Protein 7EBF (pdb70)

Secondary structure (DSSP, 8-state):
-HHHHHHHHHHHHHHHHHTTSGGGTT---SS-HHHHHHHS-SS----HHHHHHHHHHHHHHHHHHHT--EE-----STTTTS-S-EEE---HHHHHHHHHHHHHHHHHHHHHHHHT---HHHHS--------EEEE--S--STTHHHHHHHHHHHHTT-SEEEEESBPTT-------EEEPPHHHHHHHHHHHHHHHHHHT--PEEEEEE-TTTEEEES----HHHHTTB-EE--TT---HHHHHHHT---HHHHHHHHHHHHHHS-EE-HHHHHHHHHTSS---HHHHHHHHHHS-TTS---HHHHHHHHHHHTSS----BSSTT--TT-PEEB--HHHHHHHHHHHHGGG-SEEEEEESS--HHHHHHHHHHHHHHSTT-EEEEEE----THHHHHHHHHHHTEEEE-/-HHHHHHHHHHHHHHHHHTTSGGGTT---SS-HHHHHHHS-SS----HHHHHHHHHHHHHHHHHHHT--EE-----STTTTS-S-EEE---HHHHHHHHHHHHHHHHHHHHHHHHT---HHHHS--------EEEE--S--STTHHHHHHHHHHHHTT-SEEEEESBPTT-------EEEPPHHHHHHHHHHHHHHHHHHT--PEEEEEE-TTTEEEES----HHHHTTB-EE--TT---HHHHHHHT---HHHHHHHHHHHHHHS-EE-HHHHHHHHHTSS---HHHHHHHHHHS-TTS---HHHHHHHHHHHTSS----BSSTT--TT-PEEB--HHHHHHHHHHHHGGG-SEEEEEESS--HHHHHHHHHHHHHHSTT-EEEEEE----THHHHHHHHHHHTEEEE-/-HHHHHHHHHHHHHHHHHTTSGGGTT---SS-HHHHHHHS-SS----HHHHHHHHHHHHHHHHHHHT--EE-----STTTTS-S-EEE---HHHHHHHHHHHHHHHHHHHHHHHHT---HHHHS--------EEEE--S--STTHHHHHHHHHHHHTT-SEEEEESBPTT-------EEEPPHHHHHHHHHHHHHHHHHHT--PEEEEEE-TTTEEEES----HHHHTTB-EE--TT---HHHHHHHT---HHHHHHHHHHHHHHS-EE-HHHHHHHHHTSS---HHHHHHHHHHS-TTS---HHHHHHHHHHHTSS----BSSTT--TT-PEEB--HHHHHHHHHHHHGGG-SEEEEEESS--HHHHHHHHHHHHHHSTT-EEEEEE----THHHHHHHHHHHTEEEE-/-HHHHHHHHHHHHHHHHHTTSGGGTT---SS-HHHHHHHS-SS----HHHHHHHHHHHHHHHHHHHT--EE-----STTTTS-S-EEE---HHHHHHHHHHHHHHHHHHHHHHHHT---HHHHS--------EEEE--S--STTHHHHHHHHHHHHTT-SEEEEESBPTT-------EEEPPHHHHHHHHHHHHHHHHHHT--PEEEEEE-TTTEEEES----HHHHTTB-EE--TT---HHHHHHHT---HHHHHHHHHHHHHHS-EE-HHHHHHHHHTSS---HHHHHHHHHHS-TTS---HHHHHHHHHHHTSS----BSSTT--TT-PEEB--HHHHHHHHHHHHGGG-SEEEEEESS--HHHHHHHHHHHHHHSTT-EEEEEE----THHHHHHHHHHHTEEEE-

Foldseek 3Di:
DVVVVVVLVVQLVVLVVVCPPCLNVQADAPDHSSVLSVLADPDQDDFCLQVLLVVVSVLLVVLLVVLHAFEEDCPLVVRQVPGQAYEHDDVQLVVLLVLQVVLVVVQVVQCVVLVVDDVVNVVPDDTNSSHAYETELLPQLDDLVSLLVVLVSCRRSNHQEYEYEQFHRPFDDVDDFTEGEDLVVVLSSLNSSVSSCSSSVGSRFYEYEYPLARHWWYQDLPFLLQLQFFWWFQAPPQAALLVVCVVVVPDVVVVVVVVVVSCVRTPTDGPLRQLQVVCVPDDVHCPLNVVLCVCRDSQNSGGPVRSQVSSCVRVVDRRDTGQQSQADNVGITTGHGRLSNLLNSLLSCQNRGQEYEYEDQDDDLVSLLVSLCSNCVSPVLHAYAYEYPPDDCVVVSSSVSSNSRHHYYD/DVVVVVVLVVQLVVLVVVCPPCLNVQADAPDHSSVLSVLADPDQDDFCLQVLLVVVSVLLVVLLVVLHAFEEDCPLVVRQVPGQAYEHDDVQLVVLLVLQVVLVVVQVVQCVVLVVDDVVNVVPDDTNSSHAYETELLPQLDDLVSLLVVLVSCRRSNHQEYEYEQFHRPFDDVDDFTEGEDLVVVLSSLNSSVSSCSSSVGSRFYEYEYPLARHWWYQDLPFLLQLQFFWWFQDPPQAALLVVCVVVVPDVVVVVVVVVVSCVRTPTDGPLRQLQVVCVPDDVHCPLNVVLCVCRDSQNSGGPVRSQVSSCVRVVDRRDTGQQSQADNVGITTGHGRLSNLLNSLLSCQNRGQEYEYEDQDDDLVSLLVSLCSNCVSPVLHAYAYEYPPDDCVVVSSSVSSNSRHHYYD/DVVVVVVLVVQLVVLVVVCPPCLNVQADAPDHSSVLSVLADPDQDDFCLQVLLVVVSVLLVVLLVVLHAFEEDCPLVVRQVPGQAYEHDDVQLVVLLVLQVVLVVVQVVQCVVLVVDDVVNVVPDDTNSSHAYETELLPQLDDLVSLLVVLVSCRRSNHQEYEYEQFHRPFDDVDDFTEGEDLVVVLSSLNSSVSSCSSSVGSRFYEYEYPLARHWWYQDLPFLLQLQFFWWFQAPPQAALLVVCVVVVPDVVVVVVVVVVSCVRTPTDGPLRQLQVVCVPDDVHCPLNVVLCVCRDSQNSGGPVRSQVSSCVRVVDRRDTGQQSQADNVGITTGHGRLSNLLNSLLSCQNRGQEYEYEDQDDDLVSLLVSLCSNCVSPVLHAYAYEYPPDDCVVVSSSVSSNSRHHYYD/DVVVVVVLVVQLVVLVVVCPPCLNVQADAPDHSSVLSVLADPDQDDFCLQVLLVVVSVLLVVLLVVLHAFEEDCPLVVRQVPGQAYEHDDVQLVVLLVLQVVLVVVQVVQCVVLVVDDVVNVVPDDTNSSHAYETELLPQLDDLVSLLVVLVSCRRSNHQEYEYEQFHRPFDDVDDFTEGEDLVVVLSSLNSSVSSCSSSVGSRFYEYEYPLARHWWYQDLPFLLQLQFFWWFQAPPQAALLVVCVVVVPDVVVVVVVVVVSCVRTPTDGPLRQLQVVCVPDDVHCPLNVVLCVCRDSQNSGGPVRSQVSSCVRVVDRRDTGQQSQADNVGITTGHGRLSNLLNSLLSCQNRGQEYEYEDQDDDLVSLLVSLCSNCVSPVLHAYAYEYPPDDCVVVSSSVSSNSRHHYYD

InterPro domains:
  IPR006254 Isocitrate lyase [PF00463] (18-543)
  IPR006254 Isocitrate lyase [PIRSF001362] (17-545)
  IPR006254 Isocitrate lyase [PTHR21631] (9-546)
  IPR006254 Isocitrate lyase [TIGR01346] (19-543)
  IPR015813 Pyruvate/Phosphoenolpyruvate kinase-like domain superfamily [SSF51621] (9-527)
  IPR018523 Isocitrate lyase/phosphorylmutase, conserved site [PS00161] (208-213)
  IPR039556 ICL/PEPM domain [cd00377] (63-481)
  IPR040442 Pyruvate kinase-like domain superfamily [G3DSA:3.20.20.60] (14-527)

Organism: Candida albicans (NCBI:txid5476)

Structure (mmCIF, N/CA/C/O backbone):
data_7EBF
#
_entry.id   7EBF
#
_cell.length_a   1.00
_cell.length_b   1.00
_cell.length_c   1.00
_cell.angle_alpha   90.00
_cell.angle_beta   90.00
_cell.angle_gamma   90.00
#
_symmetry.space_group_name_H-M   'P 1'
#
loop_
_atom_site.group_PDB
_atom_site.id
_atom_site.type_symbol
_atom_site.label_atom_id
_atom_site.label_alt_id
_atom_site.label_comp_id
_atom_site.label_asym_id
_atom_site.label_entity_id
_atom_site.label_seq_id
_atom_site.pdbx_PDB_ins_code
_atom_site.Cartn_x
_atom_site.Cartn_y
_atom_site.Cartn_z
_atom_site.occupancy
_atom_site.B_iso_or_equiv
_atom_site.auth_seq_id
_atom_site.auth_comp_id
_atom_site.auth_asym_id
_atom_site.auth_atom_id
_atom_site.pdbx_PDB_model_num
ATOM 1 N N . ILE A 1 14 ? 107.797 138.811 163.942 1.00 78.03 8 ILE A N 1
ATOM 2 C CA . ILE A 1 14 ? 107.863 140.261 164.073 1.00 78.03 8 ILE A CA 1
ATOM 3 C C . ILE A 1 14 ? 108.847 140.653 165.168 1.00 78.03 8 ILE A C 1
ATOM 4 O O . ILE A 1 14 ? 109.817 141.367 164.915 1.00 78.03 8 ILE A O 1
ATOM 9 N N . GLN A 1 15 ? 108.584 140.185 166.391 1.00 78.41 9 GLN A N 1
ATOM 10 C CA . GLN A 1 15 ? 109.458 140.514 167.512 1.00 78.41 9 GLN A CA 1
ATOM 11 C C . GLN A 1 15 ? 110.858 139.952 167.307 1.00 78.41 9 GLN A C 1
ATOM 12 O O . GLN A 1 15 ? 111.855 140.635 167.574 1.00 78.41 9 GLN A O 1
ATOM 18 N N . LYS A 1 16 ? 110.955 138.709 166.830 1.00 75.13 10 LYS A N 1
ATOM 19 C CA . LYS A 1 16 ? 112.265 138.127 166.560 1.00 75.13 10 LYS A CA 1
ATOM 20 C C . LYS A 1 16 ? 112.978 138.874 165.441 1.00 75.13 10 LYS A C 1
ATOM 21 O O . LYS A 1 16 ? 114.205 139.019 165.469 1.00 75.13 10 LYS A O 1
ATOM 27 N N . GLU A 1 17 ? 112.226 139.354 164.446 1.00 69.94 11 GLU A N 1
ATOM 28 C CA . GLU A 1 17 ? 112.834 140.099 163.347 1.00 69.94 11 GLU A CA 1
ATOM 29 C C . GLU A 1 17 ? 113.473 141.388 163.850 1.00 69.94 11 GLU A C 1
ATOM 30 O O . GLU A 1 17 ? 114.626 141.692 163.522 1.00 69.94 11 GLU A O 1
ATOM 36 N N . GLU A 1 18 ? 112.741 142.149 164.667 1.00 71.48 12 GLU A N 1
ATOM 37 C CA . GLU A 1 18 ? 113.304 143.368 165.240 1.00 71.48 12 GLU A CA 1
ATOM 38 C C . GLU A 1 18 ? 114.464 143.053 166.174 1.00 71.48 12 GLU A C 1
ATOM 39 O O . GLU A 1 18 ? 115.453 143.794 166.218 1.00 71.48 12 GLU A O 1
ATOM 45 N N . ALA A 1 19 ? 114.364 141.957 166.929 1.00 67.21 13 ALA A N 1
ATOM 46 C CA . ALA A 1 19 ? 115.445 141.581 167.833 1.00 67.21 13 ALA A CA 1
ATOM 47 C C . ALA A 1 19 ? 116.730 141.291 167.064 1.00 67.21 13 ALA A C 1
ATOM 48 O O . ALA A 1 19 ? 117.806 141.782 167.425 1.00 67.21 13 ALA A O 1
ATOM 50 N N . ASP A 1 20 ? 116.635 140.505 165.988 1.00 63.62 14 ASP A N 1
ATOM 51 C CA . ASP A 1 20 ? 117.835 140.190 165.221 1.00 63.62 14 ASP A CA 1
ATOM 52 C C . ASP A 1 20 ? 118.346 141.404 164.458 1.00 63.62 14 ASP A C 1
ATOM 53 O O . ASP A 1 20 ? 119.559 141.556 164.290 1.00 63.62 14 ASP A O 1
ATOM 58 N N . PHE A 1 21 ? 117.450 142.284 164.000 1.00 56.49 15 PHE A N 1
ATOM 59 C CA . PHE A 1 21 ? 117.901 143.516 163.363 1.00 56.49 15 PHE A CA 1
ATOM 60 C C . PHE A 1 21 ? 118.683 144.387 164.339 1.00 56.49 15 PHE A C 1
ATOM 61 O O . PHE A 1 21 ? 119.739 144.931 163.990 1.00 56.49 15 PHE A O 1
ATOM 69 N N . GLN A 1 22 ? 118.183 144.531 165.567 1.00 57.48 16 GLN A N 1
ATOM 70 C CA . GLN A 1 22 ? 118.898 145.321 166.565 1.00 57.48 16 GLN A CA 1
ATOM 71 C C . GLN A 1 22 ? 120.224 144.669 166.935 1.00 57.48 16 GLN A C 1
ATOM 72 O O . GLN A 1 22 ? 121.230 145.364 167.131 1.00 57.48 16 GLN A O 1
ATOM 78 N N . LYS A 1 23 ? 120.248 143.338 167.037 1.00 54.56 17 LYS A N 1
ATOM 79 C CA . LYS A 1 23 ? 121.503 142.646 167.314 1.00 54.56 17 LYS A CA 1
ATOM 80 C C . LYS A 1 23 ? 122.505 142.853 166.184 1.00 54.56 17 LYS A C 1
ATOM 81 O O . LYS A 1 23 ? 123.706 143.017 166.430 1.00 54.56 17 LYS A O 1
ATOM 87 N N . GLU A 1 24 ? 122.030 142.843 164.937 1.00 48.87 18 GLU A N 1
ATOM 88 C CA . GLU A 1 24 ? 122.910 143.091 163.800 1.00 48.87 18 GLU A CA 1
ATOM 89 C C . GLU A 1 24 ? 123.450 144.515 163.823 1.00 48.87 18 GLU A C 1
ATOM 90 O O . GLU A 1 24 ? 124.629 144.743 163.529 1.00 48.87 18 GLU A O 1
ATOM 96 N N . VAL A 1 25 ? 122.603 145.487 164.167 1.00 44.76 19 VAL A N 1
ATOM 97 C CA . VAL A 1 25 ? 123.071 146.867 164.287 1.00 44.76 19 VAL A CA 1
ATOM 98 C C . VAL A 1 25 ? 124.136 146.972 165.374 1.00 44.76 19 VAL A C 1
ATOM 99 O O . VAL A 1 25 ? 125.165 147.638 165.198 1.00 44.76 19 VAL A O 1
ATOM 103 N N . ALA A 1 26 ? 123.905 146.313 166.512 1.00 44.31 20 ALA A N 1
ATOM 104 C CA . ALA A 1 26 ? 124.877 146.347 167.600 1.00 44.31 20 ALA A CA 1
ATOM 105 C C . ALA A 1 26 ? 126.195 145.702 167.190 1.00 44.31 20 ALA A C 1
ATOM 106 O O . ALA A 1 26 ? 127.272 146.216 167.513 1.00 44.31 20 ALA A O 1
ATOM 108 N N . GLU A 1 27 ? 126.132 144.573 166.478 1.00 43.06 21 GLU A N 1
ATOM 109 C CA . GLU A 1 27 ? 127.362 143.903 166.069 1.00 43.06 21 GLU A CA 1
ATOM 110 C C . GLU A 1 27 ? 128.098 144.697 164.996 1.00 43.06 21 GLU A C 1
ATOM 111 O O . GLU A 1 27 ? 129.331 144.653 164.938 1.00 43.06 21 GLU A O 1
ATOM 117 N N . ILE A 1 28 ? 127.371 145.428 164.149 1.00 38.44 22 ILE A N 1
ATOM 118 C CA . ILE A 1 28 ? 128.023 146.309 163.185 1.00 38.44 22 ILE A CA 1
ATOM 119 C C . ILE A 1 28 ? 128.713 147.464 163.903 1.00 38.44 22 ILE A C 1
ATOM 120 O O . ILE A 1 28 ? 129.848 147.827 163.573 1.00 38.44 22 ILE A O 1
ATOM 125 N N . LYS A 1 29 ? 128.042 148.055 164.895 1.00 38.42 23 LYS A N 1
ATOM 126 C CA . LYS A 1 29 ? 128.651 149.147 165.650 1.00 38.42 23 LYS A CA 1
ATOM 127 C C . LYS A 1 29 ? 129.890 148.676 166.402 1.00 38.42 23 LYS A C 1
ATOM 128 O O . LYS A 1 29 ? 130.896 149.393 166.462 1.00 38.42 23 LYS A O 1
ATOM 134 N N . LYS A 1 30 ? 129.834 147.480 166.989 1.00 36.15 24 LYS A N 1
ATOM 135 C CA . LYS A 1 30 ? 131.020 146.917 167.627 1.00 36.15 24 LYS A CA 1
ATOM 136 C C . LYS A 1 30 ? 132.114 146.640 166.603 1.00 36.15 24 LYS A C 1
ATOM 137 O O . LYS A 1 30 ? 133.300 146.853 166.878 1.00 36.15 24 LYS A O 1
ATOM 143 N N . TRP A 1 31 ? 131.729 146.163 165.417 1.00 29.36 25 TRP A N 1
ATOM 144 C CA . TRP A 1 31 ? 132.695 145.891 164.358 1.00 29.36 25 TRP A CA 1
ATOM 145 C C . TRP A 1 31 ? 133.430 147.155 163.931 1.00 29.36 25 TRP A C 1
ATOM 146 O O . TRP A 1 31 ? 134.575 147.083 163.476 1.00 29.36 25 TRP A O 1
ATOM 157 N N . TRP A 1 32 ? 132.799 148.315 164.080 1.00 30.54 26 TRP A N 1
ATOM 158 C CA . TRP A 1 32 ? 133.402 149.584 163.700 1.00 30.54 26 TRP A CA 1
ATOM 159 C C . TRP A 1 32 ? 134.219 150.209 164.824 1.00 30.54 26 TRP A C 1
ATOM 160 O O . TRP A 1 32 ? 134.678 151.346 164.682 1.00 30.54 26 TRP A O 1
ATOM 171 N N . SER A 1 33 ? 134.412 149.494 165.934 1.00 33.75 27 SER A N 1
ATOM 172 C CA . SER A 1 33 ? 135.140 150.028 167.077 1.00 33.75 27 SER A CA 1
ATOM 173 C C . SER A 1 33 ? 136.566 149.508 167.194 1.00 33.75 27 SER A C 1
ATOM 174 O O . SER A 1 33 ? 137.367 150.111 167.916 1.00 33.75 27 SER A O 1
ATOM 177 N N . GLU A 1 34 ? 136.902 148.413 166.513 1.00 30.66 28 GLU A N 1
ATOM 178 C CA . GLU A 1 34 ? 138.247 147.871 166.592 1.00 30.66 28 GLU A CA 1
ATOM 179 C C . GLU A 1 34 ? 139.233 148.772 165.850 1.00 30.66 28 GLU A C 1
ATOM 180 O O . GLU A 1 34 ? 138.836 149.584 165.012 1.00 30.66 28 GLU A O 1
ATOM 186 N N . PRO A 1 35 ? 140.540 148.652 166.152 1.00 30.67 29 PRO A N 1
ATOM 187 C CA . PRO A 1 35 ? 141.536 149.525 165.509 1.00 30.67 29 PRO A CA 1
ATOM 188 C C . PRO A 1 35 ? 141.601 149.407 163.992 1.00 30.67 29 PRO A C 1
ATOM 189 O O . PRO A 1 35 ? 142.336 150.160 163.347 1.00 30.67 29 PRO A O 1
ATOM 193 N N . ARG A 1 36 ? 140.851 148.467 163.411 1.00 25.19 30 ARG A N 1
ATOM 194 C CA . ARG A 1 36 ? 140.794 148.364 161.956 1.00 25.19 30 ARG A CA 1
ATOM 195 C C . ARG A 1 36 ? 140.227 149.633 161.336 1.00 25.19 30 ARG A C 1
ATOM 196 O O . ARG A 1 36 ? 140.742 150.123 160.323 1.00 25.19 30 ARG A O 1
ATOM 204 N N . TRP A 1 37 ? 139.174 150.188 161.931 1.00 25.80 31 TRP A N 1
ATOM 205 C CA . TRP A 1 37 ? 138.522 151.394 161.426 1.00 25.80 31 TRP A CA 1
ATOM 206 C C . TRP A 1 37 ? 138.886 152.621 162.250 1.00 25.80 31 TRP A C 1
ATOM 207 O O . TRP A 1 37 ? 138.045 153.492 162.489 1.00 25.80 31 TRP A O 1
ATOM 218 N N . ARG A 1 38 ? 140.140 152.707 162.700 1.00 27.82 32 ARG A N 1
ATOM 219 C CA . ARG A 1 38 ? 140.563 153.837 163.519 1.00 27.82 32 ARG A CA 1
ATOM 220 C C . ARG A 1 38 ? 140.530 155.148 162.742 1.00 27.82 32 ARG A C 1
ATOM 221 O O . ARG A 1 38 ? 140.322 156.211 163.337 1.00 27.82 32 ARG A O 1
ATOM 229 N N . LYS A 1 39 ? 140.732 155.099 161.423 1.00 24.50 33 LYS A N 1
ATOM 230 C CA . LYS A 1 39 ? 140.781 156.301 160.598 1.00 24.50 33 LYS A CA 1
ATOM 231 C C . LYS A 1 39 ? 139.867 156.181 159.384 1.00 24.50 33 LYS A C 1
ATOM 232 O O . LYS A 1 39 ? 140.134 156.776 158.338 1.00 24.50 33 LYS A O 1
ATOM 238 N N . THR A 1 40 ? 138.782 155.424 159.509 1.00 21.64 34 THR A N 1
ATOM 239 C CA . THR A 1 40 ? 137.836 155.223 158.420 1.00 21.64 34 THR A CA 1
ATOM 240 C C . THR A 1 40 ? 136.639 156.144 158.623 1.00 21.64 34 THR A C 1
ATOM 241 O O . THR A 1 40 ? 136.004 156.119 159.681 1.00 21.64 34 THR A O 1
ATOM 245 N N . LYS A 1 41 ? 136.339 156.953 157.612 1.00 20.72 35 LYS A N 1
ATOM 246 C CA . LYS A 1 41 ? 135.210 157.873 157.647 1.00 20.72 35 LYS A CA 1
ATOM 247 C C . LYS A 1 41 ? 134.044 157.256 156.885 1.00 20.72 35 LYS A C 1
ATOM 248 O O . LYS A 1 41 ? 134.167 156.958 155.692 1.00 20.72 35 LYS A O 1
ATOM 254 N N . ARG A 1 42 ? 132.922 157.070 157.572 1.00 26.45 36 ARG A N 1
ATOM 255 C CA . ARG A 1 42 ? 131.723 156.485 156.990 1.00 26.45 36 ARG A CA 1
ATOM 256 C C . ARG A 1 42 ? 130.607 157.520 156.983 1.00 26.45 36 ARG A C 1
ATOM 257 O O . ARG A 1 42 ? 130.324 158.138 158.014 1.00 26.45 36 ARG A O 1
ATOM 265 N N . ILE A 1 43 ? 129.975 157.705 155.820 1.00 30.06 37 ILE A N 1
ATOM 266 C CA . ILE A 1 43 ? 128.829 158.603 155.725 1.00 30.06 37 ILE A CA 1
ATOM 267 C C . ILE A 1 43 ? 127.510 157.893 155.986 1.00 30.06 37 ILE A C 1
ATOM 268 O O . ILE A 1 43 ? 126.484 158.564 156.176 1.00 30.06 37 ILE A O 1
ATOM 273 N N . TYR A 1 44 ? 127.499 156.564 156.004 1.00 34.10 38 TYR A N 1
ATOM 274 C CA . TYR A 1 44 ? 126.295 155.790 156.254 1.00 34.10 38 TYR A CA 1
ATOM 275 C C . TYR A 1 44 ? 126.248 155.341 157.710 1.00 34.10 38 TYR A C 1
ATOM 276 O O . TYR A 1 44 ? 127.281 155.093 158.337 1.00 34.10 38 TYR A O 1
ATOM 285 N N . SER A 1 45 ? 125.036 155.244 158.241 1.00 37.61 39 SER A N 1
ATOM 286 C CA . SER A 1 45 ? 124.836 154.768 159.598 1.00 37.61 39 SER A CA 1
ATOM 287 C C . SER A 1 45 ? 124.848 153.243 159.634 1.00 37.61 39 SER A C 1
ATOM 288 O O . SER A 1 45 ? 124.699 152.566 158.615 1.00 37.61 39 SER A O 1
ATOM 291 N N . ALA A 1 46 ? 125.036 152.700 160.840 1.00 38.38 40 ALA A N 1
ATOM 292 C CA . ALA A 1 46 ? 124.992 151.252 161.009 1.00 38.38 40 ALA A CA 1
ATOM 293 C C . ALA A 1 46 ? 123.609 150.703 160.680 1.00 38.38 40 ALA A C 1
ATOM 294 O O . ALA A 1 46 ? 123.478 149.556 160.238 1.00 38.38 40 ALA A O 1
ATOM 296 N N . GLU A 1 47 ? 122.566 151.509 160.890 1.00 43.65 41 GLU A N 1
ATOM 297 C CA . GLU A 1 47 ? 121.215 151.077 160.547 1.00 43.65 41 GLU A CA 1
ATOM 298 C C . GLU A 1 47 ? 121.074 150.839 159.048 1.00 43.65 41 GLU A C 1
ATOM 299 O O . GLU A 1 47 ? 120.455 149.857 158.626 1.00 43.65 41 GLU A O 1
ATOM 305 N N . ASP A 1 48 ? 121.636 151.732 158.228 1.00 42.14 42 ASP A N 1
ATOM 306 C CA . ASP A 1 48 ? 121.568 151.548 156.780 1.00 42.14 42 ASP A CA 1
ATOM 307 C C . ASP A 1 48 ? 122.305 150.287 156.348 1.00 42.14 42 ASP A C 1
ATOM 308 O O . ASP A 1 48 ? 121.812 149.527 155.505 1.00 42.14 42 ASP A O 1
ATOM 313 N N . ILE A 1 49 ? 123.486 150.046 156.919 1.00 35.19 43 ILE A N 1
ATOM 314 C CA . ILE A 1 49 ? 124.255 148.855 156.573 1.00 35.19 43 ILE A CA 1
ATOM 315 C C . ILE A 1 49 ? 123.504 147.596 156.987 1.00 35.19 43 ILE A C 1
ATOM 316 O O . ILE A 1 49 ? 123.465 146.608 156.243 1.00 35.19 43 ILE A O 1
ATOM 321 N N . ALA A 1 50 ? 122.899 147.608 158.176 1.00 38.85 44 ALA A N 1
ATOM 322 C CA . ALA A 1 50 ? 122.126 146.456 158.628 1.00 38.85 44 ALA A CA 1
ATOM 323 C C . ALA A 1 50 ? 120.904 146.216 157.752 1.00 38.85 44 ALA A C 1
ATOM 324 O O . ALA A 1 50 ? 120.581 145.063 157.446 1.00 38.85 44 ALA A O 1
ATOM 326 N N . LYS A 1 51 ? 120.206 147.278 157.348 1.00 41.67 45 LYS A N 1
ATOM 327 C CA . LYS A 1 51 ? 119.069 147.134 156.451 1.00 41.67 45 LYS A CA 1
ATOM 328 C C . LYS A 1 51 ? 119.473 146.638 155.071 1.00 41.67 45 LYS A C 1
ATOM 329 O O . LYS A 1 51 ? 118.693 145.919 154.438 1.00 41.67 45 LYS A O 1
ATOM 335 N N . LYS A 1 52 ? 120.663 146.995 154.595 1.00 35.89 46 LYS A N 1
ATOM 336 C CA . LYS A 1 52 ? 121.140 146.502 153.312 1.00 35.89 46 LYS A CA 1
ATOM 337 C C . LYS A 1 52 ? 121.493 145.022 153.336 1.00 35.89 46 LYS A C 1
ATOM 338 O O . LYS A 1 52 ? 121.530 144.393 152.274 1.00 35.89 46 LYS A O 1
ATOM 344 N N . ARG A 1 53 ? 121.752 144.455 154.511 1.00 31.46 47 ARG A N 1
ATOM 345 C CA . ARG A 1 53 ? 122.097 143.047 154.620 1.00 31.46 47 ARG A CA 1
ATOM 346 C C . ARG A 1 53 ? 120.850 142.174 154.526 1.00 31.46 47 ARG A C 1
ATOM 347 O O . ARG A 1 53 ? 119.720 142.630 154.715 1.00 31.46 47 ARG A O 1
ATOM 355 N N . GLY A 1 54 ? 121.074 140.896 154.223 1.00 31.55 48 GLY A N 1
ATOM 356 C CA . GLY A 1 54 ? 120.005 139.926 154.123 1.00 31.55 48 GLY A CA 1
ATOM 357 C C . GLY A 1 54 ? 119.776 139.183 155.424 1.00 31.55 48 GLY A C 1
ATOM 358 O O . GLY A 1 54 ? 120.375 139.473 156.462 1.00 31.55 48 GLY A O 1
ATOM 359 N N . THR A 1 55 ? 118.881 138.197 155.358 1.00 30.51 49 THR A N 1
ATOM 360 C CA . THR A 1 55 ? 118.563 137.381 156.523 1.00 30.51 49 THR A CA 1
ATOM 361 C C . THR A 1 55 ? 119.551 136.244 156.739 1.00 30.51 49 THR A C 1
ATOM 362 O O . THR A 1 55 ? 119.492 135.588 157.785 1.00 30.51 49 THR A O 1
ATOM 366 N N . LEU A 1 56 ? 120.447 135.991 155.788 1.00 25.38 50 LEU A N 1
ATOM 367 C CA . LEU A 1 56 ? 121.448 134.936 155.901 1.00 25.38 50 LEU A CA 1
ATOM 368 C C . LEU A 1 56 ? 122.819 135.596 155.982 1.00 25.38 50 LEU A C 1
ATOM 369 O O . LEU A 1 56 ? 123.291 136.183 155.003 1.00 25.38 50 LEU A O 1
ATOM 374 N N . LYS A 1 57 ? 123.454 135.497 157.147 1.00 24.95 51 LYS A N 1
ATOM 375 C CA . LYS A 1 57 ? 124.787 136.056 157.328 1.00 24.95 51 LYS A CA 1
ATOM 376 C C . LYS A 1 57 ? 125.809 135.187 156.608 1.00 24.95 51 LYS A C 1
ATOM 377 O O . LYS A 1 57 ? 125.961 134.004 156.924 1.00 24.95 51 LYS A O 1
ATOM 383 N N . ILE A 1 58 ? 126.510 135.775 155.642 1.00 19.89 52 ILE A N 1
ATOM 384 C CA . ILE A 1 58 ? 127.501 135.070 154.837 1.00 19.89 52 ILE A CA 1
ATOM 385 C C . ILE A 1 58 ? 128.875 135.632 155.165 1.00 19.89 52 ILE A C 1
ATOM 386 O O . ILE A 1 58 ? 129.090 136.848 155.095 1.00 19.89 52 ILE A O 1
ATOM 391 N N . ASN A 1 59 ? 129.800 134.748 155.521 1.00 21.26 53 ASN A N 1
ATOM 392 C CA . ASN A 1 59 ? 131.174 135.121 155.820 1.00 21.26 53 ASN A CA 1
ATOM 393 C C . ASN A 1 59 ? 132.070 134.752 154.646 1.00 21.26 53 ASN A C 1
ATOM 394 O O . ASN A 1 59 ? 131.892 133.702 154.022 1.00 21.26 53 ASN A O 1
ATOM 399 N N . HIS A 1 60 ? 133.033 135.620 154.349 1.00 18.00 54 HIS A N 1
ATOM 400 C CA . HIS A 1 60 ? 133.933 135.381 153.240 1.00 18.00 54 HIS A CA 1
ATOM 401 C C . HIS A 1 60 ? 135.365 135.226 153.738 1.00 18.00 54 HIS A C 1
ATOM 402 O O . HIS A 1 60 ? 135.802 135.983 154.611 1.00 18.00 54 HIS A O 1
ATOM 409 N N . PRO A 1 61 ? 136.114 134.254 153.214 1.00 17.62 55 PRO A N 1
ATOM 410 C CA . PRO A 1 61 ? 137.545 1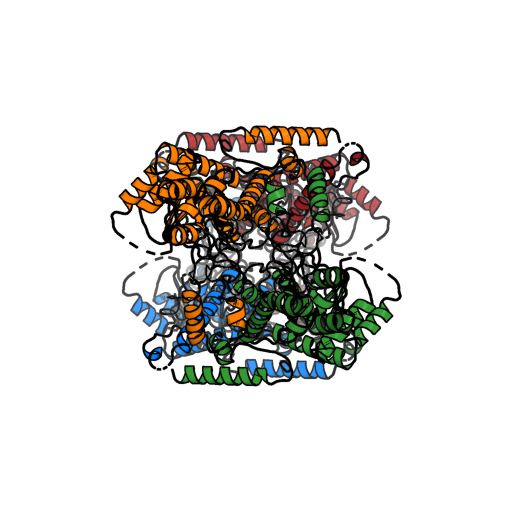34.170 153.552 1.00 17.62 55 PRO A CA 1
ATOM 411 C C . PRO A 1 61 ? 138.336 135.378 153.087 1.00 17.62 55 PRO A C 1
ATOM 412 O O . PRO A 1 61 ? 139.435 135.628 153.607 1.00 17.62 55 PRO A O 1
ATOM 416 N N . SER A 1 62 ? 137.814 136.135 152.118 1.00 16.86 56 SER A N 1
ATOM 417 C CA . SER A 1 62 ? 138.460 137.378 151.719 1.00 16.86 56 SER A CA 1
ATOM 418 C C . SER A 1 62 ? 138.530 138.365 152.875 1.00 16.86 56 SER A C 1
ATOM 419 O O . SER A 1 62 ? 139.451 139.181 152.931 1.00 16.86 56 SER A O 1
ATOM 422 N N . SER A 1 63 ? 137.578 138.305 153.807 1.00 17.53 57 SER A N 1
ATOM 423 C CA . SER A 1 63 ? 137.665 139.147 154.996 1.00 17.53 57 SER A CA 1
ATOM 424 C C . SER A 1 63 ? 138.870 138.771 155.851 1.00 17.53 57 SER A C 1
ATOM 425 O O . SER A 1 63 ? 139.575 139.648 156.365 1.00 17.53 57 SER A O 1
ATOM 428 N N . GLN A 1 64 ? 139.125 137.470 156.013 1.00 19.11 58 GLN A N 1
ATOM 429 C CA . GLN A 1 64 ? 140.314 137.037 156.742 1.00 19.11 58 GLN A CA 1
ATOM 430 C C . GLN A 1 64 ? 141.585 137.444 156.011 1.00 19.11 58 GLN A C 1
ATOM 431 O O . GLN A 1 64 ? 142.572 137.848 156.640 1.00 19.11 58 GLN A O 1
ATOM 437 N N . GLN A 1 65 ? 141.585 137.341 154.680 1.00 17.52 59 GLN A N 1
ATOM 438 C CA . GLN A 1 65 ? 142.744 137.786 153.911 1.00 17.52 59 GLN A CA 1
ATOM 439 C C . GLN A 1 65 ? 142.967 139.285 154.067 1.00 17.52 59 GLN A C 1
ATOM 440 O O . GLN A 1 65 ? 144.111 139.747 154.148 1.00 17.52 59 GLN A O 1
ATOM 446 N N . ALA A 1 66 ? 141.885 140.063 154.102 1.00 17.93 60 ALA A N 1
ATOM 447 C CA . ALA A 1 66 ? 141.999 141.500 154.319 1.00 17.93 60 ALA A CA 1
ATOM 448 C C . ALA A 1 66 ? 142.537 141.807 155.710 1.00 17.93 60 ALA A C 1
ATOM 449 O O . ALA A 1 66 ? 143.331 142.737 155.879 1.00 17.93 60 ALA A O 1
ATOM 451 N N . ASP A 1 67 ? 142.107 141.045 156.718 1.00 20.95 61 ASP A N 1
ATOM 452 C CA . ASP A 1 67 ? 142.668 141.205 158.056 1.00 20.95 61 ASP A CA 1
ATOM 453 C C . ASP A 1 67 ? 144.162 140.907 158.064 1.00 20.95 61 ASP A C 1
ATOM 454 O O . ASP A 1 67 ? 144.947 141.630 158.692 1.00 20.95 61 ASP A O 1
ATOM 459 N N . LYS A 1 68 ? 144.568 139.841 157.374 1.00 22.83 62 LYS A N 1
ATOM 460 C CA . LYS A 1 68 ? 145.985 139.504 157.283 1.00 22.83 62 LYS A CA 1
ATOM 461 C C . LYS A 1 68 ? 146.772 140.618 156.601 1.00 22.83 62 LYS A C 1
ATOM 462 O O . LYS A 1 68 ? 147.860 140.992 157.056 1.00 22.83 62 LYS A O 1
ATOM 468 N N . LEU A 1 69 ? 146.231 141.164 155.511 1.00 22.26 63 LEU A N 1
ATOM 469 C CA . LEU A 1 69 ? 146.898 142.253 154.805 1.00 22.26 63 LEU A CA 1
ATOM 470 C C . LEU A 1 69 ? 146.996 143.500 155.674 1.00 22.26 63 LEU A C 1
ATOM 471 O O . LEU A 1 69 ? 148.020 144.192 155.668 1.00 22.26 63 LEU A O 1
ATOM 476 N N . PHE A 1 70 ? 145.934 143.810 156.420 1.00 25.16 64 PHE A N 1
ATOM 477 C CA . PHE A 1 70 ? 145.956 144.975 157.296 1.00 25.16 64 PHE A CA 1
ATOM 478 C C . PHE A 1 70 ? 146.991 144.811 158.402 1.00 25.16 64 PHE A C 1
ATOM 479 O O . PHE A 1 70 ? 147.718 145.757 158.724 1.00 25.16 64 PHE A O 1
ATOM 487 N N . LYS A 1 71 ? 147.073 143.617 158.994 1.00 27.97 65 LYS A N 1
ATOM 488 C CA . LYS A 1 71 ? 148.087 143.371 160.016 1.00 27.97 65 LYS A CA 1
ATOM 489 C C . LYS A 1 71 ? 149.491 143.465 159.434 1.00 27.97 65 LYS A C 1
ATOM 490 O O . LYS A 1 71 ? 150.399 144.020 160.068 1.00 27.97 65 LYS A O 1
ATOM 496 N N . LEU A 1 72 ? 149.689 142.928 158.229 1.00 29.10 66 LEU A N 1
ATOM 497 C CA . LEU A 1 72 ? 150.990 143.022 157.574 1.00 29.10 66 LEU A CA 1
ATOM 498 C C . LEU A 1 72 ? 151.378 144.473 157.321 1.00 29.10 66 LEU A C 1
ATOM 499 O O . LEU A 1 72 ? 152.526 144.869 157.562 1.00 29.10 66 LEU A O 1
ATOM 504 N N . LEU A 1 73 ? 150.436 145.279 156.831 1.00 29.28 67 LEU A N 1
ATOM 505 C CA . LEU A 1 73 ? 150.724 146.687 156.579 1.00 29.28 67 LEU A CA 1
ATOM 506 C C . LEU A 1 73 ? 150.985 147.439 157.878 1.00 29.28 67 LEU A C 1
ATOM 507 O O . LEU A 1 73 ? 151.837 148.331 157.918 1.00 29.28 67 LEU A O 1
ATOM 512 N N . GLU A 1 74 ? 150.265 147.096 158.950 1.00 31.78 68 GLU A N 1
ATOM 513 C CA . GLU A 1 74 ? 150.546 147.694 160.251 1.00 31.78 68 GLU A CA 1
ATOM 514 C C . GLU A 1 74 ? 151.964 147.376 160.704 1.00 31.78 68 GLU A C 1
ATOM 515 O O . GLU A 1 74 ? 152.685 148.259 161.184 1.00 31.78 68 GLU A O 1
ATOM 521 N N . LYS A 1 75 ? 152.380 146.116 160.561 1.00 35.09 69 LYS A N 1
ATOM 522 C CA . LYS A 1 75 ? 153.730 145.736 160.959 1.00 35.09 69 LYS A CA 1
ATOM 523 C C . LYS A 1 75 ? 154.775 146.470 160.129 1.00 35.09 69 LYS A C 1
ATOM 524 O O . LYS A 1 75 ? 155.775 146.958 160.667 1.00 35.09 69 LYS A O 1
ATOM 530 N N . HIS A 1 76 ? 154.556 146.567 158.816 1.00 37.22 70 HIS A N 1
ATOM 531 C CA . HIS A 1 76 ? 155.520 147.252 157.960 1.00 37.22 70 HIS A CA 1
ATOM 532 C C . HIS A 1 76 ? 155.582 148.745 158.268 1.00 37.22 70 HIS A C 1
ATOM 533 O O . HIS A 1 76 ? 156.661 149.345 158.237 1.00 37.22 70 HIS A O 1
ATOM 540 N N . ASP A 1 77 ? 154.433 149.361 158.557 1.00 39.11 71 ASP A N 1
ATOM 541 C CA . ASP A 1 77 ? 154.416 150.776 158.909 1.00 39.11 71 ASP A CA 1
ATOM 542 C C . ASP A 1 77 ? 155.124 151.022 160.235 1.00 39.11 71 ASP A C 1
ATOM 543 O O . ASP A 1 77 ? 155.850 152.012 160.382 1.00 39.11 71 ASP A O 1
ATOM 548 N N . ALA A 1 78 ? 154.919 150.137 161.213 1.00 40.30 72 ALA A N 1
ATOM 549 C CA . ALA A 1 78 ? 155.625 150.269 162.483 1.00 40.30 72 ALA A CA 1
ATOM 550 C C . ALA A 1 78 ? 157.125 150.082 162.299 1.00 40.30 72 ALA A C 1
ATOM 551 O O . ALA A 1 78 ? 157.928 150.786 162.922 1.00 40.30 72 ALA A O 1
ATOM 553 N N . ASP A 1 79 ? 157.521 149.141 161.447 1.00 41.70 73 ASP A N 1
ATOM 554 C CA . ASP A 1 79 ? 158.925 148.851 161.198 1.00 41.70 73 ASP A CA 1
ATOM 555 C C . ASP A 1 79 ? 159.531 149.721 160.103 1.00 41.70 73 ASP A C 1
ATOM 556 O O . ASP A 1 79 ? 160.732 149.603 159.838 1.00 41.70 73 ASP A O 1
ATOM 561 N N . LYS A 1 80 ? 158.734 150.586 159.471 1.00 41.83 74 LYS A N 1
ATOM 562 C CA . LYS A 1 80 ? 159.199 151.445 158.379 1.00 41.83 74 LYS A CA 1
ATOM 563 C C . LYS A 1 80 ? 159.834 150.622 157.260 1.00 41.83 74 LYS A C 1
ATOM 564 O O . LYS A 1 80 ? 160.875 150.983 156.709 1.00 41.83 74 LYS A O 1
ATOM 570 N N . THR A 1 81 ? 159.196 149.505 156.920 1.00 41.57 75 THR A N 1
ATOM 571 C CA . THR A 1 81 ? 159.695 148.582 155.913 1.00 41.57 75 THR A CA 1
ATOM 572 C C . THR A 1 81 ? 158.692 148.479 154.772 1.00 41.57 75 THR A C 1
ATOM 573 O O . THR A 1 81 ? 157.489 148.678 154.961 1.00 41.57 75 THR A O 1
ATOM 577 N N . VAL A 1 82 ? 159.200 148.171 153.585 1.00 37.77 76 VAL A N 1
ATOM 578 C CA . VAL A 1 82 ? 158.390 148.088 152.376 1.00 37.77 76 VAL A CA 1
ATOM 579 C C . VAL A 1 82 ? 157.819 146.684 152.244 1.00 37.77 76 VAL A C 1
ATOM 580 O O . VAL A 1 82 ? 158.485 145.692 152.565 1.00 37.77 76 VAL A O 1
ATOM 584 N N . SER A 1 83 ? 156.576 146.597 151.774 1.00 35.41 77 SER A N 1
ATOM 585 C CA . SER A 1 83 ? 155.944 145.326 151.429 1.00 35.41 77 SER A CA 1
ATOM 586 C C . SER A 1 83 ? 156.067 145.152 149.920 1.00 35.41 77 SER A C 1
ATOM 587 O O . SER A 1 83 ? 155.361 145.806 149.149 1.00 35.41 77 SER A O 1
ATOM 590 N N . PHE A 1 84 ? 156.971 144.273 149.498 1.00 39.72 78 PHE A N 1
ATOM 591 C CA . PHE A 1 84 ? 157.193 144.065 148.076 1.00 39.72 78 PHE A CA 1
ATOM 592 C C . PHE A 1 84 ? 156.001 143.353 147.445 1.00 39.72 78 PHE A C 1
ATOM 593 O O . PHE A 1 84 ? 155.356 142.501 148.063 1.00 39.72 78 PHE A O 1
ATOM 601 N N . THR A 1 85 ? 155.710 143.718 146.200 1.00 38.96 79 THR A N 1
ATOM 602 C CA . THR A 1 85 ? 154.564 143.196 145.472 1.00 38.96 79 THR A CA 1
ATOM 603 C C . THR A 1 85 ? 154.963 143.023 144.013 1.00 38.96 79 THR A C 1
ATOM 604 O O . THR A 1 85 ? 156.042 143.444 143.589 1.00 38.96 79 THR A O 1
ATOM 608 N N . PHE A 1 86 ? 154.090 142.378 143.242 1.00 45.39 80 PHE A N 1
ATOM 609 C CA . PHE A 1 86 ? 154.304 142.231 141.810 1.00 45.39 80 PHE A CA 1
ATOM 610 C C . PHE A 1 86 ? 152.958 142.000 141.142 1.00 45.39 80 PHE A C 1
ATOM 611 O O . PHE A 1 86 ? 152.007 141.524 141.769 1.00 45.39 80 PHE A O 1
ATOM 619 N N . GLY A 1 87 ? 152.889 142.345 139.861 1.00 46.92 81 GLY A N 1
ATOM 620 C CA . GLY A 1 87 ? 151.667 142.201 139.093 1.00 46.92 81 GLY A CA 1
ATOM 621 C C . GLY A 1 87 ? 151.247 140.761 138.878 1.00 46.92 81 GLY A C 1
ATOM 622 O O . GLY A 1 87 ? 152.085 139.863 138.808 1.00 46.92 81 GLY A O 1
ATOM 623 N N . HIS A 1 93 ? 151.949 131.364 138.218 1.00 73.44 87 HIS A N 1
ATOM 624 C CA . HIS A 1 93 ? 152.990 130.838 139.094 1.00 73.44 87 HIS A CA 1
ATOM 625 C C . HIS A 1 93 ? 152.772 131.265 140.540 1.00 73.44 87 HIS A C 1
ATOM 626 O O . HIS A 1 93 ? 153.201 132.343 140.949 1.00 73.44 87 HIS A O 1
ATOM 633 N N . VAL A 1 94 ? 152.100 130.410 141.310 1.00 56.80 88 VAL A N 1
ATOM 634 C CA . VAL A 1 94 ? 151.876 130.685 142.725 1.00 56.80 88 VAL A CA 1
ATOM 635 C C . VAL A 1 94 ? 153.011 130.161 143.600 1.00 56.80 88 VAL A C 1
ATOM 636 O O . VAL A 1 94 ? 153.162 130.618 144.743 1.00 56.80 88 VAL A O 1
ATOM 640 N N . ALA A 1 95 ? 153.819 129.230 143.094 1.00 64.11 89 ALA A N 1
ATOM 641 C CA . ALA A 1 95 ? 154.905 128.637 143.865 1.00 64.11 89 ALA A CA 1
ATOM 642 C C . ALA A 1 95 ? 155.914 129.684 144.319 1.00 64.11 89 ALA A C 1
ATOM 643 O O . ALA A 1 95 ? 156.265 129.742 145.501 1.00 64.11 89 ALA A O 1
ATOM 645 N N . GLN A 1 96 ? 156.384 130.516 143.392 1.00 66.35 90 GLN A N 1
ATOM 646 C CA . GLN A 1 96 ? 157.353 131.558 143.702 1.00 66.35 90 GLN A CA 1
ATOM 647 C C . GLN A 1 96 ? 156.704 132.905 143.990 1.00 66.35 90 GLN A C 1
ATOM 648 O O . GLN A 1 96 ? 157.416 133.880 144.247 1.00 66.35 90 GLN A O 1
ATOM 654 N N . MET A 1 97 ? 155.375 132.983 143.955 1.00 60.08 91 MET A N 1
ATOM 655 C CA . MET A 1 97 ? 154.656 134.200 144.302 1.00 60.08 91 MET A CA 1
ATOM 656 C C . MET A 1 97 ? 154.441 134.332 145.803 1.00 60.08 91 MET A C 1
ATOM 657 O O . MET A 1 97 ? 153.912 135.349 146.260 1.00 60.08 91 MET A O 1
ATOM 662 N N . ALA A 1 98 ? 154.840 133.322 146.576 1.00 56.11 92 ALA A N 1
ATOM 663 C CA . ALA A 1 98 ? 154.759 133.379 148.028 1.00 56.11 92 ALA A CA 1
ATOM 664 C C . ALA A 1 98 ? 156.111 133.297 148.715 1.00 56.11 92 ALA A C 1
ATOM 665 O O . ALA A 1 98 ? 156.187 133.590 149.912 1.00 56.11 92 ALA A O 1
ATOM 667 N N . LYS A 1 99 ? 157.175 132.905 148.012 1.00 60.08 93 LYS A N 1
ATOM 668 C CA . LYS A 1 99 ? 158.508 132.885 148.602 1.00 60.08 93 LYS A CA 1
ATOM 669 C C . LYS A 1 99 ? 159.095 134.290 148.695 1.00 60.08 93 LYS A C 1
ATOM 670 O O . LYS A 1 99 ? 159.830 134.602 149.638 1.00 60.08 93 LYS A O 1
ATOM 676 N N . TYR A 1 100 ? 158.777 135.149 147.726 1.00 59.31 94 TYR A N 1
ATOM 677 C CA . TYR A 1 100 ? 159.410 136.455 147.605 1.00 59.31 94 TYR A CA 1
ATOM 678 C C . TYR A 1 100 ? 158.447 137.625 147.750 1.00 59.31 94 TYR A C 1
ATOM 679 O O . TYR A 1 100 ? 158.893 138.778 147.720 1.00 59.31 94 TYR A O 1
ATOM 688 N N . LEU A 1 101 ? 157.149 137.375 147.903 1.00 45.59 95 LEU A N 1
ATOM 689 C CA . LEU A 1 101 ? 156.153 138.436 147.934 1.00 45.59 95 LEU A CA 1
ATOM 690 C C . LEU A 1 101 ? 155.299 138.324 149.188 1.00 45.59 95 LEU A C 1
ATOM 691 O O . LEU A 1 101 ? 155.168 137.250 149.778 1.00 45.59 95 LEU A O 1
ATOM 696 N N . ASP A 1 102 ? 154.728 139.458 149.592 1.00 34.90 96 ASP A N 1
ATOM 697 C CA . ASP A 1 102 ? 153.749 139.492 150.670 1.00 34.90 96 ASP A CA 1
ATOM 698 C C . ASP A 1 102 ? 152.324 139.661 150.165 1.00 34.90 96 ASP A C 1
ATOM 699 O O . ASP A 1 102 ? 151.379 139.355 150.901 1.00 34.90 96 ASP A O 1
ATOM 704 N N . SER A 1 103 ? 152.151 140.144 148.938 1.00 31.43 97 SER A N 1
ATOM 705 C CA . SER A 1 103 ? 150.833 140.354 148.357 1.00 31.43 97 SER A CA 1
ATOM 706 C C . SER A 1 103 ? 150.970 140.288 146.843 1.00 31.43 97 SER A C 1
ATOM 707 O O . SER A 1 103 ? 152.074 140.344 146.298 1.00 31.43 97 SER A O 1
ATOM 710 N N . ILE A 1 104 ? 149.831 140.150 146.171 1.00 29.06 98 ILE A N 1
ATOM 711 C CA . ILE A 1 104 ? 149.776 140.128 144.714 1.00 29.06 98 ILE A CA 1
ATOM 712 C C . ILE A 1 104 ? 148.754 141.155 144.254 1.00 29.06 98 ILE A C 1
ATOM 713 O O . ILE A 1 104 ? 147.612 141.157 144.726 1.00 29.06 98 ILE A O 1
ATOM 718 N N . TYR A 1 105 ? 149.163 142.023 143.334 1.00 26.10 99 TYR A N 1
ATOM 719 C CA . TYR A 1 105 ? 148.273 142.996 142.719 1.00 26.10 99 TYR A CA 1
ATOM 720 C C . TYR A 1 105 ? 147.837 142.480 141.355 1.00 26.10 99 TYR A C 1
ATOM 721 O O . TYR A 1 105 ? 148.677 142.082 140.540 1.00 26.10 99 TYR A O 1
ATOM 730 N N . VAL A 1 106 ? 146.529 142.481 141.111 1.00 22.98 100 VAL A N 1
ATOM 731 C CA . VAL A 1 106 ? 145.948 141.935 139.892 1.00 22.98 100 VAL A CA 1
ATOM 732 C C . VAL A 1 106 ? 145.304 143.069 139.109 1.00 22.98 100 VAL A C 1
ATOM 733 O O . VAL A 1 106 ? 144.456 143.797 139.640 1.00 22.98 100 VAL A O 1
ATOM 737 N N . SER A 1 107 ? 145.703 143.215 137.847 1.00 26.97 101 SER A N 1
ATOM 738 C CA . SER A 1 107 ? 145.165 144.257 136.985 1.00 26.97 101 SER A CA 1
ATOM 739 C C . SER A 1 107 ? 145.209 143.780 135.543 1.00 26.97 101 SER A C 1
ATOM 740 O O . SER A 1 107 ? 145.942 142.850 135.196 1.00 26.97 101 SER A O 1
ATOM 743 N N . GLY A 1 108 ? 144.412 144.431 134.704 1.00 29.35 102 GLY A N 1
ATOM 744 C CA . GLY A 1 108 ? 144.362 144.103 133.292 1.00 29.35 102 GLY A CA 1
ATOM 745 C C . GLY A 1 108 ? 145.257 144.987 132.447 1.00 29.35 102 GLY A C 1
ATOM 746 O O . GLY A 1 108 ? 145.589 146.105 132.840 1.00 29.35 102 GLY A O 1
ATOM 747 N N . THR A 1 132 ? 136.707 139.888 133.819 1.00 24.26 126 THR A N 1
ATOM 748 C CA . THR A 1 132 ? 138.114 139.796 133.451 1.00 24.26 126 THR A CA 1
ATOM 749 C C . THR A 1 132 ? 138.996 139.793 134.694 1.00 24.26 126 THR A C 1
ATOM 750 O O . THR A 1 132 ? 139.497 138.747 135.106 1.00 24.26 126 THR A O 1
ATOM 754 N N . VAL A 1 133 ? 139.191 140.975 135.281 1.00 20.91 127 VAL A N 1
ATOM 755 C CA . VAL A 1 133 ? 139.946 141.063 136.532 1.00 20.91 127 VAL A CA 1
ATOM 756 C C . VAL A 1 133 ? 139.297 140.256 137.650 1.00 20.91 127 VAL A C 1
ATOM 757 O O . VAL A 1 133 ? 140.023 139.571 138.389 1.00 20.91 127 VAL A O 1
ATOM 761 N N . PRO A 1 134 ? 137.970 140.295 137.852 1.00 19.84 128 PRO A N 1
ATOM 762 C CA . PRO A 1 134 ? 137.378 139.373 138.837 1.00 19.84 128 PRO A CA 1
ATOM 763 C C . PRO A 1 134 ? 137.653 137.914 138.524 1.00 19.84 128 PRO A C 1
ATOM 764 O O . PRO A 1 134 ? 137.868 137.116 139.445 1.00 19.84 128 PRO A O 1
ATOM 768 N N . ASN A 1 135 ? 137.656 137.541 137.242 1.00 21.73 129 ASN A N 1
ATOM 769 C CA . ASN A 1 135 ? 137.981 136.167 136.874 1.00 21.73 129 ASN A CA 1
ATOM 770 C C . ASN A 1 135 ? 139.423 135.828 137.230 1.00 21.73 129 ASN A C 1
ATOM 771 O O . ASN A 1 135 ? 139.703 134.733 137.731 1.00 21.73 129 ASN A O 1
ATOM 776 N N . LYS A 1 136 ? 140.352 136.754 136.976 1.00 20.17 130 LYS A N 1
ATOM 777 C CA . LYS A 1 136 ? 141.741 136.528 137.361 1.00 20.17 130 LYS A CA 1
ATOM 778 C C . LYS A 1 136 ? 141.874 136.371 138.869 1.00 20.17 130 LYS A C 1
ATOM 779 O O . LYS A 1 136 ? 142.605 135.497 139.349 1.00 20.17 130 LYS A O 1
ATOM 785 N N . VAL A 1 137 ? 141.173 137.214 139.632 1.00 18.09 131 VAL A N 1
ATOM 786 C CA . VAL A 1 137 ? 141.233 137.130 141.087 1.00 18.09 131 VAL A CA 1
ATOM 787 C C . VAL A 1 137 ? 140.689 135.792 141.568 1.00 18.09 131 VAL A C 1
ATOM 788 O O . VAL A 1 137 ? 141.278 135.146 142.440 1.00 18.09 131 VAL A O 1
ATOM 792 N N . GLU A 1 138 ? 139.557 135.355 141.010 1.00 18.96 132 GLU A N 1
ATOM 793 C CA . GLU A 1 138 ? 138.976 134.083 141.427 1.00 18.96 132 GLU A CA 1
ATOM 794 C C . GLU A 1 138 ? 139.885 132.915 141.067 1.00 18.96 132 GLU A C 1
ATOM 795 O O . GLU A 1 138 ? 140.060 131.986 141.866 1.00 18.96 132 GLU A O 1
ATOM 801 N N . HIS A 1 139 ? 140.476 132.942 139.870 1.00 19.93 133 HIS A N 1
ATOM 802 C CA . HIS A 1 139 ? 141.381 131.872 139.466 1.00 19.93 133 HIS A CA 1
ATOM 803 C C . HIS A 1 139 ? 142.607 131.817 140.368 1.00 19.93 133 HIS A C 1
ATOM 804 O O . HIS A 1 139 ? 143.026 130.734 140.796 1.00 19.93 133 HIS A O 1
ATOM 811 N N . LEU A 1 140 ? 143.191 132.977 140.677 1.00 17.09 134 LEU A N 1
ATOM 812 C CA . LEU A 1 140 ? 144.350 133.012 141.562 1.00 17.09 134 LEU A CA 1
ATOM 813 C C . LEU A 1 140 ? 143.987 132.557 142.970 1.00 17.09 134 LEU A C 1
ATOM 814 O O . LEU A 1 140 ? 144.769 131.860 143.622 1.00 17.09 134 LEU A O 1
ATOM 819 N N . TRP A 1 141 ? 142.808 132.950 143.457 1.00 14.77 135 TRP A N 1
ATOM 820 C CA . TRP A 1 141 ? 142.363 132.525 144.779 1.00 14.77 135 TRP A CA 1
ATOM 821 C C . TRP A 1 141 ? 142.177 131.015 144.838 1.00 14.77 135 TRP A C 1
ATOM 822 O O . TRP A 1 141 ? 142.580 130.367 145.813 1.00 14.77 135 TRP A O 1
ATOM 833 N N . PHE A 1 142 ? 141.575 130.436 143.796 1.00 16.51 136 PHE A N 1
ATOM 834 C CA . PHE A 1 142 ? 141.414 128.987 143.745 1.00 16.51 136 PHE A CA 1
ATOM 835 C C . PHE A 1 142 ? 142.762 128.284 143.672 1.00 16.51 136 PHE A C 1
ATOM 836 O O . PHE A 1 142 ? 142.961 127.246 144.313 1.00 16.51 136 PHE A O 1
ATOM 844 N N . ALA A 1 143 ? 143.701 128.829 142.894 1.00 18.28 137 ALA A N 1
ATOM 845 C CA . ALA A 1 143 ? 145.032 128.235 142.821 1.00 18.28 137 ALA A CA 1
ATOM 846 C C . ALA A 1 143 ? 145.736 128.283 144.171 1.00 18.28 137 ALA A C 1
ATOM 847 O O . ALA A 1 143 ? 146.379 127.309 144.582 1.00 18.28 137 ALA A O 1
ATOM 849 N N . GLN A 1 144 ? 145.628 129.412 144.876 1.00 20.13 138 GLN A N 1
ATOM 850 C CA . GLN A 1 144 ? 146.239 129.524 146.197 1.00 20.13 138 GLN A CA 1
ATOM 851 C C . GLN A 1 144 ? 145.620 128.538 147.176 1.00 20.13 138 GLN A C 1
ATOM 852 O O . GLN A 1 144 ? 146.336 127.886 147.946 1.00 20.13 138 GLN A O 1
ATOM 858 N N . LEU A 1 145 ? 144.290 128.413 147.162 1.00 19.98 139 LEU A N 1
ATOM 859 C CA . LEU A 1 145 ? 143.632 127.459 148.048 1.00 19.98 139 LEU A CA 1
ATOM 860 C C . LEU A 1 145 ? 144.047 126.030 147.724 1.00 19.98 139 LEU A C 1
ATOM 861 O O . LEU A 1 145 ? 144.294 125.228 148.631 1.00 19.98 139 LEU A O 1
ATOM 866 N N . PHE A 1 146 ? 144.134 125.697 146.435 1.00 23.82 140 PHE A N 1
ATOM 867 C CA . PHE A 1 146 ? 144.536 124.353 146.033 1.00 23.82 140 PHE A CA 1
ATOM 868 C C . PHE A 1 146 ? 145.960 124.045 146.476 1.00 23.82 140 PHE A C 1
ATOM 869 O O . PHE A 1 146 ? 146.236 122.953 146.988 1.00 23.82 140 PHE A O 1
ATOM 877 N N . HIS A 1 147 ? 146.880 124.994 146.289 1.00 27.24 141 HIS A N 1
ATOM 878 C CA . HIS A 1 147 ? 148.263 124.762 146.692 1.00 27.24 141 HIS A CA 1
ATOM 879 C C . HIS A 1 147 ? 148.395 124.665 148.206 1.00 27.24 141 HIS A C 1
ATOM 880 O O . HIS A 1 147 ? 149.166 123.844 148.713 1.00 27.24 141 HIS A O 1
ATOM 887 N N . ASP A 1 148 ? 147.652 125.492 148.947 1.00 30.01 142 ASP A N 1
ATOM 888 C CA . ASP A 1 148 ? 147.661 125.383 150.403 1.00 30.01 142 ASP A CA 1
ATOM 889 C C . ASP A 1 148 ? 147.124 124.030 150.854 1.00 30.01 142 ASP A C 1
ATOM 890 O O . ASP A 1 148 ? 147.681 123.400 151.763 1.00 30.01 142 ASP A O 1
ATOM 895 N N . ARG A 1 149 ? 146.042 123.568 150.222 1.00 34.72 143 ARG A N 1
ATOM 896 C CA . ARG A 1 149 ? 145.473 122.266 150.549 1.00 34.72 143 ARG A CA 1
ATOM 897 C C . ARG A 1 149 ? 146.476 121.152 150.280 1.00 34.72 143 ARG A C 1
ATOM 898 O O . ARG A 1 149 ? 146.660 120.251 151.106 1.00 34.72 143 ARG A O 1
ATOM 906 N N . LYS A 1 150 ? 147.141 121.205 149.123 1.00 36.26 144 LYS A N 1
ATOM 907 C CA . LYS A 1 150 ? 148.129 120.188 148.779 1.00 36.26 144 LYS A CA 1
ATOM 908 C C . LYS A 1 150 ? 149.299 120.199 149.755 1.00 36.26 144 LYS A C 1
ATOM 909 O O . LYS A 1 150 ? 149.771 119.139 150.184 1.00 36.26 144 LYS A O 1
ATOM 915 N N . GLN A 1 151 ? 149.781 121.391 150.117 1.00 41.72 145 GLN A N 1
ATOM 916 C CA . GLN A 1 151 ? 150.888 121.483 151.061 1.00 41.72 145 GLN A CA 1
ATOM 917 C C . GLN A 1 151 ? 150.502 120.913 152.418 1.00 41.72 145 GLN A C 1
ATOM 918 O O . GLN A 1 151 ? 151.289 120.190 153.039 1.00 41.72 145 GLN A O 1
ATOM 924 N N . ARG A 1 152 ? 149.295 121.224 152.896 1.00 42.20 146 ARG A N 1
ATOM 925 C CA . ARG A 1 152 ? 148.883 120.697 154.192 1.00 42.20 146 ARG A CA 1
ATOM 926 C C . ARG A 1 152 ? 148.686 119.188 154.139 1.00 42.20 146 ARG A C 1
ATOM 927 O O . ARG A 1 152 ? 148.997 118.489 155.109 1.00 42.20 146 ARG A O 1
ATOM 935 N N . GLU A 1 153 ? 148.169 118.668 153.022 1.00 44.69 147 GLU A N 1
ATOM 936 C CA . GLU A 1 153 ? 148.056 117.221 152.870 1.00 44.69 147 GLU A CA 1
ATOM 937 C C . GLU A 1 153 ? 149.425 116.557 152.911 1.00 44.69 147 GLU A C 1
ATOM 938 O O . GLU A 1 153 ? 149.605 115.525 153.566 1.00 44.69 147 GLU A O 1
ATOM 944 N N . GLU A 1 154 ? 150.406 117.137 152.215 1.00 46.60 148 GLU A N 1
ATOM 945 C CA . GLU A 1 154 ? 151.749 116.565 152.216 1.00 46.60 148 GLU A CA 1
ATOM 946 C C . GLU A 1 154 ? 152.386 116.631 153.598 1.00 46.60 148 GLU A C 1
ATOM 947 O O . GLU A 1 154 ? 153.065 115.688 154.021 1.00 46.60 148 GLU A O 1
ATOM 953 N N . ARG A 1 155 ? 152.184 117.737 154.319 1.00 55.57 149 ARG A N 1
ATOM 954 C CA . ARG A 1 155 ? 152.837 117.899 155.614 1.00 55.57 149 ARG A CA 1
ATOM 955 C C . ARG A 1 155 ? 152.193 117.025 156.685 1.00 55.57 149 ARG A C 1
ATOM 956 O O . ARG A 1 155 ? 152.898 116.405 157.490 1.00 55.57 149 ARG A O 1
ATOM 964 N N . LEU A 1 156 ? 150.860 116.961 156.713 1.00 51.64 150 LEU A N 1
ATOM 965 C CA . LEU A 1 156 ? 150.180 116.229 157.777 1.00 51.64 150 LEU A CA 1
ATOM 966 C C . LEU A 1 156 ? 150.413 114.727 157.676 1.00 51.64 150 LEU A C 1
ATOM 967 O O . LEU A 1 156 ? 150.436 114.038 158.703 1.00 51.64 150 LEU A O 1
ATOM 972 N N . THR A 1 157 ? 150.584 114.201 156.463 1.00 56.91 151 THR A N 1
ATOM 973 C CA . THR A 1 157 ? 150.905 112.787 156.305 1.00 56.91 151 THR A CA 1
ATOM 974 C C . THR A 1 157 ? 152.306 112.446 156.791 1.00 56.91 151 THR A C 1
ATOM 975 O O . THR A 1 157 ? 152.622 111.260 156.930 1.00 56.91 151 THR A O 1
ATOM 979 N N . LEU A 1 158 ? 153.144 113.446 157.050 1.00 63.98 152 LEU A N 1
ATOM 980 C CA . LEU A 1 158 ? 154.506 113.246 157.526 1.00 63.98 152 LEU A CA 1
ATOM 981 C C . LEU A 1 158 ? 154.558 113.587 159.009 1.00 63.98 152 LEU A C 1
ATOM 982 O O . LEU A 1 158 ? 154.130 114.672 159.414 1.00 63.98 152 LEU A O 1
ATOM 987 N N . SER A 1 159 ? 155.079 112.664 159.811 1.00 76.03 153 SER A N 1
ATOM 988 C CA . SER A 1 159 ? 155.167 112.869 161.253 1.00 76.03 153 SER A CA 1
ATOM 989 C C . SER A 1 159 ? 156.605 112.748 161.741 1.00 76.03 153 SER A C 1
ATOM 990 O O . SER A 1 159 ? 157.114 113.635 162.427 1.00 76.03 153 SER A O 1
ATOM 993 N N . GLU A 1 161 ? 159.087 114.888 162.642 1.00 82.55 155 GLU A N 1
ATOM 994 C CA . GLU A 1 161 ? 160.527 115.080 162.522 1.00 82.55 155 GLU A CA 1
ATOM 995 C C . GLU A 1 161 ? 160.901 115.578 161.131 1.00 82.55 155 GLU A C 1
ATOM 996 O O . GLU A 1 161 ? 161.603 116.579 160.988 1.00 82.55 155 GLU A O 1
ATOM 1002 N N . GLU A 1 162 ? 160.427 114.870 160.103 1.00 79.59 156 GLU A N 1
ATOM 1003 C CA . GLU A 1 162 ? 160.735 115.253 158.730 1.00 79.59 156 GLU A CA 1
ATOM 1004 C C . GLU A 1 162 ? 160.006 116.521 158.302 1.00 79.59 156 GLU A C 1
ATOM 1005 O O . GLU A 1 162 ? 160.350 117.096 157.264 1.00 79.59 156 GLU A O 1
ATOM 1011 N N . ARG A 1 163 ? 159.009 116.964 159.072 1.00 76.60 157 ARG A N 1
ATOM 1012 C CA . ARG A 1 163 ? 158.336 118.221 158.759 1.00 76.60 157 ARG A CA 1
ATOM 1013 C C . ARG A 1 163 ? 159.247 119.421 158.984 1.00 76.60 157 ARG A C 1
ATOM 1014 O O . ARG A 1 163 ? 159.139 120.419 158.264 1.00 76.60 157 ARG A O 1
ATOM 1022 N N . ALA A 1 164 ? 160.137 119.347 159.977 1.00 81.14 158 ALA A N 1
ATOM 1023 C CA . ALA A 1 164 ? 161.043 120.461 160.245 1.00 81.14 158 ALA A CA 1
ATOM 1024 C C . ALA A 1 164 ? 161.974 120.713 159.067 1.00 81.14 158 ALA A C 1
ATOM 1025 O O . ALA A 1 164 ? 162.245 121.867 158.716 1.00 81.14 158 ALA A O 1
ATOM 1027 N N . LYS A 1 165 ? 162.482 119.644 158.448 1.00 81.35 159 LYS A N 1
ATOM 1028 C CA . LYS A 1 165 ? 163.325 119.808 157.269 1.00 81.35 159 LYS A CA 1
ATOM 1029 C C . LYS A 1 165 ? 162.536 120.349 156.084 1.00 81.35 159 LYS A C 1
ATOM 1030 O O . LYS A 1 165 ? 163.073 121.129 155.287 1.00 81.35 159 LYS A O 1
ATOM 1036 N N . THR A 1 166 ? 161.276 119.956 155.949 1.00 75.67 160 THR A N 1
ATOM 1037 C CA . THR A 1 166 ? 160.460 120.394 154.821 1.00 75.67 160 THR A CA 1
ATOM 1038 C C . THR A 1 166 ? 160.082 121.862 154.976 1.00 75.67 160 THR A C 1
ATOM 1039 O O . THR A 1 166 ? 159.516 122.239 156.012 1.00 75.67 160 THR A O 1
ATOM 1043 N N . PRO A 1 167 ? 160.370 122.714 153.998 1.00 67.22 161 PRO A N 1
ATOM 1044 C CA . PRO A 1 167 ? 160.002 124.129 154.116 1.00 67.22 161 PRO A CA 1
ATOM 1045 C C . PRO A 1 167 ? 158.498 124.333 154.015 1.00 67.22 161 PRO A C 1
ATOM 1046 O O . PRO A 1 167 ? 157.767 123.536 153.425 1.00 67.22 161 PRO A O 1
ATOM 1050 N N . TYR A 1 168 ? 158.043 125.433 154.610 1.00 49.83 162 TYR A N 1
ATOM 1051 C CA . TYR A 1 168 ? 156.637 125.816 154.602 1.00 49.83 162 TYR A CA 1
ATOM 1052 C C . TYR A 1 168 ? 156.452 127.034 153.708 1.00 49.83 162 TYR A C 1
ATOM 1053 O O . TYR A 1 168 ? 157.190 128.017 153.828 1.00 49.83 162 TYR A O 1
ATOM 1062 N N . ILE A 1 169 ? 155.466 126.967 152.817 1.00 40.69 163 ILE A N 1
ATOM 1063 C CA . ILE A 1 169 ? 155.158 128.054 151.894 1.00 40.69 163 ILE A CA 1
ATOM 1064 C C . ILE A 1 169 ? 153.742 128.529 152.180 1.00 40.69 163 ILE A C 1
ATOM 1065 O O . ILE A 1 169 ? 152.792 127.737 152.126 1.00 40.69 163 ILE A O 1
ATOM 1070 N N . ASP A 1 170 ? 153.599 129.819 152.479 1.00 37.71 164 ASP A N 1
ATOM 1071 C CA . ASP A 1 170 ? 152.294 130.416 152.761 1.00 37.71 164 ASP A CA 1
ATOM 1072 C C . ASP A 1 170 ? 151.714 130.909 151.442 1.00 37.71 164 ASP A C 1
ATOM 1073 O O . ASP A 1 170 ? 151.911 132.056 151.040 1.00 37.71 164 ASP A O 1
ATOM 1078 N N . PHE A 1 171 ? 150.981 130.025 150.759 1.00 32.67 165 PHE A N 1
ATOM 1079 C CA . PHE A 1 171 ? 150.370 130.383 149.485 1.00 32.67 165 PHE A CA 1
ATOM 1080 C C . PHE A 1 171 ? 149.262 131.416 149.635 1.00 32.67 165 PHE A C 1
ATOM 1081 O O . PHE A 1 171 ? 148.912 132.077 148.652 1.00 32.67 165 PHE A O 1
ATOM 1089 N N . LEU A 1 172 ? 148.704 131.573 150.837 1.00 27.97 166 LEU A N 1
ATOM 1090 C CA . LEU A 1 172 ? 147.579 132.483 151.059 1.00 27.97 166 LEU A CA 1
ATOM 1091 C C . LEU A 1 172 ? 148.092 133.921 151.152 1.00 27.97 166 LEU A C 1
ATOM 1092 O O . LEU A 1 172 ? 148.115 134.553 152.209 1.00 27.97 166 LEU A O 1
ATOM 1097 N N . ARG A 1 173 ? 148.512 134.433 150.004 1.00 29.41 167 ARG A N 1
ATOM 1098 C CA . ARG A 1 173 ? 148.962 135.815 149.901 1.00 29.41 167 ARG A CA 1
ATOM 1099 C C . ARG A 1 173 ? 147.775 136.727 149.613 1.00 29.41 167 ARG A C 1
ATOM 1100 O O . ARG A 1 173 ? 146.995 136.444 148.699 1.00 29.41 167 ARG A O 1
ATOM 1108 N N . PRO A 1 174 ? 147.598 137.809 150.370 1.00 21.75 168 PRO A N 1
ATOM 1109 C CA . PRO A 1 174 ? 146.484 138.726 150.096 1.00 21.75 168 PRO A CA 1
ATOM 1110 C C . PRO A 1 174 ? 146.563 139.296 148.688 1.00 21.75 168 PRO A C 1
ATOM 1111 O O . PRO A 1 174 ? 147.646 139.577 148.170 1.00 21.75 168 PRO A O 1
ATOM 1115 N N . ILE A 1 175 ? 145.398 139.466 148.070 1.00 18.13 169 ILE A N 1
ATOM 1116 C CA . ILE A 1 175 ? 145.287 139.855 146.668 1.00 18.13 169 ILE A CA 1
ATOM 1117 C C . ILE A 1 175 ? 144.692 141.253 146.591 1.00 18.13 169 ILE A C 1
ATOM 1118 O O . ILE A 1 175 ? 143.654 141.529 147.205 1.00 18.13 169 ILE A O 1
ATOM 1123 N N . ILE A 1 176 ? 145.347 142.130 145.836 1.00 19.46 170 ILE A N 1
ATOM 1124 C CA . ILE A 1 176 ? 144.840 143.467 145.554 1.00 19.46 170 ILE A CA 1
ATOM 1125 C C . ILE A 1 176 ? 144.221 143.444 144.164 1.00 19.46 170 ILE A C 1
ATOM 1126 O O . ILE A 1 176 ? 144.893 143.104 143.182 1.00 19.46 170 ILE A O 1
ATOM 1131 N N . ALA A 1 177 ? 142.945 143.804 144.075 1.00 19.73 171 ALA A N 1
ATOM 1132 C CA . ALA A 1 177 ? 142.197 143.755 142.828 1.00 19.73 171 ALA A CA 1
ATOM 1133 C C . ALA A 1 177 ? 142.014 145.160 142.272 1.00 19.73 171 ALA A C 1
ATOM 1134 O O . ALA A 1 177 ? 141.651 146.085 143.005 1.00 19.73 171 ALA A O 1
ATOM 1136 N N . ASP A 1 178 ? 142.267 145.313 140.975 1.00 23.77 172 ASP A N 1
ATOM 1137 C CA . ASP A 1 178 ? 142.095 146.588 140.288 1.00 23.77 172 ASP A CA 1
ATOM 1138 C C . ASP A 1 178 ? 140.657 146.681 139.790 1.00 23.77 172 ASP A C 1
ATOM 1139 O O . ASP A 1 178 ? 140.250 145.924 138.903 1.00 23.77 172 ASP A O 1
ATOM 1144 N N . ALA A 1 179 ? 139.891 147.610 140.356 1.00 23.28 173 ALA A N 1
ATOM 1145 C CA . ALA A 1 179 ? 138.483 147.775 139.996 1.00 23.28 173 ALA A CA 1
ATOM 1146 C C . ALA A 1 179 ? 138.349 148.855 138.921 1.00 23.28 173 ALA A C 1
ATOM 1147 O O . ALA A 1 179 ? 137.886 149.972 139.156 1.00 23.28 173 ALA A O 1
ATOM 1149 N N . ASP A 1 180 ? 138.774 148.492 137.709 1.00 31.44 174 ASP A N 1
ATOM 1150 C CA . ASP A 1 180 ? 138.704 149.385 136.558 1.00 31.44 174 ASP A CA 1
ATOM 1151 C C . ASP A 1 180 ? 137.763 148.861 135.478 1.00 31.44 174 ASP A C 1
ATOM 1152 O O . ASP A 1 180 ? 137.809 149.335 134.339 1.00 31.44 174 ASP A O 1
ATOM 1157 N N . THR A 1 181 ? 136.913 147.891 135.809 1.00 40.52 175 THR A N 1
ATOM 1158 C CA . THR A 1 181 ? 135.974 147.322 134.851 1.00 40.52 175 THR A CA 1
ATOM 1159 C C . THR A 1 181 ? 134.551 147.838 135.030 1.00 40.52 175 THR A C 1
ATOM 1160 O O . THR A 1 181 ? 133.644 147.359 134.341 1.00 40.52 175 THR A O 1
ATOM 1164 N N . GLY A 1 182 ? 134.329 148.790 135.933 1.00 44.12 176 GLY A N 1
ATOM 1165 C CA . GLY A 1 182 ? 133.008 149.364 136.109 1.00 44.12 176 GLY A CA 1
ATOM 1166 C C . GLY A 1 182 ? 132.642 150.338 135.008 1.00 44.12 176 GLY A C 1
ATOM 1167 O O . GLY A 1 182 ? 131.697 150.104 134.249 1.00 44.12 176 GLY A O 1
ATOM 1168 N N . HIS A 1 183 ? 133.380 151.445 134.933 1.00 43.67 177 HIS A N 1
ATOM 1169 C CA . HIS A 1 183 ? 133.306 152.473 133.897 1.00 43.67 177 HIS A CA 1
ATOM 1170 C C . HIS A 1 183 ? 132.023 153.294 133.935 1.00 43.67 177 HIS A C 1
ATOM 1171 O O . HIS A 1 183 ? 131.902 154.252 133.162 1.00 43.67 177 HIS A O 1
ATOM 1178 N N . GLY A 1 184 ? 131.065 152.967 134.797 1.00 36.85 178 GLY A N 1
ATOM 1179 C CA . GLY A 1 184 ? 129.845 153.748 134.854 1.00 36.85 178 GLY A CA 1
ATOM 1180 C C . GLY A 1 184 ? 129.190 153.823 136.216 1.00 36.85 178 GLY A C 1
ATOM 1181 O O . GLY A 1 184 ? 128.859 152.795 136.811 1.00 36.85 178 GLY A O 1
ATOM 1182 N N . GLY A 1 185 ? 128.987 155.040 136.712 1.00 30.97 179 GLY A N 1
ATOM 1183 C CA . GLY A 1 185 ? 128.182 155.286 137.890 1.00 30.97 179 GLY A CA 1
ATOM 1184 C C . GLY A 1 185 ? 128.714 154.657 139.171 1.00 30.97 179 GLY A C 1
ATOM 1185 O O . GLY A 1 185 ? 129.896 154.337 139.316 1.00 30.97 179 GLY A O 1
ATOM 1186 N N . ILE A 1 186 ? 127.787 154.480 140.113 1.00 21.45 180 ILE A N 1
ATOM 1187 C CA . ILE A 1 186 ? 128.105 153.944 141.423 1.00 21.45 180 ILE A CA 1
ATOM 1188 C C . ILE A 1 186 ? 127.642 152.499 141.593 1.00 21.45 180 ILE A C 1
ATOM 1189 O O . ILE A 1 186 ? 128.300 151.732 142.304 1.00 21.45 180 ILE A O 1
ATOM 1194 N N . THR A 1 187 ? 126.544 152.097 140.952 1.00 23.00 181 THR A N 1
ATOM 1195 C CA . THR A 1 187 ? 126.088 150.716 141.072 1.00 23.00 181 THR A CA 1
ATOM 1196 C C . THR A 1 187 ? 127.132 149.741 140.540 1.00 23.00 181 THR A C 1
ATOM 1197 O O . THR A 1 187 ? 127.305 148.643 141.087 1.00 23.00 181 THR A O 1
ATOM 1201 N N . ALA A 1 188 ? 127.840 150.124 139.474 1.00 19.13 182 ALA A N 1
ATOM 1202 C CA . ALA A 1 188 ? 128.852 149.242 138.905 1.00 19.13 182 ALA A CA 1
ATOM 1203 C C . ALA A 1 188 ? 129.981 148.979 139.893 1.00 19.13 182 ALA A C 1
ATOM 1204 O O . ALA A 1 188 ? 130.429 147.837 140.037 1.00 19.13 182 ALA A O 1
ATOM 1206 N N . ILE A 1 189 ? 130.454 150.018 140.588 1.00 15.90 183 ILE A N 1
ATOM 1207 C CA . ILE A 1 189 ? 131.534 149.803 141.547 1.00 15.90 183 ILE A CA 1
ATOM 1208 C C . ILE A 1 189 ? 131.029 149.025 142.757 1.00 15.90 183 ILE A C 1
ATOM 1209 O O . ILE A 1 189 ? 131.779 148.246 143.353 1.00 15.90 183 ILE A O 1
ATOM 1214 N N . ILE A 1 190 ? 129.755 149.189 143.121 1.00 14.84 184 ILE A N 1
ATOM 1215 C CA . ILE A 1 190 ? 129.178 148.395 144.205 1.00 14.84 184 ILE A CA 1
ATOM 1216 C C . ILE A 1 190 ? 129.192 146.914 143.843 1.00 14.84 184 ILE A C 1
ATOM 1217 O O . ILE A 1 190 ? 129.649 146.064 144.621 1.00 14.84 184 ILE A O 1
ATOM 1222 N N . LYS A 1 191 ? 128.693 146.584 142.648 1.00 16.35 185 LYS A N 1
ATOM 1223 C CA . LYS A 1 191 ? 128.671 145.191 142.218 1.00 16.35 185 LYS A CA 1
ATOM 1224 C C . LYS A 1 191 ? 130.081 144.643 142.045 1.00 16.35 185 LYS A C 1
ATOM 1225 O O . LYS A 1 191 ? 130.338 143.472 142.347 1.00 16.35 185 LYS A O 1
ATOM 1231 N N . LEU A 1 192 ? 131.006 145.472 141.559 1.00 13.53 186 LEU A N 1
ATOM 1232 C CA . LEU A 1 192 ? 132.389 145.037 141.408 1.00 13.53 186 LEU A CA 1
ATOM 1233 C C . LEU A 1 192 ? 133.021 144.734 142.760 1.00 13.53 186 LEU A C 1
ATOM 1234 O O . LEU A 1 192 ? 133.769 143.761 142.898 1.00 13.53 186 LEU A O 1
ATOM 1239 N N . THR A 1 193 ? 132.737 145.562 143.768 1.00 13.01 187 THR A N 1
ATOM 1240 C CA . THR A 1 193 ? 133.227 145.289 145.113 1.00 13.01 187 THR A CA 1
ATOM 1241 C C . THR A 1 193 ? 132.635 143.996 145.659 1.00 13.01 187 THR A C 1
ATOM 1242 O O . THR A 1 193 ? 133.342 143.196 146.282 1.00 13.01 187 THR A O 1
ATOM 1246 N N . LYS A 1 194 ? 131.337 143.775 145.434 1.00 15.83 188 LYS A N 1
ATOM 1247 C CA . LYS A 1 194 ? 130.719 142.521 145.856 1.00 15.83 188 LYS A CA 1
ATOM 1248 C C . LYS A 1 194 ? 131.413 141.328 145.206 1.00 15.83 188 LYS A C 1
ATOM 1249 O O . LYS A 1 194 ? 131.742 140.341 145.876 1.00 15.83 188 LYS A O 1
ATOM 1255 N N . MET A 1 195 ? 131.653 141.413 143.896 1.00 15.35 189 MET A N 1
ATOM 1256 C CA . MET A 1 195 ? 132.299 140.321 143.177 1.00 15.35 189 MET A CA 1
ATOM 1257 C C . MET A 1 195 ? 133.714 140.078 143.685 1.00 15.35 189 MET A C 1
ATOM 1258 O O . MET A 1 195 ? 134.128 138.928 143.861 1.00 15.35 189 MET A O 1
ATOM 1263 N N . PHE A 1 196 ? 134.474 141.151 143.920 1.00 14.25 190 PHE A N 1
ATOM 1264 C CA . PHE A 1 196 ? 135.838 140.997 144.413 1.00 14.25 190 PHE A CA 1
ATOM 1265 C C . PHE A 1 196 ? 135.858 140.372 145.801 1.00 14.25 190 PHE A C 1
ATOM 1266 O O . PHE A 1 196 ? 136.702 139.515 146.090 1.00 14.25 190 PHE A O 1
ATOM 1274 N N . ILE A 1 197 ? 134.941 140.787 146.677 1.00 14.11 191 ILE A N 1
ATOM 1275 C CA . ILE A 1 197 ? 134.875 140.197 148.010 1.00 14.11 191 ILE A CA 1
ATOM 1276 C C . ILE A 1 197 ? 134.523 138.717 147.920 1.00 14.11 191 ILE A C 1
ATOM 1277 O O . ILE A 1 197 ? 135.113 137.880 148.614 1.00 14.11 191 ILE A O 1
ATOM 1282 N N . GLU A 1 198 ? 133.563 138.370 147.060 1.00 16.41 192 GLU A N 1
ATOM 1283 C CA . GLU A 1 198 ? 133.161 136.973 146.933 1.00 16.41 192 GLU A CA 1
ATOM 1284 C C . GLU A 1 198 ? 134.265 136.108 146.337 1.00 16.41 192 GLU A C 1
ATOM 1285 O O . GLU A 1 198 ? 134.312 134.902 146.603 1.00 16.41 192 GLU A O 1
ATOM 1291 N N . ARG A 1 199 ? 135.161 136.692 145.543 1.00 15.56 193 ARG A N 1
ATOM 1292 C CA . ARG A 1 199 ? 136.183 135.933 144.836 1.00 15.56 193 ARG A CA 1
ATOM 1293 C C . ARG A 1 199 ? 137.546 135.993 145.520 1.00 15.56 193 ARG A C 1
ATOM 1294 O O . ARG A 1 199 ? 138.557 135.650 144.901 1.00 15.56 193 ARG A O 1
ATOM 1302 N N . GLY A 1 200 ? 137.594 136.424 146.776 1.00 12.75 194 GLY A N 1
ATOM 1303 C CA . GLY A 1 200 ? 138.798 136.306 147.570 1.00 12.75 194 GLY A CA 1
ATOM 1304 C C . GLY A 1 200 ? 139.733 137.494 147.556 1.00 12.75 194 GLY A C 1
ATOM 1305 O O . GLY A 1 200 ? 140.864 137.368 148.037 1.00 12.75 194 GLY A O 1
ATOM 1306 N N . ALA A 1 201 ? 139.309 138.638 147.026 1.00 13.00 195 ALA A N 1
ATOM 1307 C CA . ALA A 1 201 ? 140.169 139.814 147.026 1.00 13.00 195 ALA A CA 1
ATOM 1308 C C . ALA A 1 201 ? 140.266 140.396 148.430 1.00 13.00 195 ALA A C 1
ATOM 1309 O O . ALA A 1 201 ? 139.251 140.597 149.103 1.00 13.00 195 ALA A O 1
ATOM 1311 N N . ALA A 1 202 ? 141.493 140.662 148.873 1.00 13.78 196 ALA A N 1
ATOM 1312 C CA . ALA A 1 202 ? 141.732 141.293 150.162 1.00 13.78 196 ALA A CA 1
ATOM 1313 C C . ALA A 1 202 ? 141.800 142.811 150.075 1.00 13.78 196 ALA A C 1
ATOM 1314 O O . ALA A 1 202 ? 141.732 143.479 151.111 1.00 13.78 196 ALA A O 1
ATOM 1316 N N . GLY A 1 203 ? 141.931 143.363 148.879 1.00 15.11 197 GLY A N 1
ATOM 1317 C CA . GLY A 1 203 ? 141.979 144.804 148.706 1.00 15.11 197 GLY A CA 1
ATOM 1318 C C . GLY A 1 203 ? 141.525 145.180 147.317 1.00 15.11 197 GLY A C 1
ATOM 1319 O O . GLY A 1 203 ? 141.685 144.412 146.362 1.00 15.11 197 GLY A O 1
ATOM 1320 N N . ILE A 1 204 ? 140.952 146.374 147.201 1.00 16.02 198 ILE A N 1
ATOM 1321 C CA . ILE A 1 204 ? 140.433 146.886 145.939 1.00 16.02 198 ILE A CA 1
ATOM 1322 C C . ILE A 1 204 ? 141.120 148.208 145.637 1.00 16.02 198 ILE A C 1
ATOM 1323 O O . ILE A 1 204 ? 141.203 149.085 146.504 1.00 16.02 198 ILE A O 1
ATOM 1328 N N . HIS A 1 205 ? 141.616 148.345 144.411 1.00 20.04 199 HIS A N 1
ATOM 1329 C CA . HIS A 1 205 ? 142.289 149.554 143.958 1.00 20.04 199 HIS A CA 1
ATOM 1330 C C . HIS A 1 205 ? 141.461 150.234 142.878 1.00 20.04 199 HIS A C 1
ATOM 1331 O O . HIS A 1 205 ? 141.001 149.578 141.937 1.00 20.04 199 HIS A O 1
ATOM 1338 N N . ILE A 1 206 ? 141.273 151.546 143.016 1.00 17.09 200 ILE A N 1
ATOM 1339 C CA . ILE A 1 206 ? 140.618 152.359 142.000 1.00 17.09 200 ILE A CA 1
ATOM 1340 C C . ILE A 1 206 ? 141.452 153.610 141.765 1.00 17.09 200 ILE A C 1
ATOM 1341 O O . ILE A 1 206 ? 142.240 154.034 142.612 1.00 17.09 200 ILE A O 1
ATOM 1346 N N . GLU A 1 207 ? 141.261 154.204 140.591 1.00 21.57 201 GLU A N 1
ATOM 1347 C CA . GLU A 1 207 ? 141.971 155.403 140.184 1.00 21.57 201 GLU A CA 1
ATOM 1348 C C . GLU A 1 207 ? 140.985 156.545 139.985 1.00 21.57 201 GLU A C 1
ATOM 1349 O O . GLU A 1 207 ? 139.792 156.332 139.754 1.00 21.57 201 GLU A O 1
ATOM 1355 N N . ASP A 1 208 ? 141.499 157.767 140.076 1.00 20.17 202 ASP A N 1
ATOM 1356 C CA . ASP A 1 208 ? 140.717 158.955 139.763 1.00 20.17 202 ASP A CA 1
ATOM 1357 C C . ASP A 1 208 ? 140.769 159.308 138.284 1.00 20.17 202 ASP A C 1
ATOM 1358 O O . ASP A 1 208 ? 140.237 160.350 137.889 1.00 20.17 202 ASP A O 1
ATOM 1363 N N . GLN A 1 209 ? 141.405 158.475 137.467 1.00 25.23 203 GLN A N 1
ATOM 1364 C CA . GLN A 1 209 ? 141.395 158.667 136.026 1.00 25.23 203 GLN A CA 1
ATOM 1365 C C . GLN A 1 209 ? 139.987 158.465 135.474 1.00 25.23 203 GLN A C 1
ATOM 1366 O O . GLN A 1 209 ? 139.204 157.661 135.986 1.00 25.23 203 GLN A O 1
ATOM 1372 N N . ALA A 1 210 ? 139.666 159.215 134.426 1.00 27.55 204 ALA A N 1
ATOM 1373 C CA . ALA A 1 210 ? 138.331 159.162 133.849 1.00 27.55 204 ALA A CA 1
ATOM 1374 C C . ALA A 1 210 ? 138.068 157.785 133.247 1.00 27.55 204 ALA A C 1
ATOM 1375 O O . ALA A 1 210 ? 138.927 157.253 132.530 1.00 27.55 204 ALA A O 1
ATOM 1377 N N . PRO A 1 211 ? 136.915 157.176 133.516 1.00 34.17 205 PRO A N 1
ATOM 1378 C CA . PRO A 1 211 ? 136.627 155.858 132.938 1.00 34.17 205 PRO A CA 1
ATOM 1379 C C . PRO A 1 211 ? 136.519 155.925 131.422 1.00 34.17 205 PRO A C 1
ATOM 1380 O O . PRO A 1 211 ? 136.005 156.892 130.859 1.00 34.17 205 PRO A O 1
ATOM 1384 N N . GLY A 1 212 ? 137.006 154.875 130.767 1.00 35.61 206 GLY A N 1
ATOM 1385 C CA . GLY A 1 212 ? 136.962 154.812 129.314 1.00 35.61 206 GLY A CA 1
ATOM 1386 C C . GLY A 1 212 ? 137.756 155.900 128.627 1.00 35.61 206 GLY A C 1
ATOM 1387 O O . GLY A 1 212 ? 137.303 156.453 127.617 1.00 35.61 206 GLY A O 1
ATOM 1388 N N . THR A 1 213 ? 138.938 156.226 129.153 1.00 38.56 207 THR A N 1
ATOM 1389 C CA . THR A 1 213 ? 139.783 157.254 128.565 1.00 38.56 207 THR A CA 1
ATOM 1390 C C . THR A 1 213 ? 141.242 156.841 128.434 1.00 38.56 207 THR A C 1
ATOM 1391 O O . THR A 1 213 ? 142.052 157.647 127.963 1.00 38.56 207 THR A O 1
ATOM 1395 N N . LYS A 1 214 ? 141.603 155.624 128.835 1.00 49.74 208 LYS A N 1
ATOM 1396 C CA . LYS A 1 214 ? 142.985 155.179 128.718 1.00 49.74 208 LYS A CA 1
ATOM 1397 C C . LYS A 1 214 ? 143.375 155.040 127.251 1.00 49.74 208 LYS A C 1
ATOM 1398 O O . LYS A 1 214 ? 142.611 154.520 126.434 1.00 49.74 208 LYS A O 1
ATOM 1404 N N . LYS A 1 215 ? 144.577 155.507 126.921 1.00 64.55 209 LYS A N 1
ATOM 1405 C CA . LYS A 1 215 ? 145.064 155.510 125.552 1.00 64.55 209 LYS A CA 1
ATOM 1406 C C . LYS A 1 215 ? 146.426 154.836 125.486 1.00 64.55 209 LYS A C 1
ATOM 1407 O O . LYS A 1 215 ? 147.196 154.855 126.449 1.00 64.55 209 LYS A O 1
ATOM 1413 N N . CYS A 1 216 ? 146.714 154.237 124.334 1.00 73.48 210 CYS A N 1
ATOM 1414 C CA . CYS A 1 216 ? 147.993 153.573 124.110 1.00 73.48 210 CYS A CA 1
ATOM 1415 C C . CYS A 1 216 ? 149.088 154.587 123.799 1.00 73.48 210 CYS A C 1
ATOM 1416 O O . CYS A 1 216 ? 149.436 155.416 124.639 1.00 73.48 210 CYS A O 1
ATOM 1419 N N . MET A 1 219 ? 150.662 158.259 124.687 1.00 69.49 213 MET A N 1
ATOM 1420 C CA . MET A 1 219 ? 149.455 158.718 125.365 1.00 69.49 213 MET A CA 1
ATOM 1421 C C . MET A 1 219 ? 149.519 160.220 125.619 1.00 69.49 213 MET A C 1
ATOM 1422 O O . MET A 1 219 ? 150.473 160.718 126.215 1.00 69.49 213 MET A O 1
ATOM 1427 N N . ALA A 1 220 ? 148.493 160.937 125.164 1.00 62.14 214 ALA A N 1
ATOM 1428 C CA . ALA A 1 220 ? 148.461 162.396 125.261 1.00 62.14 214 ALA A CA 1
ATOM 1429 C C . ALA A 1 220 ? 147.839 162.839 126.588 1.00 62.14 214 ALA A C 1
ATOM 1430 O O . ALA A 1 220 ? 146.875 163.603 126.640 1.00 62.14 214 ALA A O 1
ATOM 1432 N N . GLY A 1 221 ? 148.419 162.339 127.676 1.00 47.79 215 GLY A N 1
ATOM 1433 C CA . GLY A 1 221 ? 147.989 162.724 129.005 1.00 47.79 215 GLY A CA 1
ATOM 1434 C C . GLY A 1 221 ? 146.732 162.024 129.478 1.00 47.79 215 GLY A C 1
ATOM 1435 O O . GLY A 1 221 ? 145.880 161.642 128.671 1.00 47.79 215 GLY A O 1
ATOM 1436 N N . LYS A 1 222 ? 146.607 161.858 130.789 1.00 34.54 216 LYS A N 1
ATOM 1437 C CA . LYS A 1 222 ? 145.454 161.207 131.389 1.00 34.54 216 LYS A CA 1
ATOM 1438 C C . LYS A 1 222 ? 144.355 162.225 131.681 1.00 34.54 216 LYS A C 1
ATOM 1439 O O . LYS A 1 222 ? 144.608 163.421 131.844 1.00 34.54 216 LYS A O 1
ATOM 1445 N N . VAL A 1 223 ? 143.124 161.726 131.752 1.00 23.84 217 VAL A N 1
ATOM 1446 C CA . VAL A 1 223 ? 141.947 162.535 132.049 1.00 23.84 217 VAL A CA 1
ATOM 1447 C C . VAL A 1 223 ? 141.463 162.172 133.444 1.00 23.84 217 VAL A C 1
ATOM 1448 O O . VAL A 1 223 ? 141.234 160.994 133.741 1.00 23.84 217 VAL A O 1
ATOM 1452 N N . LEU A 1 224 ? 141.303 163.179 134.296 1.00 18.33 218 LEU A N 1
ATOM 1453 C CA . LEU A 1 224 ? 140.884 162.973 135.673 1.00 18.33 218 LEU A CA 1
ATOM 1454 C C . LEU A 1 224 ? 139.386 163.192 135.834 1.00 18.33 218 LEU A C 1
ATOM 1455 O O . LEU A 1 224 ? 138.727 163.822 135.004 1.00 18.33 218 LEU A O 1
ATOM 1460 N N . VAL A 1 225 ? 138.859 162.657 136.929 1.00 15.64 219 VAL A N 1
ATOM 1461 C CA . VAL A 1 225 ? 137.507 162.962 137.381 1.00 15.64 219 VAL A CA 1
ATOM 1462 C C . VAL A 1 225 ? 137.637 163.970 138.517 1.00 15.64 219 VAL A C 1
ATOM 1463 O O . VAL A 1 225 ? 138.726 164.107 139.091 1.00 15.64 219 VAL A O 1
ATOM 1467 N N . PRO A 1 226 ? 136.581 164.705 138.863 1.00 14.92 220 PRO A N 1
ATOM 1468 C CA . PRO A 1 226 ? 136.657 165.578 140.037 1.00 14.92 220 PRO A CA 1
ATOM 1469 C C . PRO A 1 226 ? 136.952 164.774 141.294 1.00 14.92 220 PRO A C 1
ATOM 1470 O O . PRO A 1 226 ? 136.674 163.576 141.371 1.00 14.92 220 PRO A O 1
ATOM 1474 N N . VAL A 1 227 ? 137.541 165.453 142.281 1.00 15.25 221 VAL A N 1
ATOM 1475 C CA . VAL A 1 227 ? 137.926 164.790 143.525 1.00 15.25 221 VAL A CA 1
ATOM 1476 C C . VAL A 1 227 ? 136.716 164.136 144.180 1.00 15.25 221 VAL A C 1
ATOM 1477 O O . VAL A 1 227 ? 136.802 163.016 144.703 1.00 15.25 221 VAL A O 1
ATOM 1481 N N . GLN A 1 228 ? 135.570 164.819 144.156 1.00 13.53 222 GLN A N 1
ATOM 1482 C CA . GLN A 1 228 ? 134.380 164.282 144.801 1.00 13.53 222 GLN A CA 1
ATOM 1483 C C . GLN A 1 228 ? 133.897 163.003 144.129 1.00 13.53 222 GLN A C 1
ATOM 1484 O O . GLN A 1 228 ? 133.332 162.135 144.799 1.00 13.53 222 GLN A O 1
ATOM 1490 N N . GLU A 1 229 ? 134.108 162.859 142.820 1.00 14.73 223 GLU A N 1
ATOM 1491 C CA . GLU A 1 229 ? 133.704 161.628 142.144 1.00 14.73 223 GLU A CA 1
ATOM 1492 C C . GLU A 1 229 ? 134.501 160.431 142.655 1.00 14.73 223 GLU A C 1
ATOM 1493 O O . GLU A 1 229 ? 133.934 159.368 142.946 1.00 14.73 223 GLU A O 1
ATOM 1499 N N . HIS A 1 230 ? 135.817 160.591 142.790 1.00 12.99 224 HIS A N 1
ATOM 1500 C CA . HIS A 1 230 ? 136.638 159.512 143.329 1.00 12.99 224 HIS A CA 1
ATOM 1501 C C . HIS A 1 230 ? 136.314 159.255 144.795 1.00 12.99 224 HIS A C 1
ATOM 1502 O O . HIS A 1 230 ? 136.328 158.104 145.248 1.00 12.99 224 HIS A O 1
ATOM 1509 N N . ILE A 1 231 ? 136.026 160.315 145.555 1.00 12.32 225 ILE A N 1
ATOM 1510 C CA . ILE A 1 231 ? 135.615 160.135 146.943 1.00 12.32 225 ILE A CA 1
ATOM 1511 C C . ILE A 1 231 ? 134.323 159.332 147.016 1.00 12.32 225 ILE A C 1
ATOM 1512 O O . ILE A 1 231 ? 134.167 158.456 147.873 1.00 12.32 225 ILE A O 1
ATOM 1517 N N . ASN A 1 232 ? 133.378 159.620 146.120 1.00 13.26 226 ASN A N 1
ATOM 1518 C CA . ASN A 1 232 ? 132.127 158.870 146.087 1.00 13.26 226 ASN A CA 1
ATOM 1519 C C . ASN A 1 232 ? 132.369 157.411 145.731 1.00 13.26 226 ASN A C 1
ATOM 1520 O O . ASN A 1 232 ? 131.727 156.516 146.290 1.00 13.26 226 ASN A O 1
ATOM 1525 N N . ARG A 1 233 ? 133.285 157.149 144.795 1.00 14.04 227 ARG A N 1
ATOM 1526 C CA . ARG A 1 233 ? 133.613 155.763 144.471 1.00 14.04 227 ARG A CA 1
ATOM 1527 C C . ARG A 1 233 ? 134.218 155.040 145.673 1.00 14.04 227 ARG A C 1
ATOM 1528 O O . ARG A 1 233 ? 133.877 153.882 145.948 1.00 14.04 227 ARG A O 1
ATOM 1536 N N . LEU A 1 234 ? 135.112 155.709 146.404 1.00 11.70 228 LEU A N 1
ATOM 1537 C CA . LEU A 1 234 ? 135.692 155.107 147.604 1.00 11.70 228 LEU A CA 1
ATOM 1538 C C . LEU A 1 234 ? 134.629 154.843 148.664 1.00 11.70 228 LEU A C 1
ATOM 1539 O O . LEU A 1 234 ? 134.646 153.799 149.330 1.00 11.70 228 LEU A O 1
ATOM 1544 N N . VAL A 1 235 ? 133.702 155.785 148.842 1.00 12.68 229 VAL A N 1
ATOM 1545 C CA . VAL A 1 235 ? 132.625 155.606 149.811 1.00 12.68 229 VAL A CA 1
ATOM 1546 C C . VAL A 1 235 ? 131.733 154.442 149.403 1.00 12.68 229 VAL A C 1
ATOM 1547 O O . VAL A 1 235 ? 131.275 153.667 150.248 1.00 12.68 229 VAL A O 1
ATOM 1551 N N . ALA A 1 236 ? 131.467 154.306 148.104 1.00 13.17 230 ALA A N 1
ATOM 1552 C CA . ALA A 1 236 ? 130.684 153.174 147.622 1.00 13.17 230 ALA A CA 1
ATOM 1553 C C . ALA A 1 236 ? 131.397 151.857 147.894 1.00 13.17 230 ALA A C 1
ATOM 1554 O O . ALA A 1 236 ? 130.765 150.873 148.293 1.00 13.17 230 ALA A O 1
ATOM 1556 N N . ILE A 1 237 ? 132.714 151.820 147.686 1.00 12.08 231 ILE A N 1
ATOM 1557 C CA . ILE A 1 237 ? 133.475 150.608 147.980 1.00 12.08 231 ILE A CA 1
ATOM 1558 C C . ILE A 1 237 ? 133.377 150.262 149.461 1.00 12.08 231 ILE A C 1
ATOM 1559 O O . ILE A 1 237 ? 133.146 149.103 149.831 1.00 12.08 231 ILE A O 1
ATOM 1564 N N . ARG A 1 238 ? 133.546 151.260 150.330 1.00 12.43 232 ARG A N 1
ATOM 1565 C CA . ARG A 1 238 ? 133.473 151.004 151.766 1.00 12.43 232 ARG A CA 1
ATOM 1566 C C . ARG A 1 238 ? 132.076 150.552 152.178 1.00 12.43 232 ARG A C 1
ATOM 1567 O O . ARG A 1 238 ? 131.927 149.656 153.016 1.00 12.43 232 ARG A O 1
ATOM 1575 N N . ALA A 1 239 ? 131.039 151.165 151.604 1.00 15.00 233 ALA A N 1
ATOM 1576 C CA . ALA A 1 239 ? 129.672 150.772 151.923 1.00 15.00 233 ALA A CA 1
ATOM 1577 C C . ALA A 1 239 ? 129.387 149.347 151.469 1.00 15.00 233 ALA A C 1
ATOM 1578 O O . ALA A 1 239 ? 128.727 148.584 152.181 1.00 15.00 233 ALA A O 1
ATOM 1580 N N . SER A 1 240 ? 129.872 148.973 150.284 1.00 14.92 234 SER A N 1
ATOM 1581 C CA . SER A 1 240 ? 129.701 147.604 149.812 1.00 14.92 234 SER A CA 1
ATOM 1582 C C . SER A 1 240 ? 130.422 146.616 150.720 1.00 14.92 234 SER A C 1
ATOM 1583 O O . SER A 1 240 ? 129.888 145.544 151.035 1.00 14.92 234 SER A O 1
ATOM 1586 N N . ALA A 1 241 ? 131.637 146.960 151.154 1.00 14.62 235 ALA A N 1
ATOM 1587 C CA . ALA A 1 241 ? 132.363 146.088 152.073 1.00 14.62 235 ALA A CA 1
ATOM 1588 C C . ALA A 1 241 ? 131.622 145.942 153.396 1.00 14.62 235 ALA A C 1
ATOM 1589 O O . ALA A 1 241 ? 131.569 144.847 153.969 1.00 14.62 235 ALA A O 1
ATOM 1591 N N . ASP A 1 242 ? 131.051 147.037 153.903 1.00 20.51 236 ASP A N 1
ATOM 1592 C CA . ASP A 1 242 ? 130.273 146.965 155.137 1.00 20.51 236 ASP A CA 1
ATOM 1593 C C . ASP A 1 242 ? 129.024 146.112 154.957 1.00 20.51 236 ASP A C 1
ATOM 1594 O O . ASP A 1 242 ? 128.649 145.353 155.860 1.00 20.51 236 ASP A O 1
ATOM 1599 N N . ILE A 1 243 ? 128.360 146.230 153.805 1.00 20.58 237 ILE A N 1
ATOM 1600 C CA . ILE A 1 243 ? 127.182 145.411 153.533 1.00 20.58 237 ILE A CA 1
ATOM 1601 C C . ILE A 1 243 ? 127.556 143.936 153.515 1.00 20.58 237 ILE A C 1
ATOM 1602 O O . ILE A 1 243 ? 126.871 143.097 154.114 1.00 20.58 237 ILE A O 1
ATOM 1607 N N . PHE A 1 244 ? 128.652 143.595 152.838 1.00 19.27 238 PHE A N 1
ATOM 1608 C CA . PHE A 1 244 ? 129.119 142.217 152.826 1.00 19.27 238 PHE A CA 1
ATOM 1609 C C . PHE A 1 244 ? 129.809 141.811 154.121 1.00 19.27 238 PHE A C 1
ATOM 1610 O O . PHE A 1 244 ? 130.143 140.633 154.280 1.00 19.27 238 PHE A O 1
ATOM 1618 N N . GLY A 1 245 ? 130.025 142.746 155.040 1.00 18.53 239 GLY A N 1
ATOM 1619 C CA . GLY A 1 245 ? 130.671 142.428 156.301 1.00 18.53 239 GLY A CA 1
ATOM 1620 C C . GLY A 1 245 ? 132.119 142.015 156.165 1.00 18.53 239 GLY A C 1
ATOM 1621 O O . GLY A 1 245 ? 132.558 141.077 156.842 1.00 18.53 239 GLY A O 1
ATOM 1622 N N . SER A 1 246 ? 132.875 142.699 155.313 1.00 17.25 240 SER A N 1
ATOM 1623 C CA . SER A 1 246 ? 134.269 142.372 155.061 1.00 17.25 240 SER A CA 1
ATOM 1624 C C . SER A 1 246 ? 135.168 143.519 155.497 1.00 17.25 240 SER A C 1
ATOM 1625 O O . SER A 1 246 ? 134.778 144.689 155.455 1.00 17.25 240 SER A O 1
ATOM 1628 N N . ASN A 1 247 ? 136.384 143.166 155.917 1.00 18.88 241 ASN A N 1
ATOM 1629 C CA . ASN A 1 247 ? 137.410 144.137 156.274 1.00 18.88 241 ASN A CA 1
ATOM 1630 C C . ASN A 1 247 ? 138.266 144.535 155.080 1.00 18.88 241 ASN A C 1
ATOM 1631 O O . ASN A 1 247 ? 139.438 144.899 155.248 1.00 18.88 241 ASN A O 1
ATOM 1636 N N . LEU A 1 248 ? 137.698 144.467 153.878 1.00 15.27 242 LEU A N 1
ATOM 1637 C CA . LEU A 1 248 ? 138.430 144.726 152.647 1.00 15.27 242 LEU A CA 1
ATOM 1638 C C . LEU A 1 248 ? 139.067 146.110 152.660 1.00 15.27 242 LEU A C 1
ATOM 1639 O O . LEU A 1 248 ? 138.421 147.103 153.005 1.00 15.27 242 LEU A O 1
ATOM 1644 N N . LEU A 1 249 ? 140.339 146.169 152.282 1.00 14.85 243 LEU A N 1
ATOM 1645 C CA . LEU A 1 249 ? 141.060 147.431 152.229 1.00 14.85 243 LEU A CA 1
ATOM 1646 C C . LEU A 1 249 ? 140.743 148.177 150.940 1.00 14.85 243 LEU A C 1
ATOM 1647 O O . LEU A 1 249 ? 140.631 147.577 149.868 1.00 14.85 243 LEU A O 1
ATOM 1652 N N . ALA A 1 250 ? 140.601 149.492 151.052 1.00 16.31 244 ALA A N 1
ATOM 1653 C CA . ALA A 1 250 ? 140.402 150.359 149.901 1.00 16.31 244 ALA A CA 1
ATOM 1654 C C . ALA A 1 250 ? 141.716 151.046 149.560 1.00 16.31 244 ALA A C 1
ATOM 1655 O O . ALA A 1 250 ? 142.324 151.694 150.418 1.00 16.31 244 ALA A O 1
ATOM 1657 N N . VAL A 1 251 ? 142.154 150.894 148.315 1.00 17.33 245 VAL A N 1
ATOM 1658 C CA . VAL A 1 251 ? 143.386 151.498 147.825 1.00 17.33 245 VAL A CA 1
ATOM 1659 C C . VAL A 1 251 ? 143.018 152.507 146.749 1.00 17.33 245 VAL A C 1
ATOM 1660 O O . VAL A 1 251 ? 142.356 152.159 145.766 1.00 17.33 245 VAL A O 1
ATOM 1664 N N . ALA A 1 252 ? 143.441 153.753 146.937 1.00 17.33 246 ALA A N 1
ATOM 1665 C CA . ALA A 1 252 ? 143.137 154.834 146.012 1.00 17.33 246 ALA A CA 1
ATOM 1666 C C . ALA A 1 252 ? 144.425 155.328 145.375 1.00 17.33 246 ALA A C 1
ATOM 1667 O O . ALA A 1 252 ? 145.370 155.695 146.080 1.00 17.33 246 ALA A O 1
ATOM 1669 N N . ARG A 1 253 ? 144.460 155.339 144.046 1.00 22.33 247 ARG A N 1
ATOM 1670 C CA . ARG A 1 253 ? 145.596 155.847 143.292 1.00 22.33 247 ARG A CA 1
ATOM 1671 C C . ARG A 1 253 ? 145.203 157.136 142.588 1.00 22.33 247 ARG A C 1
ATOM 1672 O O . ARG A 1 253 ? 144.158 157.199 141.935 1.00 22.33 247 ARG A O 1
ATOM 1680 N N . THR A 1 254 ? 146.040 158.160 142.727 1.00 22.83 248 THR A N 1
ATOM 1681 C CA . THR A 1 254 ? 145.847 159.435 142.054 1.00 22.83 248 THR A CA 1
ATOM 1682 C C . THR A 1 254 ? 146.803 159.527 140.872 1.00 22.83 248 THR A C 1
ATOM 1683 O O . THR A 1 254 ? 148.007 159.295 141.021 1.00 22.83 248 THR A O 1
ATOM 1687 N N . ASP A 1 255 ? 146.259 159.848 139.699 1.00 26.98 249 ASP A N 1
ATOM 1688 C CA . ASP A 1 255 ? 147.039 159.972 138.473 1.00 26.98 249 ASP A CA 1
ATOM 1689 C C . ASP A 1 255 ? 147.206 161.426 138.047 1.00 26.98 249 ASP A C 1
ATOM 1690 O O . ASP A 1 255 ? 147.425 161.702 136.864 1.00 26.98 249 ASP A O 1
ATOM 1695 N N . SER A 1 256 ? 147.112 162.360 138.994 1.00 26.96 250 SER A N 1
ATOM 1696 C CA . SER A 1 256 ? 147.099 163.777 138.660 1.00 26.96 250 SER A CA 1
ATOM 1697 C C . SER A 1 256 ? 148.461 164.304 138.228 1.00 26.96 250 SER A C 1
ATOM 1698 O O . SER A 1 256 ? 148.519 165.326 137.537 1.00 26.96 250 SER A O 1
ATOM 1701 N N . GLU A 1 257 ? 149.553 163.643 138.621 1.00 34.28 251 GLU A N 1
ATOM 1702 C CA . GLU A 1 257 ? 150.880 164.155 138.290 1.00 34.28 251 GLU A CA 1
ATOM 1703 C C . GLU A 1 257 ? 151.113 164.179 136.785 1.00 34.28 251 GLU A C 1
ATOM 1704 O O . GLU A 1 257 ? 151.653 165.153 136.249 1.00 34.28 251 GLU A O 1
ATOM 1710 N N . ALA A 1 258 ? 150.713 163.121 136.084 1.00 32.99 252 ALA A N 1
ATOM 1711 C CA . ALA A 1 258 ? 150.883 163.036 134.641 1.00 32.99 252 ALA A CA 1
ATOM 1712 C C . ALA A 1 258 ? 149.623 163.401 133.870 1.00 32.99 252 ALA A C 1
ATOM 1713 O O . ALA A 1 258 ? 149.639 163.374 132.635 1.00 32.99 252 ALA A O 1
ATOM 1715 N N . ALA A 1 259 ? 148.538 163.740 134.558 1.00 30.56 253 ALA A N 1
ATOM 1716 C CA . ALA A 1 259 ? 147.277 164.029 133.893 1.00 30.56 253 ALA A CA 1
ATOM 1717 C C . ALA A 1 259 ? 147.293 165.415 133.263 1.00 30.56 253 ALA A C 1
ATOM 1718 O O . ALA A 1 259 ? 147.916 166.351 133.775 1.00 30.56 253 ALA A O 1
ATOM 1720 N N . THR A 1 260 ? 146.589 165.540 132.138 1.00 29.27 254 THR A N 1
ATOM 1721 C CA . THR A 1 260 ? 146.486 166.806 131.428 1.00 29.27 254 THR A CA 1
ATOM 1722 C C . THR A 1 260 ? 145.055 167.263 131.194 1.00 29.27 254 THR A C 1
ATOM 1723 O O . THR A 1 260 ? 144.858 168.386 130.719 1.00 29.27 254 THR A O 1
ATOM 1727 N N . LEU A 1 261 ? 144.057 166.439 131.506 1.00 22.14 255 LEU A N 1
ATOM 1728 C CA . LEU A 1 261 ? 142.663 166.778 131.273 1.00 22.14 255 LEU A CA 1
ATOM 1729 C C . LEU A 1 261 ? 141.843 166.409 132.499 1.00 22.14 255 LEU A C 1
ATOM 1730 O O . LEU A 1 261 ? 142.223 165.543 133.289 1.00 22.14 255 LEU A O 1
ATOM 1735 N N . ILE A 1 262 ? 140.710 167.089 132.655 1.00 16.79 256 ILE A N 1
ATOM 1736 C CA . ILE A 1 262 ? 139.763 166.801 133.723 1.00 16.79 256 ILE A CA 1
ATOM 1737 C C . ILE A 1 262 ? 138.359 166.841 133.134 1.00 16.79 256 ILE A C 1
ATOM 1738 O O . ILE A 1 262 ? 138.059 167.674 132.272 1.00 16.79 256 ILE A O 1
ATOM 1743 N N . THR A 1 263 ? 137.507 165.915 133.577 1.00 17.37 257 THR A N 1
ATOM 1744 C CA . THR A 1 263 ? 136.177 165.796 132.989 1.00 17.37 257 THR A CA 1
ATOM 1745 C C . THR A 1 263 ? 135.301 166.997 133.325 1.00 17.37 257 THR A C 1
ATOM 1746 O O . THR A 1 263 ? 134.538 167.468 132.475 1.00 17.37 257 THR A O 1
ATOM 1750 N N . SER A 1 264 ? 135.391 167.505 134.551 1.00 18.80 258 SER A N 1
ATOM 1751 C CA . SER A 1 264 ? 134.489 168.560 134.990 1.00 18.80 258 SER A CA 1
ATOM 1752 C C . SER A 1 264 ? 135.222 169.515 135.918 1.00 18.80 258 SER A C 1
ATOM 1753 O O . SER A 1 264 ? 136.246 169.173 136.516 1.00 18.80 258 SER A O 1
ATOM 1756 N N . THR A 1 265 ? 134.676 170.727 136.028 1.00 20.79 259 THR A N 1
ATOM 1757 C CA . THR A 1 265 ? 135.181 171.754 136.930 1.00 20.79 259 THR A CA 1
ATOM 1758 C C . THR A 1 265 ? 134.284 171.928 138.150 1.00 20.79 259 THR A C 1
ATOM 1759 O O . THR A 1 265 ? 134.350 172.961 138.824 1.00 20.79 259 THR A O 1
ATOM 1763 N N . ILE A 1 266 ? 133.443 170.935 138.447 1.00 21.24 260 ILE A N 1
ATOM 1764 C CA . ILE A 1 266 ? 132.425 171.087 139.478 1.00 21.24 260 ILE A CA 1
ATOM 1765 C C . ILE A 1 266 ? 133.021 171.142 140.879 1.00 21.24 260 ILE A C 1
ATOM 1766 O O . ILE A 1 266 ? 132.395 171.691 141.792 1.00 21.24 260 ILE A O 1
ATOM 1771 N N . ASP A 1 267 ? 134.219 170.601 141.076 1.00 20.67 261 ASP A N 1
ATOM 1772 C CA . ASP A 1 267 ? 134.839 170.536 142.391 1.00 20.67 261 ASP A CA 1
ATOM 1773 C C . ASP A 1 267 ? 135.770 171.727 142.576 1.00 20.67 261 ASP A C 1
ATOM 1774 O O . ASP A 1 267 ? 136.645 171.970 141.739 1.00 20.67 261 ASP A O 1
ATOM 1779 N N . HIS A 1 268 ? 135.576 172.463 143.674 1.00 23.57 262 HIS A N 1
ATOM 1780 C CA . HIS A 1 268 ? 136.408 173.632 143.944 1.00 23.57 262 HIS A CA 1
ATOM 1781 C C . HIS A 1 268 ? 137.869 173.251 144.134 1.00 23.57 262 HIS A C 1
ATOM 1782 O O . HIS A 1 268 ? 138.765 174.016 143.757 1.00 23.57 262 HIS A O 1
ATOM 1789 N N . ARG A 1 269 ? 138.127 172.075 144.708 1.00 19.18 263 ARG A N 1
ATOM 1790 C CA . ARG A 1 269 ? 139.496 171.659 144.986 1.00 19.18 263 ARG A CA 1
ATOM 1791 C C . ARG A 1 269 ? 140.315 171.507 143.709 1.00 19.18 263 ARG A C 1
ATOM 1792 O O . ARG A 1 269 ? 141.546 171.601 143.752 1.00 19.18 263 ARG A O 1
ATOM 1800 N N . ASP A 1 270 ? 139.659 171.277 142.575 1.00 19.57 264 ASP A N 1
ATOM 1801 C CA . ASP A 1 270 ? 140.339 171.192 141.291 1.00 19.57 264 ASP A CA 1
ATOM 1802 C C . ASP A 1 270 ? 140.505 172.544 140.610 1.00 19.57 264 ASP A C 1
ATOM 1803 O O . ASP A 1 270 ? 141.317 172.655 139.683 1.00 19.57 264 ASP A O 1
ATOM 1808 N N . HIS A 1 271 ? 139.776 173.573 141.058 1.00 20.84 265 HIS A N 1
ATOM 1809 C CA . HIS A 1 271 ? 139.755 174.844 140.339 1.00 20.84 265 HIS A CA 1
ATOM 1810 C C . HIS A 1 271 ? 141.134 175.477 140.252 1.00 20.84 265 HIS A C 1
ATOM 1811 O O . HIS A 1 271 ? 141.411 176.233 139.314 1.00 20.84 265 HIS A O 1
ATOM 1818 N N . TYR A 1 272 ? 142.013 175.185 141.211 1.00 23.97 266 TYR A N 1
ATOM 1819 C CA . TYR A 1 272 ? 143.353 175.757 141.178 1.00 23.97 266 TYR A CA 1
ATOM 1820 C C . TYR A 1 272 ? 144.166 175.226 140.003 1.00 23.97 266 TYR A C 1
ATOM 1821 O O . TYR A 1 272 ? 145.019 175.942 139.470 1.00 23.97 266 TYR A O 1
ATOM 1830 N N . PHE A 1 273 ? 143.917 173.987 139.582 1.00 22.40 267 PHE A N 1
ATOM 1831 C CA . PHE A 1 273 ? 144.767 173.314 138.609 1.00 22.40 267 PHE A CA 1
ATOM 1832 C C . PHE A 1 273 ? 144.167 173.278 137.210 1.00 22.40 267 PHE A C 1
ATOM 1833 O O . PHE A 1 273 ? 144.667 172.543 136.354 1.00 22.40 267 PHE A O 1
ATOM 1841 N N . ILE A 1 274 ? 143.115 174.048 136.956 1.00 23.13 268 ILE A N 1
ATOM 1842 C CA . ILE A 1 274 ? 142.451 174.051 135.658 1.00 23.13 268 ILE A CA 1
ATOM 1843 C C . ILE A 1 274 ? 143.086 175.121 134.780 1.00 23.13 268 ILE A C 1
ATOM 1844 O O . ILE A 1 274 ? 143.221 176.279 135.191 1.00 23.13 268 ILE A O 1
ATOM 1849 N N . ILE A 1 275 ? 143.475 174.733 133.570 1.00 27.82 269 ILE A N 1
ATOM 1850 C CA . ILE A 1 275 ? 144.156 175.625 132.641 1.00 27.82 269 ILE A CA 1
ATOM 1851 C C . ILE A 1 275 ? 143.118 176.390 131.832 1.00 27.82 269 ILE A C 1
ATOM 1852 O O . ILE A 1 275 ? 142.179 175.798 131.288 1.00 27.82 269 ILE A O 1
ATOM 1857 N N . GLY A 1 276 ? 143.286 177.713 131.755 1.00 37.62 270 GLY A N 1
ATOM 1858 C CA . GLY A 1 276 ? 142.412 178.548 130.964 1.00 37.62 270 GLY A CA 1
ATOM 1859 C C . GLY A 1 276 ? 143.214 179.476 130.068 1.00 37.62 270 GLY A C 1
ATOM 1860 O O . GLY A 1 276 ? 144.436 179.592 130.188 1.00 37.62 270 GLY A O 1
ATOM 1861 N N . ALA A 1 277 ? 142.498 180.140 129.167 1.00 44.32 271 ALA A N 1
ATOM 1862 C CA . ALA A 1 277 ? 143.099 181.058 128.209 1.00 44.32 271 ALA A CA 1
ATOM 1863 C C . ALA A 1 277 ? 142.977 182.486 128.719 1.00 44.32 271 ALA A C 1
ATOM 1864 O O . ALA A 1 277 ? 141.900 182.906 129.154 1.00 44.32 271 ALA A O 1
ATOM 1866 N N . THR A 1 278 ? 144.083 183.224 128.669 1.00 51.35 272 THR A N 1
ATOM 1867 C CA . THR A 1 278 ? 144.121 184.616 129.094 1.00 51.35 272 THR A CA 1
ATOM 1868 C C . THR A 1 278 ? 143.929 185.594 127.943 1.00 51.35 272 THR A C 1
ATOM 1869 O O . THR A 1 278 ? 144.027 186.806 128.156 1.00 51.35 272 THR A O 1
ATOM 1873 N N . ASN A 1 279 ? 143.661 185.101 126.734 1.00 57.74 273 ASN A N 1
ATOM 1874 C CA . ASN A 1 279 ? 143.462 185.964 125.580 1.00 57.74 273 ASN A CA 1
ATOM 1875 C C . ASN A 1 279 ? 141.974 186.059 125.283 1.00 57.74 273 ASN A C 1
ATOM 1876 O O . ASN A 1 279 ? 141.375 185.062 124.851 1.00 57.74 273 ASN A O 1
ATOM 1881 N N . PRO A 1 280 ? 141.338 187.214 125.495 1.00 57.59 274 PRO A N 1
ATOM 1882 C CA . PRO A 1 280 ? 139.893 187.318 125.229 1.00 57.59 274 PRO A CA 1
ATOM 1883 C C . PRO A 1 280 ? 139.518 187.126 123.771 1.00 57.59 274 PRO A C 1
ATOM 1884 O O . PRO A 1 280 ? 138.351 186.832 123.482 1.00 57.59 274 PRO A O 1
ATOM 1888 N N . GLU A 1 281 ? 140.461 187.277 122.844 1.00 63.86 275 GLU A N 1
ATOM 1889 C CA . GLU A 1 281 ? 140.167 187.210 121.419 1.00 63.86 275 GLU A CA 1
ATOM 1890 C C . GLU A 1 281 ? 140.305 185.806 120.842 1.00 63.86 275 GLU A C 1
ATOM 1891 O O . GLU A 1 281 ? 140.186 185.640 119.624 1.00 63.86 275 GLU A O 1
ATOM 1897 N N . ALA A 1 282 ? 140.554 184.801 121.675 1.00 59.98 276 ALA A N 1
ATOM 1898 C CA . ALA A 1 282 ? 140.738 183.432 121.217 1.00 59.98 276 ALA A CA 1
ATOM 1899 C C . ALA A 1 282 ? 139.419 182.674 121.305 1.00 59.98 276 ALA A C 1
ATOM 1900 O O . ALA A 1 282 ? 138.767 182.671 122.354 1.00 59.98 276 ALA A O 1
ATOM 1902 N N . GLY A 1 283 ? 139.032 182.037 120.202 1.00 56.85 277 GLY A N 1
ATOM 1903 C CA . GLY A 1 283 ? 137.826 181.242 120.166 1.00 56.85 277 GLY A CA 1
ATOM 1904 C C . GLY A 1 283 ? 138.044 179.839 120.697 1.00 56.85 277 GLY A C 1
ATOM 1905 O O . GLY A 1 283 ? 139.142 179.445 121.091 1.00 56.85 277 GLY A O 1
ATOM 1906 N N . ASP A 1 284 ? 136.960 179.069 120.703 1.00 52.58 278 ASP A N 1
ATOM 1907 C CA . ASP A 1 284 ? 137.010 177.708 121.216 1.00 52.58 278 ASP A CA 1
ATOM 1908 C C . ASP A 1 284 ? 137.831 176.819 120.290 1.00 52.58 278 ASP A C 1
ATOM 1909 O O . ASP A 1 284 ? 137.708 176.898 119.065 1.00 52.58 278 ASP A O 1
ATOM 1914 N N . LEU A 1 285 ? 138.678 175.973 120.882 1.00 53.85 279 LEU A N 1
ATOM 1915 C CA . LEU A 1 285 ? 139.481 175.048 120.088 1.00 53.85 279 LEU A CA 1
ATOM 1916 C C . LEU A 1 285 ? 138.604 174.032 119.368 1.00 53.85 279 LEU A C 1
ATOM 1917 O O . LEU A 1 285 ? 138.811 173.745 118.182 1.00 53.85 279 LEU A O 1
ATOM 1922 N N . ALA A 1 286 ? 137.624 173.469 120.077 1.00 53.96 280 ALA A N 1
ATOM 1923 C CA . ALA A 1 286 ? 136.769 172.443 119.490 1.00 53.96 280 ALA A CA 1
ATOM 1924 C C . ALA A 1 286 ? 135.971 173.001 118.317 1.00 53.96 280 ALA A C 1
ATOM 1925 O O . ALA A 1 286 ? 135.861 172.366 117.263 1.00 53.96 280 ALA A O 1
ATOM 1927 N N . ALA A 1 287 ? 135.409 174.200 118.486 1.00 56.67 281 ALA A N 1
ATOM 1928 C CA . ALA A 1 287 ? 134.675 174.833 117.396 1.00 56.67 281 ALA A CA 1
ATOM 1929 C C . ALA A 1 287 ? 135.591 175.138 116.219 1.00 56.67 281 ALA A C 1
ATOM 1930 O O . ALA A 1 287 ? 135.210 174.948 115.056 1.00 56.67 281 ALA A O 1
ATOM 1932 N N . LEU A 1 288 ? 136.807 175.611 116.502 1.00 61.87 282 LEU A N 1
ATOM 1933 C CA . LEU A 1 288 ? 137.759 175.922 115.442 1.00 61.87 282 LEU A CA 1
ATOM 1934 C C . LEU A 1 288 ? 138.111 174.678 114.638 1.00 61.87 282 LEU A C 1
ATOM 1935 O O . LEU A 1 288 ? 138.205 174.724 113.407 1.00 61.87 282 LEU A O 1
ATOM 1940 N N . MET A 1 289 ? 138.309 173.550 115.323 1.00 63.95 283 MET A N 1
ATOM 1941 C CA . MET A 1 289 ? 138.637 172.314 114.618 1.00 63.95 283 MET A CA 1
ATOM 1942 C C . MET A 1 289 ? 137.421 171.724 113.916 1.00 63.95 283 MET A C 1
ATOM 1943 O O . MET A 1 289 ? 137.571 171.018 112.913 1.00 63.95 283 MET A O 1
ATOM 1948 N N . ALA A 1 290 ? 136.217 171.990 114.425 1.00 65.93 284 ALA A N 1
ATOM 1949 C CA . ALA A 1 290 ? 135.011 171.505 113.763 1.00 65.93 284 ALA A CA 1
ATOM 1950 C C . ALA A 1 290 ? 134.754 172.265 112.468 1.00 65.93 284 ALA A C 1
ATOM 1951 O O . ALA A 1 290 ? 134.411 171.667 111.442 1.00 65.93 284 ALA A O 1
ATOM 1953 N N . GLU A 1 291 ? 134.915 173.586 112.495 1.00 70.02 285 GLU A N 1
ATOM 1954 C CA . GLU A 1 291 ? 134.688 174.411 111.316 1.00 70.02 285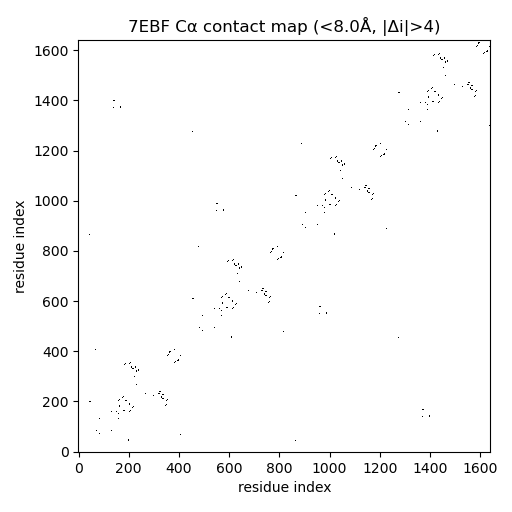 GLU A CA 1
ATOM 1955 C C . GLU A 1 291 ? 135.853 174.376 110.337 1.00 70.02 285 GLU A C 1
ATOM 1956 O O . GLU A 1 291 ? 135.697 174.822 109.196 1.00 70.02 285 GLU A O 1
ATOM 1962 N N . ALA A 1 292 ? 137.009 173.860 110.753 1.00 72.45 286 ALA A N 1
ATOM 1963 C CA . ALA A 1 292 ? 138.166 173.717 109.884 1.00 72.45 286 ALA A CA 1
ATOM 1964 C C . ALA A 1 292 ? 138.583 172.261 109.711 1.00 72.45 286 ALA A C 1
ATOM 1965 O O . ALA A 1 292 ? 139.781 171.970 109.644 1.00 72.45 286 ALA A O 1
ATOM 1967 N N . GLU A 1 293 ? 137.621 171.343 109.640 1.00 74.46 287 GLU A N 1
ATOM 1968 C CA . GLU A 1 293 ? 137.939 169.926 109.526 1.00 74.46 287 GLU A CA 1
ATOM 1969 C C . GLU A 1 293 ? 137.987 169.510 108.061 1.00 74.46 287 GLU A C 1
ATOM 1970 O O . GLU A 1 293 ? 137.850 168.326 107.735 1.00 74.46 287 GLU A O 1
ATOM 1976 N N . ILE A 1 297 ? 140.700 170.158 106.550 1.00 78.92 291 ILE A N 1
ATOM 1977 C CA . ILE A 1 297 ? 142.149 170.119 106.414 1.00 78.92 291 ILE A CA 1
ATOM 1978 C C . ILE A 1 297 ? 142.678 168.854 107.077 1.00 78.92 291 ILE A C 1
ATOM 1979 O O . ILE A 1 297 ? 142.051 168.302 107.992 1.00 78.92 291 ILE A O 1
ATOM 1984 N N . TYR A 1 298 ? 143.831 168.383 106.611 1.00 80.42 292 TYR A N 1
ATOM 1985 C CA . TYR A 1 298 ? 144.410 167.154 107.127 1.00 80.42 292 TYR A CA 1
ATOM 1986 C C . TYR A 1 298 ? 144.837 167.320 108.584 1.00 80.42 292 TYR A C 1
ATOM 1987 O O . TYR A 1 298 ? 145.154 168.420 109.048 1.00 80.42 292 TYR A O 1
ATOM 1989 N N . GLY A 1 299 ? 144.836 166.199 109.309 1.00 81.66 293 GLY A N 1
ATOM 1990 C CA . GLY A 1 299 ? 145.230 166.230 110.708 1.00 81.66 293 GLY A CA 1
ATOM 1991 C C . GLY A 1 299 ? 146.668 166.668 110.902 1.00 81.66 293 GLY A C 1
ATOM 1992 O O . GLY A 1 299 ? 146.991 167.367 111.866 1.00 81.66 293 GLY A O 1
ATOM 1993 N N . ASN A 1 300 ? 147.554 166.260 109.989 1.00 81.02 294 ASN A N 1
ATOM 1994 C CA . ASN A 1 300 ? 148.935 166.723 110.032 1.00 81.02 294 ASN A CA 1
ATOM 1995 C C . ASN A 1 300 ? 149.028 168.234 109.877 1.00 81.02 294 ASN A C 1
ATOM 1996 O O . ASN A 1 300 ? 149.978 168.848 110.375 1.00 81.02 294 ASN A O 1
ATOM 1998 N N . GLU A 1 301 ? 148.060 168.846 109.196 1.00 80.30 295 GLU A N 1
ATOM 1999 C CA . GLU A 1 301 ? 147.981 170.298 109.104 1.00 80.30 295 GLU A CA 1
ATOM 2000 C C . GLU A 1 301 ? 147.107 170.891 110.204 1.00 80.30 295 GLU A C 1
ATOM 2001 O O . GLU A 1 301 ? 147.266 172.065 110.554 1.00 80.30 295 GLU A O 1
ATOM 2003 N N . LEU A 1 302 ? 146.175 170.102 110.749 1.00 78.53 296 LEU A N 1
ATOM 2004 C CA . LEU A 1 302 ? 145.401 170.556 111.901 1.00 78.53 296 LEU A CA 1
ATOM 2005 C C . LEU A 1 302 ? 146.287 170.698 113.133 1.00 78.53 296 LEU A C 1
ATOM 2006 O O . LEU A 1 302 ? 145.985 171.484 114.040 1.00 78.53 296 LEU A O 1
ATOM 2011 N N . ALA A 1 303 ? 147.377 169.932 113.188 1.00 79.02 297 ALA A N 1
ATOM 2012 C CA . ALA A 1 303 ? 148.339 170.047 114.276 1.00 79.02 297 ALA A CA 1
ATOM 2013 C C . ALA A 1 303 ? 148.968 171.434 114.275 1.00 79.02 297 ALA A C 1
ATOM 2014 O O . ALA A 1 303 ? 149.382 171.937 115.324 1.00 79.02 297 ALA A O 1
ATOM 2016 N N . ALA A 1 304 ? 149.047 172.056 113.100 1.00 76.05 298 ALA A N 1
ATOM 2017 C CA . ALA A 1 304 ? 149.520 173.428 112.968 1.00 76.05 298 ALA A CA 1
ATOM 2018 C C . ALA A 1 304 ? 148.501 174.451 113.447 1.00 76.05 298 ALA A C 1
ATOM 2019 O O . ALA A 1 304 ? 148.876 175.430 114.100 1.00 76.05 298 ALA A O 1
ATOM 2021 N N . ILE A 1 305 ? 147.219 174.247 113.135 1.00 76.08 299 ILE A N 1
ATOM 2022 C CA . ILE A 1 305 ? 146.177 175.153 113.618 1.00 76.08 299 ILE A CA 1
ATOM 2023 C C . ILE A 1 305 ? 146.094 175.092 115.138 1.00 76.08 299 ILE A C 1
ATOM 2024 O O . ILE A 1 305 ? 145.924 176.115 115.814 1.00 76.08 299 ILE A O 1
ATOM 2029 N N . GLU A 1 306 ? 146.207 173.884 115.695 1.00 73.14 300 GLU A N 1
ATOM 2030 C CA . GLU A 1 306 ? 146.219 173.742 117.148 1.00 73.14 300 GLU A CA 1
ATOM 2031 C C . GLU A 1 306 ? 147.398 174.483 117.762 1.00 73.14 300 GLU A C 1
ATOM 2032 O O . GLU A 1 306 ? 147.248 175.162 118.784 1.00 73.14 300 GLU A O 1
ATOM 2038 N N . SER A 1 307 ? 148.581 174.365 117.154 1.00 72.91 301 SER A N 1
ATOM 2039 C CA . SER A 1 307 ? 149.754 175.065 117.670 1.00 72.91 301 SER A CA 1
ATOM 2040 C C . SER A 1 307 ? 149.575 176.576 117.595 1.00 72.91 301 SER A C 1
ATOM 2041 O O . SER A 1 307 ? 149.937 177.299 118.532 1.00 72.91 301 SER A O 1
ATOM 2044 N N . GLU A 1 308 ? 149.027 177.070 116.485 1.00 73.01 302 GLU A N 1
ATOM 2045 C CA . GLU A 1 308 ? 148.792 178.499 116.322 1.00 73.01 302 GLU A CA 1
ATOM 2046 C C . GLU A 1 308 ? 147.814 179.015 117.369 1.00 73.01 302 GLU A C 1
ATOM 2047 O O . GLU A 1 308 ? 148.042 180.068 117.972 1.00 73.01 302 GLU A O 1
ATOM 2053 N N . TRP A 1 309 ? 146.724 178.278 117.598 1.00 62.58 303 TRP A N 1
ATOM 2054 C CA . TRP A 1 309 ? 145.770 178.681 118.628 1.00 62.58 303 TRP A CA 1
ATOM 2055 C C . TRP A 1 309 ? 146.408 178.653 120.011 1.00 62.58 303 TRP A C 1
ATOM 2056 O O . TRP A 1 309 ? 146.184 179.557 120.824 1.00 62.58 303 TRP A O 1
ATOM 2067 N N . THR A 1 310 ? 147.199 177.615 120.297 1.00 64.92 304 THR A N 1
ATOM 2068 C CA . THR A 1 310 ? 147.831 177.500 121.607 1.00 64.92 304 THR A CA 1
ATOM 2069 C C . THR A 1 310 ? 148.799 178.650 121.853 1.00 64.92 304 THR A C 1
ATOM 2070 O O . THR A 1 310 ? 148.890 179.166 122.973 1.00 64.92 304 THR A O 1
ATOM 2074 N N . LYS A 1 311 ? 149.537 179.061 120.822 1.00 67.90 305 LYS A N 1
ATOM 2075 C CA . LYS A 1 311 ? 150.420 180.212 120.971 1.00 67.90 305 LYS A CA 1
ATOM 2076 C C . LYS A 1 311 ? 149.635 181.512 121.088 1.00 67.90 305 LYS A C 1
ATOM 2077 O O . LYS A 1 311 ? 150.052 182.422 121.814 1.00 67.90 305 LYS A O 1
ATOM 2083 N N . LYS A 1 312 ? 148.502 181.620 120.386 1.00 64.30 306 LYS A N 1
ATOM 2084 C CA . LYS A 1 312 ? 147.713 182.848 120.428 1.00 64.30 306 LYS A CA 1
ATOM 2085 C C . LYS A 1 312 ? 147.154 183.111 121.822 1.00 64.30 306 LYS A C 1
ATOM 2086 O O . LYS A 1 312 ? 147.188 184.249 122.304 1.00 64.30 306 LYS A O 1
ATOM 2092 N N . ALA A 1 313 ? 146.639 182.078 122.484 1.00 60.08 307 ALA A N 1
ATOM 2093 C CA . ALA A 1 313 ? 146.044 182.212 123.807 1.00 60.08 307 ALA A CA 1
ATOM 2094 C C . ALA A 1 313 ? 146.993 181.629 124.846 1.00 60.08 307 ALA A C 1
ATOM 2095 O O . ALA A 1 313 ? 147.300 180.432 124.809 1.00 60.08 307 ALA A O 1
ATOM 2097 N N . GLY A 1 314 ? 147.446 182.467 125.775 1.00 51.67 308 GLY A N 1
ATOM 2098 C CA . GLY A 1 314 ? 148.353 181.998 126.801 1.00 51.67 308 GLY A CA 1
ATOM 2099 C C . GLY A 1 314 ? 147.682 181.055 127.775 1.00 51.67 308 GLY A C 1
ATOM 2100 O O . GLY A 1 314 ? 146.880 181.480 128.611 1.00 51.67 308 GLY A O 1
ATOM 2101 N N . LEU A 1 315 ? 148.012 179.771 127.683 1.00 45.79 309 LEU A N 1
ATOM 2102 C CA . LEU A 1 315 ? 147.402 178.750 128.529 1.00 45.79 309 LEU A CA 1
ATOM 2103 C C . LEU A 1 315 ? 148.128 178.745 129.866 1.00 45.79 309 LEU A C 1
ATOM 2104 O O . LEU A 1 315 ? 149.234 178.214 129.987 1.00 45.79 309 LEU A O 1
ATOM 2109 N N . LYS A 1 316 ? 147.503 179.348 130.874 1.00 43.96 310 LYS A N 1
ATOM 2110 C CA . LYS A 1 316 ? 148.106 179.503 132.187 1.00 43.96 310 LYS A CA 1
ATOM 2111 C C . LYS A 1 316 ? 147.068 179.192 133.253 1.00 43.96 310 LYS A C 1
ATOM 2112 O O . LYS A 1 316 ? 145.862 179.283 133.018 1.00 43.96 310 LYS A O 1
ATOM 2118 N N . LEU A 1 317 ? 147.552 178.817 134.432 1.00 37.22 311 LEU A N 1
ATOM 2119 C CA . LEU A 1 317 ? 146.677 178.728 135.588 1.00 37.22 311 LEU A CA 1
ATOM 2120 C C . LEU A 1 317 ? 146.313 180.131 136.067 1.00 37.22 311 LEU A C 1
ATOM 2121 O O . LEU A 1 317 ? 147.022 181.107 135.807 1.00 37.22 311 LEU A O 1
ATOM 2126 N N . PHE A 1 318 ? 145.182 180.228 136.769 1.00 39.61 312 PHE A N 1
ATOM 2127 C CA . PHE A 1 318 ? 144.688 181.541 137.175 1.00 39.61 312 PHE A CA 1
ATOM 2128 C C . PHE A 1 318 ? 145.664 182.238 138.114 1.00 39.61 312 PHE A C 1
ATOM 2129 O O . PHE A 1 318 ? 145.889 183.448 137.996 1.00 39.61 312 PHE A O 1
ATOM 2137 N N . HIS A 1 319 ? 146.245 181.498 139.059 1.00 40.33 313 HIS A N 1
ATOM 2138 C CA . HIS A 1 319 ? 147.262 182.094 139.918 1.00 40.33 313 HIS A CA 1
ATOM 2139 C C . HIS A 1 319 ? 148.480 182.512 139.103 1.00 40.33 313 HIS A C 1
ATOM 2140 O O . HIS A 1 319 ? 149.057 183.577 139.338 1.00 40.33 313 HIS A O 1
ATOM 2147 N N . GLU A 1 320 ? 148.869 181.696 138.119 1.00 45.09 314 GLU A N 1
ATOM 2148 C CA . GLU A 1 320 ? 149.949 182.090 137.220 1.00 45.09 314 GLU A CA 1
ATOM 2149 C C . GLU A 1 320 ? 149.574 183.333 136.424 1.00 45.09 314 GLU A C 1
ATOM 2150 O O . GLU A 1 320 ? 150.413 184.216 136.206 1.00 45.09 314 GLU A O 1
ATOM 2156 N N . ALA A 1 321 ? 148.319 183.417 135.979 1.00 47.17 315 ALA A N 1
ATOM 2157 C CA . ALA A 1 321 ? 147.875 184.581 135.218 1.00 47.17 315 ALA A CA 1
ATOM 2158 C C . ALA A 1 321 ? 147.952 185.849 136.059 1.00 47.17 315 ALA A C 1
ATOM 2159 O O . ALA A 1 321 ? 148.465 186.879 135.605 1.00 47.17 315 ALA A O 1
ATOM 2161 N N . VAL A 1 322 ? 147.458 185.791 137.298 1.00 49.94 316 VAL A N 1
ATOM 2162 C CA . VAL A 1 322 ? 147.483 186.982 138.141 1.00 49.94 316 VAL A CA 1
ATOM 2163 C C . VAL A 1 322 ? 148.907 187.313 138.571 1.00 49.94 316 VAL A C 1
ATOM 2164 O O . VAL A 1 322 ? 149.232 188.484 138.795 1.00 49.94 316 VAL A O 1
ATOM 2168 N N . ILE A 1 323 ? 149.781 186.310 138.688 1.00 53.41 317 ILE A N 1
ATOM 2169 C CA . ILE A 1 323 ? 151.177 186.586 139.013 1.00 53.41 317 ILE A CA 1
ATOM 2170 C C . ILE A 1 323 ? 151.864 187.300 137.855 1.00 53.41 317 ILE A C 1
ATOM 2171 O O . ILE A 1 323 ? 152.559 188.303 138.047 1.00 53.41 317 ILE A O 1
ATOM 2176 N N . ASP A 1 324 ? 151.672 186.802 136.631 1.00 57.37 318 ASP A N 1
ATOM 2177 C CA . ASP A 1 324 ? 152.314 187.424 135.479 1.00 57.37 318 ASP A CA 1
ATOM 2178 C C . ASP A 1 324 ? 151.675 188.754 135.105 1.00 57.37 318 ASP A C 1
ATOM 2179 O O . ASP A 1 324 ? 152.308 189.556 134.410 1.00 57.37 318 ASP A O 1
ATOM 2184 N N . GLU A 1 325 ? 150.443 189.008 135.542 1.00 61.10 319 GLU A N 1
ATOM 2185 C CA . GLU A 1 325 ? 149.823 190.309 135.325 1.00 61.10 319 GLU A CA 1
ATOM 2186 C C . GLU A 1 325 ? 150.195 191.318 136.403 1.00 61.10 319 GLU A C 1
ATOM 2187 O O . GLU A 1 325 ? 150.341 192.509 136.103 1.00 61.10 319 GLU A O 1
ATOM 2193 N N . ILE A 1 326 ? 150.355 190.870 137.649 1.00 63.31 320 ILE A N 1
ATOM 2194 C CA . ILE A 1 326 ? 150.698 191.776 138.738 1.00 63.31 320 ILE A CA 1
ATOM 2195 C C . ILE A 1 326 ? 152.143 192.250 138.651 1.00 63.31 320 ILE A C 1
ATOM 2196 O O . ILE A 1 326 ? 152.490 193.273 139.253 1.00 63.31 320 ILE A O 1
ATOM 2201 N N . LYS A 1 327 ? 152.997 191.536 137.914 1.00 66.24 321 LYS A N 1
ATOM 2202 C CA . LYS A 1 327 ? 154.351 192.010 137.660 1.00 66.24 321 LYS A CA 1
ATOM 2203 C C . LYS A 1 327 ? 154.379 193.230 136.752 1.00 66.24 321 LYS A C 1
ATOM 2204 O O . LYS A 1 327 ? 155.411 193.907 136.684 1.00 66.24 321 LYS A O 1
ATOM 2210 N N . ASN A 1 328 ? 153.282 193.526 136.060 1.00 69.11 322 ASN A N 1
ATOM 2211 C CA . ASN A 1 328 ? 153.189 194.679 135.167 1.00 69.11 322 ASN A CA 1
ATOM 2212 C C . ASN A 1 328 ? 152.432 195.778 135.904 1.00 69.11 322 ASN A C 1
ATOM 2213 O O . ASN A 1 328 ? 151.214 195.911 135.783 1.00 69.11 322 ASN A O 1
ATOM 2218 N N . GLY A 1 329 ? 153.167 196.575 136.675 1.00 76.39 323 GLY A N 1
ATOM 2219 C CA . GLY A 1 329 ? 152.570 197.664 137.423 1.00 76.39 323 GLY A CA 1
ATOM 2220 C C . GLY A 1 329 ? 152.671 197.488 138.924 1.00 76.39 323 GLY A C 1
ATOM 2221 O O . GLY A 1 329 ? 151.990 196.635 139.503 1.00 76.39 323 GLY A O 1
ATOM 2222 N N . ASN A 1 330 ? 153.520 198.288 139.563 1.00 80.32 324 ASN A N 1
ATOM 2223 C CA . ASN A 1 330 ? 153.684 198.209 141.006 1.00 80.32 324 ASN A CA 1
ATOM 2224 C C . ASN A 1 330 ? 152.435 198.722 141.716 1.00 80.32 324 ASN A C 1
ATOM 2225 O O . ASN A 1 330 ? 151.747 199.629 141.240 1.00 80.32 324 ASN A O 1
ATOM 2230 N N . TYR A 1 331 ? 152.149 198.127 142.870 1.00 78.33 325 TYR A N 1
ATOM 2231 C CA . TYR A 1 331 ? 150.988 198.508 143.666 1.00 78.33 325 TYR A CA 1
ATOM 2232 C C . TYR A 1 331 ? 151.400 198.940 145.069 1.00 78.33 325 TYR A C 1
ATOM 2233 O O . TYR A 1 331 ? 152.294 199.770 145.237 1.00 78.33 325 TYR A O 1
ATOM 2242 N N . LYS A 1 334 ? 154.667 195.244 146.231 1.00 75.93 328 LYS A N 1
ATOM 2243 C CA . LYS A 1 334 ? 154.815 194.091 145.351 1.00 75.93 328 LYS A CA 1
ATOM 2244 C C . LYS A 1 334 ? 154.825 192.785 146.137 1.00 75.93 328 LYS A C 1
ATOM 2245 O O . LYS A 1 334 ? 154.001 191.903 145.903 1.00 75.93 328 LYS A O 1
ATOM 2251 N N . ASP A 1 335 ? 155.771 192.673 147.071 1.00 77.47 329 ASP A N 1
ATOM 2252 C CA . ASP A 1 335 ? 155.951 191.423 147.802 1.00 77.47 329 ASP A CA 1
ATOM 2253 C C . ASP A 1 335 ? 154.746 191.097 148.676 1.00 77.47 329 ASP A C 1
ATOM 2254 O O . ASP A 1 335 ? 154.323 189.936 148.745 1.00 77.47 329 ASP A O 1
ATOM 2259 N N . ALA A 1 336 ? 154.177 192.102 149.345 1.00 73.33 330 ALA A N 1
ATOM 2260 C CA . ALA A 1 336 ? 153.158 191.841 150.359 1.00 73.33 330 ALA A CA 1
ATOM 2261 C C . ALA A 1 336 ? 151.893 191.243 149.750 1.00 73.33 330 ALA A C 1
ATOM 2262 O O . ALA A 1 336 ? 151.396 190.211 150.218 1.00 73.33 330 ALA A O 1
ATOM 2264 N N . LEU A 1 337 ? 151.358 191.876 148.704 1.00 70.15 331 LEU A N 1
ATOM 2265 C CA . LEU A 1 337 ? 150.088 191.415 148.150 1.00 70.15 331 LEU A CA 1
ATOM 2266 C C . LEU A 1 337 ? 150.255 190.100 147.395 1.00 70.15 331 LEU A C 1
ATOM 2267 O O . LEU A 1 337 ? 149.380 189.229 147.460 1.00 70.15 331 LEU A O 1
ATOM 2272 N N . ILE A 1 338 ? 151.376 189.927 146.691 1.00 66.88 332 ILE A N 1
ATOM 2273 C CA . ILE A 1 338 ? 151.640 188.648 146.034 1.00 66.88 332 ILE A CA 1
ATOM 2274 C C . ILE A 1 338 ? 151.754 187.536 147.068 1.00 66.88 332 ILE A C 1
ATOM 2275 O O . ILE A 1 338 ? 151.203 186.442 146.891 1.00 66.88 332 ILE A O 1
ATOM 2280 N N . LYS A 1 339 ? 152.467 187.799 148.166 1.00 64.40 333 LYS A N 1
ATOM 2281 C CA . LYS A 1 339 ? 152.630 186.792 149.208 1.00 64.40 333 LYS A CA 1
ATOM 2282 C C . LYS A 1 339 ? 151.294 186.437 149.847 1.00 64.40 333 LYS A C 1
ATOM 2283 O O . LYS A 1 339 ? 151.010 185.258 150.088 1.00 64.40 333 LYS A O 1
ATOM 2289 N N . LYS A 1 340 ? 150.457 187.439 150.130 1.00 63.19 334 LYS A N 1
ATOM 2290 C CA . LYS A 1 340 ? 149.176 187.144 150.766 1.00 63.19 334 LYS A CA 1
ATOM 2291 C C . LYS A 1 340 ? 148.237 186.417 149.807 1.00 63.19 334 LYS A C 1
ATOM 2292 O O . LYS A 1 340 ? 147.476 185.537 150.228 1.00 63.19 334 LYS A O 1
ATOM 2298 N N . PHE A 1 341 ? 148.287 186.751 148.513 1.00 54.94 335 PHE A N 1
ATOM 2299 C CA . PHE A 1 341 ? 147.489 186.012 147.540 1.00 54.94 335 PHE A CA 1
ATOM 2300 C C . PHE A 1 341 ? 147.944 184.562 147.448 1.00 54.94 335 PHE A C 1
ATOM 2301 O O . PHE A 1 341 ? 147.114 183.646 147.402 1.00 54.94 335 PHE A O 1
ATOM 2309 N N . THR A 1 342 ? 149.259 184.332 147.421 1.00 55.08 336 THR A N 1
ATOM 2310 C CA . THR A 1 342 ? 149.767 182.966 147.355 1.00 55.08 336 THR A CA 1
ATOM 2311 C C . THR A 1 342 ? 149.400 182.185 148.611 1.00 55.08 336 THR A C 1
ATOM 2312 O O . THR A 1 342 ? 149.064 180.998 148.536 1.00 55.08 336 THR A O 1
ATOM 2316 N N . ASP A 1 343 ? 149.459 182.836 149.775 1.00 56.27 337 ASP A N 1
ATOM 2317 C CA . ASP A 1 343 ? 149.056 182.177 151.011 1.00 56.27 337 ASP A CA 1
ATOM 2318 C C . ASP A 1 343 ? 147.573 181.833 151.011 1.00 56.27 337 ASP A C 1
ATOM 2319 O O . ASP A 1 343 ? 147.189 180.757 151.482 1.00 56.27 337 ASP A O 1
ATOM 2324 N N . LYS A 1 344 ? 146.726 182.723 150.492 1.00 49.99 338 LYS A N 1
ATOM 2325 C CA . LYS A 1 344 ? 145.294 182.461 150.458 1.00 49.99 338 LYS A CA 1
ATOM 2326 C C . LYS A 1 344 ? 144.854 181.666 149.236 1.00 49.99 338 LYS A C 1
ATOM 2327 O O . LYS A 1 344 ? 143.788 181.041 149.273 1.00 49.99 338 LYS A O 1
ATOM 2333 N N . VAL A 1 345 ? 145.635 181.673 148.162 1.00 41.00 339 VAL A N 1
ATOM 2334 C CA . VAL A 1 345 ? 145.325 180.910 146.952 1.00 41.00 339 VAL A CA 1
ATOM 2335 C C . VAL A 1 345 ? 146.541 180.038 146.664 1.00 41.00 339 VAL A C 1
ATOM 2336 O O . VAL A 1 345 ? 147.504 180.463 146.018 1.00 41.00 339 VAL A O 1
ATOM 2340 N N . ASN A 1 346 ? 146.504 178.806 147.148 1.00 33.18 340 ASN A N 1
ATOM 2341 C CA . ASN A 1 346 ? 147.575 177.834 146.999 1.00 33.18 340 ASN A CA 1
ATOM 2342 C C . ASN A 1 346 ? 146.970 176.497 146.605 1.00 33.18 340 ASN A C 1
ATOM 2343 O O . ASN A 1 346 ? 145.760 176.289 146.750 1.00 33.18 340 ASN A O 1
ATOM 2348 N N . PRO A 1 347 ? 147.779 175.571 146.075 1.00 28.28 341 PRO A N 1
ATOM 2349 C CA . PRO A 1 347 ? 147.223 174.275 145.653 1.00 28.28 341 PRO A CA 1
ATOM 2350 C C . PRO A 1 347 ? 146.509 173.520 146.761 1.00 28.28 341 PRO A C 1
ATOM 2351 O O . PRO A 1 347 ? 145.580 172.754 146.474 1.00 28.28 341 PRO A O 1
ATOM 2355 N N . LEU A 1 348 ? 146.912 173.708 148.018 1.00 27.55 342 LEU A N 1
ATOM 2356 C CA . LEU A 1 348 ? 146.320 173.006 149.149 1.00 27.55 342 LEU A CA 1
ATOM 2357 C C . LEU A 1 348 ? 145.327 173.872 149.917 1.00 27.55 342 LEU A C 1
ATOM 2358 O O . LEU A 1 348 ? 145.148 173.685 151.125 1.00 27.55 342 LEU A O 1
ATOM 2363 N N . SER A 1 349 ? 144.677 174.820 149.239 1.00 29.12 343 SER A N 1
ATOM 2364 C CA . SER A 1 349 ? 143.724 175.714 149.882 1.00 29.12 343 SER A CA 1
ATOM 2365 C C . SER A 1 349 ? 142.272 175.419 149.538 1.00 29.12 343 SER A C 1
ATOM 2366 O O . SER A 1 349 ? 141.382 175.944 150.214 1.00 29.12 343 SER A O 1
ATOM 2369 N N . HIS A 1 350 ? 142.014 174.599 148.517 1.00 26.54 344 HIS A N 1
ATOM 2370 C CA . HIS A 1 350 ? 140.655 174.237 148.109 1.00 26.54 344 HIS A CA 1
ATOM 2371 C C . HIS A 1 350 ? 139.814 175.478 147.816 1.00 26.54 344 HIS A C 1
ATOM 2372 O O . HIS A 1 350 ? 138.636 175.553 148.173 1.00 26.54 344 HIS A O 1
ATOM 2379 N N . THR A 1 351 ? 140.423 176.460 147.158 1.00 28.41 345 THR A N 1
ATOM 2380 C CA . THR A 1 351 ? 139.768 177.729 146.876 1.00 28.41 345 THR A CA 1
ATOM 2381 C C . THR A 1 351 ? 139.078 177.671 145.520 1.00 28.41 345 THR A C 1
ATOM 2382 O O . THR A 1 351 ? 139.700 177.316 144.514 1.00 28.41 345 THR A O 1
ATOM 2386 N N . SER A 1 352 ? 137.796 178.022 145.500 1.00 30.47 346 SER A N 1
ATOM 2387 C CA . SER A 1 352 ? 137.053 178.078 144.253 1.00 30.47 346 SER A CA 1
ATOM 2388 C C . SER A 1 352 ? 137.583 179.202 143.369 1.00 30.47 346 SER A C 1
ATOM 2389 O O . SER A 1 352 ? 138.173 180.177 143.843 1.00 30.47 346 SER A O 1
ATOM 2392 N N . HIS A 1 353 ? 137.369 179.053 142.060 1.00 35.12 347 HIS A N 1
ATOM 2393 C CA . HIS A 1 353 ? 137.869 180.051 141.123 1.00 35.12 347 HIS A CA 1
ATOM 2394 C C . HIS A 1 353 ? 137.191 181.401 141.318 1.00 35.12 347 HIS A C 1
ATOM 2395 O O . HIS A 1 353 ? 137.825 182.442 141.116 1.00 35.12 347 HIS A O 1
ATOM 2402 N N . LYS A 1 354 ? 135.912 181.409 141.698 1.00 40.90 348 LYS A N 1
ATOM 2403 C CA . LYS A 1 354 ? 135.236 182.673 141.974 1.00 40.90 348 LYS A CA 1
ATOM 2404 C C . LYS A 1 354 ? 135.870 183.388 143.160 1.00 40.90 348 LYS A C 1
ATOM 2405 O O . LYS A 1 354 ? 136.066 184.610 143.126 1.00 40.90 348 LYS A O 1
ATOM 2411 N N . GLU A 1 355 ? 136.202 182.646 144.219 1.00 41.63 349 GLU A N 1
ATOM 2412 C CA . GLU A 1 355 ? 136.864 183.253 145.369 1.00 41.63 349 GLU A CA 1
ATOM 2413 C C . GLU A 1 355 ? 138.245 183.779 144.994 1.00 41.63 349 GLU A C 1
ATOM 2414 O O . GLU A 1 355 ? 138.660 184.845 145.462 1.00 41.63 349 GLU A O 1
ATOM 2420 N N . ALA A 1 356 ? 138.971 183.040 144.152 1.00 42.80 350 ALA A N 1
ATOM 2421 C CA . ALA A 1 356 ? 140.277 183.507 143.697 1.00 42.80 350 ALA A CA 1
ATOM 2422 C C . ALA A 1 356 ? 140.152 184.788 142.883 1.00 42.80 350 ALA A C 1
ATOM 2423 O O . ALA A 1 356 ? 140.952 185.718 143.046 1.00 42.80 350 ALA A O 1
ATOM 2425 N N . LYS A 1 357 ? 139.154 184.856 141.997 1.00 44.23 351 LYS A N 1
ATOM 2426 C CA . LYS A 1 357 ? 138.930 186.077 141.228 1.00 44.23 351 LYS A CA 1
ATOM 2427 C C . LYS A 1 357 ? 138.556 187.237 142.139 1.00 44.23 351 LYS A C 1
ATOM 2428 O O . LYS A 1 357 ? 138.993 188.372 141.921 1.00 44.23 351 LYS A O 1
ATOM 2434 N N . LYS A 1 358 ? 137.739 186.973 143.160 1.00 47.76 352 LYS A N 1
ATOM 2435 C CA . LYS A 1 358 ? 137.371 188.020 144.108 1.00 47.76 352 LYS A CA 1
ATOM 2436 C C . LYS A 1 358 ? 138.593 188.542 144.853 1.00 47.76 352 LYS A C 1
ATOM 2437 O O . LYS A 1 358 ? 138.758 189.756 145.022 1.00 47.76 352 LYS A O 1
ATOM 2443 N N . LEU A 1 359 ? 139.467 187.637 145.298 1.00 50.95 353 LEU A N 1
ATOM 2444 C CA . LEU A 1 359 ? 140.680 188.061 145.992 1.00 50.95 353 LEU A CA 1
ATOM 2445 C C . LEU A 1 359 ? 141.598 188.850 145.067 1.00 50.95 353 LEU A C 1
ATOM 2446 O O . LEU A 1 359 ? 142.198 189.849 145.479 1.00 50.95 353 LEU A O 1
ATOM 2451 N N . ALA A 1 360 ? 141.727 188.412 143.812 1.00 52.96 354 ALA A N 1
ATOM 2452 C CA . ALA A 1 360 ? 142.551 189.143 142.854 1.00 52.96 354 ALA A CA 1
ATOM 2453 C C . ALA A 1 360 ? 141.990 190.536 142.594 1.00 52.96 354 ALA A C 1
ATOM 2454 O O . ALA A 1 360 ? 142.745 191.509 142.496 1.00 52.96 354 ALA A O 1
ATOM 2456 N N . LYS A 1 361 ? 140.665 190.648 142.477 1.00 57.31 355 LYS A N 1
ATOM 2457 C CA . LYS A 1 361 ? 140.040 191.953 142.289 1.00 57.31 355 LYS A CA 1
ATOM 2458 C C . LYS A 1 361 ? 140.260 192.847 143.502 1.00 57.31 355 LYS A C 1
ATOM 2459 O O . LYS A 1 361 ? 140.487 194.054 143.361 1.00 57.31 355 LYS A O 1
ATOM 2465 N N . GLU A 1 362 ? 140.188 192.274 144.705 1.00 58.97 356 GLU A N 1
ATOM 2466 C CA . GLU A 1 362 ? 140.453 193.055 145.909 1.00 58.97 356 GLU A CA 1
ATOM 2467 C C . GLU A 1 362 ? 141.906 193.512 145.964 1.00 58.97 356 GLU A C 1
ATOM 2468 O O . GLU A 1 362 ? 142.199 194.611 146.448 1.00 58.97 356 GLU A O 1
ATOM 2474 N N . LEU A 1 363 ? 142.831 192.684 145.476 1.00 59.41 357 LEU A N 1
ATOM 2475 C CA . LEU A 1 363 ? 144.255 192.999 145.555 1.00 59.41 357 LEU A CA 1
ATOM 2476 C C . LEU A 1 363 ? 144.742 193.760 144.323 1.00 59.41 357 LEU A C 1
ATOM 2477 O O . LEU A 1 363 ? 145.234 194.887 144.437 1.00 59.41 357 LEU A O 1
ATOM 2482 N N . THR A 1 364 ? 144.615 193.154 143.141 1.00 63.62 358 THR A N 1
ATOM 2483 C CA . THR A 1 364 ? 145.094 193.804 141.925 1.00 63.62 358 THR A CA 1
ATOM 2484 C C . THR A 1 364 ? 144.235 195.010 141.562 1.00 63.62 358 THR A C 1
ATOM 2485 O O . THR A 1 364 ? 144.759 196.054 141.159 1.00 63.62 358 THR A O 1
ATOM 2489 N N . GLY A 1 365 ? 142.917 194.889 141.704 1.00 62.65 359 GLY A N 1
ATOM 2490 C CA . GLY A 1 365 ? 142.005 195.961 141.371 1.00 62.65 359 GLY A CA 1
ATOM 2491 C C . GLY A 1 365 ? 141.310 195.826 140.036 1.00 62.65 359 GLY A C 1
ATOM 2492 O O . GLY A 1 365 ? 140.528 196.714 139.673 1.00 62.65 359 GLY A O 1
ATOM 2493 N N . LYS A 1 366 ? 141.564 194.750 139.293 1.00 62.62 360 LYS A N 1
ATOM 2494 C CA . LYS A 1 366 ? 140.946 194.543 137.993 1.00 62.62 360 LYS A CA 1
ATOM 2495 C C . LYS A 1 366 ? 140.466 193.105 137.884 1.00 62.62 360 LYS A C 1
ATOM 2496 O O . LYS A 1 366 ? 140.950 192.210 138.580 1.00 62.62 360 LYS A O 1
ATOM 2502 N N . ASP A 1 367 ? 139.494 192.895 136.999 1.00 57.51 361 ASP A N 1
ATOM 2503 C CA . ASP A 1 367 ? 138.968 191.561 136.719 1.00 57.51 361 ASP A CA 1
ATOM 2504 C C . ASP A 1 367 ? 139.892 190.892 135.711 1.00 57.51 361 ASP A C 1
ATOM 2505 O O . ASP A 1 367 ? 139.886 191.226 134.524 1.00 57.51 361 ASP A O 1
ATOM 2510 N N . ILE A 1 368 ? 140.697 189.940 136.183 1.00 51.77 362 ILE A N 1
ATOM 2511 C CA . ILE A 1 368 ? 141.613 189.232 135.299 1.00 51.77 362 ILE A CA 1
ATOM 2512 C C . ILE A 1 368 ? 140.823 188.269 134.425 1.00 51.77 362 ILE A C 1
ATOM 2513 O O . ILE A 1 368 ? 140.071 187.423 134.929 1.00 51.77 362 ILE A O 1
ATOM 2518 N N . TYR A 1 369 ? 140.984 188.396 133.111 1.00 48.50 363 TYR A N 1
ATOM 2519 C CA . TYR A 1 369 ? 140.280 187.516 132.190 1.00 48.50 363 TYR A CA 1
ATOM 2520 C C . TYR A 1 369 ? 140.825 186.099 132.300 1.00 48.50 363 TYR A C 1
ATOM 2521 O O . TYR A 1 369 ? 142.041 185.885 132.293 1.00 48.50 363 TYR A O 1
ATOM 2530 N N . PHE A 1 370 ? 139.919 185.128 132.400 1.00 40.28 364 PHE A N 1
ATOM 2531 C CA . PHE A 1 370 ? 140.318 183.727 132.500 1.00 40.28 364 PHE A CA 1
ATOM 2532 C C . PHE A 1 370 ? 139.151 182.877 132.020 1.00 40.28 364 PHE A C 1
ATOM 2533 O O . PHE A 1 370 ? 138.136 182.771 132.717 1.00 40.28 364 PHE A O 1
ATOM 2541 N N . ASN A 1 371 ? 139.294 182.277 130.842 1.00 38.95 365 ASN A N 1
ATOM 2542 C CA . ASN A 1 371 ? 138.254 181.446 130.246 1.00 38.95 365 ASN A CA 1
ATOM 2543 C C . ASN A 1 371 ? 138.832 180.062 129.986 1.00 38.95 365 ASN A C 1
ATOM 2544 O O . ASN A 1 371 ? 139.669 179.891 129.094 1.00 38.95 365 ASN A O 1
ATOM 2549 N N . TRP A 1 372 ? 138.388 179.079 130.763 1.00 35.10 366 TRP A N 1
ATOM 2550 C CA . TRP A 1 372 ? 138.825 177.702 130.598 1.00 35.10 366 TRP A CA 1
ATOM 2551 C C . TRP A 1 372 ? 137.905 176.893 129.694 1.00 35.10 366 TRP A C 1
ATOM 2552 O O . TRP A 1 372 ? 138.202 175.727 129.415 1.00 35.10 366 TRP A O 1
ATOM 2563 N N . ASP A 1 373 ? 136.801 177.481 129.228 1.00 36.10 367 ASP A N 1
ATOM 2564 C CA . ASP A 1 373 ? 135.903 176.781 128.317 1.00 36.10 367 ASP A CA 1
ATOM 2565 C C . ASP A 1 373 ? 136.450 176.724 126.897 1.00 36.10 367 ASP A C 1
ATOM 2566 O O . ASP A 1 373 ? 136.237 175.728 126.197 1.00 36.10 367 ASP A O 1
ATOM 2571 N N . VAL A 1 374 ? 137.147 177.771 126.452 1.00 40.48 368 VAL A N 1
ATOM 2572 C CA . VAL A 1 374 ? 137.696 177.778 125.102 1.00 40.48 368 VAL A CA 1
ATOM 2573 C C . VAL A 1 374 ? 138.866 176.815 124.959 1.00 40.48 368 VAL A C 1
ATOM 2574 O O . VAL A 1 374 ? 139.245 176.470 123.834 1.00 40.48 368 VAL A O 1
ATOM 2578 N N . ALA A 1 375 ? 139.451 176.371 126.069 1.00 32.05 369 ALA A N 1
ATOM 2579 C CA . ALA A 1 375 ? 140.574 175.445 126.043 1.00 32.05 369 ALA A CA 1
ATOM 2580 C C . ALA A 1 375 ? 140.147 173.986 126.125 1.00 32.05 369 ALA A C 1
ATOM 2581 O O . ALA A 1 375 ? 141.012 173.106 126.179 1.00 32.05 369 ALA A O 1
ATOM 2583 N N . ARG A 1 376 ? 138.846 173.710 126.138 1.00 25.07 370 ARG A N 1
ATOM 2584 C CA . ARG A 1 376 ? 138.366 172.341 126.247 1.00 25.07 370 ARG A CA 1
ATOM 2585 C C . ARG A 1 376 ? 138.743 171.528 125.013 1.00 25.07 370 ARG A C 1
ATOM 2586 O O . ARG A 1 376 ? 138.938 172.063 123.919 1.00 25.07 370 ARG A O 1
ATOM 2594 N N . ALA A 1 377 ? 138.844 170.215 125.205 1.00 26.85 371 ALA A N 1
ATOM 2595 C CA . ALA A 1 377 ? 139.146 169.305 124.114 1.00 26.85 371 ALA A CA 1
ATOM 2596 C C . ALA A 1 377 ? 137.915 169.119 123.228 1.00 26.85 371 ALA A C 1
ATOM 2597 O O . ALA A 1 377 ? 136.865 169.733 123.435 1.00 26.85 371 ALA A O 1
ATOM 2599 N N . ARG A 1 378 ? 138.049 168.254 122.221 1.00 31.44 372 ARG A N 1
ATOM 2600 C CA . ARG A 1 378 ? 136.942 168.014 121.301 1.00 31.44 372 ARG A CA 1
ATOM 2601 C C . ARG A 1 378 ? 135.756 167.378 122.016 1.00 31.44 372 ARG A C 1
ATOM 2602 O O . ARG A 1 378 ? 134.599 167.694 121.718 1.00 31.44 372 ARG A O 1
ATOM 2610 N N . GLU A 1 379 ? 136.023 166.483 122.962 1.00 28.38 373 GLU A N 1
ATOM 2611 C CA . GLU A 1 379 ? 134.976 165.801 123.710 1.00 28.38 373 GLU A CA 1
ATOM 2612 C C . GLU A 1 379 ? 134.527 166.570 124.946 1.00 28.38 373 GLU A C 1
ATOM 2613 O O . GLU A 1 379 ? 133.649 166.090 125.669 1.00 28.38 373 GLU A O 1
ATOM 2619 N N . GLY A 1 380 ? 135.098 167.742 125.205 1.00 23.96 374 GLY A N 1
ATOM 2620 C CA . GLY A 1 380 ? 134.674 168.574 126.310 1.00 23.96 374 GLY A CA 1
ATOM 2621 C C . GLY A 1 380 ? 135.518 168.502 127.563 1.00 23.96 374 GLY A C 1
ATOM 2622 O O . GLY A 1 380 ? 135.123 169.077 128.583 1.00 23.96 374 GLY A O 1
ATOM 2623 N N . TYR A 1 381 ? 136.659 167.820 127.525 1.00 23.83 375 TYR A N 1
ATOM 2624 C CA . TYR A 1 381 ? 137.514 167.719 128.699 1.00 23.83 375 TYR A CA 1
ATOM 2625 C C . TYR A 1 381 ? 138.289 169.015 128.894 1.00 23.83 375 TYR A C 1
ATOM 2626 O O . TYR A 1 381 ? 138.918 169.519 127.960 1.00 23.83 375 TYR A O 1
ATOM 2635 N N . TYR A 1 382 ? 138.237 169.552 130.110 1.00 20.37 376 TYR A N 1
ATOM 2636 C CA . TYR A 1 382 ? 138.954 170.780 130.421 1.00 20.37 376 TYR A CA 1
ATOM 2637 C C . TYR A 1 382 ? 140.445 170.507 130.565 1.00 20.37 376 TYR A C 1
ATOM 2638 O O . TYR A 1 382 ? 140.856 169.450 131.049 1.00 20.37 376 TYR A O 1
ATOM 2647 N N . ARG A 1 383 ? 141.259 171.470 130.137 1.00 26.63 377 ARG A N 1
ATOM 2648 C CA . ARG A 1 383 ? 142.700 171.360 130.318 1.00 26.63 377 ARG A CA 1
ATOM 2649 C C . ARG A 1 383 ? 143.048 171.424 131.800 1.00 26.63 377 ARG A C 1
ATOM 2650 O O . ARG A 1 383 ? 142.550 172.284 132.531 1.00 26.63 377 ARG A O 1
ATOM 2658 N N . TYR A 1 384 ? 143.906 170.510 132.240 1.00 23.64 378 TYR A N 1
ATOM 2659 C CA . TYR A 1 384 ? 144.245 170.365 133.647 1.00 23.64 378 TYR A CA 1
ATOM 2660 C C . TYR A 1 384 ? 145.757 170.386 133.809 1.00 23.64 378 TYR A C 1
ATOM 2661 O O . TYR A 1 384 ? 146.481 169.780 133.016 1.00 23.64 378 TYR A O 1
ATOM 2670 N N . GLN A 1 385 ? 146.227 171.089 134.841 1.00 29.63 379 GLN A N 1
ATOM 2671 C CA . GLN A 1 385 ? 147.664 171.181 135.077 1.00 29.63 379 GLN A CA 1
ATOM 2672 C C . GLN A 1 385 ? 148.185 169.942 135.795 1.00 29.63 379 GLN A C 1
ATOM 2673 O O . GLN A 1 385 ? 149.030 169.213 135.265 1.00 29.63 379 GLN A O 1
ATOM 2679 N N . GLY A 1 386 ? 147.687 169.686 136.997 1.00 29.23 380 GLY A N 1
ATOM 2680 C CA . GLY A 1 386 ? 148.138 168.525 137.747 1.00 29.23 380 GLY A CA 1
ATOM 2681 C C . GLY A 1 386 ? 149.365 168.852 138.563 1.00 29.23 380 GLY A C 1
ATOM 2682 O O . GLY A 1 386 ? 149.392 169.841 139.298 1.00 29.23 380 GLY A O 1
ATOM 2683 N N . GLY A 1 387 ? 150.393 168.020 138.437 1.00 30.58 381 GLY A N 1
ATOM 2684 C CA . GLY A 1 387 ? 151.625 168.202 139.178 1.00 30.58 381 GLY A CA 1
ATOM 2685 C C . GLY A 1 387 ? 151.621 167.435 140.486 1.00 30.58 381 GLY A C 1
ATOM 2686 O O . GLY A 1 387 ? 150.701 166.677 140.809 1.00 30.58 381 GLY A O 1
ATOM 2687 N N . THR A 1 388 ? 152.692 167.649 141.254 1.00 28.79 382 THR A N 1
ATOM 2688 C CA . THR A 1 388 ? 152.845 166.939 142.518 1.00 28.79 382 THR A CA 1
ATOM 2689 C C . THR A 1 388 ? 151.942 167.521 143.599 1.00 28.79 382 THR A C 1
ATOM 2690 O O . THR A 1 388 ? 151.435 166.785 144.451 1.00 28.79 382 THR A O 1
ATOM 2694 N N . GLN A 1 389 ? 151.732 168.839 143.587 1.00 24.16 383 GLN A N 1
ATOM 2695 C CA . GLN A 1 389 ? 150.876 169.453 144.598 1.00 24.16 383 GLN A CA 1
ATOM 2696 C C . GLN A 1 389 ? 149.418 169.050 144.409 1.00 24.16 383 GLN A C 1
ATOM 2697 O O . GLN A 1 389 ? 148.684 168.876 145.389 1.00 24.16 383 GLN A O 1
ATOM 2703 N N . CYS A 1 390 ? 148.980 168.899 143.159 1.00 22.05 384 CYS A N 1
ATOM 2704 C CA . CYS A 1 390 ? 147.643 168.369 142.914 1.00 22.05 384 CYS A CA 1
ATOM 2705 C C . CYS A 1 390 ? 147.522 166.945 143.435 1.00 22.05 384 CYS A C 1
ATOM 2706 O O . CYS A 1 390 ? 146.486 166.564 143.992 1.00 22.05 384 CYS A O 1
ATOM 2709 N N . ALA A 1 391 ? 148.577 166.144 143.262 1.00 21.16 385 ALA A N 1
ATOM 2710 C CA . ALA A 1 391 ? 148.581 164.795 143.814 1.00 21.16 385 ALA A CA 1
ATOM 2711 C C . ALA A 1 391 ? 148.505 164.823 145.333 1.00 21.16 385 ALA A C 1
ATOM 2712 O O . ALA A 1 391 ? 147.817 163.996 145.939 1.00 21.16 385 ALA A O 1
ATOM 2714 N N . VAL A 1 392 ? 149.208 165.764 145.967 1.00 19.66 386 VAL A N 1
ATOM 2715 C CA . VAL A 1 392 ? 149.154 165.880 147.422 1.00 19.66 386 VAL A CA 1
ATOM 2716 C C . VAL A 1 392 ? 147.746 166.244 147.873 1.00 19.66 386 VAL A C 1
ATOM 2717 O O . VAL A 1 392 ? 147.215 165.674 148.831 1.00 19.66 386 VAL A O 1
ATOM 2721 N N . MET A 1 393 ? 147.121 167.203 147.187 1.00 18.80 387 MET A N 1
ATOM 2722 C CA . MET A 1 393 ? 145.756 167.592 147.530 1.00 18.80 387 MET A CA 1
ATOM 2723 C C . MET A 1 393 ? 144.795 166.420 147.376 1.00 18.80 387 MET A C 1
ATOM 2724 O O . MET A 1 393 ? 143.960 166.166 148.253 1.00 18.80 387 MET A O 1
ATOM 2729 N N . ARG A 1 394 ? 144.905 165.689 146.265 1.00 14.50 388 ARG A N 1
ATOM 2730 C CA . ARG A 1 394 ? 144.021 164.553 146.036 1.00 14.50 388 ARG A CA 1
ATOM 2731 C C . ARG A 1 394 ? 144.250 163.454 147.064 1.00 14.50 388 ARG A C 1
ATOM 2732 O O . ARG A 1 394 ? 143.293 162.846 147.551 1.00 14.50 388 ARG A O 1
ATOM 2740 N N . GLY A 1 395 ? 145.510 163.188 147.413 1.00 17.29 389 GLY A N 1
ATOM 2741 C CA . GLY A 1 395 ? 145.790 162.188 148.430 1.00 17.29 389 GLY A CA 1
ATOM 2742 C C . GLY A 1 395 ? 145.258 162.581 149.795 1.00 17.29 389 GLY A C 1
ATOM 2743 O O . GLY A 1 395 ? 144.737 161.744 150.533 1.00 17.29 389 GLY A O 1
ATOM 2744 N N . ARG A 1 396 ? 145.380 163.861 150.145 1.00 18.81 390 ARG A N 1
ATOM 2745 C CA . ARG A 1 396 ? 144.813 164.337 151.402 1.00 18.81 390 ARG A CA 1
ATOM 2746 C C . ARG A 1 396 ? 143.298 164.185 151.412 1.00 18.81 390 ARG A C 1
ATOM 2747 O O . ARG A 1 396 ? 142.710 163.809 152.432 1.00 18.81 390 ARG A O 1
ATOM 2755 N N . ALA A 1 397 ? 142.649 164.477 150.283 1.00 16.73 391 ALA A N 1
ATOM 2756 C CA . ALA A 1 397 ? 141.198 164.333 150.214 1.00 16.73 391 ALA A CA 1
ATOM 2757 C C . ALA A 1 397 ? 140.775 162.868 150.267 1.00 16.73 391 ALA A C 1
ATOM 2758 O O . ALA A 1 397 ? 139.727 162.542 150.835 1.00 16.73 391 ALA A O 1
ATOM 2760 N N . PHE A 1 398 ? 141.566 161.975 149.670 1.00 13.47 392 PHE A N 1
ATOM 2761 C CA . PHE A 1 398 ? 141.227 160.557 149.627 1.00 13.47 392 PHE A CA 1
ATOM 2762 C C . PHE A 1 398 ? 141.626 159.806 150.890 1.00 13.47 392 PHE A C 1
ATOM 2763 O O . PHE A 1 398 ? 141.157 158.681 151.090 1.00 13.47 392 PHE A O 1
ATOM 2771 N N . ALA A 1 399 ? 142.481 160.389 151.731 1.00 16.70 393 ALA A N 1
ATOM 2772 C CA . ALA A 1 399 ? 142.942 159.689 152.927 1.00 16.70 393 ALA A CA 1
ATOM 2773 C C . ALA A 1 399 ? 141.826 159.225 153.860 1.00 16.70 393 ALA A C 1
ATOM 2774 O O . ALA A 1 399 ? 141.913 158.085 154.348 1.00 16.70 393 ALA A O 1
ATOM 2776 N N . PRO A 1 400 ? 140.789 160.015 154.165 1.00 15.47 394 PRO A N 1
ATOM 2777 C CA . PRO A 1 400 ? 139.750 159.515 155.084 1.00 15.47 394 PRO A CA 1
ATOM 2778 C C . PRO A 1 400 ? 138.994 158.309 154.561 1.00 15.47 394 PRO A C 1
ATOM 2779 O O . PRO A 1 400 ? 138.370 157.597 155.358 1.00 15.47 394 PRO A O 1
ATOM 2783 N N . TYR A 1 401 ? 139.024 158.052 153.256 1.00 14.57 395 TYR A N 1
ATOM 2784 C CA . TYR A 1 401 ? 138.206 157.011 152.651 1.00 14.57 395 TYR A CA 1
ATOM 2785 C C . TYR A 1 401 ? 139.013 155.841 152.109 1.00 14.57 395 TYR A C 1
ATOM 2786 O O . TYR A 1 401 ? 138.420 154.873 151.623 1.00 14.57 395 TYR A O 1
ATOM 2795 N N . ALA A 1 402 ? 140.340 155.897 152.175 1.00 15.39 396 ALA A N 1
ATOM 2796 C CA . ALA A 1 402 ? 141.189 154.844 151.639 1.00 15.39 396 ALA A CA 1
ATOM 2797 C C . ALA A 1 402 ? 142.256 154.466 152.654 1.00 15.39 396 ALA A C 1
ATOM 2798 O O . ALA A 1 402 ? 142.861 155.337 153.285 1.00 15.39 396 ALA A O 1
ATOM 2800 N N . ASP A 1 403 ? 142.482 153.160 152.806 1.00 20.06 397 ASP A N 1
ATOM 2801 C CA . ASP A 1 403 ? 143.538 152.691 153.696 1.00 20.06 397 ASP A CA 1
ATOM 2802 C C . ASP A 1 403 ? 144.916 152.988 153.120 1.00 20.06 397 ASP A C 1
ATOM 2803 O O . ASP A 1 403 ? 145.837 153.362 153.856 1.00 20.06 397 ASP A O 1
ATOM 2808 N N . LEU A 1 404 ? 145.077 152.828 151.809 1.00 20.72 398 LEU A N 1
ATOM 2809 C CA . LEU A 1 404 ? 146.336 153.083 151.123 1.00 20.72 398 LEU A CA 1
ATOM 2810 C C . LEU A 1 404 ? 146.147 154.213 150.125 1.00 20.72 398 LEU A C 1
ATOM 2811 O O . LEU A 1 404 ? 145.178 154.215 149.360 1.00 20.72 398 LEU A O 1
ATOM 2816 N N . ILE A 1 405 ? 147.073 155.168 150.133 1.00 21.87 399 ILE A N 1
ATOM 2817 C CA . ILE A 1 405 ? 147.107 156.250 149.158 1.00 21.87 399 ILE A CA 1
ATOM 2818 C C . ILE A 1 405 ? 148.257 155.969 148.205 1.00 21.87 399 ILE A C 1
ATOM 2819 O O . ILE A 1 405 ? 149.412 155.844 148.631 1.00 21.87 399 ILE A O 1
ATOM 2824 N N . TRP A 1 406 ? 147.943 155.872 146.919 1.00 27.40 400 TRP A N 1
ATOM 2825 C CA . TRP A 1 406 ? 148.886 155.433 145.901 1.00 27.40 400 TRP A CA 1
ATOM 2826 C C . TRP A 1 406 ? 149.192 156.592 144.962 1.00 27.40 400 TRP A C 1
ATOM 2827 O O . TRP A 1 406 ? 148.274 157.230 144.435 1.00 27.40 400 TRP A O 1
ATOM 2838 N N . MET A 1 407 ? 150.477 156.860 144.764 1.00 39.10 401 MET A N 1
ATOM 2839 C CA . MET A 1 407 ? 150.948 157.910 143.873 1.00 39.10 401 MET A CA 1
ATOM 2840 C C . MET A 1 407 ? 151.710 157.282 142.715 1.00 39.10 401 MET A C 1
ATOM 2841 O O . MET A 1 407 ? 152.606 156.460 142.931 1.00 39.10 401 MET A O 1
ATOM 2846 N N . GLU A 1 408 ? 151.348 157.662 141.496 1.00 40.67 402 GLU A N 1
ATOM 2847 C CA . GLU A 1 408 ? 152.032 157.200 140.299 1.00 40.67 402 GLU A CA 1
ATOM 2848 C C . GLU A 1 408 ? 153.127 158.186 139.911 1.00 40.67 402 GLU A C 1
ATOM 2849 O O . GLU A 1 408 ? 153.030 159.386 140.176 1.00 40.67 402 GLU A O 1
ATOM 2855 N N . SER A 1 409 ? 154.177 157.665 139.279 1.00 49.58 403 SER A N 1
ATOM 2856 C CA . SER A 1 409 ? 155.298 158.486 138.843 1.00 49.58 403 SER A CA 1
ATOM 2857 C C . SER A 1 409 ? 155.710 158.071 137.440 1.00 49.58 403 SER A C 1
ATOM 2858 O O . SER A 1 409 ? 155.879 156.879 137.167 1.00 49.58 403 SER A O 1
ATOM 2861 N N . ALA A 1 410 ? 155.863 159.057 136.554 1.00 55.57 404 ALA A N 1
ATOM 2862 C CA . ALA A 1 410 ? 156.371 158.771 135.217 1.00 55.57 404 ALA A CA 1
ATOM 2863 C C . ALA A 1 410 ? 157.824 158.316 135.267 1.00 55.57 404 ALA A C 1
ATOM 2864 O O . ALA A 1 410 ? 158.214 157.382 134.556 1.00 55.57 404 ALA A O 1
ATOM 2866 N N . LEU A 1 411 ? 158.636 158.960 136.099 1.00 56.20 405 LEU A N 1
ATOM 2867 C CA . LEU A 1 411 ? 160.038 158.618 136.266 1.00 56.20 405 LEU A CA 1
ATOM 2868 C C . LEU A 1 411 ? 160.387 158.598 137.747 1.00 56.20 405 LEU A C 1
ATOM 2869 O O . LEU A 1 411 ? 159.752 159.290 138.549 1.00 56.20 405 LEU A O 1
ATOM 2874 N N . PRO A 1 412 ? 161.392 157.809 138.140 1.00 56.30 406 PRO A N 1
ATOM 2875 C CA . PRO A 1 412 ? 161.788 157.777 139.556 1.00 56.30 406 PRO A CA 1
ATOM 2876 C C . PRO A 1 412 ? 162.481 159.056 139.998 1.00 56.30 406 PRO A C 1
ATOM 2877 O O . PRO A 1 412 ? 163.591 159.359 139.551 1.00 56.30 406 PRO A O 1
ATOM 2881 N N . ASP A 1 413 ? 161.830 159.812 140.879 1.00 53.38 407 ASP A N 1
ATOM 2882 C CA . ASP A 1 413 ? 162.391 161.035 141.440 1.00 53.38 407 ASP A CA 1
ATOM 2883 C C . ASP A 1 413 ? 162.191 161.000 142.946 1.00 53.38 407 ASP A C 1
ATOM 2884 O O . ASP A 1 413 ? 161.053 160.936 143.420 1.00 53.38 407 ASP A O 1
ATOM 2889 N N . TYR A 1 414 ? 163.295 161.040 143.695 1.00 48.31 408 TYR A N 1
ATOM 2890 C CA . TYR A 1 414 ? 163.194 160.959 145.148 1.00 48.31 408 TYR A CA 1
ATOM 2891 C C . TYR A 1 414 ? 162.554 162.211 145.735 1.00 48.31 408 TYR A C 1
ATOM 2892 O O . TYR A 1 414 ? 161.829 162.131 146.732 1.00 48.31 408 TYR A O 1
ATOM 2901 N N . ALA A 1 415 ? 162.821 163.376 145.142 1.00 44.96 409 ALA A N 1
ATOM 2902 C CA . ALA A 1 415 ? 162.264 164.618 145.674 1.00 44.96 409 ALA A CA 1
ATOM 2903 C C . ALA A 1 415 ? 160.744 164.641 145.565 1.00 44.96 409 ALA A C 1
ATOM 2904 O O . ALA A 1 415 ? 160.056 165.089 146.491 1.00 44.96 409 ALA A O 1
ATOM 2906 N N . GLN A 1 416 ? 160.202 164.171 144.440 1.00 43.85 410 GLN A N 1
ATOM 2907 C CA . GLN A 1 416 ? 158.754 164.170 144.251 1.00 43.85 410 GLN A CA 1
ATOM 2908 C C . GLN A 1 416 ? 158.072 163.250 145.257 1.00 43.85 410 GLN A C 1
ATOM 2909 O O . GLN A 1 416 ? 157.061 163.617 145.872 1.00 43.85 410 GLN A O 1
ATOM 2915 N N . ALA A 1 417 ? 158.619 162.047 145.440 1.00 39.47 411 ALA A N 1
ATOM 2916 C CA . ALA A 1 417 ? 158.069 161.129 146.431 1.00 39.47 411 ALA A CA 1
ATOM 2917 C C . ALA A 1 417 ? 158.189 161.706 147.834 1.00 39.47 411 ALA A C 1
ATOM 2918 O O . ALA A 1 417 ? 157.265 161.582 148.647 1.00 39.47 411 ALA A O 1
ATOM 2920 N N . LYS A 1 418 ? 159.321 162.348 148.133 1.00 41.79 412 LYS A N 1
ATOM 2921 C CA . LYS A 1 418 ? 159.519 162.950 149.446 1.00 41.79 412 LYS A CA 1
ATOM 2922 C C . LYS A 1 418 ? 158.475 164.023 149.723 1.00 41.79 412 LYS A C 1
ATOM 2923 O O . LYS A 1 418 ? 157.877 164.056 150.803 1.00 41.79 412 LYS A O 1
ATOM 2929 N N . GLU A 1 419 ? 158.236 164.909 148.753 1.00 41.96 413 GLU A N 1
ATOM 2930 C CA . GLU A 1 419 ? 157.290 165.997 148.991 1.00 41.96 413 GLU A CA 1
ATOM 2931 C C . GLU A 1 419 ? 155.856 165.484 149.057 1.00 41.96 413 GLU A C 1
ATOM 2932 O O . GLU A 1 419 ? 155.061 165.968 149.872 1.00 41.96 413 GLU A O 1
ATOM 2938 N N . PHE A 1 420 ? 155.508 164.494 148.227 1.00 34.76 414 PHE A N 1
ATOM 2939 C CA . PHE A 1 420 ? 154.177 163.903 148.319 1.00 34.76 414 PHE A CA 1
ATOM 2940 C C . PHE A 1 420 ? 153.959 163.257 149.683 1.00 34.76 414 PHE A C 1
ATOM 2941 O O . PHE A 1 420 ? 152.920 163.463 150.325 1.00 34.76 414 PHE A O 1
ATOM 2949 N N . ALA A 1 421 ? 154.939 162.474 150.144 1.00 36.64 415 ALA A N 1
ATOM 2950 C CA . ALA A 1 421 ? 154.818 161.829 151.446 1.00 36.64 415 ALA A CA 1
ATOM 2951 C C . ALA A 1 421 ? 154.732 162.858 152.561 1.00 36.64 415 ALA A C 1
ATOM 2952 O O . ALA A 1 421 ? 153.928 162.711 153.487 1.00 36.64 415 ALA A O 1
ATOM 2954 N N . ASP A 1 422 ? 155.549 163.912 152.487 1.00 39.95 416 ASP A N 1
ATOM 2955 C CA . ASP A 1 422 ? 155.521 164.940 153.519 1.00 39.95 416 ASP A CA 1
ATOM 2956 C C . ASP A 1 422 ? 154.168 165.635 153.571 1.00 39.95 416 ASP A C 1
ATOM 2957 O O . ASP A 1 422 ? 153.615 165.838 154.654 1.00 39.95 416 ASP A O 1
ATOM 2962 N N . GLY A 1 423 ? 153.606 165.987 152.413 1.00 36.94 417 GLY A N 1
ATOM 2963 C CA . GLY A 1 423 ? 152.300 166.629 152.414 1.00 36.94 417 GLY A CA 1
ATOM 2964 C C . GLY A 1 423 ? 151.208 165.730 152.963 1.00 36.94 417 GLY A C 1
ATOM 2965 O O . GLY A 1 423 ? 150.415 166.139 153.822 1.00 36.94 417 GLY A O 1
ATOM 2966 N N . VAL A 1 424 ? 151.168 164.479 152.494 1.00 35.19 418 VAL A N 1
ATOM 2967 C CA . VAL A 1 424 ? 150.101 163.575 152.916 1.00 35.19 418 VAL A CA 1
ATOM 2968 C C . VAL A 1 424 ? 150.208 163.274 154.407 1.00 35.19 418 VAL A C 1
ATOM 2969 O O . VAL A 1 424 ? 149.199 163.268 155.124 1.00 35.19 418 VAL A O 1
ATOM 2973 N N . LYS A 1 425 ? 151.422 163.030 154.903 1.00 38.89 419 LYS A N 1
ATOM 2974 C CA . LYS A 1 425 ? 151.605 162.729 156.316 1.00 38.89 419 LYS A CA 1
ATOM 2975 C C . LYS A 1 425 ? 151.613 163.973 157.194 1.00 38.89 419 LYS A C 1
ATOM 2976 O O . LYS A 1 425 ? 151.596 163.843 158.422 1.00 38.89 419 LYS A O 1
ATOM 2982 N N . ALA A 1 426 ? 151.655 165.168 156.604 1.00 38.79 420 ALA A N 1
ATOM 2983 C CA . ALA A 1 426 ? 151.418 166.379 157.375 1.00 38.79 420 ALA A CA 1
ATOM 2984 C C . ALA A 1 426 ? 149.931 166.646 157.534 1.00 38.79 420 ALA A C 1
ATOM 2985 O O . ALA A 1 426 ? 149.506 167.151 158.580 1.00 38.79 420 ALA A O 1
ATOM 2987 N N . ALA A 1 427 ? 149.131 166.318 156.519 1.00 37.83 421 ALA A N 1
ATOM 2988 C CA . ALA A 1 427 ? 147.684 166.404 156.685 1.00 37.83 421 ALA A CA 1
ATOM 2989 C C . ALA A 1 427 ? 147.166 165.271 157.565 1.00 37.83 421 ALA A C 1
ATOM 2990 O O . ALA A 1 427 ? 146.599 165.510 158.636 1.00 37.83 421 ALA A O 1
ATOM 2992 N N . VAL A 1 428 ? 147.353 164.030 157.126 1.00 37.15 422 VAL A N 1
ATOM 2993 C CA . VAL A 1 428 ? 146.953 162.844 157.872 1.00 37.15 422 VAL A CA 1
ATOM 2994 C C . VAL A 1 428 ? 148.226 162.097 158.265 1.00 37.15 422 VAL A C 1
ATOM 2995 O O . VAL A 1 428 ? 148.851 161.448 157.412 1.00 37.15 422 VAL A O 1
ATOM 2999 N N . PRO A 1 429 ? 148.650 162.157 159.533 1.00 37.91 423 PRO A N 1
ATOM 3000 C CA . PRO A 1 429 ? 149.937 161.560 159.921 1.00 37.91 423 PRO A CA 1
ATOM 3001 C C . PRO A 1 429 ? 150.021 160.057 159.696 1.00 37.91 423 PRO A C 1
ATOM 3002 O O . PRO A 1 429 ? 150.976 159.570 159.086 1.00 37.91 423 PRO A O 1
ATOM 3006 N N . ASP A 1 430 ? 149.033 159.315 160.185 1.00 36.57 424 ASP A N 1
ATOM 3007 C CA . ASP A 1 430 ? 149.060 157.853 160.116 1.00 36.57 424 ASP A CA 1
ATOM 3008 C C . ASP A 1 430 ? 148.378 157.330 158.854 1.00 36.57 424 ASP A C 1
ATOM 3009 O O . ASP A 1 430 ? 147.493 156.479 158.909 1.00 36.57 424 ASP A O 1
ATOM 3014 N N . GLN A 1 431 ? 148.799 157.831 157.697 1.00 28.17 425 GLN A N 1
ATOM 3015 C CA . GLN A 1 431 ? 148.251 157.411 156.414 1.00 28.17 425 GLN A CA 1
ATOM 3016 C C . GLN A 1 431 ? 149.284 156.562 155.688 1.00 28.17 425 GLN A C 1
ATOM 3017 O O . GLN A 1 431 ? 150.398 157.025 155.421 1.00 28.17 425 GLN A O 1
ATOM 3023 N N . TRP A 1 432 ? 148.913 155.324 155.373 1.00 28.69 426 TRP A N 1
ATOM 3024 C CA . TRP A 1 432 ? 149.788 154.452 154.608 1.00 28.69 426 TRP A CA 1
ATOM 3025 C C . TRP A 1 432 ? 149.869 154.917 153.160 1.00 28.69 426 TRP A C 1
ATOM 3026 O O . TRP A 1 432 ? 148.894 155.409 152.585 1.00 28.69 426 TRP A O 1
ATOM 3037 N N . LEU A 1 433 ? 151.046 154.752 152.566 1.00 28.49 427 LEU A N 1
ATOM 3038 C CA . LEU A 1 433 ? 151.306 155.227 151.218 1.00 28.49 427 LEU A CA 1
ATOM 3039 C C . LEU A 1 433 ? 151.817 154.087 150.352 1.00 28.49 427 LEU A C 1
ATOM 3040 O O . LEU A 1 433 ? 152.455 153.150 150.839 1.00 28.49 427 LEU A O 1
ATOM 3045 N N . ALA A 1 434 ? 151.525 154.180 149.057 1.00 29.87 428 ALA A N 1
ATOM 3046 C CA . ALA A 1 434 ? 151.966 153.205 148.074 1.00 29.87 428 ALA A CA 1
ATOM 3047 C C . ALA A 1 434 ? 152.633 153.928 146.914 1.00 29.87 428 ALA A C 1
ATOM 3048 O O . ALA A 1 434 ? 152.248 155.044 146.556 1.00 29.87 428 ALA A O 1
ATOM 3050 N N . TYR A 1 435 ? 153.638 153.282 146.328 1.00 39.19 429 TYR A N 1
ATOM 3051 C CA . TYR A 1 435 ? 154.432 153.890 145.272 1.00 39.19 429 TYR A CA 1
ATOM 3052 C C . TYR A 1 435 ? 154.663 152.885 144.155 1.00 39.19 429 TYR A C 1
ATOM 3053 O O . TYR A 1 435 ? 154.840 151.692 144.409 1.00 39.19 429 TYR A O 1
ATOM 3062 N N . ASN A 1 436 ? 154.662 153.379 142.918 1.00 41.20 430 ASN A N 1
ATOM 3063 C CA . ASN A 1 436 ? 154.968 152.554 141.760 1.00 41.20 430 ASN A CA 1
ATOM 3064 C C . ASN A 1 436 ? 155.436 153.461 140.632 1.00 41.20 430 ASN A C 1
ATOM 3065 O O . ASN A 1 436 ? 155.218 154.675 140.655 1.00 41.20 430 ASN A O 1
ATOM 3070 N N . LEU A 1 437 ? 156.079 152.852 139.639 1.00 52.32 431 LEU A N 1
ATOM 3071 C CA . LEU A 1 437 ? 156.609 153.565 138.488 1.00 52.32 431 LEU A CA 1
ATOM 3072 C C . LEU A 1 437 ? 155.921 153.084 137.217 1.00 52.32 431 LEU A C 1
ATOM 3073 O O . LEU A 1 437 ? 155.539 151.915 137.102 1.00 52.32 431 LEU A O 1
ATOM 3078 N N . SER A 1 438 ? 155.763 154.000 136.267 1.00 59.25 432 SER A N 1
ATOM 3079 C CA . SER A 1 438 ? 155.099 153.665 135.016 1.00 59.25 432 SER A CA 1
ATOM 3080 C C . SER A 1 438 ? 155.945 152.674 134.218 1.00 59.25 432 SER A C 1
ATOM 3081 O O . SER A 1 438 ? 157.178 152.739 134.251 1.00 59.25 432 SER A O 1
ATOM 3084 N N . PRO A 1 439 ? 155.312 151.741 133.492 1.00 64.66 433 PRO A N 1
ATOM 3085 C CA . PRO A 1 439 ? 156.020 150.758 132.671 1.00 64.66 433 PRO A CA 1
ATOM 3086 C C . PRO A 1 439 ? 156.166 151.203 131.218 1.00 64.66 433 PRO A C 1
ATOM 3087 O O . PRO A 1 439 ? 156.225 152.406 130.965 1.00 64.66 433 PRO A O 1
ATOM 3091 N N . ALA A 1 449 ? 169.108 149.348 137.281 1.00 83.13 443 ALA A N 1
ATOM 3092 C CA . ALA A 1 449 ? 170.310 149.644 138.051 1.00 83.13 443 ALA A CA 1
ATOM 3093 C C . ALA A 1 449 ? 170.401 148.756 139.287 1.00 83.13 443 ALA A C 1
ATOM 3094 O O . ALA A 1 449 ? 169.598 147.841 139.466 1.00 83.13 443 ALA A O 1
ATOM 3096 N N . ASP A 1 450 ? 171.390 149.033 140.138 1.00 85.12 444 ASP A N 1
ATOM 3097 C CA . ASP A 1 450 ? 171.602 148.266 141.357 1.00 85.12 444 ASP A CA 1
ATOM 3098 C C . ASP A 1 450 ? 171.289 149.043 142.626 1.00 85.12 444 ASP A C 1
ATOM 3099 O O . ASP A 1 450 ? 171.121 148.425 143.681 1.00 85.12 444 ASP A O 1
ATOM 3104 N N . GLU A 1 451 ? 171.196 150.370 142.552 1.00 77.17 445 GLU A N 1
ATOM 3105 C CA . GLU A 1 451 ? 170.868 151.200 143.704 1.00 77.17 445 GLU A CA 1
ATOM 3106 C C . GLU A 1 451 ? 169.371 151.263 143.980 1.00 77.17 445 GLU A C 1
ATOM 3107 O O . GLU A 1 451 ? 168.920 152.162 144.700 1.00 77.17 445 GLU A O 1
ATOM 3113 N N . GLN A 1 452 ? 168.589 150.338 143.420 1.00 71.10 446 GLN A N 1
ATOM 3114 C CA . GLN A 1 452 ? 167.153 150.335 143.676 1.00 71.10 446 GLN A CA 1
ATOM 3115 C C . GLN A 1 452 ? 166.836 149.903 145.101 1.00 71.10 446 GLN A C 1
ATOM 3116 O O . GLN A 1 452 ? 165.803 150.301 145.650 1.00 71.10 446 GLN A O 1
ATOM 3122 N N . GLU A 1 453 ? 167.707 149.100 145.715 1.00 66.05 447 GLU A N 1
ATOM 3123 C CA . GLU A 1 453 ? 167.454 148.627 147.073 1.00 66.05 447 GLU A CA 1
ATOM 3124 C C . GLU A 1 453 ? 167.450 149.779 148.071 1.00 66.05 447 GLU A C 1
ATOM 3125 O O . GLU A 1 453 ? 166.531 149.908 148.889 1.00 66.05 447 GLU A O 1
ATOM 3131 N N . THR A 1 454 ? 168.476 150.634 148.019 1.00 60.22 448 THR A N 1
ATOM 3132 C CA . THR A 1 454 ? 168.531 151.759 148.945 1.00 60.22 448 THR A CA 1
ATOM 3133 C C . THR A 1 454 ? 167.443 152.783 148.650 1.00 60.22 448 THR A C 1
ATOM 3134 O O . THR A 1 454 ? 166.924 153.414 149.575 1.00 60.22 448 THR A O 1
ATOM 3138 N N . TYR A 1 455 ? 167.078 152.956 147.377 1.00 56.24 449 TYR A N 1
ATOM 3139 C CA . TYR A 1 455 ? 165.966 153.840 147.041 1.00 56.24 449 TYR A CA 1
ATOM 3140 C C . TYR A 1 455 ? 164.658 153.322 147.627 1.00 56.24 449 TYR A C 1
ATOM 3141 O O . TYR A 1 455 ? 163.859 154.096 148.170 1.00 56.24 449 TYR A O 1
ATOM 3150 N N . ILE A 1 456 ? 164.428 152.011 147.534 1.00 53.34 450 ILE A N 1
ATOM 3151 C CA . ILE A 1 456 ? 163.230 151.416 148.118 1.00 53.34 450 ILE A CA 1
ATOM 3152 C C . ILE A 1 456 ? 163.245 151.568 149.633 1.00 53.34 450 ILE A C 1
ATOM 3153 O O . ILE A 1 456 ? 162.214 151.859 150.252 1.00 53.34 450 ILE A O 1
ATOM 3158 N N . LYS A 1 457 ? 164.410 151.373 150.256 1.00 52.20 451 LYS A N 1
ATOM 3159 C CA . LYS A 1 457 ? 164.510 151.542 151.702 1.00 52.20 451 LYS A CA 1
ATOM 3160 C C . LYS A 1 457 ? 164.210 152.981 152.113 1.00 52.20 451 LYS A C 1
ATOM 3161 O O . LYS A 1 457 ? 163.506 153.222 153.102 1.00 52.20 451 LYS A O 1
ATOM 3167 N N . ARG A 1 458 ? 164.737 153.954 151.363 1.00 51.56 452 ARG A N 1
ATOM 3168 C CA . ARG A 1 458 ? 164.455 155.354 151.660 1.00 51.56 452 ARG A CA 1
ATOM 3169 C C . ARG A 1 458 ? 162.973 155.665 151.499 1.00 51.56 452 ARG A C 1
ATOM 3170 O O . ARG A 1 458 ? 162.386 156.370 152.329 1.00 51.56 452 ARG A O 1
ATOM 3178 N N . LEU A 1 459 ? 162.350 155.152 150.435 1.00 44.91 453 LEU A N 1
ATOM 3179 C CA . LEU A 1 459 ? 160.922 155.379 150.240 1.00 44.91 453 LEU A CA 1
ATOM 3180 C C . LEU A 1 459 ? 160.106 154.751 151.364 1.00 44.91 453 LEU A C 1
ATOM 3181 O O . LEU A 1 459 ? 159.101 155.322 151.805 1.00 44.91 453 LEU A O 1
ATOM 3186 N N . GLY A 1 460 ? 160.520 153.576 151.837 1.00 44.27 454 GLY A N 1
ATOM 3187 C CA . GLY A 1 460 ? 159.856 152.976 152.982 1.00 44.27 454 GLY A CA 1
ATOM 3188 C C . GLY A 1 460 ? 160.001 153.810 154.238 1.00 44.27 454 GLY A C 1
ATOM 3189 O O . GLY A 1 460 ? 159.060 153.937 155.024 1.00 44.27 454 GLY A O 1
ATOM 3190 N N . LYS A 1 461 ? 161.186 154.387 154.445 1.00 46.84 455 LYS A N 1
ATOM 3191 C CA . LYS A 1 461 ? 161.377 155.286 155.579 1.00 46.84 455 LYS A CA 1
ATOM 3192 C C . LYS A 1 461 ? 160.544 156.552 155.436 1.00 46.84 455 LYS A C 1
ATOM 3193 O O . LYS A 1 461 ? 160.172 157.164 156.443 1.00 46.84 455 LYS A O 1
ATOM 3199 N N . LEU A 1 462 ? 160.249 156.962 154.200 1.00 43.56 456 LEU A N 1
ATOM 3200 C CA . LEU A 1 462 ? 159.379 158.117 153.987 1.00 43.56 456 LEU A CA 1
ATOM 3201 C C . LEU A 1 462 ? 157.966 157.847 154.487 1.00 43.56 456 LEU A C 1
ATOM 3202 O O . LEU A 1 462 ? 157.322 158.736 155.055 1.00 43.56 456 LEU A O 1
ATOM 3207 N N . GLY A 1 463 ? 157.467 156.630 154.284 1.00 38.24 457 GLY A N 1
ATOM 3208 C CA . GLY A 1 463 ? 156.113 156.292 154.674 1.00 38.24 457 GLY A CA 1
ATOM 3209 C C . GLY A 1 463 ? 155.422 155.378 153.684 1.00 38.24 457 GLY A C 1
ATOM 3210 O O . GLY A 1 463 ? 154.275 154.975 153.896 1.00 38.24 457 GLY A O 1
ATOM 3211 N N . TYR A 1 464 ? 156.111 155.045 152.595 1.00 35.91 458 TYR A N 1
ATOM 3212 C CA . TYR A 1 464 ? 155.573 154.137 151.588 1.00 35.91 458 TYR A CA 1
ATOM 3213 C C . TYR A 1 464 ? 155.763 152.705 152.072 1.00 35.91 458 TYR A C 1
ATOM 3214 O O . TYR A 1 464 ? 156.895 152.221 152.176 1.00 35.91 458 TYR A O 1
ATOM 3223 N N . VAL A 1 465 ? 154.659 152.021 152.359 1.00 31.79 459 VAL A N 1
ATOM 3224 C CA . VAL A 1 465 ? 154.696 150.677 152.923 1.00 31.79 459 VAL A CA 1
ATOM 3225 C C . VAL A 1 465 ? 154.253 149.626 151.915 1.00 31.79 459 VAL A C 1
ATOM 3226 O O . VAL A 1 465 ? 154.043 148.469 152.288 1.00 31.79 459 VAL A O 1
ATOM 3230 N N . TRP A 1 466 ? 154.110 149.995 150.645 1.00 30.63 460 TRP A N 1
ATOM 3231 C CA . TRP A 1 466 ? 153.605 149.061 149.641 1.00 30.63 460 TRP A CA 1
ATOM 3232 C C . TRP A 1 466 ? 154.103 149.525 148.279 1.00 30.63 460 TRP A C 1
ATOM 3233 O O . TRP A 1 466 ? 153.612 150.527 147.754 1.00 30.63 460 TRP A O 1
ATOM 3244 N N . GLN A 1 467 ? 155.067 148.803 147.714 1.00 36.84 461 GLN A N 1
ATOM 3245 C CA . GLN A 1 467 ? 155.684 149.186 146.453 1.00 36.84 461 GLN A CA 1
ATOM 3246 C C . GLN A 1 467 ? 155.800 147.977 145.538 1.00 36.84 461 GLN A C 1
ATOM 3247 O O . GLN A 1 467 ? 155.894 146.836 145.999 1.00 36.84 461 GLN A O 1
ATOM 3253 N N . PHE A 1 468 ? 155.801 148.243 144.235 1.00 38.26 462 PHE A N 1
ATOM 3254 C CA . PHE A 1 468 ? 156.038 147.210 143.233 1.00 38.26 462 PHE A CA 1
ATOM 3255 C C . PHE A 1 468 ? 156.360 147.832 141.880 1.00 38.26 462 PHE A C 1
ATOM 3256 O O . PHE A 1 468 ? 156.574 147.123 140.896 1.00 38.26 462 PHE A O 1
ATOM 3264 N N . ILE B 1 14 ? 107.799 124.412 99.329 1.00 80.28 8 ILE B N 1
ATOM 3265 C CA . ILE B 1 14 ? 107.870 122.963 99.199 1.00 80.28 8 ILE B CA 1
ATOM 3266 C C . ILE B 1 14 ? 108.857 122.574 98.105 1.00 80.28 8 ILE B C 1
ATOM 3267 O O . ILE B 1 14 ? 109.829 121.863 98.360 1.00 80.28 8 ILE B O 1
ATOM 3272 N N . GLN B 1 15 ? 108.594 123.041 96.881 1.00 79.89 9 GLN B N 1
ATOM 3273 C CA . GLN B 1 15 ? 109.469 122.714 95.761 1.00 79.89 9 GLN B CA 1
ATOM 3274 C C . GLN B 1 15 ? 110.867 123.281 95.968 1.00 79.89 9 GLN B C 1
ATOM 3275 O O . GLN B 1 15 ? 111.866 122.602 95.703 1.00 79.89 9 GLN B O 1
ATOM 3281 N N . LYS B 1 16 ? 110.960 124.525 96.446 1.00 76.44 10 LYS B N 1
ATOM 3282 C CA . LYS B 1 16 ? 112.268 125.111 96.718 1.00 76.44 10 LYS B CA 1
ATOM 3283 C C . LYS B 1 16 ? 112.982 124.366 97.838 1.00 76.44 10 LYS B C 1
ATOM 3284 O O . LYS B 1 16 ? 114.210 124.224 97.810 1.00 76.44 10 LYS B O 1
ATOM 3290 N N . GLU B 1 17 ? 112.230 123.883 98.832 1.00 72.04 11 GLU B N 1
ATOM 3291 C CA . GLU B 1 17 ? 112.839 123.141 99.931 1.00 72.04 11 GLU B CA 1
ATOM 3292 C C . GLU B 1 17 ? 113.483 121.854 99.430 1.00 72.04 11 GLU B C 1
ATOM 3293 O O . GLU B 1 17 ? 114.637 121.552 99.758 1.00 72.04 11 GLU B O 1
ATOM 3299 N N . GLU B 1 18 ? 112.755 121.091 98.612 1.00 73.14 12 GLU B N 1
ATOM 3300 C CA . GLU B 1 18 ? 113.320 119.873 98.039 1.00 73.14 12 GLU B CA 1
ATOM 3301 C C . GLU B 1 18 ? 114.482 120.191 97.106 1.00 73.14 12 GLU B C 1
ATOM 3302 O O . GLU B 1 18 ? 115.473 119.453 97.064 1.00 73.14 12 GLU B O 1
ATOM 3308 N N . ALA B 1 19 ? 114.379 121.288 96.352 1.00 68.91 13 ALA B N 1
ATOM 3309 C CA . ALA B 1 19 ? 115.461 121.667 95.449 1.00 68.91 13 ALA B CA 1
ATOM 3310 C C . ALA B 1 19 ? 116.743 121.960 96.219 1.00 68.91 13 ALA B C 1
ATOM 3311 O O . ALA B 1 19 ? 117.823 121.472 95.861 1.00 68.91 13 ALA B O 1
ATOM 3313 N N . ASP B 1 20 ? 116.644 122.746 97.296 1.00 64.65 14 ASP B N 1
ATOM 3314 C CA . ASP B 1 20 ? 117.843 123.065 98.064 1.00 64.65 14 ASP B CA 1
ATOM 3315 C C . ASP B 1 20 ? 118.356 121.852 98.828 1.00 64.65 14 ASP B C 1
ATOM 3316 O O . ASP B 1 20 ? 119.569 121.705 98.998 1.00 64.65 14 ASP B O 1
ATOM 3321 N N . PHE B 1 21 ? 117.462 120.970 99.284 1.00 57.29 15 PHE B N 1
ATOM 3322 C CA . PHE B 1 21 ? 117.916 119.738 99.922 1.00 57.29 15 PHE B CA 1
ATOM 3323 C C . PHE B 1 21 ? 118.703 118.870 98.948 1.00 57.29 15 PHE B C 1
ATOM 3324 O O . PHE B 1 21 ? 119.760 118.329 99.298 1.00 57.29 15 PHE B O 1
ATOM 3332 N N . GLN B 1 22 ? 118.205 118.725 97.718 1.00 58.50 16 GLN B N 1
ATOM 3333 C CA . GLN B 1 22 ? 118.924 117.938 96.722 1.00 58.50 16 GLN B CA 1
ATOM 3334 C C . GLN B 1 22 ? 120.249 118.593 96.353 1.00 58.50 16 GLN B C 1
ATOM 3335 O O . GLN B 1 22 ? 121.256 117.902 96.159 1.00 58.50 16 GLN B O 1
ATOM 3341 N N . LYS B 1 23 ? 120.269 119.925 96.251 1.00 55.61 17 LYS B N 1
ATOM 3342 C CA . LYS B 1 23 ? 121.522 120.621 95.977 1.00 55.61 17 LYS B CA 1
ATOM 3343 C C . LYS B 1 23 ? 122.523 120.416 97.107 1.00 55.61 17 LYS B C 1
ATOM 3344 O O . LYS B 1 23 ? 123.723 120.257 96.864 1.00 55.61 17 LYS B O 1
ATOM 3350 N N . GLU B 1 24 ? 122.046 120.426 98.354 1.00 49.03 18 GLU B N 1
ATOM 3351 C CA . GLU B 1 24 ? 122.924 120.179 99.491 1.00 49.03 18 GLU B CA 1
ATOM 3352 C C . GLU B 1 24 ? 123.470 118.757 99.470 1.00 49.03 18 GLU B C 1
ATOM 3353 O O . GLU B 1 24 ? 124.648 118.533 99.765 1.00 49.03 18 GLU B O 1
ATOM 3359 N N . VAL B 1 25 ? 122.625 117.782 99.125 1.00 44.87 19 VAL B N 1
ATOM 3360 C CA . VAL B 1 25 ? 123.099 116.404 99.005 1.00 44.87 19 VAL B CA 1
ATOM 3361 C C . VAL B 1 25 ? 124.164 116.303 97.920 1.00 44.87 19 VAL B C 1
ATOM 3362 O O . VAL B 1 25 ? 125.195 115.640 98.098 1.00 44.87 19 VAL B O 1
ATOM 3366 N N . ALA B 1 26 ? 123.934 116.961 96.782 1.00 44.81 20 ALA B N 1
ATOM 3367 C CA . ALA B 1 26 ? 124.906 116.929 95.695 1.00 44.81 20 ALA B CA 1
ATOM 3368 C C . ALA B 1 26 ? 126.222 117.579 96.107 1.00 44.81 20 ALA B C 1
ATOM 3369 O O . ALA B 1 26 ? 127.302 117.069 95.786 1.00 44.81 20 ALA B O 1
ATOM 3371 N N . GLU B 1 27 ? 126.155 118.707 96.818 1.00 43.58 21 GLU B N 1
ATOM 3372 C CA . GLU B 1 27 ? 127.382 119.381 97.229 1.00 43.58 21 GLU B CA 1
ATOM 3373 C C . GLU B 1 27 ? 128.119 118.591 98.303 1.00 43.58 21 GLU B C 1
ATOM 3374 O O . GLU B 1 27 ? 129.351 118.638 98.363 1.00 43.58 21 GLU B O 1
ATOM 3380 N N . ILE B 1 28 ? 127.393 117.858 99.150 1.00 38.71 22 ILE B N 1
ATOM 3381 C CA . ILE B 1 28 ? 128.048 116.978 100.114 1.00 38.71 22 ILE B CA 1
ATOM 3382 C C . ILE B 1 28 ? 128.740 115.826 99.398 1.00 38.71 22 ILE B C 1
ATOM 3383 O O . ILE B 1 28 ? 129.877 115.466 99.729 1.00 38.71 22 ILE B O 1
ATOM 3388 N N . LYS B 1 29 ? 128.073 115.232 98.404 1.00 38.31 23 LYS B N 1
ATOM 3389 C CA . LYS B 1 29 ? 128.687 114.142 97.650 1.00 38.31 23 LYS B CA 1
ATOM 3390 C C . LYS B 1 29 ? 129.925 114.616 96.901 1.00 38.31 23 LYS B C 1
ATOM 3391 O O . LYS B 1 29 ? 130.934 113.903 96.841 1.00 38.31 23 LYS B O 1
ATOM 3397 N N . LYS B 1 30 ? 129.866 115.813 96.313 1.00 35.89 24 LYS B N 1
ATOM 3398 C CA . LYS B 1 30 ? 131.052 116.380 95.677 1.00 35.89 24 LYS B CA 1
ATOM 3399 C C . LYS B 1 30 ? 132.143 116.659 96.702 1.00 35.89 24 LYS B C 1
ATOM 3400 O O . LYS B 1 30 ? 133.331 116.451 96.429 1.00 35.89 24 LYS B O 1
ATOM 3406 N N . TRP B 1 31 ? 131.756 117.136 97.888 1.00 29.21 25 TRP B N 1
ATOM 3407 C CA . TRP B 1 31 ? 132.719 117.410 98.948 1.00 29.21 25 TRP B CA 1
ATOM 3408 C C . TRP B 1 31 ? 133.457 116.149 99.376 1.00 29.21 25 TRP B C 1
ATOM 3409 O O . TRP B 1 31 ? 134.602 116.224 99.833 1.00 29.21 25 TRP B O 1
ATOM 3420 N N . TRP B 1 32 ? 132.831 114.987 99.226 1.00 30.77 26 TRP B N 1
ATOM 3421 C CA . TRP B 1 32 ? 133.438 113.720 99.607 1.00 30.77 26 TRP B CA 1
ATOM 3422 C C . TRP B 1 32 ? 134.257 113.098 98.483 1.00 30.77 26 TRP B C 1
ATOM 3423 O O . TRP B 1 32 ? 134.720 111.962 98.627 1.00 30.77 26 TRP B O 1
ATOM 3434 N N . SER B 1 33 ? 134.449 113.812 97.373 1.00 33.78 27 SER B N 1
ATOM 3435 C CA . SER B 1 33 ? 135.180 113.280 96.232 1.00 33.78 27 SER B CA 1
ATOM 3436 C C . SER B 1 33 ? 136.605 113.806 96.118 1.00 33.78 27 SER B C 1
ATOM 3437 O O . SER B 1 33 ? 137.409 113.205 95.397 1.00 33.78 27 SER B O 1
ATOM 3440 N N . GLU B 1 34 ? 136.937 114.901 96.798 1.00 30.96 28 GLU B N 1
ATOM 3441 C CA . GLU B 1 34 ? 138.281 115.448 96.722 1.00 30.96 28 GLU B CA 1
ATOM 3442 C C . GLU B 1 34 ? 139.269 114.549 97.466 1.00 30.96 28 GLU B C 1
ATOM 3443 O O . GLU B 1 34 ? 138.872 113.736 98.303 1.00 30.96 28 GLU B O 1
ATOM 3449 N N . PRO B 1 35 ? 140.574 114.675 97.166 1.00 31.61 29 PRO B N 1
ATOM 3450 C CA . PRO B 1 35 ? 141.573 113.805 97.809 1.00 31.61 29 PRO B CA 1
ATOM 3451 C C . PRO B 1 35 ? 141.636 113.922 99.326 1.00 31.61 29 PRO B C 1
ATOM 3452 O O . PRO B 1 35 ? 142.372 113.172 99.973 1.00 31.61 29 PRO B O 1
ATOM 3456 N N . ARG B 1 36 ? 140.881 114.859 99.906 1.00 25.26 30 ARG B N 1
ATOM 3457 C CA . ARG B 1 36 ? 140.822 114.963 101.360 1.00 25.26 30 ARG B CA 1
ATOM 3458 C C . ARG B 1 36 ? 140.259 113.691 101.981 1.00 25.26 30 ARG B C 1
ATOM 3459 O O . ARG B 1 36 ? 140.773 113.204 102.994 1.00 25.26 30 ARG B O 1
ATOM 3467 N N . TRP B 1 37 ? 139.208 113.134 101.384 1.00 25.72 31 TRP B N 1
ATOM 3468 C CA . TRP B 1 37 ? 138.560 111.926 101.888 1.00 25.72 31 TRP B CA 1
ATOM 3469 C C . TRP B 1 37 ? 138.928 110.700 101.064 1.00 25.72 31 TRP B C 1
ATOM 3470 O O . TRP B 1 37 ? 138.090 109.827 100.824 1.00 25.72 31 TRP B O 1
ATOM 3481 N N . ARG B 1 38 ? 140.183 110.618 100.616 1.00 27.90 32 ARG B N 1
ATOM 3482 C CA . ARG B 1 38 ? 140.611 109.489 99.798 1.00 27.90 32 ARG B CA 1
ATOM 3483 C C . ARG B 1 38 ? 140.581 108.178 100.575 1.00 27.90 32 ARG B C 1
ATOM 3484 O O . ARG B 1 38 ? 140.377 107.114 99.981 1.00 27.90 32 ARG B O 1
ATOM 3492 N N . LYS B 1 39 ? 140.781 108.228 101.895 1.00 24.24 33 LYS B N 1
ATOM 3493 C CA . LYS B 1 39 ? 140.833 107.027 102.719 1.00 24.24 33 LYS B CA 1
ATOM 3494 C C . LYS B 1 39 ? 139.916 107.143 103.932 1.00 24.24 33 LYS B C 1
ATOM 3495 O O . LYS B 1 39 ? 140.184 106.550 104.978 1.00 24.24 33 LYS B O 1
ATOM 3501 N N . THR B 1 40 ? 138.829 107.897 103.805 1.00 22.14 34 THR B N 1
ATOM 3502 C CA . THR B 1 40 ? 137.881 108.094 104.894 1.00 22.14 34 THR B CA 1
ATOM 3503 C C . THR B 1 40 ? 136.687 107.169 104.689 1.00 22.14 34 THR B C 1
ATOM 3504 O O . THR B 1 40 ? 136.053 107.194 103.629 1.00 22.14 34 THR B O 1
ATOM 3508 N N . LYS B 1 41 ? 136.388 106.360 105.699 1.00 21.28 35 LYS B N 1
ATOM 3509 C CA . LYS B 1 41 ? 135.262 105.437 105.662 1.00 21.28 35 LYS B CA 1
ATOM 3510 C C . LYS B 1 41 ? 134.095 106.050 106.423 1.00 21.28 35 LYS B C 1
ATOM 3511 O O . LYS B 1 41 ? 134.214 106.349 107.616 1.00 21.28 35 LYS B O 1
ATOM 3517 N N . ARG B 1 42 ? 132.971 106.233 105.734 1.00 26.88 36 ARG B N 1
ATOM 3518 C CA . ARG B 1 42 ? 131.769 106.813 106.315 1.00 26.88 36 ARG B CA 1
ATOM 3519 C C . ARG B 1 42 ? 130.658 105.776 106.320 1.00 26.88 36 ARG B C 1
ATOM 3520 O O . ARG B 1 42 ? 130.377 105.156 105.289 1.00 26.88 36 ARG B O 1
ATOM 3528 N N . ILE B 1 43 ? 130.025 105.589 107.482 1.00 30.87 37 ILE B N 1
ATOM 3529 C CA . ILE B 1 43 ? 128.881 104.686 107.576 1.00 30.87 37 ILE B CA 1
ATOM 3530 C C . ILE B 1 43 ? 127.560 105.392 107.313 1.00 30.87 37 ILE B C 1
ATOM 3531 O O . ILE B 1 43 ? 126.536 104.718 107.122 1.00 30.87 37 ILE B O 1
ATOM 3536 N N . TYR B 1 44 ? 127.546 106.721 107.295 1.00 34.40 38 TYR B N 1
ATOM 3537 C CA . TYR B 1 44 ? 126.339 107.492 107.043 1.00 34.40 38 TYR B CA 1
ATOM 3538 C C . TYR B 1 44 ? 126.294 107.940 105.588 1.00 34.40 38 TYR B C 1
ATOM 3539 O O . TYR B 1 44 ? 127.326 108.191 104.962 1.00 34.40 38 TYR B O 1
ATOM 3548 N N . SER B 1 45 ? 125.081 108.035 105.055 1.00 37.02 39 SER B N 1
ATOM 3549 C CA . SER B 1 45 ? 124.882 108.509 103.698 1.00 37.02 39 SER B CA 1
ATOM 3550 C C . SER B 1 45 ? 124.889 110.034 103.660 1.00 37.02 39 SER B C 1
ATOM 3551 O O . SER B 1 45 ? 124.737 110.710 104.680 1.00 37.02 39 SER B O 1
ATOM 3554 N N . ALA B 1 46 ? 125.076 110.578 102.455 1.00 37.96 40 ALA B N 1
ATOM 3555 C CA . ALA B 1 46 ? 125.028 112.025 102.286 1.00 37.96 40 ALA B CA 1
ATOM 3556 C C . ALA B 1 46 ? 123.644 112.570 102.614 1.00 37.96 40 ALA B C 1
ATOM 3557 O O . ALA B 1 46 ? 123.508 113.717 103.055 1.00 37.96 40 ALA B O 1
ATOM 3559 N N . GLU B 1 47 ? 122.603 111.761 102.402 1.00 42.92 41 GLU B N 1
ATOM 3560 C CA . GLU B 1 47 ? 121.251 112.189 102.744 1.00 42.92 41 GLU B CA 1
ATOM 3561 C C . GLU B 1 47 ? 121.107 112.426 104.242 1.00 42.92 41 GLU B C 1
ATOM 3562 O O . GLU B 1 47 ? 120.484 113.406 104.663 1.00 42.92 41 GLU B O 1
ATOM 3568 N N . ASP B 1 48 ? 121.669 111.536 105.063 1.00 41.09 42 ASP B N 1
ATOM 3569 C CA . ASP B 1 48 ? 121.599 111.719 106.509 1.00 41.09 42 ASP B CA 1
ATOM 3570 C C . ASP B 1 48 ? 122.332 112.983 106.944 1.00 41.09 42 ASP B C 1
ATOM 3571 O O . ASP B 1 48 ? 121.835 113.741 107.787 1.00 41.09 42 ASP B O 1
ATOM 3576 N N . ILE B 1 49 ? 123.513 113.227 106.375 1.00 34.62 43 ILE B N 1
ATOM 3577 C CA . ILE B 1 49 ? 124.278 114.420 106.722 1.00 34.62 43 ILE B CA 1
ATOM 3578 C C . ILE B 1 49 ? 123.524 115.677 106.307 1.00 34.62 43 ILE B C 1
ATOM 3579 O O . ILE B 1 49 ? 123.480 116.665 107.050 1.00 34.62 43 ILE B O 1
ATOM 3584 N N . ALA B 1 50 ? 122.921 115.663 105.116 1.00 38.16 44 ALA B N 1
ATOM 3585 C CA . ALA B 1 50 ? 122.144 116.812 104.664 1.00 38.16 44 ALA B CA 1
ATOM 3586 C C . ALA B 1 50 ? 120.919 117.049 105.538 1.00 38.16 44 ALA B C 1
ATOM 3587 O O . ALA B 1 50 ? 120.594 118.201 105.843 1.00 38.16 44 ALA B O 1
ATOM 3589 N N . LYS B 1 51 ? 120.225 115.985 105.940 1.00 41.66 45 LYS B N 1
ATOM 3590 C CA . LYS B 1 51 ? 119.086 116.124 106.836 1.00 41.66 45 LYS B CA 1
ATOM 3591 C C . LYS B 1 51 ? 119.486 116.622 108.216 1.00 41.66 45 LYS B C 1
ATOM 3592 O O . LYS B 1 51 ? 118.704 117.339 108.848 1.00 41.66 45 LYS B O 1
ATOM 3598 N N . LYS B 1 52 ? 120.677 116.269 108.695 1.00 35.62 46 LYS B N 1
ATOM 3599 C CA . LYS B 1 52 ? 121.150 116.764 109.978 1.00 35.62 46 LYS B CA 1
ATOM 3600 C C . LYS B 1 52 ? 121.500 118.245 109.954 1.00 35.62 46 LYS B C 1
ATOM 3601 O O . LYS B 1 52 ? 121.533 118.874 111.016 1.00 35.62 46 LYS B O 1
ATOM 3607 N N . ARG B 1 53 ? 121.758 118.812 108.780 1.00 30.76 47 ARG B N 1
ATOM 3608 C CA . ARG B 1 53 ? 122.099 120.221 108.672 1.00 30.76 47 ARG B CA 1
ATOM 3609 C C . ARG B 1 53 ? 120.849 121.091 108.764 1.00 30.76 47 ARG B C 1
ATOM 3610 O O . ARG B 1 53 ? 119.720 120.631 108.572 1.00 30.76 47 ARG B O 1
ATOM 3618 N N . GLY B 1 54 ? 121.068 122.370 109.067 1.00 31.67 48 GLY B N 1
ATOM 3619 C CA . GLY B 1 54 ? 119.996 123.336 109.165 1.00 31.67 48 GLY B CA 1
ATOM 3620 C C . GLY B 1 54 ? 119.767 124.078 107.863 1.00 31.67 48 GLY B C 1
ATOM 3621 O O . GLY B 1 54 ? 120.368 123.791 106.827 1.00 31.67 48 GLY B O 1
ATOM 3622 N N . THR B 1 55 ? 118.868 125.061 107.929 1.00 31.28 49 THR B N 1
ATOM 3623 C CA . THR B 1 55 ? 118.550 125.875 106.763 1.00 31.28 49 THR B CA 1
ATOM 3624 C C . THR B 1 55 ? 119.534 127.017 106.547 1.00 31.28 49 THR B C 1
ATOM 3625 O O . THR B 1 55 ? 119.475 127.673 105.502 1.00 31.28 49 THR B O 1
ATOM 3629 N N . LEU B 1 56 ? 120.428 127.272 107.500 1.00 25.64 50 LEU B N 1
ATOM 3630 C CA . LEU B 1 56 ? 121.426 128.330 107.389 1.00 25.64 50 LEU B CA 1
ATOM 3631 C C . LEU B 1 56 ? 122.800 127.674 107.309 1.00 25.64 50 LEU B C 1
ATOM 3632 O O . LEU B 1 56 ? 123.272 127.089 108.289 1.00 25.64 50 LEU B O 1
ATOM 3637 N N . LYS B 1 57 ? 123.436 127.776 106.146 1.00 24.31 51 LYS B N 1
ATOM 3638 C CA . LYS B 1 57 ? 124.771 127.221 105.966 1.00 24.31 51 LYS B CA 1
ATOM 3639 C C . LYS B 1 57 ? 125.789 128.093 106.689 1.00 24.31 51 LYS B C 1
ATOM 3640 O O . LYS B 1 57 ? 125.939 129.277 106.371 1.00 24.31 51 LYS B O 1
ATOM 3646 N N . ILE B 1 58 ? 126.491 127.508 107.656 1.00 19.51 52 ILE B N 1
ATOM 3647 C CA . ILE B 1 58 ? 127.478 128.216 108.461 1.00 19.51 52 ILE B CA 1
ATOM 3648 C C . ILE B 1 58 ? 128.854 127.659 108.135 1.00 19.51 52 ILE B C 1
ATOM 3649 O O . ILE B 1 58 ? 129.074 126.443 108.206 1.00 19.51 52 ILE B O 1
ATOM 3654 N N . ASN B 1 59 ? 129.777 128.545 107.780 1.00 20.07 53 ASN B N 1
ATOM 3655 C CA . ASN B 1 59 ? 131.153 128.176 107.484 1.00 20.07 53 ASN B CA 1
ATOM 3656 C C . ASN B 1 59 ? 132.046 128.547 108.658 1.00 20.07 53 ASN B C 1
ATOM 3657 O O . ASN B 1 59 ? 131.864 129.598 109.282 1.00 20.07 53 ASN B O 1
ATOM 3662 N N . HIS B 1 60 ? 133.011 127.682 108.956 1.00 17.88 54 HIS B N 1
ATOM 3663 C CA . HIS B 1 60 ? 133.909 127.924 110.067 1.00 17.88 54 HIS B CA 1
ATOM 3664 C C . HIS B 1 60 ? 135.341 128.084 109.571 1.00 17.88 54 HIS B C 1
ATOM 3665 O O . HIS B 1 60 ? 135.782 127.328 108.698 1.00 17.88 54 HIS B O 1
ATOM 3672 N N . PRO B 1 61 ? 136.087 129.058 110.097 1.00 17.75 55 PRO B N 1
ATOM 3673 C CA . PRO B 1 61 ? 137.517 129.147 109.761 1.00 17.75 55 PRO B CA 1
ATOM 3674 C C . PRO B 1 61 ? 138.312 127.941 110.226 1.00 17.75 55 PRO B C 1
ATOM 3675 O O . PRO B 1 61 ? 139.412 127.696 109.707 1.00 17.75 55 PRO B O 1
ATOM 3679 N N . SER B 1 62 ? 137.790 127.182 111.194 1.00 16.91 56 SER B N 1
ATOM 3680 C CA . SER B 1 62 ? 138.440 125.942 111.594 1.00 16.91 56 SER B CA 1
ATOM 3681 C C . SER B 1 62 ? 138.515 124.955 110.438 1.00 16.91 56 SER B C 1
ATOM 3682 O O . SER B 1 62 ? 139.439 124.142 110.384 1.00 16.91 56 SER B O 1
ATOM 3685 N N . SER B 1 63 ? 137.564 125.012 109.505 1.00 17.33 57 SER B N 1
ATOM 3686 C CA . SER B 1 63 ? 137.655 124.171 108.316 1.00 17.33 57 SER B CA 1
ATOM 3687 C C . SER B 1 63 ? 138.860 124.550 107.463 1.00 17.33 57 SER B C 1
ATOM 3688 O O . SER B 1 63 ? 139.569 123.676 106.950 1.00 17.33 57 SER B O 1
ATOM 3691 N N . GLN B 1 64 ? 139.112 125.852 107.302 1.00 19.45 58 GLN B N 1
ATOM 3692 C CA . GLN B 1 64 ? 140.300 126.289 106.574 1.00 19.45 58 GLN B CA 1
ATOM 3693 C C . GLN B 1 64 ? 141.572 125.885 107.306 1.00 19.45 58 GLN B C 1
ATOM 3694 O O . GLN B 1 64 ? 142.560 125.485 106.679 1.00 19.45 58 GLN B O 1
ATOM 3700 N N . GLN B 1 65 ? 141.569 125.989 108.638 1.00 17.83 59 GLN B N 1
ATOM 3701 C CA . GLN B 1 65 ? 142.728 125.548 109.408 1.00 17.83 59 GLN B CA 1
ATOM 3702 C C . GLN B 1 65 ? 142.956 124.048 109.252 1.00 17.83 59 GLN B C 1
ATOM 3703 O O . GLN B 1 65 ? 144.101 123.591 109.173 1.00 17.83 59 GLN B O 1
ATOM 3709 N N . ALA B 1 66 ? 141.876 123.268 109.216 1.00 18.13 60 ALA B N 1
ATOM 3710 C CA . ALA B 1 66 ? 141.995 121.831 108.999 1.00 18.13 60 ALA B CA 1
ATOM 3711 C C . ALA B 1 66 ? 142.537 121.526 107.610 1.00 18.13 60 ALA B C 1
ATOM 3712 O O . ALA B 1 66 ? 143.334 120.598 107.441 1.00 18.13 60 ALA B O 1
ATOM 3714 N N . ASP B 1 67 ? 142.105 122.287 106.601 1.00 21.21 61 ASP B N 1
ATOM 3715 C CA . ASP B 1 67 ? 142.669 122.129 105.262 1.00 21.21 61 ASP B CA 1
ATOM 3716 C C . ASP B 1 67 ? 144.161 122.430 105.258 1.00 21.21 61 ASP B C 1
ATOM 3717 O O . ASP B 1 67 ? 144.950 121.710 104.631 1.00 21.21 61 ASP B O 1
ATOM 3722 N N . LYS B 1 68 ? 144.564 123.498 105.948 1.00 22.23 62 LYS B N 1
ATOM 3723 C CA . LYS B 1 68 ? 145.979 123.838 106.041 1.00 22.23 62 LYS B CA 1
ATOM 3724 C C . LYS B 1 68 ? 146.769 122.729 106.724 1.00 22.23 62 LYS B C 1
ATOM 3725 O O . LYS B 1 68 ? 147.858 122.357 106.270 1.00 22.23 62 LYS B O 1
ATOM 3731 N N . LEU B 1 69 ? 146.228 122.180 107.813 1.00 22.00 63 LEU B N 1
ATOM 3732 C CA . LEU B 1 69 ? 146.897 121.093 108.520 1.00 22.00 63 LEU B CA 1
ATOM 3733 C C . LEU B 1 69 ? 147.001 119.847 107.650 1.00 22.00 63 LEU B C 1
ATOM 3734 O O . LEU B 1 69 ? 148.026 119.158 107.659 1.00 22.00 63 LEU B O 1
ATOM 3739 N N . PHE B 1 70 ? 145.941 119.533 106.903 1.00 25.08 64 PHE B N 1
ATOM 3740 C CA . PHE B 1 70 ? 145.967 118.368 106.027 1.00 25.08 64 PHE B CA 1
ATOM 3741 C C . PHE B 1 70 ? 147.003 118.535 104.924 1.00 25.08 64 PHE B C 1
ATOM 3742 O O . PHE B 1 70 ? 147.734 117.592 104.602 1.00 25.08 64 PHE B O 1
ATOM 3750 N N . LYS B 1 71 ? 147.082 119.730 104.331 1.00 27.92 65 LYS B N 1
ATOM 3751 C CA . LYS B 1 71 ? 148.097 119.979 103.310 1.00 27.92 65 LYS B CA 1
ATOM 3752 C C . LYS B 1 71 ? 149.502 119.889 103.894 1.00 27.92 65 LYS B C 1
ATOM 3753 O O . LYS B 1 71 ? 150.412 119.338 103.263 1.00 27.92 65 LYS B O 1
ATOM 3759 N N . LEU B 1 72 ? 149.696 120.427 105.100 1.00 29.10 66 LEU B N 1
ATOM 3760 C CA . LEU B 1 72 ? 150.995 120.338 105.757 1.00 29.10 66 LEU B CA 1
ATOM 3761 C C . LEU B 1 72 ? 151.389 118.887 106.010 1.00 29.10 66 LEU B C 1
ATOM 3762 O O . LEU B 1 72 ? 152.539 118.494 105.770 1.00 29.10 66 LEU B O 1
ATOM 3767 N N . LEU B 1 73 ? 150.447 118.078 106.498 1.00 29.00 67 LEU B N 1
ATOM 3768 C CA . LEU B 1 73 ? 150.740 116.671 106.751 1.00 29.00 67 LEU B CA 1
ATOM 3769 C C . LEU B 1 73 ? 151.005 115.920 105.453 1.00 29.00 67 LEU B C 1
ATOM 3770 O O . LEU B 1 73 ? 151.860 115.030 105.414 1.00 29.00 67 LEU B O 1
ATOM 3775 N N . GLU B 1 74 ? 150.285 116.260 104.381 1.00 31.55 68 GLU B N 1
ATOM 3776 C CA . GLU B 1 74 ? 150.571 115.663 103.079 1.00 31.55 68 GLU B CA 1
ATOM 3777 C C . GLU B 1 74 ? 151.988 115.986 102.628 1.00 31.55 68 GLU B C 1
ATOM 3778 O O . GLU B 1 74 ? 152.713 115.105 102.149 1.00 31.55 68 GLU B O 1
ATOM 3784 N N . LYS B 1 75 ? 152.399 117.248 102.772 1.00 35.25 69 LYS B N 1
ATOM 3785 C CA . LYS B 1 75 ? 153.749 117.633 102.376 1.00 35.25 69 LYS B CA 1
ATOM 3786 C C . LYS B 1 75 ? 154.795 116.901 103.207 1.00 35.25 69 LYS B C 1
ATOM 3787 O O . LYS B 1 75 ? 155.798 116.417 102.670 1.00 35.25 69 LYS B O 1
ATOM 3793 N N . HIS B 1 76 ? 154.575 116.803 104.519 1.00 37.42 70 HIS B N 1
ATOM 3794 C CA . HIS B 1 76 ? 155.540 116.121 105.376 1.00 37.42 70 HIS B CA 1
ATOM 3795 C C . HIS B 1 76 ? 155.606 114.629 105.068 1.00 37.42 70 HIS B C 1
ATOM 3796 O O . HIS B 1 76 ? 156.688 114.032 105.101 1.00 37.42 70 HIS B O 1
ATOM 3803 N N . ASP B 1 77 ? 154.460 114.009 104.779 1.00 39.62 71 ASP B N 1
ATOM 3804 C CA . ASP B 1 77 ? 154.448 112.593 104.426 1.00 39.62 71 ASP B CA 1
ATOM 3805 C C . ASP B 1 77 ? 155.158 112.350 103.102 1.00 39.62 71 ASP B C 1
ATOM 3806 O O . ASP B 1 77 ? 155.888 111.362 102.955 1.00 39.62 71 ASP B O 1
ATOM 3811 N N . ALA B 1 78 ? 154.952 113.234 102.123 1.00 40.70 72 ALA B N 1
ATOM 3812 C CA . ALA B 1 78 ? 155.660 113.104 100.854 1.00 40.70 72 ALA B CA 1
ATOM 3813 C C . ALA B 1 78 ? 157.159 113.296 101.040 1.00 40.70 72 ALA B C 1
ATOM 3814 O O . ALA B 1 78 ? 157.965 112.594 100.418 1.00 40.70 72 ALA B O 1
ATOM 3816 N N . ASP B 1 79 ? 157.551 114.239 101.892 1.00 41.64 73 ASP B N 1
ATOM 3817 C CA . ASP B 1 79 ? 158.955 114.533 102.144 1.00 41.64 73 ASP B CA 1
ATOM 3818 C C . ASP B 1 79 ? 159.561 113.665 103.239 1.00 41.64 73 ASP B C 1
ATOM 3819 O O . ASP B 1 79 ? 160.761 113.786 103.507 1.00 41.64 73 ASP B O 1
ATOM 3824 N N . LYS B 1 80 ? 158.766 112.797 103.870 1.00 42.16 74 LYS B N 1
ATOM 3825 C CA . LYS B 1 80 ? 159.232 111.939 104.963 1.00 42.16 74 LYS B CA 1
ATOM 3826 C C . LYS B 1 80 ? 159.862 112.765 106.083 1.00 42.16 74 LYS B C 1
ATOM 3827 O O . LYS B 1 80 ? 160.905 112.406 106.635 1.00 42.16 74 LYS B O 1
ATOM 3833 N N . THR B 1 81 ? 159.222 113.879 106.422 1.00 41.70 75 THR B N 1
ATOM 3834 C CA . THR B 1 81 ? 159.716 114.804 107.429 1.00 41.70 75 THR B CA 1
ATOM 3835 C C . THR B 1 81 ? 158.711 114.905 108.570 1.00 41.70 75 THR B C 1
ATOM 3836 O O . THR B 1 81 ? 157.510 114.701 108.380 1.00 41.70 75 THR B O 1
ATOM 3840 N N . VAL B 1 82 ? 159.217 115.213 109.756 1.00 38.01 76 VAL B N 1
ATOM 3841 C CA . VAL B 1 82 ? 158.405 115.295 110.965 1.00 38.01 76 VAL B CA 1
ATOM 3842 C C . VAL B 1 82 ? 157.828 116.697 111.096 1.00 38.01 76 VAL B C 1
ATOM 3843 O O . VAL B 1 82 ? 158.491 117.691 110.776 1.00 38.01 76 VAL B O 1
ATOM 3847 N N . SER B 1 83 ? 156.585 116.779 111.565 1.00 35.53 77 SER B N 1
ATOM 3848 C CA . SER B 1 83 ? 155.949 118.049 111.909 1.00 35.53 77 SER B CA 1
ATOM 3849 C C . SER B 1 83 ? 156.069 118.223 113.418 1.00 35.53 77 SER B C 1
ATOM 3850 O O . SER B 1 83 ? 155.364 117.567 114.188 1.00 35.53 77 SER B O 1
ATOM 3853 N N . PHE B 1 84 ? 156.968 119.106 113.841 1.00 39.97 78 PHE B N 1
ATOM 3854 C CA . PHE B 1 84 ? 157.188 119.314 115.263 1.00 39.97 78 PHE B CA 1
ATOM 3855 C C . PHE B 1 84 ? 155.994 120.023 115.891 1.00 39.97 78 PHE B C 1
ATOM 3856 O O . PHE B 1 84 ? 155.347 120.873 115.274 1.00 39.97 78 PHE B O 1
ATOM 3864 N N . THR B 1 85 ? 155.703 119.656 117.137 1.00 39.03 79 THR B N 1
ATOM 3865 C CA . THR B 1 85 ? 154.553 120.174 117.863 1.00 39.03 79 THR B CA 1
ATOM 3866 C C . THR B 1 85 ? 154.950 120.349 119.323 1.00 39.03 79 THR B C 1
ATOM 3867 O O . THR B 1 85 ? 156.030 119.931 119.748 1.00 39.03 79 THR B O 1
ATOM 3871 N N . PHE B 1 86 ? 154.075 120.991 120.092 1.00 45.52 80 PHE B N 1
ATOM 3872 C CA . PHE B 1 86 ? 154.286 121.139 121.525 1.00 45.52 80 PHE B CA 1
ATOM 3873 C C . PHE B 1 86 ? 152.937 121.366 122.191 1.00 45.52 80 PHE B C 1
ATOM 3874 O O . PHE B 1 86 ? 151.987 121.838 121.562 1.00 45.52 80 PHE B O 1
ATOM 3882 N N . GLY B 1 87 ? 152.870 121.021 123.472 1.00 47.18 81 GLY B N 1
ATOM 3883 C CA . GLY B 1 87 ? 151.645 121.160 124.238 1.00 47.18 81 GLY B CA 1
ATOM 3884 C C . GLY B 1 87 ? 151.221 122.600 124.453 1.00 47.18 81 GLY B C 1
ATOM 3885 O O . GLY B 1 87 ? 152.055 123.500 124.524 1.00 47.18 81 GLY B O 1
ATOM 3886 N N . HIS B 1 93 ? 151.891 131.998 125.113 1.00 73.10 87 HIS B N 1
ATOM 3887 C CA . HIS B 1 93 ? 152.933 132.528 124.239 1.00 73.10 87 HIS B CA 1
ATOM 3888 C C . HIS B 1 93 ? 152.718 132.100 122.793 1.00 73.10 87 HIS B C 1
ATOM 3889 O O . HIS B 1 93 ? 153.150 131.024 122.384 1.00 73.10 87 HIS B O 1
ATOM 3896 N N . VAL B 1 94 ? 152.044 132.952 122.021 1.00 56.06 88 VAL B N 1
ATOM 3897 C CA . VAL B 1 94 ? 151.823 132.677 120.606 1.00 56.06 88 VAL B CA 1
ATOM 3898 C C . VAL B 1 94 ? 152.957 133.204 119.732 1.00 56.06 88 VAL B C 1
ATOM 3899 O O . VAL B 1 94 ? 153.112 132.747 118.590 1.00 56.06 88 VAL B O 1
ATOM 3903 N N . ALA B 1 95 ? 153.762 134.138 120.240 1.00 63.75 89 ALA B N 1
ATOM 3904 C CA . ALA B 1 95 ? 154.848 134.735 119.470 1.00 63.75 89 ALA B CA 1
ATOM 3905 C C . ALA B 1 95 ? 155.860 133.691 119.019 1.00 63.75 89 ALA B C 1
ATOM 3906 O O . ALA B 1 95 ? 156.213 133.633 117.836 1.00 63.75 89 ALA B O 1
ATOM 3908 N N . GLN B 1 96 ? 156.332 132.861 119.946 1.00 66.44 90 GLN B N 1
ATOM 3909 C CA . GLN B 1 96 ? 157.304 131.822 119.636 1.00 66.44 90 GLN B CA 1
ATOM 3910 C C . GLN B 1 96 ? 156.658 130.473 119.349 1.00 66.44 90 GLN B C 1
ATOM 3911 O O . GLN B 1 96 ? 157.376 129.500 119.092 1.00 66.44 90 GLN B O 1
ATOM 3917 N N . MET B 1 97 ? 155.330 130.390 119.381 1.00 60.29 91 MET B N 1
ATOM 3918 C CA . MET B 1 97 ? 154.616 129.171 119.033 1.00 60.29 91 MET B CA 1
ATOM 3919 C C . MET B 1 97 ? 154.404 129.038 117.532 1.00 60.29 91 MET B C 1
ATOM 3920 O O . MET B 1 97 ? 153.878 128.020 117.074 1.00 60.29 91 MET B O 1
ATOM 3925 N N . ALA B 1 98 ? 154.800 130.050 116.759 1.00 56.11 92 ALA B N 1
ATOM 3926 C CA . ALA B 1 98 ? 154.721 129.992 115.307 1.00 56.11 92 ALA B CA 1
ATOM 3927 C C . ALA B 1 98 ? 156.075 130.078 114.622 1.00 56.11 92 ALA B C 1
ATOM 3928 O O . ALA B 1 98 ? 156.152 129.785 113.426 1.00 56.11 92 ALA B O 1
ATOM 3930 N N . LYS B 1 99 ? 157.136 130.475 115.326 1.00 59.87 93 LYS B N 1
ATOM 3931 C CA . LYS B 1 99 ? 158.470 130.497 114.739 1.00 59.87 93 LYS B CA 1
ATOM 3932 C C . LYS B 1 99 ? 159.061 129.095 114.646 1.00 59.87 93 LYS B C 1
ATOM 3933 O O . LYS B 1 99 ? 159.798 128.785 113.704 1.00 59.87 93 LYS B O 1
ATOM 3939 N N . TYR B 1 100 ? 158.745 128.235 115.615 1.00 59.14 94 TYR B N 1
ATOM 3940 C CA . TYR B 1 100 ? 159.382 126.932 115.736 1.00 59.14 94 TYR B CA 1
ATOM 3941 C C . TYR B 1 100 ? 158.422 125.758 115.591 1.00 59.14 94 TYR B C 1
ATOM 3942 O O . TYR B 1 100 ? 158.873 124.607 115.621 1.00 59.14 94 TYR B O 1
ATOM 3951 N N . LEU B 1 101 ? 157.123 126.004 115.436 1.00 45.12 95 LEU B N 1
ATOM 3952 C CA . LEU B 1 101 ? 156.131 124.939 115.404 1.00 45.12 95 LEU B CA 1
ATOM 3953 C C . LEU B 1 101 ? 155.279 125.048 114.148 1.00 45.12 95 LEU B C 1
ATOM 3954 O O . LEU B 1 101 ? 155.145 126.123 113.558 1.00 45.12 95 LEU B O 1
ATOM 3959 N N . ASP B 1 102 ? 154.711 123.912 113.744 1.00 34.69 96 ASP B N 1
ATOM 3960 C CA . ASP B 1 102 ? 153.735 123.875 112.665 1.00 34.69 96 ASP B CA 1
ATOM 3961 C C . ASP B 1 102 ? 152.309 123.702 113.167 1.00 34.69 96 ASP B C 1
ATOM 3962 O O . ASP B 1 102 ? 151.364 124.006 112.430 1.00 34.69 96 ASP B O 1
ATOM 3967 N N . SER B 1 103 ? 152.136 123.219 114.393 1.00 30.72 97 SER B N 1
ATOM 3968 C CA . SER B 1 103 ? 150.819 123.004 114.973 1.00 30.72 97 SER B CA 1
ATOM 3969 C C . SER B 1 103 ? 150.952 123.071 116.487 1.00 30.72 97 SER B C 1
ATOM 3970 O O . SER B 1 103 ? 152.055 123.020 117.034 1.00 30.72 97 SER B O 1
ATOM 3973 N N . ILE B 1 104 ? 149.812 123.206 117.158 1.00 28.93 98 ILE B N 1
ATOM 3974 C CA . ILE B 1 104 ? 149.755 123.228 118.614 1.00 28.93 98 ILE B CA 1
ATOM 3975 C C . ILE B 1 104 ? 148.736 122.197 119.073 1.00 28.93 98 ILE B C 1
ATOM 3976 O O . ILE B 1 104 ? 147.595 122.192 118.600 1.00 28.93 98 ILE B O 1
ATOM 3981 N N . TYR B 1 105 ? 149.146 121.330 119.994 1.00 25.95 99 TYR B N 1
ATOM 3982 C CA . TYR B 1 105 ? 148.259 120.354 120.608 1.00 25.95 99 TYR B CA 1
ATOM 3983 C C . TYR B 1 105 ? 147.820 120.871 121.971 1.00 25.95 99 TYR B C 1
ATOM 3984 O O . TYR B 1 105 ? 148.657 121.270 122.787 1.00 25.95 99 TYR B O 1
ATOM 3993 N N . VAL B 1 106 ? 146.511 120.864 122.213 1.00 22.68 100 VAL B N 1
ATOM 3994 C CA . VAL B 1 106 ? 145.926 121.409 123.432 1.00 22.68 100 VAL B CA 1
ATOM 3995 C C . VAL B 1 106 ? 145.284 120.272 124.214 1.00 22.68 100 VAL B C 1
ATOM 3996 O O . VAL B 1 106 ? 144.440 119.542 123.681 1.00 22.68 100 VAL B O 1
ATOM 4000 N N . SER B 1 107 ? 145.681 120.128 125.476 1.00 26.05 101 SER B N 1
ATOM 4001 C CA . SER B 1 107 ? 145.147 119.085 126.337 1.00 26.05 101 SER B CA 1
ATOM 4002 C C . SER B 1 107 ? 145.187 119.562 127.780 1.00 26.05 101 SER B C 1
ATOM 4003 O O . SER B 1 107 ? 145.917 120.494 128.127 1.00 26.05 101 SER B O 1
ATOM 4006 N N . GLY B 1 108 ? 144.391 118.909 128.618 1.00 28.00 102 GLY B N 1
ATOM 4007 C CA . GLY B 1 108 ? 144.338 119.237 130.030 1.00 28.00 102 GLY B CA 1
ATOM 4008 C C . GLY B 1 108 ? 145.234 118.355 130.876 1.00 28.00 102 GLY B C 1
ATOM 4009 O O . GLY B 1 108 ? 145.571 117.238 130.483 1.00 28.00 102 GLY B O 1
ATOM 4010 N N . THR B 1 132 ? 136.670 123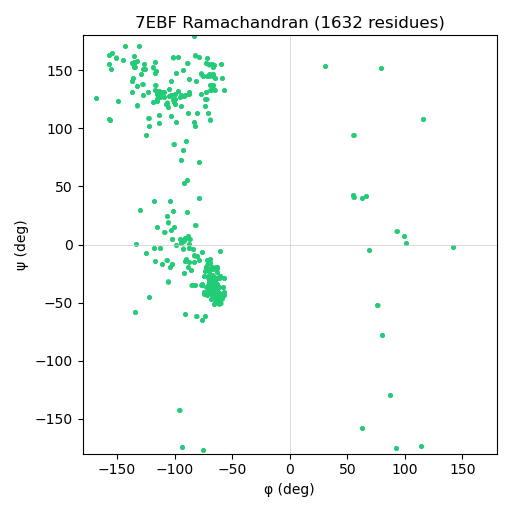.427 129.492 1.00 24.00 126 THR B N 1
ATOM 4011 C CA . THR B 1 132 ? 138.077 123.523 129.862 1.00 24.00 126 THR B CA 1
ATOM 4012 C C . THR B 1 132 ? 138.961 123.530 128.621 1.00 24.00 126 THR B C 1
ATOM 4013 O O . THR B 1 132 ? 139.459 124.577 128.209 1.00 24.00 126 THR B O 1
ATOM 4017 N N . VAL B 1 133 ? 139.160 122.347 128.033 1.00 20.60 127 VAL B N 1
ATOM 4018 C CA . VAL B 1 133 ? 139.917 122.262 126.783 1.00 20.60 127 VAL B CA 1
ATOM 4019 C C . VAL B 1 133 ? 139.266 123.067 125.664 1.00 20.60 127 VAL B C 1
ATOM 4020 O O . VAL B 1 133 ? 139.992 123.754 124.927 1.00 20.60 127 VAL B O 1
ATOM 4024 N N . PRO B 1 134 ? 137.941 123.024 125.460 1.00 20.05 128 PRO B N 1
ATOM 4025 C CA . PRO B 1 134 ? 137.347 123.944 124.474 1.00 20.05 128 PRO B CA 1
ATOM 4026 C C . PRO B 1 134 ? 137.616 125.404 124.788 1.00 20.05 128 PRO B C 1
ATOM 4027 O O . PRO B 1 134 ? 137.830 126.202 123.867 1.00 20.05 128 PRO B O 1
ATOM 4031 N N . ASN B 1 135 ? 137.617 125.776 126.071 1.00 21.87 129 ASN B N 1
ATOM 4032 C CA . ASN B 1 135 ? 137.937 127.151 126.439 1.00 21.87 129 ASN B CA 1
ATOM 4033 C C . ASN B 1 135 ? 139.379 127.496 126.085 1.00 21.87 129 ASN B C 1
ATOM 4034 O O . ASN B 1 135 ? 139.656 128.590 125.584 1.00 21.87 129 ASN B O 1
ATOM 4039 N N . LYS B 1 136 ? 140.310 126.573 126.339 1.00 19.99 130 LYS B N 1
ATOM 4040 C CA . LYS B 1 136 ? 141.699 126.803 125.957 1.00 19.99 130 LYS B CA 1
ATOM 4041 C C . LYS B 1 136 ? 141.833 126.960 124.449 1.00 19.99 130 LYS B C 1
ATOM 4042 O O . LYS B 1 136 ? 142.562 127.836 123.970 1.00 19.99 130 LYS B O 1
ATOM 4048 N N . VAL B 1 137 ? 141.135 126.115 123.685 1.00 18.24 131 VAL B N 1
ATOM 4049 C CA . VAL B 1 137 ? 141.197 126.199 122.230 1.00 18.24 131 VAL B CA 1
ATOM 4050 C C . VAL B 1 137 ? 140.650 127.536 121.749 1.00 18.24 131 VAL B C 1
ATOM 4051 O O . VAL B 1 137 ? 141.239 128.183 120.877 1.00 18.24 131 VAL B O 1
ATOM 4055 N N . GLU B 1 138 ? 139.517 127.969 122.305 1.00 19.47 132 GLU B N 1
ATOM 4056 C CA . GLU B 1 138 ? 138.932 129.239 121.887 1.00 19.47 132 GLU B CA 1
ATOM 4057 C C . GLU B 1 138 ? 139.837 130.411 122.248 1.00 19.47 132 GLU B C 1
ATOM 4058 O O . GLU B 1 138 ? 140.009 131.339 121.449 1.00 19.47 132 GLU B O 1
ATOM 4064 N N . HIS B 1 139 ? 140.426 130.385 123.446 1.00 19.95 133 HIS B N 1
ATOM 4065 C CA . HIS B 1 139 ? 141.327 131.458 123.851 1.00 19.95 133 HIS B CA 1
ATOM 4066 C C . HIS B 1 139 ? 142.554 131.516 122.950 1.00 19.95 133 HIS B C 1
ATOM 4067 O O . HIS B 1 139 ? 142.970 132.600 122.524 1.00 19.95 133 HIS B O 1
ATOM 4074 N N . LEU B 1 140 ? 143.142 130.358 122.642 1.00 18.01 134 LEU B N 1
ATOM 4075 C CA . LEU B 1 140 ? 144.303 130.327 121.759 1.00 18.01 134 LEU B CA 1
ATOM 4076 C C . LEU B 1 140 ? 143.940 130.780 120.350 1.00 18.01 134 LEU B C 1
ATOM 4077 O O . LEU B 1 140 ? 144.721 131.480 119.699 1.00 18.01 134 LEU B O 1
ATOM 4082 N N . TRP B 1 141 ? 142.763 130.384 119.862 1.00 12.06 135 TRP B N 1
ATOM 4083 C CA . TRP B 1 141 ? 142.319 130.807 118.539 1.00 12.06 135 TRP B CA 1
ATOM 4084 C C . TRP B 1 141 ? 142.127 132.317 118.480 1.00 12.06 135 TRP B C 1
ATOM 4085 O O . TRP B 1 141 ? 142.529 132.966 117.506 1.00 12.06 135 TRP B O 1
ATOM 4096 N N . PHE B 1 142 ? 141.523 132.895 119.520 1.00 17.92 136 PHE B N 1
ATOM 4097 C CA . PHE B 1 142 ? 141.357 134.342 119.571 1.00 17.92 136 PHE B CA 1
ATOM 4098 C C . PHE B 1 142 ? 142.702 135.051 119.646 1.00 17.92 136 PHE B C 1
ATOM 4099 O O . PHE B 1 142 ? 142.900 136.087 119.005 1.00 17.92 136 PHE B O 1
ATOM 4107 N N . ALA B 1 143 ? 143.642 134.508 120.426 1.00 18.42 137 ALA B N 1
ATOM 4108 C CA . ALA B 1 143 ? 144.972 135.106 120.501 1.00 18.42 137 ALA B CA 1
ATOM 4109 C C . ALA B 1 143 ? 145.678 135.060 119.151 1.00 18.42 137 ALA B C 1
ATOM 4110 O O . ALA B 1 143 ? 146.318 136.036 118.741 1.00 18.42 137 ALA B O 1
ATOM 4112 N N . GLN B 1 144 ? 145.574 133.931 118.446 1.00 20.53 138 GLN B N 1
ATOM 4113 C CA . GLN B 1 144 ? 146.186 133.820 117.126 1.00 20.53 138 GLN B CA 1
ATOM 4114 C C . GLN B 1 144 ? 145.567 134.805 116.146 1.00 20.53 138 GLN B C 1
ATOM 4115 O O . GLN B 1 144 ? 146.281 135.459 115.378 1.00 20.53 138 GLN B O 1
ATOM 4121 N N . LEU B 1 145 ? 144.237 134.925 116.158 1.00 20.90 139 LEU B N 1
ATOM 4122 C CA . LEU B 1 145 ? 143.576 135.877 115.271 1.00 20.90 139 LEU B CA 1
ATOM 4123 C C . LEU B 1 145 ? 143.986 137.308 115.596 1.00 20.90 139 LEU B C 1
ATOM 4124 O O . LEU B 1 145 ? 144.232 138.110 114.690 1.00 20.90 139 LEU B O 1
ATOM 4129 N N . PHE B 1 146 ? 144.071 137.641 116.886 1.00 24.01 140 PHE B N 1
ATOM 4130 C CA . PHE B 1 146 ? 144.468 138.986 117.288 1.00 24.01 140 PHE B CA 1
ATOM 4131 C C . PHE B 1 146 ? 145.891 139.299 116.846 1.00 24.01 140 PHE B C 1
ATOM 4132 O O . PHE B 1 146 ? 146.165 140.391 116.336 1.00 24.01 140 PHE B O 1
ATOM 4140 N N . HIS B 1 147 ? 146.813 138.353 117.035 1.00 27.27 141 HIS B N 1
ATOM 4141 C CA . HIS B 1 147 ? 148.197 138.588 116.635 1.00 27.27 141 HIS B CA 1
ATOM 4142 C C . HIS B 1 147 ? 148.331 138.685 115.120 1.00 27.27 141 HIS B C 1
ATOM 4143 O O . HIS B 1 147 ? 149.100 139.509 114.615 1.00 27.27 141 HIS B O 1
ATOM 4150 N N . ASP B 1 148 ? 147.591 137.857 114.379 1.00 29.75 142 ASP B N 1
ATOM 4151 C CA . ASP B 1 148 ? 147.602 137.966 112.923 1.00 29.75 142 ASP B CA 1
ATOM 4152 C C . ASP B 1 148 ? 147.061 139.316 112.470 1.00 29.75 142 ASP B C 1
ATOM 4153 O O . ASP B 1 148 ? 147.617 139.948 111.562 1.00 29.75 142 ASP B O 1
ATOM 4158 N N . ARG B 1 149 ? 145.978 139.775 113.101 1.00 33.68 143 ARG B N 1
ATOM 4159 C CA . ARG B 1 149 ? 145.405 141.076 112.774 1.00 33.68 143 ARG B CA 1
ATOM 4160 C C . ARG B 1 149 ? 146.403 142.194 113.043 1.00 33.68 143 ARG B C 1
ATOM 4161 O O . ARG B 1 149 ? 146.586 143.095 112.217 1.00 33.68 143 ARG B O 1
ATOM 4169 N N . LYS B 1 150 ? 147.067 142.142 114.202 1.00 35.51 144 LYS B N 1
ATOM 4170 C CA . LYS B 1 150 ? 148.052 143.162 114.547 1.00 35.51 144 LYS B CA 1
ATOM 4171 C C . LYS B 1 150 ? 149.222 143.155 113.572 1.00 35.51 144 LYS B C 1
ATOM 4172 O O . LYS B 1 150 ? 149.691 144.217 113.144 1.00 35.51 144 LYS B O 1
ATOM 4178 N N . GLN B 1 151 ? 149.708 141.965 113.211 1.00 40.77 145 GLN B N 1
ATOM 4179 C CA . GLN B 1 151 ? 150.817 141.875 112.269 1.00 40.77 145 GLN B CA 1
ATOM 4180 C C . GLN B 1 151 ? 150.432 142.445 110.911 1.00 40.77 145 GLN B C 1
ATOM 4181 O O . GLN B 1 151 ? 151.218 143.171 110.291 1.00 40.77 145 GLN B O 1
ATOM 4187 N N . ARG B 1 152 ? 149.226 142.129 110.431 1.00 41.02 146 ARG B N 1
ATOM 4188 C CA . ARG B 1 152 ? 148.814 142.655 109.135 1.00 41.02 146 ARG B CA 1
ATOM 4189 C C . ARG B 1 152 ? 148.613 144.164 109.187 1.00 41.02 146 ARG B C 1
ATOM 4190 O O . ARG B 1 152 ? 148.923 144.864 108.217 1.00 41.02 146 ARG B O 1
ATOM 4198 N N . GLU B 1 153 ? 148.092 144.682 110.303 1.00 43.65 147 GLU B N 1
ATOM 4199 C CA . GLU B 1 153 ? 147.974 146.129 110.455 1.00 43.65 147 GLU B CA 1
ATOM 4200 C C . GLU B 1 153 ? 149.342 146.798 110.416 1.00 43.65 147 GLU B C 1
ATOM 4201 O O . GLU B 1 153 ? 149.518 147.830 109.760 1.00 43.65 147 GLU B O 1
ATOM 4207 N N . GLU B 1 154 ? 150.323 146.221 111.113 1.00 45.28 148 GLU B N 1
ATOM 4208 C CA . GLU B 1 154 ? 151.665 146.797 111.114 1.00 45.28 148 GLU B CA 1
ATOM 4209 C C . GLU B 1 154 ? 152.304 146.732 109.733 1.00 45.28 148 GLU B C 1
ATOM 4210 O O . GLU B 1 154 ? 152.980 147.678 109.311 1.00 45.28 148 GLU B O 1
ATOM 4216 N N . ARG B 1 155 ? 152.106 145.625 109.012 1.00 54.49 149 ARG B N 1
ATOM 4217 C CA . ARG B 1 155 ? 152.761 145.466 107.718 1.00 54.49 149 ARG B CA 1
ATOM 4218 C C . ARG B 1 155 ? 152.117 146.338 106.646 1.00 54.49 149 ARG B C 1
ATOM 4219 O O . ARG B 1 155 ? 152.820 146.960 105.842 1.00 54.49 149 ARG B O 1
ATOM 4227 N N . LEU B 1 156 ? 150.783 146.398 106.616 1.00 51.22 150 LEU B N 1
ATOM 4228 C CA . LEU B 1 156 ? 150.102 147.127 105.551 1.00 51.22 150 LEU B CA 1
ATOM 4229 C C . LEU B 1 156 ? 150.330 148.630 105.652 1.00 51.22 150 LEU B C 1
ATOM 4230 O O . LEU B 1 156 ? 150.354 149.319 104.626 1.00 51.22 150 LEU B O 1
ATOM 4235 N N . THR B 1 157 ? 150.498 149.157 106.866 1.00 56.25 151 THR B N 1
ATOM 4236 C CA . THR B 1 157 ? 150.814 150.571 107.025 1.00 56.25 151 THR B CA 1
ATOM 4237 C C . THR B 1 157 ? 152.215 150.917 106.540 1.00 56.25 151 THR B C 1
ATOM 4238 O O . THR B 1 157 ? 152.528 152.104 106.401 1.00 56.25 151 THR B O 1
ATOM 4242 N N . LEU B 1 158 ? 153.056 149.920 106.282 1.00 62.47 152 LEU B N 1
ATOM 4243 C CA . LEU B 1 158 ? 154.420 150.124 105.807 1.00 62.47 152 LEU B CA 1
ATOM 4244 C C . LEU B 1 158 ? 154.475 149.783 104.325 1.00 62.47 152 LEU B C 1
ATOM 4245 O O . LEU B 1 158 ? 154.049 148.697 103.919 1.00 62.47 152 LEU B O 1
ATOM 4250 N N . SER B 1 159 ? 154.992 150.707 103.524 1.00 74.76 153 SER B N 1
ATOM 4251 C CA . SER B 1 159 ? 155.083 150.502 102.082 1.00 74.76 153 SER B CA 1
ATOM 4252 C C . SER B 1 159 ? 156.522 150.628 101.595 1.00 74.76 153 SER B C 1
ATOM 4253 O O . SER B 1 159 ? 157.034 149.743 100.911 1.00 74.76 153 SER B O 1
ATOM 4256 N N . GLU B 1 161 ? 159.011 148.496 100.698 1.00 81.59 155 GLU B N 1
ATOM 4257 C CA . GLU B 1 161 ? 160.452 148.309 100.821 1.00 81.59 155 GLU B CA 1
ATOM 4258 C C . GLU B 1 161 ? 160.825 147.812 102.213 1.00 81.59 155 GLU B C 1
ATOM 4259 O O . GLU B 1 161 ? 161.531 146.813 102.356 1.00 81.59 155 GLU B O 1
ATOM 4265 N N . GLU B 1 162 ? 160.348 148.518 103.239 1.00 78.26 156 GLU B N 1
ATOM 4266 C CA . GLU B 1 162 ? 160.656 148.136 104.612 1.00 78.26 156 GLU B CA 1
ATOM 4267 C C . GLU B 1 162 ? 159.930 146.866 105.039 1.00 78.26 156 GLU B C 1
ATOM 4268 O O . GLU B 1 162 ? 160.273 146.292 106.078 1.00 78.26 156 GLU B O 1
ATOM 4274 N N . ARG B 1 163 ? 158.935 146.419 104.269 1.00 76.00 157 ARG B N 1
ATOM 4275 C CA . ARG B 1 163 ? 158.266 145.162 104.581 1.00 76.00 157 ARG B CA 1
ATOM 4276 C C . ARG B 1 163 ? 159.181 143.964 104.357 1.00 76.00 157 ARG B C 1
ATOM 4277 O O . ARG B 1 163 ? 159.074 142.964 105.076 1.00 76.00 157 ARG B O 1
ATOM 4285 N N . ALA B 1 164 ? 160.072 144.040 103.365 1.00 80.56 158 ALA B N 1
ATOM 4286 C CA . ALA B 1 164 ? 160.982 142.930 103.098 1.00 80.56 158 ALA B CA 1
ATOM 4287 C C . ALA B 1 164 ? 161.912 142.681 104.278 1.00 80.56 158 ALA B C 1
ATOM 4288 O O . ALA B 1 164 ? 162.187 141.527 104.629 1.00 80.56 158 ALA B O 1
ATOM 4290 N N . LYS B 1 165 ? 162.415 143.750 104.897 1.00 81.26 159 LYS B N 1
ATOM 4291 C CA . LYS B 1 165 ? 163.258 143.590 106.078 1.00 81.26 159 LYS B CA 1
ATOM 4292 C C . LYS B 1 165 ? 162.468 143.045 107.262 1.00 81.26 159 LYS B C 1
ATOM 4293 O O . LYS B 1 165 ? 163.007 142.268 108.059 1.00 81.26 159 LYS B O 1
ATOM 4299 N N . THR B 1 166 ? 161.208 143.435 107.394 1.00 75.33 160 THR B N 1
ATOM 4300 C CA . THR B 1 166 ? 160.390 142.995 108.521 1.00 75.33 160 THR B CA 1
ATOM 4301 C C . THR B 1 166 ? 160.018 141.526 108.365 1.00 75.33 160 THR B C 1
ATOM 4302 O O . THR B 1 166 ? 159.455 141.146 107.329 1.00 75.33 160 THR B O 1
ATOM 4306 N N . PRO B 1 167 ? 160.307 140.674 109.345 1.00 66.93 161 PRO B N 1
ATOM 4307 C CA . PRO B 1 167 ? 159.944 139.259 109.226 1.00 66.93 161 PRO B CA 1
ATOM 4308 C C . PRO B 1 167 ? 158.440 139.050 109.325 1.00 66.93 161 PRO B C 1
ATOM 4309 O O . PRO B 1 167 ? 157.706 139.845 109.915 1.00 66.93 161 PRO B O 1
ATOM 4313 N N . TYR B 1 168 ? 157.989 137.948 108.730 1.00 48.93 162 TYR B N 1
ATOM 4314 C CA . TYR B 1 168 ? 156.585 137.560 108.735 1.00 48.93 162 TYR B CA 1
ATOM 4315 C C . TYR B 1 168 ? 156.402 136.343 109.629 1.00 48.93 162 TYR B C 1
ATOM 4316 O O . TYR B 1 168 ? 157.144 135.362 109.510 1.00 48.93 162 TYR B O 1
ATOM 4325 N N . ILE B 1 169 ? 155.415 136.406 110.519 1.00 40.79 163 ILE B N 1
ATOM 4326 C CA . ILE B 1 169 ? 155.110 135.318 111.441 1.00 40.79 163 ILE B CA 1
ATOM 4327 C C . ILE B 1 169 ? 153.694 134.838 111.154 1.00 40.79 163 ILE B C 1
ATOM 4328 O O . ILE B 1 169 ? 152.743 135.628 111.206 1.00 40.79 163 ILE B O 1
ATOM 4333 N N . ASP B 1 170 ? 153.556 133.548 110.855 1.00 37.70 164 ASP B N 1
ATOM 4334 C CA . ASP B 1 170 ? 152.254 132.947 110.571 1.00 37.70 164 ASP B CA 1
ATOM 4335 C C . ASP B 1 170 ? 151.673 132.452 111.889 1.00 37.70 164 ASP B C 1
ATOM 4336 O O . ASP B 1 170 ? 151.873 131.307 112.291 1.00 37.70 164 ASP B O 1
ATOM 4341 N N . PHE B 1 171 ? 150.937 133.334 112.571 1.00 32.53 165 PHE B N 1
ATOM 4342 C CA . PHE B 1 171 ? 150.325 132.974 113.844 1.00 32.53 165 PHE B CA 1
ATOM 4343 C C . PHE B 1 171 ? 149.220 131.937 113.692 1.00 32.53 165 PHE B C 1
ATOM 4344 O O . PHE B 1 171 ? 148.871 131.276 114.675 1.00 32.53 165 PHE B O 1
ATOM 4352 N N . LEU B 1 172 ? 148.664 131.779 112.491 1.00 27.71 166 LEU B N 1
ATOM 4353 C CA . LEU B 1 172 ? 147.543 130.866 112.267 1.00 27.71 166 LEU B CA 1
ATOM 4354 C C . LEU B 1 172 ? 148.060 129.429 112.174 1.00 27.71 166 LEU B C 1
ATOM 4355 O O . LEU B 1 172 ? 148.087 128.796 111.116 1.00 27.71 166 LEU B O 1
ATOM 4360 N N . ARG B 1 173 ? 148.480 128.919 113.323 1.00 29.25 167 ARG B N 1
ATOM 4361 C CA . ARG B 1 173 ? 148.935 127.538 113.426 1.00 29.25 167 ARG B CA 1
ATOM 4362 C C . ARG B 1 173 ? 147.750 126.622 113.713 1.00 29.25 167 ARG B C 1
ATOM 4363 O O . ARG B 1 173 ? 146.968 126.903 114.626 1.00 29.25 167 ARG B O 1
ATOM 4371 N N . PRO B 1 174 ? 147.577 125.540 112.955 1.00 21.10 168 PRO B N 1
ATOM 4372 C CA . PRO B 1 174 ? 146.466 124.619 113.228 1.00 21.10 168 PRO B CA 1
ATOM 4373 C C . PRO B 1 174 ? 146.546 124.050 114.636 1.00 21.10 168 PRO B C 1
ATOM 4374 O O . PRO B 1 174 ? 147.627 123.772 115.156 1.00 21.10 168 PRO B O 1
ATOM 4378 N N . ILE B 1 175 ? 145.379 123.876 115.253 1.00 17.92 169 ILE B N 1
ATOM 4379 C CA . ILE B 1 175 ? 145.268 123.486 116.654 1.00 17.92 169 ILE B CA 1
ATOM 4380 C C . ILE B 1 175 ? 144.678 122.087 116.731 1.00 17.92 169 ILE B C 1
ATOM 4381 O O . ILE B 1 175 ? 143.641 121.807 116.116 1.00 17.92 169 ILE B O 1
ATOM 4386 N N . ILE B 1 176 ? 145.333 121.211 117.487 1.00 19.32 170 ILE B N 1
ATOM 4387 C CA . ILE B 1 176 ? 144.831 119.872 117.769 1.00 19.32 170 ILE B CA 1
ATOM 4388 C C . ILE B 1 176 ? 144.210 119.895 119.158 1.00 19.32 170 ILE B C 1
ATOM 4389 O O . ILE B 1 176 ? 144.879 120.236 120.139 1.00 19.32 170 ILE B O 1
ATOM 4394 N N . ALA B 1 177 ? 142.936 119.530 119.244 1.00 19.73 171 ALA B N 1
ATOM 4395 C CA . ALA B 1 177 ? 142.185 119.576 120.490 1.00 19.73 171 ALA B CA 1
ATOM 4396 C C . ALA B 1 177 ? 142.006 118.172 121.046 1.00 19.73 171 ALA B C 1
ATOM 4397 O O . ALA B 1 177 ? 141.646 117.246 120.314 1.00 19.73 171 ALA B O 1
ATOM 4399 N N . ASP B 1 178 ? 142.257 118.019 122.344 1.00 23.81 172 ASP B N 1
ATOM 4400 C CA . ASP B 1 178 ? 142.089 116.744 123.030 1.00 23.81 172 ASP B CA 1
ATOM 4401 C C . ASP B 1 178 ? 140.650 116.647 123.526 1.00 23.81 172 ASP B C 1
ATOM 4402 O O . ASP B 1 178 ? 140.240 117.402 124.413 1.00 23.81 172 ASP B O 1
ATOM 4407 N N . ALA B 1 179 ? 139.887 115.715 122.959 1.00 23.55 173 ALA B N 1
ATOM 4408 C CA . ALA B 1 179 ? 138.480 115.545 123.318 1.00 23.55 173 ALA B CA 1
ATOM 4409 C C . ALA B 1 179 ? 138.348 114.465 124.393 1.00 23.55 173 ALA B C 1
ATOM 4410 O O . ALA B 1 179 ? 137.889 113.347 124.157 1.00 23.55 173 ALA B O 1
ATOM 4412 N N . ASP B 1 180 ? 138.770 114.829 125.605 1.00 32.28 174 ASP B N 1
ATOM 4413 C CA . ASP B 1 180 ? 138.702 113.937 126.756 1.00 32.28 174 ASP B CA 1
ATOM 4414 C C . ASP B 1 180 ? 137.757 114.457 127.834 1.00 32.28 174 ASP B C 1
ATOM 4415 O O . ASP B 1 180 ? 137.802 113.984 128.974 1.00 32.28 174 ASP B O 1
ATOM 4420 N N . THR B 1 181 ? 136.904 115.425 127.503 1.00 41.84 175 THR B N 1
ATOM 4421 C CA . THR B 1 181 ? 135.962 115.990 128.458 1.00 41.84 175 THR B CA 1
ATOM 4422 C C . THR B 1 181 ? 134.540 115.471 128.279 1.00 41.84 175 THR B C 1
ATOM 4423 O O . THR B 1 181 ? 133.632 115.947 128.966 1.00 41.84 175 THR B O 1
ATOM 4427 N N . GLY B 1 182 ? 134.323 114.517 127.375 1.00 45.50 176 GLY B N 1
ATOM 4428 C CA . GLY B 1 182 ? 133.005 113.939 127.197 1.00 45.50 176 GLY B CA 1
ATOM 4429 C C . GLY B 1 182 ? 132.640 112.965 128.297 1.00 45.50 176 GLY B C 1
ATOM 4430 O O . GLY B 1 182 ? 131.693 113.196 129.056 1.00 45.50 176 GLY B O 1
ATOM 4431 N N . HIS B 1 183 ? 133.381 111.860 128.374 1.00 44.91 177 HIS B N 1
ATOM 4432 C CA . HIS B 1 183 ? 133.310 110.831 129.410 1.00 44.91 177 HIS B CA 1
ATOM 4433 C C . HIS B 1 183 ? 132.029 110.006 129.370 1.00 44.91 177 HIS B C 1
ATOM 4434 O O . HIS B 1 183 ? 131.910 109.048 130.144 1.00 44.91 177 HIS B O 1
ATOM 4441 N N . GLY B 1 184 ? 131.070 110.331 128.506 1.00 38.39 178 GLY B N 1
ATOM 4442 C CA . GLY B 1 184 ? 129.854 109.546 128.449 1.00 38.39 178 GLY B CA 1
ATOM 4443 C C . GLY B 1 184 ? 129.200 109.469 127.086 1.00 38.39 178 GLY B C 1
ATOM 4444 O O . GLY B 1 184 ? 128.868 110.495 126.490 1.00 38.39 178 GLY B O 1
ATOM 4445 N N . GLY B 1 185 ? 129.001 108.251 126.589 1.00 32.45 179 GLY B N 1
ATOM 4446 C CA . GLY B 1 185 ? 128.200 108.003 125.409 1.00 32.45 179 GLY B CA 1
ATOM 4447 C C . GLY B 1 185 ? 128.730 108.633 124.129 1.00 32.45 179 GLY B C 1
ATOM 4448 O O . GLY B 1 185 ? 129.912 108.956 123.985 1.00 32.45 179 GLY B O 1
ATOM 4449 N N . ILE B 1 186 ? 127.805 108.807 123.187 1.00 22.24 180 ILE B N 1
ATOM 4450 C CA . ILE B 1 186 ? 128.123 109.345 121.877 1.00 22.24 180 ILE B CA 1
ATOM 4451 C C . ILE B 1 186 ? 127.657 110.788 121.706 1.00 22.24 180 ILE B C 1
ATOM 4452 O O . ILE B 1 186 ? 128.313 111.557 120.995 1.00 22.24 180 ILE B O 1
ATOM 4457 N N . THR B 1 187 ? 126.555 111.186 122.346 1.00 23.44 181 THR B N 1
ATOM 4458 C CA . THR B 1 187 ? 126.096 112.566 122.225 1.00 23.44 181 THR B CA 1
ATOM 4459 C C . THR B 1 187 ? 127.136 113.545 122.758 1.00 23.44 181 THR B C 1
ATOM 4460 O O . THR B 1 187 ? 127.306 114.642 122.212 1.00 23.44 181 THR B O 1
ATOM 4464 N N . ALA B 1 188 ? 127.843 113.163 123.825 1.00 20.08 182 ALA B N 1
ATOM 4465 C CA . ALA B 1 188 ? 128.852 114.049 124.395 1.00 20.08 182 ALA B CA 1
ATOM 4466 C C . ALA B 1 188 ? 129.981 114.314 123.409 1.00 20.08 182 ALA B C 1
ATOM 4467 O O . ALA B 1 188 ? 130.426 115.458 123.266 1.00 20.08 182 ALA B O 1
ATOM 4469 N N . ILE B 1 189 ? 130.459 113.277 122.715 1.00 16.69 183 ILE B N 1
ATOM 4470 C CA . ILE B 1 189 ? 131.539 113.496 121.758 1.00 16.69 183 ILE B CA 1
ATOM 4471 C C . ILE B 1 189 ? 131.034 114.272 120.547 1.00 16.69 183 ILE B C 1
ATOM 4472 O O . ILE B 1 189 ? 131.782 115.053 119.951 1.00 16.69 183 ILE B O 1
ATOM 4477 N N . ILE B 1 190 ? 129.760 114.103 120.181 1.00 15.30 184 ILE B N 1
ATOM 4478 C CA . ILE B 1 190 ? 129.183 114.897 119.095 1.00 15.30 184 ILE B CA 1
ATOM 4479 C C . ILE B 1 190 ? 129.192 116.377 119.458 1.00 15.30 184 ILE B C 1
ATOM 4480 O O . ILE B 1 190 ? 129.646 117.228 118.681 1.00 15.30 184 ILE B O 1
ATOM 4485 N N . LYS B 1 191 ? 128.690 116.706 120.651 1.00 17.28 185 LYS B N 1
ATOM 4486 C CA . LYS B 1 191 ? 128.663 118.099 121.082 1.00 17.28 185 LYS B CA 1
ATOM 4487 C C . LYS B 1 191 ? 130.070 118.651 121.257 1.00 17.28 185 LYS B C 1
ATOM 4488 O O . LYS B 1 191 ? 130.325 119.823 120.956 1.00 17.28 185 LYS B O 1
ATOM 4494 N N . LEU B 1 192 ? 130.997 117.826 121.744 1.00 14.50 186 LEU B N 1
ATOM 4495 C CA . LEU B 1 192 ? 132.378 118.264 121.897 1.00 14.50 186 LEU B CA 1
ATOM 4496 C C . LEU B 1 192 ? 133.011 118.569 120.547 1.00 14.50 186 LEU B C 1
ATOM 4497 O O . LEU B 1 192 ? 133.757 119.545 120.408 1.00 14.50 186 LEU B O 1
ATOM 4502 N N . THR B 1 193 ? 132.732 117.740 119.538 1.00 13.06 187 THR B N 1
ATOM 4503 C CA . THR B 1 193 ? 133.223 118.016 118.193 1.00 13.06 187 THR B CA 1
ATOM 4504 C C . THR B 1 193 ? 132.627 119.306 117.646 1.00 13.06 187 THR B C 1
ATOM 4505 O O . THR B 1 193 ? 133.333 120.108 117.025 1.00 13.06 187 THR B O 1
ATOM 4509 N N . LYS B 1 194 ? 131.328 119.523 117.870 1.00 16.15 188 LYS B N 1
ATOM 4510 C CA . LYS B 1 194 ? 130.708 120.775 117.447 1.00 16.15 188 LYS B CA 1
ATOM 4511 C C . LYS B 1 194 ? 131.396 121.970 118.098 1.00 16.15 188 LYS B C 1
ATOM 4512 O O . LYS B 1 194 ? 131.724 122.958 117.428 1.00 16.15 188 LYS B O 1
ATOM 4518 N N . MET B 1 195 ? 131.635 121.886 119.409 1.00 15.73 189 MET B N 1
ATOM 4519 C CA . MET B 1 195 ? 132.277 122.981 120.128 1.00 15.73 189 MET B CA 1
ATOM 4520 C C . MET B 1 195 ? 133.692 123.227 119.621 1.00 15.73 189 MET B C 1
ATOM 4521 O O . MET B 1 195 ? 134.103 124.379 119.447 1.00 15.73 189 MET B O 1
ATOM 4526 N N . PHE B 1 196 ? 134.455 122.157 119.387 1.00 14.32 190 PHE B N 1
ATOM 4527 C CA . PHE B 1 196 ? 135.819 122.315 118.897 1.00 14.32 190 PHE B CA 1
ATOM 4528 C C . PHE B 1 196 ? 135.840 122.940 117.509 1.00 14.32 190 PHE B C 1
ATOM 4529 O O . PHE B 1 196 ? 136.681 123.800 117.221 1.00 14.32 190 PHE B O 1
ATOM 4537 N N . ILE B 1 197 ? 134.925 122.522 116.632 1.00 14.39 191 ILE B N 1
ATOM 4538 C CA . ILE B 1 197 ? 134.859 123.113 115.299 1.00 14.39 191 ILE B CA 1
ATOM 4539 C C . ILE B 1 197 ? 134.502 124.590 115.387 1.00 14.39 191 ILE B C 1
ATOM 4540 O O . ILE B 1 197 ? 135.089 125.429 114.694 1.00 14.39 191 ILE B O 1
ATOM 4545 N N . GLU B 1 198 ? 133.540 124.935 116.247 1.00 16.61 192 GLU B N 1
ATOM 4546 C CA . GLU B 1 198 ? 133.134 126.331 116.372 1.00 16.61 192 GLU B CA 1
ATOM 4547 C C . GLU B 1 198 ? 134.235 127.199 116.970 1.00 16.61 192 GLU B C 1
ATOM 4548 O O . GLU B 1 198 ? 134.278 128.405 116.705 1.00 16.61 192 GLU B O 1
ATOM 4554 N N . ARG B 1 199 ? 135.130 126.618 117.766 1.00 16.15 193 ARG B N 1
ATOM 4555 C CA . ARG B 1 199 ? 136.150 127.380 118.474 1.00 16.15 193 ARG B CA 1
ATOM 4556 C C . ARG B 1 199 ? 137.513 127.324 117.792 1.00 16.15 193 ARG B C 1
ATOM 4557 O O . ARG B 1 199 ? 138.523 127.670 118.412 1.00 16.15 193 ARG B O 1
ATOM 4565 N N . GLY B 1 200 ? 137.564 126.893 116.536 1.00 13.40 194 GLY B N 1
ATOM 4566 C CA . GLY B 1 200 ? 138.769 127.015 115.744 1.00 13.40 194 GLY B CA 1
ATOM 4567 C C . GLY B 1 200 ? 139.708 125.830 115.758 1.00 13.40 194 GLY B C 1
ATOM 4568 O O . GLY B 1 200 ? 140.840 125.960 115.279 1.00 13.40 194 GLY B O 1
ATOM 4569 N N . ALA B 1 201 ? 139.287 124.685 116.288 1.00 13.33 195 ALA B N 1
ATOM 4570 C CA . ALA B 1 201 ? 140.150 123.511 116.290 1.00 13.33 195 ALA B CA 1
ATOM 4571 C C . ALA B 1 201 ? 140.251 122.929 114.886 1.00 13.33 195 ALA B C 1
ATOM 4572 O O . ALA B 1 201 ? 139.237 122.726 114.211 1.00 13.33 195 ALA B O 1
ATOM 4574 N N . ALA B 1 202 ? 141.479 122.667 114.445 1.00 13.97 196 ALA B N 1
ATOM 4575 C CA . ALA B 1 202 ? 141.722 122.037 113.156 1.00 13.97 196 ALA B CA 1
ATOM 4576 C C . ALA B 1 202 ? 141.795 120.520 113.243 1.00 13.97 196 ALA B C 1
ATOM 4577 O O . ALA B 1 202 ? 141.731 119.851 112.206 1.00 13.97 196 ALA B O 1
ATOM 4579 N N . GLY B 1 203 ? 141.927 119.967 114.439 1.00 15.32 197 GLY B N 1
ATOM 4580 C CA . GLY B 1 203 ? 141.978 118.527 114.612 1.00 15.32 197 GLY B CA 1
ATOM 4581 C C . GLY B 1 203 ? 141.523 118.150 116.002 1.00 15.32 197 GLY B C 1
ATOM 4582 O O . GLY B 1 203 ? 141.679 118.919 116.955 1.00 15.32 197 GLY B O 1
ATOM 4583 N N . ILE B 1 204 ? 140.954 116.954 116.117 1.00 16.19 198 ILE B N 1
ATOM 4584 C CA . ILE B 1 204 ? 140.434 116.440 117.377 1.00 16.19 198 ILE B CA 1
ATOM 4585 C C . ILE B 1 204 ? 141.126 115.121 117.682 1.00 16.19 198 ILE B C 1
ATOM 4586 O O . ILE B 1 204 ? 141.212 114.244 116.814 1.00 16.19 198 ILE B O 1
ATOM 4591 N N . HIS B 1 205 ? 141.621 114.985 118.907 1.00 19.94 199 HIS B N 1
ATOM 4592 C CA . HIS B 1 205 ? 142.297 113.779 119.361 1.00 19.94 199 HIS B CA 1
ATOM 4593 C C . HIS B 1 205 ? 141.469 113.096 120.440 1.00 19.94 199 HIS B C 1
ATOM 4594 O O . HIS B 1 205 ? 141.006 113.751 121.380 1.00 19.94 199 HIS B O 1
ATOM 4601 N N . ILE B 1 206 ? 141.285 111.783 120.301 1.00 17.32 200 ILE B N 1
ATOM 4602 C CA . ILE B 1 206 ? 140.632 110.969 121.316 1.00 17.32 200 ILE B CA 1
ATOM 4603 C C . ILE B 1 206 ? 141.469 109.720 121.553 1.00 17.32 200 ILE B C 1
ATOM 4604 O O . ILE B 1 206 ? 142.260 109.299 120.707 1.00 17.32 200 ILE B O 1
ATOM 4609 N N . GLU B 1 207 ? 141.278 109.125 122.726 1.00 21.99 201 GLU B N 1
ATOM 4610 C CA . GLU B 1 207 ? 141.991 107.928 123.135 1.00 21.99 201 GLU B CA 1
ATOM 4611 C C . GLU B 1 207 ? 141.008 106.784 123.332 1.00 21.99 201 GLU B C 1
ATOM 4612 O O . GLU B 1 207 ? 139.814 106.993 123.562 1.00 21.99 201 GLU B O 1
ATOM 4618 N N . ASP B 1 208 ? 141.527 105.563 123.243 1.00 20.43 202 ASP B N 1
ATOM 4619 C CA . ASP B 1 208 ? 140.749 104.373 123.554 1.00 20.43 202 ASP B CA 1
ATOM 4620 C C . ASP B 1 208 ? 140.800 104.019 125.033 1.00 20.43 202 ASP B C 1
ATOM 4621 O O . ASP B 1 208 ? 140.271 102.976 125.428 1.00 20.43 202 ASP B O 1
ATOM 4626 N N . GLN B 1 209 ? 141.432 104.854 125.852 1.00 25.16 203 GLN B N 1
ATOM 4627 C CA . GLN B 1 209 ? 141.420 104.662 127.292 1.00 25.16 203 GLN B CA 1
ATOM 4628 C C . GLN B 1 209 ? 140.011 104.860 127.842 1.00 25.16 203 GLN B C 1
ATOM 4629 O O . GLN B 1 209 ? 139.227 105.662 127.329 1.00 25.16 203 GLN B O 1
ATOM 4635 N N . ALA B 1 210 ? 139.691 104.108 128.890 1.00 27.51 204 ALA B N 1
ATOM 4636 C CA . ALA B 1 210 ? 138.355 104.158 129.464 1.00 27.51 204 ALA B CA 1
ATOM 4637 C C . ALA B 1 210 ? 138.087 105.535 130.066 1.00 27.51 204 ALA B C 1
ATOM 4638 O O . ALA B 1 210 ? 138.944 106.069 130.786 1.00 27.51 204 ALA B O 1
ATOM 4640 N N . PRO B 1 211 ? 136.932 106.141 129.796 1.00 33.72 205 PRO B N 1
ATOM 4641 C CA . PRO B 1 211 ? 136.640 107.457 130.373 1.00 33.72 205 PRO B CA 1
ATOM 4642 C C . PRO B 1 211 ? 136.530 107.390 131.889 1.00 33.72 205 PRO B C 1
ATOM 4643 O O . PRO B 1 211 ? 136.017 106.421 132.452 1.00 33.72 205 PRO B O 1
ATOM 4647 N N . GLY B 1 212 ? 137.012 108.441 132.545 1.00 35.75 206 GLY B N 1
ATOM 4648 C CA . GLY B 1 212 ? 136.967 108.504 133.997 1.00 35.75 206 GLY B CA 1
ATOM 4649 C C . GLY B 1 212 ? 137.763 107.420 134.687 1.00 35.75 206 GLY B C 1
ATOM 4650 O O . GLY B 1 212 ? 137.310 106.865 135.695 1.00 35.75 206 GLY B O 1
ATOM 4651 N N . THR B 1 213 ? 138.946 107.096 134.161 1.00 38.87 207 THR B N 1
ATOM 4652 C CA . THR B 1 213 ? 139.794 106.071 134.751 1.00 38.87 207 THR B CA 1
ATOM 4653 C C . THR B 1 213 ? 141.252 106.489 134.884 1.00 38.87 207 THR B C 1
ATOM 4654 O O . THR B 1 213 ? 142.063 105.686 135.356 1.00 38.87 207 THR B O 1
ATOM 4658 N N . LYS B 1 214 ? 141.609 107.707 134.483 1.00 50.21 208 LYS B N 1
ATOM 4659 C CA . LYS B 1 214 ? 142.989 108.156 134.603 1.00 50.21 208 LYS B CA 1
ATOM 4660 C C . LYS B 1 214 ? 143.377 108.297 136.069 1.00 50.21 208 LYS B C 1
ATOM 4661 O O . LYS B 1 214 ? 142.610 108.815 136.887 1.00 50.21 208 LYS B O 1
ATOM 4667 N N . LYS B 1 215 ? 144.580 107.834 136.401 1.00 64.60 209 LYS B N 1
ATOM 4668 C CA . LYS B 1 215 ? 145.065 107.832 137.772 1.00 64.60 209 LYS B CA 1
ATOM 4669 C C . LYS B 1 215 ? 146.426 108.510 137.840 1.00 64.60 209 LYS B C 1
ATOM 4670 O O . LYS B 1 215 ? 147.196 108.493 136.876 1.00 64.60 209 LYS B O 1
ATOM 4676 N N . CYS B 1 216 ? 146.710 109.110 138.992 1.00 73.32 210 CYS B N 1
ATOM 4677 C CA . CYS B 1 216 ? 147.985 109.778 139.217 1.00 73.32 210 CYS B CA 1
ATOM 4678 C C . CYS B 1 216 ? 149.083 108.768 139.530 1.00 73.32 210 CYS B C 1
ATOM 4679 O O . CYS B 1 216 ? 149.435 107.940 138.690 1.00 73.32 210 CYS B O 1
ATOM 4682 N N . MET B 1 219 ? 150.671 105.099 138.644 1.00 70.58 213 MET B N 1
ATOM 4683 C CA . MET B 1 219 ? 149.466 104.639 137.964 1.00 70.58 213 MET B CA 1
ATOM 4684 C C . MET B 1 219 ? 149.535 103.136 137.711 1.00 70.58 213 MET B C 1
ATOM 4685 O O . MET B 1 219 ? 150.492 102.641 137.116 1.00 70.58 213 MET B O 1
ATOM 4690 N N . ALA B 1 220 ? 148.510 102.415 138.163 1.00 62.88 214 ALA B N 1
ATOM 4691 C CA . ALA B 1 220 ? 148.484 100.956 138.066 1.00 62.88 214 ALA B CA 1
ATOM 4692 C C . ALA B 1 220 ? 147.865 100.511 136.739 1.00 62.88 214 ALA B C 1
ATOM 4693 O O . ALA B 1 220 ? 146.903 99.745 136.686 1.00 62.88 214 ALA B O 1
ATOM 4695 N N . GLY B 1 221 ? 148.443 101.013 135.652 1.00 48.44 215 GLY B N 1
ATOM 4696 C CA . GLY B 1 221 ? 148.017 100.627 134.322 1.00 48.44 215 GLY B CA 1
ATOM 4697 C C . GLY B 1 221 ? 146.759 101.322 133.848 1.00 48.44 215 GLY B C 1
ATOM 4698 O O . GLY B 1 221 ? 145.904 101.702 134.653 1.00 48.44 215 GLY B O 1
ATOM 4699 N N . LYS B 1 222 ? 146.635 101.489 132.536 1.00 34.88 216 LYS B N 1
ATOM 4700 C CA . LYS B 1 222 ? 145.481 102.136 131.935 1.00 34.88 216 LYS B CA 1
ATOM 4701 C C . LYS B 1 222 ? 144.386 101.115 131.641 1.00 34.88 216 LYS B C 1
ATOM 4702 O O . LYS B 1 222 ? 144.642 99.919 131.479 1.00 34.88 216 LYS B O 1
ATOM 4708 N N . VAL B 1 223 ? 143.153 101.610 131.569 1.00 24.11 217 VAL B N 1
ATOM 4709 C CA . VAL B 1 223 ? 141.979 100.797 131.270 1.00 24.11 217 VAL B CA 1
ATOM 4710 C C . VAL B 1 223 ? 141.495 101.157 129.874 1.00 24.11 217 VAL B C 1
ATOM 4711 O O . VAL B 1 223 ? 141.263 102.336 129.577 1.00 24.11 217 VAL B O 1
ATOM 4715 N N . LEU B 1 224 ? 141.341 100.151 129.023 1.00 18.74 218 LEU B N 1
ATOM 4716 C CA . LEU B 1 224 ? 140.923 100.355 127.645 1.00 18.74 218 LEU B CA 1
ATOM 4717 C C . LEU B 1 224 ? 139.426 100.132 127.481 1.00 18.74 218 LEU B C 1
ATOM 4718 O O . LEU B 1 224 ? 138.766 99.501 128.310 1.00 18.74 218 LEU B O 1
ATOM 4723 N N . VAL B 1 225 ? 138.898 100.666 126.386 1.00 15.32 219 VAL B N 1
ATOM 4724 C CA . VAL B 1 225 ? 137.548 100.356 125.932 1.00 15.32 219 VAL B CA 1
ATOM 4725 C C . VAL B 1 225 ? 137.682 99.349 124.796 1.00 15.32 219 VAL B C 1
ATOM 4726 O O . VAL B 1 225 ? 138.773 99.214 124.224 1.00 15.32 219 VAL B O 1
ATOM 4730 N N . PRO B 1 226 ? 136.630 98.610 124.449 1.00 15.00 220 PRO B N 1
ATOM 4731 C CA . PRO B 1 226 ? 136.710 97.737 123.275 1.00 15.00 220 PRO B CA 1
ATOM 4732 C C . PRO B 1 226 ? 137.004 98.541 122.018 1.00 15.00 220 PRO B C 1
ATOM 4733 O O . PRO B 1 226 ? 136.722 99.740 121.941 1.00 15.00 220 PRO B O 1
ATOM 4737 N N . VAL B 1 227 ? 137.596 97.865 121.032 1.00 14.88 221 VAL B N 1
ATOM 4738 C CA . VAL B 1 227 ? 137.980 98.528 119.789 1.00 14.88 221 VAL B CA 1
ATOM 4739 C C . VAL B 1 227 ? 136.771 99.179 119.133 1.00 14.88 221 VAL B C 1
ATOM 4740 O O . VAL B 1 227 ? 136.853 100.299 118.610 1.00 14.88 221 VAL B O 1
ATOM 4744 N N . GLN B 1 228 ? 135.627 98.492 119.155 1.00 13.32 222 GLN B N 1
ATOM 4745 C CA . GLN B 1 228 ? 134.435 99.026 118.509 1.00 13.32 222 GLN B CA 1
ATOM 4746 C C . GLN B 1 228 ? 133.947 100.303 119.179 1.00 13.32 222 GLN B C 1
ATOM 4747 O O . GLN B 1 228 ? 133.381 101.169 118.509 1.00 13.32 222 GLN B O 1
ATOM 4753 N N . GLU B 1 229 ? 134.155 100.449 120.488 1.00 14.88 223 GLU B N 1
ATOM 4754 C CA . GLU B 1 229 ? 133.747 101.677 121.165 1.00 14.88 223 GLU B CA 1
ATOM 4755 C C . GLU B 1 229 ? 134.540 102.878 120.654 1.00 14.88 223 GLU B C 1
ATOM 4756 O O . GLU B 1 229 ? 133.971 103.939 120.362 1.00 14.88 223 GLU B O 1
ATOM 4762 N N . HIS B 1 230 ? 135.858 102.721 120.520 1.00 11.05 224 HIS B N 1
ATOM 4763 C CA . HIS B 1 230 ? 136.676 103.803 119.982 1.00 11.05 224 HIS B CA 1
ATOM 4764 C C . HIS B 1 230 ? 136.353 104.059 118.516 1.00 11.05 224 HIS B C 1
ATOM 4765 O O . HIS B 1 230 ? 136.364 105.210 118.064 1.00 11.05 224 HIS B O 1
ATOM 4772 N N . ILE B 1 231 ? 136.070 102.998 117.757 1.00 12.67 225 ILE B N 1
ATOM 4773 C CA . ILE B 1 231 ? 135.661 103.176 116.367 1.00 12.67 225 ILE B CA 1
ATOM 4774 C C . ILE B 1 231 ? 134.365 103.975 116.293 1.00 12.67 225 ILE B C 1
ATOM 4775 O O . ILE B 1 231 ? 134.208 104.850 115.435 1.00 12.67 225 ILE B O 1
ATOM 4780 N N . ASN B 1 232 ? 133.420 103.685 117.187 1.00 13.24 226 ASN B N 1
ATOM 4781 C CA . ASN B 1 232 ? 132.167 104.431 117.218 1.00 13.24 226 ASN B CA 1
ATOM 4782 C C . ASN B 1 232 ? 132.403 105.890 117.574 1.00 13.24 226 ASN B C 1
ATOM 4783 O O . ASN B 1 232 ? 131.759 106.783 117.015 1.00 13.24 226 ASN B O 1
ATOM 4788 N N . ARG B 1 233 ? 133.317 106.154 118.511 1.00 13.69 227 ARG B N 1
ATOM 4789 C CA . ARG B 1 233 ? 133.641 107.542 118.836 1.00 13.69 227 ARG B CA 1
ATOM 4790 C C . ARG B 1 233 ? 134.245 108.268 117.635 1.00 13.69 227 ARG B C 1
ATOM 4791 O O . ARG B 1 233 ? 133.901 109.424 117.361 1.00 13.69 227 ARG B O 1
ATOM 4799 N N . LEU B 1 234 ? 135.142 107.601 116.905 1.00 12.51 228 LEU B N 1
ATOM 4800 C CA . LEU B 1 234 ? 135.722 108.204 115.706 1.00 12.51 228 LEU B CA 1
ATOM 4801 C C . LEU B 1 234 ? 134.660 108.465 114.644 1.00 12.51 228 LEU B C 1
ATOM 4802 O O . LEU B 1 234 ? 134.674 109.509 113.978 1.00 12.51 228 LEU B O 1
ATOM 4807 N N . VAL B 1 235 ? 133.736 107.520 114.465 1.00 12.78 229 VAL B N 1
ATOM 4808 C CA . VAL B 1 235 ? 132.660 107.696 113.495 1.00 12.78 229 VAL B CA 1
ATOM 4809 C C . VAL B 1 235 ? 131.763 108.857 113.901 1.00 12.78 229 VAL B C 1
ATOM 4810 O O . VAL B 1 235 ? 131.305 109.631 113.056 1.00 12.78 229 VAL B O 1
ATOM 4814 N N . ALA B 1 236 ? 131.495 108.993 115.201 1.00 13.11 230 ALA B N 1
ATOM 4815 C CA . ALA B 1 236 ? 130.708 110.121 115.681 1.00 13.11 230 ALA B CA 1
ATOM 4816 C C . ALA B 1 236 ? 131.417 111.441 115.411 1.00 13.11 230 ALA B C 1
ATOM 4817 O O . ALA B 1 236 ? 130.783 112.423 115.010 1.00 13.11 230 ALA B O 1
ATOM 4819 N N . ILE B 1 237 ? 132.733 111.482 115.620 1.00 12.20 231 ILE B N 1
ATOM 4820 C CA . ILE B 1 237 ? 133.492 112.696 115.326 1.00 12.20 231 ILE B CA 1
ATOM 4821 C C . ILE B 1 237 ? 133.394 113.042 113.846 1.00 12.20 231 ILE B C 1
ATOM 4822 O O . ILE B 1 237 ? 133.160 114.201 113.475 1.00 12.20 231 ILE B O 1
ATOM 4827 N N . ARG B 1 238 ? 133.568 112.044 112.977 1.00 12.18 232 ARG B N 1
ATOM 4828 C CA . ARG B 1 238 ? 133.496 112.300 111.541 1.00 12.18 232 ARG B CA 1
ATOM 4829 C C . ARG B 1 238 ? 132.098 112.748 111.127 1.00 12.18 232 ARG B C 1
ATOM 4830 O O . ARG B 1 238 ? 131.949 113.644 110.288 1.00 12.18 232 ARG B O 1
ATOM 4838 N N . ALA B 1 239 ? 131.063 112.132 111.699 1.00 14.82 233 ALA B N 1
ATOM 4839 C CA . ALA B 1 239 ? 129.694 112.521 111.378 1.00 14.82 233 ALA B CA 1
ATOM 4840 C C . ALA B 1 239 ? 129.405 113.944 111.831 1.00 14.82 233 ALA B C 1
ATOM 4841 O O . ALA B 1 239 ? 128.743 114.706 111.120 1.00 14.82 233 ALA B O 1
ATOM 4843 N N . SER B 1 240 ? 129.887 114.320 113.018 1.00 14.66 234 SER B N 1
ATOM 4844 C CA . SER B 1 240 ? 129.711 115.688 113.489 1.00 14.66 234 SER B CA 1
ATOM 4845 C C . SER B 1 240 ? 130.430 116.679 112.582 1.00 14.66 234 SER B C 1
ATOM 4846 O O . SER B 1 240 ? 129.892 117.748 112.266 1.00 14.66 234 SER B O 1
ATOM 4849 N N . ALA B 1 241 ? 131.646 116.339 112.150 1.00 14.55 235 ALA B N 1
ATOM 4850 C CA . ALA B 1 241 ? 132.370 117.213 111.232 1.00 14.55 235 ALA B CA 1
ATOM 4851 C C . ALA B 1 241 ? 131.631 117.357 109.908 1.00 14.55 235 ALA B C 1
ATOM 4852 O O . ALA B 1 241 ? 131.575 118.451 109.335 1.00 14.55 235 ALA B O 1
ATOM 4854 N N . ASP B 1 242 ? 131.065 116.259 109.400 1.00 20.36 236 ASP B N 1
ATOM 4855 C CA . ASP B 1 242 ? 130.288 116.330 108.166 1.00 20.36 236 ASP B CA 1
ATOM 4856 C C . ASP B 1 242 ? 129.036 117.179 108.343 1.00 20.36 236 ASP B C 1
ATOM 4857 O O . ASP B 1 242 ? 128.661 117.935 107.441 1.00 20.36 236 ASP B O 1
ATOM 4862 N N . ILE B 1 243 ? 128.370 117.059 109.495 1.00 20.44 237 ILE B N 1
ATOM 4863 C CA . ILE B 1 243 ? 127.190 117.874 109.765 1.00 20.44 237 ILE B CA 1
ATOM 4864 C C . ILE B 1 243 ? 127.559 119.350 109.784 1.00 20.44 237 ILE B C 1
ATOM 4865 O O . ILE B 1 243 ? 126.873 120.187 109.184 1.00 20.44 237 ILE B O 1
ATOM 4870 N N . PHE B 1 244 ? 128.653 119.695 110.462 1.00 19.37 238 PHE B N 1
ATOM 4871 C CA . PHE B 1 244 ? 129.117 121.075 110.474 1.00 19.37 238 PHE B CA 1
ATOM 4872 C C . PHE B 1 244 ? 129.806 121.481 109.180 1.00 19.37 238 PHE B C 1
ATOM 4873 O O . PHE B 1 244 ? 130.137 122.661 109.022 1.00 19.37 238 PHE B O 1
ATOM 4881 N N . GLY B 1 245 ? 130.027 120.548 108.262 1.00 18.70 239 GLY B N 1
ATOM 4882 C CA . GLY B 1 245 ? 130.673 120.867 107.002 1.00 18.70 239 GLY B CA 1
ATOM 4883 C C . GLY B 1 245 ? 132.119 121.284 107.139 1.00 18.70 239 GLY B C 1
ATOM 4884 O O . GLY B 1 245 ? 132.556 122.224 106.464 1.00 18.70 239 GLY B O 1
ATOM 4885 N N . SER B 1 246 ? 132.878 120.603 107.992 1.00 17.29 240 SER B N 1
ATOM 4886 C CA . SER B 1 246 ? 134.269 120.935 108.247 1.00 17.29 240 SER B CA 1
ATOM 4887 C C . SER B 1 246 ? 135.172 119.791 107.812 1.00 17.29 240 SER B C 1
ATOM 4888 O O . SER B 1 246 ? 134.786 118.619 107.854 1.00 17.29 240 SER B O 1
ATOM 4891 N N . ASN B 1 247 ? 136.388 120.147 107.395 1.00 18.82 241 ASN B N 1
ATOM 4892 C CA . ASN B 1 247 ? 137.419 119.180 107.037 1.00 18.82 241 ASN B CA 1
ATOM 4893 C C . ASN B 1 247 ? 138.273 118.784 108.233 1.00 18.82 241 ASN B C 1
ATOM 4894 O O . ASN B 1 247 ? 139.446 118.424 108.066 1.00 18.82 241 ASN B O 1
ATOM 4899 N N . LEU B 1 248 ? 137.703 118.851 109.434 1.00 15.39 242 LEU B N 1
ATOM 4900 C CA . LEU B 1 248 ? 138.435 118.594 110.667 1.00 15.39 242 LEU B CA 1
ATOM 4901 C C . LEU B 1 248 ? 139.076 117.212 110.654 1.00 15.39 242 LEU B C 1
ATOM 4902 O O . LEU B 1 248 ? 138.433 116.217 110.308 1.00 15.39 242 LEU B O 1
ATOM 4907 N N . LEU B 1 249 ? 140.347 117.157 111.035 1.00 14.55 243 LEU B N 1
ATOM 4908 C CA . LEU B 1 249 ? 141.072 115.896 111.088 1.00 14.55 243 LEU B CA 1
ATOM 4909 C C . LEU B 1 249 ? 140.756 115.150 112.376 1.00 14.55 243 LEU B C 1
ATOM 4910 O O . LEU B 1 249 ? 140.641 115.750 113.449 1.00 14.55 243 LEU B O 1
ATOM 4915 N N . ALA B 1 250 ? 140.618 113.835 112.265 1.00 16.40 244 ALA B N 1
ATOM 4916 C CA . ALA B 1 250 ? 140.420 112.967 113.415 1.00 16.40 244 ALA B CA 1
ATOM 4917 C C . ALA B 1 250 ? 141.736 112.285 113.757 1.00 16.40 244 ALA B C 1
ATOM 4918 O O . ALA B 1 250 ? 142.346 111.638 112.901 1.00 16.40 244 ALA B O 1
ATOM 4920 N N . VAL B 1 251 ? 142.172 112.438 115.004 1.00 17.37 245 VAL B N 1
ATOM 4921 C CA . VAL B 1 251 ? 143.405 111.838 115.495 1.00 17.37 245 VAL B CA 1
ATOM 4922 C C . VAL B 1 251 ? 143.039 110.828 116.571 1.00 17.37 245 VAL B C 1
ATOM 4923 O O . VAL B 1 251 ? 142.374 111.174 117.553 1.00 17.37 245 VAL B O 1
ATOM 4927 N N . ALA B 1 252 ? 143.465 109.583 116.383 1.00 17.31 246 ALA B N 1
ATOM 4928 C CA . ALA B 1 252 ? 143.164 108.502 117.308 1.00 17.31 246 ALA B CA 1
ATOM 4929 C C . ALA B 1 252 ? 144.453 108.011 117.948 1.00 17.31 246 ALA B C 1
ATOM 4930 O O . ALA B 1 252 ? 145.400 107.648 117.244 1.00 17.31 246 ALA B O 1
ATOM 4932 N N . ARG B 1 253 ? 144.486 108.000 119.277 1.00 22.25 247 ARG B N 1
ATOM 4933 C CA . ARG B 1 253 ? 145.622 107.496 120.032 1.00 22.25 247 ARG B CA 1
ATOM 4934 C C . ARG B 1 253 ? 145.233 106.205 120.735 1.00 22.25 247 ARG B C 1
ATOM 4935 O O . ARG B 1 253 ? 144.187 106.140 121.387 1.00 22.25 247 ARG B O 1
ATOM 4943 N N . THR B 1 254 ? 146.072 105.185 120.597 1.00 22.91 248 THR B N 1
ATOM 4944 C CA . THR B 1 254 ? 145.883 103.908 121.270 1.00 22.91 248 THR B CA 1
ATOM 4945 C C . THR B 1 254 ? 146.837 103.820 122.453 1.00 22.91 248 THR B C 1
ATOM 4946 O O . THR B 1 254 ? 148.042 104.055 122.307 1.00 22.91 248 THR B O 1
ATOM 4950 N N . ASP B 1 255 ? 146.294 103.497 123.626 1.00 26.56 249 ASP B N 1
ATOM 4951 C CA . ASP B 1 255 ? 147.071 103.375 124.853 1.00 26.56 249 ASP B CA 1
ATOM 4952 C C . ASP B 1 255 ? 147.243 101.922 125.279 1.00 26.56 249 ASP B C 1
ATOM 4953 O O . ASP B 1 255 ? 147.460 101.647 126.463 1.00 26.56 249 ASP B O 1
ATOM 4958 N N . SER B 1 256 ? 147.153 100.988 124.333 1.00 26.33 250 SER B N 1
ATOM 4959 C CA . SER B 1 256 ? 147.144 99.570 124.666 1.00 26.33 250 SER B CA 1
ATOM 4960 C C . SER B 1 256 ? 148.508 99.048 125.099 1.00 26.33 250 SER B C 1
ATOM 4961 O O . SER B 1 256 ? 148.567 98.026 125.791 1.00 26.33 250 SER B O 1
ATOM 4964 N N . GLU B 1 257 ? 149.598 99.712 124.709 1.00 33.69 251 GLU B N 1
ATOM 4965 C CA . GLU B 1 257 ? 150.926 99.204 125.041 1.00 33.69 251 GLU B CA 1
ATOM 4966 C C . GLU B 1 257 ? 151.157 99.181 126.547 1.00 33.69 251 GLU B C 1
ATOM 4967 O O . GLU B 1 257 ? 151.699 98.209 127.084 1.00 33.69 251 GLU B O 1
ATOM 4973 N N . ALA B 1 258 ? 150.753 100.238 127.247 1.00 33.11 252 ALA B N 1
ATOM 4974 C CA . ALA B 1 258 ? 150.920 100.324 128.690 1.00 33.11 252 ALA B CA 1
ATOM 4975 C C . ALA B 1 258 ? 149.660 99.955 129.460 1.00 33.11 252 ALA B C 1
ATOM 4976 O O . ALA B 1 258 ? 149.675 99.982 130.694 1.00 33.11 252 ALA B O 1
ATOM 4978 N N . ALA B 1 259 ? 148.577 99.612 128.770 1.00 30.37 253 ALA B N 1
ATOM 4979 C CA . ALA B 1 259 ? 147.317 99.319 129.434 1.00 30.37 253 ALA B CA 1
ATOM 4980 C C . ALA B 1 259 ? 147.337 97.932 130.064 1.00 30.37 253 ALA B C 1
ATOM 4981 O O . ALA B 1 259 ? 147.962 97.000 129.552 1.00 30.37 253 ALA B O 1
ATOM 4983 N N . THR B 1 260 ? 146.631 97.806 131.188 1.00 29.53 254 THR B N 1
ATOM 4984 C CA . THR B 1 260 ? 146.531 96.540 131.898 1.00 29.53 254 THR B CA 1
ATOM 4985 C C . THR B 1 260 ? 145.100 96.079 132.130 1.00 29.53 254 THR B C 1
ATOM 4986 O O . THR B 1 260 ? 144.906 94.955 132.605 1.00 29.53 254 THR B O 1
ATOM 4990 N N . LEU B 1 261 ? 144.101 96.899 131.816 1.00 22.43 255 LEU B N 1
ATOM 4991 C CA . LEU B 1 261 ? 142.708 96.556 132.047 1.00 22.43 255 LEU B CA 1
ATOM 4992 C C . LEU B 1 261 ? 141.887 96.922 130.820 1.00 22.43 255 LEU B C 1
ATOM 4993 O O . LEU B 1 261 ? 142.267 97.790 130.029 1.00 22.43 255 LEU B O 1
ATOM 4998 N N . ILE B 1 262 ? 140.758 96.239 130.662 1.00 16.91 256 ILE B N 1
ATOM 4999 C CA . ILE B 1 262 ? 139.810 96.524 129.593 1.00 16.91 256 ILE B CA 1
ATOM 5000 C C . ILE B 1 262 ? 138.406 96.479 130.180 1.00 16.91 256 ILE B C 1
ATOM 5001 O O . ILE B 1 262 ? 138.107 95.646 131.042 1.00 16.91 256 ILE B O 1
ATOM 5006 N N . THR B 1 263 ? 137.552 97.403 129.736 1.00 17.46 257 THR B N 1
ATOM 5007 C CA . THR B 1 263 ? 136.221 97.518 130.323 1.00 17.46 257 THR B CA 1
ATOM 5008 C C . THR B 1 263 ? 135.349 96.314 129.986 1.00 17.46 257 THR B C 1
ATOM 5009 O O . THR B 1 263 ? 134.585 95.840 130.835 1.00 17.46 257 THR B O 1
ATOM 5013 N N . SER B 1 264 ? 135.442 95.806 128.759 1.00 18.72 258 SER B N 1
ATOM 5014 C CA . SER B 1 264 ? 134.544 94.749 128.319 1.00 18.72 258 SER B CA 1
ATOM 5015 C C . SER B 1 264 ? 135.282 93.796 127.392 1.00 18.72 258 SER B C 1
ATOM 5016 O O . SER B 1 264 ? 136.304 94.140 126.796 1.00 18.72 258 SER B O 1
ATOM 5019 N N . THR B 1 265 ? 134.739 92.582 127.281 1.00 20.76 259 THR B N 1
ATOM 5020 C CA . THR B 1 265 ? 135.248 91.557 126.380 1.00 20.76 259 THR B CA 1
ATOM 5021 C C . THR B 1 265 ? 134.353 91.379 125.158 1.00 20.76 259 THR B C 1
ATOM 5022 O O . THR B 1 265 ? 134.424 90.347 124.486 1.00 20.76 259 THR B O 1
ATOM 5026 N N . ILE B 1 266 ? 133.510 92.370 124.861 1.00 21.20 260 ILE B N 1
ATOM 5027 C CA . ILE B 1 266 ? 132.494 92.214 123.829 1.00 21.20 260 ILE B CA 1
ATOM 5028 C C . ILE B 1 266 ? 133.093 92.161 122.428 1.00 21.20 260 ILE B C 1
ATOM 5029 O O . ILE B 1 266 ? 132.469 91.610 121.514 1.00 21.20 260 ILE B O 1
ATOM 5034 N N . ASP B 1 267 ? 134.289 92.706 122.233 1.00 20.53 261 ASP B N 1
ATOM 5035 C CA . ASP B 1 267 ? 134.911 92.773 120.918 1.00 20.53 261 ASP B CA 1
ATOM 5036 C C . ASP B 1 267 ? 135.845 91.585 120.735 1.00 20.53 261 ASP B C 1
ATOM 5037 O O . ASP B 1 267 ? 136.720 91.345 121.573 1.00 20.53 261 ASP B O 1
ATOM 5042 N N . HIS B 1 268 ? 135.655 90.848 119.637 1.00 23.14 262 HIS B N 1
ATOM 5043 C CA . HIS B 1 268 ? 136.491 89.682 119.369 1.00 23.14 262 HIS B CA 1
ATOM 5044 C C . HIS B 1 268 ? 137.951 90.067 119.180 1.00 23.14 262 HIS B C 1
ATOM 5045 O O . HIS B 1 268 ? 138.849 89.306 119.558 1.00 23.14 262 HIS B O 1
ATOM 5052 N N . ARG B 1 269 ? 138.205 91.245 118.605 1.00 18.94 263 ARG B N 1
ATOM 5053 C CA . ARG B 1 269 ? 139.574 91.665 118.331 1.00 18.94 263 ARG B CA 1
ATOM 5054 C C . ARG B 1 269 ? 140.391 91.819 119.608 1.00 18.94 263 ARG B C 1
ATOM 5055 O O . ARG B 1 269 ? 141.623 91.729 119.567 1.00 18.94 263 ARG B O 1
ATOM 5063 N N . ASP B 1 270 ? 139.733 92.048 120.741 1.00 19.48 264 ASP B N 1
ATOM 5064 C CA . ASP B 1 270 ? 140.410 92.134 122.027 1.00 19.48 264 ASP B CA 1
ATOM 5065 C C . ASP B 1 270 ? 140.580 90.783 122.707 1.00 19.48 264 ASP B C 1
ATOM 5066 O O . ASP B 1 270 ? 141.390 90.675 123.635 1.00 19.48 264 ASP B O 1
ATOM 5071 N N . HIS B 1 271 ? 139.855 89.752 122.259 1.00 20.82 265 HIS B N 1
ATOM 5072 C CA . HIS B 1 271 ? 139.836 88.481 122.978 1.00 20.82 265 HIS B CA 1
ATOM 5073 C C . HIS B 1 271 ? 141.218 87.851 123.066 1.00 20.82 265 HIS B C 1
ATOM 5074 O O . HIS B 1 271 ? 141.496 87.096 124.004 1.00 20.82 265 HIS B O 1
ATOM 5081 N N . TYR B 1 272 ? 142.097 88.146 122.108 1.00 24.53 266 TYR B N 1
ATOM 5082 C CA . TYR B 1 272 ? 143.439 87.580 122.144 1.00 24.53 266 TYR B CA 1
ATOM 5083 C C . TYR B 1 272 ? 144.248 88.113 123.319 1.00 24.53 266 TYR B C 1
ATOM 5084 O O . TYR B 1 272 ? 145.103 87.399 123.854 1.00 24.53 266 TYR B O 1
ATOM 5093 N N . PHE B 1 273 ? 143.996 89.351 123.741 1.00 22.64 267 PHE B N 1
ATOM 5094 C CA . PHE B 1 273 ? 144.843 90.027 124.714 1.00 22.64 267 PHE B CA 1
ATOM 5095 C C . PHE B 1 273 ? 144.240 90.061 126.113 1.00 22.64 267 PHE B C 1
ATOM 5096 O O . PHE B 1 273 ? 144.736 90.798 126.970 1.00 22.64 267 PHE B O 1
ATOM 5104 N N . ILE B 1 274 ? 143.191 89.288 126.365 1.00 23.30 268 ILE B N 1
ATOM 5105 C CA . ILE B 1 274 ? 142.525 89.282 127.662 1.00 23.30 268 ILE B CA 1
ATOM 5106 C C . ILE B 1 274 ? 143.160 88.214 128.541 1.00 23.30 268 ILE B C 1
ATOM 5107 O O . ILE B 1 274 ? 143.300 87.057 128.129 1.00 23.30 268 ILE B O 1
ATOM 5112 N N . ILE B 1 275 ? 143.547 88.604 129.752 1.00 28.49 269 ILE B N 1
ATOM 5113 C CA . ILE B 1 275 ? 144.230 87.714 130.682 1.00 28.49 269 ILE B CA 1
ATOM 5114 C C . ILE B 1 275 ? 143.193 86.946 131.489 1.00 28.49 269 ILE B C 1
ATOM 5115 O O . ILE B 1 275 ? 142.251 87.535 132.032 1.00 28.49 269 ILE B O 1
ATOM 5120 N N . GLY B 1 276 ? 143.365 85.623 131.567 1.00 38.28 270 GLY B N 1
ATOM 5121 C CA . GLY B 1 276 ? 142.493 84.785 132.356 1.00 38.28 270 GLY B CA 1
ATOM 5122 C C . GLY B 1 276 ? 143.296 83.859 133.252 1.00 38.28 270 GLY B C 1
ATOM 5123 O O . GLY B 1 276 ? 144.518 83.748 133.135 1.00 38.28 270 GLY B O 1
ATOM 5124 N N . ALA B 1 277 ? 142.581 83.193 134.153 1.00 45.49 271 ALA B N 1
ATOM 5125 C CA . ALA B 1 277 ? 143.184 82.278 135.112 1.00 45.49 271 ALA B CA 1
ATOM 5126 C C . ALA B 1 277 ? 143.068 80.849 134.601 1.00 45.49 271 ALA B C 1
ATOM 5127 O O . ALA B 1 277 ? 141.992 80.425 134.165 1.00 45.49 271 ALA B O 1
ATOM 5129 N N . THR B 1 278 ? 144.176 80.114 134.654 1.00 52.17 272 THR B N 1
ATOM 5130 C CA . THR B 1 278 ? 144.217 78.722 134.229 1.00 52.17 272 THR B CA 1
ATOM 5131 C C . THR B 1 278 ? 144.028 77.744 135.380 1.00 52.17 272 THR B C 1
ATOM 5132 O O . THR B 1 278 ? 144.129 76.532 135.168 1.00 52.17 272 THR B O 1
ATOM 5136 N N . ASN B 1 279 ? 143.757 78.236 136.589 1.00 58.04 273 ASN B N 1
ATOM 5137 C CA . ASN B 1 279 ? 143.558 77.373 137.742 1.00 58.04 273 ASN B CA 1
ATOM 5138 C C . ASN B 1 279 ? 142.070 77.273 138.037 1.00 58.04 273 ASN B C 1
ATOM 5139 O O . ASN B 1 279 ? 141.468 78.268 138.468 1.00 58.04 273 ASN B O 1
ATOM 5144 N N . PRO B 1 280 ? 141.438 76.116 137.824 1.00 58.14 274 PRO B N 1
ATOM 5145 C CA . PRO B 1 280 ? 139.993 76.008 138.088 1.00 58.14 274 PRO B CA 1
ATOM 5146 C C . PRO B 1 280 ? 139.616 76.199 139.546 1.00 58.14 274 PRO B C 1
ATOM 5147 O O . PRO B 1 280 ? 138.448 76.489 139.833 1.00 58.14 274 PRO B O 1
ATOM 5151 N N . GLU B 1 281 ? 140.557 76.050 140.475 1.00 64.44 275 GLU B N 1
ATOM 5152 C CA . GLU B 1 281 ? 140.261 76.117 141.899 1.00 64.44 275 GLU B CA 1
ATOM 5153 C C . GLU B 1 281 ? 140.394 77.521 142.476 1.00 64.44 275 GLU B C 1
ATOM 5154 O O . GLU B 1 281 ? 140.272 77.687 143.693 1.00 64.44 275 GLU B O 1
ATOM 5160 N N . ALA B 1 282 ? 140.642 78.527 141.643 1.00 61.27 276 ALA B N 1
ATOM 5161 C CA . ALA B 1 282 ? 140.820 79.898 142.102 1.00 61.27 276 ALA B CA 1
ATOM 5162 C C . ALA B 1 282 ? 139.500 80.651 142.012 1.00 61.27 276 ALA B C 1
ATOM 5163 O O . ALA B 1 282 ? 138.850 80.652 140.961 1.00 61.27 276 ALA B O 1
ATOM 5165 N N . GLY B 1 283 ? 139.109 81.285 143.114 1.00 57.79 277 GLY B N 1
ATOM 5166 C CA . GLY B 1 283 ? 137.901 82.078 143.149 1.00 57.79 277 GLY B CA 1
ATOM 5167 C C . GLY B 1 283 ? 138.115 83.482 142.618 1.00 57.79 277 GLY B C 1
ATOM 5168 O O . GLY B 1 283 ? 139.212 83.878 142.225 1.00 57.79 277 GLY B O 1
ATOM 5169 N N . ASP B 1 284 ? 137.028 84.247 142.610 1.00 52.99 278 ASP B N 1
ATOM 5170 C CA . ASP B 1 284 ? 137.075 85.610 142.097 1.00 52.99 278 ASP B CA 1
ATOM 5171 C C . ASP B 1 284 ? 137.892 86.501 143.024 1.00 52.99 278 ASP B C 1
ATOM 5172 O O . ASP B 1 284 ? 137.767 86.420 144.250 1.00 52.99 278 ASP B O 1
ATOM 5177 N N . LEU B 1 285 ? 138.737 87.349 142.434 1.00 54.69 279 LEU B N 1
ATOM 5178 C CA . LEU B 1 285 ? 139.536 88.276 143.229 1.00 54.69 279 LEU B CA 1
ATOM 5179 C C . LEU B 1 285 ? 138.655 89.289 143.947 1.00 54.69 279 LEU B C 1
ATOM 5180 O O . LEU B 1 285 ? 138.858 89.577 145.133 1.00 54.69 279 LEU B O 1
ATOM 5185 N N . ALA B 1 286 ? 137.675 89.851 143.237 1.00 54.50 280 ALA B N 1
ATOM 5186 C CA . ALA B 1 286 ? 136.815 90.873 143.823 1.00 54.50 280 ALA B CA 1
ATOM 5187 C C . ALA B 1 286 ? 136.017 90.313 144.995 1.00 54.50 280 ALA B C 1
ATOM 5188 O O . ALA B 1 286 ? 135.903 90.948 146.048 1.00 54.50 280 ALA B O 1
ATOM 5190 N N . ALA B 1 287 ? 135.459 89.112 144.825 1.00 57.31 281 ALA B N 1
ATOM 5191 C CA . ALA B 1 287 ? 134.726 88.476 145.914 1.00 57.31 281 ALA B CA 1
ATOM 5192 C C . ALA B 1 287 ? 135.641 88.175 147.093 1.00 57.31 281 ALA B C 1
ATOM 5193 O O . ALA B 1 287 ? 135.257 88.363 148.254 1.00 57.31 281 ALA B O 1
ATOM 5195 N N . LEU B 1 288 ? 136.859 87.705 146.810 1.00 62.22 282 LEU B N 1
ATOM 5196 C CA . LEU B 1 288 ? 137.811 87.397 147.871 1.00 62.22 282 LEU B CA 1
ATOM 5197 C C . LEU B 1 288 ? 138.157 88.643 148.676 1.00 62.22 282 LEU B C 1
ATOM 5198 O O . LEU B 1 288 ? 138.250 88.597 149.907 1.00 62.22 282 LEU B O 1
ATOM 5203 N N . MET B 1 289 ? 138.353 89.772 147.992 1.00 64.87 283 MET B N 1
ATOM 5204 C CA . MET B 1 289 ? 138.676 91.008 148.696 1.00 64.87 283 MET B CA 1
ATOM 5205 C C . MET B 1 289 ? 137.457 91.595 149.397 1.00 64.87 283 MET B C 1
ATOM 5206 O O . MET B 1 289 ? 137.603 92.301 150.400 1.00 64.87 283 MET B O 1
ATOM 5211 N N . ALA B 1 290 ? 136.255 91.324 148.886 1.00 66.33 284 ALA B N 1
ATOM 5212 C CA . ALA B 1 290 ? 135.046 91.805 149.546 1.00 66.33 284 ALA B CA 1
ATOM 5213 C C . ALA B 1 290 ? 134.789 91.046 150.842 1.00 66.33 284 ALA B C 1
ATOM 5214 O O . ALA B 1 290 ? 134.443 91.642 151.867 1.00 66.33 284 ALA B O 1
ATOM 5216 N N . GLU B 1 291 ? 134.956 89.725 150.814 1.00 69.48 285 GLU B N 1
ATOM 5217 C CA . GLU B 1 291 ? 134.729 88.899 151.993 1.00 69.48 285 GLU B CA 1
ATOM 5218 C C . GLU B 1 291 ? 135.892 88.938 152.974 1.00 69.48 285 GLU B C 1
ATOM 5219 O O . GLU B 1 291 ? 135.737 88.492 154.115 1.00 69.48 285 GLU B O 1
ATOM 5225 N N . ALA B 1 292 ? 137.046 89.457 152.560 1.00 72.52 286 ALA B N 1
ATOM 5226 C CA . ALA B 1 292 ? 138.203 89.604 153.431 1.00 72.52 286 ALA B CA 1
ATOM 5227 C C . ALA B 1 292 ? 138.615 91.061 153.603 1.00 72.52 286 ALA B C 1
ATOM 5228 O O . ALA B 1 292 ? 139.812 91.356 153.673 1.00 72.52 286 ALA B O 1
ATOM 5230 N N . GLU B 1 293 ? 137.650 91.976 153.674 1.00 74.71 287 GLU B N 1
ATOM 5231 C CA . GLU B 1 293 ? 137.964 93.394 153.788 1.00 74.71 287 GLU B CA 1
ATOM 5232 C C . GLU B 1 293 ? 138.008 93.811 155.254 1.00 74.71 287 GLU B C 1
ATOM 5233 O O . GLU B 1 293 ? 137.867 94.993 155.579 1.00 74.71 287 GLU B O 1
ATOM 5239 N N . ILE B 1 297 ? 140.721 93.170 156.768 1.00 79.42 291 ILE B N 1
ATOM 5240 C CA . ILE B 1 297 ? 142.170 93.214 156.906 1.00 79.42 291 ILE B CA 1
ATOM 5241 C C . ILE B 1 297 ? 142.695 94.481 156.243 1.00 79.42 291 ILE B C 1
ATOM 5242 O O . ILE B 1 297 ? 142.069 95.032 155.328 1.00 79.42 291 ILE B O 1
ATOM 5247 N N . TYR B 1 298 ? 143.847 94.955 156.711 1.00 80.76 292 TYR B N 1
ATOM 5248 C CA . TYR B 1 298 ? 144.422 96.188 156.196 1.00 80.76 292 TYR B CA 1
ATOM 5249 C C . TYR B 1 298 ? 144.852 96.022 154.740 1.00 80.76 292 TYR B C 1
ATOM 5250 O O . TYR B 1 298 ? 145.173 94.923 154.276 1.00 80.76 292 TYR B O 1
ATOM 5252 N N . GLY B 1 299 ? 144.848 97.143 154.014 1.00 82.75 293 GLY B N 1
ATOM 5253 C CA . GLY B 1 299 ? 145.244 97.112 152.615 1.00 82.75 293 GLY B CA 1
ATOM 5254 C C . GLY B 1 299 ? 146.684 96.680 152.424 1.00 82.75 293 GLY B C 1
ATOM 5255 O O . GLY B 1 299 ? 147.011 95.981 151.459 1.00 82.75 293 GLY B O 1
ATOM 5256 N N . ASN B 1 300 ? 147.568 97.091 153.338 1.00 82.03 294 ASN B N 1
ATOM 5257 C CA . ASN B 1 300 ? 148.951 96.631 153.296 1.00 82.03 294 ASN B CA 1
ATOM 5258 C C . ASN B 1 300 ? 149.048 95.120 153.452 1.00 82.03 294 ASN B C 1
ATOM 5259 O O . ASN B 1 300 ? 150.000 94.510 152.955 1.00 82.03 294 ASN B O 1
ATOM 5261 N N . GLU B 1 301 ? 148.080 94.506 154.132 1.00 81.42 295 GLU B N 1
ATOM 5262 C CA . GLU B 1 301 ? 148.006 93.054 154.223 1.00 81.42 295 GLU B CA 1
ATOM 5263 C C . GLU B 1 301 ? 147.135 92.458 153.123 1.00 81.42 295 GLU B C 1
ATOM 5264 O O . GLU B 1 301 ? 147.299 91.285 152.772 1.00 81.42 295 GLU B O 1
ATOM 5266 N N . LEU B 1 302 ? 146.202 93.244 152.576 1.00 79.63 296 LEU B N 1
ATOM 5267 C CA . LEU B 1 302 ? 145.431 92.788 151.423 1.00 79.63 296 LEU B CA 1
ATOM 5268 C C . LEU B 1 302 ? 146.318 92.649 150.193 1.00 79.63 296 LEU B C 1
ATOM 5269 O O . LEU B 1 302 ? 146.020 91.861 149.285 1.00 79.63 296 LEU B O 1
ATOM 5274 N N . ALA B 1 303 ? 147.405 93.418 150.138 1.00 79.68 297 ALA B N 1
ATOM 5275 C CA . ALA B 1 303 ? 148.370 93.305 149.052 1.00 79.68 297 ALA B CA 1
ATOM 5276 C C . ALA B 1 303 ? 149.003 91.921 149.054 1.00 79.68 297 ALA B C 1
ATOM 5277 O O . ALA B 1 303 ? 149.420 91.418 148.006 1.00 79.68 297 ALA B O 1
ATOM 5279 N N . ALA B 1 304 ? 149.083 91.299 150.230 1.00 76.40 298 ALA B N 1
ATOM 5280 C CA . ALA B 1 304 ? 149.560 89.928 150.362 1.00 76.40 298 ALA B CA 1
ATOM 5281 C C . ALA B 1 304 ? 148.545 88.901 149.882 1.00 76.40 298 ALA B C 1
ATOM 5282 O O . ALA B 1 304 ? 148.924 87.924 149.228 1.00 76.40 298 ALA B O 1
ATOM 5284 N N . ILE B 1 305 ? 147.261 89.102 150.191 1.00 76.90 299 ILE B N 1
ATOM 5285 C CA . ILE B 1 305 ? 146.224 88.193 149.707 1.00 76.90 299 ILE B CA 1
ATOM 5286 C C . ILE B 1 305 ? 146.142 88.253 148.188 1.00 76.90 299 ILE B C 1
ATOM 5287 O O . ILE B 1 305 ? 145.976 87.230 147.511 1.00 76.90 299 ILE B O 1
ATOM 5292 N N . GLU B 1 306 ? 146.252 89.462 147.630 1.00 74.12 300 GLU B N 1
ATOM 5293 C CA . GLU B 1 306 ? 146.266 89.604 146.178 1.00 74.12 300 GLU B CA 1
ATOM 5294 C C . GLU B 1 306 ? 147.448 88.866 145.564 1.00 74.12 300 GLU B C 1
ATOM 5295 O O . GLU B 1 306 ? 147.301 88.187 144.543 1.00 74.12 300 GLU B O 1
ATOM 5301 N N . SER B 1 307 ? 148.630 88.988 146.174 1.00 73.59 301 SER B N 1
ATOM 5302 C CA . SER B 1 307 ? 149.805 88.293 145.660 1.00 73.59 301 SER B CA 1
ATOM 5303 C C . SER B 1 307 ? 149.631 86.781 145.735 1.00 73.59 301 SER B C 1
ATOM 5304 O O . SER B 1 307 ? 149.996 86.059 144.799 1.00 73.59 301 SER B O 1
ATOM 5307 N N . GLU B 1 308 ? 149.084 86.284 146.844 1.00 73.60 302 GLU B N 1
ATOM 5308 C CA . GLU B 1 308 ? 148.852 84.854 147.007 1.00 73.60 302 GLU B CA 1
ATOM 5309 C C . GLU B 1 308 ? 147.878 84.336 145.958 1.00 73.60 302 GLU B C 1
ATOM 5310 O O . GLU B 1 308 ? 148.110 83.283 145.357 1.00 73.60 302 GLU B O 1
ATOM 5316 N N . TRP B 1 309 ? 146.785 85.070 145.728 1.00 63.41 303 TRP B N 1
ATOM 5317 C CA . TRP B 1 309 ? 145.835 84.664 144.697 1.00 63.41 303 TRP B CA 1
ATOM 5318 C C . TRP B 1 309 ? 146.474 84.693 143.316 1.00 63.41 303 TRP B C 1
ATOM 5319 O O . TRP B 1 309 ? 146.255 83.788 142.501 1.00 63.41 303 TRP B O 1
ATOM 5330 N N . THR B 1 310 ? 147.262 85.733 143.029 1.00 65.97 304 THR B N 1
ATOM 5331 C CA . THR B 1 310 ? 147.896 85.851 141.721 1.00 65.97 304 THR B CA 1
ATOM 5332 C C . THR B 1 310 ? 148.868 84.704 141.475 1.00 65.97 304 THR B C 1
ATOM 5333 O O . THR B 1 310 ? 148.961 84.188 140.357 1.00 65.97 304 THR B O 1
ATOM 5337 N N . LYS B 1 311 ? 149.606 84.296 142.508 1.00 68.94 305 LYS B N 1
ATOM 5338 C CA . LYS B 1 311 ? 150.492 83.147 142.360 1.00 68.94 305 LYS B CA 1
ATOM 5339 C C . LYS B 1 311 ? 149.711 81.844 142.242 1.00 68.94 305 LYS B C 1
ATOM 5340 O O . LYS B 1 311 ? 150.132 80.935 141.517 1.00 68.94 305 LYS B O 1
ATOM 5346 N N . LYS B 1 312 ? 148.577 81.733 142.942 1.00 65.69 306 LYS B N 1
ATOM 5347 C CA . LYS B 1 312 ? 147.792 80.502 142.900 1.00 65.69 306 LYS B CA 1
ATOM 5348 C C . LYS B 1 312 ? 147.236 80.238 141.505 1.00 65.69 306 LYS B C 1
ATOM 5349 O O . LYS B 1 312 ? 147.274 79.099 141.023 1.00 65.69 306 LYS B O 1
ATOM 5355 N N . ALA B 1 313 ? 146.720 81.268 140.842 1.00 61.19 307 ALA B N 1
ATOM 5356 C CA . ALA B 1 313 ? 146.127 81.133 139.518 1.00 61.19 307 ALA B CA 1
ATOM 5357 C C . ALA B 1 313 ? 147.075 81.720 138.480 1.00 61.19 307 ALA B C 1
ATOM 5358 O O . ALA B 1 313 ? 147.378 82.918 138.519 1.00 61.19 307 ALA B O 1
ATOM 5360 N N . GLY B 1 314 ? 147.532 80.883 137.552 1.00 52.93 308 GLY B N 1
ATOM 5361 C CA . GLY B 1 314 ? 148.439 81.355 136.528 1.00 52.93 308 GLY B CA 1
ATOM 5362 C C . GLY B 1 314 ? 147.765 82.294 135.552 1.00 52.93 308 GLY B C 1
ATOM 5363 O O . GLY B 1 314 ? 146.967 81.867 134.715 1.00 52.93 308 GLY B O 1
ATOM 5364 N N . LEU B 1 315 ? 148.092 83.579 135.645 1.00 47.00 309 LEU B N 1
ATOM 5365 C CA . LEU B 1 315 ? 147.479 84.598 134.798 1.00 47.00 309 LEU B CA 1
ATOM 5366 C C . LEU B 1 315 ? 148.207 84.606 133.463 1.00 47.00 309 LEU B C 1
ATOM 5367 O O . LEU B 1 315 ? 149.312 85.140 133.342 1.00 47.00 309 LEU B O 1
ATOM 5372 N N . LYS B 1 316 ? 147.586 84.001 132.453 1.00 44.68 310 LYS B N 1
ATOM 5373 C CA . LYS B 1 316 ? 148.192 83.848 131.142 1.00 44.68 310 LYS B CA 1
ATOM 5374 C C . LYS B 1 316 ? 147.154 84.156 130.074 1.00 44.68 310 LYS B C 1
ATOM 5375 O O . LYS B 1 316 ? 145.947 84.061 130.307 1.00 44.68 310 LYS B O 1
ATOM 5381 N N . LEU B 1 317 ? 147.639 84.533 128.895 1.00 37.91 311 LEU B N 1
ATOM 5382 C CA . LEU B 1 317 ? 146.765 84.618 127.739 1.00 37.91 311 LEU B CA 1
ATOM 5383 C C . LEU B 1 317 ? 146.406 83.215 127.259 1.00 37.91 311 LEU B C 1
ATOM 5384 O O . LEU B 1 317 ? 147.118 82.241 127.520 1.00 37.91 311 LEU B O 1
ATOM 5389 N N . PHE B 1 318 ? 145.276 83.114 126.555 1.00 40.08 312 PHE B N 1
ATOM 5390 C CA . PHE B 1 318 ? 144.787 81.799 126.150 1.00 40.08 312 PHE B CA 1
ATOM 5391 C C . PHE B 1 318 ? 145.766 81.105 125.212 1.00 40.08 312 PHE B C 1
ATOM 5392 O O . PHE B 1 318 ? 145.995 79.895 125.329 1.00 40.08 312 PHE B O 1
ATOM 5400 N N . HIS B 1 319 ? 146.346 81.846 124.267 1.00 40.95 313 HIS B N 1
ATOM 5401 C CA . HIS B 1 319 ? 147.366 81.254 123.410 1.00 40.95 313 HIS B CA 1
ATOM 5402 C C . HIS B 1 319 ? 148.585 80.841 124.226 1.00 40.95 313 HIS B C 1
ATOM 5403 O O . HIS B 1 319 ? 149.165 79.776 123.992 1.00 40.95 313 HIS B O 1
ATOM 5410 N N . GLU B 1 320 ? 148.969 81.657 125.210 1.00 45.16 314 GLU B N 1
ATOM 5411 C CA . GLU B 1 320 ? 150.049 81.267 126.111 1.00 45.16 314 GLU B CA 1
ATOM 5412 C C . GLU B 1 320 ? 149.678 80.023 126.907 1.00 45.16 314 GLU B C 1
ATOM 5413 O O . GLU B 1 320 ? 150.518 79.143 127.126 1.00 45.16 314 GLU B O 1
ATOM 5419 N N . ALA B 1 321 ? 148.422 79.935 127.350 1.00 47.61 315 ALA B N 1
ATOM 5420 C CA . ALA B 1 321 ? 147.980 78.769 128.109 1.00 47.61 315 ALA B CA 1
ATOM 5421 C C . ALA B 1 321 ? 148.062 77.502 127.269 1.00 47.61 315 ALA B C 1
ATOM 5422 O O . ALA B 1 321 ? 148.578 76.473 127.724 1.00 47.61 315 ALA B O 1
ATOM 5424 N N . VAL B 1 322 ? 147.570 77.557 126.030 1.00 50.05 316 VAL B N 1
ATOM 5425 C CA . VAL B 1 322 ? 147.600 76.367 125.187 1.00 50.05 316 VAL B CA 1
ATOM 5426 C C . VAL B 1 322 ? 149.025 76.040 124.759 1.00 50.05 316 VAL B C 1
ATOM 5427 O O . VAL B 1 322 ? 149.355 74.871 124.535 1.00 50.05 316 VAL B O 1
ATOM 5431 N N . ILE B 1 323 ? 149.896 77.046 124.643 1.00 54.12 317 ILE B N 1
ATOM 5432 C CA . ILE B 1 323 ? 151.294 76.775 124.320 1.00 54.12 317 ILE B CA 1
ATOM 5433 C C . ILE B 1 323 ? 151.981 76.063 125.479 1.00 54.12 317 ILE B C 1
ATOM 5434 O O . ILE B 1 323 ? 152.679 75.061 125.287 1.00 54.12 317 ILE B O 1
ATOM 5439 N N . ASP B 1 324 ? 151.787 76.561 126.703 1.00 57.85 318 ASP B N 1
ATOM 5440 C CA . ASP B 1 324 ? 152.428 75.940 127.855 1.00 57.85 318 ASP B CA 1
ATOM 5441 C C . ASP B 1 324 ? 151.793 74.608 128.228 1.00 57.85 318 ASP B C 1
ATOM 5442 O O . ASP B 1 324 ? 152.429 73.809 128.925 1.00 57.85 318 ASP B O 1
ATOM 5447 N N . GLU B 1 325 ? 150.563 74.350 127.790 1.00 61.59 319 GLU B N 1
ATOM 5448 C CA . GLU B 1 325 ? 149.947 73.047 128.005 1.00 61.59 319 GLU B CA 1
ATOM 5449 C C . GLU B 1 325 ? 150.324 72.039 126.929 1.00 61.59 319 GLU B C 1
ATOM 5450 O O . GLU B 1 325 ? 150.473 70.848 127.229 1.00 61.59 319 GLU B O 1
ATOM 5456 N N . ILE B 1 326 ? 150.484 72.488 125.683 1.00 63.24 320 ILE B N 1
ATOM 5457 C CA . ILE B 1 326 ? 150.831 71.582 124.595 1.00 63.24 320 ILE B CA 1
ATOM 5458 C C . ILE B 1 326 ? 152.277 71.114 124.683 1.00 63.24 320 ILE B C 1
ATOM 5459 O O . ILE B 1 326 ? 152.628 70.092 124.081 1.00 63.24 320 ILE B O 1
ATOM 5464 N N . LYS B 1 327 ? 153.128 71.830 125.422 1.00 66.32 321 LYS B N 1
ATOM 5465 C CA . LYS B 1 327 ? 154.483 71.360 125.677 1.00 66.32 321 LYS B CA 1
ATOM 5466 C C . LYS B 1 327 ? 154.514 70.140 126.584 1.00 66.32 321 LYS B C 1
ATOM 5467 O O . LYS B 1 327 ? 155.548 69.467 126.654 1.00 66.32 321 LYS B O 1
ATOM 5473 N N . ASN B 1 328 ? 153.416 69.842 127.275 1.00 69.07 322 ASN B N 1
ATOM 5474 C CA . ASN B 1 328 ? 153.326 68.689 128.170 1.00 69.07 322 ASN B CA 1
ATOM 5475 C C . ASN B 1 328 ? 152.573 67.587 127.431 1.00 69.07 322 ASN B C 1
ATOM 5476 O O . ASN B 1 328 ? 151.355 67.450 127.550 1.00 69.07 322 ASN B O 1
ATOM 5481 N N . GLY B 1 329 ? 153.312 66.792 126.660 1.00 75.47 323 GLY B N 1
ATOM 5482 C CA . GLY B 1 329 ? 152.718 65.702 125.913 1.00 75.47 323 GLY B CA 1
ATOM 5483 C C . GLY B 1 329 ? 152.821 65.877 124.412 1.00 75.47 323 GLY B C 1
ATOM 5484 O O . GLY B 1 329 ? 152.140 66.728 123.831 1.00 75.47 323 GLY B O 1
ATOM 5485 N N . ASN B 1 330 ? 153.674 65.080 123.773 1.00 78.71 324 ASN B N 1
ATOM 5486 C CA . ASN B 1 330 ? 153.840 65.159 122.331 1.00 78.71 324 ASN B CA 1
ATOM 5487 C C . ASN B 1 330 ? 152.593 64.642 121.619 1.00 78.71 324 ASN B C 1
ATOM 5488 O O . ASN B 1 330 ? 151.908 63.733 122.094 1.00 78.71 324 ASN B O 1
ATOM 5493 N N . TYR B 1 331 ? 152.307 65.236 120.465 1.00 77.21 325 TYR B N 1
ATOM 5494 C CA . TYR B 1 331 ? 151.149 64.851 119.667 1.00 77.21 325 TYR B CA 1
ATOM 5495 C C . TYR B 1 331 ? 151.564 64.421 118.264 1.00 77.21 325 TYR B C 1
ATOM 5496 O O . TYR B 1 331 ? 152.461 63.594 118.098 1.00 77.21 325 TYR B O 1
ATOM 5505 N N . LYS B 1 334 ? 154.821 68.127 117.107 1.00 74.97 328 LYS B N 1
ATOM 5506 C CA . LYS B 1 334 ? 154.964 69.280 117.988 1.00 74.97 328 LYS B CA 1
ATOM 5507 C C . LYS B 1 334 ? 154.971 70.587 117.201 1.00 74.97 328 LYS B C 1
ATOM 5508 O O . LYS B 1 334 ? 154.144 71.467 117.434 1.00 74.97 328 LYS B O 1
ATOM 5514 N N . ASP B 1 335 ? 155.918 70.701 116.268 1.00 76.67 329 ASP B N 1
ATOM 5515 C CA . ASP B 1 335 ? 156.096 71.952 115.538 1.00 76.67 329 ASP B CA 1
ATOM 5516 C C . ASP B 1 335 ? 154.890 72.275 114.662 1.00 76.67 329 ASP B C 1
ATOM 5517 O O . ASP B 1 335 ? 154.463 73.433 114.593 1.00 76.67 329 ASP B O 1
ATOM 5522 N N . ALA B 1 336 ? 154.325 71.268 113.992 1.00 73.09 330 ALA B N 1
ATOM 5523 C CA . ALA B 1 336 ? 153.307 71.526 112.977 1.00 73.09 330 ALA B CA 1
ATOM 5524 C C . ALA B 1 336 ? 152.039 72.119 113.583 1.00 73.09 330 ALA B C 1
ATOM 5525 O O . ALA B 1 336 ? 151.539 73.150 113.115 1.00 73.09 330 ALA B O 1
ATOM 5527 N N . LEU B 1 337 ? 151.505 71.485 114.629 1.00 69.67 331 LEU B N 1
ATOM 5528 C CA . LEU B 1 337 ? 150.233 71.942 115.182 1.00 69.67 331 LEU B CA 1
ATOM 5529 C C . LEU B 1 337 ? 150.394 73.257 115.937 1.00 69.67 331 LEU B C 1
ATOM 5530 O O . LEU B 1 337 ? 149.517 74.126 115.870 1.00 69.67 331 LEU B O 1
ATOM 5535 N N . ILE B 1 338 ? 151.514 73.434 116.642 1.00 66.09 332 ILE B N 1
ATOM 5536 C CA . ILE B 1 338 ? 151.773 74.713 117.299 1.00 66.09 332 ILE B CA 1
ATOM 5537 C C . ILE B 1 338 ? 151.885 75.826 116.266 1.00 66.09 332 ILE B C 1
ATOM 5538 O O . ILE B 1 338 ? 151.330 76.918 116.442 1.00 66.09 332 ILE B O 1
ATOM 5543 N N . LYS B 1 339 ? 152.600 75.564 115.169 1.00 64.29 333 LYS B N 1
ATOM 5544 C CA . LYS B 1 339 ? 152.761 76.572 114.127 1.00 64.29 333 LYS B CA 1
ATOM 5545 C C . LYS B 1 339 ? 151.425 76.923 113.486 1.00 64.29 333 LYS B C 1
ATOM 5546 O O . LYS B 1 339 ? 151.137 78.101 113.244 1.00 64.29 333 LYS B O 1
ATOM 5552 N N . LYS B 1 340 ? 150.592 75.919 113.202 1.00 62.42 334 LYS B N 1
ATOM 5553 C CA . LYS B 1 340 ? 149.311 76.210 112.565 1.00 62.42 334 LYS B CA 1
ATOM 5554 C C . LYS B 1 340 ? 148.368 76.934 113.522 1.00 62.42 334 LYS B C 1
ATOM 5555 O O . LYS B 1 340 ? 147.604 77.812 113.100 1.00 62.42 334 LYS B O 1
ATOM 5561 N N . PHE B 1 341 ? 148.418 76.601 114.817 1.00 54.26 335 PHE B N 1
ATOM 5562 C CA . PHE B 1 341 ? 147.616 77.336 115.788 1.00 54.26 335 PHE B CA 1
ATOM 5563 C C . PHE B 1 341 ? 148.065 78.788 115.880 1.00 54.26 335 PHE B C 1
ATOM 5564 O O . PHE B 1 341 ? 147.233 79.701 115.926 1.00 54.26 335 PHE B O 1
ATOM 5572 N N . THR B 1 342 ? 149.380 79.022 115.910 1.00 54.58 336 THR B N 1
ATOM 5573 C CA . THR B 1 342 ? 149.884 80.390 115.975 1.00 54.58 336 THR B CA 1
ATOM 5574 C C . THR B 1 342 ? 149.517 81.169 114.719 1.00 54.58 336 THR B C 1
ATOM 5575 O O . THR B 1 342 ? 149.176 82.356 114.792 1.00 54.58 336 THR B O 1
ATOM 5579 N N . ASP B 1 343 ? 149.580 80.519 113.555 1.00 56.15 337 ASP B N 1
ATOM 5580 C CA . ASP B 1 343 ? 149.175 81.176 112.318 1.00 56.15 337 ASP B CA 1
ATOM 5581 C C . ASP B 1 343 ? 147.691 81.516 112.317 1.00 56.15 337 ASP B C 1
ATOM 5582 O O . ASP B 1 343 ? 147.305 82.591 111.844 1.00 56.15 337 ASP B O 1
ATOM 5587 N N . LYS B 1 344 ? 146.846 80.623 112.835 1.00 49.26 338 LYS B N 1
ATOM 5588 C CA . LYS B 1 344 ? 145.413 80.882 112.866 1.00 49.26 338 LYS B CA 1
ATOM 5589 C C . LYS B 1 344 ? 144.969 81.674 114.089 1.00 49.26 338 LYS B C 1
ATOM 5590 O O . LYS B 1 344 ? 143.902 82.295 114.049 1.00 49.26 338 LYS B O 1
ATOM 5596 N N . VAL B 1 345 ? 145.749 81.671 115.163 1.00 40.52 339 VAL B N 1
ATOM 5597 C CA . VAL B 1 345 ? 145.435 82.431 116.373 1.00 40.52 339 VAL B CA 1
ATOM 5598 C C . VAL B 1 345 ? 146.648 83.308 116.662 1.00 40.52 339 VAL B C 1
ATOM 5599 O O . VAL B 1 345 ? 147.611 82.885 117.309 1.00 40.52 339 VAL B O 1
ATOM 5603 N N . ASN B 1 346 ? 146.608 84.540 116.178 1.00 32.75 340 ASN B N 1
ATOM 5604 C CA . ASN B 1 346 ? 147.675 85.515 116.328 1.00 32.75 340 ASN B CA 1
ATOM 5605 C C . ASN B 1 346 ? 147.065 86.851 116.722 1.00 32.75 340 ASN B C 1
ATOM 5606 O O . ASN B 1 346 ? 145.855 87.053 116.574 1.00 32.75 340 ASN B O 1
ATOM 5611 N N . PRO B 1 347 ? 147.871 87.779 117.252 1.00 27.79 341 PRO B N 1
ATOM 5612 C CA . PRO B 1 347 ? 147.309 89.074 117.674 1.00 27.79 341 PRO B CA 1
ATOM 5613 C C . PRO B 1 347 ? 146.596 89.825 116.565 1.00 27.79 341 PRO B C 1
ATOM 5614 O O . PRO B 1 347 ? 145.665 90.589 116.849 1.00 27.79 341 PRO B O 1
ATOM 5618 N N . LEU B 1 348 ? 147.001 89.639 115.309 1.00 26.75 342 LEU B N 1
ATOM 5619 C CA . LEU B 1 348 ? 146.408 90.339 114.177 1.00 26.75 342 LEU B CA 1
ATOM 5620 C C . LEU B 1 348 ? 145.419 89.470 113.407 1.00 26.75 342 LEU B C 1
ATOM 5621 O O . LEU B 1 348 ? 145.240 89.655 112.199 1.00 26.75 342 LEU B O 1
ATOM 5626 N N . SER B 1 349 ? 144.771 88.519 114.084 1.00 28.70 343 SER B N 1
ATOM 5627 C CA . SER B 1 349 ? 143.822 87.623 113.439 1.00 28.70 343 SER B CA 1
ATOM 5628 C C . SER B 1 349 ? 142.368 87.913 113.782 1.00 28.70 343 SER B C 1
ATOM 5629 O O . SER B 1 349 ? 141.481 87.385 113.105 1.00 28.70 343 SER B O 1
ATOM 5632 N N . HIS B 1 350 ? 142.106 88.733 114.803 1.00 26.09 344 HIS B N 1
ATOM 5633 C CA . HIS B 1 350 ? 140.745 89.090 115.208 1.00 26.09 344 HIS B CA 1
ATOM 5634 C C . HIS B 1 350 ? 139.908 87.846 115.500 1.00 26.09 344 HIS B C 1
ATOM 5635 O O . HIS B 1 350 ? 138.731 87.768 115.142 1.00 26.09 344 HIS B O 1
ATOM 5642 N N . THR B 1 351 ? 140.520 86.867 116.159 1.00 28.14 345 THR B N 1
ATOM 5643 C CA . THR B 1 351 ? 139.868 85.595 116.440 1.00 28.14 345 THR B CA 1
ATOM 5644 C C . THR B 1 351 ? 139.176 85.650 117.796 1.00 28.14 345 THR B C 1
ATOM 5645 O O . THR B 1 351 ? 139.795 86.009 118.803 1.00 28.14 345 THR B O 1
ATOM 5649 N N . SER B 1 352 ? 137.894 85.296 117.815 1.00 29.68 346 SER B N 1
ATOM 5650 C CA . SER B 1 352 ? 137.150 85.238 119.061 1.00 29.68 346 SER B CA 1
ATOM 5651 C C . SER B 1 352 ? 137.683 84.115 119.945 1.00 29.68 346 SER B C 1
ATOM 5652 O O . SER B 1 352 ? 138.276 83.143 119.472 1.00 29.68 346 SER B O 1
ATOM 5655 N N . HIS B 1 353 ? 137.466 84.265 121.253 1.00 34.93 347 HIS B N 1
ATOM 5656 C CA . HIS B 1 353 ? 137.968 83.267 122.191 1.00 34.93 347 HIS B CA 1
ATOM 5657 C C . HIS B 1 353 ? 137.295 81.916 121.996 1.00 34.93 347 HIS B C 1
ATOM 5658 O O . HIS B 1 353 ? 137.932 80.876 122.198 1.00 34.93 347 HIS B O 1
ATOM 5665 N N . LYS B 1 354 ? 136.015 81.904 121.614 1.00 40.57 348 LYS B N 1
ATOM 5666 C CA . LYS B 1 354 ? 135.345 80.637 121.336 1.00 40.57 348 LYS B CA 1
ATOM 5667 C C . LYS B 1 354 ? 135.983 79.924 120.151 1.00 40.57 348 LYS B C 1
ATOM 5668 O O . LYS B 1 354 ? 136.182 78.704 120.185 1.00 40.57 348 LYS B O 1
ATOM 5674 N N . GLU B 1 355 ? 136.313 80.668 119.093 1.00 40.78 349 GLU B N 1
ATOM 5675 C CA . GLU B 1 355 ? 136.980 80.063 117.944 1.00 40.78 349 GLU B CA 1
ATOM 5676 C C . GLU B 1 355 ? 138.361 79.541 118.322 1.00 40.78 349 GLU B C 1
ATOM 5677 O O . GLU B 1 355 ? 138.780 78.475 117.854 1.00 40.78 349 GLU B O 1
ATOM 5683 N N . ALA B 1 356 ? 139.084 80.281 119.164 1.00 42.46 350 ALA B N 1
ATOM 5684 C CA . ALA B 1 356 ? 140.390 79.819 119.620 1.00 42.46 350 ALA B CA 1
ATOM 5685 C C . ALA B 1 356 ? 140.268 78.537 120.435 1.00 42.46 350 ALA B C 1
ATOM 5686 O O . ALA B 1 356 ? 141.072 77.611 120.273 1.00 42.46 350 ALA B O 1
ATOM 5688 N N . LYS B 1 357 ? 139.270 78.466 121.319 1.00 44.05 351 LYS B N 1
ATOM 5689 C CA . LYS B 1 357 ? 139.048 77.246 122.087 1.00 44.05 351 LYS B CA 1
ATOM 5690 C C . LYS B 1 357 ? 138.680 76.084 121.177 1.00 44.05 351 LYS B C 1
ATOM 5691 O O . LYS B 1 357 ? 139.120 74.951 121.394 1.00 44.05 351 LYS B O 1
ATOM 5697 N N . LYS B 1 358 ? 137.863 76.345 120.154 1.00 47.13 352 LYS B N 1
ATOM 5698 C CA . LYS B 1 358 ? 137.500 75.297 119.207 1.00 47.13 352 LYS B CA 1
ATOM 5699 C C . LYS B 1 358 ? 138.725 74.779 118.463 1.00 47.13 352 LYS B C 1
ATOM 5700 O O . LYS B 1 358 ? 138.893 73.566 118.294 1.00 47.13 352 LYS B O 1
ATOM 5706 N N . LEU B 1 359 ? 139.597 75.687 118.019 1.00 50.31 353 LEU B N 1
ATOM 5707 C CA . LEU B 1 359 ? 140.810 75.266 117.327 1.00 50.31 353 LEU B CA 1
ATOM 5708 C C . LEU B 1 359 ? 141.731 74.480 118.254 1.00 50.31 353 LEU B C 1
ATOM 5709 O O . LEU B 1 359 ? 142.334 73.483 117.842 1.00 50.31 353 LEU B O 1
ATOM 5714 N N . ALA B 1 360 ? 141.856 74.920 119.508 1.00 52.43 354 ALA B N 1
ATOM 5715 C CA . ALA B 1 360 ? 142.680 74.190 120.467 1.00 52.43 354 ALA B CA 1
ATOM 5716 C C . ALA B 1 360 ? 142.123 72.796 120.726 1.00 52.43 354 ALA B C 1
ATOM 5717 O O . ALA B 1 360 ? 142.882 71.825 120.825 1.00 52.43 354 ALA B O 1
ATOM 5719 N N . LYS B 1 361 ? 140.798 72.680 120.841 1.00 56.72 355 LYS B N 1
ATOM 5720 C CA . LYS B 1 361 ? 140.178 71.372 121.029 1.00 56.72 355 LYS B CA 1
ATOM 5721 C C . LYS B 1 361 ? 140.403 70.479 119.816 1.00 56.72 355 LYS B C 1
ATOM 5722 O O . LYS B 1 361 ? 140.634 69.273 119.957 1.00 56.72 355 LYS B O 1
ATOM 5728 N N . GLU B 1 362 ? 140.330 71.051 118.613 1.00 57.77 356 GLU B N 1
ATOM 5729 C CA . GLU B 1 362 ? 140.600 70.272 117.409 1.00 57.77 356 GLU B CA 1
ATOM 5730 C C . GLU B 1 362 ? 142.054 69.820 117.356 1.00 57.77 356 GLU B C 1
ATOM 5731 O O . GLU B 1 362 ? 142.351 68.721 116.873 1.00 57.77 356 GLU B O 1
ATOM 5737 N N . LEU B 1 363 ? 142.975 70.650 117.845 1.00 58.70 357 LEU B N 1
ATOM 5738 C CA . LEU B 1 363 ? 144.400 70.339 117.769 1.00 58.70 357 LEU B CA 1
ATOM 5739 C C . LEU B 1 363 ? 144.888 69.580 119.001 1.00 58.70 357 LEU B C 1
ATOM 5740 O O . LEU B 1 363 ? 145.384 68.455 118.888 1.00 58.70 357 LEU B O 1
ATOM 5745 N N . THR B 1 364 ? 144.757 70.186 120.183 1.00 63.22 358 THR B N 1
ATOM 5746 C CA . THR B 1 364 ? 145.238 69.538 121.401 1.00 63.22 358 THR B CA 1
ATOM 5747 C C . THR B 1 364 ? 144.382 68.329 121.761 1.00 63.22 358 THR B C 1
ATOM 5748 O O . THR B 1 364 ? 144.910 67.286 122.165 1.00 63.22 358 THR B O 1
ATOM 5752 N N . GLY B 1 365 ? 143.064 68.446 121.618 1.00 63.02 359 GLY B N 1
ATOM 5753 C CA . GLY B 1 365 ? 142.155 67.371 121.950 1.00 63.02 359 GLY B CA 1
ATOM 5754 C C . GLY B 1 365 ? 141.457 67.504 123.285 1.00 63.02 359 GLY B C 1
ATOM 5755 O O . GLY B 1 365 ? 140.678 66.614 123.646 1.00 63.02 359 GLY B O 1
ATOM 5756 N N . LYS B 1 366 ? 141.707 68.580 124.027 1.00 63.30 360 LYS B N 1
ATOM 5757 C CA . LYS B 1 366 ? 141.086 68.785 125.327 1.00 63.30 360 LYS B CA 1
ATOM 5758 C C . LYS B 1 366 ? 140.601 70.223 125.434 1.00 63.30 360 LYS B C 1
ATOM 5759 O O . LYS B 1 366 ? 141.084 71.119 124.740 1.00 63.30 360 LYS B O 1
ATOM 5765 N N . ASP B 1 367 ? 139.628 70.430 126.318 1.00 58.13 361 ASP B N 1
ATOM 5766 C CA . ASP B 1 367 ? 139.097 71.761 126.597 1.00 58.13 361 ASP B CA 1
ATOM 5767 C C . ASP B 1 367 ? 140.018 72.434 127.607 1.00 58.13 361 ASP B C 1
ATOM 5768 O O . ASP B 1 367 ? 140.010 72.099 128.793 1.00 58.13 361 ASP B O 1
ATOM 5773 N N . ILE B 1 368 ? 140.820 73.388 127.136 1.00 52.11 362 ILE B N 1
ATOM 5774 C CA . ILE B 1 368 ? 141.733 74.099 128.021 1.00 52.11 362 ILE B CA 1
ATOM 5775 C C . ILE B 1 368 ? 140.938 75.060 128.893 1.00 52.11 362 ILE B C 1
ATOM 5776 O O . ILE B 1 368 ? 140.186 75.903 128.389 1.00 52.11 362 ILE B O 1
ATOM 5781 N N . TYR B 1 369 ? 141.099 74.934 130.208 1.00 48.87 363 TYR B N 1
ATOM 5782 C CA . TYR B 1 369 ? 140.390 75.812 131.128 1.00 48.87 363 TYR B CA 1
ATOM 5783 C C . TYR B 1 369 ? 140.931 77.230 131.018 1.00 48.87 363 TYR B C 1
ATOM 5784 O O . TYR B 1 369 ? 142.146 77.447 131.028 1.00 48.87 363 TYR B O 1
ATOM 5793 N N . PHE B 1 370 ? 140.023 78.198 130.918 1.00 40.82 364 PHE B N 1
ATOM 5794 C CA . PHE B 1 370 ? 140.417 79.600 130.818 1.00 40.82 364 PHE B CA 1
ATOM 5795 C C . PHE B 1 370 ? 139.246 80.446 131.295 1.00 40.82 364 PHE B C 1
ATOM 5796 O O . PHE B 1 370 ? 138.234 80.548 130.597 1.00 40.82 364 PHE B O 1
ATOM 5804 N N . ASN B 1 371 ? 139.386 81.047 132.474 1.00 39.77 365 ASN B N 1
ATOM 5805 C CA . ASN B 1 371 ? 138.342 81.875 133.069 1.00 39.77 365 ASN B CA 1
ATOM 5806 C C . ASN B 1 371 ? 138.916 83.261 133.330 1.00 39.77 365 ASN B C 1
ATOM 5807 O O . ASN B 1 371 ? 139.752 83.435 134.223 1.00 39.77 365 ASN B O 1
ATOM 5812 N N . TRP B 1 372 ? 138.470 84.241 132.552 1.00 36.03 366 TRP B N 1
ATOM 5813 C CA . TRP B 1 372 ? 138.903 85.620 132.718 1.00 36.03 366 TRP B CA 1
ATOM 5814 C C . TRP B 1 372 ? 137.978 86.426 133.620 1.00 36.03 366 TRP B C 1
ATOM 5815 O O . TRP B 1 372 ? 138.272 87.593 133.900 1.00 36.03 366 TRP B O 1
ATOM 5826 N N . ASP B 1 373 ? 136.876 85.834 134.085 1.00 36.46 367 ASP B N 1
ATOM 5827 C CA . ASP B 1 373 ? 135.975 86.533 134.994 1.00 36.46 367 ASP B CA 1
ATOM 5828 C C . ASP B 1 373 ? 136.520 86.591 136.415 1.00 36.46 367 ASP B C 1
ATOM 5829 O O . ASP B 1 373 ? 136.303 87.586 137.115 1.00 36.46 367 ASP B O 1
ATOM 5834 N N . VAL B 1 374 ? 137.219 85.546 136.861 1.00 41.19 368 VAL B N 1
ATOM 5835 C CA . VAL B 1 374 ? 137.767 85.540 138.212 1.00 41.19 368 VAL B CA 1
ATOM 5836 C C . VAL B 1 374 ? 138.933 86.507 138.356 1.00 41.19 368 VAL B C 1
ATOM 5837 O O . VAL B 1 374 ? 139.310 86.855 139.482 1.00 41.19 368 VAL B O 1
ATOM 5841 N N . ALA B 1 375 ? 139.518 86.954 137.248 1.00 32.95 369 ALA B N 1
ATOM 5842 C CA . ALA B 1 375 ? 140.639 87.883 137.275 1.00 32.95 369 ALA B CA 1
ATOM 5843 C C . ALA B 1 375 ? 140.207 89.341 137.192 1.00 32.95 369 ALA B C 1
ATOM 5844 O O . ALA B 1 375 ? 141.069 90.223 137.139 1.00 32.95 369 ALA B O 1
ATOM 5846 N N . ARG B 1 376 ? 138.905 89.614 137.178 1.00 25.38 370 ARG B N 1
ATOM 5847 C CA . ARG B 1 376 ? 138.420 90.981 137.068 1.00 25.38 370 ARG B CA 1
ATOM 5848 C C . ARG B 1 376 ? 138.794 91.794 138.302 1.00 25.38 370 ARG B C 1
ATOM 5849 O O . ARG B 1 376 ? 138.989 91.261 139.397 1.00 25.38 370 ARG B O 1
ATOM 5857 N N . ALA B 1 377 ? 138.891 93.107 138.111 1.00 27.49 371 ALA B N 1
ATOM 5858 C CA . ALA B 1 377 ? 139.188 94.018 139.203 1.00 27.49 371 ALA B CA 1
ATOM 5859 C C . ALA B 1 377 ? 137.956 94.201 140.086 1.00 27.49 371 ALA B C 1
ATOM 5860 O O . ALA B 1 377 ? 136.908 93.584 139.878 1.00 27.49 371 ALA B O 1
ATOM 5862 N N . ARG B 1 378 ? 138.085 95.067 141.093 1.00 32.21 372 ARG B N 1
ATOM 5863 C CA . ARG B 1 378 ? 136.976 95.302 142.012 1.00 32.21 372 ARG B CA 1
ATOM 5864 C C . ARG B 1 378 ? 135.790 95.935 141.295 1.00 32.21 372 ARG B C 1
ATOM 5865 O O . ARG B 1 378 ? 134.632 95.615 141.592 1.00 32.21 372 ARG B O 1
ATOM 5873 N N . GLU B 1 379 ? 136.055 96.831 140.349 1.00 28.59 373 GLU B N 1
ATOM 5874 C CA . GLU B 1 379 ? 135.006 97.509 139.600 1.00 28.59 373 GLU B CA 1
ATOM 5875 C C . GLU B 1 379 ? 134.561 96.738 138.363 1.00 28.59 373 GLU B C 1
ATOM 5876 O O . GLU B 1 379 ? 133.684 97.217 137.638 1.00 28.59 373 GLU B O 1
ATOM 5882 N N . GLY B 1 380 ? 135.138 95.569 138.105 1.00 24.23 374 GLY B N 1
ATOM 5883 C CA . GLY B 1 380 ? 134.717 94.735 137.000 1.00 24.23 374 GLY B CA 1
ATOM 5884 C C . GLY B 1 380 ? 135.562 94.810 135.748 1.00 24.23 374 GLY B C 1
ATOM 5885 O O . GLY B 1 380 ? 135.171 94.233 134.727 1.00 24.23 374 GLY B O 1
ATOM 5886 N N . TYR B 1 381 ? 136.701 95.495 135.787 1.00 24.15 375 TYR B N 1
ATOM 5887 C CA . TYR B 1 381 ? 137.558 95.600 134.614 1.00 24.15 375 TYR B CA 1
ATOM 5888 C C . TYR B 1 381 ? 138.336 94.305 134.420 1.00 24.15 375 TYR B C 1
ATOM 5889 O O . TYR B 1 381 ? 138.967 93.803 135.355 1.00 24.15 375 TYR B O 1
ATOM 5898 N N . TYR B 1 382 ? 138.288 93.768 133.205 1.00 20.50 376 TYR B N 1
ATOM 5899 C CA . TYR B 1 382 ? 139.011 92.542 132.895 1.00 20.50 376 TYR B CA 1
ATOM 5900 C C . TYR B 1 382 ? 140.501 92.820 132.753 1.00 20.50 376 TYR B C 1
ATOM 5901 O O . TYR B 1 382 ? 140.908 93.878 132.270 1.00 20.50 376 TYR B O 1
ATOM 5910 N N . ARG B 1 383 ? 141.317 91.859 133.181 1.00 27.07 377 ARG B N 1
ATOM 5911 C CA . ARG B 1 383 ? 142.758 91.974 133.002 1.00 27.07 377 ARG B CA 1
ATOM 5912 C C . ARG B 1 383 ? 143.108 91.912 131.521 1.00 27.07 377 ARG B C 1
ATOM 5913 O O . ARG B 1 383 ? 142.613 91.049 130.789 1.00 27.07 377 ARG B O 1
ATOM 5921 N N . TYR B 1 384 ? 143.964 92.828 131.082 1.00 23.78 378 TYR B N 1
ATOM 5922 C CA . TYR B 1 384 ? 144.304 92.974 129.676 1.00 23.78 378 TYR B CA 1
ATOM 5923 C C . TYR B 1 384 ? 145.815 92.957 129.516 1.00 23.78 378 TYR B C 1
ATOM 5924 O O . TYR B 1 384 ? 146.538 93.566 130.310 1.00 23.78 378 TYR B O 1
ATOM 5933 N N . GLN B 1 385 ? 146.290 92.257 128.484 1.00 29.38 379 GLN B N 1
ATOM 5934 C CA . GLN B 1 385 ? 147.727 92.169 128.250 1.00 29.38 379 GLN B CA 1
ATOM 5935 C C . GLN B 1 385 ? 148.246 93.410 127.533 1.00 29.38 379 GLN B C 1
ATOM 5936 O O . GLN B 1 385 ? 149.088 94.141 128.063 1.00 29.38 379 GLN B O 1
ATOM 5942 N N . GLY B 1 386 ? 147.749 93.663 126.330 1.00 28.58 380 GLY B N 1
ATOM 5943 C CA . GLY B 1 386 ? 148.196 94.826 125.580 1.00 28.58 380 GLY B CA 1
ATOM 5944 C C . GLY B 1 386 ? 149.426 94.503 124.766 1.00 28.58 380 GLY B C 1
ATOM 5945 O O . GLY B 1 386 ? 149.456 93.513 124.032 1.00 28.58 380 GLY B O 1
ATOM 5946 N N . GLY B 1 387 ? 150.450 95.338 124.894 1.00 30.19 381 GLY B N 1
ATOM 5947 C CA . GLY B 1 387 ? 151.684 95.161 124.154 1.00 30.19 381 GLY B CA 1
ATOM 5948 C C . GLY B 1 387 ? 151.681 95.927 122.846 1.00 30.19 381 GLY B C 1
ATOM 5949 O O . GLY B 1 387 ? 150.759 96.681 122.523 1.00 30.19 381 GLY B O 1
ATOM 5950 N N . THR B 1 388 ? 152.752 95.716 122.081 1.00 27.98 382 THR B N 1
ATOM 5951 C CA . THR B 1 388 ? 152.905 96.427 120.816 1.00 27.98 382 THR B CA 1
ATOM 5952 C C . THR B 1 388 ? 152.006 95.841 119.734 1.00 27.98 382 THR B C 1
ATOM 5953 O O . THR B 1 388 ? 151.497 96.576 118.881 1.00 27.98 382 THR B O 1
ATOM 5957 N N . GLN B 1 389 ? 151.800 94.522 119.745 1.00 23.42 383 GLN B N 1
ATOM 5958 C CA . GLN B 1 389 ? 150.947 93.907 118.733 1.00 23.42 383 GLN B CA 1
ATOM 5959 C C . GLN B 1 389 ? 149.488 94.304 118.921 1.00 23.42 383 GLN B C 1
ATOM 5960 O O . GLN B 1 389 ? 148.754 94.476 117.939 1.00 23.42 383 GLN B O 1
ATOM 5966 N N . CYS B 1 390 ? 149.047 94.455 120.171 1.00 21.26 384 CYS B N 1
ATOM 5967 C CA . CYS B 1 390 ? 147.708 94.980 120.413 1.00 21.26 384 CYS B CA 1
ATOM 5968 C C . CYS B 1 390 ? 147.584 96.403 119.892 1.00 21.26 384 CYS B C 1
ATOM 5969 O O . CYS B 1 390 ? 146.547 96.782 119.334 1.00 21.26 384 CYS B O 1
ATOM 5972 N N . ALA B 1 391 ? 148.635 97.208 120.066 1.00 20.44 385 ALA B N 1
ATOM 5973 C CA . ALA B 1 391 ? 148.637 98.557 119.514 1.00 20.44 385 ALA B CA 1
ATOM 5974 C C . ALA B 1 391 ? 148.562 98.529 117.995 1.00 20.44 385 ALA B C 1
ATOM 5975 O O . ALA B 1 391 ? 147.873 99.353 117.388 1.00 20.44 385 ALA B O 1
ATOM 5977 N N . VAL B 1 392 ? 149.268 97.591 117.363 1.00 19.29 386 VAL B N 1
ATOM 5978 C CA . VAL B 1 392 ? 149.218 97.474 115.906 1.00 19.29 386 VAL B CA 1
ATOM 5979 C C . VAL B 1 392 ? 147.811 97.105 115.454 1.00 19.29 386 VAL B C 1
ATOM 5980 O O . VAL B 1 392 ? 147.280 97.674 114.494 1.00 19.29 386 VAL B O 1
ATOM 5984 N N . MET B 1 393 ? 147.188 96.144 116.140 1.00 17.90 387 MET B N 1
ATOM 5985 C CA . MET B 1 393 ? 145.824 95.751 115.794 1.00 17.90 387 MET B CA 1
ATOM 5986 C C . MET B 1 393 ? 144.860 96.920 115.948 1.00 17.90 387 MET B C 1
ATOM 5987 O O . MET B 1 393 ? 144.026 97.172 115.069 1.00 17.90 387 MET B O 1
ATOM 5992 N N . ARG B 1 394 ? 144.967 97.652 117.058 1.00 15.27 388 ARG B N 1
ATOM 5993 C CA . ARG B 1 394 ? 144.078 98.784 117.287 1.00 15.27 388 ARG B CA 1
ATOM 5994 C C . ARG B 1 394 ? 144.306 99.884 116.258 1.00 15.27 388 ARG B C 1
ATOM 5995 O O . ARG B 1 394 ? 143.347 100.490 115.769 1.00 15.27 388 ARG B O 1
ATOM 6003 N N . GLY B 1 395 ? 145.565 100.155 115.910 1.00 17.24 389 GLY B N 1
ATOM 6004 C CA . GLY B 1 395 ? 145.843 101.155 114.894 1.00 17.24 389 GLY B CA 1
ATOM 6005 C C . GLY B 1 395 ? 145.315 100.761 113.530 1.00 17.24 389 GLY B C 1
ATOM 6006 O O . GLY B 1 395 ? 144.792 101.597 112.791 1.00 17.24 389 GLY B O 1
ATOM 6007 N N . ARG B 1 396 ? 145.440 99.480 113.179 1.00 18.74 390 ARG B N 1
ATOM 6008 C CA . ARG B 1 396 ? 144.876 99.003 111.922 1.00 18.74 390 ARG B CA 1
ATOM 6009 C C . ARG B 1 396 ? 143.361 99.150 111.910 1.00 18.74 390 ARG B C 1
ATOM 6010 O O . ARG B 1 396 ? 142.774 99.525 110.888 1.00 18.74 390 ARG B O 1
ATOM 6018 N N . ALA B 1 397 ? 142.712 98.856 113.037 1.00 17.09 391 ALA B N 1
ATOM 6019 C CA . ALA B 1 397 ? 141.259 98.996 113.104 1.00 17.09 391 ALA B CA 1
ATOM 6020 C C . ALA B 1 397 ? 140.832 100.459 113.051 1.00 17.09 391 ALA B C 1
ATOM 6021 O O . ALA B 1 397 ? 139.785 100.783 112.481 1.00 17.09 391 ALA B O 1
ATOM 6023 N N . PHE B 1 398 ? 141.621 101.355 113.648 1.00 12.28 392 PHE B N 1
ATOM 6024 C CA . PHE B 1 398 ? 141.277 102.772 113.691 1.00 12.28 392 PHE B CA 1
ATOM 6025 C C . PHE B 1 398 ? 141.675 103.524 112.428 1.00 12.28 392 PHE B C 1
ATOM 6026 O O . PHE B 1 398 ? 141.203 104.648 112.227 1.00 12.28 392 PHE B O 1
ATOM 6034 N N . ALA B 1 399 ? 142.533 102.944 111.589 1.00 17.14 393 ALA B N 1
ATOM 6035 C CA . ALA B 1 399 ? 142.993 103.645 110.393 1.00 17.14 393 ALA B CA 1
ATOM 6036 C C . ALA B 1 399 ? 141.878 104.105 109.459 1.00 17.14 393 ALA B C 1
ATOM 6037 O O . ALA B 1 399 ? 141.962 105.246 108.971 1.00 17.14 393 ALA B O 1
ATOM 6039 N N . PRO B 1 400 ? 140.843 103.311 109.151 1.00 15.86 394 PRO B N 1
ATOM 6040 C CA . PRO B 1 400 ? 139.805 103.808 108.232 1.00 15.86 394 PRO B CA 1
ATOM 6041 C C . PRO B 1 400 ? 139.043 105.013 108.754 1.00 15.86 394 PRO B C 1
ATOM 6042 O O . PRO B 1 400 ? 138.419 105.722 107.956 1.00 15.86 394 PRO B O 1
ATOM 6046 N N . TYR B 1 401 ? 139.070 105.270 110.060 1.00 14.94 395 TYR B N 1
ATOM 6047 C CA . TYR B 1 401 ? 138.249 106.308 110.662 1.00 14.94 395 TYR B CA 1
ATOM 6048 C C . TYR B 1 401 ? 139.052 107.481 111.205 1.00 14.94 395 TYR B C 1
ATOM 6049 O O . TYR B 1 401 ? 138.455 108.447 111.690 1.00 14.94 395 TYR B O 1
ATOM 6058 N N . ALA B 1 402 ? 140.379 107.430 111.141 1.00 15.37 396 ALA B N 1
ATOM 6059 C CA . ALA B 1 402 ? 141.224 108.485 111.679 1.00 15.37 396 ALA B CA 1
ATOM 6060 C C . ALA B 1 402 ? 142.291 108.866 110.665 1.00 15.37 396 ALA B C 1
ATOM 6061 O O . ALA B 1 402 ? 142.900 107.997 110.035 1.00 15.37 396 ALA B O 1
ATOM 6063 N N . ASP B 1 403 ? 142.513 110.173 110.513 1.00 20.05 397 ASP B N 1
ATOM 6064 C CA . ASP B 1 403 ? 143.570 110.644 109.624 1.00 20.05 397 ASP B CA 1
ATOM 6065 C C . ASP B 1 403 ? 144.947 110.352 110.203 1.00 20.05 397 ASP B C 1
ATOM 6066 O O . ASP B 1 403 ? 145.870 109.981 109.468 1.00 20.05 397 ASP B O 1
ATOM 6071 N N . LEU B 1 404 ? 145.106 110.513 111.513 1.00 20.80 398 LEU B N 1
ATOM 6072 C CA . LEU B 1 404 ? 146.365 110.263 112.202 1.00 20.80 398 LEU B CA 1
ATOM 6073 C C . LEU B 1 404 ? 146.179 109.131 113.200 1.00 20.80 398 LEU B C 1
ATOM 6074 O O . LEU B 1 404 ? 145.207 109.127 113.964 1.00 20.80 398 LEU B O 1
ATOM 6079 N N . ILE B 1 405 ? 147.107 108.180 113.193 1.00 21.80 399 ILE B N 1
ATOM 6080 C CA . ILE B 1 405 ? 147.142 107.097 114.168 1.00 21.80 399 ILE B CA 1
ATOM 6081 C C . ILE B 1 405 ? 148.292 107.381 115.123 1.00 21.80 399 ILE B C 1
ATOM 6082 O O . ILE B 1 405 ? 149.446 107.510 114.698 1.00 21.80 399 ILE B O 1
ATOM 6087 N N . TRP B 1 406 ? 147.976 107.478 116.408 1.00 27.41 400 TRP B N 1
ATOM 6088 C CA . TRP B 1 406 ? 148.915 107.920 117.427 1.00 27.41 400 TRP B CA 1
ATOM 6089 C C . TRP B 1 406 ? 149.223 106.762 118.366 1.00 27.41 400 TRP B C 1
ATOM 6090 O O . TRP B 1 406 ? 148.306 106.122 118.893 1.00 27.41 400 TRP B O 1
ATOM 6101 N N . MET B 1 407 ? 150.509 106.497 118.567 1.00 38.84 401 MET B N 1
ATOM 6102 C CA . MET B 1 407 ? 150.982 105.449 119.458 1.00 38.84 401 MET B CA 1
ATOM 6103 C C . MET B 1 407 ? 151.740 106.080 120.617 1.00 38.84 401 MET B C 1
ATOM 6104 O O . MET B 1 407 ? 152.634 106.904 120.403 1.00 38.84 401 MET B O 1
ATOM 6109 N N . GLU B 1 408 ? 151.378 105.698 121.836 1.00 40.09 402 GLU B N 1
ATOM 6110 C CA . GLU B 1 408 ? 152.059 106.163 123.033 1.00 40.09 402 GLU B CA 1
ATOM 6111 C C . GLU B 1 408 ? 153.156 105.181 123.424 1.00 40.09 402 GLU B C 1
ATOM 6112 O O . GLU B 1 408 ? 153.063 103.980 123.158 1.00 40.09 402 GLU B O 1
ATOM 6118 N N . SER B 1 409 ? 154.203 105.705 124.056 1.00 48.74 403 SER B N 1
ATOM 6119 C CA . SER B 1 409 ? 155.327 104.888 124.495 1.00 48.74 403 SER B CA 1
ATOM 6120 C C . SER B 1 409 ? 155.735 105.303 125.898 1.00 48.74 403 SER B C 1
ATOM 6121 O O . SER B 1 409 ? 155.900 106.496 126.170 1.00 48.74 403 SER B O 1
ATOM 6124 N N . ALA B 1 410 ? 155.890 104.318 126.785 1.00 54.54 404 ALA B N 1
ATOM 6125 C CA . ALA B 1 410 ? 156.395 104.606 128.122 1.00 54.54 404 ALA B CA 1
ATOM 6126 C C . ALA B 1 410 ? 157.847 105.066 128.074 1.00 54.54 404 ALA B C 1
ATOM 6127 O O . ALA B 1 410 ? 158.233 106.000 128.785 1.00 54.54 404 ALA B O 1
ATOM 6129 N N . LEU B 1 411 ? 158.662 104.424 127.243 1.00 55.83 405 LEU B N 1
ATOM 6130 C CA . LEU B 1 411 ? 160.063 104.769 127.077 1.00 55.83 405 LEU B CA 1
ATOM 6131 C C . LEU B 1 411 ? 160.414 104.791 125.597 1.00 55.83 405 LEU B C 1
ATOM 6132 O O . LEU B 1 411 ? 159.783 104.096 124.795 1.00 55.83 405 LEU B O 1
ATOM 6137 N N . PRO B 1 412 ? 161.417 105.584 125.205 1.00 56.38 406 PRO B N 1
ATOM 6138 C CA . PRO B 1 412 ? 161.814 105.616 123.791 1.00 56.38 406 PRO B CA 1
ATOM 6139 C C . PRO B 1 412 ? 162.513 104.341 123.349 1.00 56.38 406 PRO B C 1
ATOM 6140 O O . PRO B 1 412 ? 163.624 104.040 123.797 1.00 56.38 406 PRO B O 1
ATOM 6144 N N . ASP B 1 413 ? 161.866 103.582 122.467 1.00 53.27 407 ASP B N 1
ATOM 6145 C CA . ASP B 1 413 ? 162.431 102.360 121.907 1.00 53.27 407 ASP B CA 1
ATOM 6146 C C . ASP B 1 413 ? 162.234 102.394 120.401 1.00 53.27 407 ASP B C 1
ATOM 6147 O O . ASP B 1 413 ? 161.095 102.455 119.926 1.00 53.27 407 ASP B O 1
ATOM 6152 N N . TYR B 1 414 ? 163.339 102.357 119.653 1.00 48.42 408 TYR B N 1
ATOM 6153 C CA . TYR B 1 414 ? 163.240 102.438 118.200 1.00 48.42 408 TYR B CA 1
ATOM 6154 C C . TYR B 1 414 ? 162.604 101.185 117.613 1.00 48.42 408 TYR B C 1
ATOM 6155 O O . TYR B 1 414 ? 161.880 101.263 116.615 1.00 48.42 408 TYR B O 1
ATOM 6164 N N . ALA B 1 415 ? 162.873 100.020 118.206 1.00 44.69 409 ALA B N 1
ATOM 6165 C CA . ALA B 1 415 ? 162.321 98.778 117.673 1.00 44.69 409 ALA B CA 1
ATOM 6166 C C . ALA B 1 415 ? 160.800 98.749 117.780 1.00 44.69 409 ALA B C 1
ATOM 6167 O O . ALA B 1 415 ? 160.116 98.298 116.854 1.00 44.69 409 ALA B O 1
ATOM 6169 N N . GLN B 1 416 ? 160.256 99.217 118.905 1.00 43.56 410 GLN B N 1
ATOM 6170 C CA . GLN B 1 416 ? 158.808 99.213 119.090 1.00 43.56 410 GLN B CA 1
ATOM 6171 C C . GLN B 1 416 ? 158.124 100.131 118.085 1.00 43.56 410 GLN B C 1
ATOM 6172 O O . GLN B 1 416 ? 157.115 99.762 117.469 1.00 43.56 410 GLN B O 1
ATOM 6178 N N . ALA B 1 417 ? 158.668 101.337 117.902 1.00 39.12 411 ALA B N 1
ATOM 6179 C CA . ALA B 1 417 ? 158.116 102.252 116.910 1.00 39.12 411 ALA B CA 1
ATOM 6180 C C . ALA B 1 417 ? 158.240 101.676 115.508 1.00 39.12 411 ALA B C 1
ATOM 6181 O O . ALA B 1 417 ? 157.317 101.798 114.694 1.00 39.12 411 ALA B O 1
ATOM 6183 N N . LYS B 1 418 ? 159.375 101.037 115.211 1.00 41.03 412 LYS B N 1
ATOM 6184 C CA . LYS B 1 418 ? 159.576 100.436 113.897 1.00 41.03 412 LYS B CA 1
ATOM 6185 C C . LYS B 1 418 ? 158.536 99.359 113.619 1.00 41.03 412 LYS B C 1
ATOM 6186 O O . LYS B 1 418 ? 157.940 99.324 112.539 1.00 41.03 412 LYS B O 1
ATOM 6192 N N . GLU B 1 419 ? 158.298 98.472 114.588 1.00 41.62 413 GLU B N 1
ATOM 6193 C CA . GLU B 1 419 ? 157.357 97.381 114.350 1.00 41.62 413 GLU B CA 1
ATOM 6194 C C . GLU B 1 419 ? 155.921 97.891 114.281 1.00 41.62 413 GLU B C 1
ATOM 6195 O O . GLU B 1 419 ? 155.128 97.405 113.465 1.00 41.62 413 GLU B O 1
ATOM 6201 N N . PHE B 1 420 ? 155.569 98.879 115.110 1.00 34.12 414 PHE B N 1
ATOM 6202 C CA . PHE B 1 420 ? 154.235 99.467 115.016 1.00 34.12 414 PHE B CA 1
ATOM 6203 C C . PHE B 1 420 ? 154.018 100.111 113.653 1.00 34.12 414 PHE B C 1
ATOM 6204 O O . PHE B 1 420 ? 152.979 99.903 113.009 1.00 34.12 414 PHE B O 1
ATOM 6212 N N . ALA B 1 421 ? 154.996 100.897 113.193 1.00 36.36 415 ALA B N 1
ATOM 6213 C CA . ALA B 1 421 ? 154.875 101.543 111.891 1.00 36.36 415 ALA B CA 1
ATOM 6214 C C . ALA B 1 421 ? 154.793 100.513 110.776 1.00 36.36 415 ALA B C 1
ATOM 6215 O O . ALA B 1 421 ? 153.989 100.658 109.849 1.00 36.36 415 ALA B O 1
ATOM 6217 N N . ASP B 1 422 ? 155.613 99.461 110.850 1.00 39.71 416 ASP B N 1
ATOM 6218 C CA . ASP B 1 422 ? 155.590 98.432 109.818 1.00 39.71 416 ASP B CA 1
ATOM 6219 C C . ASP B 1 422 ? 154.239 97.734 109.765 1.00 39.71 416 ASP B C 1
ATOM 6220 O O . ASP B 1 422 ? 153.688 97.530 108.680 1.00 39.71 416 ASP B O 1
ATOM 6225 N N . GLY B 1 423 ? 153.676 97.381 110.922 1.00 36.75 417 GLY B N 1
ATOM 6226 C CA . GLY B 1 423 ? 152.372 96.734 110.920 1.00 36.75 417 GLY B CA 1
ATOM 6227 C C . GLY B 1 423 ? 151.279 97.630 110.369 1.00 36.75 417 GLY B C 1
ATOM 6228 O O . GLY B 1 423 ? 150.488 97.218 109.509 1.00 36.75 417 GLY B O 1
ATOM 6229 N N . VAL B 1 424 ? 151.234 98.881 110.838 1.00 35.36 418 VAL B N 1
ATOM 6230 C CA . VAL B 1 424 ? 150.165 99.782 110.414 1.00 35.36 418 VAL B CA 1
ATOM 6231 C C . VAL B 1 424 ? 150.272 100.084 108.923 1.00 35.36 418 VAL B C 1
ATOM 6232 O O . VAL B 1 424 ? 149.265 100.085 108.205 1.00 35.36 418 VAL B O 1
ATOM 6236 N N . LYS B 1 425 ? 151.487 100.330 108.429 1.00 38.41 419 LYS B N 1
ATOM 6237 C CA . LYS B 1 425 ? 151.671 100.632 107.016 1.00 38.41 419 LYS B CA 1
ATOM 6238 C C . LYS B 1 425 ? 151.685 99.388 106.138 1.00 38.41 419 LYS B C 1
ATOM 6239 O O . LYS B 1 425 ? 151.668 99.519 104.910 1.00 38.41 419 LYS B O 1
ATOM 6245 N N . ALA B 1 426 ? 151.729 98.194 106.728 1.00 38.89 420 ALA B N 1
ATOM 6246 C CA . ALA B 1 426 ? 151.497 96.982 105.957 1.00 38.89 420 ALA B CA 1
ATOM 6247 C C . ALA B 1 426 ? 150.012 96.708 105.795 1.00 38.89 420 ALA B C 1
ATOM 6248 O O . ALA B 1 426 ? 149.588 96.203 104.750 1.00 38.89 420 ALA B O 1
ATOM 6250 N N . ALA B 1 427 ? 149.209 97.035 106.810 1.00 38.12 421 ALA B N 1
ATOM 6251 C CA . ALA B 1 427 ? 147.762 96.945 106.642 1.00 38.12 421 ALA B CA 1
ATOM 6252 C C . ALA B 1 427 ? 147.241 98.076 105.762 1.00 38.12 421 ALA B C 1
ATOM 6253 O O . ALA B 1 427 ? 146.677 97.835 104.689 1.00 38.12 421 ALA B O 1
ATOM 6255 N N . VAL B 1 428 ? 147.425 99.317 106.201 1.00 37.63 422 VAL B N 1
ATOM 6256 C CA . VAL B 1 428 ? 147.022 100.503 105.455 1.00 37.63 422 VAL B CA 1
ATOM 6257 C C . VAL B 1 428 ? 148.292 101.254 105.062 1.00 37.63 422 VAL B C 1
ATOM 6258 O O . VAL B 1 428 ? 148.914 101.904 105.916 1.00 37.63 422 VAL B O 1
ATOM 6262 N N . PRO B 1 429 ? 148.718 101.195 103.796 1.00 38.00 423 PRO B N 1
ATOM 6263 C CA . PRO B 1 429 ? 150.003 101.796 103.409 1.00 38.00 423 PRO B CA 1
ATOM 6264 C C . PRO B 1 429 ? 150.082 103.298 103.633 1.00 38.00 423 PRO B C 1
ATOM 6265 O O . PRO B 1 429 ? 151.036 103.789 104.246 1.00 38.00 423 PRO B O 1
ATOM 6269 N N . ASP B 1 430 ? 149.093 104.039 103.143 1.00 36.46 424 ASP B N 1
ATOM 6270 C CA . ASP B 1 430 ? 149.116 105.500 103.213 1.00 36.46 424 ASP B CA 1
ATOM 6271 C C . ASP B 1 430 ? 148.431 106.021 104.474 1.00 36.46 424 ASP B C 1
ATOM 6272 O O . ASP B 1 430 ? 147.543 106.870 104.417 1.00 36.46 424 ASP B O 1
ATOM 6277 N N . GLN B 1 431 ? 148.851 105.521 105.631 1.00 28.30 425 GLN B N 1
ATOM 6278 C CA . GLN B 1 431 ? 148.300 105.940 106.914 1.00 28.30 425 GLN B CA 1
ATOM 6279 C C . GLN B 1 431 ? 149.330 106.792 107.641 1.00 28.30 425 GLN B C 1
ATOM 6280 O O . GLN B 1 431 ? 150.444 106.332 107.909 1.00 28.30 425 GLN B O 1
ATOM 6286 N N . TRP B 1 432 ? 148.954 108.029 107.955 1.00 28.47 426 TRP B N 1
ATOM 6287 C CA . TRP B 1 432 ? 149.825 108.904 108.721 1.00 28.47 426 TRP B CA 1
ATOM 6288 C C . TRP B 1 432 ? 149.906 108.438 110.170 1.00 28.47 426 TRP B C 1
ATOM 6289 O O . TRP B 1 432 ? 148.931 107.944 110.744 1.00 28.47 426 TRP B O 1
ATOM 6300 N N . LEU B 1 433 ? 151.082 108.607 110.765 1.00 28.24 427 LEU B N 1
ATOM 6301 C CA . LEU B 1 433 ? 151.341 108.133 112.113 1.00 28.24 427 LEU B CA 1
ATOM 6302 C C . LEU B 1 433 ? 151.848 109.275 112.980 1.00 28.24 427 LEU B C 1
ATOM 6303 O O . LEU B 1 433 ? 152.484 110.214 112.494 1.00 28.24 427 LEU B O 1
ATOM 6308 N N . ALA B 1 434 ? 151.555 109.181 114.275 1.00 29.96 428 ALA B N 1
ATOM 6309 C CA . ALA B 1 434 ? 151.991 110.157 115.258 1.00 29.96 428 ALA B CA 1
ATOM 6310 C C . ALA B 1 434 ? 152.657 109.437 116.419 1.00 29.96 428 ALA B C 1
ATOM 6311 O O . ALA B 1 434 ? 152.276 108.319 116.777 1.00 29.96 428 ALA B O 1
ATOM 6313 N N . TYR B 1 435 ? 153.660 110.086 117.006 1.00 39.06 429 TYR B N 1
ATOM 6314 C CA . TYR B 1 435 ? 154.455 109.481 118.064 1.00 39.06 429 TYR B CA 1
ATOM 6315 C C . TYR B 1 435 ? 154.681 110.485 119.182 1.00 39.06 429 TYR B C 1
ATOM 6316 O O . TYR B 1 435 ? 154.855 111.680 118.928 1.00 39.06 429 TYR B O 1
ATOM 6325 N N . ASN B 1 436 ? 154.680 109.992 120.418 1.00 40.70 430 ASN B N 1
ATOM 6326 C CA . ASN B 1 436 ? 154.983 110.817 121.577 1.00 40.70 430 ASN B CA 1
ATOM 6327 C C . ASN B 1 436 ? 155.451 109.913 122.705 1.00 40.70 430 ASN B C 1
ATOM 6328 O O . ASN B 1 436 ? 155.237 108.698 122.682 1.00 40.70 430 ASN B O 1
ATOM 6333 N N . LEU B 1 437 ? 156.090 110.524 123.699 1.00 51.56 431 LEU B N 1
ATOM 6334 C CA . LEU B 1 437 ? 156.621 109.813 124.851 1.00 51.56 431 LEU B CA 1
ATOM 6335 C C . LEU B 1 437 ? 155.930 110.291 126.120 1.00 51.56 431 LEU B C 1
ATOM 6336 O O . LEU B 1 437 ? 155.545 111.459 126.235 1.00 51.56 431 LEU B O 1
ATOM 6341 N N . SER B 1 438 ? 155.774 109.375 127.071 1.00 57.73 432 SER B N 1
ATOM 6342 C CA . SER B 1 438 ? 155.108 109.708 128.320 1.00 57.73 432 SER B CA 1
ATOM 6343 C C . SER B 1 438 ? 155.949 110.701 129.120 1.00 57.73 432 SER B C 1
ATOM 6344 O O . SER B 1 438 ? 157.182 110.640 129.088 1.00 57.73 432 SER B O 1
ATOM 6347 N N . PRO B 1 439 ? 155.312 111.633 129.845 1.00 62.65 433 PRO B N 1
ATOM 6348 C CA . PRO B 1 439 ? 156.016 112.618 130.667 1.00 62.65 433 PRO B CA 1
ATOM 6349 C C . PRO B 1 439 ? 156.162 112.174 132.120 1.00 62.65 433 PRO B C 1
ATOM 6350 O O . PRO B 1 439 ? 156.223 110.971 132.373 1.00 62.65 433 PRO B O 1
ATOM 6354 N N . ALA B 1 449 ? 169.105 114.068 126.075 1.00 83.87 443 ALA B N 1
ATOM 6355 C CA . ALA B 1 449 ? 170.310 113.777 125.307 1.00 83.87 443 ALA B CA 1
ATOM 6356 C C . ALA B 1 449 ? 170.400 114.665 124.071 1.00 83.87 443 ALA B C 1
ATOM 6357 O O . ALA B 1 449 ? 169.594 115.577 123.891 1.00 83.87 443 ALA B O 1
ATOM 6359 N N . ASP B 1 450 ? 171.392 114.390 123.220 1.00 85.88 444 ASP B N 1
ATOM 6360 C CA . ASP B 1 450 ? 171.602 115.158 122.003 1.00 85.88 444 ASP B CA 1
ATOM 6361 C C . ASP B 1 450 ? 171.293 114.381 120.732 1.00 85.88 444 ASP B C 1
ATOM 6362 O O . ASP B 1 450 ? 171.124 114.998 119.677 1.00 85.88 444 ASP B O 1
ATOM 6367 N N . GLU B 1 451 ? 171.204 113.053 120.808 1.00 77.39 445 GLU B N 1
ATOM 6368 C CA . GLU B 1 451 ? 170.881 112.222 119.655 1.00 77.39 445 GLU B CA 1
ATOM 6369 C C . GLU B 1 451 ? 169.383 112.155 119.375 1.00 77.39 445 GLU B C 1
ATOM 6370 O O . GLU B 1 451 ? 168.938 111.254 118.656 1.00 77.39 445 GLU B O 1
ATOM 6376 N N . GLN B 1 452 ? 168.597 113.076 119.935 1.00 71.46 446 GLN B N 1
ATOM 6377 C CA . GLN B 1 452 ? 167.163 113.074 119.678 1.00 71.46 446 GLN B CA 1
ATOM 6378 C C . GLN B 1 452 ? 166.846 113.506 118.251 1.00 71.46 446 GLN B C 1
ATOM 6379 O O . GLN B 1 452 ? 165.815 113.105 117.702 1.00 71.46 446 GLN B O 1
ATOM 6385 N N . GLU B 1 453 ? 167.716 114.312 117.638 1.00 65.95 447 GLU B N 1
ATOM 6386 C CA . GLU B 1 453 ? 167.463 114.785 116.280 1.00 65.95 447 GLU B CA 1
ATOM 6387 C C . GLU B 1 453 ? 167.464 113.632 115.283 1.00 65.95 447 GLU B C 1
ATOM 6388 O O . GLU B 1 453 ? 166.546 113.501 114.464 1.00 65.95 447 GLU B O 1
ATOM 6394 N N . THR B 1 454 ? 168.492 112.780 115.335 1.00 60.43 448 THR B N 1
ATOM 6395 C CA . THR B 1 454 ? 168.552 111.655 114.410 1.00 60.43 448 THR B CA 1
ATOM 6396 C C . THR B 1 454 ? 167.467 110.628 114.704 1.00 60.43 448 THR B C 1
ATOM 6397 O O . THR B 1 454 ? 166.951 109.995 113.778 1.00 60.43 448 THR B O 1
ATOM 6401 N N . TYR B 1 455 ? 167.100 110.454 115.977 1.00 56.08 449 TYR B N 1
ATOM 6402 C CA . TYR B 1 455 ? 165.991 109.566 116.310 1.00 56.08 449 TYR B CA 1
ATOM 6403 C C . TYR B 1 455 ? 164.683 110.080 115.723 1.00 56.08 449 TYR B C 1
ATOM 6404 O O . TYR B 1 455 ? 163.887 109.303 115.179 1.00 56.08 449 TYR B O 1
ATOM 6413 N N . ILE B 1 456 ? 164.447 111.391 115.815 1.00 52.98 450 ILE B N 1
ATOM 6414 C CA . ILE B 1 456 ? 163.249 111.982 115.230 1.00 52.98 450 ILE B CA 1
ATOM 6415 C C . ILE B 1 456 ? 163.266 111.830 113.714 1.00 52.98 450 ILE B C 1
ATOM 6416 O O . ILE B 1 456 ? 162.237 111.536 113.094 1.00 52.98 450 ILE B O 1
ATOM 6421 N N . LYS B 1 457 ? 164.431 112.028 113.094 1.00 52.41 451 LYS B N 1
ATOM 6422 C CA . LYS B 1 457 ? 164.534 111.860 111.647 1.00 52.41 451 LYS B CA 1
ATOM 6423 C C . LYS B 1 457 ? 164.241 110.419 111.237 1.00 52.41 451 LYS B C 1
ATOM 6424 O O . LYS B 1 457 ? 163.538 110.177 110.246 1.00 52.41 451 LYS B O 1
ATOM 6430 N N . ARG B 1 458 ? 164.768 109.449 111.987 1.00 52.12 452 ARG B N 1
ATOM 6431 C CA . ARG B 1 458 ? 164.491 108.048 111.690 1.00 52.12 452 ARG B CA 1
ATOM 6432 C C . ARG B 1 458 ? 163.010 107.731 111.848 1.00 52.12 452 ARG B C 1
ATOM 6433 O O . ARG B 1 458 ? 162.427 107.024 111.018 1.00 52.12 452 ARG B O 1
ATOM 6441 N N . LEU B 1 459 ? 162.384 108.243 112.911 1.00 45.48 453 LEU B N 1
ATOM 6442 C CA . LEU B 1 459 ? 160.956 108.012 113.104 1.00 45.48 453 LEU B CA 1
ATOM 6443 C C . LEU B 1 459 ? 160.140 108.637 111.980 1.00 45.48 453 LEU B C 1
ATOM 6444 O O . LEU B 1 459 ? 159.138 108.063 111.537 1.00 45.48 453 LEU B O 1
ATOM 6449 N N . GLY B 1 460 ? 160.552 109.813 111.508 1.00 44.54 454 GLY B N 1
ATOM 6450 C CA . GLY B 1 460 ? 159.886 110.412 110.362 1.00 44.54 454 GLY B CA 1
ATOM 6451 C C . GLY B 1 460 ? 160.036 109.577 109.106 1.00 44.54 454 GLY B C 1
ATOM 6452 O O . GLY B 1 460 ? 159.096 109.447 108.318 1.00 44.54 454 GLY B O 1
ATOM 6453 N N . LYS B 1 461 ? 161.223 109.004 108.900 1.00 47.14 455 LYS B N 1
ATOM 6454 C CA . LYS B 1 461 ? 161.418 108.106 107.767 1.00 47.14 455 LYS B CA 1
ATOM 6455 C C . LYS B 1 461 ? 160.589 106.837 107.908 1.00 47.14 455 LYS B C 1
ATOM 6456 O O . LYS B 1 461 ? 160.220 106.223 106.901 1.00 47.14 455 LYS B O 1
ATOM 6462 N N . LEU B 1 462 ? 160.293 106.426 109.144 1.00 43.86 456 LEU B N 1
ATOM 6463 C CA . LEU B 1 462 ? 159.428 105.269 109.356 1.00 43.86 456 LEU B CA 1
ATOM 6464 C C . LEU B 1 462 ? 158.014 105.534 108.854 1.00 43.86 456 LEU B C 1
ATOM 6465 O O . LEU B 1 462 ? 157.375 104.643 108.284 1.00 43.86 456 LEU B O 1
ATOM 6470 N N . GLY B 1 463 ? 157.511 106.749 109.056 1.00 38.57 457 GLY B N 1
ATOM 6471 C CA . GLY B 1 463 ? 156.156 107.083 108.664 1.00 38.57 457 GLY B CA 1
ATOM 6472 C C . GLY B 1 463 ? 155.461 107.995 109.654 1.00 38.57 457 GLY B C 1
ATOM 6473 O O . GLY B 1 463 ? 154.313 108.395 109.440 1.00 38.57 457 GLY B O 1
ATOM 6474 N N . TYR B 1 464 ? 156.147 108.329 110.743 1.00 35.75 458 TYR B N 1
ATOM 6475 C CA . TYR B 1 464 ? 155.605 109.237 111.750 1.00 35.75 458 TYR B CA 1
ATOM 6476 C C . TYR B 1 464 ? 155.792 110.670 111.266 1.00 35.75 458 TYR B C 1
ATOM 6477 O O . TYR B 1 464 ? 156.922 111.156 111.163 1.00 35.75 458 TYR B O 1
ATOM 6486 N N . VAL B 1 465 ? 154.686 111.350 110.977 1.00 31.81 459 VAL B N 1
ATOM 6487 C CA . VAL B 1 465 ? 154.720 112.694 110.413 1.00 31.81 459 VAL B CA 1
ATOM 6488 C C . VAL B 1 465 ? 154.272 113.743 111.419 1.00 31.81 459 VAL B C 1
ATOM 6489 O O . VAL B 1 465 ? 154.059 114.901 111.047 1.00 31.81 459 VAL B O 1
ATOM 6493 N N . TRP B 1 466 ? 154.128 113.374 112.690 1.00 31.15 460 TRP B N 1
ATOM 6494 C CA . TRP B 1 466 ? 153.619 114.306 113.693 1.00 31.15 460 TRP B CA 1
ATOM 6495 C C . TRP B 1 466 ? 154.116 113.845 115.055 1.00 31.15 460 TRP B C 1
ATOM 6496 O O . TRP B 1 466 ? 153.628 112.841 115.581 1.00 31.15 460 TRP B O 1
ATOM 6507 N N . GLN B 1 467 ? 155.077 114.570 115.623 1.00 37.50 461 GLN B N 1
ATOM 6508 C CA . GLN B 1 467 ? 155.693 114.189 116.884 1.00 37.50 461 GLN B CA 1
ATOM 6509 C C . GLN B 1 467 ? 155.805 115.397 117.799 1.00 37.50 461 GLN B C 1
ATOM 6510 O O . GLN B 1 467 ? 155.895 116.539 117.338 1.00 37.50 461 GLN B O 1
ATOM 6516 N N . PHE B 1 468 ? 155.804 115.132 119.102 1.00 38.82 462 PHE B N 1
ATOM 6517 C CA . PHE B 1 468 ? 156.037 116.166 120.105 1.00 38.82 462 PHE B CA 1
ATOM 6518 C C . PHE B 1 468 ? 156.360 115.545 121.458 1.00 38.82 462 PHE B C 1
ATOM 6519 O O . PHE B 1 468 ? 156.570 116.255 122.442 1.00 38.82 462 PHE B O 1
ATOM 6527 N N . ILE C 1 14 ? 155.552 124.560 163.883 1.00 79.29 8 ILE C N 1
ATOM 6528 C CA . ILE C 1 14 ? 155.485 123.110 164.016 1.00 79.29 8 ILE C CA 1
ATOM 6529 C C . ILE C 1 14 ? 154.501 122.721 165.111 1.00 79.29 8 ILE C C 1
ATOM 6530 O O . ILE C 1 14 ? 153.530 122.006 164.859 1.00 79.29 8 ILE C O 1
ATOM 6535 N N . GLN C 1 15 ? 154.766 123.189 166.334 1.00 79.17 9 GLN C N 1
ATOM 6536 C CA . GLN C 1 15 ? 153.892 122.861 167.457 1.00 79.17 9 GLN C CA 1
ATOM 6537 C C . GLN C 1 15 ? 152.492 123.424 167.252 1.00 79.17 9 GLN C C 1
ATOM 6538 O O . GLN C 1 15 ? 151.496 122.742 167.520 1.00 79.17 9 GLN C O 1
ATOM 6544 N N . LYS C 1 16 ? 152.396 124.667 166.774 1.00 75.54 10 LYS C N 1
ATOM 6545 C CA . LYS C 1 16 ? 151.086 125.250 166.503 1.00 75.54 10 LYS C CA 1
ATOM 6546 C C . LYS C 1 16 ? 150.372 124.502 165.385 1.00 75.54 10 LYS C C 1
ATOM 6547 O O . LYS C 1 16 ? 149.145 124.356 165.416 1.00 75.54 10 LYS C O 1
ATOM 6553 N N . GLU C 1 17 ? 151.122 124.020 164.391 1.00 70.38 11 GLU C N 1
ATOM 6554 C CA . GLU C 1 17 ? 150.513 123.275 163.294 1.00 70.38 11 GLU C CA 1
ATOM 6555 C C . GLU C 1 17 ? 149.873 121.987 163.797 1.00 70.38 11 GLU C C 1
ATOM 6556 O O . GLU C 1 17 ? 148.720 121.683 163.471 1.00 70.38 11 GLU C O 1
ATOM 6562 N N . GLU C 1 18 ? 150.606 121.226 164.615 1.00 71.88 12 GLU C N 1
ATOM 6563 C CA . GLU C 1 18 ? 150.044 120.007 165.189 1.00 71.88 12 GLU C CA 1
ATOM 6564 C C . GLU C 1 18 ? 148.884 120.324 166.123 1.00 71.88 12 GLU C C 1
ATOM 6565 O O . GLU C 1 18 ? 147.895 119.583 166.168 1.00 71.88 12 GLU C O 1
ATOM 6571 N N . ALA C 1 19 ? 148.985 121.421 166.877 1.00 67.73 13 ALA C N 1
ATOM 6572 C CA . ALA C 1 19 ? 147.904 121.798 167.782 1.00 67.73 13 ALA C CA 1
ATOM 6573 C C . ALA C 1 19 ? 146.620 122.087 167.014 1.00 67.73 13 ALA C C 1
ATOM 6574 O O . ALA C 1 19 ? 145.543 121.597 167.375 1.00 67.73 13 ALA C O 1
ATOM 6576 N N . ASP C 1 20 ? 146.715 122.872 165.937 1.00 63.78 14 ASP C N 1
ATOM 6577 C CA . ASP C 1 20 ? 145.514 123.188 165.171 1.00 63.78 14 ASP C CA 1
ATOM 6578 C C . ASP C 1 20 ? 145.002 121.973 164.409 1.00 63.78 14 ASP C C 1
ATOM 6579 O O . ASP C 1 20 ? 143.789 121.823 164.242 1.00 63.78 14 ASP C O 1
ATOM 6584 N N . PHE C 1 21 ? 145.897 121.093 163.951 1.00 56.42 15 PHE C N 1
ATOM 6585 C CA . PHE C 1 21 ? 145.444 119.860 163.316 1.00 56.42 15 PHE C CA 1
ATOM 6586 C C . PHE C 1 21 ? 144.663 118.990 164.292 1.00 56.42 15 PHE C C 1
ATOM 6587 O O . PHE C 1 21 ? 143.606 118.447 163.945 1.00 56.42 15 PHE C O 1
ATOM 6595 N N . GLN C 1 22 ? 145.164 118.846 165.522 1.00 57.25 16 GLN C N 1
ATOM 6596 C CA . GLN C 1 22 ? 144.449 118.059 166.520 1.00 57.25 16 GLN C CA 1
ATOM 6597 C C . GLN C 1 22 ? 143.123 118.711 166.890 1.00 57.25 16 GLN C C 1
ATOM 6598 O O . GLN C 1 22 ? 142.118 118.018 167.087 1.00 57.25 16 GLN C O 1
ATOM 6604 N N . LYS C 1 23 ? 143.100 120.042 166.992 1.00 54.59 17 LYS C N 1
ATOM 6605 C CA . LYS C 1 23 ? 141.846 120.735 167.268 1.00 54.59 17 LYS C CA 1
ATOM 6606 C C . LYS C 1 23 ? 140.843 120.528 166.140 1.00 54.59 17 LYS C C 1
ATOM 6607 O O . LYS C 1 23 ? 139.643 120.365 166.386 1.00 54.59 17 LYS C O 1
ATOM 6613 N N . GLU C 1 24 ? 141.317 120.537 164.892 1.00 48.71 18 GLU C N 1
ATOM 6614 C CA . GLU C 1 24 ? 140.436 120.288 163.757 1.00 48.71 18 GLU C CA 1
ATOM 6615 C C . GLU C 1 24 ? 139.895 118.864 163.781 1.00 48.71 18 GLU C C 1
ATOM 6616 O O . GLU C 1 24 ? 138.716 118.637 163.488 1.00 48.71 18 GLU C O 1
ATOM 6622 N N . VAL C 1 25 ? 140.742 117.892 164.124 1.00 44.44 19 VAL C N 1
ATOM 6623 C CA . VAL C 1 25 ? 140.272 116.513 164.246 1.00 44.44 19 VAL C CA 1
ATOM 6624 C C . VAL C 1 25 ? 139.210 116.410 165.333 1.00 44.44 19 VAL C C 1
ATOM 6625 O O . VAL C 1 25 ? 138.181 115.743 165.159 1.00 44.44 19 VAL C O 1
ATOM 6629 N N . ALA C 1 26 ? 139.442 117.069 166.471 1.00 44.28 20 ALA C N 1
ATOM 6630 C CA . ALA C 1 26 ? 138.470 117.037 167.559 1.00 44.28 20 ALA C CA 1
ATOM 6631 C C . ALA C 1 26 ? 137.152 117.682 167.151 1.00 44.28 20 ALA C C 1
ATOM 6632 O O . ALA C 1 26 ? 136.075 117.169 167.474 1.00 44.28 20 ALA C O 1
ATOM 6634 N N . GLU C 1 27 ? 137.214 118.810 166.438 1.00 42.98 21 GLU C N 1
ATOM 6635 C CA . GLU C 1 27 ? 135.985 119.481 166.029 1.00 42.98 21 GLU C CA 1
ATOM 6636 C C . GLU C 1 27 ? 135.248 118.687 164.957 1.00 42.98 21 GLU C C 1
ATOM 6637 O O . GLU C 1 27 ? 134.015 118.731 164.899 1.00 42.98 21 GLU C O 1
ATOM 6643 N N . ILE C 1 28 ? 135.974 117.955 164.109 1.00 38.55 22 ILE C N 1
ATOM 6644 C CA . ILE C 1 28 ? 135.320 117.073 163.148 1.00 38.55 22 ILE C CA 1
ATOM 6645 C C . ILE C 1 28 ? 134.632 115.919 163.865 1.00 38.55 22 ILE C C 1
ATOM 6646 O O . ILE C 1 28 ? 133.495 115.557 163.538 1.00 38.55 22 ILE C O 1
ATOM 6651 N N . LYS C 1 29 ? 135.303 115.328 164.858 1.00 38.07 23 LYS C N 1
ATOM 6652 C CA . LYS C 1 29 ? 134.694 114.237 165.614 1.00 38.07 23 LYS C CA 1
ATOM 6653 C C . LYS C 1 29 ? 133.455 114.709 166.366 1.00 38.07 23 LYS C C 1
ATOM 6654 O O . LYS C 1 29 ? 132.448 113.994 166.428 1.00 38.07 23 LYS C O 1
ATOM 6660 N N . LYS C 1 30 ? 133.513 115.907 166.952 1.00 36.31 24 LYS C N 1
ATOM 6661 C CA . LYS C 1 30 ? 132.327 116.471 167.591 1.00 36.31 24 LYS C CA 1
ATOM 6662 C C . LYS C 1 30 ? 131.233 116.747 166.569 1.00 36.31 24 LYS C C 1
ATOM 6663 O O . LYS C 1 30 ? 130.045 116.535 166.844 1.00 36.31 24 LYS C O 1
ATOM 6669 N N . TRP C 1 31 ? 131.616 117.223 165.381 1.00 29.33 25 TRP C N 1
ATOM 6670 C CA . TRP C 1 31 ? 130.650 117.494 164.323 1.00 29.33 25 TRP C CA 1
ATOM 6671 C C . TRP C 1 31 ? 129.915 116.231 163.897 1.00 29.33 25 TRP C C 1
ATOM 6672 O O . TRP C 1 31 ? 128.768 116.303 163.443 1.00 29.33 25 TRP C O 1
ATOM 6683 N N . TRP C 1 32 ? 130.544 115.070 164.047 1.00 30.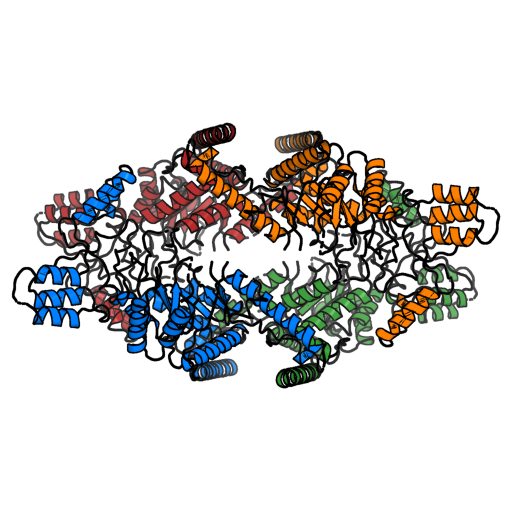90 26 TRP C N 1
ATOM 6684 C CA . TRP C 1 32 ? 129.940 113.802 163.669 1.00 30.90 26 TRP C CA 1
ATOM 6685 C C . TRP C 1 32 ? 129.124 113.178 164.794 1.00 30.90 26 TRP C C 1
ATOM 6686 O O . TRP C 1 32 ? 128.664 112.040 164.652 1.00 30.90 26 TRP C O 1
ATOM 6697 N N . SER C 1 33 ? 128.933 113.894 165.903 1.00 34.15 27 SER C N 1
ATOM 6698 C CA . SER C 1 33 ? 128.205 113.360 167.047 1.00 34.15 27 SER C CA 1
ATOM 6699 C C . SER C 1 33 ? 126.779 113.882 167.164 1.00 34.15 27 SER C C 1
ATOM 6700 O O . SER C 1 33 ? 125.979 113.281 167.887 1.00 34.15 27 SER C O 1
ATOM 6703 N N . GLU C 1 34 ? 126.443 114.975 166.484 1.00 30.82 28 GLU C N 1
ATOM 6704 C CA . GLU C 1 34 ? 125.098 115.519 166.562 1.00 30.82 28 GLU C CA 1
ATOM 6705 C C . GLU C 1 34 ? 124.112 114.617 165.821 1.00 30.82 28 GLU C C 1
ATOM 6706 O O . GLU C 1 34 ? 124.508 113.805 164.983 1.00 30.82 28 GLU C O 1
ATOM 6712 N N . PRO C 1 35 ? 122.805 114.739 166.124 1.00 30.94 29 PRO C N 1
ATOM 6713 C CA . PRO C 1 35 ? 121.808 113.866 165.483 1.00 30.94 29 PRO C CA 1
ATOM 6714 C C . PRO C 1 35 ? 121.742 113.983 163.966 1.00 30.94 29 PRO C C 1
ATOM 6715 O O . PRO C 1 35 ? 121.005 113.230 163.322 1.00 30.94 29 PRO C O 1
ATOM 6719 N N . ARG C 1 36 ? 122.493 114.922 163.384 1.00 24.99 30 ARG C N 1
ATOM 6720 C CA . ARG C 1 36 ? 122.548 115.024 161.929 1.00 24.99 30 ARG C CA 1
ATOM 6721 C C . ARG C 1 36 ? 123.113 113.753 161.308 1.00 24.99 30 ARG C C 1
ATOM 6722 O O . ARG C 1 36 ? 122.598 113.264 160.296 1.00 24.99 30 ARG C O 1
ATOM 6730 N N . TRP C 1 37 ? 124.167 113.200 161.904 1.00 25.90 31 TRP C N 1
ATOM 6731 C CA . TRP C 1 37 ? 124.817 111.992 161.399 1.00 25.90 31 TRP C CA 1
ATOM 6732 C C . TRP C 1 37 ? 124.455 110.766 162.224 1.00 25.90 31 TRP C C 1
ATOM 6733 O O . TRP C 1 37 ? 125.295 109.894 162.465 1.00 25.90 31 TRP C O 1
ATOM 6744 N N . ARG C 1 38 ? 123.200 110.682 162.675 1.00 27.55 32 ARG C N 1
ATOM 6745 C CA . ARG C 1 38 ? 122.777 109.552 163.495 1.00 27.55 32 ARG C CA 1
ATOM 6746 C C . ARG C 1 38 ? 122.809 108.240 162.719 1.00 27.55 32 ARG C C 1
ATOM 6747 O O . ARG C 1 38 ? 123.017 107.178 163.314 1.00 27.55 32 ARG C O 1
ATOM 6755 N N . LYS C 1 39 ? 122.606 108.289 161.401 1.00 23.72 33 LYS C N 1
ATOM 6756 C CA . LYS C 1 39 ? 122.556 107.086 160.577 1.00 23.72 33 LYS C CA 1
ATOM 6757 C C . LYS C 1 39 ? 123.470 107.204 159.363 1.00 23.72 33 LYS C C 1
ATOM 6758 O O . LYS C 1 39 ? 123.200 106.609 158.317 1.00 23.72 33 LYS C O 1
ATOM 6764 N N . THR C 1 40 ? 124.555 107.961 159.486 1.00 21.75 34 THR C N 1
ATOM 6765 C CA . THR C 1 40 ? 125.500 108.160 158.395 1.00 21.75 34 THR C CA 1
ATOM 6766 C C . THR C 1 40 ? 126.696 107.238 158.598 1.00 21.75 34 THR C C 1
ATOM 6767 O O . THR C 1 40 ? 127.332 107.264 159.657 1.00 21.75 34 THR C O 1
ATOM 6771 N N . LYS C 1 41 ? 126.995 106.429 157.588 1.00 20.75 35 LYS C N 1
ATOM 6772 C CA . LYS C 1 41 ? 128.123 105.509 157.624 1.00 20.75 35 LYS C CA 1
ATOM 6773 C C . LYS C 1 41 ? 129.289 106.124 156.860 1.00 20.75 35 LYS C C 1
ATOM 6774 O O . LYS C 1 41 ? 129.166 106.422 155.667 1.00 20.75 35 LYS C O 1
ATOM 6780 N N . ARG C 1 42 ? 130.412 106.310 157.547 1.00 26.60 36 ARG C N 1
ATOM 6781 C CA . ARG C 1 42 ? 131.612 106.894 156.962 1.00 26.60 36 ARG C CA 1
ATOM 6782 C C . ARG C 1 42 ? 132.726 105.859 156.956 1.00 26.60 36 ARG C C 1
ATOM 6783 O O . ARG C 1 42 ? 133.010 105.241 157.988 1.00 26.60 36 ARG C O 1
ATOM 6791 N N . ILE C 1 43 ? 133.357 105.672 155.793 1.00 30.69 37 ILE C N 1
ATOM 6792 C CA . ILE C 1 43 ? 134.503 104.773 155.696 1.00 30.69 37 ILE C CA 1
ATOM 6793 C C . ILE C 1 43 ? 135.823 105.482 155.957 1.00 30.69 37 ILE C C 1
ATOM 6794 O O . ILE C 1 43 ? 136.849 104.812 156.147 1.00 30.69 37 ILE C O 1
ATOM 6799 N N . TYR C 1 44 ? 135.833 106.811 155.974 1.00 34.69 38 TYR C N 1
ATOM 6800 C CA . TYR C 1 44 ? 137.039 107.586 156.223 1.00 34.69 38 TYR C CA 1
ATOM 6801 C C . TYR C 1 44 ? 137.087 108.035 157.677 1.00 34.69 38 TYR C C 1
ATOM 6802 O O . TYR C 1 44 ? 136.054 108.284 158.305 1.00 34.69 38 TYR C O 1
ATOM 6811 N N . SER C 1 45 ? 138.299 108.133 158.207 1.00 37.77 39 SER C N 1
ATOM 6812 C CA . SER C 1 45 ? 138.500 108.609 159.564 1.00 37.77 39 SER C CA 1
ATOM 6813 C C . SER C 1 45 ? 138.490 110.135 159.600 1.00 37.77 39 SER C C 1
ATOM 6814 O O . SER C 1 45 ? 138.638 110.810 158.579 1.00 37.77 39 SER C O 1
ATOM 6817 N N . ALA C 1 46 ? 138.304 110.678 160.805 1.00 38.39 40 ALA C N 1
ATOM 6818 C CA . ALA C 1 46 ? 138.348 112.126 160.973 1.00 38.39 40 ALA C CA 1
ATOM 6819 C C . ALA C 1 46 ? 139.730 112.675 160.642 1.00 38.39 40 ALA C C 1
ATOM 6820 O O . ALA C 1 46 ? 139.862 113.821 160.199 1.00 38.39 40 ALA C O 1
ATOM 6822 N N . GLU C 1 47 ? 140.773 111.868 160.852 1.00 43.58 41 GLU C N 1
ATOM 6823 C CA . GLU C 1 47 ? 142.124 112.299 160.507 1.00 43.58 41 GLU C CA 1
ATOM 6824 C C . GLU C 1 47 ? 142.265 112.535 159.009 1.00 43.58 41 GLU C C 1
ATOM 6825 O O . GLU C 1 47 ? 142.884 113.517 158.586 1.00 43.58 41 GLU C O 1
ATOM 6831 N N . ASP C 1 48 ? 141.701 111.643 158.190 1.00 41.71 42 ASP C N 1
ATOM 6832 C CA . ASP C 1 48 ? 141.768 111.825 156.743 1.00 41.71 42 ASP C CA 1
ATOM 6833 C C . ASP C 1 48 ? 141.032 113.087 156.309 1.00 41.71 42 ASP C C 1
ATOM 6834 O O . ASP C 1 48 ? 141.525 113.845 155.464 1.00 41.71 42 ASP C O 1
ATOM 6839 N N . ILE C 1 49 ? 139.851 113.328 156.881 1.00 35.11 43 ILE C N 1
ATOM 6840 C CA . ILE C 1 49 ? 139.083 114.520 156.534 1.00 35.11 43 ILE C CA 1
ATOM 6841 C C . ILE C 1 49 ? 139.835 115.778 156.946 1.00 35.11 43 ILE C C 1
ATOM 6842 O O . ILE C 1 49 ? 139.875 116.766 156.203 1.00 35.11 43 ILE C O 1
ATOM 6847 N N . ALA C 1 50 ? 140.440 115.767 158.136 1.00 38.71 44 ALA C N 1
ATOM 6848 C CA . ALA C 1 50 ? 141.215 116.918 158.585 1.00 38.71 44 ALA C CA 1
ATOM 6849 C C . ALA C 1 50 ? 142.437 117.158 157.708 1.00 38.71 44 ALA C C 1
ATOM 6850 O O . ALA C 1 50 ? 142.759 118.310 157.401 1.00 38.71 44 ALA C O 1
ATOM 6852 N N . LYS C 1 51 ? 143.133 116.094 157.306 1.00 42.13 45 LYS C N 1
ATOM 6853 C CA . LYS C 1 51 ? 144.270 116.237 156.406 1.00 42.13 45 LYS C CA 1
ATOM 6854 C C . LYS C 1 51 ? 143.865 116.732 155.028 1.00 42.13 45 LYS C C 1
ATOM 6855 O O . LYS C 1 51 ? 144.645 117.450 154.394 1.00 42.13 45 LYS C O 1
ATOM 6861 N N . LYS C 1 52 ? 142.675 116.376 154.552 1.00 36.00 46 LYS C N 1
ATOM 6862 C CA . LYS C 1 52 ? 142.197 116.868 153.269 1.00 36.00 46 LYS C CA 1
ATOM 6863 C C . LYS C 1 52 ? 141.844 118.348 153.293 1.00 36.00 46 LYS C C 1
ATOM 6864 O O . LYS C 1 52 ? 141.807 118.976 152.230 1.00 36.00 46 LYS C O 1
ATOM 6870 N N . ARG C 1 53 ? 141.587 118.916 154.467 1.00 31.48 47 ARG C N 1
ATOM 6871 C CA . ARG C 1 53 ? 141.243 120.324 154.574 1.00 31.48 47 ARG C CA 1
ATOM 6872 C C . ARG C 1 53 ? 142.490 121.198 154.478 1.00 31.48 47 ARG C C 1
ATOM 6873 O O . ARG C 1 53 ? 143.621 120.741 154.668 1.00 31.48 47 ARG C O 1
ATOM 6881 N N . GLY C 1 54 ? 142.268 122.475 154.176 1.00 32.25 48 GLY C N 1
ATOM 6882 C CA . GLY C 1 54 ? 143.336 123.443 154.074 1.00 32.25 48 GLY C CA 1
ATOM 6883 C C . GLY C 1 54 ? 143.566 124.189 155.376 1.00 32.25 48 GLY C C 1
ATOM 6884 O O . GLY C 1 54 ? 142.968 123.900 156.413 1.00 32.25 48 GLY C O 1
ATOM 6885 N N . THR C 1 55 ? 144.463 125.173 155.307 1.00 31.23 49 THR C N 1
ATOM 6886 C CA . THR C 1 55 ? 144.781 125.990 156.471 1.00 31.23 49 THR C CA 1
ATOM 6887 C C . THR C 1 55 ? 143.793 127.128 156.687 1.00 31.23 49 THR C C 1
ATOM 6888 O O . THR C 1 55 ? 143.854 127.785 157.731 1.00 31.23 49 THR C O 1
ATOM 6892 N N . LEU C 1 56 ? 142.898 127.381 155.737 1.00 25.60 50 LEU C N 1
ATOM 6893 C CA . LEU C 1 56 ? 141.897 128.436 155.849 1.00 25.60 50 LEU C CA 1
ATOM 6894 C C . LEU C 1 56 ? 140.526 127.777 155.932 1.00 25.60 50 LEU C C 1
ATOM 6895 O O . LEU C 1 56 ? 140.052 127.190 154.954 1.00 25.60 50 LEU C O 1
ATOM 6900 N N . LYS C 1 57 ? 139.892 127.877 157.097 1.00 24.96 51 LYS C N 1
ATOM 6901 C CA . LYS C 1 57 ? 138.559 127.319 157.280 1.00 24.96 51 LYS C CA 1
ATOM 6902 C C . LYS C 1 57 ? 137.536 128.188 156.559 1.00 24.96 51 LYS C C 1
ATOM 6903 O O . LYS C 1 57 ? 137.385 129.372 156.875 1.00 24.96 51 LYS C O 1
ATOM 6909 N N . ILE C 1 58 ? 136.834 127.601 155.594 1.00 19.86 52 ILE C N 1
ATOM 6910 C CA . ILE C 1 58 ? 135.844 128.305 154.790 1.00 19.86 52 ILE C CA 1
ATOM 6911 C C . ILE C 1 58 ? 134.469 127.744 155.119 1.00 19.86 52 ILE C C 1
ATOM 6912 O O . ILE C 1 58 ? 134.253 126.529 155.050 1.00 19.86 52 ILE C O 1
ATOM 6917 N N . ASN C 1 59 ? 133.544 128.629 155.476 1.00 21.06 53 ASN C N 1
ATOM 6918 C CA . ASN C 1 59 ? 132.171 128.256 155.775 1.00 21.06 53 ASN C CA 1
ATOM 6919 C C . ASN C 1 59 ? 131.275 128.626 154.602 1.00 21.06 53 ASN C C 1
ATOM 6920 O O . ASN C 1 59 ? 131.452 129.674 153.977 1.00 21.06 53 ASN C O 1
ATOM 6925 N N . HIS C 1 60 ? 130.311 127.757 154.306 1.00 18.30 54 HIS C N 1
ATOM 6926 C CA . HIS C 1 60 ? 129.410 127.996 153.198 1.00 18.30 54 HIS C CA 1
ATOM 6927 C C . HIS C 1 60 ? 127.979 128.152 153.697 1.00 18.30 54 HIS C C 1
ATOM 6928 O O . HIS C 1 60 ? 127.542 127.396 154.570 1.00 18.30 54 HIS C O 1
ATOM 6935 N N . PRO C 1 61 ? 127.230 129.124 153.171 1.00 17.83 55 PRO C N 1
ATOM 6936 C CA . PRO C 1 61 ? 125.799 129.209 153.510 1.00 17.83 55 PRO C CA 1
ATOM 6937 C C . PRO C 1 61 ? 125.006 128.001 153.048 1.00 17.83 55 PRO C C 1
ATOM 6938 O O . PRO C 1 61 ? 123.909 127.753 153.568 1.00 17.83 55 PRO C O 1
ATOM 6942 N N . SER C 1 62 ? 125.528 127.243 152.080 1.00 17.07 56 SER C N 1
ATOM 6943 C CA . SER C 1 62 ? 124.881 126.000 151.682 1.00 17.07 56 SER C CA 1
ATOM 6944 C C . SER C 1 62 ? 124.810 125.014 152.837 1.00 17.07 56 SER C C 1
ATOM 6945 O O . SER C 1 62 ? 123.889 124.198 152.895 1.00 17.07 56 SER C O 1
ATOM 6948 N N . SER C 1 63 ? 125.763 125.076 153.770 1.00 17.64 57 SER C N 1
ATOM 6949 C CA . SER C 1 63 ? 125.678 124.235 154.960 1.00 17.64 57 SER C CA 1
ATOM 6950 C C . SER C 1 63 ? 124.473 124.611 155.814 1.00 17.64 57 SER C C 1
ATOM 6951 O O . SER C 1 63 ? 123.768 123.735 156.330 1.00 17.64 57 SER C O 1
ATOM 6954 N N . GLN C 1 64 ? 124.218 125.912 155.975 1.00 19.54 58 GLN C N 1
ATOM 6955 C CA . GLN C 1 64 ? 123.032 126.347 156.706 1.00 19.54 58 GLN C CA 1
ATOM 6956 C C . GLN C 1 64 ? 121.758 125.940 155.975 1.00 19.54 58 GLN C C 1
ATOM 6957 O O . GLN C 1 64 ? 120.773 125.538 156.606 1.00 19.54 58 GLN C O 1
ATOM 6963 N N . GLN C 1 65 ? 121.757 126.042 154.645 1.00 17.48 59 GLN C N 1
ATOM 6964 C CA . GLN C 1 65 ? 120.599 125.597 153.877 1.00 17.48 59 GLN C CA 1
ATOM 6965 C C . GLN C 1 65 ? 120.374 124.097 154.034 1.00 17.48 59 GLN C C 1
ATOM 6966 O O . GLN C 1 65 ? 119.230 123.637 154.116 1.00 17.48 59 GLN C O 1
ATOM 6972 N N . ALA C 1 66 ? 121.456 123.319 154.069 1.00 18.02 60 ALA C N 1
ATOM 6973 C CA . ALA C 1 66 ? 121.342 121.883 154.288 1.00 18.02 60 ALA C CA 1
ATOM 6974 C C . ALA C 1 66 ? 120.804 121.577 155.678 1.00 18.02 60 ALA C C 1
ATOM 6975 O O . ALA C 1 66 ? 120.010 120.647 155.850 1.00 18.02 60 ALA C O 1
ATOM 6977 N N . ASP C 1 67 ? 121.236 122.340 156.685 1.00 21.13 61 ASP C N 1
ATOM 6978 C CA . ASP C 1 67 ? 120.675 122.181 158.025 1.00 21.13 61 ASP C CA 1
ATOM 6979 C C . ASP C 1 67 ? 119.182 122.480 158.033 1.00 21.13 61 ASP C C 1
ATOM 6980 O O . ASP C 1 67 ? 118.396 121.758 158.661 1.00 21.13 61 ASP C O 1
ATOM 6985 N N . LYS C 1 68 ? 118.775 123.546 157.342 1.00 22.11 62 LYS C N 1
ATOM 6986 C CA . LYS C 1 68 ? 117.358 123.883 157.252 1.00 22.11 62 LYS C CA 1
ATOM 6987 C C . LYS C 1 68 ? 116.571 122.770 156.571 1.00 22.11 62 LYS C C 1
ATOM 6988 O O . LYS C 1 68 ? 115.483 122.396 157.028 1.00 22.11 62 LYS C O 1
ATOM 6994 N N . LEU C 1 69 ? 117.111 122.222 155.482 1.00 21.70 63 LEU C N 1
ATOM 6995 C CA . LEU C 1 69 ? 116.443 121.133 154.778 1.00 21.70 63 LEU C CA 1
ATOM 6996 C C . LEU C 1 69 ? 116.344 119.887 155.648 1.00 21.70 63 LEU C C 1
ATOM 6997 O O . LEU C 1 69 ? 115.320 119.195 155.642 1.00 21.70 63 LEU C O 1
ATOM 7002 N N . PHE C 1 70 ? 117.407 119.577 156.393 1.00 24.97 64 PHE C N 1
ATOM 7003 C CA . PHE C 1 70 ? 117.384 118.413 157.270 1.00 24.97 64 PHE C CA 1
ATOM 7004 C C . PHE C 1 70 ? 116.351 118.577 158.376 1.00 24.97 64 PHE C C 1
ATOM 7005 O O . PHE C 1 70 ? 115.623 117.632 158.700 1.00 24.97 64 PHE C O 1
ATOM 7013 N N . LYS C 1 71 ? 116.270 119.772 158.968 1.00 27.80 65 LYS C N 1
ATOM 7014 C CA . LYS C 1 71 ? 115.257 120.020 159.991 1.00 27.80 65 LYS C CA 1
ATOM 7015 C C . LYS C 1 71 ? 113.851 119.926 159.410 1.00 27.80 65 LYS C C 1
ATOM 7016 O O . LYS C 1 71 ? 112.944 119.372 160.043 1.00 27.80 65 LYS C O 1
ATOM 7022 N N . LEU C 1 72 ? 113.653 120.462 158.203 1.00 28.83 66 LEU C N 1
ATOM 7023 C CA . LEU C 1 72 ? 112.353 120.369 157.550 1.00 28.83 66 LEU C CA 1
ATOM 7024 C C . LEU C 1 72 ? 111.962 118.917 157.298 1.00 28.83 66 LEU C C 1
ATOM 7025 O O . LEU C 1 72 ? 110.814 118.521 157.541 1.00 28.83 66 LEU C O 1
ATOM 7030 N N . LEU C 1 73 ? 112.905 118.110 156.809 1.00 28.89 67 LEU C N 1
ATOM 7031 C CA . LEU C 1 73 ? 112.614 116.703 156.558 1.00 28.89 67 LEU C CA 1
ATOM 7032 C C . LEU C 1 73 ? 112.355 115.952 157.857 1.00 28.89 67 LEU C C 1
ATOM 7033 O O . LEU C 1 73 ? 111.503 115.060 157.897 1.00 28.89 67 LEU C O 1
ATOM 7038 N N . GLU C 1 74 ? 113.077 116.295 158.927 1.00 31.40 68 GLU C N 1
ATOM 7039 C CA . GLU C 1 74 ? 112.795 115.698 160.230 1.00 31.40 68 GLU C CA 1
ATOM 7040 C C . GLU C 1 74 ? 111.377 116.017 160.684 1.00 31.40 68 GLU C C 1
ATOM 7041 O O . GLU C 1 74 ? 110.656 115.134 161.165 1.00 31.40 68 GLU C O 1
ATOM 7047 N N . LYS C 1 75 ? 110.963 117.278 160.541 1.00 34.85 69 LYS C N 1
ATOM 7048 C CA . LYS C 1 75 ? 109.613 117.659 160.938 1.00 34.85 69 LYS C CA 1
ATOM 7049 C C . LYS C 1 75 ? 108.567 116.924 160.110 1.00 34.85 69 LYS C C 1
ATOM 7050 O O . LYS C 1 75 ? 107.566 116.438 160.649 1.00 34.85 69 LYS C O 1
ATOM 7056 N N . HIS C 1 76 ? 108.785 116.826 158.797 1.00 37.22 70 HIS C N 1
ATOM 7057 C CA . HIS C 1 76 ? 107.819 116.141 157.942 1.00 37.22 70 HIS C CA 1
ATOM 7058 C C . HIS C 1 76 ? 107.758 114.649 158.252 1.00 37.22 70 HIS C C 1
ATOM 7059 O O . HIS C 1 76 ? 106.678 114.049 158.222 1.00 37.22 70 HIS C O 1
ATOM 7066 N N . ASP C 1 77 ? 108.905 114.032 158.540 1.00 39.32 71 ASP C N 1
ATOM 7067 C CA . ASP C 1 77 ? 108.924 112.617 158.894 1.00 39.32 71 ASP C CA 1
ATOM 7068 C C . ASP C 1 77 ? 108.216 112.372 160.220 1.00 39.32 71 ASP C C 1
ATOM 7069 O O . ASP C 1 77 ? 107.489 111.383 160.369 1.00 39.32 71 ASP C O 1
ATOM 7074 N N . ALA C 1 78 ? 108.422 113.258 161.198 1.00 40.45 72 ALA C N 1
ATOM 7075 C CA . ALA C 1 78 ? 107.717 113.127 162.468 1.00 40.45 72 ALA C CA 1
ATOM 7076 C C . ALA C 1 78 ? 106.217 113.315 162.285 1.00 40.45 72 ALA C C 1
ATOM 7077 O O . ALA C 1 78 ? 105.414 112.612 162.909 1.00 40.45 72 ALA C O 1
ATOM 7079 N N . ASP C 1 79 ? 105.820 114.256 161.433 1.00 41.14 73 ASP C N 1
ATOM 7080 C CA . ASP C 1 79 ? 104.415 114.547 161.183 1.00 41.14 73 ASP C CA 1
ATOM 7081 C C . ASP C 1 79 ? 103.809 113.676 160.091 1.00 41.14 73 ASP C C 1
ATOM 7082 O O . ASP C 1 79 ? 102.608 113.794 159.826 1.00 41.14 73 ASP C O 1
ATOM 7087 N N . LYS C 1 80 ? 104.605 112.809 159.458 1.00 41.96 74 LYS C N 1
ATOM 7088 C CA . LYS C 1 80 ? 104.139 111.950 158.368 1.00 41.96 74 LYS C CA 1
ATOM 7089 C C . LYS C 1 80 ? 103.504 112.773 157.248 1.00 41.96 74 LYS C C 1
ATOM 7090 O O . LYS C 1 80 ? 102.461 112.411 156.699 1.00 41.96 74 LYS C O 1
ATOM 7096 N N . THR C 1 81 ? 104.141 113.889 156.907 1.00 41.51 75 THR C N 1
ATOM 7097 C CA . THR C 1 81 ? 103.641 114.811 155.899 1.00 41.51 75 THR C CA 1
ATOM 7098 C C . THR C 1 81 ? 104.644 114.913 154.757 1.00 41.51 75 THR C C 1
ATOM 7099 O O . THR C 1 81 ? 105.847 114.713 154.945 1.00 41.51 75 THR C O 1
ATOM 7103 N N . VAL C 1 82 ? 104.136 115.220 153.571 1.00 37.63 76 VAL C N 1
ATOM 7104 C CA . VAL C 1 82 ? 104.946 115.303 152.361 1.00 37.63 76 VAL C CA 1
ATOM 7105 C C . VAL C 1 82 ? 105.518 116.706 152.227 1.00 37.63 76 VAL C C 1
ATOM 7106 O O . VAL C 1 82 ? 104.852 117.698 152.548 1.00 37.63 76 VAL C O 1
ATOM 7110 N N . SER C 1 83 ? 106.760 116.792 151.756 1.00 35.17 77 SER C N 1
ATOM 7111 C CA . SER C 1 83 ? 107.392 118.062 151.409 1.00 35.17 77 SER C CA 1
ATOM 7112 C C . SER C 1 83 ? 107.268 118.235 149.900 1.00 35.17 77 SER C C 1
ATOM 7113 O O . SER C 1 83 ? 107.973 117.580 149.130 1.00 35.17 77 SER C O 1
ATOM 7116 N N . PHE C 1 84 ? 106.365 119.115 149.479 1.00 39.75 78 PHE C N 1
ATOM 7117 C CA . PHE C 1 84 ? 106.142 119.321 148.057 1.00 39.75 78 PHE C CA 1
ATOM 7118 C C . PHE C 1 84 ? 107.333 120.033 147.426 1.00 39.75 78 PHE C C 1
ATOM 7119 O O . PHE C 1 84 ? 107.980 120.884 148.041 1.00 39.75 78 PHE C O 1
ATOM 7127 N N . THR C 1 85 ? 107.623 119.666 146.179 1.00 38.66 79 THR C N 1
ATOM 7128 C CA . THR C 1 85 ? 108.769 120.185 145.450 1.00 38.66 79 THR C CA 1
ATOM 7129 C C . THR C 1 85 ? 108.369 120.359 143.991 1.00 38.66 79 THR C C 1
ATOM 7130 O O . THR C 1 85 ? 107.289 119.938 143.569 1.00 38.66 79 THR C O 1
ATOM 7134 N N . PHE C 1 86 ? 109.241 121.002 143.220 1.00 45.14 80 PHE C N 1
ATOM 7135 C CA . PHE C 1 86 ? 109.027 121.149 141.787 1.00 45.14 80 PHE C CA 1
ATOM 7136 C C . PHE C 1 86 ? 110.374 121.378 141.119 1.00 45.14 80 PHE C C 1
ATOM 7137 O O . PHE C 1 86 ? 111.324 121.854 141.745 1.00 45.14 80 PHE C O 1
ATOM 7145 N N . GLY C 1 87 ? 110.440 121.032 139.838 1.00 46.96 81 GLY C N 1
ATOM 7146 C CA . GLY C 1 87 ? 111.662 121.174 139.069 1.00 46.96 81 GLY C CA 1
ATOM 7147 C C . GLY C 1 87 ? 112.082 122.615 138.852 1.00 46.96 81 GLY C C 1
ATOM 7148 O O . GLY C 1 87 ? 111.245 123.513 138.781 1.00 46.96 81 GLY C O 1
ATOM 7149 N N . HIS C 1 93 ? 111.385 132.011 138.186 1.00 71.90 87 HIS C N 1
ATOM 7150 C CA . HIS C 1 93 ? 110.346 132.538 139.060 1.00 71.90 87 HIS C CA 1
ATOM 7151 C C . HIS C 1 93 ? 110.565 132.111 140.508 1.00 71.90 87 HIS C C 1
ATOM 7152 O O . HIS C 1 93 ? 110.136 131.036 140.919 1.00 71.90 87 HIS C O 1
ATOM 7159 N N . VAL C 1 94 ? 111.237 132.967 141.277 1.00 54.89 88 VAL C N 1
ATOM 7160 C CA . VAL C 1 94 ? 111.462 132.694 142.692 1.00 54.89 88 VAL C CA 1
ATOM 7161 C C . VAL C 1 94 ? 110.328 133.218 143.568 1.00 54.89 88 VAL C C 1
ATOM 7162 O O . VAL C 1 94 ? 110.178 132.762 144.711 1.00 54.89 88 VAL C O 1
ATOM 7166 N N . ALA C 1 95 ? 109.519 134.149 143.061 1.00 62.29 89 ALA C N 1
ATOM 7167 C CA . ALA C 1 95 ? 108.435 134.745 143.833 1.00 62.29 89 ALA C CA 1
ATOM 7168 C C . ALA C 1 95 ? 107.425 133.698 144.287 1.00 62.29 89 ALA C C 1
ATOM 7169 O O . ALA C 1 95 ? 107.075 133.641 145.471 1.00 62.29 89 ALA C O 1
ATOM 7171 N N . GLN C 1 96 ? 106.954 132.866 143.360 1.00 64.76 90 GLN C N 1
ATOM 7172 C CA . GLN C 1 96 ? 105.985 131.825 143.674 1.00 64.76 90 GLN C CA 1
ATOM 7173 C C . GLN C 1 96 ? 106.634 130.478 143.961 1.00 64.76 90 GLN C C 1
ATOM 7174 O O . GLN C 1 96 ? 105.920 129.504 144.220 1.00 64.76 90 GLN C O 1
ATOM 7180 N N . MET C 1 97 ? 107.963 130.399 143.925 1.00 59.12 91 MET C N 1
ATOM 7181 C CA . MET C 1 97 ? 108.681 129.181 144.273 1.00 59.12 91 MET C CA 1
ATOM 7182 C C . MET C 1 97 ? 108.896 129.051 145.774 1.00 59.12 91 MET C C 1
ATOM 7183 O O . MET C 1 97 ? 109.426 128.033 146.232 1.00 59.12 91 MET C O 1
ATOM 7188 N N . ALA C 1 98 ? 108.499 130.061 146.546 1.00 55.32 92 ALA C N 1
ATOM 7189 C CA . ALA C 1 98 ? 108.582 130.006 147.998 1.00 55.32 92 ALA C CA 1
ATOM 7190 C C . ALA C 1 98 ? 107.230 130.089 148.686 1.00 55.32 92 ALA C C 1
ATOM 7191 O O . ALA C 1 98 ? 107.155 129.797 149.883 1.00 55.32 92 ALA C O 1
ATOM 7193 N N . LYS C 1 99 ? 106.165 130.482 147.984 1.00 59.19 93 LYS C N 1
ATOM 7194 C CA . LYS C 1 99 ? 104.833 130.501 148.575 1.00 59.19 93 LYS C CA 1
ATOM 7195 C C . LYS C 1 99 ? 104.246 129.098 148.670 1.00 59.19 93 LYS C C 1
ATOM 7196 O O . LYS C 1 99 ? 103.511 128.787 149.614 1.00 59.19 93 LYS C O 1
ATOM 7202 N N . TYR C 1 100 ? 104.561 128.237 147.701 1.00 58.64 94 TYR C N 1
ATOM 7203 C CA . TYR C 1 100 ? 103.929 126.932 147.582 1.00 58.64 94 TYR C CA 1
ATOM 7204 C C . TYR C 1 100 ? 104.892 125.762 147.726 1.00 58.64 94 TYR C C 1
ATOM 7205 O O . TYR C 1 100 ? 104.443 124.608 147.698 1.00 58.64 94 TYR C O 1
ATOM 7214 N N . LEU C 1 101 ? 106.190 126.011 147.878 1.00 44.85 95 LEU C N 1
ATOM 7215 C CA . LEU C 1 101 ? 107.185 124.949 147.910 1.00 44.85 95 LEU C CA 1
ATOM 7216 C C . LEU C 1 101 ? 108.039 125.062 149.162 1.00 44.85 95 LEU C C 1
ATOM 7217 O O . LEU C 1 101 ? 108.171 126.136 149.753 1.00 44.85 95 LEU C O 1
ATOM 7222 N N . ASP C 1 102 ? 108.611 123.927 149.567 1.00 34.15 96 ASP C N 1
ATOM 7223 C CA . ASP C 1 102 ? 109.590 123.894 150.645 1.00 34.15 96 ASP C CA 1
ATOM 7224 C C . ASP C 1 102 ? 111.014 123.723 150.139 1.00 34.15 96 ASP C C 1
ATOM 7225 O O . ASP C 1 102 ? 111.960 124.030 150.873 1.00 34.15 96 ASP C O 1
ATOM 7230 N N . SER C 1 103 ? 111.186 123.240 148.913 1.00 30.96 97 SER C N 1
ATOM 7231 C CA . SER C 1 103 ? 112.503 123.028 148.331 1.00 30.96 97 SER C CA 1
ATOM 7232 C C . SER C 1 103 ? 112.366 123.094 146.818 1.00 30.96 97 SER C C 1
ATOM 7233 O O . SER C 1 103 ? 111.262 123.039 146.273 1.00 30.96 97 SER C O 1
ATOM 7236 N N . ILE C 1 104 ? 113.505 123.230 146.143 1.00 28.82 98 ILE C N 1
ATOM 7237 C CA . ILE C 1 104 ? 113.558 123.252 144.686 1.00 28.82 98 ILE C CA 1
ATOM 7238 C C . ILE C 1 104 ? 114.579 122.223 144.226 1.00 28.82 98 ILE C C 1
ATOM 7239 O O . ILE C 1 104 ? 115.721 122.222 144.698 1.00 28.82 98 ILE C O 1
ATOM 7244 N N . TYR C 1 105 ? 114.169 121.355 143.308 1.00 26.24 99 TYR C N 1
ATOM 7245 C CA . TYR C 1 105 ? 115.059 120.381 142.693 1.00 26.24 99 TYR C CA 1
ATOM 7246 C C . TYR C 1 105 ? 115.493 120.895 141.328 1.00 26.24 99 TYR C C 1
ATOM 7247 O O . TYR C 1 105 ? 114.653 121.292 140.514 1.00 26.24 99 TYR C O 1
ATOM 7256 N N . VAL C 1 106 ? 116.800 120.894 141.083 1.00 23.13 100 VAL C N 1
ATOM 7257 C CA . VAL C 1 106 ? 117.383 121.439 139.863 1.00 23.13 100 VAL C CA 1
ATOM 7258 C C . VAL C 1 106 ? 118.025 120.303 139.080 1.00 23.13 100 VAL C C 1
ATOM 7259 O O . VAL C 1 106 ? 118.873 119.576 139.612 1.00 23.13 100 VAL C O 1
ATOM 7263 N N . SER C 1 107 ? 117.626 120.157 137.819 1.00 26.85 101 SER C N 1
ATOM 7264 C CA . SER C 1 107 ? 118.161 119.114 136.958 1.00 26.85 101 SER C CA 1
ATOM 7265 C C . SER C 1 107 ? 118.117 119.590 135.515 1.00 26.85 101 SER C C 1
ATOM 7266 O O . SER C 1 107 ? 117.384 120.519 135.169 1.00 26.85 101 SER C O 1
ATOM 7269 N N . GLY C 1 108 ? 118.914 118.938 134.675 1.00 29.98 102 GLY C N 1
ATOM 7270 C CA . GLY C 1 108 ? 118.962 119.265 133.263 1.00 29.98 102 GLY C CA 1
ATOM 7271 C C . GLY C 1 108 ? 118.066 118.380 132.419 1.00 29.98 102 GLY C C 1
ATOM 7272 O O . GLY C 1 108 ? 117.733 117.263 132.814 1.00 29.98 102 GLY C O 1
ATOM 7273 N N . THR C 1 132 ? 126.620 123.474 133.781 1.00 24.41 126 THR C N 1
ATOM 7274 C CA . THR C 1 132 ? 125.212 123.568 133.415 1.00 24.41 126 THR C CA 1
ATOM 7275 C C . THR C 1 132 ? 124.331 123.573 134.658 1.00 24.41 126 THR C C 1
ATOM 7276 O O . THR C 1 132 ? 123.832 124.619 135.070 1.00 24.41 126 THR C O 1
ATOM 7280 N N . VAL C 1 133 ? 124.136 122.391 135.246 1.00 21.02 127 VAL C N 1
ATOM 7281 C CA . VAL C 1 133 ? 123.382 122.304 136.499 1.00 21.02 127 VAL C CA 1
ATOM 7282 C C . VAL C 1 133 ? 124.033 123.111 137.616 1.00 21.02 127 VAL C C 1
ATOM 7283 O O . VAL C 1 133 ? 123.306 123.798 138.353 1.00 21.02 127 VAL C O 1
ATOM 7287 N N . PRO C 1 134 ? 125.359 123.073 137.817 1.00 20.39 128 PRO C N 1
ATOM 7288 C CA . PRO C 1 134 ? 125.952 123.995 138.800 1.00 20.39 128 PRO C CA 1
ATOM 7289 C C . PRO C 1 134 ? 125.679 125.455 138.487 1.00 20.39 128 PRO C C 1
ATOM 7290 O O . PRO C 1 134 ? 125.464 126.252 139.407 1.00 20.39 128 PRO C O 1
ATOM 7294 N N . ASN C 1 135 ? 125.675 125.825 137.203 1.00 22.26 129 ASN C N 1
ATOM 7295 C CA . ASN C 1 135 ? 125.350 127.199 136.835 1.00 22.26 129 ASN C CA 1
ATOM 7296 C C . ASN C 1 135 ? 123.908 127.540 137.191 1.00 22.26 129 ASN C C 1
ATOM 7297 O O . ASN C 1 135 ? 123.630 128.634 137.692 1.00 22.26 129 ASN C O 1
ATOM 7302 N N . LYS C 1 136 ? 122.979 126.614 136.939 1.00 20.60 130 LYS C N 1
ATOM 7303 C CA . LYS C 1 136 ? 121.589 126.841 137.325 1.00 20.60 130 LYS C CA 1
ATOM 7304 C C . LYS C 1 136 ? 121.459 127.000 138.833 1.00 20.60 130 LYS C C 1
ATOM 7305 O O . LYS C 1 136 ? 120.728 127.874 139.313 1.00 20.60 130 LYS C O 1
ATOM 7311 N N . VAL C 1 137 ? 122.160 126.158 139.595 1.00 18.29 131 VAL C N 1
ATOM 7312 C CA . VAL C 1 137 ? 122.101 126.242 141.051 1.00 18.29 131 VAL C CA 1
ATOM 7313 C C . VAL C 1 137 ? 122.646 127.580 141.530 1.00 18.29 131 VAL C C 1
ATOM 7314 O O . VAL C 1 137 ? 122.057 128.226 142.402 1.00 18.29 131 VAL C O 1
ATOM 7318 N N . GLU C 1 138 ? 123.777 128.015 140.972 1.00 19.59 132 GLU C N 1
ATOM 7319 C CA . GLU C 1 138 ? 124.359 129.288 141.387 1.00 19.59 132 GLU C CA 1
ATOM 7320 C C . GLU C 1 138 ? 123.451 130.456 141.027 1.00 19.59 132 GLU C C 1
ATOM 7321 O O . GLU C 1 138 ? 123.278 131.386 141.824 1.00 19.59 132 GLU C O 1
ATOM 7327 N N . HIS C 1 139 ? 122.859 130.428 139.830 1.00 20.43 133 HIS C N 1
ATOM 7328 C CA . HIS C 1 139 ? 121.954 131.499 139.425 1.00 20.43 133 HIS C CA 1
ATOM 7329 C C . HIS C 1 139 ? 120.729 131.555 140.329 1.00 20.43 133 HIS C C 1
ATOM 7330 O O . HIS C 1 139 ? 120.311 132.638 140.756 1.00 20.43 133 HIS C O 1
ATOM 7337 N N . LEU C 1 140 ? 120.145 130.395 140.640 1.00 17.72 134 LEU C N 1
ATOM 7338 C CA . LEU C 1 140 ? 118.986 130.362 141.525 1.00 17.72 134 LEU C CA 1
ATOM 7339 C C . LEU C 1 140 ? 119.350 130.817 142.933 1.00 17.72 134 LEU C C 1
ATOM 7340 O O . LEU C 1 140 ? 118.569 131.515 143.585 1.00 17.72 134 LEU C O 1
ATOM 7345 N N . TRP C 1 141 ? 120.530 130.425 143.419 1.00 14.57 135 TRP C N 1
ATOM 7346 C CA . TRP C 1 141 ? 120.976 130.850 144.741 1.00 14.57 135 TRP C CA 1
ATOM 7347 C C . TRP C 1 141 ? 121.163 132.360 144.798 1.00 14.57 135 TRP C C 1
ATOM 7348 O O . TRP C 1 141 ? 120.761 133.010 145.772 1.00 14.57 135 TRP C O 1
ATOM 7359 N N . PHE C 1 142 ? 121.764 132.938 143.756 1.00 17.44 136 PHE C N 1
ATOM 7360 C CA . PHE C 1 142 ? 121.927 134.387 143.704 1.00 17.44 136 PHE C CA 1
ATOM 7361 C C . PHE C 1 142 ? 120.578 135.091 143.631 1.00 17.44 136 PHE C C 1
ATOM 7362 O O . PHE C 1 142 ? 120.380 136.128 144.271 1.00 17.44 136 PHE C O 1
ATOM 7370 N N . ALA C 1 143 ? 119.639 134.546 142.854 1.00 18.57 137 ALA C N 1
ATOM 7371 C CA . ALA C 1 143 ? 118.307 135.141 142.780 1.00 18.57 137 ALA C CA 1
ATOM 7372 C C . ALA C 1 143 ? 117.604 135.094 144.132 1.00 18.57 137 ALA C C 1
ATOM 7373 O O . ALA C 1 143 ? 116.962 136.069 144.542 1.00 18.57 137 ALA C O 1
ATOM 7375 N N . GLN C 1 144 ? 117.712 133.965 144.838 1.00 20.45 138 GLN C N 1
ATOM 7376 C CA . GLN C 1 144 ? 117.103 133.854 146.158 1.00 20.45 138 GLN C CA 1
ATOM 7377 C C . GLN C 1 144 ? 117.722 134.841 147.137 1.00 20.45 138 GLN C C 1
ATOM 7378 O O . GLN C 1 144 ? 117.008 135.494 147.907 1.00 20.45 138 GLN C O 1
ATOM 7384 N N . LEU C 1 145 ? 119.052 134.965 147.122 1.00 20.70 139 LEU C N 1
ATOM 7385 C CA . LEU C 1 145 ? 119.712 135.920 148.006 1.00 20.70 139 LEU C CA 1
ATOM 7386 C C . LEU C 1 145 ? 119.298 137.348 147.682 1.00 20.70 139 LEU C C 1
ATOM 7387 O O . LEU C 1 145 ? 119.051 138.152 148.588 1.00 20.70 139 LEU C O 1
ATOM 7392 N N . PHE C 1 146 ? 119.210 137.681 146.391 1.00 24.00 140 PHE C N 1
ATOM 7393 C CA . PHE C 1 146 ? 118.808 139.024 145.989 1.00 24.00 140 PHE C CA 1
ATOM 7394 C C . PHE C 1 146 ? 117.384 139.334 146.433 1.00 24.00 140 PHE C C 1
ATOM 7395 O O . PHE C 1 146 ? 117.109 140.426 146.944 1.00 24.00 140 PHE C O 1
ATOM 7403 N N . HIS C 1 147 ? 116.464 138.385 146.248 1.00 27.20 141 HIS C N 1
ATOM 7404 C CA . HIS C 1 147 ? 115.081 138.618 146.650 1.00 27.20 141 HIS C CA 1
ATOM 7405 C C . HIS C 1 147 ? 114.950 138.716 148.165 1.00 27.20 141 HIS C C 1
ATOM 7406 O O . HIS C 1 147 ? 114.179 139.538 148.672 1.00 27.20 141 HIS C O 1
ATOM 7413 N N . ASP C 1 148 ? 115.694 137.890 148.907 1.00 29.28 142 ASP C N 1
ATOM 7414 C CA . ASP C 1 148 ? 115.685 138.000 150.361 1.00 29.28 142 ASP C CA 1
ATOM 7415 C C . ASP C 1 148 ? 116.224 139.351 150.812 1.00 29.28 142 ASP C C 1
ATOM 7416 O O . ASP C 1 148 ? 115.668 139.983 151.722 1.00 29.28 142 ASP C O 1
ATOM 7421 N N . ARG C 1 149 ? 117.305 139.813 150.178 1.00 33.92 143 ARG C N 1
ATOM 7422 C CA . ARG C 1 149 ? 117.875 141.116 150.503 1.00 33.92 143 ARG C CA 1
ATOM 7423 C C . ARG C 1 149 ? 116.872 142.230 150.234 1.00 33.92 143 ARG C C 1
ATOM 7424 O O . ARG C 1 149 ? 116.690 143.132 151.060 1.00 33.92 143 ARG C O 1
ATOM 7432 N N . LYS C 1 150 ? 116.207 142.177 149.078 1.00 35.80 144 LYS C N 1
ATOM 7433 C CA . LYS C 1 150 ? 115.218 143.194 148.734 1.00 35.80 144 LYS C CA 1
ATOM 7434 C C . LYS C 1 150 ? 114.051 143.184 149.711 1.00 35.80 144 LYS C C 1
ATOM 7435 O O . LYS C 1 150 ? 113.579 144.245 150.140 1.00 35.80 144 LYS C O 1
ATOM 7441 N N . GLN C 1 151 ? 113.568 141.993 150.075 1.00 40.81 145 GLN C N 1
ATOM 7442 C CA . GLN C 1 151 ? 112.461 141.902 151.019 1.00 40.81 145 GLN C CA 1
ATOM 7443 C C . GLN C 1 151 ? 112.848 142.473 152.375 1.00 40.81 145 GLN C C 1
ATOM 7444 O O . GLN C 1 151 ? 112.062 143.197 152.998 1.00 40.81 145 GLN C O 1
ATOM 7450 N N . ARG C 1 152 ? 114.055 142.162 152.853 1.00 41.18 146 ARG C N 1
ATOM 7451 C CA . ARG C 1 152 ? 114.469 142.689 154.148 1.00 41.18 146 ARG C CA 1
ATOM 7452 C C . ARG C 1 152 ? 114.667 144.198 154.094 1.00 41.18 146 ARG C C 1
ATOM 7453 O O . ARG C 1 152 ? 114.356 144.899 155.064 1.00 41.18 146 ARG C O 1
ATOM 7461 N N . GLU C 1 153 ? 115.183 144.717 152.977 1.00 43.69 147 GLU C N 1
ATOM 7462 C CA . GLU C 1 153 ? 115.296 146.164 152.824 1.00 43.69 147 GLU C CA 1
ATOM 7463 C C . GLU C 1 153 ? 113.927 146.829 152.865 1.00 43.69 147 GLU C C 1
ATOM 7464 O O . GLU C 1 153 ? 113.749 147.862 153.520 1.00 43.69 147 GLU C O 1
ATOM 7470 N N . GLU C 1 154 ? 112.946 146.249 152.171 1.00 45.24 148 GLU C N 1
ATOM 7471 C CA . GLU C 1 154 ? 111.604 146.821 152.171 1.00 45.24 148 GLU C CA 1
ATOM 7472 C C . GLU C 1 154 ? 110.968 146.757 153.555 1.00 45.24 148 GLU C C 1
ATOM 7473 O O . GLU C 1 154 ? 110.290 147.701 153.976 1.00 45.24 148 GLU C O 1
ATOM 7479 N N . ARG C 1 155 ? 111.169 145.650 154.275 1.00 54.39 149 ARG C N 1
ATOM 7480 C CA . ARG C 1 155 ? 110.518 145.490 155.572 1.00 54.39 149 ARG C CA 1
ATOM 7481 C C . ARG C 1 155 ? 111.162 146.365 156.640 1.00 54.39 149 ARG C C 1
ATOM 7482 O O . ARG C 1 155 ? 110.459 146.986 157.445 1.00 54.39 149 ARG C O 1
ATOM 7490 N N . LEU C 1 156 ? 112.495 146.428 156.668 1.00 50.69 150 LEU C N 1
ATOM 7491 C CA . LEU C 1 156 ? 113.176 147.161 157.731 1.00 50.69 150 LEU C CA 1
ATOM 7492 C C . LEU C 1 156 ? 112.945 148.663 157.630 1.00 50.69 150 LEU C C 1
ATOM 7493 O O . LEU C 1 156 ? 112.922 149.353 158.655 1.00 50.69 150 LEU C O 1
ATOM 7498 N N . THR C 1 157 ? 112.773 149.189 156.416 1.00 55.53 151 THR C N 1
ATOM 7499 C CA . THR C 1 157 ? 112.453 150.601 156.256 1.00 55.53 151 THR C CA 1
ATOM 7500 C C . THR C 1 157 ? 111.052 150.944 156.744 1.00 55.53 151 THR C C 1
ATOM 7501 O O . THR C 1 157 ? 110.737 152.131 156.883 1.00 55.53 151 THR C O 1
ATOM 7505 N N . LEU C 1 158 ? 110.213 149.946 157.004 1.00 61.88 152 LEU C N 1
ATOM 7506 C CA . LEU C 1 158 ? 108.852 150.147 157.481 1.00 61.88 152 LEU C CA 1
ATOM 7507 C C . LEU C 1 158 ? 108.801 149.807 158.964 1.00 61.88 152 LEU C C 1
ATOM 7508 O O . LEU C 1 158 ? 109.229 148.721 159.370 1.00 61.88 152 LEU C O 1
ATOM 7513 N N . SER C 1 159 ? 108.282 150.731 159.766 1.00 73.71 153 SER C N 1
ATOM 7514 C CA . SER C 1 159 ? 108.195 150.526 161.207 1.00 73.71 153 SER C CA 1
ATOM 7515 C C . SER C 1 159 ? 106.756 150.648 161.697 1.00 73.71 153 SER C C 1
ATOM 7516 O O . SER C 1 159 ? 106.248 149.762 162.383 1.00 73.71 153 SER C O 1
ATOM 7519 N N . GLU C 1 161 ? 104.274 148.510 162.601 1.00 80.87 155 GLU C N 1
ATOM 7520 C CA . GLU C 1 161 ? 102.833 148.320 162.482 1.00 80.87 155 GLU C CA 1
ATOM 7521 C C . GLU C 1 161 ? 102.459 147.820 161.091 1.00 80.87 155 GLU C C 1
ATOM 7522 O O . GLU C 1 161 ? 101.756 146.820 160.951 1.00 80.87 155 GLU C O 1
ATOM 7528 N N . GLU C 1 162 ? 102.932 148.526 160.063 1.00 77.80 156 GLU C N 1
ATOM 7529 C CA . GLU C 1 162 ? 102.622 148.143 158.691 1.00 77.80 156 GLU C CA 1
ATOM 7530 C C . GLU C 1 162 ? 103.350 146.875 158.264 1.00 77.80 156 GLU C C 1
ATOM 7531 O O . GLU C 1 162 ? 103.007 146.300 157.225 1.00 77.80 156 GLU C O 1
ATOM 7537 N N . ARG C 1 163 ? 104.348 146.432 159.032 1.00 75.66 157 ARG C N 1
ATOM 7538 C CA . ARG C 1 163 ? 105.020 145.175 158.721 1.00 75.66 157 ARG C CA 1
ATOM 7539 C C . ARG C 1 163 ? 104.109 143.975 158.947 1.00 75.66 157 ARG C C 1
ATOM 7540 O O . ARG C 1 163 ? 104.216 142.975 158.228 1.00 75.66 157 ARG C O 1
ATOM 7548 N N . ALA C 1 164 ? 103.220 144.050 159.940 1.00 80.60 158 ALA C N 1
ATOM 7549 C CA . ALA C 1 164 ? 102.314 142.937 160.211 1.00 80.60 158 ALA C CA 1
ATOM 7550 C C . ALA C 1 164 ? 101.381 142.685 159.033 1.00 80.60 158 ALA C C 1
ATOM 7551 O O . ALA C 1 164 ? 101.108 141.531 158.683 1.00 80.60 158 ALA C O 1
ATOM 7553 N N . LYS C 1 165 ? 100.873 143.752 158.414 1.00 81.64 159 LYS C N 1
ATOM 7554 C CA . LYS C 1 165 ? 100.030 143.589 157.234 1.00 81.64 159 LYS C CA 1
ATOM 7555 C C . LYS C 1 165 ? 100.818 143.045 156.049 1.00 81.64 159 LYS C C 1
ATOM 7556 O O . LYS C 1 165 ? 100.280 142.266 155.254 1.00 81.64 159 LYS C O 1
ATOM 7562 N N . THR C 1 166 ? 102.077 143.438 155.914 1.00 75.70 160 THR C N 1
ATOM 7563 C CA . THR C 1 166 ? 102.893 143.000 154.785 1.00 75.70 160 THR C CA 1
ATOM 7564 C C . THR C 1 166 ? 103.270 141.532 154.943 1.00 75.70 160 THR C C 1
ATOM 7565 O O . THR C 1 166 ? 103.835 141.154 155.976 1.00 75.70 160 THR C O 1
ATOM 7569 N N . PRO C 1 167 ? 102.981 140.678 153.963 1.00 67.22 161 PRO C N 1
ATOM 7570 C CA . PRO C 1 167 ? 103.347 139.264 154.083 1.00 67.22 161 PRO C CA 1
ATOM 7571 C C . PRO C 1 167 ? 104.851 139.058 153.981 1.00 67.22 161 PRO C C 1
ATOM 7572 O O . PRO C 1 167 ? 105.584 139.855 153.390 1.00 67.22 161 PRO C O 1
ATOM 7576 N N . TYR C 1 168 ? 105.307 137.959 154.575 1.00 49.25 162 TYR C N 1
ATOM 7577 C CA . TYR C 1 168 ? 106.711 137.574 154.568 1.00 49.25 162 TYR C CA 1
ATOM 7578 C C . TYR C 1 168 ? 106.896 136.357 153.674 1.00 49.25 162 TYR C C 1
ATOM 7579 O O . TYR C 1 168 ? 106.158 135.374 153.797 1.00 49.25 162 TYR C O 1
ATOM 7588 N N . ILE C 1 169 ? 107.881 136.421 152.784 1.00 40.64 163 ILE C N 1
ATOM 7589 C CA . ILE C 1 169 ? 108.188 135.334 151.861 1.00 40.64 163 ILE C CA 1
ATOM 7590 C C . ILE C 1 169 ? 109.605 134.858 152.146 1.00 40.64 163 ILE C C 1
ATOM 7591 O O . ILE C 1 169 ? 110.554 135.650 152.092 1.00 40.64 163 ILE C O 1
ATOM 7596 N N . ASP C 1 170 ? 109.747 133.568 152.446 1.00 37.37 164 ASP C N 1
ATOM 7597 C CA . ASP C 1 170 ? 111.052 132.971 152.726 1.00 37.37 164 ASP C CA 1
ATOM 7598 C C . ASP C 1 170 ? 111.631 132.477 151.408 1.00 37.37 164 ASP C C 1
ATOM 7599 O O . ASP C 1 170 ? 111.433 131.329 151.007 1.00 37.37 164 ASP C O 1
ATOM 7604 N N . PHE C 1 171 ? 112.362 133.359 150.724 1.00 32.59 165 PHE C N 1
ATOM 7605 C CA . PHE C 1 171 ? 112.973 133.000 149.450 1.00 32.59 165 PHE C CA 1
ATOM 7606 C C . PHE C 1 171 ? 114.081 131.967 149.601 1.00 32.59 165 PHE C C 1
ATOM 7607 O O . PHE C 1 171 ? 114.430 131.305 148.618 1.00 32.59 165 PHE C O 1
ATOM 7615 N N . LEU C 1 172 ? 114.640 131.811 150.801 1.00 27.55 166 LEU C N 1
ATOM 7616 C CA . LEU C 1 172 ? 115.764 130.900 151.024 1.00 27.55 166 LEU C CA 1
ATOM 7617 C C . LEU C 1 172 ? 115.250 129.462 151.118 1.00 27.55 166 LEU C C 1
ATOM 7618 O O . LEU C 1 172 ? 115.227 128.831 152.176 1.00 27.55 166 LEU C O 1
ATOM 7623 N N . ARG C 1 173 ? 114.829 128.950 149.971 1.00 29.22 167 ARG C N 1
ATOM 7624 C CA . ARG C 1 173 ? 114.378 127.568 149.870 1.00 29.22 167 ARG C CA 1
ATOM 7625 C C . ARG C 1 173 ? 115.565 126.655 149.582 1.00 29.22 167 ARG C C 1
ATOM 7626 O O . ARG C 1 173 ? 116.345 126.936 148.666 1.00 29.22 167 ARG C O 1
ATOM 7634 N N . PRO C 1 174 ? 115.743 125.574 150.340 1.00 21.10 168 PRO C N 1
ATOM 7635 C CA . PRO C 1 174 ? 116.855 124.656 150.066 1.00 21.10 168 PRO C CA 1
ATOM 7636 C C . PRO C 1 174 ? 116.774 124.085 148.657 1.00 21.10 168 PRO C C 1
ATOM 7637 O O . PRO C 1 174 ? 115.692 123.804 148.140 1.00 21.10 168 PRO C O 1
ATOM 7641 N N . ILE C 1 175 ? 117.939 123.913 148.038 1.00 17.96 169 ILE C N 1
ATOM 7642 C CA . ILE C 1 175 ? 118.049 123.523 146.638 1.00 17.96 169 ILE C CA 1
ATOM 7643 C C . ILE C 1 175 ? 118.643 122.125 146.561 1.00 17.96 169 ILE C C 1
ATOM 7644 O O . ILE C 1 175 ? 119.681 121.849 147.173 1.00 17.96 169 ILE C O 1
ATOM 7649 N N . ILE C 1 176 ? 117.987 121.247 145.807 1.00 19.20 170 ILE C N 1
ATOM 7650 C CA . ILE C 1 176 ? 118.494 119.910 145.525 1.00 19.20 170 ILE C CA 1
ATOM 7651 C C . ILE C 1 176 ? 119.111 119.933 144.135 1.00 19.20 170 ILE C C 1
ATOM 7652 O O . ILE C 1 176 ? 118.439 120.271 143.154 1.00 19.20 170 ILE C O 1
ATOM 7657 N N . ALA C 1 177 ? 120.386 119.571 144.046 1.00 19.62 171 ALA C N 1
ATOM 7658 C CA . ALA C 1 177 ? 121.134 119.618 142.798 1.00 19.62 171 ALA C CA 1
ATOM 7659 C C . ALA C 1 177 ? 121.316 118.213 142.243 1.00 19.62 171 ALA C C 1
ATOM 7660 O O . ALA C 1 177 ? 121.679 117.289 142.976 1.00 19.62 171 ALA C O 1
ATOM 7662 N N . ASP C 1 178 ? 121.062 118.060 140.946 1.00 23.89 172 ASP C N 1
ATOM 7663 C CA . ASP C 1 178 ? 121.233 116.784 140.260 1.00 23.89 172 ASP C CA 1
ATOM 7664 C C . ASP C 1 178 ? 122.669 116.690 139.761 1.00 23.89 172 ASP C C 1
ATOM 7665 O O . ASP C 1 178 ? 123.077 117.445 138.873 1.00 23.89 172 ASP C O 1
ATOM 7670 N N . ALA C 1 179 ? 123.436 115.761 140.328 1.00 23.50 173 ALA C N 1
ATOM 7671 C CA . ALA C 1 179 ? 124.843 115.594 139.966 1.00 23.50 173 ALA C CA 1
ATOM 7672 C C . ALA C 1 179 ? 124.975 114.513 138.892 1.00 23.50 173 ALA C C 1
ATOM 7673 O O . ALA C 1 179 ? 125.440 113.396 139.128 1.00 23.50 173 ALA C O 1
ATOM 7675 N N . ASP C 1 180 ? 124.550 114.875 137.680 1.00 32.32 174 ASP C N 1
ATOM 7676 C CA . ASP C 1 180 ? 124.618 113.981 136.529 1.00 32.32 174 ASP C CA 1
ATOM 7677 C C . ASP C 1 180 ? 125.560 114.505 135.450 1.00 32.32 174 ASP C C 1
ATOM 7678 O O . ASP C 1 180 ? 125.513 114.030 134.310 1.00 32.32 174 ASP C O 1
ATOM 7683 N N . THR C 1 181 ? 126.411 115.474 135.778 1.00 41.80 175 THR C N 1
ATOM 7684 C CA . THR C 1 181 ? 127.349 116.042 134.821 1.00 41.80 175 THR C CA 1
ATOM 7685 C C . THR C 1 181 ? 128.772 115.526 134.998 1.00 41.80 175 THR C C 1
ATOM 7686 O O . THR C 1 181 ? 129.679 116.004 134.307 1.00 41.80 175 THR C O 1
ATOM 7690 N N . GLY C 1 182 ? 128.994 114.574 135.901 1.00 45.76 176 GLY C N 1
ATOM 7691 C CA . GLY C 1 182 ? 130.314 113.999 136.077 1.00 45.76 176 GLY C CA 1
ATOM 7692 C C . GLY C 1 182 ? 130.680 113.025 134.977 1.00 45.76 176 GLY C C 1
ATOM 7693 O O . GLY C 1 182 ? 131.624 113.257 134.215 1.00 45.76 176 GLY C O 1
ATOM 7694 N N . HIS C 1 183 ? 129.941 111.917 134.902 1.00 45.06 177 HIS C N 1
ATOM 7695 C CA . HIS C 1 183 ? 130.013 110.888 133.867 1.00 45.06 177 HIS C CA 1
ATOM 7696 C C . HIS C 1 183 ? 131.296 110.067 133.905 1.00 45.06 177 HIS C C 1
ATOM 7697 O O . HIS C 1 183 ? 131.416 109.108 133.133 1.00 45.06 177 HIS C O 1
ATOM 7704 N N . GLY C 1 184 ? 132.256 110.395 134.767 1.00 38.59 178 GLY C N 1
ATOM 7705 C CA . GLY C 1 184 ? 133.474 109.612 134.822 1.00 38.59 178 GLY C CA 1
ATOM 7706 C C . GLY C 1 184 ? 134.130 109.538 136.185 1.00 38.59 178 GLY C C 1
ATOM 7707 O O . GLY C 1 184 ? 134.462 110.566 136.779 1.00 38.59 178 GLY C O 1
ATOM 7708 N N . GLY C 1 185 ? 134.335 108.321 136.681 1.00 32.44 179 GLY C N 1
ATOM 7709 C CA . GLY C 1 185 ? 135.139 108.076 137.860 1.00 32.44 179 GLY C CA 1
ATOM 7710 C C . GLY C 1 185 ? 134.609 108.706 139.140 1.00 32.44 179 GLY C C 1
ATOM 7711 O O . GLY C 1 185 ? 133.427 109.026 139.286 1.00 32.44 179 GLY C O 1
ATOM 7712 N N . ILE C 1 186 ? 135.536 108.884 140.080 1.00 22.31 180 ILE C N 1
ATOM 7713 C CA . ILE C 1 186 ? 135.219 109.421 141.391 1.00 22.31 180 ILE C CA 1
ATOM 7714 C C . ILE C 1 186 ? 135.682 110.866 141.560 1.00 22.31 180 ILE C C 1
ATOM 7715 O O . ILE C 1 186 ? 135.026 111.634 142.272 1.00 22.31 180 ILE C O 1
ATOM 7720 N N . THR C 1 187 ? 136.782 111.267 140.917 1.00 23.57 181 THR C N 1
ATOM 7721 C CA . THR C 1 187 ? 137.237 112.648 141.035 1.00 23.57 181 THR C CA 1
ATOM 7722 C C . THR C 1 187 ? 136.193 113.623 140.505 1.00 23.57 181 THR C C 1
ATOM 7723 O O . THR C 1 187 ? 136.023 114.721 141.050 1.00 23.57 181 THR C O 1
ATOM 7727 N N . ALA C 1 188 ? 135.485 113.239 139.438 1.00 20.05 182 ALA C N 1
ATOM 7728 C CA . ALA C 1 188 ? 134.473 114.121 138.870 1.00 20.05 182 ALA C CA 1
ATOM 7729 C C . ALA C 1 188 ? 133.345 114.386 139.859 1.00 20.05 182 ALA C C 1
ATOM 7730 O O . ALA C 1 188 ? 132.897 115.527 140.001 1.00 20.05 182 ALA C O 1
ATOM 7732 N N . ILE C 1 189 ? 132.872 113.347 140.554 1.00 16.79 183 ILE C N 1
ATOM 7733 C CA . ILE C 1 189 ? 131.793 113.563 141.513 1.00 16.79 183 ILE C CA 1
ATOM 7734 C C . ILE C 1 189 ? 132.299 114.342 142.723 1.00 16.79 183 ILE C C 1
ATOM 7735 O O . ILE C 1 189 ? 131.549 115.122 143.320 1.00 16.79 183 ILE C O 1
ATOM 7740 N N . ILE C 1 190 ? 133.573 114.178 143.087 1.00 15.07 184 ILE C N 1
ATOM 7741 C CA . ILE C 1 190 ? 134.151 114.973 144.170 1.00 15.07 184 ILE C CA 1
ATOM 7742 C C . ILE C 1 190 ? 134.137 116.454 143.805 1.00 15.07 184 ILE C C 1
ATOM 7743 O O . ILE C 1 190 ? 133.682 117.303 144.583 1.00 15.07 184 ILE C O 1
ATOM 7748 N N . LYS C 1 191 ? 134.636 116.782 142.611 1.00 16.99 185 LYS C N 1
ATOM 7749 C CA . LYS C 1 191 ? 134.659 118.175 142.179 1.00 16.99 185 LYS C CA 1
ATOM 7750 C C . LYS C 1 191 ? 133.249 118.724 142.008 1.00 16.99 185 LYS C C 1
ATOM 7751 O O . LYS C 1 191 ? 132.992 119.894 142.307 1.00 16.99 185 LYS C O 1
ATOM 7757 N N . LEU C 1 192 ? 132.324 117.895 141.523 1.00 14.37 186 LEU C N 1
ATOM 7758 C CA . LEU C 1 192 ? 130.941 118.330 141.372 1.00 14.37 186 LEU C CA 1
ATOM 7759 C C . LEU C 1 192 ? 130.310 118.635 142.723 1.00 14.37 186 LEU C C 1
ATOM 7760 O O . LEU C 1 192 ? 129.562 119.609 142.862 1.00 14.37 186 LEU C O 1
ATOM 7765 N N . THR C 1 193 ? 130.594 117.807 143.732 1.00 13.32 187 THR C N 1
ATOM 7766 C CA . THR C 1 193 ? 130.106 118.083 145.078 1.00 13.32 187 THR C CA 1
ATOM 7767 C C . THR C 1 193 ? 130.698 119.374 145.622 1.00 13.32 187 THR C C 1
ATOM 7768 O O . THR C 1 193 ? 129.991 120.176 146.245 1.00 13.32 187 THR C O 1
ATOM 7772 N N . LYS C 1 194 ? 131.996 119.595 145.396 1.00 16.02 188 LYS C N 1
ATOM 7773 C CA . LYS C 1 194 ? 132.614 120.849 145.817 1.00 16.02 188 LYS C CA 1
ATOM 7774 C C . LYS C 1 194 ? 131.922 122.041 145.167 1.00 16.02 188 LYS C C 1
ATOM 7775 O O . LYS C 1 194 ? 131.593 123.029 145.835 1.00 16.02 188 LYS C O 1
ATOM 7781 N N . MET C 1 195 ? 131.680 121.955 143.856 1.00 15.71 189 MET C N 1
ATOM 7782 C CA . MET C 1 195 ? 131.034 123.048 143.137 1.00 15.71 189 MET C CA 1
ATOM 7783 C C . MET C 1 195 ? 129.620 123.291 143.647 1.00 15.71 189 MET C C 1
ATOM 7784 O O . MET C 1 195 ? 129.206 124.442 143.821 1.00 15.71 189 MET C O 1
ATOM 7789 N N . PHE C 1 196 ? 128.860 122.219 143.883 1.00 14.58 190 PHE C N 1
ATOM 7790 C CA . PHE C 1 196 ? 127.495 122.374 144.376 1.00 14.58 190 PHE C CA 1
ATOM 7791 C C . PHE C 1 196 ? 127.476 123.001 145.764 1.00 14.58 190 PHE C C 1
ATOM 7792 O O . PHE C 1 196 ? 126.634 123.858 146.053 1.00 14.58 190 PHE C O 1
ATOM 7800 N N . ILE C 1 197 ? 128.394 122.586 146.638 1.00 14.29 191 ILE C N 1
ATOM 7801 C CA . ILE C 1 197 ? 128.462 123.177 147.972 1.00 14.29 191 ILE C CA 1
ATOM 7802 C C . ILE C 1 197 ? 128.815 124.656 147.881 1.00 14.29 191 ILE C C 1
ATOM 7803 O O . ILE C 1 197 ? 128.226 125.493 148.575 1.00 14.29 191 ILE C O 1
ATOM 7808 N N . GLU C 1 198 ? 129.773 125.002 147.019 1.00 17.01 192 GLU C N 1
ATOM 7809 C CA . GLU C 1 198 ? 130.176 126.399 146.891 1.00 17.01 192 GLU C CA 1
ATOM 7810 C C . GLU C 1 198 ? 129.072 127.265 146.296 1.00 17.01 192 GLU C C 1
ATOM 7811 O O . GLU C 1 198 ? 129.026 128.470 146.560 1.00 17.01 192 GLU C O 1
ATOM 7817 N N . ARG C 1 199 ? 128.176 126.680 145.501 1.00 16.44 193 ARG C N 1
ATOM 7818 C CA . ARG C 1 199 ? 127.154 127.439 144.796 1.00 16.44 193 ARG C CA 1
ATOM 7819 C C . ARG C 1 199 ? 125.792 127.380 145.481 1.00 16.44 193 ARG C C 1
ATOM 7820 O O . ARG C 1 199 ? 124.779 127.723 144.862 1.00 16.44 193 ARG C O 1
ATOM 7828 N N . GLY C 1 200 ? 125.744 126.949 146.737 1.00 13.05 194 GLY C N 1
ATOM 7829 C CA . GLY C 1 200 ? 124.540 127.069 147.531 1.00 13.05 194 GLY C CA 1
ATOM 7830 C C . GLY C 1 200 ? 123.605 125.882 147.520 1.00 13.05 194 GLY C C 1
ATOM 7831 O O . GLY C 1 200 ? 122.473 126.008 148.002 1.00 13.05 194 GLY C O 1
ATOM 7832 N N . ALA C 1 201 ? 124.028 124.738 146.990 1.00 13.05 195 ALA C N 1
ATOM 7833 C CA . ALA C 1 201 ? 123.168 123.562 146.991 1.00 13.05 195 ALA C CA 1
ATOM 7834 C C . ALA C 1 201 ? 123.071 122.980 148.396 1.00 13.05 195 ALA C C 1
ATOM 7835 O O . ALA C 1 201 ? 124.086 122.780 149.069 1.00 13.05 195 ALA C O 1
ATOM 7837 N N . ALA C 1 202 ? 121.844 122.716 148.839 1.00 13.70 196 ALA C N 1
ATOM 7838 C CA . ALA C 1 202 ? 121.606 122.086 150.130 1.00 13.70 196 ALA C CA 1
ATOM 7839 C C . ALA C 1 202 ? 121.536 120.568 150.044 1.00 13.70 196 ALA C C 1
ATOM 7840 O O . ALA C 1 202 ? 121.605 119.901 151.082 1.00 13.70 196 ALA C O 1
ATOM 7842 N N . GLY C 1 203 ? 121.404 120.015 148.848 1.00 15.32 197 GLY C N 1
ATOM 7843 C CA . GLY C 1 203 ? 121.356 118.574 148.677 1.00 15.32 197 GLY C CA 1
ATOM 7844 C C . GLY C 1 203 ? 121.809 118.198 147.287 1.00 15.32 197 GLY C C 1
ATOM 7845 O O . GLY C 1 203 ? 121.649 118.965 146.332 1.00 15.32 197 GLY C O 1
ATOM 7846 N N . ILE C 1 204 ? 122.380 117.003 147.172 1.00 16.10 198 ILE C N 1
ATOM 7847 C CA . ILE C 1 204 ? 122.899 116.489 145.911 1.00 16.10 198 ILE C CA 1
ATOM 7848 C C . ILE C 1 204 ? 122.209 115.167 145.608 1.00 16.10 198 ILE C C 1
ATOM 7849 O O . ILE C 1 204 ? 122.129 114.291 146.477 1.00 16.10 198 ILE C O 1
ATOM 7854 N N . HIS C 1 205 ? 121.713 115.029 144.384 1.00 20.26 199 HIS C N 1
ATOM 7855 C CA . HIS C 1 205 ? 121.040 113.821 143.933 1.00 20.26 199 HIS C CA 1
ATOM 7856 C C . HIS C 1 205 ? 121.867 113.140 142.852 1.00 20.26 199 HIS C C 1
ATOM 7857 O O . HIS C 1 205 ? 122.326 113.795 141.912 1.00 20.26 199 HIS C O 1
ATOM 7864 N N . ILE C 1 206 ? 122.054 111.827 142.991 1.00 17.59 200 ILE C N 1
ATOM 7865 C CA . ILE C 1 206 ? 122.707 111.014 141.977 1.00 17.59 200 ILE C CA 1
ATOM 7866 C C . ILE C 1 206 ? 121.873 109.762 141.742 1.00 17.59 200 ILE C C 1
ATOM 7867 O O . ILE C 1 206 ? 121.085 109.340 142.591 1.00 17.59 200 ILE C O 1
ATOM 7872 N N . GLU C 1 207 ? 122.064 109.167 140.569 1.00 22.06 201 GLU C N 1
ATOM 7873 C CA . GLU C 1 207 ? 121.352 107.968 140.162 1.00 22.06 201 GLU C CA 1
ATOM 7874 C C . GLU C 1 207 ? 122.338 106.826 139.964 1.00 22.06 201 GLU C C 1
ATOM 7875 O O . GLU C 1 207 ? 123.531 107.038 139.732 1.00 22.06 201 GLU C O 1
ATOM 7881 N N . ASP C 1 208 ? 121.823 105.604 140.057 1.00 20.33 202 ASP C N 1
ATOM 7882 C CA . ASP C 1 208 ? 122.602 104.416 139.745 1.00 20.33 202 ASP C CA 1
ATOM 7883 C C . ASP C 1 208 ? 122.550 104.060 138.265 1.00 20.33 202 ASP C C 1
ATOM 7884 O O . ASP C 1 208 ? 123.081 103.018 137.870 1.00 20.33 202 ASP C O 1
ATOM 7889 N N . GLN C 1 209 ? 121.914 104.894 137.448 1.00 25.40 203 GLN C N 1
ATOM 7890 C CA . GLN C 1 209 ? 121.923 104.700 136.007 1.00 25.40 203 GLN C CA 1
ATOM 7891 C C . GLN C 1 209 ? 123.331 104.901 135.455 1.00 25.40 203 GLN C C 1
ATOM 7892 O O . GLN C 1 209 ? 124.114 105.706 135.966 1.00 25.40 203 GLN C O 1
ATOM 7898 N N . ALA C 1 210 ? 123.650 104.149 134.407 1.00 27.73 204 ALA C N 1
ATOM 7899 C CA . ALA C 1 210 ? 124.985 104.203 133.830 1.00 27.73 204 ALA C CA 1
ATOM 7900 C C . ALA C 1 210 ? 125.248 105.579 133.226 1.00 27.73 204 ALA C C 1
ATOM 7901 O O . ALA C 1 210 ? 124.389 106.110 132.507 1.00 27.73 204 ALA C O 1
ATOM 7903 N N . PRO C 1 211 ? 126.402 106.188 133.493 1.00 34.01 205 PRO C N 1
ATOM 7904 C CA . PRO C 1 211 ? 126.690 107.505 132.914 1.00 34.01 205 PRO C CA 1
ATOM 7905 C C . PRO C 1 211 ? 126.797 107.437 131.398 1.00 34.01 205 PRO C C 1
ATOM 7906 O O . PRO C 1 211 ? 127.311 106.469 130.834 1.00 34.01 205 PRO C O 1
ATOM 7910 N N . GLY C 1 212 ? 126.310 108.486 130.742 1.00 36.00 206 GLY C N 1
ATOM 7911 C CA . GLY C 1 212 ? 126.352 108.548 129.290 1.00 36.00 206 GLY C CA 1
ATOM 7912 C C . GLY C 1 212 ? 125.557 107.460 128.603 1.00 36.00 206 GLY C C 1
ATOM 7913 O O . GLY C 1 212 ? 126.010 106.907 127.594 1.00 36.00 206 GLY C O 1
ATOM 7914 N N . THR C 1 213 ? 124.376 107.135 129.131 1.00 38.86 207 THR C N 1
ATOM 7915 C CA . THR C 1 213 ? 123.531 106.107 128.544 1.00 38.86 207 THR C CA 1
ATOM 7916 C C . THR C 1 213 ? 122.072 106.520 128.414 1.00 38.86 207 THR C C 1
ATOM 7917 O O . THR C 1 213 ? 121.261 105.715 127.943 1.00 38.86 207 THR C O 1
ATOM 7921 N N . LYS C 1 214 ? 121.711 107.738 128.814 1.00 50.47 208 LYS C N 1
ATOM 7922 C CA . LYS C 1 214 ? 120.330 108.183 128.697 1.00 50.47 208 LYS C CA 1
ATOM 7923 C C . LYS C 1 214 ? 119.939 108.323 127.231 1.00 50.47 208 LYS C C 1
ATOM 7924 O O . LYS C 1 214 ? 120.703 108.841 126.412 1.00 50.47 208 LYS C O 1
ATOM 7930 N N . LYS C 1 215 ? 118.736 107.855 126.902 1.00 65.54 209 LYS C N 1
ATOM 7931 C CA . LYS C 1 215 ? 118.248 107.853 125.533 1.00 65.54 209 LYS C CA 1
ATOM 7932 C C . LYS C 1 215 ? 116.886 108.526 125.467 1.00 65.54 209 LYS C C 1
ATOM 7933 O O . LYS C 1 215 ? 116.117 108.508 126.432 1.00 65.54 209 LYS C O 1
ATOM 7939 N N . CYS C 1 216 ? 116.598 109.124 124.316 1.00 74.89 210 CYS C N 1
ATOM 7940 C CA . CYS C 1 216 ? 115.320 109.789 124.091 1.00 74.89 210 CYS C CA 1
ATOM 7941 C C . CYS C 1 216 ? 114.224 108.775 123.782 1.00 74.89 210 CYS C C 1
ATOM 7942 O O . CYS C 1 216 ? 113.876 107.947 124.624 1.00 74.89 210 CYS C O 1
ATOM 7945 N N . MET C 1 219 ? 112.648 105.104 124.674 1.00 70.34 213 MET C N 1
ATOM 7946 C CA . MET C 1 219 ? 113.855 104.646 125.352 1.00 70.34 213 MET C CA 1
ATOM 7947 C C . MET C 1 219 ? 113.791 103.145 125.607 1.00 70.34 213 MET C C 1
ATOM 7948 O O . MET C 1 219 ? 112.836 102.647 126.205 1.00 70.34 213 MET C O 1
ATOM 7953 N N . ALA C 1 220 ? 114.816 102.426 125.152 1.00 62.92 214 ALA C N 1
ATOM 7954 C CA . ALA C 1 220 ? 114.846 100.966 125.251 1.00 62.92 214 ALA C CA 1
ATOM 7955 C C . ALA C 1 220 ? 115.470 100.524 126.577 1.00 62.92 214 ALA C C 1
ATOM 7956 O O . ALA C 1 220 ? 116.433 99.760 126.629 1.00 62.92 214 ALA C O 1
ATOM 7958 N N . GLY C 1 221 ? 114.892 101.027 127.665 1.00 48.30 215 GLY C N 1
ATOM 7959 C CA . GLY C 1 221 ? 115.322 100.642 128.994 1.00 48.30 215 GLY C CA 1
ATOM 7960 C C . GLY C 1 221 ? 116.579 101.341 129.466 1.00 48.30 215 GLY C C 1
ATOM 7961 O O . GLY C 1 221 ? 117.432 101.722 128.658 1.00 48.30 215 GLY C O 1
ATOM 7962 N N . LYS C 1 222 ? 116.705 101.509 130.777 1.00 34.78 216 LYS C N 1
ATOM 7963 C CA . LYS C 1 222 ? 117.859 102.159 131.375 1.00 34.78 216 LYS C CA 1
ATOM 7964 C C . LYS C 1 222 ? 118.957 101.141 131.668 1.00 34.78 216 LYS C C 1
ATOM 7965 O O . LYS C 1 222 ? 118.705 99.945 131.832 1.00 34.78 216 LYS C O 1
ATOM 7971 N N . VAL C 1 223 ? 120.189 101.639 131.736 1.00 24.20 217 VAL C N 1
ATOM 7972 C CA . VAL C 1 223 ? 121.365 100.830 132.034 1.00 24.20 217 VAL C CA 1
ATOM 7973 C C . VAL C 1 223 ? 121.851 101.194 133.428 1.00 24.20 217 VAL C C 1
ATOM 7974 O O . VAL C 1 223 ? 122.082 102.372 133.724 1.00 24.20 217 VAL C O 1
ATOM 7978 N N . LEU C 1 224 ? 122.011 100.188 134.280 1.00 18.58 218 LEU C N 1
ATOM 7979 C CA . LEU C 1 224 ? 122.431 100.394 135.657 1.00 18.58 218 LEU C CA 1
ATOM 7980 C C . LEU C 1 224 ? 123.929 100.175 135.818 1.00 18.58 218 LEU C C 1
ATOM 7981 O O . LEU C 1 224 ? 124.587 99.544 134.988 1.00 18.58 218 LEU C O 1
ATOM 7986 N N . VAL C 1 225 ? 124.457 100.711 136.911 1.00 15.14 219 VAL C N 1
ATOM 7987 C CA . VAL C 1 225 ? 125.809 100.405 137.364 1.00 15.14 219 VAL C CA 1
ATOM 7988 C C . VAL C 1 225 ? 125.680 99.399 138.500 1.00 15.14 219 VAL C C 1
ATOM 7989 O O . VAL C 1 225 ? 124.590 99.261 139.075 1.00 15.14 219 VAL C O 1
ATOM 7993 N N . PRO C 1 226 ? 126.735 98.662 138.845 1.00 14.71 220 PRO C N 1
ATOM 7994 C CA . PRO C 1 226 ? 126.659 97.790 140.021 1.00 14.71 220 PRO C CA 1
ATOM 7995 C C . PRO C 1 226 ? 126.366 98.595 141.277 1.00 14.71 220 PRO C C 1
ATOM 7996 O O . PRO C 1 226 ? 126.645 99.793 141.353 1.00 14.71 220 PRO C O 1
ATOM 8000 N N . VAL C 1 227 ? 125.778 97.918 142.265 1.00 14.62 221 VAL C N 1
ATOM 8001 C CA . VAL C 1 227 ? 125.394 98.582 143.508 1.00 14.62 221 VAL C CA 1
ATOM 8002 C C . VAL C 1 227 ? 126.603 99.236 144.162 1.00 14.62 221 VAL C C 1
ATOM 8003 O O . VAL C 1 227 ? 126.520 100.356 144.683 1.00 14.62 221 VAL C O 1
ATOM 8007 N N . GLN C 1 228 ? 127.750 98.551 144.138 1.00 13.40 222 GLN C N 1
ATOM 8008 C CA . GLN C 1 228 ? 128.941 99.090 144.781 1.00 13.40 222 GLN C CA 1
ATOM 8009 C C . GLN C 1 228 ? 129.424 100.368 144.109 1.00 13.40 222 GLN C C 1
ATOM 8010 O O . GLN C 1 228 ? 129.990 101.234 144.776 1.00 13.40 222 GLN C O 1
ATOM 8016 N N . GLU C 1 229 ? 129.212 100.510 142.799 1.00 15.04 223 GLU C N 1
ATOM 8017 C CA . GLU C 1 229 ? 129.617 101.740 142.121 1.00 15.04 223 GLU C CA 1
ATOM 8018 C C . GLU C 1 229 ? 128.822 102.939 142.633 1.00 15.04 223 GLU C C 1
ATOM 8019 O O . GLU C 1 229 ? 129.388 104.002 142.922 1.00 15.04 223 GLU C O 1
ATOM 8025 N N . HIS C 1 230 ? 127.504 102.779 142.769 1.00 11.60 224 HIS C N 1
ATOM 8026 C CA . HIS C 1 230 ? 126.685 103.859 143.307 1.00 11.60 224 HIS C CA 1
ATOM 8027 C C . HIS C 1 230 ? 127.010 104.118 144.773 1.00 11.60 224 HIS C C 1
ATOM 8028 O O . HIS C 1 230 ? 126.997 105.269 145.225 1.00 11.60 224 HIS C O 1
ATOM 8035 N N . ILE C 1 231 ? 127.297 103.057 145.532 1.00 13.37 225 ILE C N 1
ATOM 8036 C CA . ILE C 1 231 ? 127.709 103.238 146.922 1.00 13.37 225 ILE C CA 1
ATOM 8037 C C . ILE C 1 231 ? 129.002 104.040 146.993 1.00 13.37 225 ILE C C 1
ATOM 8038 O O . ILE C 1 231 ? 129.160 104.917 147.849 1.00 13.37 225 ILE C O 1
ATOM 8043 N N . ASN C 1 232 ? 129.947 103.753 146.096 1.00 13.19 226 ASN C N 1
ATOM 8044 C CA . ASN C 1 232 ? 131.198 104.501 146.062 1.00 13.19 226 ASN C CA 1
ATOM 8045 C C . ASN C 1 232 ? 130.956 105.960 145.706 1.00 13.19 226 ASN C C 1
ATOM 8046 O O . ASN C 1 232 ? 131.600 106.854 146.262 1.00 13.19 226 ASN C O 1
ATOM 8051 N N . ARG C 1 233 ? 130.040 106.220 144.770 1.00 13.70 227 ARG C N 1
ATOM 8052 C CA . ARG C 1 233 ? 129.712 107.607 144.445 1.00 13.70 227 ARG C CA 1
ATOM 8053 C C . ARG C 1 233 ? 129.110 108.332 145.646 1.00 13.70 227 ARG C C 1
ATOM 8054 O O . ARG C 1 233 ? 129.451 109.489 145.919 1.00 13.70 227 ARG C O 1
ATOM 8062 N N . LEU C 1 234 ? 128.214 107.663 146.379 1.00 12.08 228 LEU C N 1
ATOM 8063 C CA . LEU C 1 234 ? 127.635 108.266 147.578 1.00 12.08 228 LEU C CA 1
ATOM 8064 C C . LEU C 1 234 ? 128.700 108.531 148.638 1.00 12.08 228 LEU C C 1
ATOM 8065 O O . LEU C 1 234 ? 128.684 109.575 149.304 1.00 12.08 228 LEU C O 1
ATOM 8070 N N . VAL C 1 235 ? 129.627 107.589 148.815 1.00 12.76 229 VAL C N 1
ATOM 8071 C CA . VAL C 1 235 ? 130.705 107.768 149.784 1.00 12.76 229 VAL C CA 1
ATOM 8072 C C . VAL C 1 235 ? 131.597 108.931 149.374 1.00 12.76 229 VAL C C 1
ATOM 8073 O O . VAL C 1 235 ? 132.056 109.706 150.218 1.00 12.76 229 VAL C O 1
ATOM 8077 N N . ALA C 1 236 ? 131.862 109.066 148.074 1.00 14.95 230 ALA C N 1
ATOM 8078 C CA . ALA C 1 236 ? 132.645 110.197 147.591 1.00 14.95 230 ALA C CA 1
ATOM 8079 C C . ALA C 1 236 ? 131.933 111.515 147.862 1.00 14.95 230 ALA C C 1
ATOM 8080 O O . ALA C 1 236 ? 132.566 112.499 148.260 1.00 14.95 230 ALA C O 1
ATOM 8082 N N . ILE C 1 237 ? 130.617 111.552 147.655 1.00 11.04 231 ILE C N 1
ATOM 8083 C CA . ILE C 1 237 ? 129.855 112.764 147.950 1.00 11.04 231 ILE C CA 1
ATOM 8084 C C . ILE C 1 237 ? 129.955 113.112 149.429 1.00 11.04 231 ILE C C 1
ATOM 8085 O O . ILE C 1 237 ? 130.187 114.271 149.798 1.00 11.04 231 ILE C O 1
ATOM 8090 N N . ARG C 1 238 ? 129.785 112.114 150.300 1.00 13.20 232 ARG C N 1
ATOM 8091 C CA . ARG C 1 238 ? 129.860 112.372 151.736 1.00 13.20 232 ARG C CA 1
ATOM 8092 C C . ARG C 1 238 ? 131.258 112.824 152.147 1.00 13.20 232 ARG C C 1
ATOM 8093 O O . ARG C 1 238 ? 131.407 113.720 152.984 1.00 13.20 232 ARG C O 1
ATOM 8101 N N . ALA C 1 239 ? 132.293 112.209 151.573 1.00 14.84 233 ALA C N 1
ATOM 8102 C CA . ALA C 1 239 ? 133.662 112.602 151.891 1.00 14.84 233 ALA C CA 1
ATOM 8103 C C . ALA C 1 239 ? 133.947 114.026 151.435 1.00 14.84 233 ALA C C 1
ATOM 8104 O O . ALA C 1 239 ? 134.608 114.789 152.145 1.00 14.84 233 ALA C O 1
ATOM 8106 N N . SER C 1 240 ? 133.461 114.399 150.250 1.00 15.06 234 SER C N 1
ATOM 8107 C CA . SER C 1 240 ? 133.633 115.768 149.777 1.00 15.06 234 SER C CA 1
ATOM 8108 C C . SER C 1 240 ? 132.913 116.758 150.684 1.00 15.06 234 SER C C 1
ATOM 8109 O O . SER C 1 240 ? 133.448 117.829 150.998 1.00 15.06 234 SER C O 1
ATOM 8112 N N . ALA C 1 241 ? 131.699 116.415 151.120 1.00 14.65 235 ALA C N 1
ATOM 8113 C CA . ALA C 1 241 ? 130.974 117.287 152.038 1.00 14.65 235 ALA C CA 1
ATOM 8114 C C . ALA C 1 241 ? 131.716 117.434 153.361 1.00 14.65 235 ALA C C 1
ATOM 8115 O O . ALA C 1 241 ? 131.770 118.529 153.932 1.00 14.65 235 ALA C O 1
ATOM 8117 N N . ASP C 1 242 ? 132.285 116.339 153.868 1.00 20.40 236 ASP C N 1
ATOM 8118 C CA . ASP C 1 242 ? 133.065 116.412 155.101 1.00 20.40 236 ASP C CA 1
ATOM 8119 C C . ASP C 1 242 ? 134.314 117.265 154.920 1.00 20.40 236 ASP C C 1
ATOM 8120 O O . ASP C 1 242 ? 134.690 118.023 155.821 1.00 20.40 236 ASP C O 1
ATOM 8125 N N . ILE C 1 243 ? 134.977 117.145 153.767 1.00 20.49 237 ILE C N 1
ATOM 8126 C CA . ILE C 1 243 ? 136.155 117.963 153.495 1.00 20.49 237 ILE C CA 1
ATOM 8127 C C . ILE C 1 243 ? 135.783 119.438 153.475 1.00 20.49 237 ILE C C 1
ATOM 8128 O O . ILE C 1 243 ? 136.467 120.277 154.073 1.00 20.49 237 ILE C O 1
ATOM 8133 N N . PHE C 1 244 ? 134.686 119.779 152.799 1.00 19.31 238 PHE C N 1
ATOM 8134 C CA . PHE C 1 244 ? 134.219 121.158 152.785 1.00 19.31 238 PHE C CA 1
ATOM 8135 C C . PHE C 1 244 ? 133.532 121.564 154.080 1.00 19.31 238 PHE C C 1
ATOM 8136 O O . PHE C 1 244 ? 133.199 122.743 154.239 1.00 19.31 238 PHE C O 1
ATOM 8144 N N . GLY C 1 245 ? 133.315 120.631 155.000 1.00 18.51 239 GLY C N 1
ATOM 8145 C CA . GLY C 1 245 ? 132.670 120.950 156.262 1.00 18.51 239 GLY C CA 1
ATOM 8146 C C . GLY C 1 245 ? 131.222 121.363 156.127 1.00 18.51 239 GLY C C 1
ATOM 8147 O O . GLY C 1 245 ? 130.785 122.302 156.802 1.00 18.51 239 GLY C O 1
ATOM 8148 N N . SER C 1 246 ? 130.465 120.679 155.276 1.00 17.17 240 SER C N 1
ATOM 8149 C CA . SER C 1 246 ? 129.072 121.008 155.024 1.00 17.17 240 SER C CA 1
ATOM 8150 C C . SER C 1 246 ? 128.172 119.861 155.463 1.00 17.17 240 SER C C 1
ATOM 8151 O O . SER C 1 246 ? 128.562 118.691 155.420 1.00 17.17 240 SER C O 1
ATOM 8154 N N . ASN C 1 247 ? 126.956 120.214 155.881 1.00 18.83 241 ASN C N 1
ATOM 8155 C CA . ASN C 1 247 ? 125.930 119.245 156.242 1.00 18.83 241 ASN C CA 1
ATOM 8156 C C . ASN C 1 247 ? 125.073 118.846 155.048 1.00 18.83 241 ASN C C 1
ATOM 8157 O O . ASN C 1 247 ? 123.901 118.483 155.218 1.00 18.83 241 ASN C O 1
ATOM 8162 N N . LEU C 1 248 ? 125.641 118.913 153.846 1.00 15.24 242 LEU C N 1
ATOM 8163 C CA . LEU C 1 248 ? 124.907 118.653 152.614 1.00 15.24 242 LEU C CA 1
ATOM 8164 C C . LEU C 1 248 ? 124.270 117.270 152.630 1.00 15.24 242 LEU C C 1
ATOM 8165 O O . LEU C 1 248 ? 124.915 116.277 152.975 1.00 15.24 242 LEU C O 1
ATOM 8170 N N . LEU C 1 249 ? 122.997 117.211 152.252 1.00 14.48 243 LEU C N 1
ATOM 8171 C CA . LEU C 1 249 ? 122.276 115.949 152.201 1.00 14.48 243 LEU C CA 1
ATOM 8172 C C . LEU C 1 249 ? 122.591 115.202 150.913 1.00 14.48 243 LEU C C 1
ATOM 8173 O O . LEU C 1 249 ? 122.703 115.801 149.840 1.00 14.48 243 LEU C O 1
ATOM 8178 N N . ALA C 1 250 ? 122.732 113.887 151.025 1.00 16.38 244 ALA C N 1
ATOM 8179 C CA . ALA C 1 250 ? 122.931 113.019 149.875 1.00 16.38 244 ALA C CA 1
ATOM 8180 C C . ALA C 1 250 ? 121.616 112.334 149.536 1.00 16.38 244 ALA C C 1
ATOM 8181 O O . ALA C 1 250 ? 121.008 111.686 150.395 1.00 16.38 244 ALA C O 1
ATOM 8183 N N . VAL C 1 251 ? 121.177 112.484 148.290 1.00 17.37 245 VAL C N 1
ATOM 8184 C CA . VAL C 1 251 ? 119.944 111.881 147.803 1.00 17.37 245 VAL C CA 1
ATOM 8185 C C . VAL C 1 251 ? 120.310 110.871 146.727 1.00 17.37 245 VAL C C 1
ATOM 8186 O O . VAL C 1 251 ? 120.972 111.218 145.742 1.00 17.37 245 VAL C O 1
ATOM 8190 N N . ALA C 1 252 ? 119.888 109.625 146.916 1.00 17.36 246 ALA C N 1
ATOM 8191 C CA . ALA C 1 252 ? 120.190 108.543 145.991 1.00 17.36 246 ALA C CA 1
ATOM 8192 C C . ALA C 1 252 ? 118.901 108.049 145.354 1.00 17.36 246 ALA C C 1
ATOM 8193 O O . ALA C 1 252 ? 117.957 107.683 146.062 1.00 17.36 246 ALA C O 1
ATOM 8195 N N . ARG C 1 253 ? 118.866 108.037 144.026 1.00 22.56 247 ARG C N 1
ATOM 8196 C CA . ARG C 1 253 ? 117.729 107.529 143.274 1.00 22.56 247 ARG C CA 1
ATOM 8197 C C . ARG C 1 253 ? 118.120 106.238 142.571 1.00 22.56 247 ARG C C 1
ATOM 8198 O O . ARG C 1 253 ? 119.165 106.176 141.916 1.00 22.56 247 ARG C O 1
ATOM 8206 N N . THR C 1 254 ? 117.283 105.216 142.711 1.00 23.02 248 THR C N 1
ATOM 8207 C CA . THR C 1 254 ? 117.475 103.940 142.039 1.00 23.02 248 THR C CA 1
ATOM 8208 C C . THR C 1 254 ? 116.518 103.847 140.858 1.00 23.02 248 THR C C 1
ATOM 8209 O O . THR C 1 254 ? 115.314 104.080 141.006 1.00 23.02 248 THR C O 1
ATOM 8213 N N . ASP C 1 255 ? 117.061 103.525 139.684 1.00 26.73 249 ASP C N 1
ATOM 8214 C CA . ASP C 1 255 ? 116.281 103.400 138.460 1.00 26.73 249 ASP C CA 1
ATOM 8215 C C . ASP C 1 255 ? 116.111 101.947 138.035 1.00 26.73 249 ASP C C 1
ATOM 8216 O O . ASP C 1 255 ? 115.892 101.670 136.852 1.00 26.73 249 ASP C O 1
ATOM 8221 N N . SER C 1 256 ? 116.206 101.013 138.982 1.00 26.69 250 SER C N 1
ATOM 8222 C CA . SER C 1 256 ? 116.218 99.595 138.649 1.00 26.69 250 SER C CA 1
ATOM 8223 C C . SER C 1 256 ? 114.855 99.069 138.220 1.00 26.69 250 SER C C 1
ATOM 8224 O O . SER C 1 256 ? 114.796 98.047 137.528 1.00 26.69 250 SER C O 1
ATOM 8227 N N . GLU C 1 257 ? 113.765 99.731 138.611 1.00 34.25 251 GLU C N 1
ATOM 8228 C CA . GLU C 1 257 ? 112.437 99.220 138.283 1.00 34.25 251 GLU C CA 1
ATOM 8229 C C . GLU C 1 257 ? 112.202 99.195 136.776 1.00 34.25 251 GLU C C 1
ATOM 8230 O O . GLU C 1 257 ? 111.661 98.221 136.242 1.00 34.25 251 GLU C O 1
ATOM 8236 N N . ALA C 1 258 ? 112.602 100.253 136.076 1.00 33.12 252 ALA C N 1
ATOM 8237 C CA . ALA C 1 258 ? 112.431 100.335 134.633 1.00 33.12 252 ALA C CA 1
ATOM 8238 C C . ALA C 1 258 ? 113.691 99.970 133.861 1.00 33.12 252 ALA C C 1
ATOM 8239 O O . ALA C 1 258 ? 113.673 99.996 132.626 1.00 33.12 252 ALA C O 1
ATOM 8241 N N . ALA C 1 259 ? 114.777 99.630 134.549 1.00 30.36 253 ALA C N 1
ATOM 8242 C CA . ALA C 1 259 ? 116.036 99.340 133.882 1.00 30.36 253 ALA C CA 1
ATOM 8243 C C . ALA C 1 259 ? 116.018 97.953 133.253 1.00 30.36 253 ALA C C 1
ATOM 8244 O O . ALA C 1 259 ? 115.396 97.018 133.767 1.00 30.36 253 ALA C O 1
ATOM 8246 N N . THR C 1 260 ? 116.722 97.827 132.128 1.00 29.42 254 THR C N 1
ATOM 8247 C CA . THR C 1 260 ? 116.824 96.561 131.419 1.00 29.42 254 THR C CA 1
ATOM 8248 C C . THR C 1 260 ? 118.255 96.104 131.184 1.00 29.42 254 THR C C 1
ATOM 8249 O O . THR C 1 260 ? 118.451 94.979 130.711 1.00 29.42 254 THR C O 1
ATOM 8253 N N . LEU C 1 261 ? 119.254 96.926 131.495 1.00 22.37 255 LEU C N 1
ATOM 8254 C CA . LEU C 1 261 ? 120.647 96.587 131.261 1.00 22.37 255 LEU C CA 1
ATOM 8255 C C . LEU C 1 261 ? 121.468 96.956 132.487 1.00 22.37 255 LEU C C 1
ATOM 8256 O O . LEU C 1 261 ? 121.089 97.823 133.278 1.00 22.37 255 LEU C O 1
ATOM 8261 N N . ILE C 1 262 ? 122.600 96.276 132.642 1.00 16.87 256 ILE C N 1
ATOM 8262 C CA . ILE C 1 262 ? 123.549 96.565 133.711 1.00 16.87 256 ILE C CA 1
ATOM 8263 C C . ILE C 1 262 ? 124.953 96.522 133.120 1.00 16.87 256 ILE C C 1
ATOM 8264 O O . ILE C 1 262 ? 125.251 95.690 132.258 1.00 16.87 256 ILE C O 1
ATOM 8269 N N . THR C 1 263 ? 125.805 97.449 133.561 1.00 17.53 257 THR C N 1
ATOM 8270 C CA . THR C 1 263 ? 127.135 97.566 132.972 1.00 17.53 257 THR C CA 1
ATOM 8271 C C . THR C 1 263 ? 128.010 96.365 133.308 1.00 17.53 257 THR C C 1
ATOM 8272 O O . THR C 1 263 ? 128.773 95.893 132.457 1.00 17.53 257 THR C O 1
ATOM 8276 N N . SER C 1 264 ? 127.921 95.858 134.535 1.00 18.54 258 SER C N 1
ATOM 8277 C CA . SER C 1 264 ? 128.823 94.804 134.974 1.00 18.54 258 SER C CA 1
ATOM 8278 C C . SER C 1 264 ? 128.089 93.850 135.904 1.00 18.54 258 SER C C 1
ATOM 8279 O O . SER C 1 264 ? 127.067 94.192 136.501 1.00 18.54 258 SER C O 1
ATOM 8282 N N . THR C 1 265 ? 128.634 92.638 136.014 1.00 20.28 259 THR C N 1
ATOM 8283 C CA . THR C 1 265 ? 128.131 91.611 136.918 1.00 20.28 259 THR C CA 1
ATOM 8284 C C . THR C 1 265 ? 129.028 91.437 138.137 1.00 20.28 259 THR C C 1
ATOM 8285 O O . THR C 1 265 ? 128.962 90.405 138.811 1.00 20.28 259 THR C O 1
ATOM 8289 N N . ILE C 1 266 ? 129.870 92.431 138.432 1.00 20.64 260 ILE C N 1
ATOM 8290 C CA . ILE C 1 266 ? 130.889 92.279 139.462 1.00 20.64 260 ILE C CA 1
ATOM 8291 C C . ILE C 1 266 ? 130.293 92.225 140.864 1.00 20.64 260 ILE C C 1
ATOM 8292 O O . ILE C 1 266 ? 130.919 91.676 141.778 1.00 20.64 260 ILE C O 1
ATOM 8297 N N . ASP C 1 267 ? 129.096 92.767 141.061 1.00 20.22 261 ASP C N 1
ATOM 8298 C CA . ASP C 1 267 ? 128.476 92.834 142.378 1.00 20.22 261 ASP C CA 1
ATOM 8299 C C . ASP C 1 267 ? 127.546 91.643 142.563 1.00 20.22 261 ASP C C 1
ATOM 8300 O O . ASP C 1 267 ? 126.669 91.400 141.728 1.00 20.22 261 ASP C O 1
ATOM 8305 N N . HIS C 1 268 ? 127.740 90.908 143.662 1.00 23.14 262 HIS C N 1
ATOM 8306 C CA . HIS C 1 268 ? 126.907 89.740 143.932 1.00 23.14 262 HIS C CA 1
ATOM 8307 C C . HIS C 1 268 ? 125.447 90.122 144.124 1.00 23.14 262 HIS C C 1
ATOM 8308 O O . HIS C 1 268 ? 124.550 89.357 143.749 1.00 23.14 262 HIS C O 1
ATOM 8315 N N . ARG C 1 269 ? 125.190 91.298 144.698 1.00 18.87 263 ARG C N 1
ATOM 8316 C CA . ARG C 1 269 ? 123.821 91.715 144.976 1.00 18.87 263 ARG C CA 1
ATOM 8317 C C . ARG C 1 269 ? 123.002 91.867 143.700 1.00 18.87 263 ARG C C 1
ATOM 8318 O O . ARG C 1 269 ? 121.771 91.773 143.744 1.00 18.87 263 ARG C O 1
ATOM 8326 N N . ASP C 1 270 ? 123.657 92.096 142.565 1.00 19.43 264 ASP C N 1
ATOM 8327 C CA . ASP C 1 270 ? 122.976 92.179 141.281 1.00 19.43 264 ASP C CA 1
ATOM 8328 C C . ASP C 1 270 ? 122.808 90.827 140.601 1.00 19.43 264 ASP C C 1
ATOM 8329 O O . ASP C 1 270 ? 121.996 90.717 139.676 1.00 19.43 264 ASP C O 1
ATOM 8334 N N . HIS C 1 271 ? 123.536 89.798 141.050 1.00 20.31 265 HIS C N 1
ATOM 8335 C CA . HIS C 1 271 ? 123.557 88.527 140.332 1.00 20.31 265 HIS C CA 1
ATOM 8336 C C . HIS C 1 271 ? 122.176 87.893 140.246 1.00 20.31 265 HIS C C 1
ATOM 8337 O O . HIS C 1 271 ? 121.899 87.136 139.310 1.00 20.31 265 HIS C O 1
ATOM 8344 N N . TYR C 1 272 ? 121.301 88.187 141.207 1.00 24.26 266 TYR C N 1
ATOM 8345 C CA . TYR C 1 272 ? 119.960 87.616 141.174 1.00 24.26 266 TYR C CA 1
ATOM 8346 C C . TYR C 1 272 ? 119.146 88.147 140.000 1.00 24.26 266 TYR C C 1
ATOM 8347 O O . TYR C 1 272 ? 118.292 87.429 139.467 1.00 24.26 266 TYR C O 1
ATOM 8356 N N . PHE C 1 273 ? 119.395 89.385 139.577 1.00 22.17 267 PHE C N 1
ATOM 8357 C CA . PHE C 1 273 ? 118.544 90.058 138.605 1.00 22.17 267 PHE C CA 1
ATOM 8358 C C . PHE C 1 273 ? 119.144 90.093 137.205 1.00 22.17 267 PHE C C 1
ATOM 8359 O O . PHE C 1 273 ? 118.644 90.828 136.348 1.00 22.17 267 PHE C O 1
ATOM 8367 N N . ILE C 1 274 ? 120.195 89.322 136.951 1.00 23.13 268 ILE C N 1
ATOM 8368 C CA . ILE C 1 274 ? 120.858 89.317 135.652 1.00 23.13 268 ILE C CA 1
ATOM 8369 C C . ILE C 1 274 ? 120.222 88.247 134.776 1.00 23.13 268 ILE C C 1
ATOM 8370 O O . ILE C 1 274 ? 120.086 87.089 135.188 1.00 23.13 268 ILE C O 1
ATOM 8375 N N . ILE C 1 275 ? 119.832 88.634 133.566 1.00 28.28 269 ILE C N 1
ATOM 8376 C CA . ILE C 1 275 ? 119.150 87.741 132.637 1.00 28.28 269 ILE C CA 1
ATOM 8377 C C . ILE C 1 275 ? 120.187 86.976 131.829 1.00 28.28 269 ILE C C 1
ATOM 8378 O O . ILE C 1 275 ? 121.126 87.567 131.283 1.00 28.28 269 ILE C O 1
ATOM 8383 N N . GLY C 1 276 ? 120.018 85.652 131.753 1.00 37.76 270 GLY C N 1
ATOM 8384 C CA . GLY C 1 276 ? 120.891 84.816 130.961 1.00 37.76 270 GLY C CA 1
ATOM 8385 C C . GLY C 1 276 ? 120.088 83.887 130.068 1.00 37.76 270 GLY C C 1
ATOM 8386 O O . GLY C 1 276 ? 118.866 83.773 130.189 1.00 37.76 270 GLY C O 1
ATOM 8387 N N . ALA C 1 277 ? 120.803 83.223 129.167 1.00 44.82 271 ALA C N 1
ATOM 8388 C CA . ALA C 1 277 ? 120.201 82.305 128.209 1.00 44.82 271 ALA C CA 1
ATOM 8389 C C . ALA C 1 277 ? 120.322 80.877 128.721 1.00 44.82 271 ALA C C 1
ATOM 8390 O O . ALA C 1 277 ? 121.399 80.456 129.155 1.00 44.82 271 ALA C O 1
ATOM 8392 N N . THR C 1 278 ? 119.215 80.139 128.671 1.00 51.50 272 THR C N 1
ATOM 8393 C CA . THR C 1 278 ? 119.178 78.747 129.099 1.00 51.50 272 THR C CA 1
ATOM 8394 C C . THR C 1 278 ? 119.368 77.769 127.948 1.00 51.50 272 THR C C 1
ATOM 8395 O O . THR C 1 278 ? 119.270 76.556 128.162 1.00 51.50 272 THR C O 1
ATOM 8399 N N . ASN C 1 279 ? 119.635 78.260 126.737 1.00 57.32 273 ASN C N 1
ATOM 8400 C CA . ASN C 1 279 ? 119.833 77.397 125.584 1.00 57.32 273 ASN C CA 1
ATOM 8401 C C . ASN C 1 279 ? 121.321 77.300 125.287 1.00 57.32 273 ASN C C 1
ATOM 8402 O O . ASN C 1 279 ? 121.920 78.297 124.853 1.00 57.32 273 ASN C O 1
ATOM 8407 N N . PRO C 1 280 ? 121.957 76.146 125.499 1.00 57.01 274 PRO C N 1
ATOM 8408 C CA . PRO C 1 280 ? 123.402 76.041 125.231 1.00 57.01 274 PRO C CA 1
ATOM 8409 C C . PRO C 1 280 ? 123.775 76.231 123.772 1.00 57.01 274 PRO C C 1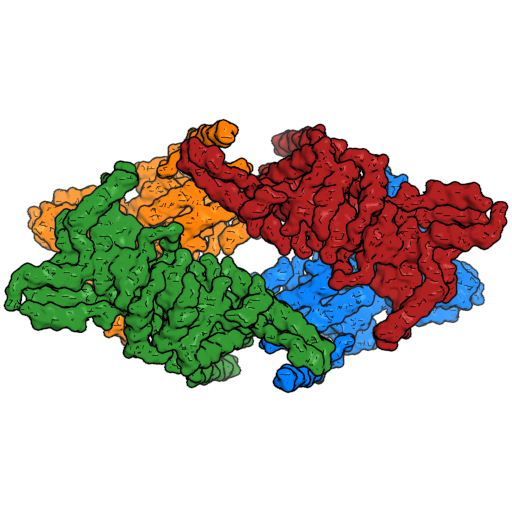
ATOM 8410 O O . PRO C 1 280 ? 124.941 76.524 123.483 1.00 57.01 274 PRO C O 1
ATOM 8414 N N . GLU C 1 281 ? 122.833 76.079 122.847 1.00 63.13 275 GLU C N 1
ATOM 8415 C CA . GLU C 1 281 ? 123.125 76.146 121.422 1.00 63.13 275 GLU C CA 1
ATOM 8416 C C . GLU C 1 281 ? 122.987 77.549 120.845 1.00 63.13 275 GLU C C 1
ATOM 8417 O O . GLU C 1 281 ? 123.106 77.713 119.627 1.00 63.13 275 GLU C O 1
ATOM 8423 N N . ALA C 1 282 ? 122.739 78.555 121.676 1.00 60.42 276 ALA C N 1
ATOM 8424 C CA . ALA C 1 282 ? 122.556 79.925 121.217 1.00 60.42 276 ALA C CA 1
ATOM 8425 C C . ALA C 1 282 ? 123.875 80.681 121.303 1.00 60.42 276 ALA C C 1
ATOM 8426 O O . ALA C 1 282 ? 124.527 80.684 122.353 1.00 60.42 276 ALA C O 1
ATOM 8428 N N . GLY C 1 283 ? 124.262 81.316 120.199 1.00 57.64 277 GLY C N 1
ATOM 8429 C CA . GLY C 1 283 ? 125.467 82.112 120.162 1.00 57.64 277 GLY C CA 1
ATOM 8430 C C . GLY C 1 283 ? 125.251 83.515 120.693 1.00 57.64 277 GLY C C 1
ATOM 8431 O O . GLY C 1 283 ? 124.154 83.909 121.088 1.00 57.64 277 GLY C O 1
ATOM 8432 N N . ASP C 1 284 ? 126.335 84.284 120.697 1.00 52.77 278 ASP C N 1
ATOM 8433 C CA . ASP C 1 284 ? 126.287 85.647 121.209 1.00 52.77 278 ASP C CA 1
ATOM 8434 C C . ASP C 1 284 ? 125.465 86.535 120.283 1.00 52.77 278 ASP C C 1
ATOM 8435 O O . ASP C 1 284 ? 125.587 86.454 119.057 1.00 52.77 278 ASP C O 1
ATOM 8440 N N . LEU C 1 285 ? 124.619 87.381 120.875 1.00 54.18 279 LEU C N 1
ATOM 8441 C CA . LEU C 1 285 ? 123.816 88.306 120.080 1.00 54.18 279 LEU C CA 1
ATOM 8442 C C . LEU C 1 285 ? 124.693 89.321 119.359 1.00 54.18 279 LEU C C 1
ATOM 8443 O O . LEU C 1 285 ? 124.486 89.606 118.174 1.00 54.18 279 LEU C O 1
ATOM 8448 N N . ALA C 1 286 ? 125.674 89.885 120.066 1.00 54.40 280 ALA C N 1
ATOM 8449 C CA . ALA C 1 286 ? 126.530 90.909 119.478 1.00 54.40 280 ALA C CA 1
ATOM 8450 C C . ALA C 1 286 ? 127.327 90.350 118.306 1.00 54.40 280 ALA C C 1
ATOM 8451 O O . ALA C 1 286 ? 127.436 90.984 117.252 1.00 54.40 280 ALA C O 1
ATOM 8453 N N . ALA C 1 287 ? 127.888 89.152 118.476 1.00 57.15 281 ALA C N 1
ATOM 8454 C CA . ALA C 1 287 ? 128.620 88.516 117.385 1.00 57.15 281 ALA C CA 1
ATOM 8455 C C . ALA C 1 287 ? 127.704 88.212 116.208 1.00 57.15 281 ALA C C 1
ATOM 8456 O O . ALA C 1 287 ? 128.085 88.400 115.047 1.00 57.15 281 ALA C O 1
ATOM 8458 N N . LEU C 1 288 ? 126.488 87.738 116.494 1.00 62.16 282 LEU C N 1
ATOM 8459 C CA . LEU C 1 288 ? 125.534 87.426 115.435 1.00 62.16 282 LEU C CA 1
ATOM 8460 C C . LEU C 1 288 ? 125.183 88.671 114.630 1.00 62.16 282 LEU C C 1
ATOM 8461 O O . LEU C 1 288 ? 125.087 88.624 113.399 1.00 62.16 282 LEU C O 1
ATOM 8466 N N . MET C 1 289 ? 124.985 89.800 115.314 1.00 64.48 283 MET C N 1
ATOM 8467 C CA . MET C 1 289 ? 124.658 91.035 114.608 1.00 64.48 283 MET C CA 1
ATOM 8468 C C . MET C 1 289 ? 125.874 91.624 113.905 1.00 64.48 283 MET C C 1
ATOM 8469 O O . MET C 1 289 ? 125.723 92.330 112.901 1.00 64.48 283 MET C O 1
ATOM 8474 N N . ALA C 1 290 ? 127.078 91.358 114.413 1.00 66.25 284 ALA C N 1
ATOM 8475 C CA . ALA C 1 290 ? 128.284 91.841 113.751 1.00 66.25 284 ALA C CA 1
ATOM 8476 C C . ALA C 1 290 ? 128.540 91.081 112.455 1.00 66.25 284 ALA C C 1
ATOM 8477 O O . ALA C 1 290 ? 128.883 91.677 111.428 1.00 66.25 284 ALA C O 1
ATOM 8479 N N . GLU C 1 291 ? 128.377 89.760 112.484 1.00 69.43 285 GLU C N 1
ATOM 8480 C CA . GLU C 1 291 ? 128.603 88.934 111.305 1.00 69.43 285 GLU C CA 1
ATOM 8481 C C . GLU C 1 291 ? 127.438 88.969 110.327 1.00 69.43 285 GLU C C 1
ATOM 8482 O O . GLU C 1 291 ? 127.592 88.521 109.186 1.00 69.43 285 GLU C O 1
ATOM 8488 N N . ALA C 1 292 ? 126.283 89.485 110.742 1.00 72.63 286 ALA C N 1
ATOM 8489 C CA . ALA C 1 292 ? 125.124 89.628 109.874 1.00 72.63 286 ALA C CA 1
ATOM 8490 C C . ALA C 1 292 ? 124.709 91.084 109.701 1.00 72.63 286 ALA C C 1
ATOM 8491 O O . ALA C 1 292 ? 123.511 91.376 109.634 1.00 72.63 286 ALA C O 1
ATOM 8493 N N . GLU C 1 293 ? 125.671 92.002 109.628 1.00 75.07 287 GLU C N 1
ATOM 8494 C CA . GLU C 1 293 ? 125.354 93.419 109.514 1.00 75.07 287 GLU C CA 1
ATOM 8495 C C . GLU C 1 293 ? 125.305 93.834 108.048 1.00 75.07 287 GLU C C 1
ATOM 8496 O O . GLU C 1 293 ? 125.442 95.017 107.721 1.00 75.07 287 GLU C O 1
ATOM 8502 N N . ILE C 1 297 ? 122.591 93.185 106.540 1.00 79.64 291 ILE C N 1
ATOM 8503 C CA . ILE C 1 297 ? 121.142 93.226 106.405 1.00 79.64 291 ILE C CA 1
ATOM 8504 C C . ILE C 1 297 ? 120.614 94.491 107.067 1.00 79.64 291 ILE C C 1
ATOM 8505 O O . ILE C 1 297 ? 121.241 95.044 107.981 1.00 79.64 291 ILE C O 1
ATOM 8510 N N . TYR C 1 298 ? 119.460 94.963 106.602 1.00 80.91 292 TYR C N 1
ATOM 8511 C CA . TYR C 1 298 ? 118.883 96.193 107.117 1.00 80.91 292 TYR C CA 1
ATOM 8512 C C . TYR C 1 298 ? 118.457 96.027 108.574 1.00 80.91 292 TYR C C 1
ATOM 8513 O O . TYR C 1 298 ? 118.140 94.929 109.040 1.00 80.91 292 TYR C O 1
ATOM 8515 N N . GLY C 1 299 ? 118.459 97.150 109.298 1.00 82.25 293 GLY C N 1
ATOM 8516 C CA . GLY C 1 299 ? 118.067 97.120 110.698 1.00 82.25 293 GLY C CA 1
ATOM 8517 C C . GLY C 1 299 ? 116.628 96.684 110.893 1.00 82.25 293 GLY C C 1
ATOM 8518 O O . GLY C 1 299 ? 116.305 95.985 111.859 1.00 82.25 293 GLY C O 1
ATOM 8519 N N . ASN C 1 300 ? 115.741 97.091 109.981 1.00 81.60 294 ASN C N 1
ATOM 8520 C CA . ASN C 1 300 ? 114.359 96.628 110.025 1.00 81.60 294 ASN C CA 1
ATOM 8521 C C . ASN C 1 300 ? 114.266 95.116 109.872 1.00 81.60 294 ASN C C 1
ATOM 8522 O O . ASN C 1 300 ? 113.316 94.504 110.371 1.00 81.60 294 ASN C O 1
ATOM 8524 N N . GLU C 1 301 ? 115.233 94.504 109.189 1.00 80.69 295 GLU C N 1
ATOM 8525 C CA . GLU C 1 301 ? 115.312 93.052 109.100 1.00 80.69 295 GLU C CA 1
ATOM 8526 C C . GLU C 1 301 ? 116.186 92.459 110.199 1.00 80.69 295 GLU C C 1
ATOM 8527 O O . GLU C 1 301 ? 116.026 91.285 110.551 1.00 80.69 295 GLU C O 1
ATOM 8529 N N . LEU C 1 302 ? 117.118 93.249 110.743 1.00 78.90 296 LEU C N 1
ATOM 8530 C CA . LEU C 1 302 ? 117.893 92.795 111.895 1.00 78.90 296 LEU C CA 1
ATOM 8531 C C . LEU C 1 302 ? 117.008 92.655 113.127 1.00 78.90 296 LEU C C 1
ATOM 8532 O O . LEU C 1 302 ? 117.310 91.869 114.034 1.00 78.90 296 LEU C O 1
ATOM 8537 N N . ALA C 1 303 ? 115.919 93.421 113.183 1.00 79.06 297 ALA C N 1
ATOM 8538 C CA . ALA C 1 303 ? 114.957 93.307 114.271 1.00 79.06 297 ALA C CA 1
ATOM 8539 C C . ALA C 1 303 ? 114.327 91.920 114.272 1.00 79.06 297 ALA C C 1
ATOM 8540 O O . ALA C 1 303 ? 113.914 91.418 115.321 1.00 79.06 297 ALA C O 1
ATOM 8542 N N . ALA C 1 304 ? 114.247 91.298 113.096 1.00 75.62 298 ALA C N 1
ATOM 8543 C CA . ALA C 1 304 ? 113.773 89.926 112.966 1.00 75.62 298 ALA C CA 1
ATOM 8544 C C . ALA C 1 304 ? 114.792 88.903 113.446 1.00 75.62 298 ALA C C 1
ATOM 8545 O O . ALA C 1 304 ? 114.417 87.925 114.100 1.00 75.62 298 ALA C O 1
ATOM 8547 N N . ILE C 1 305 ? 116.075 89.106 113.134 1.00 76.09 299 ILE C N 1
ATOM 8548 C CA . ILE C 1 305 ? 117.116 88.199 113.616 1.00 76.09 299 ILE C CA 1
ATOM 8549 C C . ILE C 1 305 ? 117.201 88.262 115.135 1.00 76.09 299 ILE C C 1
ATOM 8550 O O . ILE C 1 305 ? 117.370 87.239 115.812 1.00 76.09 299 ILE C O 1
ATOM 8555 N N . GLU C 1 306 ? 117.089 89.470 115.691 1.00 73.17 300 GLU C N 1
ATOM 8556 C CA . GLU C 1 306 ? 117.078 89.613 117.144 1.00 73.17 300 GLU C CA 1
ATOM 8557 C C . GLU C 1 306 ? 115.898 88.873 117.761 1.00 73.17 300 GLU C C 1
ATOM 8558 O O . GLU C 1 306 ? 116.049 88.195 118.782 1.00 73.17 300 GLU C O 1
ATOM 8564 N N . SER C 1 307 ? 114.715 88.992 117.153 1.00 72.93 301 SER C N 1
ATOM 8565 C CA . SER C 1 307 ? 113.542 88.293 117.670 1.00 72.93 301 SER C CA 1
ATOM 8566 C C . SER C 1 307 ? 113.720 86.782 117.597 1.00 72.93 301 SER C C 1
ATOM 8567 O O . SER C 1 307 ? 113.359 86.060 118.533 1.00 72.93 301 SER C O 1
ATOM 8570 N N . GLU C 1 308 ? 114.266 86.286 116.487 1.00 72.70 302 GLU C N 1
ATOM 8571 C CA . GLU C 1 308 ? 114.502 84.857 116.323 1.00 72.70 302 GLU C CA 1
ATOM 8572 C C . GLU C 1 308 ? 115.479 84.342 117.372 1.00 72.70 302 GLU C C 1
ATOM 8573 O O . GLU C 1 308 ? 115.251 83.288 117.974 1.00 72.70 302 GLU C O 1
ATOM 8579 N N . TRP C 1 309 ? 116.571 85.079 117.599 1.00 62.57 303 TRP C N 1
ATOM 8580 C CA . TRP C 1 309 ? 117.524 84.676 118.628 1.00 62.57 303 TRP C CA 1
ATOM 8581 C C . TRP C 1 309 ? 116.888 84.705 120.011 1.00 62.57 303 TRP C C 1
ATOM 8582 O O . TRP C 1 309 ? 117.110 83.801 120.825 1.00 62.57 303 TRP C O 1
ATOM 8593 N N . THR C 1 310 ? 116.097 85.742 120.298 1.00 65.20 304 THR C N 1
ATOM 8594 C CA . THR C 1 310 ? 115.465 85.859 121.608 1.00 65.20 304 THR C CA 1
ATOM 8595 C C . THR C 1 310 ? 114.498 84.711 121.856 1.00 65.20 304 THR C C 1
ATOM 8596 O O . THR C 1 310 ? 114.408 84.195 122.976 1.00 65.20 304 THR C O 1
ATOM 8600 N N . LYS C 1 311 ? 113.758 84.300 120.825 1.00 68.35 305 LYS C N 1
ATOM 8601 C CA . LYS C 1 311 ? 112.875 83.149 120.976 1.00 68.35 305 LYS C CA 1
ATOM 8602 C C . LYS C 1 311 ? 113.661 81.848 121.093 1.00 68.35 305 LYS C C 1
ATOM 8603 O O . LYS C 1 311 ? 113.242 80.939 121.820 1.00 68.35 305 LYS C O 1
ATOM 8609 N N . LYS C 1 312 ? 114.792 81.740 120.390 1.00 64.63 306 LYS C N 1
ATOM 8610 C CA . LYS C 1 312 ? 115.581 80.511 120.432 1.00 64.63 306 LYS C CA 1
ATOM 8611 C C . LYS C 1 312 ? 116.141 80.249 121.826 1.00 64.63 306 LYS C C 1
ATOM 8612 O O . LYS C 1 312 ? 116.106 79.111 122.310 1.00 64.63 306 LYS C O 1
ATOM 8618 N N . ALA C 1 313 ? 116.656 81.281 122.487 1.00 60.30 307 ALA C N 1
ATOM 8619 C CA . ALA C 1 313 ? 117.252 81.149 123.811 1.00 60.30 307 ALA C CA 1
ATOM 8620 C C . ALA C 1 313 ? 116.305 81.733 124.850 1.00 60.30 307 ALA C C 1
ATOM 8621 O O . ALA C 1 313 ? 115.998 82.930 124.811 1.00 60.30 307 ALA C O 1
ATOM 8623 N N . GLY C 1 314 ? 115.851 80.897 125.779 1.00 52.37 308 GLY C N 1
ATOM 8624 C CA . GLY C 1 314 ? 114.945 81.367 126.806 1.00 52.37 308 GLY C CA 1
ATOM 8625 C C . GLY C 1 314 ? 115.618 82.309 127.779 1.00 52.37 308 GLY C C 1
ATOM 8626 O O . GLY C 1 314 ? 116.421 81.885 128.615 1.00 52.37 308 GLY C O 1
ATOM 8627 N N . LEU C 1 315 ? 115.288 83.594 127.685 1.00 46.24 309 LEU C N 1
ATOM 8628 C CA . LEU C 1 315 ? 115.900 84.615 128.531 1.00 46.24 309 LEU C CA 1
ATOM 8629 C C . LEU C 1 315 ? 115.175 84.621 129.868 1.00 46.24 309 LEU C C 1
ATOM 8630 O O . LEU C 1 315 ? 114.070 85.154 129.990 1.00 46.24 309 LEU C O 1
ATOM 8635 N N . LYS C 1 316 ? 115.800 84.019 130.876 1.00 44.05 310 LYS C N 1
ATOM 8636 C CA . LYS C 1 316 ? 115.198 83.866 132.189 1.00 44.05 310 LYS C CA 1
ATOM 8637 C C . LYS C 1 316 ? 116.237 84.176 133.254 1.00 44.05 310 LYS C C 1
ATOM 8638 O O . LYS C 1 316 ? 117.443 84.085 133.018 1.00 44.05 310 LYS C O 1
ATOM 8644 N N . LEU C 1 317 ? 115.754 84.553 134.434 1.00 37.35 311 LEU C N 1
ATOM 8645 C CA . LEU C 1 317 ? 116.630 84.642 135.588 1.00 37.35 311 LEU C CA 1
ATOM 8646 C C . LEU C 1 317 ? 116.993 83.240 136.069 1.00 37.35 311 LEU C C 1
ATOM 8647 O O . LEU C 1 317 ? 116.282 82.265 135.810 1.00 37.35 311 LEU C O 1
ATOM 8652 N N . PHE C 1 318 ? 118.125 83.143 136.771 1.00 39.61 312 PHE C N 1
ATOM 8653 C CA . PHE C 1 318 ? 118.617 81.829 137.176 1.00 39.61 312 PHE C CA 1
ATOM 8654 C C . PHE C 1 318 ? 117.643 81.133 138.116 1.00 39.61 312 PHE C C 1
ATOM 8655 O O . PHE C 1 318 ? 117.416 79.923 138.000 1.00 39.61 312 PHE C O 1
ATOM 8663 N N . HIS C 1 319 ? 117.062 81.875 139.062 1.00 40.78 313 HIS C N 1
ATOM 8664 C CA . HIS C 1 319 ? 116.045 81.279 139.922 1.00 40.78 313 HIS C CA 1
ATOM 8665 C C . HIS C 1 319 ? 114.827 80.862 139.107 1.00 40.78 313 HIS C C 1
ATOM 8666 O O . HIS C 1 319 ? 114.249 79.796 139.345 1.00 40.78 313 HIS C O 1
ATOM 8673 N N . GLU C 1 320 ? 114.438 81.677 138.123 1.00 44.95 314 GLU C N 1
ATOM 8674 C CA . GLU C 1 320 ? 113.356 81.284 137.226 1.00 44.95 314 GLU C CA 1
ATOM 8675 C C . GLU C 1 320 ? 113.730 80.039 136.431 1.00 44.95 314 GLU C C 1
ATOM 8676 O O . GLU C 1 320 ? 112.891 79.157 136.213 1.00 44.95 314 GLU C O 1
ATOM 8682 N N . ALA C 1 321 ? 114.985 79.954 135.984 1.00 47.12 315 ALA C N 1
ATOM 8683 C CA . ALA C 1 321 ? 115.428 78.790 135.225 1.00 47.12 315 ALA C CA 1
ATOM 8684 C C . ALA C 1 321 ? 115.350 77.523 136.067 1.00 47.12 315 ALA C C 1
ATOM 8685 O O . ALA C 1 321 ? 114.837 76.493 135.613 1.00 47.12 315 ALA C O 1
ATOM 8687 N N . VAL C 1 322 ? 115.846 77.581 137.304 1.00 49.51 316 VAL C N 1
ATOM 8688 C CA . VAL C 1 322 ? 115.821 76.392 138.148 1.00 49.51 316 VAL C CA 1
ATOM 8689 C C . VAL C 1 322 ? 114.397 76.061 138.580 1.00 49.51 316 VAL C C 1
ATOM 8690 O O . VAL C 1 322 ? 114.072 74.891 138.805 1.00 49.51 316 VAL C O 1
ATOM 8694 N N . ILE C 1 323 ? 113.523 77.064 138.697 1.00 53.56 317 ILE C N 1
ATOM 8695 C CA . ILE C 1 323 ? 112.127 76.790 139.023 1.00 53.56 317 ILE C CA 1
ATOM 8696 C C . ILE C 1 323 ? 111.439 76.075 137.866 1.00 53.56 317 ILE C C 1
ATOM 8697 O O . ILE C 1 323 ? 110.744 75.072 138.059 1.00 53.56 317 ILE C O 1
ATOM 8702 N N . ASP C 1 324 ? 111.630 76.573 136.642 1.00 57.24 318 ASP C N 1
ATOM 8703 C CA . ASP C 1 324 ? 110.987 75.950 135.491 1.00 57.24 318 ASP C CA 1
ATOM 8704 C C . ASP C 1 324 ? 111.625 74.619 135.118 1.00 57.24 318 ASP C C 1
ATOM 8705 O O . ASP C 1 324 ? 110.991 73.817 134.423 1.00 57.24 318 ASP C O 1
ATOM 8710 N N . GLU C 1 325 ? 112.859 74.364 135.554 1.00 60.82 319 GLU C N 1
ATOM 8711 C CA . GLU C 1 325 ? 113.476 73.062 135.338 1.00 60.82 319 GLU C CA 1
ATOM 8712 C C . GLU C 1 325 ? 113.104 72.054 136.416 1.00 60.82 319 GLU C C 1
ATOM 8713 O O . GLU C 1 325 ? 112.958 70.864 136.117 1.00 60.82 319 GLU C O 1
ATOM 8719 N N . ILE C 1 326 ? 112.945 72.504 137.663 1.00 62.88 320 ILE C N 1
ATOM 8720 C CA . ILE C 1 326 ? 112.604 71.598 138.752 1.00 62.88 320 ILE C CA 1
ATOM 8721 C C . ILE C 1 326 ? 111.158 71.127 138.666 1.00 62.88 320 ILE C C 1
ATOM 8722 O O . ILE C 1 326 ? 110.811 70.103 139.270 1.00 62.88 320 ILE C O 1
ATOM 8727 N N . LYS C 1 327 ? 110.303 71.840 137.930 1.00 65.79 321 LYS C N 1
ATOM 8728 C CA . LYS C 1 327 ? 108.950 71.366 137.678 1.00 65.79 321 LYS C CA 1
ATOM 8729 C C . LYS C 1 327 ? 108.920 70.145 136.771 1.00 65.79 321 LYS C C 1
ATOM 8730 O O . LYS C 1 327 ? 107.888 69.469 136.704 1.00 65.79 321 LYS C O 1
ATOM 8736 N N . ASN C 1 328 ? 110.017 69.84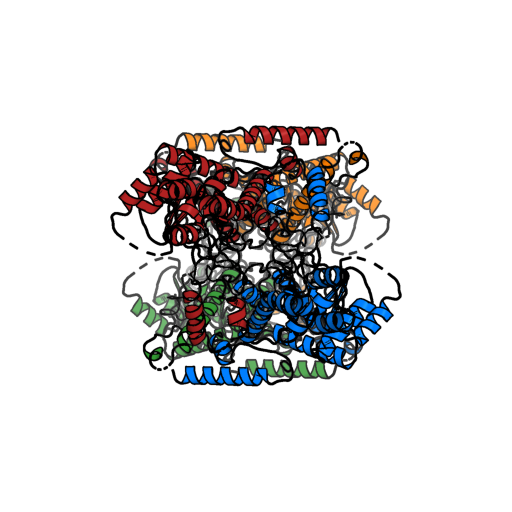8 136.078 1.00 68.28 322 ASN C N 1
ATOM 8737 C CA . ASN C 1 328 ? 110.108 68.695 135.185 1.00 68.28 322 ASN C CA 1
ATOM 8738 C C . ASN C 1 328 ? 110.865 67.595 135.922 1.00 68.28 322 ASN C C 1
ATOM 8739 O O . ASN C 1 328 ? 112.083 67.462 135.801 1.00 68.28 322 ASN C O 1
ATOM 8744 N N . GLY C 1 329 ? 110.131 66.800 136.696 1.00 75.42 323 GLY C N 1
ATOM 8745 C CA . GLY C 1 329 ? 110.728 65.712 137.443 1.00 75.42 323 GLY C CA 1
ATOM 8746 C C . GLY C 1 329 ? 110.628 65.889 138.944 1.00 75.42 323 GLY C C 1
ATOM 8747 O O . GLY C 1 329 ? 111.308 66.741 139.523 1.00 75.42 323 GLY C O 1
ATOM 8748 N N . ASN C 1 330 ? 109.779 65.089 139.584 1.00 78.69 324 ASN C N 1
ATOM 8749 C CA . ASN C 1 330 ? 109.616 65.169 141.028 1.00 78.69 324 ASN C CA 1
ATOM 8750 C C . ASN C 1 330 ? 110.864 64.657 141.737 1.00 78.69 324 ASN C C 1
ATOM 8751 O O . ASN C 1 330 ? 111.552 63.748 141.262 1.00 78.69 324 ASN C O 1
ATOM 8756 N N . TYR C 1 331 ? 111.152 65.252 142.890 1.00 76.70 325 TYR C N 1
ATOM 8757 C CA . TYR C 1 331 ? 112.313 64.871 143.685 1.00 76.70 325 TYR C CA 1
ATOM 8758 C C . TYR C 1 331 ? 111.902 64.440 145.089 1.00 76.70 325 TYR C C 1
ATOM 8759 O O . TYR C 1 331 ? 111.008 63.612 145.258 1.00 76.70 325 TYR C O 1
ATOM 8768 N N . LYS C 1 334 ? 108.638 68.139 146.250 1.00 75.14 328 LYS C N 1
ATOM 8769 C CA . LYS C 1 334 ? 108.490 69.291 145.369 1.00 75.14 328 LYS C CA 1
ATOM 8770 C C . LYS C 1 334 ? 108.481 70.598 146.155 1.00 75.14 328 LYS C C 1
ATOM 8771 O O . LYS C 1 334 ? 109.306 71.480 145.920 1.00 75.14 328 LYS C O 1
ATOM 8777 N N . ASP C 1 335 ? 107.537 70.712 147.090 1.00 76.60 329 ASP C N 1
ATOM 8778 C CA . ASP C 1 335 ? 107.357 71.962 147.820 1.00 76.60 329 ASP C CA 1
ATOM 8779 C C . ASP C 1 335 ? 108.564 72.289 148.691 1.00 76.60 329 ASP C C 1
ATOM 8780 O O . ASP C 1 335 ? 108.987 73.449 148.761 1.00 76.60 329 ASP C O 1
ATOM 8785 N N . ALA C 1 336 ? 109.132 71.284 149.362 1.00 72.95 330 ALA C N 1
ATOM 8786 C CA . ALA C 1 336 ? 110.152 71.545 150.374 1.00 72.95 330 ALA C CA 1
ATOM 8787 C C . ALA C 1 336 ? 111.416 72.141 149.765 1.00 72.95 330 ALA C C 1
ATOM 8788 O O . ALA C 1 336 ? 111.915 73.174 150.231 1.00 72.95 330 ALA C O 1
ATOM 8790 N N . LEU C 1 337 ? 111.951 71.507 148.719 1.00 69.65 331 LEU C N 1
ATOM 8791 C CA . LEU C 1 337 ? 113.220 71.967 148.163 1.00 69.65 331 LEU C CA 1
ATOM 8792 C C . LEU C 1 337 ? 113.054 73.281 147.407 1.00 69.65 331 LEU C C 1
ATOM 8793 O O . LEU C 1 337 ? 113.928 74.152 147.472 1.00 69.65 331 LEU C O 1
ATOM 8798 N N . ILE C 1 338 ? 111.932 73.455 146.704 1.00 66.45 332 ILE C N 1
ATOM 8799 C CA . ILE C 1 338 ? 111.668 74.733 146.047 1.00 66.45 332 ILE C CA 1
ATOM 8800 C C . ILE C 1 338 ? 111.555 75.846 147.079 1.00 66.45 332 ILE C C 1
ATOM 8801 O O . ILE C 1 338 ? 112.107 76.941 146.901 1.00 66.45 332 ILE C O 1
ATOM 8806 N N . LYS C 1 339 ? 110.844 75.584 148.178 1.00 64.24 333 LYS C N 1
ATOM 8807 C CA . LYS C 1 339 ? 110.682 76.591 149.219 1.00 64.24 333 LYS C 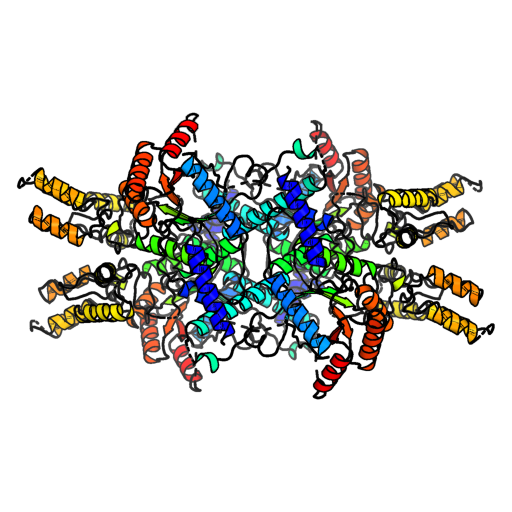CA 1
ATOM 8808 C C . LYS C 1 339 ? 112.019 76.947 149.858 1.00 64.24 333 LYS C C 1
ATOM 8809 O O . LYS C 1 339 ? 112.303 78.126 150.097 1.00 64.24 333 LYS C O 1
ATOM 8815 N N . LYS C 1 340 ? 112.855 75.945 150.140 1.00 62.67 334 LYS C N 1
ATOM 8816 C CA . LYS C 1 340 ? 114.136 76.240 150.775 1.00 62.67 334 LYS C CA 1
ATOM 8817 C C . LYS C 1 340 ? 115.075 76.965 149.815 1.00 62.67 334 LYS C C 1
ATOM 8818 O O . LYS C 1 340 ? 115.837 77.845 150.235 1.00 62.67 334 LYS C O 1
ATOM 8824 N N . PHE C 1 341 ? 115.024 76.631 148.521 1.00 54.57 335 PHE C N 1
ATOM 8825 C CA . PHE C 1 341 ? 115.822 77.368 147.547 1.00 54.57 335 PHE C CA 1
ATOM 8826 C C . PHE C 1 341 ? 115.368 78.819 147.455 1.00 54.57 335 PHE C C 1
ATOM 8827 O O . PHE C 1 341 ? 116.198 79.734 147.406 1.00 54.57 335 PHE C O 1
ATOM 8835 N N . THR C 1 342 ? 114.053 79.049 147.427 1.00 54.74 336 THR C N 1
ATOM 8836 C CA . THR C 1 342 ? 113.545 80.414 147.362 1.00 54.74 336 THR C CA 1
ATOM 8837 C C . THR C 1 342 ? 113.914 81.197 148.616 1.00 54.74 336 THR C C 1
ATOM 8838 O O . THR C 1 342 ? 114.250 82.384 148.541 1.00 54.74 336 THR C O 1
ATOM 8842 N N . ASP C 1 343 ? 113.855 80.547 149.781 1.00 56.40 337 ASP C N 1
ATOM 8843 C CA . ASP C 1 343 ? 114.259 81.207 151.017 1.00 56.40 337 ASP C CA 1
ATOM 8844 C C . ASP C 1 343 ? 115.743 81.550 151.014 1.00 56.40 337 ASP C C 1
ATOM 8845 O O . ASP C 1 343 ? 116.127 82.627 151.485 1.00 56.40 337 ASP C O 1
ATOM 8850 N N . LYS C 1 344 ? 116.588 80.659 150.496 1.00 49.78 338 LYS C N 1
ATOM 8851 C CA . LYS C 1 344 ? 118.021 80.921 150.462 1.00 49.78 338 LYS C CA 1
ATOM 8852 C C . LYS C 1 344 ? 118.460 81.713 149.237 1.00 49.78 338 LYS C C 1
ATOM 8853 O O . LYS C 1 344 ? 119.527 82.338 149.274 1.00 49.78 338 LYS C O 1
ATOM 8859 N N . VAL C 1 345 ? 117.679 81.707 148.165 1.00 40.82 339 VAL C N 1
ATOM 8860 C CA . VAL C 1 345 ? 117.988 82.468 146.953 1.00 40.82 339 VAL C CA 1
ATOM 8861 C C . VAL C 1 345 ? 116.772 83.342 146.667 1.00 40.82 339 VAL C C 1
ATOM 8862 O O . VAL C 1 345 ? 115.809 82.916 146.021 1.00 40.82 339 VAL C O 1
ATOM 8866 N N . ASN C 1 346 ? 116.810 84.574 147.148 1.00 32.73 340 ASN C N 1
ATOM 8867 C CA . ASN C 1 346 ? 115.741 85.546 147.001 1.00 32.73 340 ASN C CA 1
ATOM 8868 C C . ASN C 1 346 ? 116.346 86.884 146.605 1.00 32.73 340 ASN C C 1
ATOM 8869 O O . ASN C 1 346 ? 117.556 87.089 146.749 1.00 32.73 340 ASN C O 1
ATOM 8874 N N . PRO C 1 347 ? 115.536 87.808 146.074 1.00 27.93 341 PRO C N 1
ATOM 8875 C CA . PRO C 1 347 ? 116.094 89.105 145.652 1.00 27.93 341 PRO C CA 1
ATOM 8876 C C . PRO C 1 347 ? 116.808 89.859 146.758 1.00 27.93 341 PRO C C 1
ATOM 8877 O O . PRO C 1 347 ? 117.737 90.624 146.471 1.00 27.93 341 PRO C O 1
ATOM 8881 N N . LEU C 1 348 ? 116.406 89.672 148.014 1.00 26.76 342 LEU C N 1
ATOM 8882 C CA . LEU C 1 348 ? 116.999 90.375 149.145 1.00 26.76 342 LEU C CA 1
ATOM 8883 C C . LEU C 1 348 ? 117.992 89.509 149.914 1.00 26.76 342 LEU C C 1
ATOM 8884 O O . LEU C 1 348 ? 118.174 89.696 151.121 1.00 26.76 342 LEU C O 1
ATOM 8889 N N . SER C 1 349 ? 118.641 88.560 149.235 1.00 28.42 343 SER C N 1
ATOM 8890 C CA . SER C 1 349 ? 119.594 87.666 149.879 1.00 28.42 343 SER C CA 1
ATOM 8891 C C . SER C 1 349 ? 121.046 87.959 149.534 1.00 28.42 343 SER C C 1
ATOM 8892 O O . SER C 1 349 ? 121.937 87.434 150.209 1.00 28.42 343 SER C O 1
ATOM 8895 N N . HIS C 1 350 ? 121.304 88.780 148.512 1.00 26.02 344 HIS C N 1
ATOM 8896 C CA . HIS C 1 350 ? 122.663 89.140 148.103 1.00 26.02 344 HIS C CA 1
ATOM 8897 C C . HIS C 1 350 ? 123.504 87.897 147.810 1.00 26.02 344 HIS C C 1
ATOM 8898 O O . HIS C 1 350 ? 124.681 87.823 148.165 1.00 26.02 344 HIS C O 1
ATOM 8905 N N . THR C 1 351 ? 122.892 86.916 147.153 1.00 27.88 345 THR C N 1
ATOM 8906 C CA . THR C 1 351 ? 123.547 85.647 146.872 1.00 27.88 345 THR C CA 1
ATOM 8907 C C . THR C 1 351 ? 124.236 85.703 145.515 1.00 27.88 345 THR C C 1
ATOM 8908 O O . THR C 1 351 ? 123.614 86.058 144.508 1.00 27.88 345 THR C O 1
ATOM 8912 N N . SER C 1 352 ? 125.519 85.351 145.493 1.00 29.99 346 SER C N 1
ATOM 8913 C CA . SER C 1 352 ? 126.260 85.295 144.246 1.00 29.99 346 SER C CA 1
ATOM 8914 C C . SER C 1 352 ? 125.729 84.169 143.364 1.00 29.99 346 SER C C 1
ATOM 8915 O O . SER C 1 352 ? 125.138 83.195 143.839 1.00 29.99 346 SER C O 1
ATOM 8918 N N . HIS C 1 353 ? 125.942 84.318 142.055 1.00 35.00 347 HIS C N 1
ATOM 8919 C CA . HIS C 1 353 ? 125.441 83.319 141.119 1.00 35.00 347 HIS C CA 1
ATOM 8920 C C . HIS C 1 353 ? 126.118 81.968 141.314 1.00 35.00 347 HIS C C 1
ATOM 8921 O O . HIS C 1 353 ? 125.484 80.928 141.113 1.00 35.00 347 HIS C O 1
ATOM 8928 N N . LYS C 1 354 ? 127.398 81.960 141.693 1.00 41.01 348 LYS C N 1
ATOM 8929 C CA . LYS C 1 354 ? 128.073 80.696 141.971 1.00 41.01 348 LYS C CA 1
ATOM 8930 C C . LYS C 1 354 ? 127.439 79.981 143.158 1.00 41.01 348 LYS C C 1
ATOM 8931 O O . LYS C 1 354 ? 127.243 78.761 143.125 1.00 41.01 348 LYS C O 1
ATOM 8937 N N . GLU C 1 355 ? 127.109 80.726 144.216 1.00 41.17 349 GLU C N 1
ATOM 8938 C CA . GLU C 1 355 ? 126.446 80.120 145.366 1.00 41.17 349 GLU C CA 1
ATOM 8939 C C . GLU C 1 355 ? 125.066 79.594 144.992 1.00 41.17 349 GLU C C 1
ATOM 8940 O O . GLU C 1 355 ? 124.650 78.529 145.462 1.00 41.17 349 GLU C O 1
ATOM 8946 N N . ALA C 1 356 ? 124.338 80.332 144.151 1.00 42.84 350 ALA C N 1
ATOM 8947 C CA . ALA C 1 356 ? 123.033 79.866 143.698 1.00 42.84 350 ALA C CA 1
ATOM 8948 C C . ALA C 1 356 ? 123.157 78.584 142.884 1.00 42.84 350 ALA C C 1
ATOM 8949 O O . ALA C 1 356 ? 122.356 77.656 143.048 1.00 42.84 350 ALA C O 1
ATOM 8951 N N . LYS C 1 357 ? 124.154 78.514 141.998 1.00 44.29 351 LYS C N 1
ATOM 8952 C CA . LYS C 1 357 ? 124.376 77.294 141.230 1.00 44.29 351 LYS C CA 1
ATOM 8953 C C . LYS C 1 357 ? 124.750 76.134 142.141 1.00 44.29 351 LYS C C 1
ATOM 8954 O O . LYS C 1 357 ? 124.312 74.999 141.924 1.00 44.29 351 LYS C O 1
ATOM 8960 N N . LYS C 1 358 ? 125.568 76.399 143.162 1.00 47.47 352 LYS C N 1
ATOM 8961 C CA . LYS C 1 358 ? 125.936 75.352 144.109 1.00 47.47 352 LYS C CA 1
ATOM 8962 C C . LYS C 1 358 ? 124.714 74.831 144.855 1.00 47.47 352 LYS C C 1
ATOM 8963 O O . LYS C 1 358 ? 124.549 73.617 145.025 1.00 47.47 352 LYS C O 1
ATOM 8969 N N . LEU C 1 359 ? 123.841 75.737 145.301 1.00 50.72 353 LEU C N 1
ATOM 8970 C CA . LEU C 1 359 ? 122.629 75.314 145.995 1.00 50.72 353 LEU C CA 1
ATOM 8971 C C . LEU C 1 359 ? 121.709 74.525 145.072 1.00 50.72 353 LEU C C 1
ATOM 8972 O O . LEU C 1 359 ? 121.109 73.526 145.486 1.00 50.72 353 LEU C O 1
ATOM 8977 N N . ALA C 1 360 ? 121.580 74.962 143.817 1.00 52.33 354 ALA C N 1
ATOM 8978 C CA . ALA C 1 360 ? 120.755 74.231 142.861 1.00 52.33 354 ALA C CA 1
ATOM 8979 C C . ALA C 1 360 ? 121.316 72.838 142.602 1.00 52.33 354 ALA C C 1
ATOM 8980 O O . ALA C 1 360 ? 120.560 71.865 142.504 1.00 52.33 354 ALA C O 1
ATOM 8982 N N . LYS C 1 361 ? 122.641 72.724 142.484 1.00 56.51 355 LYS C N 1
ATOM 8983 C CA . LYS C 1 361 ? 123.264 71.418 142.296 1.00 56.51 355 LYS C CA 1
ATOM 8984 C C . LYS C 1 361 ? 123.043 70.525 143.510 1.00 56.51 355 LYS C C 1
ATOM 8985 O O . LYS C 1 361 ? 122.816 69.319 143.370 1.00 56.51 355 LYS C O 1
ATOM 8991 N N . GLU C 1 362 ? 123.118 71.100 144.712 1.00 57.97 356 GLU C N 1
ATOM 8992 C CA . GLU C 1 362 ? 122.853 70.320 145.916 1.00 57.97 356 GLU C CA 1
ATOM 8993 C C . GLU C 1 362 ? 121.399 69.864 145.974 1.00 57.97 356 GLU C C 1
ATOM 8994 O O . GLU C 1 362 ? 121.107 68.765 146.458 1.00 57.97 356 GLU C O 1
ATOM 9000 N N . LEU C 1 363 ? 120.475 70.692 145.485 1.00 58.87 357 LEU C N 1
ATOM 9001 C CA . LEU C 1 363 ? 119.051 70.377 145.565 1.00 58.87 357 LEU C CA 1
ATOM 9002 C C . LEU C 1 363 ? 118.563 69.616 144.335 1.00 58.87 357 LEU C C 1
ATOM 9003 O O . LEU C 1 363 ? 118.070 68.490 144.450 1.00 58.87 357 LEU C O 1
ATOM 9008 N N . THR C 1 364 ? 118.690 70.221 143.151 1.00 62.71 358 THR C N 1
ATOM 9009 C CA . THR C 1 364 ? 118.209 69.571 141.936 1.00 62.71 358 THR C CA 1
ATOM 9010 C C . THR C 1 364 ? 119.066 68.364 141.574 1.00 62.71 358 THR C C 1
ATOM 9011 O O . THR C 1 364 ? 118.541 67.319 141.173 1.00 62.71 358 THR C O 1
ATOM 9015 N N . GLY C 1 365 ? 120.384 68.484 141.715 1.00 62.28 359 GLY C N 1
ATOM 9016 C CA . GLY C 1 365 ? 121.296 67.411 141.383 1.00 62.28 359 GLY C CA 1
ATOM 9017 C C . GLY C 1 365 ? 121.990 67.545 140.046 1.00 62.28 359 GLY C C 1
ATOM 9018 O O . GLY C 1 365 ? 122.771 66.657 139.684 1.00 62.28 359 GLY C O 1
ATOM 9019 N N . LYS C 1 366 ? 121.736 68.620 139.303 1.00 62.12 360 LYS C N 1
ATOM 9020 C CA . LYS C 1 366 ? 122.353 68.825 138.002 1.00 62.12 360 LYS C CA 1
ATOM 9021 C C . LYS C 1 366 ? 122.835 70.264 137.891 1.00 62.12 360 LYS C C 1
ATOM 9022 O O . LYS C 1 366 ? 122.351 71.161 138.587 1.00 62.12 360 LYS C O 1
ATOM 9028 N N . ASP C 1 367 ? 123.805 70.473 137.006 1.00 56.96 361 ASP C N 1
ATOM 9029 C CA . ASP C 1 367 ? 124.332 71.806 136.725 1.00 56.96 361 ASP C CA 1
ATOM 9030 C C . ASP C 1 367 ? 123.408 72.475 135.717 1.00 56.96 361 ASP C C 1
ATOM 9031 O O . ASP C 1 367 ? 123.413 72.139 134.530 1.00 56.96 361 ASP C O 1
ATOM 9036 N N . ILE C 1 368 ? 122.603 73.428 136.189 1.00 51.26 362 ILE C N 1
ATOM 9037 C CA . ILE C 1 368 ? 121.688 74.136 135.305 1.00 51.26 362 ILE C CA 1
ATOM 9038 C C . ILE C 1 368 ? 122.478 75.097 134.430 1.00 51.26 362 ILE C C 1
ATOM 9039 O O . ILE C 1 368 ? 123.230 75.944 134.931 1.00 51.26 362 ILE C O 1
ATOM 9044 N N . TYR C 1 369 ? 122.315 74.970 133.115 1.00 47.88 363 TYR C N 1
ATOM 9045 C CA . TYR C 1 369 ? 123.019 75.849 132.193 1.00 47.88 363 TYR C CA 1
ATOM 9046 C C . TYR C 1 369 ? 122.475 77.266 132.302 1.00 47.88 363 TYR C C 1
ATOM 9047 O O . TYR C 1 369 ? 121.259 77.480 132.296 1.00 47.88 363 TYR C O 1
ATOM 9056 N N . PHE C 1 370 ? 123.381 78.236 132.400 1.00 40.20 364 PHE C N 1
ATOM 9057 C CA . PHE C 1 370 ? 122.983 79.637 132.501 1.00 40.20 364 PHE C CA 1
ATOM 9058 C C . PHE C 1 370 ? 124.151 80.486 132.020 1.00 40.20 364 PHE C C 1
ATOM 9059 O O . PHE C 1 370 ? 125.165 80.591 132.715 1.00 40.20 364 PHE C O 1
ATOM 9067 N N . ASN C 1 371 ? 124.007 81.085 130.840 1.00 39.12 365 ASN C N 1
ATOM 9068 C CA . ASN C 1 371 ? 125.048 81.916 130.243 1.00 39.12 365 ASN C CA 1
ATOM 9069 C C . ASN C 1 371 ? 124.470 83.300 129.982 1.00 39.12 365 ASN C C 1
ATOM 9070 O O . ASN C 1 371 ? 123.632 83.471 129.091 1.00 39.12 365 ASN C O 1
ATOM 9075 N N . TRP C 1 372 ? 124.916 84.283 130.759 1.00 35.59 366 TRP C N 1
ATOM 9076 C CA . TRP C 1 372 ? 124.477 85.660 130.592 1.00 35.59 366 TRP C CA 1
ATOM 9077 C C . TRP C 1 372 ? 125.399 86.468 129.687 1.00 35.59 366 TRP C C 1
ATOM 9078 O O . TRP C 1 372 ? 125.102 87.634 129.407 1.00 35.59 366 TRP C O 1
ATOM 9089 N N . ASP C 1 373 ? 126.501 85.878 129.221 1.00 36.26 367 ASP C N 1
ATOM 9090 C CA . ASP C 1 373 ? 127.399 86.578 128.310 1.00 36.26 367 ASP C CA 1
ATOM 9091 C C . ASP C 1 373 ? 126.851 86.634 126.889 1.00 36.26 367 ASP C C 1
ATOM 9092 O O . ASP C 1 373 ? 127.064 87.630 126.188 1.00 36.26 367 ASP C O 1
ATOM 9097 N N . VAL C 1 374 ? 126.153 85.587 126.446 1.00 40.75 368 VAL C N 1
ATOM 9098 C CA . VAL C 1 374 ? 125.603 85.578 125.095 1.00 40.75 368 VAL C CA 1
ATOM 9099 C C . VAL C 1 374 ? 124.433 86.543 124.953 1.00 40.75 368 VAL C C 1
ATOM 9100 O O . VAL C 1 374 ? 124.054 86.888 123.829 1.00 40.75 368 VAL C O 1
ATOM 9104 N N . ALA C 1 375 ? 123.851 86.989 126.063 1.00 32.53 369 ALA C N 1
ATOM 9105 C CA . ALA C 1 375 ? 122.727 87.914 126.037 1.00 32.53 369 ALA C CA 1
ATOM 9106 C C . ALA C 1 375 ? 123.156 89.373 126.118 1.00 32.53 369 ALA C C 1
ATOM 9107 O O . ALA C 1 375 ? 122.291 90.253 126.171 1.00 32.53 369 ALA C O 1
ATOM 9109 N N . ARG C 1 376 ? 124.457 89.650 126.130 1.00 25.24 370 ARG C N 1
ATOM 9110 C CA . ARG C 1 376 ? 124.937 91.018 126.237 1.00 25.24 370 ARG C CA 1
ATOM 9111 C C . ARG C 1 376 ? 124.560 91.830 125.003 1.00 25.24 370 ARG C C 1
ATOM 9112 O O . ARG C 1 376 ? 124.364 91.295 123.909 1.00 25.24 370 ARG C O 1
ATOM 9120 N N . ALA C 1 377 ? 124.460 93.143 125.193 1.00 27.66 371 ALA C N 1
ATOM 9121 C CA . ALA C 1 377 ? 124.157 94.052 124.101 1.00 27.66 371 ALA C CA 1
ATOM 9122 C C . ALA C 1 377 ? 125.388 94.237 123.215 1.00 27.66 371 ALA C C 1
ATOM 9123 O O . ALA C 1 377 ? 126.438 93.623 123.421 1.00 27.66 371 ALA C O 1
ATOM 9125 N N . ARG C 1 378 ? 125.254 95.101 122.207 1.00 32.82 372 ARG C N 1
ATOM 9126 C CA . ARG C 1 378 ? 126.361 95.340 121.286 1.00 32.82 372 ARG C CA 1
ATOM 9127 C C . ARG C 1 378 ? 127.547 95.975 122.000 1.00 32.82 372 ARG C C 1
ATOM 9128 O O . ARG C 1 378 ? 128.705 95.659 121.701 1.00 32.82 372 ARG C O 1
ATOM 9136 N N . GLU C 1 379 ? 127.281 96.872 122.945 1.00 29.47 373 GLU C N 1
ATOM 9137 C CA . GLU C 1 379 ? 128.330 97.554 123.692 1.00 29.47 373 GLU C CA 1
ATOM 9138 C C . GLU C 1 379 ? 128.779 96.785 124.928 1.00 29.47 373 GLU C C 1
ATOM 9139 O O . GLU C 1 379 ? 129.657 97.266 125.652 1.00 29.47 373 GLU C O 1
ATOM 9145 N N . GLY C 1 380 ? 128.207 95.614 125.189 1.00 24.40 374 GLY C N 1
ATOM 9146 C CA . GLY C 1 380 ? 128.631 94.782 126.294 1.00 24.40 374 GLY C CA 1
ATOM 9147 C C . GLY C 1 380 ? 127.788 94.856 127.547 1.00 24.40 374 GLY C C 1
ATOM 9148 O O . GLY C 1 380 ? 128.184 94.281 128.568 1.00 24.40 374 GLY C O 1
ATOM 9149 N N . TYR C 1 381 ? 126.647 95.539 127.510 1.00 24.02 375 TYR C N 1
ATOM 9150 C CA . TYR C 1 381 ? 125.793 95.641 128.685 1.00 24.02 375 TYR C CA 1
ATOM 9151 C C . TYR C 1 381 ? 125.018 94.345 128.882 1.00 24.02 375 TYR C C 1
ATOM 9152 O O . TYR C 1 381 ? 124.388 93.840 127.948 1.00 24.02 375 TYR C O 1
ATOM 9161 N N . TYR C 1 382 ? 125.071 93.809 130.097 1.00 20.49 376 TYR C N 1
ATOM 9162 C CA . TYR C 1 382 ? 124.353 92.582 130.410 1.00 20.49 376 TYR C CA 1
ATOM 9163 C C . TYR C 1 382 ? 122.862 92.855 130.554 1.00 20.49 376 TYR C C 1
ATOM 9164 O O . TYR C 1 382 ? 122.453 93.914 131.038 1.00 20.49 376 TYR C O 1
ATOM 9173 N N . ARG C 1 383 ? 122.047 91.893 130.129 1.00 26.99 377 ARG C N 1
ATOM 9174 C CA . ARG C 1 383 ? 120.606 92.003 130.310 1.00 26.99 377 ARG C CA 1
ATOM 9175 C C . ARG C 1 383 ? 120.260 91.941 131.792 1.00 26.99 377 ARG C C 1
ATOM 9176 O O . ARG C 1 383 ? 120.757 91.081 132.523 1.00 26.99 377 ARG C O 1
ATOM 9184 N N . TYR C 1 384 ? 119.402 92.857 132.233 1.00 23.79 378 TYR C N 1
ATOM 9185 C CA . TYR C 1 384 ? 119.064 93.002 133.639 1.00 23.79 378 TYR C CA 1
ATOM 9186 C C . TYR C 1 384 ? 117.554 92.982 133.802 1.00 23.79 378 TYR C C 1
ATOM 9187 O O . TYR C 1 384 ? 116.827 93.588 133.009 1.00 23.79 378 TYR C O 1
ATOM 9196 N N . GLN C 1 385 ? 117.083 92.281 134.836 1.00 29.55 379 GLN C N 1
ATOM 9197 C CA . GLN C 1 385 ? 115.646 92.190 135.073 1.00 29.55 379 GLN C CA 1
ATOM 9198 C C . GLN C 1 385 ? 115.125 93.429 135.790 1.00 29.55 379 GLN C C 1
ATOM 9199 O O . GLN C 1 385 ? 114.282 94.160 135.261 1.00 29.55 379 GLN C O 1
ATOM 9205 N N . GLY C 1 386 ? 115.625 93.685 136.991 1.00 29.15 380 GLY C N 1
ATOM 9206 C CA . GLY C 1 386 ? 115.175 94.848 137.741 1.00 29.15 380 GLY C CA 1
ATOM 9207 C C . GLY C 1 386 ? 113.949 94.522 138.558 1.00 29.15 380 GLY C C 1
ATOM 9208 O O . GLY C 1 386 ? 113.923 93.533 139.294 1.00 29.15 380 GLY C O 1
ATOM 9209 N N . GLY C 1 387 ? 112.922 95.355 138.433 1.00 30.42 381 GLY C N 1
ATOM 9210 C CA . GLY C 1 387 ? 111.690 95.174 139.175 1.00 30.42 381 GLY C CA 1
ATOM 9211 C C . GLY C 1 387 ? 111.695 95.942 140.481 1.00 30.42 381 GLY C C 1
ATOM 9212 O O . GLY C 1 387 ? 112.615 96.699 140.803 1.00 30.42 381 GLY C O 1
ATOM 9213 N N . THR C 1 388 ? 110.625 95.729 141.249 1.00 28.18 382 THR C N 1
ATOM 9214 C CA . THR C 1 388 ? 110.472 96.440 142.514 1.00 28.18 382 THR C CA 1
ATOM 9215 C C . THR C 1 388 ? 111.377 95.858 143.595 1.00 28.18 382 THR C C 1
ATOM 9216 O O . THR C 1 388 ? 111.884 96.594 144.447 1.00 28.18 382 THR C O 1
ATOM 9220 N N . GLN C 1 389 ? 111.585 94.540 143.583 1.00 23.78 383 GLN C N 1
ATOM 9221 C CA . GLN C 1 389 ? 112.442 93.928 144.595 1.00 23.78 383 GLN C CA 1
ATOM 9222 C C . GLN C 1 389 ? 113.900 94.328 144.404 1.00 23.78 383 GLN C C 1
ATOM 9223 O O . GLN C 1 389 ? 114.635 94.503 145.384 1.00 23.78 383 GLN C O 1
ATOM 9229 N N . CYS C 1 390 ? 114.337 94.479 143.153 1.00 21.58 384 CYS C N 1
ATOM 9230 C CA . CYS C 1 390 ? 115.674 95.007 142.908 1.00 21.58 384 CYS C CA 1
ATOM 9231 C C . CYS C 1 390 ? 115.797 96.431 143.427 1.00 21.58 384 CYS C C 1
ATOM 9232 O O . CYS C 1 390 ? 116.833 96.813 143.983 1.00 21.58 384 CYS C O 1
ATOM 9235 N N . ALA C 1 391 ? 114.743 97.233 143.254 1.00 20.84 385 ALA C N 1
ATOM 9236 C CA . ALA C 1 391 ? 114.738 98.583 143.805 1.00 20.84 385 ALA C CA 1
ATOM 9237 C C . ALA C 1 391 ? 114.816 98.557 145.324 1.00 20.84 385 ALA C C 1
ATOM 9238 O O . ALA C 1 391 ? 115.504 99.383 145.929 1.00 20.84 385 ALA C O 1
ATOM 9240 N N . VAL C 1 392 ? 114.113 97.616 145.959 1.00 19.46 386 VAL C N 1
ATOM 9241 C CA . VAL C 1 392 ? 114.167 97.501 147.414 1.00 19.46 386 VAL C CA 1
ATOM 9242 C C . VAL C 1 392 ? 115.576 97.136 147.865 1.00 19.46 386 VAL C C 1
ATOM 9243 O O . VAL C 1 392 ? 116.108 97.707 148.823 1.00 19.46 386 VAL C O 1
ATOM 9247 N N . MET C 1 393 ? 116.200 96.177 147.178 1.00 17.86 387 MET C N 1
ATOM 9248 C CA . MET C 1 393 ? 117.566 95.787 147.522 1.00 17.86 387 MET C CA 1
ATOM 9249 C C . MET C 1 393 ? 118.527 96.959 147.365 1.00 17.86 387 MET C C 1
ATOM 9250 O O . MET C 1 393 ? 119.363 97.213 148.243 1.00 17.86 387 MET C O 1
ATOM 9255 N N . ARG C 1 394 ? 118.415 97.690 146.255 1.00 15.38 388 ARG C N 1
ATOM 9256 C CA . ARG C 1 394 ? 119.301 98.824 146.023 1.00 15.38 388 ARG C CA 1
ATOM 9257 C C . ARG C 1 394 ? 119.073 99.925 147.051 1.00 15.38 388 ARG C C 1
ATOM 9258 O O . ARG C 1 394 ? 120.030 100.532 147.537 1.00 15.38 388 ARG C O 1
ATOM 9266 N N . GLY C 1 395 ? 117.814 100.192 147.402 1.00 17.00 389 GLY C N 1
ATOM 9267 C CA . GLY C 1 395 ? 117.536 101.192 148.417 1.00 17.00 389 GLY C CA 1
ATOM 9268 C C . GLY C 1 395 ? 118.067 100.800 149.781 1.00 17.00 389 GLY C C 1
ATOM 9269 O O . GLY C 1 395 ? 118.589 101.638 150.518 1.00 17.00 389 GLY C O 1
ATOM 9270 N N . ARG C 1 396 ? 117.946 99.519 150.134 1.00 18.46 390 ARG C N 1
ATOM 9271 C CA . ARG C 1 396 ? 118.513 99.044 151.390 1.00 18.46 390 ARG C CA 1
ATOM 9272 C C . ARG C 1 396 ? 120.028 99.196 151.398 1.00 18.46 390 ARG C C 1
ATOM 9273 O O . ARG C 1 396 ? 120.616 99.573 152.419 1.00 18.46 390 ARG C O 1
ATOM 9281 N N . ALA C 1 397 ? 120.677 98.902 150.270 1.00 16.63 391 ALA C N 1
ATOM 9282 C CA . ALA C 1 397 ? 122.128 99.045 150.199 1.00 16.63 391 ALA C CA 1
ATOM 9283 C C . ALA C 1 397 ? 122.551 100.510 150.251 1.00 16.63 391 ALA C C 1
ATOM 9284 O O . ALA C 1 397 ? 123.599 100.837 150.819 1.00 16.63 391 ALA C O 1
ATOM 9286 N N . PHE C 1 398 ? 121.760 101.404 149.654 1.00 12.41 392 PHE C N 1
ATOM 9287 C CA . PHE C 1 398 ? 122.099 102.821 149.610 1.00 12.41 392 PHE C CA 1
ATOM 9288 C C . PHE C 1 398 ? 121.702 103.574 150.873 1.00 12.41 392 PHE C C 1
ATOM 9289 O O . PHE C 1 398 ? 122.172 104.698 151.071 1.00 12.41 392 PHE C O 1
ATOM 9297 N N . ALA C 1 399 ? 120.848 102.991 151.715 1.00 16.29 393 ALA C N 1
ATOM 9298 C CA . ALA C 1 399 ? 120.388 103.693 152.911 1.00 16.29 393 ALA C CA 1
ATOM 9299 C C . ALA C 1 399 ? 121.505 104.157 153.842 1.00 16.29 393 ALA C C 1
ATOM 9300 O O . ALA C 1 399 ? 121.418 105.298 154.329 1.00 16.29 393 ALA C O 1
ATOM 9302 N N . PRO C 1 400 ? 122.541 103.366 154.148 1.00 15.64 394 PRO C N 1
ATOM 9303 C CA . PRO C 1 400 ? 123.581 103.866 155.065 1.00 15.64 394 PRO C CA 1
ATOM 9304 C C . PRO C 1 400 ? 124.337 105.073 154.540 1.00 15.64 394 PRO C C 1
ATOM 9305 O O . PRO C 1 400 ? 124.962 105.784 155.336 1.00 15.64 394 PRO C O 1
ATOM 9309 N N . TYR C 1 401 ? 124.307 105.329 153.235 1.00 14.14 395 TYR C N 1
ATOM 9310 C CA . TYR C 1 401 ? 125.124 106.368 152.629 1.00 14.14 395 TYR C CA 1
ATOM 9311 C C . TYR C 1 401 ? 124.317 107.539 152.087 1.00 14.14 395 TYR C C 1
ATOM 9312 O O . TYR C 1 401 ? 124.911 108.505 151.600 1.00 14.14 395 TYR C O 1
ATOM 9321 N N . ALA C 1 402 ? 122.990 107.483 152.153 1.00 15.40 396 ALA C N 1
ATOM 9322 C CA . ALA C 1 402 ? 122.142 108.537 151.616 1.00 15.40 396 ALA C CA 1
ATOM 9323 C C . ALA C 1 402 ? 121.076 108.915 152.632 1.00 15.40 396 ALA C C 1
ATOM 9324 O O . ALA C 1 402 ? 120.471 108.046 153.266 1.00 15.40 396 ALA C O 1
ATOM 9326 N N . ASP C 1 403 ? 120.851 110.222 152.784 1.00 20.14 397 ASP C N 1
ATOM 9327 C CA . ASP C 1 403 ? 119.795 110.692 153.674 1.00 20.14 397 ASP C CA 1
ATOM 9328 C C . ASP C 1 403 ? 118.417 110.395 153.099 1.00 20.14 397 ASP C C 1
ATOM 9329 O O . ASP C 1 403 ? 117.496 110.022 153.837 1.00 20.14 397 ASP C O 1
ATOM 9334 N N . LEU C 1 404 ? 118.255 110.555 151.789 1.00 20.70 398 LEU C N 1
ATOM 9335 C CA . LEU C 1 404 ? 116.995 110.300 151.104 1.00 20.70 398 LEU C CA 1
ATOM 9336 C C . LEU C 1 404 ? 117.182 109.169 150.106 1.00 20.70 398 LEU C C 1
ATOM 9337 O O . LEU C 1 404 ? 118.152 109.166 149.340 1.00 20.70 398 LEU C O 1
ATOM 9342 N N . ILE C 1 405 ? 116.256 108.215 150.115 1.00 21.87 399 ILE C N 1
ATOM 9343 C CA . ILE C 1 405 ? 116.222 107.131 149.141 1.00 21.87 399 ILE C CA 1
ATOM 9344 C C . ILE C 1 405 ? 115.070 107.412 148.188 1.00 21.87 399 ILE C C 1
ATOM 9345 O O . ILE C 1 405 ? 113.916 107.538 148.615 1.00 21.87 399 ILE C O 1
ATOM 9350 N N . TRP C 1 406 ? 115.383 107.508 146.902 1.00 27.43 400 TRP C N 1
ATOM 9351 C CA . TRP C 1 406 ? 114.440 107.946 145.885 1.00 27.43 400 TRP C CA 1
ATOM 9352 C C . TRP C 1 406 ? 114.134 106.787 144.947 1.00 27.43 400 TRP C C 1
ATOM 9353 O O . TRP C 1 406 ? 115.050 106.148 144.420 1.00 27.43 400 TRP C O 1
ATOM 9364 N N . MET C 1 407 ? 112.848 106.520 144.750 1.00 39.20 401 MET C N 1
ATOM 9365 C CA . MET C 1 407 ? 112.375 105.469 143.861 1.00 39.20 401 MET C CA 1
ATOM 9366 C C . MET C 1 407 ? 111.614 106.097 142.703 1.00 39.20 401 MET C C 1
ATOM 9367 O O . MET C 1 407 ? 110.717 106.920 142.918 1.00 39.20 401 MET C O 1
ATOM 9372 N N . GLU C 1 408 ? 111.975 105.716 141.483 1.00 40.57 402 GLU C N 1
ATOM 9373 C CA . GLU C 1 408 ? 111.290 106.177 140.286 1.00 40.57 402 GLU C CA 1
ATOM 9374 C C . GLU C 1 408 ? 110.194 105.192 139.899 1.00 40.57 402 GLU C C 1
ATOM 9375 O O . GLU C 1 408 ? 110.291 103.991 140.167 1.00 40.57 402 GLU C O 1
ATOM 9381 N N . SER C 1 409 ? 109.144 105.713 139.269 1.00 49.39 403 SER C N 1
ATOM 9382 C CA . SER C 1 409 ? 108.022 104.892 138.834 1.00 49.39 403 SER C CA 1
ATOM 9383 C C . SER C 1 409 ? 107.609 105.306 137.431 1.00 49.39 403 SER C C 1
ATOM 9384 O O . SER C 1 409 ? 107.441 106.498 137.157 1.00 49.39 403 SER C O 1
ATOM 9387 N N . ALA C 1 410 ? 107.456 104.319 136.545 1.00 55.52 404 ALA C N 1
ATOM 9388 C CA . ALA C 1 410 ? 106.947 104.606 135.208 1.00 55.52 404 ALA C CA 1
ATOM 9389 C C . ALA C 1 410 ? 105.494 105.060 135.260 1.00 55.52 404 ALA C C 1
ATOM 9390 O O . ALA C 1 410 ? 105.104 105.993 134.549 1.00 55.52 404 ALA C O 1
ATOM 9392 N N . LEU C 1 411 ? 104.682 104.417 136.093 1.00 56.47 405 LEU C N 1
ATOM 9393 C CA . LEU C 1 411 ? 103.281 104.760 136.261 1.00 56.47 405 LEU C CA 1
ATOM 9394 C C . LEU C 1 411 ? 102.932 104.782 137.741 1.00 56.47 405 LEU C C 1
ATOM 9395 O O . LEU C 1 411 ? 103.567 104.090 138.543 1.00 56.47 405 LEU C O 1
ATOM 9400 N N . PRO C 1 412 ? 101.928 105.572 138.136 1.00 56.63 406 PRO C N 1
ATOM 9401 C CA . PRO C 1 412 ? 101.533 105.605 139.550 1.00 56.63 406 PRO C CA 1
ATOM 9402 C C . PRO C 1 412 ? 100.839 104.327 139.995 1.00 56.63 406 PRO C C 1
ATOM 9403 O O . PRO C 1 412 ? 99.729 104.024 139.548 1.00 56.63 406 PRO C O 1
ATOM 9407 N N . ASP C 1 413 ? 101.491 103.570 140.875 1.00 53.37 407 ASP C N 1
ATOM 9408 C CA . ASP C 1 413 ? 100.929 102.349 141.438 1.00 53.37 407 ASP C CA 1
ATOM 9409 C C . ASP C 1 413 ? 101.130 102.384 142.944 1.00 53.37 407 ASP C C 1
ATOM 9410 O O . ASP C 1 413 ? 102.269 102.449 143.417 1.00 53.37 407 ASP C O 1
ATOM 9415 N N . TYR C 1 414 ? 100.027 102.346 143.693 1.00 48.34 408 TYR C N 1
ATOM 9416 C CA . TYR C 1 414 ? 100.129 102.428 145.146 1.00 48.34 408 TYR C CA 1
ATOM 9417 C C . TYR C 1 414 ? 100.769 101.177 145.734 1.00 48.34 408 TYR C C 1
ATOM 9418 O O . TYR C 1 414 ? 101.495 101.257 146.730 1.00 48.34 408 TYR C O 1
ATOM 9427 N N . ALA C 1 415 ? 100.501 100.010 145.143 1.00 44.73 409 ALA C N 1
ATOM 9428 C CA . ALA C 1 415 ? 101.057 98.770 145.674 1.00 44.73 409 ALA C CA 1
ATOM 9429 C C . ALA C 1 415 ? 102.577 98.745 145.564 1.00 44.73 409 ALA C C 1
ATOM 9430 O O . ALA C 1 415 ? 103.265 98.297 146.490 1.00 44.73 409 ALA C O 1
ATOM 9432 N N . GLN C 1 416 ? 103.119 99.214 144.438 1.00 43.53 410 GLN C N 1
ATOM 9433 C CA . GLN C 1 416 ? 104.566 99.213 144.250 1.00 43.53 410 GLN C CA 1
ATOM 9434 C C . GLN C 1 416 ? 105.250 100.134 145.253 1.00 43.53 410 GLN C C 1
ATOM 9435 O O . GLN C 1 416 ? 106.261 99.768 145.868 1.00 43.53 410 GLN C O 1
ATOM 9441 N N . ALA C 1 417 ? 104.704 101.338 145.437 1.00 39.18 411 ALA C N 1
ATOM 9442 C CA . ALA C 1 417 ? 105.255 102.256 146.426 1.00 39.18 411 ALA C CA 1
ATOM 9443 C C . ALA C 1 417 ? 105.135 101.681 147.830 1.00 39.18 411 ALA C C 1
ATOM 9444 O O . ALA C 1 417 ? 106.060 101.805 148.641 1.00 39.18 411 ALA C O 1
ATOM 9446 N N . LYS C 1 418 ? 104.004 101.039 148.129 1.00 41.24 412 LYS C N 1
ATOM 9447 C CA . LYS C 1 418 ? 103.806 100.438 149.443 1.00 41.24 412 LYS C CA 1
ATOM 9448 C C . LYS C 1 418 ? 104.850 99.364 149.721 1.00 41.24 412 LYS C C 1
ATOM 9449 O O . LYS C 1 418 ? 105.448 99.333 150.800 1.00 41.24 412 LYS C O 1
ATOM 9455 N N . GLU C 1 419 ? 105.088 98.478 148.752 1.00 41.74 413 GLU C N 1
ATOM 9456 C CA . GLU C 1 419 ? 106.032 97.389 148.988 1.00 41.74 413 GLU C CA 1
ATOM 9457 C C . GLU C 1 419 ? 107.467 97.901 149.053 1.00 41.74 413 GLU C C 1
ATOM 9458 O O . GLU C 1 419 ? 108.263 97.419 149.869 1.00 41.74 413 GLU C O 1
ATOM 9464 N N . PHE C 1 420 ? 107.814 98.891 148.223 1.00 34.20 414 PHE C N 1
ATOM 9465 C CA . PHE C 1 420 ? 109.147 99.482 148.314 1.00 34.20 414 PHE C CA 1
ATOM 9466 C C . PHE C 1 420 ? 109.365 100.129 149.676 1.00 34.20 414 PHE C C 1
ATOM 9467 O O . PHE C 1 420 ? 110.405 99.922 150.318 1.00 34.20 414 PHE C O 1
ATOM 9475 N N . ALA C 1 421 ? 108.386 100.913 150.138 1.00 36.41 415 ALA C N 1
ATOM 9476 C CA . ALA C 1 421 ? 108.508 101.558 151.438 1.00 36.41 415 ALA C CA 1
ATOM 9477 C C . ALA C 1 421 ? 108.596 100.530 152.555 1.00 36.41 415 ALA C C 1
ATOM 9478 O O . ALA C 1 421 ? 109.401 100.678 153.481 1.00 36.41 415 ALA C O 1
ATOM 9480 N N . ASP C 1 422 ? 107.778 99.477 152.483 1.00 39.54 416 ASP C N 1
ATOM 9481 C CA . ASP C 1 422 ? 107.806 98.449 153.516 1.00 39.54 416 ASP C CA 1
ATOM 9482 C C . ASP C 1 422 ? 109.159 97.754 153.566 1.00 39.54 416 ASP C C 1
ATOM 9483 O O . ASP C 1 422 ? 109.713 97.551 154.650 1.00 39.54 416 ASP C O 1
ATOM 9488 N N . GLY C 1 423 ? 109.720 97.400 152.409 1.00 36.53 417 GLY C N 1
ATOM 9489 C CA . GLY C 1 423 ? 111.025 96.757 152.410 1.00 36.53 417 GLY C CA 1
ATOM 9490 C C . GLY C 1 423 ? 112.118 97.656 152.957 1.00 36.53 417 GLY C C 1
ATOM 9491 O O . GLY C 1 423 ? 112.911 97.247 153.816 1.00 36.53 417 GLY C O 1
ATOM 9492 N N . VAL C 1 424 ? 112.159 98.908 152.488 1.00 35.04 418 VAL C N 1
ATOM 9493 C CA . VAL C 1 424 ? 113.227 99.812 152.908 1.00 35.04 418 VAL C CA 1
ATOM 9494 C C . VAL C 1 424 ? 113.121 100.114 154.398 1.00 35.04 418 VAL C C 1
ATOM 9495 O O . VAL C 1 424 ? 114.130 100.119 155.115 1.00 35.04 418 VAL C O 1
ATOM 9499 N N . LYS C 1 425 ? 111.906 100.358 154.895 1.00 38.28 419 LYS C N 1
ATOM 9500 C CA . LYS C 1 425 ? 111.725 100.660 156.308 1.00 38.28 419 LYS C CA 1
ATOM 9501 C C . LYS C 1 425 ? 111.716 99.417 157.187 1.00 38.28 419 LYS C C 1
ATOM 9502 O O . LYS C 1 425 ? 111.735 99.549 158.415 1.00 38.28 419 LYS C O 1
ATOM 9508 N N . ALA C 1 426 ? 111.674 98.221 156.598 1.00 38.56 420 ALA C N 1
ATOM 9509 C CA . ALA C 1 426 ? 111.911 97.011 157.369 1.00 38.56 420 ALA C CA 1
ATOM 9510 C C . ALA C 1 426 ? 113.397 96.743 157.529 1.00 38.56 420 ALA C C 1
ATOM 9511 O O . ALA C 1 426 ? 113.823 96.239 158.573 1.00 38.56 420 ALA C O 1
ATOM 9513 N N . ALA C 1 427 ? 114.196 97.070 156.512 1.00 37.56 421 ALA C N 1
ATOM 9514 C CA . ALA C 1 427 ? 115.643 96.984 156.677 1.00 37.56 421 ALA C CA 1
ATOM 9515 C C . ALA C 1 427 ? 116.163 98.118 157.555 1.00 37.56 421 ALA C C 1
ATOM 9516 O O . ALA C 1 427 ? 116.731 97.879 158.626 1.00 37.56 421 ALA C O 1
ATOM 9518 N N . VAL C 1 428 ? 115.976 99.357 157.115 1.00 36.74 422 VAL C N 1
ATOM 9519 C CA . VAL C 1 428 ? 116.378 100.545 157.859 1.00 36.74 422 VAL C CA 1
ATOM 9520 C C . VAL C 1 428 ? 115.105 101.293 158.255 1.00 36.74 422 VAL C C 1
ATOM 9521 O O . VAL C 1 428 ? 114.482 101.941 157.402 1.00 36.74 422 VAL C O 1
ATOM 9525 N N . PRO C 1 429 ? 114.683 101.234 159.521 1.00 37.50 423 PRO C N 1
ATOM 9526 C CA . PRO C 1 429 ? 113.397 101.832 159.910 1.00 37.50 423 PRO C CA 1
ATOM 9527 C C . PRO C 1 429 ? 113.313 103.334 159.684 1.00 37.50 423 PRO C C 1
ATOM 9528 O O . PRO C 1 429 ? 112.357 103.821 159.074 1.00 37.50 423 PRO C O 1
ATOM 9532 N N . ASP C 1 430 ? 114.302 104.077 160.173 1.00 35.91 424 ASP C N 1
ATOM 9533 C CA . ASP C 1 430 ? 114.276 105.538 160.102 1.00 35.91 424 ASP C CA 1
ATOM 9534 C C . ASP C 1 430 ? 114.956 106.059 158.839 1.00 35.91 424 ASP C C 1
ATOM 9535 O O . ASP C 1 430 ? 115.843 106.911 158.893 1.00 35.91 424 ASP C O 1
ATOM 9540 N N . GLN C 1 431 ? 114.534 105.558 157.682 1.00 27.83 425 GLN C N 1
ATOM 9541 C CA . GLN C 1 431 ? 115.082 105.976 156.399 1.00 27.83 425 GLN C CA 1
ATOM 9542 C C . GLN C 1 431 ? 114.050 106.826 155.673 1.00 27.83 425 GLN C C 1
ATOM 9543 O O . GLN C 1 431 ? 112.935 106.363 155.407 1.00 27.83 425 GLN C O 1
ATOM 9549 N N . TRP C 1 432 ? 114.420 108.063 155.357 1.00 28.43 426 TRP C N 1
ATOM 9550 C CA . TRP C 1 432 ? 113.545 108.935 154.592 1.00 28.43 426 TRP C CA 1
ATOM 9551 C C . TRP C 1 432 ? 113.463 108.469 153.144 1.00 28.43 426 TRP C C 1
ATOM 9552 O O . TRP C 1 432 ? 114.438 107.977 152.569 1.00 28.43 426 TRP C O 1
ATOM 9563 N N . LEU C 1 433 ? 112.285 108.634 152.552 1.00 28.20 427 LEU C N 1
ATOM 9564 C CA . LEU C 1 433 ? 112.025 108.158 151.204 1.00 28.20 427 LEU C CA 1
ATOM 9565 C C . LEU C 1 433 ? 111.513 109.298 150.337 1.00 28.20 427 LEU C C 1
ATOM 9566 O O . LEU C 1 433 ? 110.876 110.236 150.824 1.00 28.20 427 LEU C O 1
ATOM 9571 N N . ALA C 1 434 ? 111.804 109.204 149.042 1.00 29.91 428 ALA C N 1
ATOM 9572 C CA . ALA C 1 434 ? 111.364 110.178 148.059 1.00 29.91 428 ALA C CA 1
ATOM 9573 C C . ALA C 1 434 ? 110.696 109.454 146.900 1.00 29.91 428 ALA C C 1
ATOM 9574 O O . ALA C 1 434 ? 111.079 108.338 146.542 1.00 29.91 428 ALA C O 1
ATOM 9576 N N . TYR C 1 435 ? 109.690 110.101 146.314 1.00 39.19 429 TYR C N 1
ATOM 9577 C CA . TYR C 1 435 ? 108.895 109.492 145.258 1.00 39.19 429 TYR C CA 1
ATOM 9578 C C . TYR C 1 435 ? 108.663 110.496 144.140 1.00 39.19 429 TYR C C 1
ATOM 9579 O O . TYR C 1 435 ? 108.487 111.690 144.394 1.00 39.19 429 TYR C O 1
ATOM 9588 N N . ASN C 1 436 ? 108.664 110.001 142.905 1.00 41.10 430 ASN C N 1
ATOM 9589 C CA . ASN C 1 436 ? 108.357 110.826 141.746 1.00 41.10 430 ASN C CA 1
ATOM 9590 C C . ASN C 1 436 ? 107.888 109.918 140.618 1.00 41.10 430 ASN C C 1
ATOM 9591 O O . ASN C 1 436 ? 108.106 108.704 140.644 1.00 41.10 430 ASN C O 1
ATOM 9596 N N . LEU C 1 437 ? 107.245 110.527 139.626 1.00 52.56 431 LEU C N 1
ATOM 9597 C CA . LEU C 1 437 ? 106.714 109.814 138.475 1.00 52.56 431 LEU C CA 1
ATOM 9598 C C . LEU C 1 437 ? 107.401 110.293 137.205 1.00 52.56 431 LEU C C 1
ATOM 9599 O O . LEU C 1 437 ? 107.783 111.462 137.088 1.00 52.56 431 LEU C O 1
ATOM 9604 N N . SER C 1 438 ? 107.558 109.376 136.254 1.00 59.22 432 SER C N 1
ATOM 9605 C CA . SER C 1 438 ? 108.221 109.710 135.004 1.00 59.22 432 SER C CA 1
ATOM 9606 C C . SER C 1 438 ? 107.375 110.700 134.205 1.00 59.22 432 SER C C 1
ATOM 9607 O O . SER C 1 438 ? 106.142 110.636 134.239 1.00 59.22 432 SER C O 1
ATOM 9610 N N . PRO C 1 439 ? 108.007 111.633 133.478 1.00 63.89 433 PRO C N 1
ATOM 9611 C CA . PRO C 1 439 ? 107.300 112.615 132.656 1.00 63.89 433 PRO C CA 1
ATOM 9612 C C . PRO C 1 439 ? 107.153 112.170 131.205 1.00 63.89 433 PRO C C 1
ATOM 9613 O O . PRO C 1 439 ? 107.093 110.967 130.952 1.00 63.89 433 PRO C O 1
ATOM 9617 N N . ALA C 1 449 ? 94.217 114.036 137.274 1.00 83.51 443 ALA C N 1
ATOM 9618 C CA . ALA C 1 449 ? 93.014 113.742 138.045 1.00 83.51 443 ALA C CA 1
ATOM 9619 C C . ALA C 1 449 ? 92.924 114.631 139.280 1.00 83.51 443 ALA C C 1
ATOM 9620 O O . ALA C 1 449 ? 93.728 115.545 139.458 1.00 83.51 443 ALA C O 1
ATOM 9622 N N . ASP C 1 450 ? 91.936 114.355 140.133 1.00 85.48 444 ASP C N 1
ATOM 9623 C CA . ASP C 1 450 ? 91.725 115.123 141.351 1.00 85.48 444 ASP C CA 1
ATOM 9624 C C . ASP C 1 450 ? 92.040 114.347 142.621 1.00 85.48 444 ASP C C 1
ATOM 9625 O O . ASP C 1 450 ? 92.208 114.966 143.676 1.00 85.48 444 ASP C O 1
ATOM 9630 N N . GLU C 1 451 ? 92.131 113.019 142.547 1.00 77.06 445 GLU C N 1
ATOM 9631 C CA . GLU C 1 451 ? 92.459 112.191 143.699 1.00 77.06 445 GLU C CA 1
ATOM 9632 C C . GLU C 1 451 ? 93.957 112.127 143.976 1.00 77.06 445 GLU C C 1
ATOM 9633 O O . GLU C 1 451 ? 94.407 111.228 144.696 1.00 77.06 445 GLU C O 1
ATOM 9639 N N . GLN C 1 452 ? 94.739 113.050 143.413 1.00 71.44 446 GLN C N 1
ATOM 9640 C CA . GLN C 1 452 ? 96.175 113.053 143.668 1.00 71.44 446 GLN C CA 1
ATOM 9641 C C . GLN C 1 452 ? 96.493 113.485 145.093 1.00 71.44 446 GLN C C 1
ATOM 9642 O O . GLN C 1 452 ? 97.527 113.089 145.641 1.00 71.44 446 GLN C O 1
ATOM 9648 N N . GLU C 1 453 ? 95.622 114.289 145.708 1.00 66.09 447 GLU C N 1
ATOM 9649 C CA . GLU C 1 453 ? 95.877 114.764 147.065 1.00 66.09 447 GLU C CA 1
ATOM 9650 C C . GLU C 1 453 ? 95.881 113.613 148.064 1.00 66.09 447 GLU C C 1
ATOM 9651 O O . GLU C 1 453 ? 96.802 113.485 148.880 1.00 66.09 447 GLU C O 1
ATOM 9657 N N . THR C 1 454 ? 94.855 112.758 148.014 1.00 60.48 448 THR C N 1
ATOM 9658 C CA . THR C 1 454 ? 94.799 111.633 148.941 1.00 60.48 448 THR C CA 1
ATOM 9659 C C . THR C 1 454 ? 95.887 110.609 148.644 1.00 60.48 448 THR C C 1
ATOM 9660 O O . THR C 1 454 ? 96.406 109.978 149.569 1.00 60.48 448 THR C O 1
ATOM 9664 N N . TYR C 1 455 ? 96.251 110.435 147.372 1.00 56.21 449 TYR C N 1
ATOM 9665 C CA . TYR C 1 455 ? 97.362 109.550 147.037 1.00 56.21 449 TYR C CA 1
ATOM 9666 C C . TYR C 1 455 ? 98.671 110.067 147.621 1.00 56.21 449 TYR C C 1
ATOM 9667 O O . TYR C 1 455 ? 99.470 109.294 148.163 1.00 56.21 449 TYR C O 1
ATOM 9676 N N . ILE C 1 456 ? 98.902 111.378 147.526 1.00 53.34 450 ILE C N 1
ATOM 9677 C CA . ILE C 1 456 ? 100.100 111.974 148.109 1.00 53.34 450 ILE C CA 1
ATOM 9678 C C . ILE C 1 456 ? 100.087 111.823 149.625 1.00 53.34 450 ILE C C 1
ATOM 9679 O O . ILE C 1 456 ? 101.118 111.532 150.244 1.00 53.34 450 ILE C O 1
ATOM 9684 N N . LYS C 1 457 ? 98.922 112.018 150.247 1.00 52.46 451 LYS C N 1
ATOM 9685 C CA . LYS C 1 457 ? 98.823 111.851 151.695 1.00 52.46 451 LYS C CA 1
ATOM 9686 C C . LYS C 1 457 ? 99.121 110.412 152.106 1.00 52.46 451 LYS C C 1
ATOM 9687 O O . LYS C 1 457 ? 99.827 110.172 153.095 1.00 52.46 451 LYS C O 1
ATOM 9693 N N . ARG C 1 458 ? 98.595 109.439 151.358 1.00 51.88 452 ARG C N 1
ATOM 9694 C CA . ARG C 1 458 ? 98.876 108.039 151.655 1.00 51.88 452 ARG C CA 1
ATOM 9695 C C . ARG C 1 458 ? 100.358 107.726 151.493 1.00 51.88 452 ARG C C 1
ATOM 9696 O O . ARG C 1 458 ? 100.944 107.022 152.324 1.00 51.88 452 ARG C O 1
ATOM 9704 N N . LEU C 1 459 ? 100.980 108.239 150.429 1.00 45.54 453 LEU C N 1
ATOM 9705 C CA . LEU C 1 459 ? 102.408 108.011 150.233 1.00 45.54 453 LEU C CA 1
ATOM 9706 C C . LEU C 1 459 ? 103.224 108.638 151.356 1.00 45.54 453 LEU C C 1
ATOM 9707 O O . LEU C 1 459 ? 104.230 108.069 151.795 1.00 45.54 453 LEU C O 1
ATOM 9712 N N . GLY C 1 460 ? 102.811 109.816 151.827 1.00 44.57 454 GLY C N 1
ATOM 9713 C CA . GLY C 1 460 ? 103.477 110.416 152.971 1.00 44.57 454 GLY C CA 1
ATOM 9714 C C . GLY C 1 460 ? 103.332 109.582 154.228 1.00 44.57 454 GLY C C 1
ATOM 9715 O O . GLY C 1 460 ? 104.274 109.455 155.014 1.00 44.57 454 GLY C O 1
ATOM 9716 N N . LYS C 1 461 ? 102.147 109.006 154.437 1.00 47.45 455 LYS C N 1
ATOM 9717 C CA . LYS C 1 461 ? 101.956 108.109 155.571 1.00 47.45 455 LYS C CA 1
ATOM 9718 C C . LYS C 1 461 ? 102.789 106.841 155.429 1.00 47.45 455 LYS C C 1
ATOM 9719 O O . LYS C 1 461 ? 103.161 106.230 156.437 1.00 47.45 455 LYS C O 1
ATOM 9725 N N . LEU C 1 462 ? 103.084 106.431 154.193 1.00 44.13 456 LEU C N 1
ATOM 9726 C CA . LEU C 1 462 ? 103.951 105.276 153.981 1.00 44.13 456 LEU C CA 1
ATOM 9727 C C . LEU C 1 462 ? 105.365 105.545 154.479 1.00 44.13 456 LEU C C 1
ATOM 9728 O O . LEU C 1 462 ? 106.009 104.656 155.049 1.00 44.13 456 LEU C O 1
ATOM 9733 N N . GLY C 1 463 ? 105.865 106.761 154.275 1.00 38.71 457 GLY C N 1
ATOM 9734 C CA . GLY C 1 463 ? 107.219 107.099 154.663 1.00 38.71 457 GLY C CA 1
ATOM 9735 C C . GLY C 1 463 ? 107.911 108.011 153.672 1.00 38.71 457 GLY C C 1
ATOM 9736 O O . GLY C 1 463 ? 109.058 108.414 153.884 1.00 38.71 457 GLY C O 1
ATOM 9737 N N . TYR C 1 464 ? 107.221 108.344 152.583 1.00 35.77 458 TYR C N 1
ATOM 9738 C CA . TYR C 1 464 ? 107.758 109.251 151.576 1.00 35.77 458 TYR C CA 1
ATOM 9739 C C . TYR C 1 464 ? 107.568 110.684 152.058 1.00 35.77 458 TYR C C 1
ATOM 9740 O O . TYR C 1 464 ? 106.438 111.167 152.163 1.00 35.77 458 TYR C O 1
ATOM 9749 N N . VAL C 1 465 ? 108.674 111.367 152.346 1.00 31.66 459 VAL C N 1
ATOM 9750 C CA . VAL C 1 465 ? 108.638 112.711 152.907 1.00 31.66 459 VAL C CA 1
ATOM 9751 C C . VAL C 1 465 ? 109.081 113.761 151.899 1.00 31.66 459 VAL C C 1
ATOM 9752 O O . VAL C 1 465 ? 109.292 114.919 152.271 1.00 31.66 459 VAL C O 1
ATOM 9756 N N . TRP C 1 466 ? 109.224 113.391 150.628 1.00 30.69 460 TRP C N 1
ATOM 9757 C CA . TRP C 1 466 ? 109.728 114.324 149.624 1.00 30.69 460 TRP C CA 1
ATOM 9758 C C . TRP C 1 466 ? 109.229 113.860 148.263 1.00 30.69 460 TRP C C 1
ATOM 9759 O O . TRP C 1 466 ? 109.718 112.857 147.737 1.00 30.69 460 TRP C O 1
ATOM 9770 N N . GLN C 1 467 ? 108.266 114.582 147.696 1.00 37.41 461 GLN C N 1
ATOM 9771 C CA . GLN C 1 467 ? 107.648 114.198 146.437 1.00 37.41 461 GLN C CA 1
ATOM 9772 C C . GLN C 1 467 ? 107.530 115.406 145.521 1.00 37.41 461 GLN C C 1
ATOM 9773 O O . GLN C 1 467 ? 107.438 116.548 145.981 1.00 37.41 461 GLN C O 1
ATOM 9779 N N . PHE C 1 468 ? 107.529 115.139 144.218 1.00 38.06 462 PHE C N 1
ATOM 9780 C CA . PHE C 1 468 ? 107.292 116.172 143.216 1.00 38.06 462 PHE C CA 1
ATOM 9781 C C . PHE C 1 468 ? 106.967 115.549 141.863 1.00 38.06 462 PHE C C 1
ATOM 9782 O O . PHE C 1 468 ? 106.753 116.258 140.880 1.00 38.06 462 PHE C O 1
ATOM 9790 N N . ILE D 1 14 ? 155.463 138.824 99.246 1.00 79.29 8 ILE D N 1
ATOM 9791 C CA . ILE D 1 14 ? 155.393 140.273 99.114 1.00 79.29 8 ILE D CA 1
ATOM 9792 C C . ILE D 1 14 ? 154.403 140.663 98.024 1.00 79.29 8 ILE D C 1
ATOM 9793 O O . ILE D 1 14 ? 153.433 141.376 98.282 1.00 79.29 8 ILE D O 1
ATOM 9798 N N . GLN D 1 15 ? 154.660 140.194 96.800 1.00 79.85 9 GLN D N 1
ATOM 9799 C CA . GLN D 1 15 ? 153.780 140.521 95.683 1.00 79.85 9 GLN D CA 1
ATOM 9800 C C . GLN D 1 15 ? 152.381 139.957 95.897 1.00 79.85 9 GLN D C 1
ATOM 9801 O O . GLN D 1 15 ? 151.383 140.638 95.634 1.00 79.85 9 GLN D O 1
ATOM 9807 N N . LYS D 1 16 ? 152.289 138.714 96.375 1.00 76.59 10 LYS D N 1
ATOM 9808 C CA . LYS D 1 16 ? 150.981 138.131 96.654 1.00 76.59 10 LYS D CA 1
ATOM 9809 C C . LYS D 1 16 ? 150.273 138.878 97.776 1.00 76.59 10 LYS D C 1
ATOM 9810 O O . LYS D 1 16 ? 149.046 139.022 97.754 1.00 76.59 10 LYS D O 1
ATOM 9816 N N . GLU D 1 17 ? 151.029 139.361 98.766 1.00 71.68 11 GLU D N 1
ATOM 9817 C CA . GLU D 1 17 ? 150.427 140.105 99.867 1.00 71.68 11 GLU D CA 1
ATOM 9818 C C . GLU D 1 17 ? 149.783 141.393 99.367 1.00 71.68 11 GLU D C 1
ATOM 9819 O O . GLU D 1 17 ? 148.631 141.696 99.701 1.00 71.68 11 GLU D O 1
ATOM 9825 N N . GLU D 1 18 ? 150.509 142.154 98.545 1.00 73.04 12 GLU D N 1
ATOM 9826 C CA . GLU D 1 18 ? 149.943 143.372 97.975 1.00 73.04 12 GLU D CA 1
ATOM 9827 C C . GLU D 1 18 ? 148.778 143.055 97.047 1.00 73.04 12 GLU D C 1
ATOM 9828 O O . GLU D 1 18 ? 147.788 143.795 97.009 1.00 73.04 12 GLU D O 1
ATOM 9834 N N . ALA D 1 19 ? 148.875 141.958 96.293 1.00 68.87 13 ALA D N 1
ATOM 9835 C CA . ALA D 1 19 ? 147.789 141.580 95.396 1.00 68.87 13 ALA D CA 1
ATOM 9836 C C . ALA D 1 19 ? 146.509 141.290 96.171 1.00 68.87 13 ALA D C 1
ATOM 9837 O O . ALA D 1 19 ? 145.429 141.779 95.817 1.00 68.87 13 ALA D O 1
ATOM 9839 N N . ASP D 1 20 ? 146.612 140.504 97.248 1.00 65.10 14 ASP D N 1
ATOM 9840 C CA . ASP D 1 20 ? 145.416 140.188 98.022 1.00 65.10 14 ASP D CA 1
ATOM 9841 C C . ASP D 1 20 ? 144.908 141.403 98.787 1.00 65.10 14 ASP D C 1
ATOM 9842 O O . ASP D 1 20 ? 143.695 141.553 98.962 1.00 65.10 14 ASP D O 1
ATOM 9847 N N . PHE D 1 21 ? 145.805 142.284 99.239 1.00 57.65 15 PHE D N 1
ATOM 9848 C CA . PHE D 1 21 ? 145.356 143.517 99.877 1.00 57.65 15 PHE D CA 1
ATOM 9849 C C . PHE D 1 21 ? 144.567 144.386 98.905 1.00 57.65 15 PHE D C 1
ATOM 9850 O O . PHE D 1 21 ? 143.513 144.929 99.258 1.00 57.65 15 PHE D O 1
ATOM 9858 N N . GLN D 1 22 ? 145.060 144.529 97.673 1.00 58.75 16 GLN D N 1
ATOM 9859 C CA . GLN D 1 22 ? 144.339 145.317 96.679 1.00 58.75 16 GLN D CA 1
ATOM 9860 C C . GLN D 1 22 ? 143.011 144.663 96.317 1.00 58.75 16 GLN D C 1
ATOM 9861 O O . GLN D 1 22 ? 142.004 145.356 96.126 1.00 58.75 16 GLN D O 1
ATOM 9867 N N . LYS D 1 23 ? 142.989 143.332 96.215 1.00 55.65 17 LYS D N 1
ATOM 9868 C CA . LYS D 1 23 ? 141.732 142.639 95.947 1.00 55.65 17 LYS D CA 1
ATOM 9869 C C . LYS D 1 23 ? 140.737 142.845 97.082 1.00 55.65 17 LYS D C 1
ATOM 9870 O O . LYS D 1 23 ? 139.535 143.007 96.843 1.00 55.65 17 LYS D O 1
ATOM 9876 N N . GLU D 1 24 ? 141.218 142.837 98.327 1.00 49.50 18 GLU D N 1
ATOM 9877 C CA . GLU D 1 24 ? 140.345 143.085 99.468 1.00 49.50 18 GLU D CA 1
ATOM 9878 C C . GLU D 1 24 ? 139.803 144.508 99.447 1.00 49.50 18 GLU D C 1
ATOM 9879 O O . GLU D 1 24 ? 138.627 144.735 99.747 1.00 49.50 18 GLU D O 1
ATOM 9885 N N . VAL D 1 25 ? 140.647 145.481 99.098 1.00 45.40 19 VAL D N 1
ATOM 9886 C CA . VAL D 1 25 ? 140.176 146.860 98.978 1.00 45.40 19 VAL D CA 1
ATOM 9887 C C . VAL D 1 25 ? 139.106 146.963 97.898 1.00 45.40 19 VAL D C 1
ATOM 9888 O O . VAL D 1 25 ? 138.077 147.628 98.079 1.00 45.40 19 VAL D O 1
ATOM 9892 N N . ALA D 1 26 ? 139.330 146.303 96.759 1.00 45.16 20 ALA D N 1
ATOM 9893 C CA . ALA D 1 26 ? 138.353 146.335 95.677 1.00 45.16 20 ALA D CA 1
ATOM 9894 C C . ALA D 1 26 ? 137.038 145.688 96.095 1.00 45.16 20 ALA D C 1
ATOM 9895 O O . ALA D 1 26 ? 135.958 146.201 95.777 1.00 45.16 20 ALA D O 1
ATOM 9897 N N . GLU D 1 27 ? 137.106 144.560 96.807 1.00 43.88 21 GLU D N 1
ATOM 9898 C CA . GLU D 1 27 ? 135.879 143.889 97.223 1.00 43.88 21 GLU D CA 1
ATOM 9899 C C . GLU D 1 27 ? 135.149 144.682 98.300 1.00 43.88 21 GLU D C 1
ATOM 9900 O O . GLU D 1 27 ? 133.917 144.638 98.365 1.00 43.88 21 GLU D O 1
ATOM 9906 N N . ILE D 1 28 ? 135.880 145.415 99.143 1.00 38.98 22 ILE D N 1
ATOM 9907 C CA . ILE D 1 28 ? 135.231 146.297 100.109 1.00 38.98 22 ILE D CA 1
ATOM 9908 C C . ILE D 1 28 ? 134.537 147.450 99.394 1.00 38.98 22 ILE D C 1
ATOM 9909 O O . ILE D 1 28 ? 133.403 147.812 99.729 1.00 38.98 22 ILE D O 1
ATOM 9914 N N . LYS D 1 29 ? 135.202 148.041 98.398 1.00 38.66 23 LYS D N 1
ATOM 9915 C CA . LYS D 1 29 ? 134.587 149.132 97.646 1.00 38.66 23 LYS D CA 1
ATOM 9916 C C . LYS D 1 29 ? 133.344 148.659 96.901 1.00 38.66 23 LYS D C 1
ATOM 9917 O O . LYS D 1 29 ? 132.336 149.374 96.846 1.00 38.66 23 LYS D O 1
ATOM 9923 N N . LYS D 1 30 ? 133.399 147.462 96.314 1.00 36.37 24 LYS D N 1
ATOM 9924 C CA . LYS D 1 30 ? 132.209 146.897 95.684 1.00 36.37 24 LYS D CA 1
ATOM 9925 C C . LYS D 1 30 ? 131.121 146.620 96.713 1.00 36.37 24 LYS D C 1
ATOM 9926 O O . LYS D 1 30 ? 129.933 146.831 96.445 1.00 36.37 24 LYS D O 1
ATOM 9932 N N . TRP D 1 31 ? 131.513 146.144 97.898 1.00 29.38 25 TRP D N 1
ATOM 9933 C CA . TRP D 1 31 ? 130.554 145.872 98.963 1.00 29.38 25 TRP D CA 1
ATOM 9934 C C . TRP D 1 31 ? 129.820 147.136 99.393 1.00 29.38 25 TRP D C 1
ATOM 9935 O O . TRP D 1 31 ? 128.677 147.063 99.854 1.00 29.38 25 TRP D O 1
ATOM 9946 N N . TRP D 1 32 ? 130.447 148.297 99.238 1.00 31.04 26 TRP D N 1
ATOM 9947 C CA . TRP D 1 32 ? 129.845 149.565 99.621 1.00 31.04 26 TRP D CA 1
ATOM 9948 C C . TRP D 1 32 ? 129.022 150.188 98.500 1.00 31.04 26 TRP D C 1
ATOM 9949 O O . TRP D 1 32 ? 128.563 151.325 98.645 1.00 31.04 26 TRP D O 1
ATOM 9960 N N . SER D 1 33 ? 128.823 149.472 97.393 1.00 34.01 27 SER D N 1
ATOM 9961 C CA . SER D 1 33 ? 128.089 150.004 96.254 1.00 34.01 27 SER D CA 1
ATOM 9962 C C . SER D 1 33 ? 126.663 149.482 96.145 1.00 34.01 27 SER D C 1
ATOM 9963 O O . SER D 1 33 ? 125.856 150.083 95.427 1.00 34.01 27 SER D O 1
ATOM 9966 N N . GLU D 1 34 ? 126.331 148.387 96.828 1.00 31.15 28 GLU D N 1
ATOM 9967 C CA . GLU D 1 34 ? 124.986 147.843 96.758 1.00 31.15 28 GLU D CA 1
ATOM 9968 C C . GLU D 1 34 ? 124.003 148.744 97.505 1.00 31.15 28 GLU D C 1
ATOM 9969 O O . GLU D 1 34 ? 124.404 149.557 98.340 1.00 31.15 28 GLU D O 1
ATOM 9975 N N . PRO D 1 35 ? 122.697 148.622 97.211 1.00 31.38 29 PRO D N 1
ATOM 9976 C CA . PRO D 1 35 ? 121.702 149.493 97.857 1.00 31.38 29 PRO D CA 1
ATOM 9977 C C . PRO D 1 35 ? 121.646 149.377 99.375 1.00 31.38 29 PRO D C 1
ATOM 9978 O O . PRO D 1 35 ? 120.912 150.130 100.024 1.00 31.38 29 PRO D O 1
ATOM 9982 N N . ARG D 1 36 ? 122.400 148.440 99.953 1.00 25.62 30 ARG D N 1
ATOM 9983 C CA . ARG D 1 36 ? 122.465 148.337 101.407 1.00 25.62 30 ARG D CA 1
ATOM 9984 C C . ARG D 1 36 ? 123.034 149.608 102.024 1.00 25.62 30 ARG D C 1
ATOM 9985 O O . ARG D 1 36 ? 122.525 150.098 103.039 1.00 25.62 30 ARG D O 1
ATOM 9993 N N . TRP D 1 37 ? 124.083 150.163 101.422 1.00 26.49 31 TRP D N 1
ATOM 9994 C CA . TRP D 1 37 ? 124.735 151.371 101.922 1.00 26.49 31 TRP D CA 1
ATOM 9995 C C . TRP D 1 37 ? 124.366 152.596 101.099 1.00 26.49 31 TRP D C 1
ATOM 9996 O O . TRP D 1 37 ? 125.204 153.469 100.853 1.00 26.49 31 TRP D O 1
ATOM 10007 N N . ARG D 1 38 ? 123.109 152.680 100.656 1.00 28.18 32 ARG D N 1
ATOM 10008 C CA . ARG D 1 38 ? 122.681 153.809 99.839 1.00 28.18 32 ARG D CA 1
ATOM 10009 C C . ARG D 1 38 ? 122.716 155.121 100.614 1.00 28.18 32 ARG D C 1
ATOM 10010 O O . ARG D 1 38 ? 122.920 156.184 100.018 1.00 28.18 32 ARG D O 1
ATOM 10018 N N . LYS D 1 39 ? 122.522 155.073 101.934 1.00 24.60 33 LYS D N 1
ATOM 10019 C CA . LYS D 1 39 ? 122.476 156.275 102.759 1.00 24.60 33 LYS D CA 1
ATOM 10020 C C . LYS D 1 39 ? 123.397 156.158 103.967 1.00 24.60 33 LYS D C 1
ATOM 10021 O O . LYS D 1 39 ? 123.134 156.753 105.015 1.00 24.60 33 LYS D O 1
ATOM 10027 N N . THR D 1 40 ? 124.483 155.402 103.837 1.00 22.33 34 THR D N 1
ATOM 10028 C CA . THR D 1 40 ? 125.435 155.204 104.921 1.00 22.33 34 THR D CA 1
ATOM 10029 C C . THR D 1 40 ? 126.629 156.126 104.711 1.00 22.33 34 THR D C 1
ATOM 10030 O O . THR D 1 40 ? 127.259 156.100 103.649 1.00 22.33 34 THR D O 1
ATOM 10034 N N . LYS D 1 41 ? 126.934 156.936 105.720 1.00 22.16 35 LYS D N 1
ATOM 10035 C CA . LYS D 1 41 ? 128.062 157.857 105.677 1.00 22.16 35 LYS D CA 1
ATOM 10036 C C . LYS D 1 41 ? 129.231 157.242 106.433 1.00 22.16 35 LYS D C 1
ATOM 10037 O O . LYS D 1 41 ? 129.116 156.944 107.626 1.00 22.16 35 LYS D O 1
ATOM 10043 N N . ARG D 1 42 ? 130.352 157.057 105.739 1.00 27.62 36 ARG D N 1
ATOM 10044 C CA . ARG D 1 42 ? 131.554 156.474 106.316 1.00 27.62 36 ARG D CA 1
ATOM 10045 C C . ARG D 1 42 ? 132.668 157.510 106.315 1.00 27.62 36 ARG D C 1
ATOM 10046 O O . ARG D 1 42 ? 132.945 158.128 105.281 1.00 27.62 36 ARG D O 1
ATOM 10054 N N . ILE D 1 43 ? 133.306 157.697 107.474 1.00 31.89 37 ILE D N 1
ATOM 10055 C CA . ILE D 1 43 ? 134.452 158.597 107.563 1.00 31.89 37 ILE D CA 1
ATOM 10056 C C . ILE D 1 43 ? 135.771 157.888 107.295 1.00 31.89 37 ILE D C 1
ATOM 10057 O O . ILE D 1 43 ? 136.795 158.561 107.098 1.00 31.89 37 ILE D O 1
ATOM 10062 N N . TYR D 1 44 ? 135.783 156.559 107.278 1.00 35.54 38 TYR D N 1
ATOM 10063 C CA . TYR D 1 44 ? 136.986 155.787 107.021 1.00 35.54 38 TYR D CA 1
ATOM 10064 C C . TYR D 1 44 ? 137.025 155.336 105.567 1.00 35.54 38 TYR D C 1
ATOM 10065 O O . TYR D 1 44 ? 135.990 155.086 104.945 1.00 35.54 38 TYR D O 1
ATOM 10074 N N . SER D 1 45 ? 138.235 155.239 105.029 1.00 37.70 39 SER D N 1
ATOM 10075 C CA . SER D 1 45 ? 138.428 154.763 103.670 1.00 37.70 39 SER D CA 1
ATOM 10076 C C . SER D 1 45 ? 138.417 153.238 103.636 1.00 37.70 39 SER D C 1
ATOM 10077 O O . SER D 1 45 ? 138.573 152.563 104.656 1.00 37.70 39 SER D O 1
ATOM 10080 N N . ALA D 1 46 ? 138.224 152.694 102.432 1.00 38.55 40 ALA D N 1
ATOM 10081 C CA . ALA D 1 46 ? 138.269 151.245 102.264 1.00 38.55 40 ALA D CA 1
ATOM 10082 C C . ALA D 1 46 ? 139.654 150.699 102.585 1.00 38.55 40 ALA D C 1
ATOM 10083 O O . ALA D 1 46 ? 139.789 149.553 103.027 1.00 38.55 40 ALA D O 1
ATOM 10085 N N . GLU D 1 47 ? 140.695 151.506 102.369 1.00 43.99 41 GLU D N 1
ATOM 10086 C CA . GLU D 1 47 ? 142.048 151.076 102.706 1.00 43.99 41 GLU D CA 1
ATOM 10087 C C . GLU D 1 47 ? 142.198 150.839 104.203 1.00 43.99 41 GLU D C 1
ATOM 10088 O O . GLU D 1 47 ? 142.821 149.859 104.622 1.00 43.99 41 GLU D O 1
ATOM 10094 N N . ASP D 1 48 ? 141.640 151.732 105.026 1.00 42.13 42 ASP D N 1
ATOM 10095 C CA . ASP D 1 48 ? 141.716 151.549 106.472 1.00 42.13 42 ASP D CA 1
ATOM 10096 C C . ASP D 1 48 ? 140.984 150.287 106.911 1.00 42.13 42 ASP D C 1
ATOM 10097 O O . ASP D 1 48 ? 141.482 149.530 107.753 1.00 42.13 42 ASP D O 1
ATOM 10102 N N . ILE D 1 49 ? 139.798 150.045 106.346 1.00 35.41 43 ILE D N 1
ATOM 10103 C CA . ILE D 1 49 ? 139.033 148.854 106.697 1.00 35.41 43 ILE D CA 1
ATOM 10104 C C . ILE D 1 49 ? 139.784 147.595 106.281 1.00 35.41 43 ILE D C 1
ATOM 10105 O O . ILE D 1 49 ? 139.829 146.608 107.025 1.00 35.41 43 ILE D O 1
ATOM 10110 N N . ALA D 1 50 ? 140.382 147.607 105.088 1.00 38.71 44 ALA D N 1
ATOM 10111 C CA . ALA D 1 50 ? 141.153 146.456 104.634 1.00 38.71 44 ALA D CA 1
ATOM 10112 C C . ALA D 1 50 ? 142.382 146.218 105.502 1.00 38.71 44 ALA D C 1
ATOM 10113 O O . ALA D 1 50 ? 142.707 145.065 105.808 1.00 38.71 44 ALA D O 1
ATOM 10115 N N . LYS D 1 51 ? 143.080 147.281 105.901 1.00 42.12 45 LYS D N 1
ATOM 10116 C CA . LYS D 1 51 ? 144.222 147.139 106.793 1.00 42.12 45 LYS D CA 1
ATOM 10117 C C . LYS D 1 51 ? 143.827 146.644 108.174 1.00 42.12 45 LYS D C 1
ATOM 10118 O O . LYS D 1 51 ? 144.611 145.927 108.803 1.00 42.12 45 LYS D O 1
ATOM 10124 N N . LYS D 1 52 ? 142.639 146.999 108.657 1.00 36.02 46 LYS D N 1
ATOM 10125 C CA . LYS D 1 52 ? 142.170 146.507 109.943 1.00 36.02 46 LYS D CA 1
ATOM 10126 C C . LYS D 1 52 ? 141.818 145.026 109.922 1.00 36.02 46 LYS D C 1
ATOM 10127 O O . LYS D 1 52 ? 141.788 144.398 110.985 1.00 36.02 46 LYS D O 1
ATOM 10133 N N . ARG D 1 53 ? 141.554 144.458 108.749 1.00 31.76 47 ARG D N 1
ATOM 10134 C CA . ARG D 1 53 ? 141.209 143.051 108.644 1.00 31.76 47 ARG D CA 1
ATOM 10135 C C . ARG D 1 53 ? 142.458 142.179 108.732 1.00 31.76 47 ARG D C 1
ATOM 10136 O O . ARG D 1 53 ? 143.586 142.636 108.536 1.00 31.76 47 ARG D O 1
ATOM 10144 N N . GLY D 1 54 ? 142.237 140.901 109.037 1.00 32.57 48 GLY D N 1
ATOM 10145 C CA . GLY D 1 54 ? 143.309 139.932 109.132 1.00 32.57 48 GLY D CA 1
ATOM 10146 C C . GLY D 1 54 ? 143.531 139.188 107.830 1.00 32.57 48 GLY D C 1
ATOM 10147 O O . GLY D 1 54 ? 142.926 139.476 106.796 1.00 32.57 48 GLY D O 1
ATOM 10148 N N . THR D 1 55 ? 144.428 138.204 107.892 1.00 31.49 49 THR D N 1
ATOM 10149 C CA . THR D 1 55 ? 144.739 137.387 106.726 1.00 31.49 49 THR D CA 1
ATOM 10150 C C . THR D 1 55 ? 143.752 136.248 106.517 1.00 31.49 49 THR D C 1
ATOM 10151 O O . THR D 1 55 ? 143.806 135.591 105.471 1.00 31.49 49 THR D O 1
ATOM 10155 N N . LEU D 1 56 ? 142.862 135.995 107.472 1.00 25.66 50 LEU D N 1
ATOM 10156 C CA . LEU D 1 56 ? 141.861 134.939 107.367 1.00 25.66 50 LEU D CA 1
ATOM 10157 C C . LEU D 1 56 ? 140.489 135.597 107.292 1.00 25.66 50 LEU D C 1
ATOM 10158 O O . LEU D 1 56 ? 140.021 136.183 108.274 1.00 25.66 50 LEU D O 1
ATOM 10163 N N . LYS D 1 57 ? 139.848 135.496 106.131 1.00 25.10 51 LYS D N 1
ATOM 10164 C CA . LYS D 1 57 ? 138.513 136.053 105.957 1.00 25.10 51 LYS D CA 1
ATOM 10165 C C . LYS D 1 57 ? 137.496 135.184 106.685 1.00 25.10 51 LYS D C 1
ATOM 10166 O O . LYS D 1 57 ? 137.342 133.999 106.370 1.00 25.10 51 LYS D O 1
ATOM 10172 N N . ILE D 1 58 ? 136.800 135.771 107.654 1.00 20.32 52 ILE D N 1
ATOM 10173 C CA . ILE D 1 58 ? 135.814 135.066 108.464 1.00 20.32 52 ILE D CA 1
ATOM 10174 C C . ILE D 1 58 ? 134.438 135.626 108.144 1.00 20.32 52 ILE D C 1
ATOM 10175 O O . ILE D 1 58 ? 134.221 136.842 108.214 1.00 20.32 52 ILE D O 1
ATOM 10180 N N . ASN D 1 59 ? 133.511 134.740 107.793 1.00 20.63 53 ASN D N 1
ATOM 10181 C CA . ASN D 1 59 ? 132.135 135.112 107.503 1.00 20.63 53 ASN D CA 1
ATOM 10182 C C . ASN D 1 59 ? 131.246 134.743 108.680 1.00 20.63 53 ASN D C 1
ATOM 10183 O O . ASN D 1 59 ? 131.429 133.694 109.304 1.00 20.63 53 ASN D O 1
ATOM 10188 N N . HIS D 1 60 ? 130.285 135.611 108.983 1.00 18.17 54 HIS D N 1
ATOM 10189 C CA . HIS D 1 60 ? 129.390 135.371 110.096 1.00 18.17 54 HIS D CA 1
ATOM 10190 C C . HIS D 1 60 ? 127.957 135.214 109.607 1.00 18.17 54 HIS D C 1
ATOM 10191 O O . HIS D 1 60 ? 127.514 135.970 108.736 1.00 18.17 54 HIS D O 1
ATOM 10198 N N . PRO D 1 61 ? 127.211 134.241 110.137 1.00 17.95 55 PRO D N 1
ATOM 10199 C CA . PRO D 1 61 ? 125.779 134.155 109.807 1.00 17.95 55 PRO D CA 1
ATOM 10200 C C . PRO D 1 61 ? 124.988 135.363 110.275 1.00 17.95 55 PRO D C 1
ATOM 10201 O O . PRO D 1 61 ? 123.887 135.611 109.761 1.00 17.95 55 PRO D O 1
ATOM 10205 N N . SER D 1 62 ? 125.515 136.121 111.240 1.00 17.38 56 SER D N 1
ATOM 10206 C CA . SER D 1 62 ? 124.870 137.364 111.641 1.00 17.38 56 SER D CA 1
ATOM 10207 C C . SER D 1 62 ? 124.791 138.350 110.485 1.00 17.38 56 SER D C 1
ATOM 10208 O O . SER D 1 62 ? 123.870 139.165 110.434 1.00 17.38 56 SER D O 1
ATOM 10211 N N . SER D 1 63 ? 125.739 138.289 109.548 1.00 18.51 57 SER D N 1
ATOM 10212 C CA . SER D 1 63 ? 125.644 139.130 108.358 1.00 18.51 57 SER D CA 1
ATOM 10213 C C . SER D 1 63 ? 124.435 138.752 107.510 1.00 18.51 57 SER D C 1
ATOM 10214 O O . SER D 1 63 ? 123.725 139.627 107.000 1.00 18.51 57 SER D O 1
ATOM 10217 N N . GLN D 1 64 ? 124.180 137.451 107.351 1.00 19.67 58 GLN D N 1
ATOM 10218 C CA . GLN D 1 64 ? 122.989 137.015 106.629 1.00 19.67 58 GLN D CA 1
ATOM 10219 C C . GLN D 1 64 ? 121.721 137.422 107.368 1.00 19.67 58 GLN D C 1
ATOM 10220 O O . GLN D 1 64 ? 120.731 137.823 106.742 1.00 19.67 58 GLN D O 1
ATOM 10226 N N . GLN D 1 65 ? 121.729 137.320 108.698 1.00 17.88 59 GLN D N 1
ATOM 10227 C CA . GLN D 1 65 ? 120.574 137.764 109.472 1.00 17.88 59 GLN D CA 1
ATOM 10228 C C . GLN D 1 65 ? 120.348 139.263 109.317 1.00 17.88 59 GLN D C 1
ATOM 10229 O O . GLN D 1 65 ? 119.203 139.723 109.241 1.00 17.88 59 GLN D O 1
ATOM 10235 N N . ALA D 1 66 ? 121.428 140.043 109.275 1.00 18.24 60 ALA D N 1
ATOM 10236 C CA . ALA D 1 66 ? 121.311 141.479 109.057 1.00 18.24 60 ALA D CA 1
ATOM 10237 C C . ALA D 1 66 ? 120.764 141.784 107.670 1.00 18.24 60 ALA D C 1
ATOM 10238 O O . ALA D 1 66 ? 119.969 142.713 107.503 1.00 18.24 60 ALA D O 1
ATOM 10240 N N . ASP D 1 67 ? 121.190 141.021 106.660 1.00 21.01 61 ASP D N 1
ATOM 10241 C CA . ASP D 1 67 ? 120.621 141.179 105.324 1.00 21.01 61 ASP D CA 1
ATOM 10242 C C . ASP D 1 67 ? 119.128 140.880 105.325 1.00 21.01 61 ASP D C 1
ATOM 10243 O O . ASP D 1 67 ? 118.339 141.601 104.702 1.00 21.01 61 ASP D O 1
ATOM 10248 N N . LYS D 1 68 ? 118.727 139.814 106.019 1.00 22.58 62 LYS D N 1
ATOM 10249 C CA . LYS D 1 68 ? 117.311 139.476 106.118 1.00 22.58 62 LYS D CA 1
ATOM 10250 C C . LYS D 1 68 ? 116.526 140.589 106.804 1.00 22.58 62 LYS D C 1
ATOM 10251 O O . LYS D 1 68 ? 115.436 140.961 106.353 1.00 22.58 62 LYS D O 1
ATOM 10257 N N . LEU D 1 69 ? 117.074 141.136 107.890 1.00 22.35 63 LEU D N 1
ATOM 10258 C CA . LEU D 1 69 ? 116.408 142.225 108.598 1.00 22.35 63 LEU D CA 1
ATOM 10259 C C . LEU D 1 69 ? 116.305 143.472 107.729 1.00 22.35 63 LEU D C 1
ATOM 10260 O O . LEU D 1 69 ? 115.280 144.163 107.740 1.00 22.35 63 LEU D O 1
ATOM 10265 N N . PHE D 1 70 ? 117.361 143.782 106.976 1.00 25.17 64 PHE D N 1
ATOM 10266 C CA . PHE D 1 70 ? 117.334 144.947 106.099 1.00 25.17 64 PHE D CA 1
ATOM 10267 C C . PHE D 1 70 ? 116.294 144.780 105.000 1.00 25.17 64 PHE D C 1
ATOM 10268 O O . PHE D 1 70 ? 115.563 145.725 104.680 1.00 25.17 64 PHE D O 1
ATOM 10276 N N . LYS D 1 71 ? 116.208 143.586 104.409 1.00 27.80 65 LYS D N 1
ATOM 10277 C CA . LYS D 1 71 ? 115.190 143.336 103.392 1.00 27.80 65 LYS D CA 1
ATOM 10278 C C . LYS D 1 71 ? 113.788 143.430 103.982 1.00 27.80 65 LYS D C 1
ATOM 10279 O O . LYS D 1 71 ? 112.876 143.983 103.354 1.00 27.80 65 LYS D O 1
ATOM 10285 N N . LEU D 1 72 ? 113.598 142.894 105.189 1.00 29.30 66 LEU D N 1
ATOM 10286 C CA . LEU D 1 72 ? 112.300 142.986 105.851 1.00 29.30 66 LEU D CA 1
ATOM 10287 C C . LEU D 1 72 ? 111.911 144.437 106.106 1.00 29.30 66 LEU D C 1
ATOM 10288 O O . LEU D 1 72 ? 110.762 144.833 105.870 1.00 29.30 66 LEU D O 1
ATOM 10293 N N . LEU D 1 73 ? 112.856 145.246 106.589 1.00 29.26 67 LEU D N 1
ATOM 10294 C CA . LEU D 1 73 ? 112.567 146.652 106.841 1.00 29.26 67 LEU D CA 1
ATOM 10295 C C . LEU D 1 73 ? 112.298 147.404 105.544 1.00 29.26 67 LEU D C 1
ATOM 10296 O O . LEU D 1 73 ? 111.445 148.295 105.509 1.00 29.26 67 LEU D O 1
ATOM 10301 N N . GLU D 1 74 ? 113.013 147.061 104.468 1.00 31.93 68 GLU D N 1
ATOM 10302 C CA . GLU D 1 74 ? 112.723 147.657 103.168 1.00 31.93 68 GLU D CA 1
ATOM 10303 C C . GLU D 1 74 ? 111.304 147.337 102.722 1.00 31.93 68 GLU D C 1
ATOM 10304 O O . GLU D 1 74 ? 110.578 148.219 102.246 1.00 31.93 68 GLU D O 1
ATOM 10310 N N . LYS D 1 75 ? 110.891 146.076 102.869 1.00 35.09 69 LYS D N 1
ATOM 10311 C CA . LYS D 1 75 ? 109.537 145.693 102.480 1.00 35.09 69 LYS D CA 1
ATOM 10312 C C . LYS D 1 75 ? 108.497 146.428 103.315 1.00 35.09 69 LYS D C 1
ATOM 10313 O O . LYS D 1 75 ? 107.493 146.914 102.782 1.00 35.09 69 LYS D O 1
ATOM 10319 N N . HIS D 1 76 ? 108.723 146.527 104.626 1.00 37.27 70 HIS D N 1
ATOM 10320 C CA . HIS D 1 76 ? 107.763 147.211 105.487 1.00 37.27 70 HIS D CA 1
ATOM 10321 C C . HIS D 1 76 ? 107.698 148.703 105.177 1.00 37.27 70 HIS D C 1
ATOM 10322 O O . HIS D 1 76 ? 106.618 149.302 105.214 1.00 37.27 70 HIS D O 1
ATOM 10329 N N . ASP D 1 77 ? 108.843 149.321 104.883 1.00 39.25 71 ASP D N 1
ATOM 10330 C CA . ASP D 1 77 ? 108.858 150.736 104.527 1.00 39.25 71 ASP D CA 1
ATOM 10331 C C . ASP D 1 77 ? 108.142 150.979 103.207 1.00 39.25 71 ASP D C 1
ATOM 10332 O O . ASP D 1 77 ? 107.414 151.968 103.062 1.00 39.25 71 ASP D O 1
ATOM 10337 N N . ALA D 1 78 ? 108.342 150.094 102.228 1.00 39.93 72 ALA D N 1
ATOM 10338 C CA . ALA D 1 78 ? 107.629 150.224 100.962 1.00 39.93 72 ALA D CA 1
ATOM 10339 C C . ALA D 1 78 ? 106.130 150.035 101.154 1.00 39.93 72 ALA D C 1
ATOM 10340 O O . ALA D 1 78 ? 105.323 150.738 100.535 1.00 39.93 72 ALA D O 1
ATOM 10342 N N . ASP D 1 79 ? 105.740 149.094 102.010 1.00 41.60 73 ASP D N 1
ATOM 10343 C CA . ASP D 1 79 ? 104.338 148.803 102.268 1.00 41.60 73 ASP D CA 1
ATOM 10344 C C . ASP D 1 79 ? 103.738 149.673 103.363 1.00 41.60 73 ASP D C 1
ATOM 10345 O O . ASP D 1 79 ? 102.538 149.554 103.636 1.00 41.60 73 ASP D O 1
ATOM 10350 N N . LYS D 1 80 ? 104.537 150.540 103.990 1.00 41.93 74 LYS D N 1
ATOM 10351 C CA . LYS D 1 80 ? 104.077 151.399 105.085 1.00 41.93 74 LYS D CA 1
ATOM 10352 C C . LYS D 1 80 ? 103.449 150.576 106.208 1.00 41.93 74 LYS D C 1
ATOM 10353 O O . LYS D 1 80 ? 102.411 150.937 106.764 1.00 41.93 74 LYS D O 1
ATOM 10359 N N . THR D 1 81 ? 104.089 149.460 106.545 1.00 41.39 75 THR D N 1
ATOM 10360 C CA . THR D 1 81 ? 103.598 148.538 107.556 1.00 41.39 75 THR D CA 1
ATOM 10361 C C . THR D 1 81 ? 104.607 148.437 108.692 1.00 41.39 75 THR D C 1
ATOM 10362 O O . THR D 1 81 ? 105.809 148.638 108.496 1.00 41.39 75 THR D O 1
ATOM 10366 N N . VAL D 1 82 ? 104.107 148.130 109.881 1.00 38.15 76 VAL D N 1
ATOM 10367 C CA . VAL D 1 82 ? 104.923 148.048 111.086 1.00 38.15 76 VAL D CA 1
ATOM 10368 C C . VAL D 1 82 ? 105.497 146.645 111.217 1.00 38.15 76 VAL D C 1
ATOM 10369 O O . VAL D 1 82 ? 104.831 145.653 110.900 1.00 38.15 76 VAL D O 1
ATOM 10373 N N . SER D 1 83 ? 106.743 146.561 111.680 1.00 35.35 77 SER D N 1
ATOM 10374 C CA . SER D 1 83 ? 107.378 145.290 112.022 1.00 35.35 77 SER D CA 1
ATOM 10375 C C . SER D 1 83 ? 107.264 145.118 113.532 1.00 35.35 77 SER D C 1
ATOM 10376 O O . SER D 1 83 ? 107.973 145.774 114.298 1.00 35.35 77 SER D O 1
ATOM 10379 N N . PHE D 1 84 ? 106.364 144.238 113.959 1.00 39.29 78 PHE D N 1
ATOM 10380 C CA . PHE D 1 84 ? 106.150 144.031 115.383 1.00 39.29 78 PHE D CA 1
ATOM 10381 C C . PHE D 1 84 ? 107.345 143.320 116.007 1.00 39.29 78 PHE D C 1
ATOM 10382 O O . PHE D 1 84 ? 107.988 142.470 115.387 1.00 39.29 78 PHE D O 1
ATOM 10390 N N . THR D 1 85 ? 107.643 143.688 117.251 1.00 38.50 79 THR D N 1
ATOM 10391 C CA . THR D 1 85 ? 108.794 143.168 117.972 1.00 38.50 79 THR D CA 1
ATOM 10392 C C . THR D 1 85 ? 108.404 142.995 119.435 1.00 38.50 79 THR D C 1
ATOM 10393 O O . THR D 1 85 ? 107.326 143.416 119.864 1.00 38.50 79 THR D O 1
ATOM 10397 N N . PHE D 1 86 ? 109.281 142.352 120.200 1.00 44.81 80 PHE D N 1
ATOM 10398 C CA . PHE D 1 86 ? 109.075 142.206 121.634 1.00 44.81 80 PHE D CA 1
ATOM 10399 C C . PHE D 1 86 ? 110.426 141.978 122.295 1.00 44.81 80 PHE D C 1
ATOM 10400 O O . PHE D 1 86 ? 111.374 141.503 121.663 1.00 44.81 80 PHE D O 1
ATOM 10408 N N . GLY D 1 87 ? 110.501 142.324 123.575 1.00 46.07 81 GLY D N 1
ATOM 10409 C CA . GLY D 1 87 ? 111.727 142.182 124.337 1.00 46.07 81 GLY D CA 1
ATOM 10410 C C . GLY D 1 87 ? 112.151 140.742 124.551 1.00 46.07 81 GLY D C 1
ATOM 10411 O O . GLY D 1 87 ? 111.314 139.843 124.627 1.00 46.07 81 GLY D O 1
ATOM 10412 N N . HIS D 1 93 ? 111.465 131.346 125.223 1.00 73.13 87 HIS D N 1
ATOM 10413 C CA . HIS D 1 93 ? 110.418 130.818 124.354 1.00 73.13 87 HIS D CA 1
ATOM 10414 C C . HIS D 1 93 ? 110.628 131.244 122.906 1.00 73.13 87 HIS D C 1
ATOM 10415 O O . HIS D 1 93 ? 110.195 132.321 122.497 1.00 73.13 87 HIS D O 1
ATOM 10422 N N . VAL D 1 94 ? 111.297 130.389 122.132 1.00 56.94 88 VAL D N 1
ATOM 10423 C CA . VAL D 1 94 ? 111.513 130.662 120.716 1.00 56.94 88 VAL D CA 1
ATOM 10424 C C . VAL D 1 94 ? 110.374 130.137 119.848 1.00 56.94 88 VAL D C 1
ATOM 10425 O O . VAL D 1 94 ? 110.216 130.593 118.706 1.00 56.94 88 VAL D O 1
ATOM 10429 N N . ALA D 1 95 ? 109.569 129.205 120.360 1.00 64.77 89 ALA D N 1
ATOM 10430 C CA . ALA D 1 95 ? 108.480 128.610 119.594 1.00 64.77 89 ALA D CA 1
ATOM 10431 C C . ALA D 1 95 ? 107.467 129.655 119.147 1.00 64.77 89 ALA D C 1
ATOM 10432 O O . ALA D 1 95 ? 107.110 129.712 117.965 1.00 64.77 89 ALA D O 1
ATOM 10434 N N . GLN D 1 96 ? 107.001 130.487 120.076 1.00 66.96 90 GLN D N 1
ATOM 10435 C CA . GLN D 1 96 ? 106.029 131.527 119.769 1.00 66.96 90 GLN D CA 1
ATOM 10436 C C . GLN D 1 96 ? 106.676 132.875 119.477 1.00 66.96 90 GLN D C 1
ATOM 10437 O O . GLN D 1 96 ? 105.959 133.849 119.223 1.00 66.96 90 GLN D O 1
ATOM 10443 N N . MET D 1 97 ? 108.004 132.955 119.504 1.00 60.47 91 MET D N 1
ATOM 10444 C CA . MET D 1 97 ? 108.719 134.173 119.152 1.00 60.47 91 MET D CA 1
ATOM 10445 C C . MET D 1 97 ? 108.926 134.303 117.650 1.00 60.47 91 MET D C 1
ATOM 10446 O O . MET D 1 97 ? 109.452 135.321 117.189 1.00 60.47 91 MET D O 1
ATOM 10451 N N . ALA D 1 98 ? 108.524 133.292 116.880 1.00 56.08 92 ALA D N 1
ATOM 10452 C CA . ALA D 1 98 ? 108.598 133.348 115.427 1.00 56.08 92 ALA D CA 1
ATOM 10453 C C . ALA D 1 98 ? 107.241 133.264 114.748 1.00 56.08 92 ALA D C 1
ATOM 10454 O O . ALA D 1 98 ? 107.158 133.556 113.552 1.00 56.08 92 ALA D O 1
ATOM 10456 N N . LYS D 1 99 ? 106.182 132.870 115.457 1.00 59.83 93 LYS D N 1
ATOM 10457 C CA . LYS D 1 99 ? 104.845 132.849 114.875 1.00 59.83 93 LYS D CA 1
ATOM 10458 C C . LYS D 1 99 ? 104.257 134.252 114.783 1.00 59.83 93 LYS D C 1
ATOM 10459 O O . LYS D 1 99 ? 103.515 134.563 113.844 1.00 59.83 93 LYS D O 1
ATOM 10465 N N . TYR D 1 100 ? 104.578 135.113 115.750 1.00 59.10 94 TYR D N 1
ATOM 10466 C CA . TYR D 1 100 ? 103.944 136.418 115.873 1.00 59.10 94 TYR D CA 1
ATOM 10467 C C . TYR D 1 100 ? 104.905 137.590 115.722 1.00 59.10 94 TYR D C 1
ATOM 10468 O O . TYR D 1 100 ? 104.457 138.742 115.753 1.00 59.10 94 TYR D O 1
ATOM 10477 N N . LEU D 1 101 ? 106.203 137.341 115.563 1.00 45.10 95 LEU D N 1
ATOM 10478 C CA . LEU D 1 101 ? 107.197 138.404 115.524 1.00 45.10 95 LEU D CA 1
ATOM 10479 C C . LEU D 1 101 ? 108.044 138.292 114.266 1.00 45.10 95 LEU D C 1
ATOM 10480 O O . LEU D 1 101 ? 108.173 137.217 113.675 1.00 45.10 95 LEU D O 1
ATOM 10485 N N . ASP D 1 102 ? 108.612 139.425 113.858 1.00 34.96 96 ASP D N 1
ATOM 10486 C CA . ASP D 1 102 ? 109.584 139.460 112.774 1.00 34.96 96 ASP D CA 1
ATOM 10487 C C . ASP D 1 102 ? 111.013 139.631 113.270 1.00 34.96 96 ASP D C 1
ATOM 10488 O O . ASP D 1 102 ? 111.953 139.325 112.530 1.00 34.96 96 ASP D O 1
ATOM 10493 N N . SER D 1 103 ? 111.191 140.116 114.496 1.00 31.21 97 SER D N 1
ATOM 10494 C CA . SER D 1 103 ? 112.512 140.329 115.070 1.00 31.21 97 SER D CA 1
ATOM 10495 C C . SER D 1 103 ? 112.384 140.263 116.584 1.00 31.21 97 SER D C 1
ATOM 10496 O O . SER D 1 103 ? 111.283 140.317 117.136 1.00 31.21 97 SER D O 1
ATOM 10499 N N . ILE D 1 104 ? 113.527 140.127 117.251 1.00 28.92 98 ILE D N 1
ATOM 10500 C CA . ILE D 1 104 ? 113.589 140.105 118.707 1.00 28.92 98 ILE D CA 1
ATOM 10501 C C . ILE D 1 104 ? 114.613 141.135 119.161 1.00 28.92 98 ILE D C 1
ATOM 10502 O O . ILE D 1 104 ? 115.752 141.138 118.683 1.00 28.92 98 ILE D O 1
ATOM 10507 N N . TYR D 1 105 ? 114.209 142.004 120.082 1.00 25.85 99 TYR D N 1
ATOM 10508 C CA . TYR D 1 105 ? 115.101 142.978 120.691 1.00 25.85 99 TYR D CA 1
ATOM 10509 C C . TYR D 1 105 ? 115.544 142.463 122.053 1.00 25.85 99 TYR D C 1
ATOM 10510 O O . TYR D 1 105 ? 114.710 142.066 122.873 1.00 25.85 99 TYR D O 1
ATOM 10519 N N . VAL D 1 106 ? 116.853 142.466 122.289 1.00 22.92 100 VAL D N 1
ATOM 10520 C CA . VAL D 1 106 ? 117.443 141.922 123.506 1.00 22.92 100 VAL D CA 1
ATOM 10521 C C . VAL D 1 106 ? 118.089 143.058 124.285 1.00 22.92 100 VAL D C 1
ATOM 10522 O O . VAL D 1 106 ? 118.933 143.786 123.748 1.00 22.92 100 VAL D O 1
ATOM 10526 N N . SER D 1 107 ? 117.698 143.205 125.548 1.00 26.50 101 SER D N 1
ATOM 10527 C CA . SER D 1 107 ? 118.238 144.247 126.406 1.00 26.50 101 SER D CA 1
ATOM 10528 C C . SER D 1 107 ? 118.203 143.772 127.849 1.00 26.50 101 SER D C 1
ATOM 10529 O O . SER D 1 107 ? 117.473 142.842 128.200 1.00 26.50 101 SER D O 1
ATOM 10532 N N . GLY D 1 108 ? 119.005 144.425 128.684 1.00 27.78 102 GLY D N 1
ATOM 10533 C CA . GLY D 1 108 ? 119.062 144.098 130.095 1.00 27.78 102 GLY D CA 1
ATOM 10534 C C . GLY D 1 108 ? 118.172 144.982 130.945 1.00 27.78 102 GLY D C 1
ATOM 10535 O O . GLY D 1 108 ? 117.836 146.099 130.552 1.00 27.78 102 GLY D O 1
ATOM 10536 N N . THR D 1 132 ? 126.721 139.893 129.529 1.00 24.40 126 THR D N 1
ATOM 10537 C CA . THR D 1 132 ? 125.315 139.800 129.905 1.00 24.40 126 THR D CA 1
ATOM 10538 C C . THR D 1 132 ? 124.426 139.793 128.667 1.00 24.40 126 THR D C 1
ATOM 10539 O O . THR D 1 132 ? 123.924 138.747 128.259 1.00 24.40 126 THR D O 1
ATOM 10543 N N . VAL D 1 133 ? 124.226 140.975 128.080 1.00 20.88 127 VAL D N 1
ATOM 10544 C CA . VAL D 1 133 ? 123.464 141.061 126.833 1.00 20.88 127 VAL D CA 1
ATOM 10545 C C . VAL D 1 133 ? 124.109 140.253 125.712 1.00 20.88 127 VAL D C 1
ATOM 10546 O O . VAL D 1 133 ? 123.379 139.567 124.979 1.00 20.88 127 VAL D O 1
ATOM 10550 N N . PRO D 1 134 ? 125.434 140.293 125.502 1.00 19.89 128 PRO D N 1
ATOM 10551 C CA . PRO D 1 134 ? 126.021 139.372 124.515 1.00 19.89 128 PRO D CA 1
ATOM 10552 C C . PRO D 1 134 ? 125.751 137.912 124.831 1.00 19.89 128 PRO D C 1
ATOM 10553 O O . PRO D 1 134 ? 125.531 137.114 123.912 1.00 19.89 128 PRO D O 1
ATOM 10557 N N . ASN D 1 135 ? 125.754 137.541 126.114 1.00 21.66 129 ASN D N 1
ATOM 10558 C CA . ASN D 1 135 ? 125.433 136.167 126.485 1.00 21.66 129 ASN D CA 1
ATOM 10559 C C . ASN D 1 135 ? 123.991 135.826 126.138 1.00 21.66 129 ASN D C 1
ATOM 10560 O O . ASN D 1 135 ? 123.708 134.730 125.639 1.00 21.66 129 ASN D O 1
ATOM 10565 N N . LYS D 1 136 ? 123.061 136.751 126.395 1.00 20.16 130 LYS D N 1
ATOM 10566 C CA . LYS D 1 136 ? 121.670 136.522 126.018 1.00 20.16 130 LYS D CA 1
ATOM 10567 C C . LYS D 1 136 ? 121.530 136.365 124.511 1.00 20.16 130 LYS D C 1
ATOM 10568 O O . LYS D 1 136 ? 120.796 135.489 124.036 1.00 20.16 130 LYS D O 1
ATOM 10574 N N . VAL D 1 137 ? 122.225 137.207 123.744 1.00 18.20 131 VAL D N 1
ATOM 10575 C CA . VAL D 1 137 ? 122.157 137.122 122.289 1.00 18.20 131 VAL D CA 1
ATOM 10576 C C . VAL D 1 137 ? 122.700 135.784 121.807 1.00 18.20 131 VAL D C 1
ATOM 10577 O O . VAL D 1 137 ? 122.107 135.137 120.938 1.00 18.20 131 VAL D O 1
ATOM 10581 N N . GLU D 1 138 ? 123.835 135.349 122.358 1.00 19.20 132 GLU D N 1
ATOM 10582 C CA . GLU D 1 138 ? 124.415 134.077 121.939 1.00 19.20 132 GLU D CA 1
ATOM 10583 C C . GLU D 1 138 ? 123.509 132.908 122.305 1.00 19.20 132 GLU D C 1
ATOM 10584 O O . GLU D 1 138 ? 123.332 131.979 121.509 1.00 19.20 132 GLU D O 1
ATOM 10590 N N . HIS D 1 139 ? 122.925 132.936 123.506 1.00 20.17 133 HIS D N 1
ATOM 10591 C CA . HIS D 1 139 ? 122.024 131.865 123.916 1.00 20.17 133 HIS D CA 1
ATOM 10592 C C . HIS D 1 139 ? 120.793 131.808 123.021 1.00 20.17 133 HIS D C 1
ATOM 10593 O O . HIS D 1 139 ? 120.374 130.724 122.597 1.00 20.17 133 HIS D O 1
ATOM 10600 N N . LEU D 1 140 ? 120.206 132.968 122.713 1.00 17.18 134 LEU D N 1
ATOM 10601 C CA . LEU D 1 140 ? 119.043 132.999 121.835 1.00 17.18 134 LEU D CA 1
ATOM 10602 C C . LEU D 1 140 ? 119.398 132.545 120.425 1.00 17.18 134 LEU D C 1
ATOM 10603 O O . LEU D 1 140 ? 118.614 131.845 119.778 1.00 17.18 134 LEU D O 1
ATOM 10608 N N . TRP D 1 141 ? 120.573 132.937 119.932 1.00 15.02 135 TRP D N 1
ATOM 10609 C CA . TRP D 1 141 ? 121.011 132.512 118.608 1.00 15.02 135 TRP D CA 1
ATOM 10610 C C . TRP D 1 141 ? 121.200 131.002 118.548 1.00 15.02 135 TRP D C 1
ATOM 10611 O O . TRP D 1 141 ? 120.792 130.353 117.577 1.00 15.02 135 TRP D O 1
ATOM 10622 N N . PHE D 1 142 ? 121.808 130.424 119.587 1.00 16.54 136 PHE D N 1
ATOM 10623 C CA . PHE D 1 142 ? 121.971 128.976 119.639 1.00 16.54 136 PHE D CA 1
ATOM 10624 C C . PHE D 1 142 ? 120.625 128.271 119.720 1.00 16.54 136 PHE D C 1
ATOM 10625 O O . PHE D 1 142 ? 120.422 127.233 119.081 1.00 16.54 136 PHE D O 1
ATOM 10633 N N . ALA D 1 143 ? 119.690 128.816 120.503 1.00 18.24 137 ALA D N 1
ATOM 10634 C CA . ALA D 1 143 ? 118.359 128.220 120.584 1.00 18.24 137 ALA D CA 1
ATOM 10635 C C . ALA D 1 143 ? 117.648 128.267 119.238 1.00 18.24 137 ALA D C 1
ATOM 10636 O O . ALA D 1 143 ? 117.003 127.291 118.832 1.00 18.24 137 ALA D O 1
ATOM 10638 N N . GLN D 1 144 ? 117.750 129.395 118.531 1.00 20.14 138 GLN D N 1
ATOM 10639 C CA . GLN D 1 144 ? 117.132 129.506 117.214 1.00 20.14 138 GLN D CA 1
ATOM 10640 C C . GLN D 1 144 ? 117.746 128.519 116.232 1.00 20.14 138 GLN D C 1
ATOM 10641 O O . GLN D 1 144 ? 117.027 127.865 115.467 1.00 20.14 138 GLN D O 1
ATOM 10647 N N . LEU D 1 145 ? 119.076 128.396 116.239 1.00 20.12 139 LEU D N 1
ATOM 10648 C CA . LEU D 1 145 ? 119.731 127.442 115.350 1.00 20.12 139 LEU D CA 1
ATOM 10649 C C . LEU D 1 145 ? 119.319 126.012 115.678 1.00 20.12 139 LEU D C 1
ATOM 10650 O O . LEU D 1 145 ? 119.068 125.209 114.774 1.00 20.12 139 LEU D O 1
ATOM 10655 N N . PHE D 1 146 ? 119.240 125.680 116.968 1.00 23.97 140 PHE D N 1
ATOM 10656 C CA . PHE D 1 146 ? 118.841 124.337 117.373 1.00 23.97 140 PHE D CA 1
ATOM 10657 C C . PHE D 1 146 ? 117.416 124.027 116.939 1.00 23.97 140 PHE D C 1
ATOM 10658 O O . PHE D 1 146 ? 117.138 122.934 116.429 1.00 23.97 140 PHE D O 1
ATOM 10666 N N . HIS D 1 147 ? 116.495 124.974 117.130 1.00 26.99 141 HIS D N 1
ATOM 10667 C CA . HIS D 1 147 ? 115.111 124.741 116.735 1.00 26.99 141 HIS D CA 1
ATOM 10668 C C . HIS D 1 147 ? 114.970 124.642 115.221 1.00 26.99 141 HIS D C 1
ATOM 10669 O O . HIS D 1 147 ? 114.197 123.820 114.719 1.00 26.99 141 HIS D O 1
ATOM 10676 N N . ASP D 1 148 ? 115.708 125.469 114.476 1.00 29.46 142 ASP D N 1
ATOM 10677 C CA . ASP D 1 148 ? 115.691 125.358 113.020 1.00 29.46 142 ASP D CA 1
ATOM 10678 C C . ASP D 1 148 ? 116.227 124.006 112.567 1.00 29.46 142 ASP D C 1
ATOM 10679 O O . ASP D 1 148 ? 115.666 123.375 111.662 1.00 29.46 142 ASP D O 1
ATOM 10684 N N . ARG D 1 149 ? 117.313 123.546 113.194 1.00 33.88 143 ARG D N 1
ATOM 10685 C CA . ARG D 1 149 ? 117.881 122.244 112.866 1.00 33.88 143 ARG D CA 1
ATOM 10686 C C . ARG D 1 149 ? 116.881 121.129 113.140 1.00 33.88 143 ARG D C 1
ATOM 10687 O O . ARG D 1 149 ? 116.694 120.227 112.316 1.00 33.88 143 ARG D O 1
ATOM 10695 N N . LYS D 1 150 ? 116.224 121.182 114.301 1.00 35.67 144 LYS D N 1
ATOM 10696 C CA . LYS D 1 150 ? 115.238 120.164 114.651 1.00 35.67 144 LYS D CA 1
ATOM 10697 C C . LYS D 1 150 ? 114.063 120.174 113.682 1.00 35.67 144 LYS D C 1
ATOM 10698 O O . LYS D 1 150 ? 113.591 119.112 113.256 1.00 35.67 144 LYS D O 1
ATOM 10704 N N . GLN D 1 151 ? 113.578 121.364 113.321 1.00 41.36 145 GLN D N 1
ATOM 10705 C CA . GLN D 1 151 ? 112.465 121.454 112.383 1.00 41.36 145 GLN D CA 1
ATOM 10706 C C . GLN D 1 151 ? 112.844 120.883 111.025 1.00 41.36 145 GLN D C 1
ATOM 10707 O O . GLN D 1 151 ? 112.055 120.158 110.408 1.00 41.36 145 GLN D O 1
ATOM 10713 N N . ARG D 1 152 ? 114.048 121.196 110.540 1.00 41.69 146 ARG D N 1
ATOM 10714 C CA . ARG D 1 152 ? 114.454 120.668 109.242 1.00 41.69 146 ARG D CA 1
ATOM 10715 C C . ARG D 1 152 ? 114.653 119.159 109.295 1.00 41.69 146 ARG D C 1
ATOM 10716 O O . ARG D 1 152 ? 114.337 118.458 108.327 1.00 41.69 146 ARG D O 1
ATOM 10724 N N . GLU D 1 153 ? 115.177 118.640 110.410 1.00 44.09 147 GLU D N 1
ATOM 10725 C CA . GLU D 1 153 ? 115.292 117.193 110.562 1.00 44.09 147 GLU D CA 1
ATOM 10726 C C . GLU D 1 153 ? 113.924 116.528 110.530 1.00 44.09 147 GLU D C 1
ATOM 10727 O O . GLU D 1 153 ? 113.742 115.494 109.876 1.00 44.09 147 GLU D O 1
ATOM 10733 N N . GLU D 1 154 ? 112.946 117.107 111.230 1.00 46.02 148 GLU D N 1
ATOM 10734 C CA . GLU D 1 154 ? 111.604 116.534 111.238 1.00 46.02 148 GLU D CA 1
ATOM 10735 C C . GLU D 1 154 ? 110.959 116.598 109.858 1.00 46.02 148 GLU D C 1
ATOM 10736 O O . GLU D 1 154 ? 110.280 115.654 109.441 1.00 46.02 148 GLU D O 1
ATOM 10742 N N . ARG D 1 155 ? 111.156 117.704 109.137 1.00 55.47 149 ARG D N 1
ATOM 10743 C CA . ARG D 1 155 ? 110.495 117.863 107.844 1.00 55.47 149 ARG D CA 1
ATOM 10744 C C . ARG D 1 155 ? 111.134 116.990 106.771 1.00 55.47 149 ARG D C 1
ATOM 10745 O O . ARG D 1 155 ? 110.426 116.368 105.971 1.00 55.47 149 ARG D O 1
ATOM 10753 N N . LEU D 1 156 ? 112.468 116.927 106.735 1.00 51.87 150 LEU D N 1
ATOM 10754 C CA . LEU D 1 156 ? 113.143 116.195 105.668 1.00 51.87 150 LEU D CA 1
ATOM 10755 C C . LEU D 1 156 ? 112.912 114.693 105.772 1.00 51.87 150 LEU D C 1
ATOM 10756 O O . LEU D 1 156 ? 112.883 114.002 104.746 1.00 51.87 150 LEU D O 1
ATOM 10761 N N . THR D 1 157 ? 112.748 114.167 106.986 1.00 56.85 151 THR D N 1
ATOM 10762 C CA . THR D 1 157 ? 112.430 112.753 107.148 1.00 56.85 151 THR D CA 1
ATOM 10763 C C . THR D 1 157 ? 111.026 112.410 106.669 1.00 56.85 151 THR D C 1
ATOM 10764 O O . THR D 1 157 ? 110.710 111.223 106.533 1.00 56.85 151 THR D O 1
ATOM 10768 N N . LEU D 1 158 ? 110.186 113.408 106.415 1.00 64.04 152 LEU D N 1
ATOM 10769 C CA . LEU D 1 158 ? 108.821 113.206 105.946 1.00 64.04 152 LEU D CA 1
ATOM 10770 C C . LEU D 1 158 ? 108.760 113.546 104.464 1.00 64.04 152 LEU D C 1
ATOM 10771 O O . LEU D 1 158 ? 109.185 114.632 104.054 1.00 64.04 152 LEU D O 1
ATOM 10776 N N . SER D 1 159 ? 108.237 112.622 103.665 1.00 76.37 153 SER D N 1
ATOM 10777 C CA . SER D 1 159 ? 108.141 112.826 102.224 1.00 76.37 153 SER D CA 1
ATOM 10778 C C . SER D 1 159 ? 106.699 112.703 101.744 1.00 76.37 153 SER D C 1
ATOM 10779 O O . SER D 1 159 ? 106.186 113.588 101.060 1.00 76.37 153 SER D O 1
ATOM 10782 N N . GLU D 1 161 ? 104.210 114.838 100.854 1.00 83.13 155 GLU D N 1
ATOM 10783 C CA . GLU D 1 161 ? 102.769 115.028 100.983 1.00 83.13 155 GLU D CA 1
ATOM 10784 C C . GLU D 1 161 ? 102.403 115.527 102.376 1.00 83.13 155 GLU D C 1
ATOM 10785 O O . GLU D 1 161 ? 101.701 116.527 102.520 1.00 83.13 155 GLU D O 1
ATOM 10791 N N . GLU D 1 162 ? 102.885 114.821 103.401 1.00 80.03 156 GLU D N 1
ATOM 10792 C CA . GLU D 1 162 ? 102.582 115.205 104.775 1.00 80.03 156 GLU D CA 1
ATOM 10793 C C . GLU D 1 162 ? 103.313 116.474 105.198 1.00 80.03 156 GLU D C 1
ATOM 10794 O O . GLU D 1 162 ? 102.975 117.049 106.238 1.00 80.03 156 GLU D O 1
ATOM 10800 N N . ARG D 1 163 ? 104.305 116.918 104.422 1.00 77.27 157 ARG D N 1
ATOM 10801 C CA . ARG D 1 163 ? 104.979 118.175 104.730 1.00 77.27 157 ARG D CA 1
ATOM 10802 C C . ARG D 1 163 ? 104.066 119.375 104.509 1.00 77.27 157 ARG D C 1
ATOM 10803 O O . ARG D 1 163 ? 104.176 120.374 105.228 1.00 77.27 157 ARG D O 1
ATOM 10811 N N . ALA D 1 164 ? 103.169 119.298 103.521 1.00 81.66 158 ALA D N 1
ATOM 10812 C CA . ALA D 1 164 ? 102.261 120.410 103.257 1.00 81.66 158 ALA D CA 1
ATOM 10813 C C . ALA D 1 164 ? 101.335 120.663 104.440 1.00 81.66 158 ALA D C 1
ATOM 10814 O O . ALA D 1 164 ? 101.065 121.817 104.792 1.00 81.66 158 ALA D O 1
ATOM 10816 N N . LYS D 1 165 ? 100.832 119.594 105.063 1.00 82.11 159 LYS D N 1
ATOM 10817 C CA . LYS D 1 165 ? 99.996 119.758 106.247 1.00 82.11 159 LYS D CA 1
ATOM 10818 C C . LYS D 1 165 ? 100.791 120.301 107.427 1.00 82.11 159 LYS D C 1
ATOM 10819 O O . LYS D 1 165 ? 100.257 121.080 108.226 1.00 82.11 159 LYS D O 1
ATOM 10825 N N . THR D 1 166 ? 102.052 119.910 107.555 1.00 76.27 160 THR D N 1
ATOM 10826 C CA . THR D 1 166 ? 102.874 120.349 108.678 1.00 76.27 160 THR D CA 1
ATOM 10827 C C . THR D 1 166 ? 103.249 121.817 108.519 1.00 76.27 160 THR D C 1
ATOM 10828 O O . THR D 1 166 ? 103.809 122.195 107.481 1.00 76.27 160 THR D O 1
ATOM 10832 N N . PRO D 1 167 ? 102.966 122.671 109.499 1.00 67.29 161 PRO D N 1
ATOM 10833 C CA . PRO D 1 167 ? 103.331 124.086 109.377 1.00 67.29 161 PRO D CA 1
ATOM 10834 C C . PRO D 1 167 ? 104.835 124.292 109.469 1.00 67.29 161 PRO D C 1
ATOM 10835 O O . PRO D 1 167 ? 105.571 123.496 110.056 1.00 67.29 161 PRO D O 1
ATOM 10839 N N . TYR D 1 168 ? 105.286 125.392 108.872 1.00 49.51 162 TYR D N 1
ATOM 10840 C CA . TYR D 1 168 ? 106.691 125.777 108.871 1.00 49.51 162 TYR D CA 1
ATOM 10841 C C . TYR D 1 168 ? 106.881 126.995 109.763 1.00 49.51 162 TYR D C 1
ATOM 10842 O O . TYR D 1 168 ? 106.140 127.977 109.645 1.00 49.51 162 TYR D O 1
ATOM 10851 N N . ILE D 1 169 ? 107.871 126.931 110.648 1.00 40.68 163 ILE D N 1
ATOM 10852 C CA . ILE D 1 169 ? 108.183 128.018 111.568 1.00 40.68 163 ILE D CA 1
ATOM 10853 C C . ILE D 1 169 ? 109.597 128.495 111.274 1.00 40.68 163 ILE D C 1
ATOM 10854 O O . ILE D 1 169 ? 110.547 127.705 111.323 1.00 40.68 163 ILE D O 1
ATOM 10859 N N . ASP D 1 170 ? 109.737 129.785 110.973 1.00 37.71 164 ASP D N 1
ATOM 10860 C CA . ASP D 1 170 ? 111.039 130.384 110.684 1.00 37.71 164 ASP D CA 1
ATOM 10861 C C . ASP D 1 170 ? 111.626 130.878 111.999 1.00 37.71 164 ASP D C 1
ATOM 10862 O O . ASP D 1 170 ? 111.430 132.026 112.401 1.00 37.71 164 ASP D O 1
ATOM 10867 N N . PHE D 1 171 ? 112.364 129.996 112.678 1.00 32.68 165 PHE D N 1
ATOM 10868 C CA . PHE D 1 171 ? 112.981 130.357 113.948 1.00 32.68 165 PHE D CA 1
ATOM 10869 C C . PHE D 1 171 ? 114.087 131.391 113.790 1.00 32.68 165 PHE D C 1
ATOM 10870 O O . PHE D 1 171 ? 114.441 132.053 114.771 1.00 32.68 165 PHE D O 1
ATOM 10878 N N . LEU D 1 172 ? 114.639 131.547 112.587 1.00 28.12 166 LEU D N 1
ATOM 10879 C CA . LEU D 1 172 ? 115.760 132.458 112.358 1.00 28.12 166 LEU D CA 1
ATOM 10880 C C . LEU D 1 172 ? 115.246 133.896 112.266 1.00 28.12 166 LEU D C 1
ATOM 10881 O O . LEU D 1 172 ? 115.215 134.527 111.207 1.00 28.12 166 LEU D O 1
ATOM 10886 N N . ARG D 1 173 ? 114.832 134.408 113.415 1.00 29.58 167 ARG D N 1
ATOM 10887 C CA . ARG D 1 173 ? 114.379 135.790 113.519 1.00 29.58 167 ARG D CA 1
ATOM 10888 C C . ARG D 1 173 ? 115.568 136.703 113.800 1.00 29.58 167 ARG D C 1
ATOM 10889 O O . ARG D 1 173 ? 116.353 136.422 114.710 1.00 29.58 167 ARG D O 1
ATOM 10897 N N . PRO D 1 174 ? 115.740 137.784 113.041 1.00 21.48 168 PRO D N 1
ATOM 10898 C CA . PRO D 1 174 ? 116.854 138.703 113.308 1.00 21.48 168 PRO D CA 1
ATOM 10899 C C . PRO D 1 174 ? 116.782 139.274 114.716 1.00 21.48 168 PRO D C 1
ATOM 10900 O O . PRO D 1 174 ? 115.702 139.555 115.240 1.00 21.48 168 PRO D O 1
ATOM 10904 N N . ILE D 1 175 ? 117.950 139.447 115.328 1.00 17.88 169 ILE D N 1
ATOM 10905 C CA . ILE D 1 175 ? 118.069 139.837 116.728 1.00 17.88 169 ILE D CA 1
ATOM 10906 C C . ILE D 1 175 ? 118.661 141.236 116.801 1.00 17.88 169 ILE D C 1
ATOM 10907 O O . ILE D 1 175 ? 119.696 141.512 116.181 1.00 17.88 169 ILE D O 1
ATOM 10912 N N . ILE D 1 176 ? 118.011 142.113 117.558 1.00 19.40 170 ILE D N 1
ATOM 10913 C CA . ILE D 1 176 ? 118.518 143.451 117.837 1.00 19.40 170 ILE D CA 1
ATOM 10914 C C . ILE D 1 176 ? 119.144 143.429 119.223 1.00 19.40 170 ILE D C 1
ATOM 10915 O O . ILE D 1 176 ? 118.478 143.090 120.209 1.00 19.40 170 ILE D O 1
ATOM 10920 N N . ALA D 1 177 ? 120.420 143.791 119.304 1.00 19.90 171 ALA D N 1
ATOM 10921 C CA . ALA D 1 177 ? 121.175 143.745 120.546 1.00 19.90 171 ALA D CA 1
ATOM 10922 C C . ALA D 1 177 ? 121.359 145.149 121.101 1.00 19.90 171 ALA D C 1
ATOM 10923 O O . ALA D 1 177 ? 121.717 146.075 120.366 1.00 19.90 171 ALA D O 1
ATOM 10925 N N . ASP D 1 178 ? 121.113 145.304 122.399 1.00 24.05 172 ASP D N 1
ATOM 10926 C CA . ASP D 1 178 ? 121.287 146.579 123.084 1.00 24.05 172 ASP D CA 1
ATOM 10927 C C . ASP D 1 178 ? 122.728 146.674 123.574 1.00 24.05 172 ASP D C 1
ATOM 10928 O O . ASP D 1 178 ? 123.140 145.919 124.460 1.00 24.05 172 ASP D O 1
ATOM 10933 N N . ALA D 1 179 ? 123.490 147.605 123.003 1.00 23.68 173 ALA D N 1
ATOM 10934 C CA . ALA D 1 179 ? 124.900 147.772 123.355 1.00 23.68 173 ALA D CA 1
ATOM 10935 C C . ALA D 1 179 ? 125.038 148.853 124.429 1.00 23.68 173 ALA D C 1
ATOM 10936 O O . ALA D 1 179 ? 125.499 149.970 124.190 1.00 23.68 173 ALA D O 1
ATOM 10938 N N . ASP D 1 180 ? 124.620 148.490 125.643 1.00 32.19 174 ASP D N 1
ATOM 10939 C CA . ASP D 1 180 ? 124.696 149.384 126.793 1.00 32.19 174 ASP D CA 1
ATOM 10940 C C . ASP D 1 180 ? 125.644 148.863 127.867 1.00 32.19 174 ASP D C 1
ATOM 10941 O O . ASP D 1 180 ? 125.604 149.338 129.007 1.00 32.19 174 ASP D O 1
ATOM 10946 N N . THR D 1 181 ? 126.493 147.894 127.533 1.00 41.73 175 THR D N 1
ATOM 10947 C CA . THR D 1 181 ? 127.438 147.327 128.485 1.00 41.73 175 THR D CA 1
ATOM 10948 C C . THR D 1 181 ? 128.860 147.843 128.298 1.00 41.73 175 THR D C 1
ATOM 10949 O O . THR D 1 181 ? 129.770 147.366 128.983 1.00 41.73 175 THR D O 1
ATOM 10953 N N . GLY D 1 182 ? 129.075 148.795 127.394 1.00 44.92 176 GLY D N 1
ATOM 10954 C CA . GLY D 1 182 ? 130.393 149.370 127.209 1.00 44.92 176 GLY D CA 1
ATOM 10955 C C . GLY D 1 182 ? 130.765 150.345 128.308 1.00 44.92 176 GLY D C 1
ATOM 10956 O O . GLY D 1 182 ? 131.715 150.114 129.063 1.00 44.92 176 GLY D O 1
ATOM 10957 N N . HIS D 1 183 ? 130.027 151.452 128.387 1.00 44.29 177 HIS D N 1
ATOM 10958 C CA . HIS D 1 183 ? 130.105 152.481 129.421 1.00 44.29 177 HIS D CA 1
ATOM 10959 C C . HIS D 1 183 ? 131.387 153.304 129.374 1.00 44.29 177 HIS D C 1
ATOM 10960 O O . HIS D 1 183 ? 131.511 154.262 130.147 1.00 44.29 177 HIS D O 1
ATOM 10967 N N . GLY D 1 184 ? 132.340 152.976 128.507 1.00 37.91 178 GLY D N 1
ATOM 10968 C CA . GLY D 1 184 ? 133.558 153.759 128.444 1.00 37.91 178 GLY D CA 1
ATOM 10969 C C . GLY D 1 184 ? 134.206 153.834 127.077 1.00 37.91 178 GLY D C 1
ATOM 10970 O O . GLY D 1 184 ? 134.535 152.806 126.481 1.00 37.91 178 GLY D O 1
ATOM 10971 N N . GLY D 1 185 ? 134.406 155.051 126.579 1.00 32.23 179 GLY D N 1
ATOM 10972 C CA . GLY D 1 185 ? 135.203 155.296 125.395 1.00 32.23 179 GLY D CA 1
ATOM 10973 C C . GLY D 1 185 ? 134.665 154.666 124.119 1.00 32.23 179 GLY D C 1
ATOM 10974 O O . GLY D 1 185 ? 133.482 154.345 123.980 1.00 32.23 179 GLY D O 1
ATOM 10975 N N . ILE D 1 186 ? 135.586 154.489 123.173 1.00 22.78 180 ILE D N 1
ATOM 10976 C CA . ILE D 1 186 ? 135.262 153.952 121.864 1.00 22.78 180 ILE D CA 1
ATOM 10977 C C . ILE D 1 186 ? 135.726 152.507 121.692 1.00 22.78 180 ILE D C 1
ATOM 10978 O O . ILE D 1 186 ? 135.064 151.738 120.986 1.00 22.78 180 ILE D O 1
ATOM 10983 N N . THR D 1 187 ? 136.828 152.108 122.329 1.00 24.20 181 THR D N 1
ATOM 10984 C CA . THR D 1 187 ? 137.285 150.727 122.207 1.00 24.20 181 THR D CA 1
ATOM 10985 C C . THR D 1 187 ? 136.245 149.751 122.745 1.00 24.20 181 THR D C 1
ATOM 10986 O O . THR D 1 187 ? 136.070 148.652 122.200 1.00 24.20 181 THR D O 1
ATOM 10990 N N . ALA D 1 188 ? 135.543 150.134 123.815 1.00 20.55 182 ALA D N 1
ATOM 10991 C CA . ALA D 1 188 ? 134.534 149.251 124.391 1.00 20.55 182 ALA D CA 1
ATOM 10992 C C . ALA D 1 188 ? 133.400 148.986 123.409 1.00 20.55 182 ALA D C 1
ATOM 10993 O O . ALA D 1 188 ? 132.953 147.843 123.270 1.00 20.55 182 ALA D O 1
ATOM 10995 N N . ILE D 1 189 ? 132.923 150.023 122.717 1.00 17.15 183 ILE D N 1
ATOM 10996 C CA . ILE D 1 189 ? 131.837 149.807 121.764 1.00 17.15 183 ILE D CA 1
ATOM 10997 C C . ILE D 1 189 ? 132.336 149.028 120.551 1.00 17.15 183 ILE D C 1
ATOM 10998 O O . ILE D 1 189 ? 131.583 148.247 119.959 1.00 17.15 183 ILE D O 1
ATOM 11003 N N . ILE D 1 190 ? 133.609 149.194 120.180 1.00 16.09 184 ILE D N 1
ATOM 11004 C CA . ILE D 1 190 ? 134.180 148.399 119.093 1.00 16.09 184 ILE D CA 1
ATOM 11005 C C . ILE D 1 190 ? 134.170 146.918 119.457 1.00 16.09 184 ILE D C 1
ATOM 11006 O O . ILE D 1 190 ? 133.711 146.067 118.683 1.00 16.09 184 ILE D O 1
ATOM 11011 N N . LYS D 1 191 ? 134.676 146.590 120.648 1.00 17.46 185 LYS D N 1
ATOM 11012 C CA . LYS D 1 191 ? 134.702 145.197 121.080 1.00 17.46 185 LYS D CA 1
ATOM 11013 C C . LYS D 1 191 ? 133.294 144.648 121.262 1.00 17.46 185 LYS D C 1
ATOM 11014 O O . LYS D 1 191 ? 133.037 143.476 120.963 1.00 17.46 185 LYS D O 1
ATOM 11020 N N . LEU D 1 192 ? 132.370 145.476 121.752 1.00 14.26 186 LEU D N 1
ATOM 11021 C CA . LEU D 1 192 ? 130.989 145.040 121.912 1.00 14.26 186 LEU D CA 1
ATOM 11022 C C . LEU D 1 192 ? 130.351 144.735 120.563 1.00 14.26 186 LEU D C 1
ATOM 11023 O O . LEU D 1 192 ? 129.603 143.760 120.430 1.00 14.26 186 LEU D O 1
ATOM 11028 N N . THR D 1 193 ? 130.628 145.562 119.553 1.00 13.87 187 THR D N 1
ATOM 11029 C CA . THR D 1 193 ? 130.131 145.286 118.211 1.00 13.87 187 THR D CA 1
ATOM 11030 C C . THR D 1 193 ? 130.721 143.995 117.663 1.00 13.87 187 THR D C 1
ATOM 11031 O O . THR D 1 193 ? 130.011 143.193 117.045 1.00 13.87 187 THR D O 1
ATOM 11035 N N . LYS D 1 194 ? 132.021 143.775 117.881 1.00 16.33 188 LYS D N 1
ATOM 11036 C CA . LYS D 1 194 ? 132.637 142.521 117.456 1.00 16.33 188 LYS D CA 1
ATOM 11037 C C . LYS D 1 194 ? 131.948 141.328 118.111 1.00 16.33 188 LYS D C 1
ATOM 11038 O O . LYS D 1 194 ? 131.616 140.341 117.444 1.00 16.33 188 LYS D O 1
ATOM 11044 N N . MET D 1 195 ? 131.715 141.415 119.424 1.00 15.37 189 MET D N 1
ATOM 11045 C CA . MET D 1 195 ? 131.075 140.321 120.146 1.00 15.37 189 MET D CA 1
ATOM 11046 C C . MET D 1 195 ? 129.658 140.077 119.645 1.00 15.37 189 MET D C 1
ATOM 11047 O O . MET D 1 195 ? 129.243 138.926 119.474 1.00 15.37 189 MET D O 1
ATOM 11052 N N . PHE D 1 196 ? 128.895 141.149 119.414 1.00 14.30 190 PHE D N 1
ATOM 11053 C CA . PHE D 1 196 ? 127.528 140.992 118.930 1.00 14.30 190 PHE D CA 1
ATOM 11054 C C . PHE D 1 196 ? 127.501 140.366 117.542 1.00 14.30 190 PHE D C 1
ATOM 11055 O O . PHE D 1 196 ? 126.657 139.508 117.258 1.00 14.30 190 PHE D O 1
ATOM 11063 N N . ILE D 1 197 ? 128.413 140.782 116.662 1.00 14.37 191 ILE D N 1
ATOM 11064 C CA . ILE D 1 197 ? 128.473 140.190 115.328 1.00 14.37 191 ILE D CA 1
ATOM 11065 C C . ILE D 1 197 ? 128.827 138.712 115.417 1.00 14.37 191 ILE D C 1
ATOM 11066 O O . ILE D 1 197 ? 128.234 137.873 114.727 1.00 14.37 191 ILE D O 1
ATOM 11071 N N . GLU D 1 198 ? 129.792 138.366 116.273 1.00 16.50 192 GLU D N 1
ATOM 11072 C CA . GLU D 1 198 ? 130.196 136.969 116.397 1.00 16.50 192 GLU D CA 1
ATOM 11073 C C . GLU D 1 198 ? 129.097 136.104 117.000 1.00 16.50 192 GLU D C 1
ATOM 11074 O O . GLU D 1 198 ? 129.049 134.897 116.737 1.00 16.50 192 GLU D O 1
ATOM 11080 N N . ARG D 1 199 ? 128.205 136.688 117.800 1.00 15.00 193 ARG D N 1
ATOM 11081 C CA . ARG D 1 199 ? 127.186 135.929 118.513 1.00 15.00 193 ARG D CA 1
ATOM 11082 C C . ARG D 1 199 ? 125.821 135.986 117.836 1.00 15.00 193 ARG D C 1
ATOM 11083 O O . ARG D 1 199 ? 124.813 135.642 118.462 1.00 15.00 193 ARG D O 1
ATOM 11091 N N . GLY D 1 200 ? 125.765 136.415 116.581 1.00 13.17 194 GLY D N 1
ATOM 11092 C CA . GLY D 1 200 ? 124.555 136.295 115.794 1.00 13.17 194 GLY D CA 1
ATOM 11093 C C . GLY D 1 200 ? 123.620 137.482 115.811 1.00 13.17 194 GLY D C 1
ATOM 11094 O O . GLY D 1 200 ? 122.486 137.354 115.336 1.00 13.17 194 GLY D O 1
ATOM 11095 N N . ALA D 1 201 ? 124.045 138.627 116.338 1.00 13.22 195 ALA D N 1
ATOM 11096 C CA . ALA D 1 201 ? 123.185 139.801 116.341 1.00 13.22 195 ALA D CA 1
ATOM 11097 C C . ALA D 1 201 ? 123.079 140.383 114.938 1.00 13.22 195 ALA D C 1
ATOM 11098 O O . ALA D 1 201 ? 124.090 140.584 114.258 1.00 13.22 195 ALA D O 1
ATOM 11100 N N . ALA D 1 202 ? 121.849 140.646 114.502 1.00 13.98 196 ALA D N 1
ATOM 11101 C CA . ALA D 1 202 ? 121.602 141.276 113.213 1.00 13.98 196 ALA D CA 1
ATOM 11102 C C . ALA D 1 202 ? 121.532 142.794 113.298 1.00 13.98 196 ALA D C 1
ATOM 11103 O O . ALA D 1 202 ? 121.593 143.461 112.261 1.00 13.98 196 ALA D O 1
ATOM 11105 N N . GLY D 1 203 ? 121.407 143.347 114.496 1.00 15.55 197 GLY D N 1
ATOM 11106 C CA . GLY D 1 203 ? 121.359 144.788 114.667 1.00 15.55 197 GLY D CA 1
ATOM 11107 C C . GLY D 1 203 ? 121.821 145.166 116.055 1.00 15.55 197 GLY D C 1
ATOM 11108 O O . GLY D 1 203 ? 121.666 144.399 117.009 1.00 15.55 197 GLY D O 1
ATOM 11109 N N . ILE D 1 204 ? 122.393 146.360 116.166 1.00 16.76 198 ILE D N 1
ATOM 11110 C CA . ILE D 1 204 ? 122.917 146.875 117.424 1.00 16.76 198 ILE D CA 1
ATOM 11111 C C . ILE D 1 204 ? 122.230 148.196 117.729 1.00 16.76 198 ILE D C 1
ATOM 11112 O O . ILE D 1 204 ? 122.142 149.072 116.861 1.00 16.76 198 ILE D O 1
ATOM 11117 N N . HIS D 1 205 ? 121.741 148.334 118.957 1.00 20.45 199 HIS D N 1
ATOM 11118 C CA . HIS D 1 205 ? 121.069 149.542 119.412 1.00 20.45 199 HIS D CA 1
ATOM 11119 C C . HIS D 1 205 ? 121.903 150.223 120.488 1.00 20.45 199 HIS D C 1
ATOM 11120 O O . HIS D 1 205 ? 122.369 149.569 121.426 1.00 20.45 199 HIS D O 1
ATOM 11127 N N . ILE D 1 206 ? 122.088 151.536 120.347 1.00 19.12 200 ILE D N 1
ATOM 11128 C CA . ILE D 1 206 ? 122.747 152.350 121.358 1.00 19.12 200 ILE D CA 1
ATOM 11129 C C . ILE D 1 206 ? 121.913 153.601 121.598 1.00 19.12 200 ILE D C 1
ATOM 11130 O O . ILE D 1 206 ? 121.120 154.023 120.754 1.00 19.12 200 ILE D O 1
ATOM 11135 N N . GLU D 1 207 ? 122.111 154.196 122.769 1.00 23.06 201 GLU D N 1
ATOM 11136 C CA . GLU D 1 207 ? 121.402 155.395 123.180 1.00 23.06 201 GLU D CA 1
ATOM 11137 C C . GLU D 1 207 ? 122.387 156.539 123.371 1.00 23.06 201 GLU D C 1
ATOM 11138 O O . GLU D 1 207 ? 123.582 156.327 123.597 1.00 23.06 201 GLU D O 1
ATOM 11144 N N . ASP D 1 208 ? 121.871 157.761 123.283 1.00 21.44 202 ASP D N 1
ATOM 11145 C CA . ASP D 1 208 ? 122.653 158.948 123.589 1.00 21.44 202 ASP D CA 1
ATOM 11146 C C . ASP D 1 208 ? 122.609 159.303 125.069 1.00 21.44 202 ASP D C 1
ATOM 11147 O O . ASP D 1 208 ? 123.142 160.346 125.461 1.00 21.44 202 ASP D O 1
ATOM 11152 N N . GLN D 1 209 ? 121.979 158.470 125.890 1.00 25.92 203 GLN D N 1
ATOM 11153 C CA . GLN D 1 209 ? 121.997 158.664 127.331 1.00 25.92 203 GLN D CA 1
ATOM 11154 C C . GLN D 1 209 ? 123.407 158.464 127.874 1.00 25.92 203 GLN D C 1
ATOM 11155 O O . GLN D 1 209 ? 124.188 157.660 127.360 1.00 25.92 203 GLN D O 1
ATOM 11161 N N . ALA D 1 210 ? 123.733 159.216 128.921 1.00 27.72 204 ALA D N 1
ATOM 11162 C CA . ALA D 1 210 ? 125.072 159.164 129.490 1.00 27.72 204 ALA D CA 1
ATOM 11163 C C . ALA D 1 210 ? 125.340 157.788 130.093 1.00 27.72 204 ALA D C 1
ATOM 11164 O O . ALA D 1 210 ? 124.485 157.256 130.815 1.00 27.72 204 ALA D O 1
ATOM 11166 N N . PRO D 1 211 ? 126.492 157.180 129.818 1.00 34.35 205 PRO D N 1
ATOM 11167 C CA . PRO D 1 211 ? 126.785 155.863 130.394 1.00 34.35 205 PRO D CA 1
ATOM 11168 C C . PRO D 1 211 ? 126.901 155.931 131.910 1.00 34.35 205 PRO D C 1
ATOM 11169 O O . PRO D 1 211 ? 127.418 156.899 132.470 1.00 34.35 205 PRO D O 1
ATOM 11173 N N . GLY D 1 212 ? 126.420 154.882 132.569 1.00 36.04 206 GLY D N 1
ATOM 11174 C CA . GLY D 1 212 ? 126.471 154.820 134.021 1.00 36.04 206 GLY D CA 1
ATOM 11175 C C . GLY D 1 212 ? 125.680 155.907 134.713 1.00 36.04 206 GLY D C 1
ATOM 11176 O O . GLY D 1 212 ? 126.138 156.461 135.718 1.00 36.04 206 GLY D O 1
ATOM 11177 N N . THR D 1 213 ? 124.495 156.232 134.192 1.00 39.13 207 THR D N 1
ATOM 11178 C CA . THR D 1 213 ? 123.651 157.260 134.785 1.00 39.13 207 THR D CA 1
ATOM 11179 C C . THR D 1 213 ? 122.194 156.844 134.924 1.00 39.13 207 THR D C 1
ATOM 11180 O O . THR D 1 213 ? 121.386 157.650 135.399 1.00 39.13 207 THR D O 1
ATOM 11184 N N . LYS D 1 214 ? 121.832 155.627 134.526 1.00 50.14 208 LYS D N 1
ATOM 11185 C CA . LYS D 1 214 ? 120.452 155.181 134.651 1.00 50.14 208 LYS D CA 1
ATOM 11186 C C . LYS D 1 214 ? 120.070 155.042 136.120 1.00 50.14 208 LYS D C 1
ATOM 11187 O O . LYS D 1 214 ? 120.839 154.523 136.934 1.00 50.14 208 LYS D O 1
ATOM 11193 N N . LYS D 1 215 ? 118.870 155.508 136.456 1.00 64.01 209 LYS D N 1
ATOM 11194 C CA . LYS D 1 215 ? 118.391 155.511 137.829 1.00 64.01 209 LYS D CA 1
ATOM 11195 C C . LYS D 1 215 ? 117.029 154.836 137.904 1.00 64.01 209 LYS D C 1
ATOM 11196 O O . LYS D 1 215 ? 116.253 154.854 136.943 1.00 64.01 209 LYS D O 1
ATOM 11202 N N . CYS D 1 216 ? 116.748 154.238 139.057 1.00 72.85 210 CYS D N 1
ATOM 11203 C CA . CYS D 1 216 ? 115.472 153.573 139.289 1.00 72.85 210 CYS D CA 1
ATOM 11204 C C . CYS D 1 216 ? 114.377 154.586 139.605 1.00 72.85 210 CYS D C 1
ATOM 11205 O O . CYS D 1 216 ? 114.024 155.413 138.766 1.00 72.85 210 CYS D O 1
ATOM 11208 N N . MET D 1 219 ? 112.794 158.255 138.723 1.00 69.56 213 MET D N 1
ATOM 11209 C CA . MET D 1 219 ? 113.997 158.714 138.037 1.00 69.56 213 MET D CA 1
ATOM 11210 C C . MET D 1 219 ? 113.929 160.216 137.783 1.00 69.56 213 MET D C 1
ATOM 11211 O O . MET D 1 219 ? 112.971 160.712 137.190 1.00 69.56 213 MET D O 1
ATOM 11216 N N . ALA D 1 220 ? 114.957 160.934 138.231 1.00 61.80 214 ALA D N 1
ATOM 11217 C CA . ALA D 1 220 ? 114.985 162.394 138.131 1.00 61.80 214 ALA D CA 1
ATOM 11218 C C . ALA D 1 220 ? 115.600 162.836 136.801 1.00 61.80 214 ALA D C 1
ATOM 11219 O O . ALA D 1 220 ? 116.562 163.601 136.744 1.00 61.80 214 ALA D O 1
ATOM 11221 N N . GLY D 1 221 ? 115.015 162.334 135.718 1.00 48.32 215 GLY D N 1
ATOM 11222 C CA . GLY D 1 221 ? 115.437 162.719 134.384 1.00 48.32 215 GLY D CA 1
ATOM 11223 C C . GLY D 1 221 ? 116.692 162.020 133.906 1.00 48.32 215 GLY D C 1
ATOM 11224 O O . GLY D 1 221 ? 117.549 161.640 134.708 1.00 48.32 215 GLY D O 1
ATOM 11225 N N . LYS D 1 222 ? 116.810 161.853 132.593 1.00 34.99 216 LYS D N 1
ATOM 11226 C CA . LYS D 1 222 ? 117.961 161.203 131.989 1.00 34.99 216 LYS D CA 1
ATOM 11227 C C . LYS D 1 222 ? 119.056 162.222 131.689 1.00 34.99 216 LYS D C 1
ATOM 11228 O O . LYS D 1 222 ? 118.801 163.417 131.526 1.00 34.99 216 LYS D O 1
ATOM 11234 N N . VAL D 1 223 ? 120.288 161.725 131.612 1.00 24.24 217 VAL D N 1
ATOM 11235 C CA . VAL D 1 223 ? 121.462 162.534 131.308 1.00 24.24 217 VAL D CA 1
ATOM 11236 C C . VAL D 1 223 ? 121.939 162.171 129.910 1.00 24.24 217 VAL D C 1
ATOM 11237 O O . VAL D 1 223 ? 122.167 160.992 129.613 1.00 24.24 217 VAL D O 1
ATOM 11241 N N . LEU D 1 224 ? 122.092 163.177 129.057 1.00 18.85 218 LEU D N 1
ATOM 11242 C CA . LEU D 1 224 ? 122.504 162.971 127.678 1.00 18.85 218 LEU D CA 1
ATOM 11243 C C . LEU D 1 224 ? 124.000 163.191 127.508 1.00 18.85 218 LEU D C 1
ATOM 11244 O O . LEU D 1 224 ? 124.665 163.822 128.334 1.00 18.85 218 LEU D O 1
ATOM 11249 N N . VAL D 1 225 ? 124.522 162.655 126.410 1.00 16.81 219 VAL D N 1
ATOM 11250 C CA . VAL D 1 225 ? 125.872 162.961 125.950 1.00 16.81 219 VAL D CA 1
ATOM 11251 C C . VAL D 1 225 ? 125.734 163.968 124.814 1.00 16.81 219 VAL D C 1
ATOM 11252 O O . VAL D 1 225 ? 124.641 164.104 124.246 1.00 16.81 219 VAL D O 1
ATOM 11256 N N . PRO D 1 226 ? 126.786 164.705 124.462 1.00 16.18 220 PRO D N 1
ATOM 11257 C CA . PRO D 1 226 ? 126.703 165.576 123.287 1.00 16.18 220 PRO D CA 1
ATOM 11258 C C . PRO D 1 226 ? 126.402 164.772 122.033 1.00 16.18 220 PRO D C 1
ATOM 11259 O O . PRO D 1 226 ? 126.682 163.574 121.955 1.00 16.18 220 PRO D O 1
ATOM 11263 N N . VAL D 1 227 ? 125.808 165.449 121.049 1.00 16.73 221 VAL D N 1
ATOM 11264 C CA . VAL D 1 227 ? 125.416 164.784 119.808 1.00 16.73 221 VAL D CA 1
ATOM 11265 C C . VAL D 1 227 ? 126.623 164.131 119.146 1.00 16.73 221 VAL D C 1
ATOM 11266 O O . VAL D 1 227 ? 126.535 163.010 118.626 1.00 16.73 221 VAL D O 1
ATOM 11270 N N . GLN D 1 228 ? 127.768 164.815 119.163 1.00 15.80 222 GLN D N 1
ATOM 11271 C CA . GLN D 1 228 ? 128.956 164.278 118.512 1.00 15.80 222 GLN D CA 1
ATOM 11272 C C . GLN D 1 228 ? 129.444 163.001 119.182 1.00 15.80 222 GLN D C 1
ATOM 11273 O O . GLN D 1 228 ? 130.006 162.133 118.510 1.00 15.80 222 GLN D O 1
ATOM 11279 N N . GLU D 1 229 ? 129.240 162.857 120.493 1.00 17.83 223 GLU D N 1
ATOM 11280 C CA . GLU D 1 229 ? 129.650 161.629 121.168 1.00 17.83 223 GLU D CA 1
ATOM 11281 C C . GLU D 1 229 ? 128.852 160.429 120.662 1.00 17.83 223 GLU D C 1
ATOM 11282 O O . GLU D 1 229 ? 129.418 159.367 120.369 1.00 17.83 223 GLU D O 1
ATOM 11288 N N . HIS D 1 230 ? 127.533 160.587 120.535 1.00 17.11 224 HIS D N 1
ATOM 11289 C CA . HIS D 1 230 ? 126.711 159.508 120.001 1.00 17.11 224 HIS D CA 1
ATOM 11290 C C . HIS D 1 230 ? 127.027 159.250 118.534 1.00 17.11 224 HIS D C 1
ATOM 11291 O O . HIS D 1 230 ? 127.012 158.097 118.082 1.00 17.11 224 HIS D O 1
ATOM 11298 N N . ILE D 1 231 ? 127.310 160.309 117.772 1.00 16.62 225 ILE D N 1
ATOM 11299 C CA . ILE D 1 231 ? 127.714 160.129 116.380 1.00 16.62 225 ILE D CA 1
ATOM 11300 C C . ILE D 1 231 ? 129.006 159.327 116.301 1.00 16.62 225 ILE D C 1
ATOM 11301 O O . ILE D 1 231 ? 129.159 158.450 115.444 1.00 16.62 225 ILE D O 1
ATOM 11306 N N . ASN D 1 232 ? 129.956 159.616 117.191 1.00 18.12 226 ASN D N 1
ATOM 11307 C CA . ASN D 1 232 ? 131.207 158.868 117.218 1.00 18.12 226 ASN D CA 1
ATOM 11308 C C . ASN D 1 232 ? 130.970 157.410 117.576 1.00 18.12 226 ASN D C 1
ATOM 11309 O O . ASN D 1 232 ? 131.609 156.515 117.016 1.00 18.12 226 ASN D O 1
ATOM 11314 N N . ARG D 1 233 ? 130.060 157.148 118.518 1.00 19.24 227 ARG D N 1
ATOM 11315 C CA . ARG D 1 233 ? 129.734 155.762 118.845 1.00 19.24 227 ARG D CA 1
ATOM 11316 C C . ARG D 1 233 ? 129.124 155.036 117.648 1.00 19.24 227 ARG D C 1
ATOM 11317 O O . ARG D 1 233 ? 129.466 153.878 117.372 1.00 19.24 227 ARG D O 1
ATOM 11325 N N . LEU D 1 234 ? 128.225 155.703 116.921 1.00 27.59 228 LEU D N 1
ATOM 11326 C CA . LEU D 1 234 ? 127.639 155.100 115.725 1.00 27.59 228 LEU D CA 1
ATOM 11327 C C . LEU D 1 234 ? 128.696 154.836 114.659 1.00 27.59 228 LEU D C 1
ATOM 11328 O O . LEU D 1 234 ? 128.677 153.792 113.993 1.00 27.59 228 LEU D O 1
ATOM 11333 N N . VAL D 1 235 ? 129.621 155.779 114.475 1.00 19.10 229 VAL D N 1
ATOM 11334 C CA . VAL D 1 235 ? 130.693 155.600 113.500 1.00 19.10 229 VAL D CA 1
ATOM 11335 C C . VAL D 1 235 ? 131.589 154.438 113.904 1.00 19.10 229 VAL D C 1
ATOM 11336 O O . VAL D 1 235 ? 132.043 153.663 113.058 1.00 19.10 229 VAL D O 1
ATOM 11340 N N . ALA D 1 236 ? 131.862 154.303 115.203 1.00 18.76 230 ALA D N 1
ATOM 11341 C CA . ALA D 1 236 ? 132.649 153.173 115.681 1.00 18.76 230 ALA D CA 1
ATOM 11342 C C . ALA D 1 236 ? 131.937 151.855 115.414 1.00 18.76 230 ALA D C 1
ATOM 11343 O O . ALA D 1 236 ? 132.567 150.871 115.013 1.00 18.76 230 ALA D O 1
ATOM 11345 N N . ILE D 1 237 ? 130.621 151.817 115.630 1.00 15.73 231 ILE D N 1
ATOM 11346 C CA . ILE D 1 237 ? 129.859 150.603 115.340 1.00 15.73 231 ILE D CA 1
ATOM 11347 C C . ILE D 1 237 ? 129.949 150.256 113.859 1.00 15.73 231 ILE D C 1
ATOM 11348 O O . ILE D 1 237 ? 130.180 149.097 113.489 1.00 15.73 231 ILE D O 1
ATOM 11353 N N . ARG D 1 238 ? 129.774 151.253 112.990 1.00 15.26 232 ARG D N 1
ATOM 11354 C CA . ARG D 1 238 ? 129.840 150.996 111.554 1.00 15.26 232 ARG D CA 1
ATOM 11355 C C . ARG D 1 238 ? 131.234 150.545 111.134 1.00 15.26 232 ARG D C 1
ATOM 11356 O O . ARG D 1 238 ? 131.379 149.648 110.296 1.00 15.26 232 ARG D O 1
ATOM 11364 N N . ALA D 1 239 ? 132.274 151.160 111.702 1.00 17.03 233 ALA D N 1
ATOM 11365 C CA . ALA D 1 239 ? 133.640 150.769 111.375 1.00 17.03 233 ALA D CA 1
ATOM 11366 C C . ALA D 1 239 ? 133.929 149.345 111.829 1.00 17.03 233 ALA D C 1
ATOM 11367 O O . ALA D 1 239 ? 134.586 148.581 111.115 1.00 17.03 233 ALA D O 1
ATOM 11369 N N . SER D 1 240 ? 133.451 148.971 113.018 1.00 16.34 234 SER D N 1
ATOM 11370 C CA . SER D 1 240 ? 133.626 147.603 113.489 1.00 16.34 234 SER D CA 1
ATOM 11371 C C . SER D 1 240 ? 132.901 146.612 112.587 1.00 16.34 234 SER D C 1
ATOM 11372 O O . SER D 1 240 ? 133.436 145.541 112.270 1.00 16.34 234 SER D O 1
ATOM 11375 N N . ALA D 1 241 ? 131.684 146.954 112.158 1.00 15.94 235 ALA D N 1
ATOM 11376 C CA . ALA D 1 241 ? 130.954 146.081 111.246 1.00 15.94 235 ALA D CA 1
ATOM 11377 C C . ALA D 1 241 ? 131.687 145.935 109.918 1.00 15.94 235 ALA D C 1
ATOM 11378 O O . ALA D 1 241 ? 131.739 144.839 109.346 1.00 15.94 235 ALA D O 1
ATOM 11380 N N . ASP D 1 242 ? 132.255 147.029 109.407 1.00 21.42 236 ASP D N 1
ATOM 11381 C CA . ASP D 1 242 ? 133.026 146.958 108.169 1.00 21.42 236 ASP D CA 1
ATOM 11382 C C . ASP D 1 242 ? 134.277 146.106 108.342 1.00 21.42 236 ASP D C 1
ATOM 11383 O O . ASP D 1 242 ? 134.648 145.347 107.439 1.00 21.42 236 ASP D O 1
ATOM 11388 N N . ILE D 1 243 ? 134.947 146.226 109.491 1.00 21.34 237 ILE D N 1
ATOM 11389 C CA . ILE D 1 243 ? 136.128 145.408 109.756 1.00 21.34 237 ILE D CA 1
ATOM 11390 C C . ILE D 1 243 ? 135.756 143.933 109.778 1.00 21.34 237 ILE D C 1
ATOM 11391 O O . ILE D 1 243 ? 136.438 143.094 109.177 1.00 21.34 237 ILE D O 1
ATOM 11396 N N . PHE D 1 244 ? 134.664 143.592 110.462 1.00 19.67 238 PHE D N 1
ATOM 11397 C CA . PHE D 1 244 ? 134.198 142.212 110.478 1.00 19.67 238 PHE D CA 1
ATOM 11398 C C . PHE D 1 244 ? 133.502 141.806 109.187 1.00 19.67 238 PHE D C 1
ATOM 11399 O O . PHE D 1 244 ? 133.169 140.626 109.030 1.00 19.67 238 PHE D O 1
ATOM 11407 N N . GLY D 1 245 ? 133.280 142.739 108.269 1.00 19.21 239 GLY D N 1
ATOM 11408 C CA . GLY D 1 245 ? 132.628 142.419 107.011 1.00 19.21 239 GLY D CA 1
ATOM 11409 C C . GLY D 1 245 ? 131.181 142.005 107.156 1.00 19.21 239 GLY D C 1
ATOM 11410 O O . GLY D 1 245 ? 130.739 141.065 106.482 1.00 19.21 239 GLY D O 1
ATOM 11411 N N . SER D 1 246 ? 130.428 142.689 108.011 1.00 17.80 240 SER D N 1
ATOM 11412 C CA . SER D 1 246 ? 129.037 142.360 108.272 1.00 17.80 240 SER D CA 1
ATOM 11413 C C . SER D 1 246 ? 128.134 143.505 107.839 1.00 17.80 240 SER D C 1
ATOM 11414 O O . SER D 1 246 ? 128.521 144.676 107.878 1.00 17.80 240 SER D O 1
ATOM 11417 N N . ASN D 1 247 ? 126.915 143.151 107.427 1.00 19.15 241 ASN D N 1
ATOM 11418 C CA . ASN D 1 247 ? 125.885 144.120 107.075 1.00 19.15 241 ASN D CA 1
ATOM 11419 C C . ASN D 1 247 ? 125.036 144.518 108.273 1.00 19.15 241 ASN D C 1
ATOM 11420 O O . ASN D 1 247 ? 123.863 144.880 108.110 1.00 19.15 241 ASN D O 1
ATOM 11425 N N . LEU D 1 248 ? 125.611 144.452 109.472 1.00 15.75 242 LEU D N 1
ATOM 11426 C CA . LEU D 1 248 ? 124.885 144.711 110.707 1.00 15.75 242 LEU D CA 1
ATOM 11427 C C . LEU D 1 248 ? 124.248 146.094 110.696 1.00 15.75 242 LEU D C 1
ATOM 11428 O O . LEU D 1 248 ? 124.890 147.087 110.345 1.00 15.75 242 LEU D O 1
ATOM 11433 N N . LEU D 1 249 ? 122.977 146.152 111.081 1.00 15.15 243 LEU D N 1
ATOM 11434 C CA . LEU D 1 249 ? 122.255 147.413 111.137 1.00 15.15 243 LEU D CA 1
ATOM 11435 C C . LEU D 1 249 ? 122.578 148.160 112.423 1.00 15.15 243 LEU D C 1
ATOM 11436 O O . LEU D 1 249 ? 122.696 147.562 113.495 1.00 15.15 243 LEU D O 1
ATOM 11441 N N . ALA D 1 250 ? 122.718 149.476 112.309 1.00 17.34 244 ALA D N 1
ATOM 11442 C CA . ALA D 1 250 ? 122.923 150.344 113.459 1.00 17.34 244 ALA D CA 1
ATOM 11443 C C . ALA D 1 250 ? 121.609 151.029 113.806 1.00 17.34 244 ALA D C 1
ATOM 11444 O O . ALA D 1 250 ? 120.997 151.676 112.951 1.00 17.34 244 ALA D O 1
ATOM 11446 N N . VAL D 1 251 ? 121.178 150.878 115.054 1.00 18.27 245 VAL D N 1
ATOM 11447 C CA . VAL D 1 251 ? 119.949 151.481 115.550 1.00 18.27 245 VAL D CA 1
ATOM 11448 C C . VAL D 1 251 ? 120.321 152.491 116.623 1.00 18.27 245 VAL D C 1
ATOM 11449 O O . VAL D 1 251 ? 120.989 152.145 117.603 1.00 18.27 245 VAL D O 1
ATOM 11453 N N . ALA D 1 252 ? 119.895 153.737 116.436 1.00 18.78 246 ALA D N 1
ATOM 11454 C CA . ALA D 1 252 ? 120.203 154.819 117.359 1.00 18.78 246 ALA D CA 1
ATOM 11455 C C . ALA D 1 252 ? 118.918 155.312 118.003 1.00 18.78 246 ALA D C 1
ATOM 11456 O O . ALA D 1 252 ? 117.969 155.676 117.302 1.00 18.78 246 ALA D O 1
ATOM 11458 N N . ARG D 1 253 ? 118.892 155.324 119.332 1.00 22.99 247 ARG D N 1
ATOM 11459 C CA . ARG D 1 253 ? 117.758 155.832 120.092 1.00 22.99 247 ARG D CA 1
ATOM 11460 C C . ARG D 1 253 ? 118.153 157.122 120.792 1.00 22.99 247 ARG D C 1
ATOM 11461 O O . ARG D 1 253 ? 119.203 157.186 121.439 1.00 22.99 247 ARG D O 1
ATOM 11469 N N . THR D 1 254 ? 117.315 158.144 120.657 1.00 23.17 248 THR D N 1
ATOM 11470 C CA . THR D 1 254 ? 117.510 159.421 121.328 1.00 23.17 248 THR D CA 1
ATOM 11471 C C . THR D 1 254 ? 116.560 159.512 122.514 1.00 23.17 248 THR D C 1
ATOM 11472 O O . THR D 1 254 ? 115.355 159.279 122.374 1.00 23.17 248 THR D O 1
ATOM 11476 N N . ASP D 1 255 ? 117.110 159.835 123.685 1.00 27.29 249 ASP D N 1
ATOM 11477 C CA . ASP D 1 255 ? 116.337 159.960 124.914 1.00 27.29 249 ASP D CA 1
ATOM 11478 C C . ASP D 1 255 ? 116.171 161.413 125.340 1.00 27.29 249 ASP D C 1
ATOM 11479 O O . ASP D 1 255 ? 115.959 161.690 126.525 1.00 27.29 249 ASP D O 1
ATOM 11484 N N . SER D 1 256 ? 116.258 162.346 124.392 1.00 27.10 250 SER D N 1
ATOM 11485 C CA . SER D 1 256 ? 116.271 163.764 124.724 1.00 27.10 250 SER D CA 1
ATOM 11486 C C . SER D 1 256 ? 114.911 164.289 125.163 1.00 27.10 250 SER D C 1
ATOM 11487 O O . SER D 1 256 ? 114.855 165.312 125.854 1.00 27.10 250 SER D O 1
ATOM 11490 N N . GLU D 1 257 ? 113.818 163.627 124.777 1.00 33.99 251 GLU D N 1
ATOM 11491 C CA . GLU D 1 257 ? 112.493 164.138 125.115 1.00 33.99 251 GLU D CA 1
ATOM 11492 C C . GLU D 1 257 ? 112.268 164.162 126.623 1.00 33.99 251 GLU D C 1
ATOM 11493 O O . GLU D 1 257 ? 111.729 165.136 127.160 1.00 33.99 251 GLU D O 1
ATOM 11499 N N . ALA D 1 258 ? 112.673 163.106 127.321 1.00 32.99 252 ALA D N 1
ATOM 11500 C CA . ALA D 1 258 ? 112.512 163.022 128.765 1.00 32.99 252 ALA D CA 1
ATOM 11501 C C . ALA D 1 258 ? 113.776 163.388 129.530 1.00 32.99 252 ALA D C 1
ATOM 11502 O O . ALA D 1 258 ? 113.765 163.363 130.764 1.00 32.99 252 ALA D O 1
ATOM 11504 N N . ALA D 1 259 ? 114.856 163.729 128.834 1.00 30.73 253 ALA D N 1
ATOM 11505 C CA . ALA D 1 259 ? 116.120 164.021 129.493 1.00 30.73 253 ALA D CA 1
ATOM 11506 C C . ALA D 1 259 ? 116.105 165.407 130.121 1.00 30.73 253 ALA D C 1
ATOM 11507 O O . ALA D 1 259 ? 115.479 166.342 129.611 1.00 30.73 253 ALA D O 1
ATOM 11509 N N . THR D 1 260 ? 116.815 165.535 131.243 1.00 29.77 254 THR D N 1
ATOM 11510 C CA . THR D 1 260 ? 116.921 166.801 131.951 1.00 29.77 254 THR D CA 1
ATOM 11511 C C . THR D 1 260 ? 118.354 167.259 132.177 1.00 29.77 254 THR D C 1
ATOM 11512 O O . THR D 1 260 ? 118.551 168.383 132.649 1.00 29.77 254 THR D O 1
ATOM 11516 N N . LEU D 1 261 ? 119.350 166.436 131.859 1.00 22.48 255 LEU D N 1
ATOM 11517 C CA . LEU D 1 261 ? 120.745 166.777 132.084 1.00 22.48 255 LEU D CA 1
ATOM 11518 C C . LEU D 1 261 ? 121.559 166.408 130.854 1.00 22.48 255 LEU D C 1
ATOM 11519 O O . LEU D 1 261 ? 121.175 165.541 130.065 1.00 22.48 255 LEU D O 1
ATOM 11524 N N . ILE D 1 262 ? 122.689 167.089 130.691 1.00 17.00 256 ILE D N 1
ATOM 11525 C CA . ILE D 1 262 ? 123.632 166.801 129.617 1.00 17.00 256 ILE D CA 1
ATOM 11526 C C . ILE D 1 262 ? 125.038 166.844 130.199 1.00 17.00 256 ILE D C 1
ATOM 11527 O O . ILE D 1 262 ? 125.343 167.678 131.059 1.00 17.00 256 ILE D O 1
ATOM 11532 N N . THR D 1 263 ? 125.889 165.919 129.752 1.00 17.70 257 THR D N 1
ATOM 11533 C CA . THR D 1 263 ? 127.223 165.801 130.333 1.00 17.70 257 THR D CA 1
ATOM 11534 C C . THR D 1 263 ? 128.096 167.003 129.991 1.00 17.70 257 THR D C 1
ATOM 11535 O O . THR D 1 263 ? 128.863 167.476 130.836 1.00 17.70 257 THR D O 1
ATOM 11539 N N . SER D 1 264 ? 127.998 167.510 128.765 1.00 18.92 258 SER D N 1
ATOM 11540 C CA . SER D 1 264 ? 128.895 168.565 128.319 1.00 18.92 258 SER D CA 1
ATOM 11541 C C . SER D 1 264 ? 128.156 169.519 127.395 1.00 18.92 258 SER D C 1
ATOM 11542 O O . SER D 1 264 ? 127.129 169.175 126.804 1.00 18.92 258 SER D O 1
ATOM 11545 N N . THR D 1 265 ? 128.701 170.731 127.280 1.00 20.98 259 THR D N 1
ATOM 11546 C CA . THR D 1 265 ? 128.190 171.757 126.380 1.00 20.98 259 THR D CA 1
ATOM 11547 C C . THR D 1 265 ? 129.079 171.932 125.154 1.00 20.98 259 THR D C 1
ATOM 11548 O O . THR D 1 265 ? 129.008 172.964 124.481 1.00 20.98 259 THR D O 1
ATOM 11552 N N . ILE D 1 266 ? 129.919 170.938 124.855 1.00 21.43 260 ILE D N 1
ATOM 11553 C CA . ILE D 1 266 ? 130.932 171.091 123.818 1.00 21.43 260 ILE D CA 1
ATOM 11554 C C . ILE D 1 266 ? 130.327 171.144 122.420 1.00 21.43 260 ILE D C 1
ATOM 11555 O O . ILE D 1 266 ? 130.948 171.693 121.502 1.00 21.43 260 ILE D O 1
ATOM 11560 N N . ASP D 1 267 ? 129.130 170.602 122.231 1.00 20.76 261 ASP D N 1
ATOM 11561 C CA . ASP D 1 267 ? 128.502 170.534 120.918 1.00 20.76 261 ASP D CA 1
ATOM 11562 C C . ASP D 1 267 ? 127.569 171.724 120.738 1.00 20.76 261 ASP D C 1
ATOM 11563 O O . ASP D 1 267 ? 126.698 171.967 121.579 1.00 20.76 261 ASP D O 1
ATOM 11568 N N . HIS D 1 268 ? 127.756 172.460 119.638 1.00 23.33 262 HIS D N 1
ATOM 11569 C CA . HIS D 1 268 ? 126.921 173.627 119.372 1.00 23.33 262 HIS D CA 1
ATOM 11570 C C . HIS D 1 268 ? 125.459 173.245 119.190 1.00 23.33 262 HIS D C 1
ATOM 11571 O O . HIS D 1 268 ? 124.565 174.008 119.572 1.00 23.33 262 HIS D O 1
ATOM 11578 N N . ARG D 1 269 ? 125.200 172.067 118.618 1.00 19.50 263 ARG D N 1
ATOM 11579 C CA . ARG D 1 269 ? 123.829 171.650 118.350 1.00 19.50 263 ARG D CA 1
ATOM 11580 C C . ARG D 1 269 ? 123.018 171.497 119.630 1.00 19.50 263 ARG D C 1
ATOM 11581 O O . ARG D 1 269 ? 121.786 171.589 119.594 1.00 19.50 263 ARG D O 1
ATOM 11589 N N . ASP D 1 270 ? 123.680 171.269 120.761 1.00 19.99 264 ASP D N 1
ATOM 11590 C CA . ASP D 1 270 ? 123.009 171.185 122.049 1.00 19.99 264 ASP D CA 1
ATOM 11591 C C . ASP D 1 270 ? 122.844 172.537 122.729 1.00 19.99 264 ASP D C 1
ATOM 11592 O O . ASP D 1 270 ? 122.038 172.647 123.660 1.00 19.99 264 ASP D O 1
ATOM 11597 N N . HIS D 1 271 ? 123.569 173.566 122.277 1.00 20.64 265 HIS D N 1
ATOM 11598 C CA . HIS D 1 271 ? 123.593 174.839 122.995 1.00 20.64 265 HIS D CA 1
ATOM 11599 C C . HIS D 1 271 ? 122.213 175.470 123.088 1.00 20.64 265 HIS D C 1
ATOM 11600 O O . HIS D 1 271 ? 121.941 176.227 124.027 1.00 20.64 265 HIS D O 1
ATOM 11607 N N . TYR D 1 272 ? 121.329 175.176 122.134 1.00 24.59 266 TYR D N 1
ATOM 11608 C CA . TYR D 1 272 ? 119.989 175.745 122.175 1.00 24.59 266 TYR D CA 1
ATOM 11609 C C . TYR D 1 272 ? 119.183 175.215 123.355 1.00 24.59 266 TYR D C 1
ATOM 11610 O O . TYR D 1 272 ? 118.333 175.931 123.893 1.00 24.59 266 TYR D O 1
ATOM 11619 N N . PHE D 1 273 ? 119.434 173.977 123.775 1.00 22.51 267 PHE D N 1
ATOM 11620 C CA . PHE D 1 273 ? 118.591 173.304 124.753 1.00 22.51 267 PHE D CA 1
ATOM 11621 C C . PHE D 1 273 ? 119.200 173.269 126.150 1.00 22.51 267 PHE D C 1
ATOM 11622 O O . PHE D 1 273 ? 118.705 172.534 127.009 1.00 22.51 267 PHE D O 1
ATOM 11630 N N . ILE D 1 274 ? 120.251 174.041 126.397 1.00 23.36 268 ILE D N 1
ATOM 11631 C CA . ILE D 1 274 ? 120.923 174.046 127.691 1.00 23.36 268 ILE D CA 1
ATOM 11632 C C . ILE D 1 274 ? 120.292 175.116 128.572 1.00 23.36 268 ILE D C 1
ATOM 11633 O O . ILE D 1 274 ? 120.154 176.274 128.160 1.00 23.36 268 ILE D O 1
ATOM 11638 N N . ILE D 1 275 ? 119.911 174.728 129.784 1.00 28.32 269 ILE D N 1
ATOM 11639 C CA . ILE D 1 275 ? 119.234 175.622 130.717 1.00 28.32 269 ILE D CA 1
ATOM 11640 C C . ILE D 1 275 ? 120.275 176.388 131.519 1.00 28.32 269 ILE D C 1
ATOM 11641 O O . ILE D 1 275 ? 121.219 175.797 132.058 1.00 28.32 269 ILE D O 1
ATOM 11646 N N . GLY D 1 276 ? 120.105 177.712 131.595 1.00 38.07 270 GLY D N 1
ATOM 11647 C CA . GLY D 1 276 ? 120.984 178.548 132.381 1.00 38.07 270 GLY D CA 1
ATOM 11648 C C . GLY D 1 276 ? 120.186 179.476 133.280 1.00 38.07 270 GLY D C 1
ATOM 11649 O O . GLY D 1 276 ? 118.963 179.590 133.167 1.00 38.07 270 GLY D O 1
ATOM 11650 N N . ALA D 1 277 ? 120.906 180.141 134.177 1.00 45.07 271 ALA D N 1
ATOM 11651 C CA . ALA D 1 277 ? 120.309 181.059 135.137 1.00 45.07 271 ALA D CA 1
ATOM 11652 C C . ALA D 1 277 ? 120.426 182.488 134.624 1.00 45.07 271 ALA D C 1
ATOM 11653 O O . ALA D 1 277 ? 121.500 182.908 134.184 1.00 45.07 271 ALA D O 1
ATOM 11655 N N . THR D 1 278 ? 119.319 183.224 134.682 1.00 51.72 272 THR D N 1
ATOM 11656 C CA . THR D 1 278 ? 119.278 184.616 134.254 1.00 51.72 272 THR D CA 1
ATOM 11657 C C . THR D 1 278 ? 119.474 185.595 135.404 1.00 51.72 272 THR D C 1
ATOM 11658 O O . THR D 1 278 ? 119.373 186.807 135.190 1.00 51.72 272 THR D O 1
ATOM 11662 N N . ASN D 1 279 ? 119.749 185.103 136.612 1.00 58.08 273 ASN D N 1
ATOM 11663 C CA . ASN D 1 279 ? 119.954 185.967 137.764 1.00 58.08 273 ASN D CA 1
ATOM 11664 C C . ASN D 1 279 ? 121.443 186.064 138.052 1.00 58.08 273 ASN D C 1
ATOM 11665 O O . ASN D 1 279 ? 122.046 185.069 138.482 1.00 58.08 273 ASN D O 1
ATOM 11670 N N . PRO D 1 280 ? 122.078 187.220 137.836 1.00 57.88 274 PRO D N 1
ATOM 11671 C CA . PRO D 1 280 ? 123.524 187.326 138.094 1.00 57.88 274 PRO D CA 1
ATOM 11672 C C . PRO D 1 280 ? 123.907 187.135 139.551 1.00 57.88 274 PRO D C 1
ATOM 11673 O O . PRO D 1 280 ? 125.075 186.844 139.833 1.00 57.88 274 PRO D O 1
ATOM 11677 N N . GLU D 1 281 ? 122.970 187.287 140.482 1.00 64.23 275 GLU D N 1
ATOM 11678 C CA . GLU D 1 281 ? 123.272 187.221 141.905 1.00 64.23 275 GLU D CA 1
ATOM 11679 C C . GLU D 1 281 ? 123.138 185.819 142.483 1.00 64.23 275 GLU D C 1
ATOM 11680 O O . GLU D 1 281 ? 123.265 185.653 143.701 1.00 64.23 275 GLU D O 1
ATOM 11686 N N . ALA D 1 282 ? 122.886 184.812 141.653 1.00 60.48 276 ALA D N 1
ATOM 11687 C CA . ALA D 1 282 ? 122.706 183.442 142.114 1.00 60.48 276 ALA D CA 1
ATOM 11688 C C . ALA D 1 282 ? 124.025 182.686 142.020 1.00 60.48 276 ALA D C 1
ATOM 11689 O O . ALA D 1 282 ? 124.671 182.683 140.966 1.00 60.48 276 ALA D O 1
ATOM 11691 N N . GLY D 1 283 ? 124.420 182.051 143.122 1.00 56.97 277 GLY D N 1
ATOM 11692 C CA . GLY D 1 283 ? 125.626 181.257 143.150 1.00 56.97 277 GLY D CA 1
ATOM 11693 C C . GLY D 1 283 ? 125.406 179.853 142.621 1.00 56.97 277 GLY D C 1
ATOM 11694 O O . GLY D 1 283 ? 124.308 179.459 142.234 1.00 56.97 277 GLY D O 1
ATOM 11695 N N . ASP D 1 284 ? 126.492 179.086 142.610 1.00 52.62 278 ASP D N 1
ATOM 11696 C CA . ASP D 1 284 ? 126.440 177.722 142.099 1.00 52.62 278 ASP D CA 1
ATOM 11697 C C . ASP D 1 284 ? 125.626 176.834 143.030 1.00 52.62 278 ASP D C 1
ATOM 11698 O O . ASP D 1 284 ? 125.756 176.915 144.255 1.00 52.62 278 ASP D O 1
ATOM 11703 N N . LEU D 1 285 ? 124.777 175.987 142.444 1.00 53.68 279 LEU D N 1
ATOM 11704 C CA . LEU D 1 285 ? 123.979 175.061 143.244 1.00 53.68 279 LEU D CA 1
ATOM 11705 C C . LEU D 1 285 ? 124.861 174.047 143.959 1.00 53.68 279 LEU D C 1
ATOM 11706 O O . LEU D 1 285 ? 124.662 173.761 145.146 1.00 53.68 279 LEU D O 1
ATOM 11711 N N . ALA D 1 286 ? 125.839 173.484 143.246 1.00 53.67 280 ALA D N 1
ATOM 11712 C CA . ALA D 1 286 ? 126.698 172.461 143.829 1.00 53.67 280 ALA D CA 1
ATOM 11713 C C . ALA D 1 286 ? 127.501 173.020 144.996 1.00 53.67 280 ALA D C 1
ATOM 11714 O O . ALA D 1 286 ? 127.619 172.386 146.050 1.00 53.67 280 ALA D O 1
ATOM 11716 N N . ALA D 1 287 ? 128.061 174.219 144.824 1.00 55.75 281 ALA D N 1
ATOM 11717 C CA . ALA D 1 287 ? 128.800 174.855 145.909 1.00 55.75 281 ALA D CA 1
ATOM 11718 C C . ALA D 1 287 ? 127.890 175.159 147.092 1.00 55.75 281 ALA D C 1
ATOM 11719 O O . ALA D 1 287 ? 128.278 174.971 148.251 1.00 55.75 281 ALA D O 1
ATOM 11721 N N . LEU D 1 288 ? 126.673 175.630 146.813 1.00 61.12 282 LEU D N 1
ATOM 11722 C CA . LEU D 1 288 ? 125.725 175.942 147.878 1.00 61.12 282 LEU D CA 1
ATOM 11723 C C . LEU D 1 288 ? 125.380 174.698 148.686 1.00 61.12 282 LEU D C 1
ATOM 11724 O O . LEU D 1 288 ? 125.292 174.745 149.917 1.00 61.12 282 LEU D O 1
ATOM 11729 N N . MET D 1 289 ? 125.180 173.568 148.003 1.00 63.52 283 MET D N 1
ATOM 11730 C CA . MET D 1 289 ? 124.858 172.334 148.710 1.00 63.52 283 MET D CA 1
ATOM 11731 C C . MET D 1 289 ? 126.078 171.746 149.406 1.00 63.52 283 MET D C 1
ATOM 11732 O O . MET D 1 289 ? 125.935 171.040 150.412 1.00 63.52 283 MET D O 1
ATOM 11737 N N . ALA D 1 290 ? 127.279 172.013 148.891 1.00 65.22 284 ALA D N 1
ATOM 11738 C CA . ALA D 1 290 ? 128.489 171.530 149.546 1.00 65.22 284 ALA D CA 1
ATOM 11739 C C . ALA D 1 290 ? 128.753 172.291 150.839 1.00 65.22 284 ALA D C 1
ATOM 11740 O O . ALA D 1 290 ? 129.103 171.695 151.865 1.00 65.22 284 ALA D O 1
ATOM 11742 N N . GLU D 1 291 ? 128.589 173.612 150.812 1.00 68.56 285 GLU D N 1
ATOM 11743 C CA . GLU D 1 291 ? 128.823 174.438 151.989 1.00 68.56 285 GLU D CA 1
ATOM 11744 C C . GLU D 1 291 ? 127.663 174.402 152.974 1.00 68.56 285 GLU D C 1
ATOM 11745 O O . GLU D 1 291 ? 127.824 174.849 154.115 1.00 68.56 285 GLU D O 1
ATOM 11751 N N . ALA D 1 292 ? 126.505 173.886 152.566 1.00 71.88 286 ALA D N 1
ATOM 11752 C CA . ALA D 1 292 ? 125.353 173.741 153.442 1.00 71.88 286 ALA D CA 1
ATOM 11753 C C . ALA D 1 292 ? 124.939 172.286 153.617 1.00 71.88 286 ALA D C 1
ATOM 11754 O O . ALA D 1 292 ? 123.742 171.992 153.691 1.00 71.88 286 ALA D O 1
ATOM 11756 N N . GLU D 1 293 ? 125.902 171.369 153.685 1.00 74.00 287 GLU D N 1
ATOM 11757 C CA . GLU D 1 293 ? 125.586 169.951 153.802 1.00 74.00 287 GLU D CA 1
ATOM 11758 C C . GLU D 1 293 ? 125.547 169.536 155.267 1.00 74.00 287 GLU D C 1
ATOM 11759 O O . GLU D 1 293 ? 125.688 168.353 155.593 1.00 74.00 287 GLU D O 1
ATOM 11765 N N . ILE D 1 297 ? 122.842 170.183 156.792 1.00 79.07 291 ILE D N 1
ATOM 11766 C CA . ILE D 1 297 ? 121.394 170.141 156.936 1.00 79.07 291 ILE D CA 1
ATOM 11767 C C . ILE D 1 297 ? 120.864 168.876 156.278 1.00 79.07 291 ILE D C 1
ATOM 11768 O O . ILE D 1 297 ? 121.485 168.323 155.359 1.00 79.07 291 ILE D O 1
ATOM 11773 N N . TYR D 1 298 ? 119.713 168.404 156.751 1.00 80.88 292 TYR D N 1
ATOM 11774 C CA . TYR D 1 298 ? 119.133 167.172 156.239 1.00 80.88 292 TYR D CA 1
ATOM 11775 C C . TYR D 1 298 ? 118.697 167.338 154.785 1.00 80.88 292 TYR D C 1
ATOM 11776 O O . TYR D 1 298 ? 118.376 168.436 154.320 1.00 80.88 292 TYR D O 1
ATOM 11778 N N . GLY D 1 299 ? 118.696 166.215 154.061 1.00 82.66 293 GLY D N 1
ATOM 11779 C CA . GLY D 1 299 ? 118.294 166.246 152.663 1.00 82.66 293 GLY D CA 1
ATOM 11780 C C . GLY D 1 299 ? 116.854 166.680 152.477 1.00 82.66 293 GLY D C 1
ATOM 11781 O O . GLY D 1 299 ? 116.525 167.378 151.514 1.00 82.66 293 GLY D O 1
ATOM 11782 N N . ASN D 1 300 ? 115.974 166.273 153.395 1.00 81.90 294 ASN D N 1
ATOM 11783 C CA . ASN D 1 300 ? 114.592 166.734 153.359 1.00 81.90 294 ASN D CA 1
ATOM 11784 C C . ASN D 1 300 ? 114.498 168.245 153.514 1.00 81.90 294 ASN D C 1
ATOM 11785 O O . ASN D 1 300 ? 113.544 168.858 153.020 1.00 81.90 294 ASN D O 1
ATOM 11787 N N . GLU D 1 301 ? 115.469 168.859 154.189 1.00 81.01 295 GLU D N 1
ATOM 11788 C CA . GLU D 1 301 ? 115.547 170.311 154.279 1.00 81.01 295 GLU D CA 1
ATOM 11789 C C . GLU D 1 301 ? 116.415 170.905 153.174 1.00 81.01 295 GLU D C 1
ATOM 11790 O O . GLU D 1 301 ? 116.251 172.077 152.822 1.00 81.01 295 GLU D O 1
ATOM 11792 N N . LEU D 1 302 ? 117.343 170.115 152.624 1.00 79.26 296 LEU D N 1
ATOM 11793 C CA . LEU D 1 302 ? 118.110 170.569 151.467 1.00 79.26 296 LEU D CA 1
ATOM 11794 C C . LEU D 1 302 ? 117.218 170.709 150.240 1.00 79.26 296 LEU D C 1
ATOM 11795 O O . LEU D 1 302 ? 117.513 171.495 149.331 1.00 79.26 296 LEU D O 1
ATOM 11800 N N . ALA D 1 303 ? 116.129 169.942 150.191 1.00 79.56 297 ALA D N 1
ATOM 11801 C CA . ALA D 1 303 ? 115.160 170.055 149.110 1.00 79.56 297 ALA D CA 1
ATOM 11802 C C . ALA D 1 303 ? 114.530 171.441 149.113 1.00 79.56 297 ALA D C 1
ATOM 11803 O O . ALA D 1 303 ? 114.109 171.943 148.066 1.00 79.56 297 ALA D O 1
ATOM 11805 N N . ALA D 1 304 ? 114.457 172.064 150.288 1.00 76.40 298 ALA D N 1
ATOM 11806 C CA . ALA D 1 304 ? 113.982 173.435 150.422 1.00 76.40 298 ALA D CA 1
ATOM 11807 C C . ALA D 1 304 ? 114.997 174.460 149.935 1.00 76.40 298 ALA D C 1
ATOM 11808 O O . ALA D 1 304 ? 114.618 175.437 149.283 1.00 76.40 298 ALA D O 1
ATOM 11810 N N . ILE D 1 305 ? 116.282 174.257 150.240 1.00 76.81 299 ILE D N 1
ATOM 11811 C CA . ILE D 1 305 ? 117.319 175.164 149.750 1.00 76.81 299 ILE D CA 1
ATOM 11812 C C . ILE D 1 305 ? 117.394 175.102 148.231 1.00 76.81 299 ILE D C 1
ATOM 11813 O O . ILE D 1 305 ? 117.560 176.125 147.553 1.00 76.81 299 ILE D O 1
ATOM 11818 N N . GLU D 1 306 ? 117.280 173.893 147.675 1.00 73.78 300 GLU D N 1
ATOM 11819 C CA . GLU D 1 306 ? 117.260 173.750 146.223 1.00 73.78 300 GLU D CA 1
ATOM 11820 C C . GLU D 1 306 ? 116.077 174.490 145.614 1.00 73.78 300 GLU D C 1
ATOM 11821 O O . GLU D 1 306 ? 116.220 175.167 144.591 1.00 73.78 300 GLU D O 1
ATOM 11827 N N . SER D 1 307 ? 114.897 174.370 146.228 1.00 73.45 301 SER D N 1
ATOM 11828 C CA . SER D 1 307 ? 113.720 175.067 145.719 1.00 73.45 301 SER D CA 1
ATOM 11829 C C . SER D 1 307 ? 113.898 176.578 145.792 1.00 73.45 301 SER D C 1
ATOM 11830 O O . SER D 1 307 ? 113.530 177.301 144.856 1.00 73.45 301 SER D O 1
ATOM 11833 N N . GLU D 1 308 ? 114.451 177.075 146.898 1.00 73.76 302 GLU D N 1
ATOM 11834 C CA . GLU D 1 308 ? 114.685 178.505 147.058 1.00 73.76 302 GLU D CA 1
ATOM 11835 C C . GLU D 1 308 ? 115.657 179.020 146.005 1.00 73.76 302 GLU D C 1
ATOM 11836 O O . GLU D 1 308 ? 115.423 180.073 145.403 1.00 73.76 302 GLU D O 1
ATOM 11842 N N . TRP D 1 309 ? 116.746 178.284 145.770 1.00 63.04 303 TRP D N 1
ATOM 11843 C CA . TRP D 1 309 ? 117.693 178.687 144.736 1.00 63.04 303 TRP D CA 1
ATOM 11844 C C . TRP D 1 309 ? 117.048 178.658 143.356 1.00 63.04 303 TRP D C 1
ATOM 11845 O O . TRP D 1 309 ? 117.267 179.561 142.540 1.00 63.04 303 TRP D O 1
ATOM 11856 N N . THR D 1 310 ? 116.257 177.619 143.074 1.00 65.73 304 THR D N 1
ATOM 11857 C CA . THR D 1 310 ? 115.618 177.502 141.769 1.00 65.73 304 THR D CA 1
ATOM 11858 C C . THR D 1 310 ? 114.648 178.650 141.526 1.00 65.73 304 THR D C 1
ATOM 11859 O O . THR D 1 310 ? 114.549 179.165 140.407 1.00 65.73 304 THR D O 1
ATOM 11863 N N . LYS D 1 311 ? 113.914 179.060 142.562 1.00 68.65 305 LYS D N 1
ATOM 11864 C CA . LYS D 1 311 ? 113.029 180.211 142.417 1.00 68.65 305 LYS D CA 1
ATOM 11865 C C . LYS D 1 311 ? 113.813 181.512 142.294 1.00 68.65 305 LYS D C 1
ATOM 11866 O O . LYS D 1 311 ? 113.390 182.421 141.570 1.00 68.65 305 LYS D O 1
ATOM 11872 N N . LYS D 1 312 ? 114.949 181.622 142.990 1.00 65.31 306 LYS D N 1
ATOM 11873 C CA . LYS D 1 312 ? 115.736 182.851 142.942 1.00 65.31 306 LYS D CA 1
ATOM 11874 C C . LYS D 1 312 ? 116.287 183.114 141.545 1.00 65.31 306 LYS D C 1
ATOM 11875 O O . LYS D 1 312 ? 116.250 184.250 141.062 1.00 65.31 306 LYS D O 1
ATOM 11881 N N . ALA D 1 313 ? 116.799 182.081 140.882 1.00 60.93 307 ALA D N 1
ATOM 11882 C CA . ALA D 1 313 ? 117.386 182.214 139.554 1.00 60.93 307 ALA D CA 1
ATOM 11883 C C . ALA D 1 313 ? 116.433 181.628 138.521 1.00 60.93 307 ALA D C 1
ATOM 11884 O O . ALA D 1 313 ? 116.127 180.431 138.562 1.00 60.93 307 ALA D O 1
ATOM 11886 N N . GLY D 1 314 ? 115.974 182.464 137.595 1.00 52.61 308 GLY D N 1
ATOM 11887 C CA . GLY D 1 314 ? 115.062 181.994 136.573 1.00 52.61 308 GLY D CA 1
ATOM 11888 C C . GLY D 1 314 ? 115.729 181.051 135.597 1.00 52.61 308 GLY D C 1
ATOM 11889 O O . GLY D 1 314 ? 116.525 181.477 134.755 1.00 52.61 308 GLY D O 1
ATOM 11890 N N . LEU D 1 315 ? 115.400 179.767 135.692 1.00 46.16 309 LEU D N 1
ATOM 11891 C CA . LEU D 1 315 ? 116.008 178.747 134.843 1.00 46.16 309 LEU D CA 1
ATOM 11892 C C . LEU D 1 315 ? 115.274 178.739 133.511 1.00 46.16 309 LEU D C 1
ATOM 11893 O O . LEU D 1 315 ? 114.168 178.206 133.395 1.00 46.16 309 LEU D O 1
ATOM 11898 N N . LYS D 1 316 ? 115.891 179.341 132.499 1.00 44.26 310 LYS D N 1
ATOM 11899 C CA . LYS D 1 316 ? 115.281 179.494 131.189 1.00 44.26 310 LYS D CA 1
ATOM 11900 C C . LYS D 1 316 ? 116.313 179.184 130.117 1.00 44.26 310 LYS D C 1
ATOM 11901 O O . LYS D 1 316 ? 117.521 179.277 130.346 1.00 44.26 310 LYS D O 1
ATOM 11907 N N . LEU D 1 317 ? 115.823 178.807 128.941 1.00 37.53 311 LEU D N 1
ATOM 11908 C CA . LEU D 1 317 ? 116.692 178.718 127.781 1.00 37.53 311 LEU D CA 1
ATOM 11909 C C . LEU D 1 317 ? 117.051 180.121 127.298 1.00 37.53 311 LEU D C 1
ATOM 11910 O O . LEU D 1 317 ? 116.343 181.096 127.561 1.00 37.53 311 LEU D O 1
ATOM 11915 N N . PHE D 1 318 ? 118.180 180.219 126.589 1.00 40.09 312 PHE D N 1
ATOM 11916 C CA . PHE D 1 318 ? 118.669 181.532 126.181 1.00 40.09 312 PHE D CA 1
ATOM 11917 C C . PHE D 1 318 ? 117.687 182.227 125.246 1.00 40.09 312 PHE D C 1
ATOM 11918 O O . PHE D 1 318 ? 117.461 183.437 125.364 1.00 40.09 312 PHE D O 1
ATOM 11926 N N . HIS D 1 319 ? 117.101 181.486 124.304 1.00 40.62 313 HIS D N 1
ATOM 11927 C CA . HIS D 1 319 ? 116.079 182.080 123.451 1.00 40.62 313 HIS D CA 1
ATOM 11928 C C . HIS D 1 319 ? 114.865 182.497 124.273 1.00 40.62 313 HIS D C 1
ATOM 11929 O O . HIS D 1 319 ? 114.285 183.562 124.039 1.00 40.62 313 HIS D O 1
ATOM 11936 N N . GLU D 1 320 ? 114.482 181.681 125.259 1.00 45.02 314 GLU D N 1
ATOM 11937 C CA . GLU D 1 320 ? 113.408 182.075 126.164 1.00 45.02 314 GLU D CA 1
ATOM 11938 C C . GLU D 1 320 ? 113.785 183.319 126.956 1.00 45.02 314 GLU D C 1
ATOM 11939 O O . GLU D 1 320 ? 112.946 184.201 127.179 1.00 45.02 314 GLU D O 1
ATOM 11945 N N . ALA D 1 321 ? 115.042 183.406 127.395 1.00 47.09 315 ALA D N 1
ATOM 11946 C CA . ALA D 1 321 ? 115.489 184.570 128.151 1.00 47.09 315 ALA D CA 1
ATOM 11947 C C . ALA D 1 321 ? 115.406 185.838 127.310 1.00 47.09 315 ALA D C 1
ATOM 11948 O O . ALA D 1 321 ? 114.894 186.867 127.766 1.00 47.09 315 ALA D O 1
ATOM 11950 N N . VAL D 1 322 ? 115.894 185.779 126.069 1.00 49.45 316 VAL D N 1
ATOM 11951 C CA . VAL D 1 322 ? 115.862 186.969 125.224 1.00 49.45 316 VAL D CA 1
ATOM 11952 C C . VAL D 1 322 ? 114.435 187.298 124.802 1.00 49.45 316 VAL D C 1
ATOM 11953 O O . VAL D 1 322 ? 114.108 188.468 124.579 1.00 49.45 316 VAL D O 1
ATOM 11957 N N . ILE D 1 323 ? 113.562 186.294 124.691 1.00 52.93 317 ILE D N 1
ATOM 11958 C CA . ILE D 1 323 ? 112.164 186.567 124.374 1.00 52.93 317 ILE D CA 1
ATOM 11959 C C . ILE D 1 323 ? 111.483 187.281 125.536 1.00 52.93 317 ILE D C 1
ATOM 11960 O O . ILE D 1 323 ? 110.786 188.284 125.345 1.00 52.93 317 ILE D O 1
ATOM 11965 N N . ASP D 1 324 ? 111.681 186.784 126.758 1.00 56.92 318 ASP D N 1
ATOM 11966 C CA . ASP D 1 324 ? 111.045 187.407 127.913 1.00 56.92 318 ASP D CA 1
ATOM 11967 C C . ASP D 1 324 ? 111.684 188.738 128.282 1.00 56.92 318 ASP D C 1
ATOM 11968 O O . ASP D 1 324 ? 111.054 189.540 128.980 1.00 56.92 318 ASP D O 1
ATOM 11973 N N . GLU D 1 325 ? 112.914 188.994 127.838 1.00 60.55 319 GLU D N 1
ATOM 11974 C CA . GLU D 1 325 ? 113.533 190.296 128.050 1.00 60.55 319 GLU D CA 1
ATOM 11975 C C . GLU D 1 325 ? 113.153 191.304 126.973 1.00 60.55 319 GLU D C 1
ATOM 11976 O O . GLU D 1 325 ? 113.008 192.495 127.273 1.00 60.55 319 GLU D O 1
ATOM 11982 N N . ILE D 1 326 ? 112.988 190.853 125.729 1.00 62.32 320 ILE D N 1
ATOM 11983 C CA . ILE D 1 326 ? 112.637 191.759 124.642 1.00 62.32 320 ILE D CA 1
ATOM 11984 C C . ILE D 1 326 ? 111.192 192.230 124.736 1.00 62.32 320 ILE D C 1
ATOM 11985 O O . ILE D 1 326 ? 110.841 193.253 124.135 1.00 62.32 320 ILE D O 1
ATOM 11990 N N . LYS D 1 327 ? 110.344 191.516 125.478 1.00 65.24 321 LYS D N 1
ATOM 11991 C CA . LYS D 1 327 ? 108.990 191.989 125.739 1.00 65.24 321 LYS D CA 1
ATOM 11992 C C . LYS D 1 327 ? 108.965 193.210 126.645 1.00 65.24 321 LYS D C 1
ATOM 11993 O O . LYS D 1 327 ? 107.933 193.885 126.719 1.00 65.24 321 LYS D O 1
ATOM 11999 N N . ASN D 1 328 ? 110.067 193.507 127.332 1.00 68.22 322 ASN D N 1
ATOM 12000 C CA . ASN D 1 328 ? 110.163 194.661 128.224 1.00 68.22 322 ASN D CA 1
ATOM 12001 C C . ASN D 1 328 ? 110.915 195.762 127.481 1.00 68.22 322 ASN D C 1
ATOM 12002 O O . ASN D 1 328 ? 112.134 195.895 127.595 1.00 68.22 322 ASN D O 1
ATOM 12007 N N . GLY D 1 329 ? 110.174 196.557 126.713 1.00 74.78 323 GLY D N 1
ATOM 12008 C CA . GLY D 1 329 ? 110.767 197.645 125.962 1.00 74.78 323 GLY D CA 1
ATOM 12009 C C . GLY D 1 329 ? 110.657 197.468 124.462 1.00 74.78 323 GLY D C 1
ATOM 12010 O O . GLY D 1 329 ? 111.334 196.615 123.878 1.00 74.78 323 GLY D O 1
ATOM 12011 N N . ASN D 1 330 ? 109.804 198.266 123.826 1.00 79.14 324 ASN D N 1
ATOM 12012 C CA . ASN D 1 330 ? 109.631 198.187 122.384 1.00 79.14 324 ASN D CA 1
ATOM 12013 C C . ASN D 1 330 ? 110.876 198.699 121.667 1.00 79.14 324 ASN D C 1
ATOM 12014 O O . ASN D 1 330 ? 111.565 199.608 122.138 1.00 79.14 324 ASN D O 1
ATOM 12019 N N . TYR D 1 331 ? 111.156 198.104 120.512 1.00 77.85 325 TYR D N 1
ATOM 12020 C CA . TYR D 1 331 ? 112.312 198.486 119.709 1.00 77.85 325 TYR D CA 1
ATOM 12021 C C . TYR D 1 331 ? 111.891 198.916 118.307 1.00 77.85 325 TYR D C 1
ATOM 12022 O O . TYR D 1 331 ? 110.995 199.744 118.144 1.00 77.85 325 TYR D O 1
ATOM 12031 N N . LYS D 1 334 ? 108.623 195.215 117.168 1.00 74.20 328 LYS D N 1
ATOM 12032 C CA . LYS D 1 334 ? 108.481 194.063 118.049 1.00 74.20 328 LYS D CA 1
ATOM 12033 C C . LYS D 1 334 ? 108.469 192.756 117.264 1.00 74.20 328 LYS D C 1
ATOM 12034 O O . LYS D 1 334 ? 109.295 191.874 117.495 1.00 74.20 328 LYS D O 1
ATOM 12040 N N . ASP D 1 335 ? 107.517 192.641 116.336 1.00 76.61 329 ASP D N 1
ATOM 12041 C CA . ASP D 1 335 ? 107.333 191.391 115.607 1.00 76.61 329 ASP D CA 1
ATOM 12042 C C . ASP D 1 335 ? 108.536 191.064 114.727 1.00 76.61 329 ASP D C 1
ATOM 12043 O O . ASP D 1 335 ? 108.959 189.905 114.656 1.00 76.61 329 ASP D O 1
ATOM 12048 N N . ALA D 1 336 ? 109.099 192.070 114.054 1.00 72.55 330 ALA D N 1
ATOM 12049 C CA . ALA D 1 336 ? 110.113 191.809 113.035 1.00 72.55 330 ALA D CA 1
ATOM 12050 C C . ALA D 1 336 ? 111.382 191.214 113.636 1.00 72.55 330 ALA D C 1
ATOM 12051 O O . ALA D 1 336 ? 111.877 190.182 113.167 1.00 72.55 330 ALA D O 1
ATOM 12053 N N . LEU D 1 337 ? 111.922 191.848 114.679 1.00 69.21 331 LEU D N 1
ATOM 12054 C CA . LEU D 1 337 ? 113.195 191.389 115.226 1.00 69.21 331 LEU D CA 1
ATOM 12055 C C . LEU D 1 337 ? 113.034 190.076 115.983 1.00 69.21 331 LEU D C 1
ATOM 12056 O O . LEU D 1 337 ? 113.910 189.206 115.914 1.00 69.21 331 LEU D O 1
ATOM 12061 N N . ILE D 1 338 ? 111.918 189.901 116.694 1.00 65.96 332 ILE D N 1
ATOM 12062 C CA . ILE D 1 338 ? 111.659 188.623 117.353 1.00 65.96 332 ILE D CA 1
ATOM 12063 C C . ILE D 1 338 ? 111.540 187.509 116.321 1.00 65.96 332 ILE D C 1
ATOM 12064 O O . ILE D 1 338 ? 112.093 186.416 116.496 1.00 65.96 332 ILE D O 1
ATOM 12069 N N . LYS D 1 339 ? 110.821 187.771 115.227 1.00 63.90 333 LYS D N 1
ATOM 12070 C CA . LYS D 1 339 ? 110.654 186.763 114.188 1.00 63.90 333 LYS D CA 1
ATOM 12071 C C . LYS D 1 339 ? 111.986 186.409 113.540 1.00 63.90 333 LYS D C 1
ATOM 12072 O O . LYS D 1 339 ? 112.271 185.230 113.299 1.00 63.90 333 LYS D O 1
ATOM 12078 N N . LYS D 1 340 ? 112.820 187.411 113.252 1.00 62.35 334 LYS D N 1
ATOM 12079 C CA . LYS D 1 340 ? 114.098 187.118 112.610 1.00 62.35 334 LYS D CA 1
ATOM 12080 C C . LYS D 1 340 ? 115.043 186.392 113.563 1.00 62.35 334 LYS D C 1
ATOM 12081 O O . LYS D 1 340 ? 115.803 185.513 113.139 1.00 62.35 334 LYS D O 1
ATOM 12087 N N . PHE D 1 341 ? 115.000 186.727 114.858 1.00 54.37 335 PHE D N 1
ATOM 12088 C CA . PHE D 1 341 ? 115.804 185.990 115.826 1.00 54.37 335 PHE D CA 1
ATOM 12089 C C . PHE D 1 341 ? 115.353 184.539 115.922 1.00 54.37 335 PHE D C 1
ATOM 12090 O O . PHE D 1 341 ? 116.183 183.625 115.966 1.00 54.37 335 PHE D O 1
ATOM 12098 N N . THR D 1 342 ? 114.038 184.309 115.958 1.00 54.62 336 THR D N 1
ATOM 12099 C CA . THR D 1 342 ? 113.531 182.942 116.026 1.00 54.62 336 THR D CA 1
ATOM 12100 C C . THR D 1 342 ? 113.892 182.161 114.770 1.00 54.62 336 THR D C 1
ATOM 12101 O O . THR D 1 342 ? 114.230 180.973 114.843 1.00 54.62 336 THR D O 1
ATOM 12105 N N . ASP D 1 343 ? 113.825 182.811 113.606 1.00 55.98 337 ASP D N 1
ATOM 12106 C CA . ASP D 1 343 ? 114.222 182.151 112.368 1.00 55.98 337 ASP D CA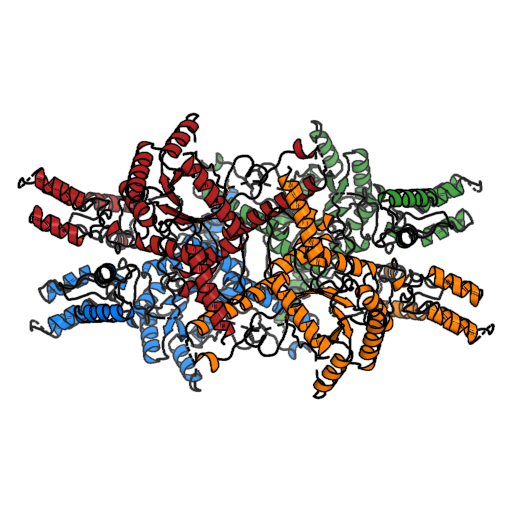 1
ATOM 12107 C C . ASP D 1 343 ? 115.706 181.808 112.360 1.00 55.98 337 ASP D C 1
ATOM 12108 O O . ASP D 1 343 ? 116.089 180.732 111.887 1.00 55.98 337 ASP D O 1
ATOM 12113 N N . LYS D 1 344 ? 116.555 182.700 112.873 1.00 49.39 338 LYS D N 1
ATOM 12114 C CA . LYS D 1 344 ? 117.988 182.439 112.899 1.00 49.39 338 LYS D CA 1
ATOM 12115 C C . LYS D 1 344 ? 118.435 181.646 114.120 1.00 49.39 338 LYS D C 1
ATOM 12116 O O . LYS D 1 344 ? 119.501 181.022 114.077 1.00 49.39 338 LYS D O 1
ATOM 12122 N N . VAL D 1 345 ? 117.660 181.652 115.199 1.00 40.81 339 VAL D N 1
ATOM 12123 C CA . VAL D 1 345 ? 117.977 180.892 116.408 1.00 40.81 339 VAL D CA 1
ATOM 12124 C C . VAL D 1 345 ? 116.764 180.018 116.703 1.00 40.81 339 VAL D C 1
ATOM 12125 O O . VAL D 1 345 ? 115.806 180.444 117.353 1.00 40.81 339 VAL D O 1
ATOM 12129 N N . ASN D 1 346 ? 116.800 178.786 116.220 1.00 33.41 340 ASN D N 1
ATOM 12130 C CA . ASN D 1 346 ? 115.732 177.813 116.375 1.00 33.41 340 ASN D CA 1
ATOM 12131 C C . ASN D 1 346 ? 116.340 176.476 116.767 1.00 33.41 340 ASN D C 1
ATOM 12132 O O . ASN D 1 346 ? 117.550 176.271 116.616 1.00 33.41 340 ASN D O 1
ATOM 12137 N N . PRO D 1 347 ? 115.535 175.550 117.302 1.00 28.64 341 PRO D N 1
ATOM 12138 C CA . PRO D 1 347 ? 116.096 174.255 117.722 1.00 28.64 341 PRO D CA 1
ATOM 12139 C C . PRO D 1 347 ? 116.804 173.500 116.612 1.00 28.64 341 PRO D C 1
ATOM 12140 O O . PRO D 1 347 ? 117.735 172.736 116.893 1.00 28.64 341 PRO D O 1
ATOM 12144 N N . LEU D 1 348 ? 116.394 173.687 115.357 1.00 27.83 342 LEU D N 1
ATOM 12145 C CA . LEU D 1 348 ? 116.980 172.984 114.223 1.00 27.83 342 LEU D CA 1
ATOM 12146 C C . LEU D 1 348 ? 117.967 173.850 113.448 1.00 27.83 342 LEU D C 1
ATOM 12147 O O . LEU D 1 348 ? 118.141 173.663 112.239 1.00 27.83 342 LEU D O 1
ATOM 12152 N N . SER D 1 349 ? 118.621 174.800 114.122 1.00 29.61 343 SER D N 1
ATOM 12153 C CA . SER D 1 349 ? 119.569 175.695 113.473 1.00 29.61 343 SER D CA 1
ATOM 12154 C C . SER D 1 349 ? 121.023 175.403 113.808 1.00 29.61 343 SER D C 1
ATOM 12155 O O . SER D 1 349 ? 121.909 175.928 113.127 1.00 29.61 343 SER D O 1
ATOM 12158 N N . HIS D 1 350 ? 121.288 174.583 114.829 1.00 26.95 344 HIS D N 1
ATOM 12159 C CA . HIS D 1 350 ? 122.650 174.223 115.229 1.00 26.95 344 HIS D CA 1
ATOM 12160 C C . HIS D 1 350 ? 123.491 175.466 115.517 1.00 26.95 344 HIS D C 1
ATOM 12161 O O . HIS D 1 350 ? 124.667 175.541 115.154 1.00 26.95 344 HIS D O 1
ATOM 12168 N N . THR D 1 351 ? 122.884 176.447 116.178 1.00 29.15 345 THR D N 1
ATOM 12169 C CA . THR D 1 351 ? 123.539 177.718 116.455 1.00 29.15 345 THR D CA 1
ATOM 12170 C C . THR D 1 351 ? 124.237 177.662 117.807 1.00 29.15 345 THR D C 1
ATOM 12171 O O . THR D 1 351 ? 123.621 177.306 118.817 1.00 29.15 345 THR D O 1
ATOM 12175 N N . SER D 1 352 ? 125.519 178.014 117.820 1.00 30.50 346 SER D N 1
ATOM 12176 C CA . SER D 1 352 ? 126.269 178.072 119.063 1.00 30.50 346 SER D CA 1
ATOM 12177 C C . SER D 1 352 ? 125.742 179.196 119.948 1.00 30.50 346 SER D C 1
ATOM 12178 O O . SER D 1 352 ? 125.148 180.170 119.477 1.00 30.50 346 SER D O 1
ATOM 12181 N N . HIS D 1 353 ? 125.964 179.049 121.256 1.00 35.43 347 HIS D N 1
ATOM 12182 C CA . HIS D 1 353 ? 125.468 180.047 122.195 1.00 35.43 347 HIS D CA 1
ATOM 12183 C C . HIS D 1 353 ? 126.143 181.398 121.995 1.00 35.43 347 HIS D C 1
ATOM 12184 O O . HIS D 1 353 ? 125.508 182.438 122.200 1.00 35.43 347 HIS D O 1
ATOM 12191 N N . LYS D 1 354 ? 127.420 181.407 121.608 1.00 40.93 348 LYS D N 1
ATOM 12192 C CA . LYS D 1 354 ? 128.092 182.671 121.326 1.00 40.93 348 LYS D CA 1
ATOM 12193 C C . LYS D 1 354 ? 127.451 183.385 120.144 1.00 40.93 348 LYS D C 1
ATOM 12194 O O . LYS D 1 354 ? 127.254 184.605 120.177 1.00 40.93 348 LYS D O 1
ATOM 12200 N N . GLU D 1 355 ? 127.115 182.641 119.087 1.00 41.09 349 GLU D N 1
ATOM 12201 C CA . GLU D 1 355 ? 126.445 183.246 117.941 1.00 41.09 349 GLU D CA 1
ATOM 12202 C C . GLU D 1 355 ? 125.066 183.771 118.323 1.00 41.09 349 GLU D C 1
ATOM 12203 O O . GLU D 1 355 ? 124.646 184.836 117.856 1.00 41.09 349 GLU D O 1
ATOM 12209 N N . ALA D 1 356 ? 124.345 183.032 119.170 1.00 42.63 350 ALA D N 1
ATOM 12210 C CA . ALA D 1 356 ? 123.041 183.498 119.631 1.00 42.63 350 ALA D CA 1
ATOM 12211 C C . ALA D 1 356 ? 123.169 184.780 120.444 1.00 42.63 350 ALA D C 1
ATOM 12212 O O . ALA D 1 356 ? 122.367 185.708 120.285 1.00 42.63 350 ALA D O 1
ATOM 12214 N N . LYS D 1 357 ? 124.172 184.850 121.324 1.00 44.41 351 LYS D N 1
ATOM 12215 C CA . LYS D 1 357 ? 124.399 186.071 122.090 1.00 44.41 351 LYS D CA 1
ATOM 12216 C C . LYS D 1 357 ? 124.766 187.231 121.176 1.00 44.41 351 LYS D C 1
ATOM 12217 O O . LYS D 1 357 ? 124.329 188.365 121.396 1.00 44.41 351 LYS D O 1
ATOM 12223 N N . LYS D 1 358 ? 125.578 186.968 120.151 1.00 47.62 352 LYS D N 1
ATOM 12224 C CA . LYS D 1 358 ? 125.938 188.014 119.200 1.00 47.62 352 LYS D CA 1
ATOM 12225 C C . LYS D 1 358 ? 124.712 188.533 118.462 1.00 47.62 352 LYS D C 1
ATOM 12226 O O . LYS D 1 358 ? 124.545 189.748 118.293 1.00 47.62 352 LYS D O 1
ATOM 12232 N N . LEU D 1 359 ? 123.836 187.627 118.022 1.00 50.21 353 LEU D N 1
ATOM 12233 C CA . LEU D 1 359 ? 122.620 188.049 117.335 1.00 50.21 353 LEU D CA 1
ATOM 12234 C C . LEU D 1 359 ? 121.706 188.838 118.264 1.00 50.21 353 LEU D C 1
ATOM 12235 O O . LEU D 1 359 ? 121.102 189.836 117.854 1.00 50.21 353 LEU D O 1
ATOM 12240 N N . ALA D 1 360 ? 121.584 188.400 119.521 1.00 52.36 354 ALA D N 1
ATOM 12241 C CA . ALA D 1 360 ? 120.765 189.132 120.481 1.00 52.36 354 ALA D CA 1
ATOM 12242 C C . ALA D 1 360 ? 121.325 190.525 120.737 1.00 52.36 354 ALA D C 1
ATOM 12243 O O . ALA D 1 360 ? 120.570 191.498 120.839 1.00 52.36 354 ALA D O 1
ATOM 12245 N N . LYS D 1 361 ? 122.651 190.640 120.846 1.00 56.86 355 LYS D N 1
ATOM 12246 C CA . LYS D 1 361 ? 123.276 191.946 121.030 1.00 56.86 355 LYS D CA 1
ATOM 12247 C C . LYS D 1 361 ? 123.047 192.838 119.818 1.00 56.86 355 LYS D C 1
ATOM 12248 O O . LYS D 1 361 ? 122.819 194.045 119.958 1.00 56.86 355 LYS D O 1
ATOM 12254 N N . GLU D 1 362 ? 123.114 192.265 118.615 1.00 57.90 356 GLU D N 1
ATOM 12255 C CA . GLU D 1 362 ? 122.840 193.043 117.412 1.00 57.90 356 GLU D CA 1
ATOM 12256 C C . GLU D 1 362 ? 121.386 193.498 117.364 1.00 57.90 356 GLU D C 1
ATOM 12257 O O . GLU D 1 362 ? 121.090 194.597 116.881 1.00 57.90 356 GLU D O 1
ATOM 12263 N N . LEU D 1 363 ? 120.466 192.670 117.858 1.00 58.38 357 LEU D N 1
ATOM 12264 C CA . LEU D 1 363 ? 119.041 192.984 117.787 1.00 58.38 357 LEU D CA 1
ATOM 12265 C C . LEU D 1 363 ? 118.560 193.745 119.021 1.00 58.38 357 LEU D C 1
ATOM 12266 O O . LEU D 1 363 ? 118.066 194.871 118.909 1.00 58.38 357 LEU D O 1
ATOM 12271 N N . THR D 1 364 ? 118.695 193.140 120.203 1.00 63.32 358 THR D N 1
ATOM 12272 C CA . THR D 1 364 ? 118.221 193.790 121.422 1.00 63.32 358 THR D CA 1
ATOM 12273 C C . THR D 1 364 ? 119.080 194.997 121.778 1.00 63.32 358 THR D C 1
ATOM 12274 O O . THR D 1 364 ? 118.557 196.042 122.183 1.00 63.32 358 THR D O 1
ATOM 12278 N N . GLY D 1 365 ? 120.398 194.878 121.629 1.00 62.76 359 GLY D N 1
ATOM 12279 C CA . GLY D 1 365 ? 121.310 195.952 121.955 1.00 62.76 359 GLY D CA 1
ATOM 12280 C C . GLY D 1 365 ? 122.013 195.819 123.288 1.00 62.76 359 GLY D C 1
ATOM 12281 O O . GLY D 1 365 ? 122.796 196.708 123.645 1.00 62.76 359 GLY D O 1
ATOM 12282 N N . LYS D 1 366 ? 121.765 194.743 124.032 1.00 62.83 360 LYS D N 1
ATOM 12283 C CA . LYS D 1 366 ? 122.390 194.539 125.330 1.00 62.83 360 LYS D CA 1
ATOM 12284 C C . LYS D 1 366 ? 122.873 193.100 125.437 1.00 62.83 360 LYS D C 1
ATOM 12285 O O . LYS D 1 366 ? 122.386 192.204 124.745 1.00 62.83 360 LYS D O 1
ATOM 12291 N N . ASP D 1 367 ? 123.850 192.893 126.316 1.00 58.05 361 ASP D N 1
ATOM 12292 C CA . ASP D 1 367 ? 124.379 191.560 126.595 1.00 58.05 361 ASP D CA 1
ATOM 12293 C C . ASP D 1 367 ? 123.461 190.890 127.609 1.00 58.05 361 ASP D C 1
ATOM 12294 O O . ASP D 1 367 ? 123.474 191.226 128.794 1.00 58.05 361 ASP D O 1
ATOM 12299 N N . ILE D 1 368 ? 122.655 189.937 127.142 1.00 52.04 362 ILE D N 1
ATOM 12300 C CA . ILE D 1 368 ? 121.745 189.229 128.032 1.00 52.04 362 ILE D CA 1
ATOM 12301 C C . ILE D 1 368 ? 122.542 188.268 128.901 1.00 52.04 362 ILE D C 1
ATOM 12302 O O . ILE D 1 368 ? 123.290 187.422 128.395 1.00 52.04 362 ILE D O 1
ATOM 12307 N N . TYR D 1 369 ? 122.387 188.395 130.216 1.00 48.50 363 TYR D N 1
ATOM 12308 C CA . TYR D 1 369 ? 123.097 187.517 131.135 1.00 48.50 363 TYR D CA 1
ATOM 12309 C C . TYR D 1 369 ? 122.554 186.099 131.028 1.00 48.50 363 TYR D C 1
ATOM 12310 O O . TYR D 1 369 ? 121.338 185.885 131.043 1.00 48.50 363 TYR D O 1
ATOM 12319 N N . PHE D 1 370 ? 123.460 185.129 130.926 1.00 40.52 364 PHE D N 1
ATOM 12320 C CA . PHE D 1 370 ? 123.062 183.728 130.828 1.00 40.52 364 PHE D CA 1
ATOM 12321 C C . PHE D 1 370 ? 124.233 182.880 131.302 1.00 40.52 364 PHE D C 1
ATOM 12322 O O . PHE D 1 370 ? 125.244 182.775 130.600 1.00 40.52 364 PHE D O 1
ATOM 12330 N N . ASN D 1 371 ? 124.098 182.282 132.482 1.00 39.33 365 ASN D N 1
ATOM 12331 C CA . ASN D 1 371 ? 125.142 181.451 133.073 1.00 39.33 365 ASN D CA 1
ATOM 12332 C C . ASN D 1 371 ? 124.568 180.066 133.338 1.00 39.33 365 ASN D C 1
ATOM 12333 O O . ASN D 1 371 ? 123.735 179.895 134.234 1.00 39.33 365 ASN D O 1
ATOM 12338 N N . TRP D 1 372 ? 125.008 179.084 132.559 1.00 35.44 366 TRP D N 1
ATOM 12339 C CA . TRP D 1 372 ? 124.573 177.706 132.728 1.00 35.44 366 TRP D CA 1
ATOM 12340 C C . TRP D 1 372 ? 125.499 176.899 133.627 1.00 35.44 366 TRP D C 1
ATOM 12341 O O . TRP D 1 372 ? 125.205 175.733 133.909 1.00 35.44 366 TRP D O 1
ATOM 12352 N N . ASP D 1 373 ? 126.605 177.490 134.086 1.00 36.52 367 ASP D N 1
ATOM 12353 C CA . ASP D 1 373 ? 127.509 176.791 134.992 1.00 36.52 367 ASP D CA 1
ATOM 12354 C C . ASP D 1 373 ? 126.970 176.734 136.415 1.00 36.52 367 ASP D C 1
ATOM 12355 O O . ASP D 1 373 ? 127.188 175.740 137.116 1.00 36.52 367 ASP D O 1
ATOM 12360 N N . VAL D 1 374 ? 126.273 177.782 136.864 1.00 40.59 368 VAL D N 1
ATOM 12361 C CA . VAL D 1 374 ? 125.732 177.789 138.218 1.00 40.59 368 VAL D CA 1
ATOM 12362 C C . VAL D 1 374 ? 124.565 176.824 138.367 1.00 40.59 368 VAL D C 1
ATOM 12363 O O . VAL D 1 374 ? 124.193 176.480 139.495 1.00 40.59 368 VAL D O 1
ATOM 12367 N N . ALA D 1 375 ? 123.974 176.379 137.261 1.00 32.57 369 ALA D N 1
ATOM 12368 C CA . ALA D 1 375 ? 122.852 175.452 137.294 1.00 32.57 369 ALA D CA 1
ATOM 12369 C C . ALA D 1 375 ? 123.281 173.993 137.211 1.00 32.57 369 ALA D C 1
ATOM 12370 O O . ALA D 1 375 ? 122.416 173.111 137.162 1.00 32.57 369 ALA D O 1
ATOM 12372 N N . ARG D 1 376 ? 124.582 173.718 137.191 1.00 25.46 370 ARG D N 1
ATOM 12373 C CA . ARG D 1 376 ? 125.064 172.349 137.081 1.00 25.46 370 ARG D CA 1
ATOM 12374 C C . ARG D 1 376 ? 124.694 171.537 138.317 1.00 25.46 370 ARG D C 1
ATOM 12375 O O . ARG D 1 376 ? 124.504 172.073 139.412 1.00 25.46 370 ARG D O 1
ATOM 12383 N N . ALA D 1 377 ? 124.593 170.225 138.128 1.00 26.93 371 ALA D N 1
ATOM 12384 C CA . ALA D 1 377 ? 124.299 169.315 139.221 1.00 26.93 371 ALA D CA 1
ATOM 12385 C C . ALA D 1 377 ? 125.535 169.131 140.100 1.00 26.93 371 ALA D C 1
ATOM 12386 O O . ALA D 1 377 ? 126.583 169.746 139.887 1.00 26.93 371 ALA D O 1
ATOM 12388 N N . ARG D 1 378 ? 125.408 168.267 141.109 1.00 31.35 372 ARG D N 1
ATOM 12389 C CA . ARG D 1 378 ? 126.521 168.029 142.023 1.00 31.35 372 ARG D CA 1
ATOM 12390 C C . ARG D 1 378 ? 127.703 167.395 141.302 1.00 31.35 372 ARG D C 1
ATOM 12391 O O . ARG D 1 378 ? 128.862 167.712 141.593 1.00 31.35 372 ARG D O 1
ATOM 12399 N N . GLU D 1 379 ? 127.432 166.498 140.358 1.00 28.17 373 GLU D N 1
ATOM 12400 C CA . GLU D 1 379 ? 128.475 165.817 139.605 1.00 28.17 373 GLU D CA 1
ATOM 12401 C C . GLU D 1 379 ? 128.917 166.585 138.365 1.00 28.17 373 GLU D C 1
ATOM 12402 O O . GLU D 1 379 ? 129.791 166.105 137.637 1.00 28.17 373 GLU D O 1
ATOM 12408 N N . GLY D 1 380 ? 128.342 167.756 138.109 1.00 24.14 374 GLY D N 1
ATOM 12409 C CA . GLY D 1 380 ? 128.760 168.587 137.000 1.00 24.14 374 GLY D CA 1
ATOM 12410 C C . GLY D 1 380 ? 127.909 168.514 135.753 1.00 24.14 374 GLY D C 1
ATOM 12411 O O . GLY D 1 380 ? 128.296 169.088 134.729 1.00 24.14 374 GLY D O 1
ATOM 12412 N N . TYR D 1 381 ? 126.768 167.830 135.797 1.00 24.06 375 TYR D N 1
ATOM 12413 C CA . TYR D 1 381 ? 125.907 167.726 134.628 1.00 24.06 375 TYR D CA 1
ATOM 12414 C C . TYR D 1 381 ? 125.131 169.022 134.436 1.00 24.06 375 TYR D C 1
ATOM 12415 O O . TYR D 1 381 ? 124.505 169.526 135.373 1.00 24.06 375 TYR D O 1
ATOM 12424 N N . TYR D 1 382 ? 125.174 169.559 133.220 1.00 20.75 376 TYR D N 1
ATOM 12425 C CA . TYR D 1 382 ? 124.453 170.784 132.912 1.00 20.75 376 TYR D CA 1
ATOM 12426 C C . TYR D 1 382 ? 122.961 170.510 132.777 1.00 20.75 376 TYR D C 1
ATOM 12427 O O . TYR D 1 382 ? 122.550 169.452 132.296 1.00 20.75 376 TYR D O 1
ATOM 12436 N N . ARG D 1 383 ? 122.149 171.472 133.207 1.00 26.99 377 ARG D N 1
ATOM 12437 C CA . ARG D 1 383 ? 120.707 171.361 133.035 1.00 26.99 377 ARG D CA 1
ATOM 12438 C C . ARG D 1 383 ? 120.351 171.423 131.555 1.00 26.99 377 ARG D C 1
ATOM 12439 O O . ARG D 1 383 ? 120.845 172.283 130.820 1.00 26.99 377 ARG D O 1
ATOM 12447 N N . TYR D 1 384 ? 119.492 170.506 131.120 1.00 23.95 378 TYR D N 1
ATOM 12448 C CA . TYR D 1 384 ? 119.145 170.360 129.715 1.00 23.95 378 TYR D CA 1
ATOM 12449 C C . TYR D 1 384 ? 117.633 170.380 129.562 1.00 23.95 378 TYR D C 1
ATOM 12450 O O . TYR D 1 384 ? 116.913 169.773 130.360 1.00 23.95 378 TYR D O 1
ATOM 12459 N N . GLN D 1 385 ? 117.156 171.080 128.532 1.00 29.93 379 GLN D N 1
ATOM 12460 C CA . GLN D 1 385 ? 115.718 171.171 128.304 1.00 29.93 379 GLN D CA 1
ATOM 12461 C C . GLN D 1 385 ? 115.194 169.930 127.590 1.00 29.93 379 GLN D C 1
ATOM 12462 O O . GLN D 1 385 ? 114.352 169.200 128.125 1.00 29.93 379 GLN D O 1
ATOM 12468 N N . GLY D 1 386 ? 115.686 169.674 126.385 1.00 29.60 380 GLY D N 1
ATOM 12469 C CA . GLY D 1 386 ? 115.231 168.511 125.639 1.00 29.60 380 GLY D CA 1
ATOM 12470 C C . GLY D 1 386 ? 114.000 168.836 124.829 1.00 29.60 380 GLY D C 1
ATOM 12471 O O . GLY D 1 386 ? 113.968 169.825 124.094 1.00 29.60 380 GLY D O 1
ATOM 12472 N N . GLY D 1 387 ? 112.974 168.003 124.962 1.00 30.75 381 GLY D N 1
ATOM 12473 C CA . GLY D 1 387 ? 111.738 168.183 124.228 1.00 30.75 381 GLY D CA 1
ATOM 12474 C C . GLY D 1 387 ? 111.735 167.415 122.920 1.00 30.75 381 GLY D C 1
ATOM 12475 O O . GLY D 1 387 ? 112.653 166.657 122.593 1.00 30.75 381 GLY D O 1
ATOM 12476 N N . THR D 1 388 ? 110.659 167.627 122.159 1.00 28.67 382 THR D N 1
ATOM 12477 C CA . THR D 1 388 ? 110.500 166.915 120.896 1.00 28.67 382 THR D CA 1
ATOM 12478 C C . THR D 1 388 ? 111.396 167.498 119.810 1.00 28.67 382 THR D C 1
ATOM 12479 O O . THR D 1 388 ? 111.899 166.762 118.955 1.00 28.67 382 THR D O 1
ATOM 12483 N N . GLN D 1 389 ? 111.605 168.816 119.819 1.00 24.18 383 GLN D N 1
ATOM 12484 C CA . GLN D 1 389 ? 112.454 169.429 118.802 1.00 24.18 383 GLN D CA 1
ATOM 12485 C C . GLN D 1 389 ? 113.913 169.030 118.983 1.00 24.18 383 GLN D C 1
ATOM 12486 O O . GLN D 1 389 ? 114.643 168.855 118.000 1.00 24.18 383 GLN D O 1
ATOM 12492 N N . CYS D 1 390 ? 114.359 168.879 120.232 1.00 22.06 384 CYS D N 1
ATOM 12493 C CA . CYS D 1 390 ? 115.697 168.352 120.469 1.00 22.06 384 CYS D CA 1
ATOM 12494 C C . CYS D 1 390 ? 115.817 166.927 119.949 1.00 22.06 384 CYS D C 1
ATOM 12495 O O . CYS D 1 390 ? 116.851 166.547 119.387 1.00 22.06 384 CYS D O 1
ATOM 12498 N N . ALA D 1 391 ? 114.765 166.125 120.129 1.00 21.06 385 ALA D N 1
ATOM 12499 C CA . ALA D 1 391 ? 114.759 164.775 119.578 1.00 21.06 385 ALA D CA 1
ATOM 12500 C C . ALA D 1 391 ? 114.826 164.802 118.058 1.00 21.06 385 ALA D C 1
ATOM 12501 O O . ALA D 1 391 ? 115.512 163.976 117.449 1.00 21.06 385 ALA D O 1
ATOM 12503 N N . VAL D 1 392 ? 114.119 165.741 117.428 1.00 20.11 386 VAL D N 1
ATOM 12504 C CA . VAL D 1 392 ? 114.165 165.857 115.972 1.00 20.11 386 VAL D CA 1
ATOM 12505 C C . VAL D 1 392 ? 115.570 166.222 115.513 1.00 20.11 386 VAL D C 1
ATOM 12506 O O . VAL D 1 392 ? 116.096 165.651 114.552 1.00 20.11 386 VAL D O 1
ATOM 12510 N N . MET D 1 393 ? 116.198 167.183 116.195 1.00 18.93 387 MET D N 1
ATOM 12511 C CA . MET D 1 393 ? 117.560 167.573 115.843 1.00 18.93 387 MET D CA 1
ATOM 12512 C C . MET D 1 393 ? 118.523 166.402 115.994 1.00 18.93 387 MET D C 1
ATOM 12513 O O . MET D 1 393 ? 119.354 166.148 115.111 1.00 18.93 387 MET D O 1
ATOM 12518 N N . ARG D 1 394 ? 118.420 165.671 117.106 1.00 15.93 388 ARG D N 1
ATOM 12519 C CA . ARG D 1 394 ? 119.308 164.537 117.331 1.00 15.93 388 ARG D CA 1
ATOM 12520 C C . ARG D 1 394 ? 119.073 163.436 116.305 1.00 15.93 388 ARG D C 1
ATOM 12521 O O . ARG D 1 394 ? 120.029 162.829 115.813 1.00 15.93 388 ARG D O 1
ATOM 12529 N N . GLY D 1 395 ? 117.812 163.169 115.963 1.00 17.87 389 GLY D N 1
ATOM 12530 C CA . GLY D 1 395 ? 117.528 162.167 114.949 1.00 17.87 389 GLY D CA 1
ATOM 12531 C C . GLY D 1 395 ? 118.051 162.560 113.582 1.00 17.87 389 GLY D C 1
ATOM 12532 O O . GLY D 1 395 ? 118.569 161.722 112.841 1.00 17.87 389 GLY D O 1
ATOM 12533 N N . ARG D 1 396 ? 117.926 163.840 113.229 1.00 19.58 390 ARG D N 1
ATOM 12534 C CA . ARG D 1 396 ? 118.486 164.315 111.969 1.00 19.58 390 ARG D CA 1
ATOM 12535 C C . ARG D 1 396 ? 120.000 164.165 111.952 1.00 19.58 390 ARG D C 1
ATOM 12536 O O . ARG D 1 396 ? 120.583 163.789 110.927 1.00 19.58 390 ARG D O 1
ATOM 12544 N N . ALA D 1 397 ? 120.656 164.459 113.076 1.00 18.43 391 ALA D N 1
ATOM 12545 C CA . ALA D 1 397 ? 122.107 164.317 113.137 1.00 18.43 391 ALA D CA 1
ATOM 12546 C C . ALA D 1 397 ? 122.532 162.852 113.084 1.00 18.43 391 ALA D C 1
ATOM 12547 O O . ALA D 1 397 ? 123.577 162.526 112.509 1.00 18.43 391 ALA D O 1
ATOM 12549 N N . PHE D 1 398 ? 121.745 161.959 113.686 1.00 14.51 392 PHE D N 1
ATOM 12550 C CA . PHE D 1 398 ? 122.086 160.542 113.728 1.00 14.51 392 PHE D CA 1
ATOM 12551 C C . PHE D 1 398 ? 121.681 159.789 112.467 1.00 14.51 392 PHE D C 1
ATOM 12552 O O . PHE D 1 398 ? 122.150 158.663 112.265 1.00 14.51 392 PHE D O 1
ATOM 12560 N N . ALA D 1 399 ? 120.821 160.370 111.631 1.00 18.31 393 ALA D N 1
ATOM 12561 C CA . ALA D 1 399 ? 120.353 159.668 110.438 1.00 18.31 393 ALA D CA 1
ATOM 12562 C C . ALA D 1 399 ? 121.465 159.205 109.499 1.00 18.31 393 ALA D C 1
ATOM 12563 O O . ALA D 1 399 ? 121.376 158.064 109.013 1.00 18.31 393 ALA D O 1
ATOM 12565 N N . PRO D 1 400 ? 122.499 159.996 109.187 1.00 17.47 394 PRO D N 1
ATOM 12566 C CA . PRO D 1 400 ? 123.533 159.496 108.264 1.00 17.47 394 PRO D CA 1
ATOM 12567 C C . PRO D 1 400 ? 124.294 158.291 108.783 1.00 17.47 394 PRO D C 1
ATOM 12568 O O . PRO D 1 400 ? 124.915 157.580 107.983 1.00 17.47 394 PRO D O 1
ATOM 12572 N N . TYR D 1 401 ? 124.272 158.035 110.090 1.00 17.68 395 TYR D N 1
ATOM 12573 C CA . TYR D 1 401 ? 125.094 156.996 110.690 1.00 17.68 395 TYR D CA 1
ATOM 12574 C C . TYR D 1 401 ? 124.291 155.825 111.238 1.00 17.68 395 TYR D C 1
ATOM 12575 O O . TYR D 1 401 ? 124.889 154.859 111.721 1.00 17.68 395 TYR D O 1
ATOM 12584 N N . ALA D 1 402 ? 122.964 155.880 111.180 1.00 17.28 396 ALA D N 1
ATOM 12585 C CA . ALA D 1 402 ? 122.120 154.826 111.721 1.00 17.28 396 ALA D CA 1
ATOM 12586 C C . ALA D 1 402 ? 121.048 154.446 110.712 1.00 17.28 396 ALA D C 1
ATOM 12587 O O . ALA D 1 402 ? 120.438 155.316 110.083 1.00 17.28 396 ALA D O 1
ATOM 12589 N N . ASP D 1 403 ? 120.823 153.140 110.562 1.00 21.13 397 ASP D N 1
ATOM 12590 C CA . ASP D 1 403 ? 119.762 152.668 109.679 1.00 21.13 397 ASP D CA 1
ATOM 12591 C C . ASP D 1 403 ? 118.386 152.965 110.263 1.00 21.13 397 ASP D C 1
ATOM 12592 O O . ASP D 1 403 ? 117.462 153.337 109.531 1.00 21.13 397 ASP D O 1
ATOM 12597 N N . LEU D 1 404 ? 118.232 152.805 111.574 1.00 21.47 398 LEU D N 1
ATOM 12598 C CA . LEU D 1 404 ? 116.978 153.059 112.267 1.00 21.47 398 LEU D CA 1
ATOM 12599 C C . LEU D 1 404 ? 117.171 154.190 113.264 1.00 21.47 398 LEU D C 1
ATOM 12600 O O . LEU D 1 404 ? 118.145 154.194 114.023 1.00 21.47 398 LEU D O 1
ATOM 12605 N N . ILE D 1 405 ? 116.244 155.144 113.259 1.00 22.29 399 ILE D N 1
ATOM 12606 C CA . ILE D 1 405 ? 116.214 156.228 114.234 1.00 22.29 399 ILE D CA 1
ATOM 12607 C C . ILE D 1 405 ? 115.069 155.946 115.193 1.00 22.29 399 ILE D C 1
ATOM 12608 O O . ILE D 1 405 ? 113.912 155.820 114.775 1.00 22.29 399 ILE D O 1
ATOM 12613 N N . TRP D 1 406 ? 115.390 155.851 116.478 1.00 27.73 400 TRP D N 1
ATOM 12614 C CA . TRP D 1 406 ? 114.454 155.411 117.500 1.00 27.73 400 TRP D CA 1
ATOM 12615 C C . TRP D 1 406 ? 114.153 156.570 118.441 1.00 27.73 400 TRP D C 1
ATOM 12616 O O . TRP D 1 406 ? 115.072 157.210 118.962 1.00 27.73 400 TRP D O 1
ATOM 12627 N N . MET D 1 407 ? 112.868 156.837 118.646 1.00 39.16 401 MET D N 1
ATOM 12628 C CA . MET D 1 407 ? 112.400 157.888 119.539 1.00 39.16 401 MET D CA 1
ATOM 12629 C C . MET D 1 407 ? 111.646 157.259 120.701 1.00 39.16 401 MET D C 1
ATOM 12630 O O . MET D 1 407 ? 110.750 156.436 120.492 1.00 39.16 401 MET D O 1
ATOM 12635 N N . GLU D 1 408 ? 112.014 157.641 121.919 1.00 40.56 402 GLU D N 1
ATOM 12636 C CA . GLU D 1 408 ? 111.337 157.179 123.119 1.00 40.56 402 GLU D CA 1
ATOM 12637 C C . GLU D 1 408 ? 110.244 158.164 123.513 1.00 40.56 402 GLU D C 1
ATOM 12638 O O . GLU D 1 408 ? 110.338 159.364 123.246 1.00 40.56 402 GLU D O 1
ATOM 12644 N N . SER D 1 409 ? 109.198 157.643 124.150 1.00 49.02 403 SER D N 1
ATOM 12645 C CA . SER D 1 409 ? 108.078 158.462 124.593 1.00 49.02 403 SER D CA 1
ATOM 12646 C C . SER D 1 409 ? 107.675 158.049 125.998 1.00 49.02 403 SER D C 1
ATOM 12647 O O . SER D 1 409 ? 107.509 156.857 126.273 1.00 49.02 403 SER D O 1
ATOM 12650 N N . ALA D 1 410 ? 107.526 159.035 126.885 1.00 55.15 404 ALA D N 1
ATOM 12651 C CA . ALA D 1 410 ? 107.026 158.749 128.224 1.00 55.15 404 ALA D CA 1
ATOM 12652 C C . ALA D 1 410 ? 105.573 158.293 128.182 1.00 55.15 404 ALA D C 1
ATOM 12653 O O . ALA D 1 410 ? 105.188 157.359 128.897 1.00 55.15 404 ALA D O 1
ATOM 12655 N N . LEU D 1 411 ? 104.756 158.935 127.355 1.00 56.20 405 LEU D N 1
ATOM 12656 C CA . LEU D 1 411 ? 103.353 158.592 127.195 1.00 56.20 405 LEU D CA 1
ATOM 12657 C C . LEU D 1 411 ? 102.995 158.570 125.717 1.00 56.20 405 LEU D C 1
ATOM 12658 O O . LEU D 1 411 ? 103.625 159.262 124.911 1.00 56.20 405 LEU D O 1
ATOM 12663 N N . PRO D 1 412 ? 101.990 157.778 125.330 1.00 56.75 406 PRO D N 1
ATOM 12664 C CA . PRO D 1 412 ? 101.586 157.745 123.916 1.00 56.75 406 PRO D CA 1
ATOM 12665 C C . PRO D 1 412 ? 100.889 159.022 123.477 1.00 56.75 406 PRO D C 1
ATOM 12666 O O . PRO D 1 412 ? 99.780 159.325 123.930 1.00 56.75 406 PRO D O 1
ATOM 12670 N N . ASP D 1 413 ? 101.533 159.780 122.592 1.00 53.30 407 ASP D N 1
ATOM 12671 C CA . ASP D 1 413 ? 100.967 161.001 122.033 1.00 53.30 407 ASP D CA 1
ATOM 12672 C C . ASP D 1 413 ? 101.158 160.965 120.526 1.00 53.30 407 ASP D C 1
ATOM 12673 O O . ASP D 1 413 ? 102.295 160.901 120.045 1.00 53.30 407 ASP D O 1
ATOM 12678 N N . TYR D 1 414 ? 100.051 161.003 119.783 1.00 48.23 408 TYR D N 1
ATOM 12679 C CA . TYR D 1 414 ? 100.143 160.920 118.329 1.00 48.23 408 TYR D CA 1
ATOM 12680 C C . TYR D 1 414 ? 100.779 162.172 117.738 1.00 48.23 408 TYR D C 1
ATOM 12681 O O . TYR D 1 414 ? 101.499 162.092 116.737 1.00 48.23 408 TYR D O 1
ATOM 12690 N N . ALA D 1 415 ? 100.514 163.338 118.330 1.00 44.81 409 ALA D N 1
ATOM 12691 C CA . ALA D 1 415 ? 101.067 164.579 117.795 1.00 44.81 409 ALA D CA 1
ATOM 12692 C C . ALA D 1 415 ? 102.587 164.605 117.895 1.00 44.81 409 ALA D C 1
ATOM 12693 O O . ALA D 1 415 ? 103.269 165.053 116.965 1.00 44.81 409 ALA D O 1
ATOM 12695 N N . GLN D 1 416 ? 103.136 164.137 119.019 1.00 43.46 410 GLN D N 1
ATOM 12696 C CA . GLN D 1 416 ? 104.585 164.138 119.198 1.00 43.46 410 GLN D CA 1
ATOM 12697 C C . GLN D 1 416 ? 105.263 163.218 118.190 1.00 43.46 410 GLN D C 1
ATOM 12698 O O . GLN D 1 416 ? 106.269 163.584 117.569 1.00 43.46 410 GLN D O 1
ATOM 12704 N N . ALA D 1 417 ? 104.716 162.013 118.010 1.00 39.30 411 ALA D N 1
ATOM 12705 C CA . ALA D 1 417 ? 105.261 161.095 117.017 1.00 39.30 411 ALA D CA 1
ATOM 12706 C C . ALA D 1 417 ? 105.133 161.671 115.615 1.00 39.30 411 ALA D C 1
ATOM 12707 O O . ALA D 1 417 ? 106.053 161.547 114.797 1.00 39.30 411 ALA D O 1
ATOM 12709 N N . LYS D 1 418 ? 103.999 162.312 115.322 1.00 41.42 412 LYS D N 1
ATOM 12710 C CA . LYS D 1 418 ? 103.793 162.912 114.009 1.00 41.42 412 LYS D CA 1
ATOM 12711 C C . LYS D 1 418 ? 104.834 163.986 113.725 1.00 41.42 412 LYS D C 1
ATOM 12712 O O . LYS D 1 418 ? 105.426 164.018 112.642 1.00 41.42 412 LYS D O 1
ATOM 12718 N N . GLU D 1 419 ? 105.078 164.874 114.693 1.00 41.75 413 GLU D N 1
ATOM 12719 C CA . GLU D 1 419 ? 106.020 165.962 114.449 1.00 41.75 413 GLU D CA 1
ATOM 12720 C C . GLU D 1 419 ? 107.454 165.451 114.376 1.00 41.75 413 GLU D C 1
ATOM 12721 O O . GLU D 1 419 ? 108.245 165.934 113.555 1.00 41.75 413 GLU D O 1
ATOM 12727 N N . PHE D 1 420 ? 107.808 164.462 115.204 1.00 34.66 414 PHE D N 1
ATOM 12728 C CA . PHE D 1 420 ? 109.140 163.872 115.105 1.00 34.66 414 PHE D CA 1
ATOM 12729 C C . PHE D 1 420 ? 109.350 163.225 113.740 1.00 34.66 414 PHE D C 1
ATOM 12730 O O . PHE D 1 420 ? 110.385 163.432 113.093 1.00 34.66 414 PHE D O 1
ATOM 12738 N N . ALA D 1 421 ? 108.369 162.441 113.285 1.00 36.59 415 ALA D N 1
ATOM 12739 C CA . ALA D 1 421 ? 108.483 161.795 111.985 1.00 36.59 415 ALA D CA 1
ATOM 12740 C C . ALA D 1 421 ? 108.562 162.823 110.867 1.00 36.59 415 ALA D C 1
ATOM 12741 O O . ALA D 1 421 ? 109.361 162.676 109.937 1.00 36.59 415 ALA D O 1
ATOM 12743 N N . ASP D 1 422 ? 107.744 163.876 110.944 1.00 40.13 416 ASP D N 1
ATOM 12744 C CA . ASP D 1 422 ? 107.765 164.904 109.912 1.00 40.13 416 ASP D CA 1
ATOM 12745 C C . ASP D 1 422 ? 109.117 165.600 109.852 1.00 40.13 416 ASP D C 1
ATOM 12746 O O . ASP D 1 422 ? 109.664 165.802 108.765 1.00 40.13 416 ASP D O 1
ATOM 12751 N N . GLY D 1 423 ? 109.685 165.953 111.006 1.00 36.92 417 GLY D N 1
ATOM 12752 C CA . GLY D 1 423 ? 110.990 166.597 110.997 1.00 36.92 417 GLY D CA 1
ATOM 12753 C C . GLY D 1 423 ? 112.080 165.699 110.443 1.00 36.92 417 GLY D C 1
ATOM 12754 O O . GLY D 1 423 ? 112.867 166.109 109.579 1.00 36.92 417 GLY D O 1
ATOM 12755 N N . VAL D 1 424 ? 112.125 164.448 110.912 1.00 35.02 418 VAL D N 1
ATOM 12756 C CA . VAL D 1 424 ? 113.190 163.544 110.485 1.00 35.02 418 VAL D CA 1
ATOM 12757 C C . VAL D 1 424 ? 113.076 163.242 108.996 1.00 35.02 418 VAL D C 1
ATOM 12758 O O . VAL D 1 424 ? 114.079 163.238 108.273 1.00 35.02 418 VAL D O 1
ATOM 12762 N N . LYS D 1 425 ? 111.858 162.997 108.506 1.00 38.27 419 LYS D N 1
ATOM 12763 C CA . LYS D 1 425 ? 111.667 162.694 107.095 1.00 38.27 419 LYS D CA 1
ATOM 12764 C C . LYS D 1 425 ? 111.653 163.937 106.215 1.00 38.27 419 LYS D C 1
ATOM 12765 O O . LYS D 1 425 ? 111.665 163.806 104.988 1.00 38.27 419 LYS D O 1
ATOM 12771 N N . ALA D 1 426 ? 111.614 165.133 106.804 1.00 38.66 420 ALA D N 1
ATOM 12772 C CA . ALA D 1 426 ? 111.845 166.343 106.032 1.00 38.66 420 ALA D CA 1
ATOM 12773 C C . ALA D 1 426 ? 113.330 166.613 105.863 1.00 38.66 420 ALA D C 1
ATOM 12774 O O . ALA D 1 426 ? 113.749 167.117 104.816 1.00 38.66 420 ALA D O 1
ATOM 12776 N N . ALA D 1 427 ? 114.136 166.286 106.874 1.00 37.94 421 ALA D N 1
ATOM 12777 C CA . ALA D 1 427 ? 115.582 166.374 106.701 1.00 37.94 421 ALA D CA 1
ATOM 12778 C C . ALA D 1 427 ? 116.097 165.240 105.820 1.00 37.94 421 ALA D C 1
ATOM 12779 O O . ALA D 1 427 ? 116.657 165.479 104.745 1.00 37.94 421 ALA D O 1
ATOM 12781 N N . VAL D 1 428 ? 115.914 164.000 106.261 1.00 37.25 422 VAL D N 1
ATOM 12782 C CA . VAL D 1 428 ? 116.310 162.813 105.513 1.00 37.25 422 VAL D CA 1
ATOM 12783 C C . VAL D 1 428 ? 115.037 162.064 105.127 1.00 37.25 422 VAL D C 1
ATOM 12784 O O . VAL D 1 428 ? 114.418 161.416 105.984 1.00 37.25 422 VAL D O 1
ATOM 12788 N N . PRO D 1 429 ? 114.606 162.123 103.863 1.00 37.87 423 PRO D N 1
ATOM 12789 C CA . PRO D 1 429 ? 113.317 161.523 103.482 1.00 37.87 423 PRO D CA 1
ATOM 12790 C C . PRO D 1 429 ? 113.238 160.021 103.708 1.00 37.87 423 PRO D C 1
ATOM 12791 O O . PRO D 1 429 ? 112.285 159.534 104.325 1.00 37.87 423 PRO D O 1
ATOM 12795 N N . ASP D 1 430 ? 114.223 159.279 103.215 1.00 36.15 424 ASP D N 1
ATOM 12796 C CA . ASP D 1 430 ? 114.198 157.818 103.285 1.00 36.15 424 ASP D CA 1
ATOM 12797 C C . ASP D 1 430 ? 114.888 157.297 104.544 1.00 36.15 424 ASP D C 1
ATOM 12798 O O . ASP D 1 430 ? 115.774 156.447 104.484 1.00 36.15 424 ASP D O 1
ATOM 12803 N N . GLN D 1 431 ? 114.473 157.798 105.703 1.00 28.54 425 GLN D N 1
ATOM 12804 C CA . GLN D 1 431 ? 115.028 157.381 106.983 1.00 28.54 425 GLN D CA 1
ATOM 12805 C C . GLN D 1 431 ? 114.000 156.530 107.716 1.00 28.54 425 GLN D C 1
ATOM 12806 O O . GLN D 1 431 ? 112.888 156.992 107.989 1.00 28.54 425 GLN D O 1
ATOM 12812 N N . TRP D 1 432 ? 114.374 155.294 108.029 1.00 28.49 426 TRP D N 1
ATOM 12813 C CA . TRP D 1 432 ? 113.504 154.421 108.801 1.00 28.49 426 TRP D CA 1
ATOM 12814 C C . TRP D 1 432 ? 113.432 154.887 110.248 1.00 28.49 426 TRP D C 1
ATOM 12815 O O . TRP D 1 432 ? 114.409 155.380 110.817 1.00 28.49 426 TRP D O 1
ATOM 12826 N N . LEU D 1 433 ? 112.257 154.722 110.848 1.00 28.54 427 LEU D N 1
ATOM 12827 C CA . LEU D 1 433 ? 112.004 155.198 112.198 1.00 28.54 427 LEU D CA 1
ATOM 12828 C C . LEU D 1 433 ? 111.500 154.057 113.068 1.00 28.54 427 LEU D C 1
ATOM 12829 O O . LEU D 1 433 ? 110.861 153.119 112.585 1.00 28.54 427 LEU D O 1
ATOM 12834 N N . ALA D 1 434 ? 111.799 154.152 114.361 1.00 30.17 428 ALA D N 1
ATOM 12835 C CA . ALA D 1 434 ? 111.365 153.177 115.348 1.00 30.17 428 ALA D CA 1
ATOM 12836 C C . ALA D 1 434 ? 110.704 153.901 116.511 1.00 30.17 428 ALA D C 1
ATOM 12837 O O . ALA D 1 434 ? 111.090 155.018 116.865 1.00 30.17 428 ALA D O 1
ATOM 12839 N N . TYR D 1 435 ? 109.703 153.254 117.103 1.00 39.33 429 TYR D N 1
ATOM 12840 C CA . TYR D 1 435 ? 108.913 153.861 118.163 1.00 39.33 429 TYR D CA 1
ATOM 12841 C C . TYR D 1 435 ? 108.689 152.858 119.282 1.00 39.33 429 TYR D C 1
ATOM 12842 O O . TYR D 1 435 ? 108.513 151.664 119.030 1.00 39.33 429 TYR D O 1
ATOM 12851 N N . ASN D 1 436 ? 108.698 153.354 120.518 1.00 41.35 430 ASN D N 1
ATOM 12852 C CA . ASN D 1 436 ? 108.399 152.529 121.679 1.00 41.35 430 ASN D CA 1
ATOM 12853 C C . ASN D 1 436 ? 107.937 153.435 122.809 1.00 41.35 430 ASN D C 1
ATOM 12854 O O . ASN D 1 436 ? 108.152 154.650 122.783 1.00 41.35 430 ASN D O 1
ATOM 12859 N N . LEU D 1 437 ? 107.300 152.827 123.805 1.00 52.30 431 LEU D N 1
ATOM 12860 C CA . LEU D 1 437 ? 106.776 153.540 124.959 1.00 52.30 431 LEU D CA 1
ATOM 12861 C C . LEU D 1 437 ? 107.471 153.061 126.226 1.00 52.30 431 LEU D C 1
ATOM 12862 O O . LEU D 1 437 ? 107.854 151.894 126.341 1.00 52.30 431 LEU D O 1
ATOM 12867 N N . SER D 1 438 ? 107.633 153.978 127.175 1.00 59.16 432 SER D N 1
ATOM 12868 C CA . SER D 1 438 ? 108.304 153.646 128.422 1.00 59.16 432 SER D CA 1
ATOM 12869 C C . SER D 1 438 ? 107.465 152.654 129.227 1.00 59.16 432 SER D C 1
ATOM 12870 O O . SER D 1 438 ? 106.231 152.718 129.200 1.00 59.16 432 SER D O 1
ATOM 12873 N N . PRO D 1 439 ? 108.103 151.722 129.949 1.00 65.19 433 PRO D N 1
ATOM 12874 C CA . PRO D 1 439 ? 107.400 150.740 130.775 1.00 65.19 433 PRO D CA 1
ATOM 12875 C C . PRO D 1 439 ? 107.262 151.185 132.228 1.00 65.19 433 PRO D C 1
ATOM 12876 O O . PRO D 1 439 ? 107.203 152.388 132.481 1.00 65.19 433 PRO D O 1
ATOM 12880 N N . ALA D 1 449 ? 94.289 149.309 126.240 1.00 84.01 443 ALA D N 1
ATOM 12881 C CA . ALA D 1 449 ? 93.082 149.603 125.477 1.00 84.01 443 ALA D CA 1
ATOM 12882 C C . ALA D 1 449 ? 92.985 148.713 124.242 1.00 84.01 443 ALA D C 1
ATOM 12883 O O . ALA D 1 449 ? 93.788 147.799 124.060 1.00 84.01 443 ALA D O 1
ATOM 12885 N N . ASP D 1 450 ? 91.990 148.989 123.396 1.00 85.38 444 ASP D N 1
ATOM 12886 C CA . ASP D 1 450 ? 91.772 148.220 122.180 1.00 85.38 444 ASP D CA 1
ATOM 12887 C C . ASP D 1 450 ? 92.079 148.997 120.907 1.00 85.38 444 ASP D C 1
ATOM 12888 O O . ASP D 1 450 ? 92.241 148.378 119.851 1.00 85.38 444 ASP D O 1
ATOM 12893 N N . GLU D 1 451 ? 92.170 150.325 120.980 1.00 76.55 445 GLU D N 1
ATOM 12894 C CA . GLU D 1 451 ? 92.490 151.153 119.825 1.00 76.55 445 GLU D CA 1
ATOM 12895 C C . GLU D 1 451 ? 93.986 151.218 119.541 1.00 76.55 445 GLU D C 1
ATOM 12896 O O . GLU D 1 451 ? 94.431 152.116 118.817 1.00 76.55 445 GLU D O 1
ATOM 12902 N N . GLN D 1 452 ? 94.772 150.295 120.097 1.00 70.72 446 GLN D N 1
ATOM 12903 C CA . GLN D 1 452 ? 96.206 150.294 119.834 1.00 70.72 446 GLN D CA 1
ATOM 12904 C C . GLN D 1 452 ? 96.516 149.860 118.407 1.00 70.72 446 GLN D C 1
ATOM 12905 O O . GLN D 1 452 ? 97.546 150.258 117.852 1.00 70.72 446 GLN D O 1
ATOM 12911 N N . GLU D 1 453 ? 95.643 149.056 117.798 1.00 65.48 447 GLU D N 1
ATOM 12912 C CA . GLU D 1 453 ? 95.889 148.581 116.439 1.00 65.48 447 GLU D CA 1
ATOM 12913 C C . GLU D 1 453 ? 95.885 149.733 115.440 1.00 65.48 447 GLU D C 1
ATOM 12914 O O . GLU D 1 453 ? 96.801 149.861 114.618 1.00 65.48 447 GLU D O 1
ATOM 12920 N N . THR D 1 454 ? 94.859 150.586 115.497 1.00 60.33 448 THR D N 1
ATOM 12921 C CA . THR D 1 454 ? 94.796 151.710 114.570 1.00 60.33 448 THR D CA 1
ATOM 12922 C C . THR D 1 454 ? 95.886 152.736 114.860 1.00 60.33 448 THR D C 1
ATOM 12923 O O . THR D 1 454 ? 96.398 153.367 113.930 1.00 60.33 448 THR D O 1
ATOM 12927 N N . TYR D 1 455 ? 96.258 152.910 116.130 1.00 56.22 449 TYR D N 1
ATOM 12928 C CA . TYR D 1 455 ? 97.370 153.796 116.458 1.00 56.22 449 TYR D CA 1
ATOM 12929 C C . TYR D 1 455 ? 98.676 153.280 115.865 1.00 56.22 449 TYR D C 1
ATOM 12930 O O . TYR D 1 455 ? 99.470 154.054 115.318 1.00 56.22 449 TYR D O 1
ATOM 12939 N N . ILE D 1 456 ? 98.908 151.969 115.959 1.00 53.09 450 ILE D N 1
ATOM 12940 C CA . ILE D 1 456 ? 100.103 151.375 115.368 1.00 53.09 450 ILE D CA 1
ATOM 12941 C C . ILE D 1 456 ? 100.080 151.524 113.853 1.00 53.09 450 ILE D C 1
ATOM 12942 O O . ILE D 1 456 ? 101.106 151.817 113.227 1.00 53.09 450 ILE D O 1
ATOM 12947 N N . LYS D 1 457 ? 98.911 151.328 113.237 1.00 52.75 451 LYS D N 1
ATOM 12948 C CA . LYS D 1 457 ? 98.804 151.496 111.790 1.00 52.75 451 LYS D CA 1
ATOM 12949 C C . LYS D 1 457 ? 99.098 152.935 111.378 1.00 52.75 451 LYS D C 1
ATOM 12950 O O . LYS D 1 457 ? 99.796 153.175 110.384 1.00 52.75 451 LYS D O 1
ATOM 12956 N N . ARG D 1 458 ? 98.576 153.907 112.130 1.00 52.21 452 ARG D N 1
ATOM 12957 C CA . ARG D 1 458 ? 98.854 155.308 111.830 1.00 52.21 452 ARG D CA 1
ATOM 12958 C C . ARG D 1 458 ? 100.336 155.622 111.981 1.00 52.21 452 ARG D C 1
ATOM 12959 O O . ARG D 1 458 ? 100.917 156.326 111.148 1.00 52.21 452 ARG D O 1
ATOM 12967 N N . LEU D 1 459 ? 100.966 155.110 113.042 1.00 45.61 453 LEU D N 1
ATOM 12968 C CA . LEU D 1 459 ? 102.394 155.337 113.229 1.00 45.61 453 LEU D CA 1
ATOM 12969 C C . LEU D 1 459 ? 103.204 154.711 112.101 1.00 45.61 453 LEU D C 1
ATOM 12970 O O . LEU D 1 459 ? 104.207 155.281 111.656 1.00 45.61 453 LEU D O 1
ATOM 12975 N N . GLY D 1 460 ? 102.789 153.534 111.632 1.00 44.78 454 GLY D N 1
ATOM 12976 C CA . GLY D 1 460 ? 103.448 152.934 110.484 1.00 44.78 454 GLY D CA 1
ATOM 12977 C C . GLY D 1 460 ? 103.295 153.767 109.228 1.00 44.78 454 GLY D C 1
ATOM 12978 O O . GLY D 1 460 ? 104.232 153.894 108.436 1.00 44.78 454 GLY D O 1
ATOM 12979 N N . LYS D 1 461 ? 102.108 154.342 109.027 1.00 47.69 455 LYS D N 1
ATOM 12980 C CA . LYS D 1 461 ? 101.910 155.239 107.894 1.00 47.69 455 LYS D CA 1
ATOM 12981 C C . LYS D 1 461 ? 102.742 156.507 108.030 1.00 47.69 455 LYS D C 1
ATOM 12982 O O . LYS D 1 461 ? 103.108 157.119 107.020 1.00 47.69 455 LYS D O 1
ATOM 12988 N N . LEU D 1 462 ? 103.044 156.919 109.264 1.00 44.01 456 LEU D N 1
ATOM 12989 C CA . LEU D 1 462 ? 103.913 158.074 109.472 1.00 44.01 456 LEU D CA 1
ATOM 12990 C C . LEU D 1 462 ? 105.323 157.806 108.964 1.00 44.01 456 LEU D C 1
ATOM 12991 O O . LEU D 1 462 ? 105.962 158.696 108.391 1.00 44.01 456 LEU D O 1
ATOM 12996 N N . GLY D 1 463 ? 105.825 156.590 109.166 1.00 38.81 457 GLY D N 1
ATOM 12997 C CA . GLY D 1 463 ? 107.178 156.253 108.768 1.00 38.81 457 GLY D CA 1
ATOM 12998 C C . GLY D 1 463 ? 107.875 155.341 109.755 1.00 38.81 457 GLY D C 1
ATOM 12999 O O . GLY D 1 463 ? 109.021 154.940 109.537 1.00 38.81 457 GLY D O 1
ATOM 13000 N N . TYR D 1 464 ? 107.192 155.009 110.848 1.00 36.12 458 TYR D N 1
ATOM 13001 C CA . TYR D 1 464 ? 107.737 154.101 111.852 1.00 36.12 458 TYR D CA 1
ATOM 13002 C C . TYR D 1 464 ? 107.546 152.669 111.372 1.00 36.12 458 TYR D C 1
ATOM 13003 O O . TYR D 1 464 ? 106.415 152.184 111.274 1.00 36.12 458 TYR D O 1
ATOM 13012 N N . VAL D 1 465 ? 108.650 151.986 111.078 1.00 32.14 459 VAL D N 1
ATOM 13013 C CA . VAL D 1 465 ? 108.611 150.642 110.516 1.00 32.14 459 VAL D CA 1
ATOM 13014 C C . VAL D 1 465 ? 109.060 149.592 111.522 1.00 32.14 459 VAL D C 1
ATOM 13015 O O . VAL D 1 465 ? 109.271 148.434 111.149 1.00 32.14 459 VAL D O 1
ATOM 13019 N N . TRP D 1 466 ? 109.211 149.963 112.791 1.00 30.98 460 TRP D N 1
ATOM 13020 C CA . TRP D 1 466 ? 109.723 149.031 113.793 1.00 30.98 460 TRP D CA 1
ATOM 13021 C C . TRP D 1 466 ? 109.231 149.494 115.157 1.00 30.98 460 TRP D C 1
ATOM 13022 O O . TRP D 1 466 ? 109.724 150.497 115.679 1.00 30.98 460 TRP D O 1
ATOM 13033 N N . GLN D 1 467 ? 108.272 148.771 115.730 1.00 37.38 461 GLN D N 1
ATOM 13034 C CA . GLN D 1 467 ? 107.662 149.155 116.993 1.00 37.38 461 GLN D CA 1
ATOM 13035 C C . GLN D 1 467 ? 107.552 147.947 117.909 1.00 37.38 461 GLN D C 1
ATOM 13036 O O . GLN D 1 467 ? 107.457 146.805 117.450 1.00 37.38 461 GLN D O 1
ATOM 13042 N N . PHE D 1 468 ? 107.559 148.214 119.213 1.00 38.72 462 PHE D N 1
ATOM 13043 C CA . PHE D 1 468 ? 107.328 147.182 120.217 1.00 38.72 462 PHE D CA 1
ATOM 13044 C C . PHE D 1 468 ? 107.012 147.804 121.571 1.00 38.72 462 PHE D C 1
ATOM 13045 O O . PHE D 1 468 ? 106.804 147.096 122.556 1.00 38.72 462 PHE D O 1
#

CATH classification: 1.10.10.850

Sequence (1640 aa):
IQKEEADFQKEVAEIKKWWSEPRWRKTKRIYSAEDIAKKRGTLKINHPSSQQADKLFKLLEKHDADKTVSFTFGHVAQMAKYLDSIYVSGTVPNKVEHLWFAQLFHDRKQREERLTLSEERAKTPYIDFLRPIIADADTGHGGITAIIKLTKMFIERGAAGIHIEDQAPGTKKCMAGKVLVPVQEHINRLVAIRASADIFGSNLLAVARTDSEAATLITSTIDHRDHYFIIGATNPEAGDLAALMAEAEIYGNELAAIESEWTKKAGLKLFHEAVIDEIKNGNYKDALIKKFTDKVNPLSHTSHKEAKKLAKELTGKDIYFNWDVARAREGYYRYQGGTQCAVMRGRAFAPYADLIWMESALPDYAQAKEFADGVKAAVPDQWLAYNLSPADEQETYIKRLGKLGYVWQFIQKEEADFQKEVAEIKKWWSEPRWRKTKRIYSAEDIAKKRGTLKINHPSSQQADKLFKLLEKHDADKTVSFTFGHVAQMAKYLDSIYVSGTVPNKVEHLWFAQLFHDRKQREERLTLSEERAKTPYIDFLRPIIADADTGHGGITAIIKLTKMFIERGAAGIHIEDQAPGTKKCMAGKVLVPVQEHINRLVAIRASADIFGSNLLAVARTDSEAATLITSTIDHRDHYFIIGATNPEAGDLAALMAEAEIYGNELAAIESEWTKKAGLKLFHEAVIDEIKNGNYKDALIKKFTDKVNPLSHTSHKEAKKLAKELTGKDIYFNWDVARAREGYYRYQGGTQCAVMRGRAFAPYADLIWMESALPDYAQAKEFADGVKAAVPDQWLAYNLSPADEQETYIKRLGKLGYVWQFIQKEEADFQKEVAEIKKWWSEPRWRKTKRIYSAEDIAKKRGTLKINHPSSQQADKLFKLLEKHDADKTVSFTFGHVAQMAKYLDSIYVSGTVPNKVEHLWFAQLFHDRKQREERLTLSEERAKTPYIDFLRPIIADADTGHGGITAIIKLTKMFIERGAAGIHIEDQAPGTKKCMAGKVLVPVQEHINRLVAIRASADIFGSNLLAVARTDSEAATLITSTIDHRDHYFIIGATNPEAGDLAALMAEAEIYGNELAAIESEWTKKAGLKLFHEAVIDEIKNGNYKDALIKKFTDKVNPLSHTSHKEAKKLAKELTGKDIYFNWDVARAREGYYRYQGGTQCAVMRGRAFAPYADLIWMESALPDYAQAKEFADGVKAAVPDQWLAYNLSPADEQETYIKRLGKLGYVWQFIQKEEADFQKEVAEIKKWWSEPRWRKTKRIYSAEDIAKKRGTLKINHPSSQQADKLFKLLEKHDADKTVSFTFGHVAQMAKYLDSIYVSGTVPNKVEHLWFAQLFHDRKQREERLTLSEERAKTPYIDFLRPIIADADTGHGGITAIIKLTKMFIERGAAGIHIEDQAPGTKKCMAGKVLVPVQEHINRLVAIRASADIFGSNLLAVARTDSEAATLITSTIDHRDHYFIIGATNPEAGDLAALMAEAEIYGNELAAIESEWTKKAGLKLFHEAVIDEIKNGNYKDALIKKFTDKVNPLSHTSHKEAKKLAKELTGKDIYFNWDVARAREGYYRYQGGTQCAVMRGRAFAPYADLIWMESALPDYAQAKEFADGVKAAVPDQWLAYNLSPADEQETYIKRLGKLGYVWQF

B-factor: mean 38.56, std 19.05, range [11.04, 85.88]

Nearest PDB structures (foldseek):
  7ebf-assembly1_A  TM=1.002E+00  e=3.353E-78  Candida albicans
  7ebe-assembly1_A  TM=9.790E-01  e=7.244E-63  Candida albicans
  7ebe-assembly1_D  TM=9.757E-01  e=2.647E-62  Candida albicans
  7ebe-assembly2_G  TM=9.692E-01  e=7.792E-62  Candida albicans
  7ebc-assembly1_D  TM=9.690E-01  e=5.489E-52  Saccharomyces cerevisiae

Radius of gyration: 39.45 Å; Cα contacts (8 Å, |Δi|>4): 3001; chains: 4; bounding box: 80×134×72 Å

Solvent-accessible surface area: 74173 Å² total; per-residue (Å²): 97,150,164,23,74,63,68,18,109,129,24,1,35,58,0,107,143,30,48,87,71,89,18,14,124,54,33,100,48,104,96,54,3,60,68,3,0,47,98,10,16,65,22,94,41,84,22,22,0,18,91,6,0,39,63,0,15,118,36,0,52,136,26,38,80,101,100,67,20,0,96,0,116,55,198,15,55,119,38,10,120,153,17,44,0,6,9,15,47,88,101,5,5,88,93,0,54,135,34,8,93,23,0,22,114,51,3,53,86,20,13,51,106,11,8,89,68,98,155,74,8,72,177,54,99,107,40,48,16,14,29,1,1,0,0,10,7,41,60,18,53,9,39,74,102,30,8,41,142,11,0,27,66,0,1,84,52,1,0,0,0,0,0,3,18,0,18,3,56,18,18,126,130,154,106,79,15,38,8,0,1,4,0,59,65,0,7,61,29,0,14,3,0,11,10,0,0,2,22,26,19,0,18,0,0,0,0,0,39,1,3,0,27,38,2,61,29,0,41,13,4,18,12,57,44,0,24,29,4,7,25,0,0,42,40,80,150,6,40,23,10,14,26,52,13,73,135,22,130,116,67,50,99,42,22,63,49,36,84,56,114,9,46,169,128,0,30,46,48,6,8,30,58,6,7,52,77,45,10,104,114,41,113,111,78,122,63,24,30,126,95,11,62,91,116,5,36,30,55,38,75,20,19,15,109,78,5,53,118,9,1,102,125,38,13,40,101,106,16,81,17,40,57,32,2,0,17,26,139,86,4,52,8,57,3,78,5,29,20,67,0,0,2,0,0,0,72,12,0,0,44,32,4,16,0,0,0,0,6,0,74,114,85,56,64,64,33,0,76,72,0,1,78,16,0,62,85,43,34,90,76,1,16,0,0,6,16,70,52,180,116,138,128,105,128,70,32,48,112,101,0,0,103,28,4,0,1,1,9,73,98,150,161,22,76,64,65,19,110,131,25,1,36,57,0,110,144,31,49,88,71,89,19,13,122,54,33,99,50,103,96,53,4,60,67,4,0,50,97,11,15,64,21,94,43,87,21,23,0,17,92,6,0,40,61,0,16,116,36,0,52,134,26,36,79,98,99,67,21,0,97,0,116,55,197,15,54,119,41,10,120,152,16,43,0,6,9,15,46,88,101,6,5,86,94,0,53,135,33,9,92,24,0,23,114,52,3,55,87,20,14,49,104,11,10,91,70,94,154,74,8,74,175,55,97,109,40,49,15,14,29,0,0,0,0,8,8,37,59,18,52,9,38,75,102,30,7,40,140,11,0,27,67,0,0,85,52,2,0,0,0,0,0,2,18,0,18,4,56,20,17,126,128,160,106,81,16,38,8,0,1,4,0,65,64,0,7,59,29,0,13,4,0,9,9,0,0,2,22,25,20,0,18,0,0,0,1,1,38,1,4,0,28,38,2,59,29,0,41,14,5,19,14,62,46,0,25,27,4,6,25,0,0,41,39,82,149,6,40,23,9,15,26,52,12,72,137,22,131,115,67,49,99,42,22,62,48,36,85,56,115,10,46,171,127,0,31,47,49,6,9,30,58,6,7,51,76,45,9,105,115,42,113,114,75,122,62,23,29,126,93,12,61,92,116,5,38,30,54,37,76,20,19,16,113,78,5,54,118,9,1,104,125,40,12,40,101,104,17,82,18,41,62,35,2,0,18,25,144,86,4,52,8,58,3,78,6,29,21,68,0,0,1,0,0,0,72,12,1,0,43,32,5,16,0,0,0,0,6,0,73,115,85,56,64,63,34,0,76,72,0,1,78,16,0,62,84,43,35,90,72,1,18,0,0,6,17,71,55,181,116,137,128,105,128,70,31,48,111,101,0,0,105,27,4,0,1,1,8,72,97,152,163,21,72,63,64,18,108,129,25,2,36,57,0,109,144,30,48,87,72,89,20,13,121,56,34,99,49,100,96,54,4,60,68,4,0,46,98,10,15,63,18,96,40,84,22,22,0,18,94,6,0,40,61,0,15,116,35,0,53,135,26,36,79,99,99,67,22,0,97,0,116,56,199,14,54,118,40,11,121,155,16,42,0,7,8,14,46,89,102,6,5,86,93,0,53,134,34,9,93,24,1,23,115,50,3,57,86,19,14,49,102,10,8,90,67,95,152,75,8,72,176,55,98,108,41,49,15,14,29,0,0,0,0,9,8,39,60,18,52,9,38,76,102,30,7,41,141,11,0,28,66,0,1,83,53,2,0,0,0,0,0,2,18,0,18,4,55,20,17,127,129,157,108,80,15,38,8,0,1,3,0,65,66,0,7,61,29,0,12,4,0,10,9,0,0,2,23,24,20,0,18,0,0,0,0,1,39,1,4,0,28,38,2,61,28,0,40,16,4,19,14,61,45,0,25,28,4,6,26,0,0,42,38,81,150,6,40,25,10,14,26,51,12,71,136,22,131,116,68,50,99,40,22,63,48,36,84,56,114,9,46,168,127,0,31,47,47,6,8,30,57,5,7,51,78,44,10,106,113,41,114,112,75,123,62,23,31,126,96,12,62,90,117,5,36,30,54,36,76,20,20,15,110,79,5,51,118,8,1,104,124,40,12,40,101,103,17,81,17,40,58,37,2,0,17,25,142,87,4,51,9,58,2,78,5,29,21,65,0,0,1,0,0,0,71,12,1,0,43,30,4,16,0,0,0,0,5,0,74,114,85,56,66,62,34,0,76,74,0,0,80,17,0,64,84,43,33,91,73,1,19,0,0,7,17,71,52,181,115,138,127,104,130,72,31,48,110,102,0,1,104,28,4,0,1,0,9,72,98,148,162,24,73,62,65,17,109,133,24,2,37,56,0,107,144,31,49,86,73,90,20,14,123,57,33,100,50,101,96,54,4,60,67,4,0,47,96,11,15,66,21,93,42,87,21,22,0,18,93,6,0,39,63,0,14,115,35,0,52,134,25,36,78,99,98,67,22,0,96,0,116,54,199,12,56,119,39,10,122,154,16,43,0,7,8,14,46,89,103,6,5,88,94,0,54,136,34,10,96,24,0,23,116,52,4,57,88,19,13,51,104,11,9,91,69,97,152,75,9,74,177,55,97,108,40,49,15,14,29,1,1,0,0,9,8,39,60,18,50,10,40,75,102,29,8,40,141,11,0,27,66,0,1,85,53,1,0,0,0,0,0,2,19,0,20,4,55,17,19,125,131,158,109,81,16,39,8,0,1,3,0,63,66,0,7,61,29,0,12,4,0,10,9,0,0,2,23,25,19,0,18,0,0,0,0,1,39,1,4,0,27,39,2,62,29,0,39,14,4,18,13,59,45,0,25,28,4,6,25,0,0,41,40,80,148,4,39,23,10,12,25,51,12,70,136,22,128,115,66,48,98,40,22,62,48,37,85,55,113,8,46,171,126,0,30,46,48,6,9,30,58,6,7,52,77,44,9,105,112,41,114,113,78,124,62,22,31,126,97,11,62,91,116,6,37,29,54,37,75,19,21,15,111,78,5,53,118,8,1,103,126,42,14,40,101,105,18,83,16,38,57,31,3,0,16,25,138,86,4,52,8,57,2,78,5,29,21,68,0,0,1,0,0,0,72,12,0,0,44,33,4,17,0,0,1,0,5,0,75,114,84,58,65,64,35,0,76,72,0,0,81,16,0,62,84,42,34,91,73,1,19,0,0,7,18,70,53,178,114,136,128,103,126,70,33,48,108,101,0,0,103,28,4,0,1,0,8,73